Protein 5DJS (pdb70)

Organism: Thermobaculum terrenum (strain ATCC BAA-798 / CCMEE 7001 / YNP1) (NCBI:txid525904)

Solvent-accessible surface area: 81693 Å² total; per-residue (Å²): 218,129,95,216,62,78,67,66,25,157,65,29,16,60,98,0,49,108,10,52,150,74,28,75,50,128,10,0,40,127,1,0,39,121,0,5,79,69,29,70,101,30,19,68,0,1,17,1,0,0,39,3,24,14,122,76,3,31,21,8,11,0,10,48,17,0,107,128,0,24,55,53,48,23,26,52,5,23,16,18,16,21,12,0,52,9,5,11,31,4,20,39,14,76,154,0,4,68,8,0,59,63,0,3,12,38,97,22,105,27,76,139,0,0,6,12,5,1,17,1,9,1,16,6,56,138,56,82,55,115,26,11,10,3,14,0,10,0,2,0,40,46,38,0,34,98,71,26,68,131,90,83,86,8,130,84,66,60,43,152,52,102,0,88,0,0,0,2,0,0,9,3,35,65,63,54,5,0,57,10,0,40,13,0,0,107,35,7,65,71,117,28,8,22,0,5,0,0,7,10,10,31,105,66,47,65,2,2,75,112,0,89,82,51,12,59,112,29,61,71,0,90,93,55,81,33,53,74,1,2,114,28,0,130,187,11,28,5,7,0,1,0,1,0,0,0,12,66,21,104,35,26,0,28,1,0,0,65,41,11,1,49,2,0,0,0,1,17,15,4,21,12,0,0,1,0,136,0,2,32,24,1,2,0,0,94,52,3,1,23,128,69,8,66,135,43,17,48,6,157,22,29,73,10,67,33,7,13,1,2,5,30,23,31,140,92,37,51,37,58,27,132,68,157,55,84,6,22,1,1,3,14,3,102,5,3,14,5,8,99,68,0,9,62,6,1,2,117,0,2,97,44,17,94,173,0,47,0,24,0,4,10,56,0,0,31,2,4,68,6,0,21,74,12,2,148,30,0,20,62,70,57,2,42,0,71,37,1,35,8,72,43,65,56,93,57,45,74,26,0,40,25,5,32,65,9,38,0,6,5,1,2,9,35,12,4,3,26,27,26,5,2,10,0,0,10,4,4,5,3,2,0,0,27,31,18,95,30,10,2,4,28,9,0,0,0,3,0,50,84,7,32,0,93,81,1,3,0,157,72,65,130,58,0,22,87,31,0,21,38,11,5,142,71,111,44,39,21,64,124,1,87,71,69,0,96,140,29,30,118,63,14,60,153,65,13,43,40,58,0,2,54,63,0,18,82,9,0,37,141,6,0,98,65,22,10,108,112,50,128,220,130,94,217,64,77,69,66,26,156,64,31,16,58,96,0,50,108,9,52,150,74,29,76,51,129,12,0,40,128,2,0,36,121,0,5,78,68,29,73,100,30,21,70,0,0,17,0,0,0,38,3,25,15,122,78,3,29,20,8,11,0,11,48,16,0,105,130,0,25,52,52,47,24,25,53,5,23,15,19,17,21,12,0,51,9,5,10,32,4,19,40,14,77,154,0,4,68,8,0,62,65,0,3,14,38,97,22,104,26,76,138,0,0,6,12,6,1,18,2,10,1,17,7,56,138,55,83,55,119,29,11,12,3,15,0,10,0,2,0,42,47,40,0,34,98,71,26,66,132,91,82,86,8,130,85,68,59,42,151,51,104,0,88,0,0,0,2,0,0,9,3,34,64,62,51,5,0,58,11,0,36,14,0,0,105,35,7,66,72,116,29,10,23,0,5,0,0,6,11,10,31,108,66,50,66,2,3,76,110,0,89,82,52,13,60,113,30,61,71,0,92,94,55,81,32,54,74,1,2,112,27,0,130,184,10,27,6,7,0,1,0,1,0,0,0,12,67,20,103,35,24,0,27,0,0,0,64,40,10,2,47,2,0,0,0,1,17,15,4,20,11,0,0,1,0,139,0,2,31,24,0,2,0,0,94,52,2,1,24,127,69,9,64,139,44,17,52,5,156,21,28,73,9,67,33,6,10,1,2,5,29,21,32,141,92,37,50,37,60,28,132,68,157,55,83,7,23,0,0,3,13,3,99,4,3,15,4,8,97,68,0,9,64,5,1,3,116,0,3,96,43,16,93,172,0,43,1,24,0,5,10,57,0,0,30,2,4,65,6,0,23,77,12,1,136,29,0,17,63,70,56,2,41,0,71,37,1,33,6,73,42,63,56,93,57,44,74,26,0,40,24,6,32,63,8,37,0,6,5,1,1,9,37,13,4,2,27,29,27,4,2,10,0,0,10,4,4,5,3,2,0,0,27,31,18,92,30,9,2,5,28,9,0,0,0,2,0,49,84,7,32,0,91,82,2,4,0,158,73,67,132,58,0,22,89,30,0,21,38,11,5,142,73,112,44,40,21,63,122,0,89,70,71,0,98,141,29,31,118,62,13,59,151,65,12,43,39,58,0,2,55,64,0,17,82,9,0,36,138,5,0,96,64,23,10,109,113,50,124,142,80,92,111,63,77,68,66,26,155,65,30,16,58,97,0,50,107,10,51,151,74,28,76,49,129,11,0,40,127,2,0,38,122,0,6,80,67,29,77,100,28,21,68,0,1,18,0,0,0,40,3,25,15,121,75,3,30,21,8,11,0,11,48,17,0,106,127,0,24,78,77,57,79,49,52,5,23,15,19,16,21,12,0,49,10,6,10,31,4,19,39,13,76,155,0,4,68,9,0,82,76,0,28,125,84,98,98,104,26,76,139,0,9,7,11,6,1,17,1,9,1,17,6,56,136,55,83,55,178,37,10,32,103,35,0,64,33,1,0,136,125,39,0,35,98,70,26,66,130,90,82,85,8,133,86,67,61,42,152,51,104,0,88,0,0,0,3,0,0,8,4,36,65,64,51,5,0,59,11,0,39,14,0,0,106,34,7,66,72,117,27,9,22,0,5,0,0,6,12,10,31,107,67,48,65,2,2,75,112,0,89,81,51,12,60,111,29,59,69,0,92,92,54,82,33,54,76,1,2,112,28,0,131,187,10,27,5,7,0,1,0,1,0,0,0,11,67,23,100,35,26,0,27,1,1,0,64,40,12,1,47,2,0,0,0,2,16,15,4,20,13,0,0,1,0,174,0,2,31,24,1,2,0,0,94,51,2,1,24,127,70,9,65,143,44,18,55,5,158,21,28,72,10,68,35,7,12,1,2,5,29,23,30,141,92,36,52,37,58,27,134,69,158,56,84,6,23,0,1,3,12,3,101,4,3,15,4,9,97,68,0,9,63,6,1,2,117,0,2,96,43,17,95,172,0,44,1,24,0,4,10,56,0,0,30,2,3,66,6,0,21,74,12,1,144,30,0,18,60,71,56,2,42,0,67,37,1,33,7,75,41,65,56,92,58,46,75,26,0,39,24,6,33,66,8,38,0,6,5,1,1,10,34,13,4,3,26,27,28,4,1,10,0,0,10,3,4,5,4,2,0,0,27,32,18,95,31,10,2,4,27,10,0,0,0,3,0,48,86,7,32,0,94,82,1,4,0,157,74,67,131,57,0,21,86,30,0,21,37,11,6,142,72,111,44,40,20,63,121,0,86,72,69,0,95,139,29,30,116,62,13,59,153,64,12,43,39,58,0,2,55,62,0,16,81,10,0,38,141,6,0,96,65,24,10,108,112,51,126,220,130,94,218,63,77,66,66,26,156,64,30,16,58,96,0,51,107,10,50,150,75,28,75,49,127,12,0,39,128,2,0,100,119,0,17,144,69,29,80,101,29,19,69,0,1,17,1,0,0,40,3,24,14,121,77,3,43,20,20,72,0,11,83,17,0,106,130,0,25,52,51,47,23,24,56,4,23,14,18,15,21,12,0,50,9,7,10,31,4,20,40,12,66,153,0,4,69,9,0,62,66,0,3,12,38,98,22,104,26,77,137,0,0,7,12,6,1,17,2,9,1,17,6,49,24,24,71,54,119,21,10,11,4,14,0,9,0,2,1,39,47,38,0,34,98,71,24,68,129,91,83,87,8,131,85,66,60,43,152,51,103,0,87,0,0,0,2,0,0,9,3,34,64,63,50,5,0,59,10,0,38,12,0,0,106,36,6,66,70,114,29,9,22,0,5,0,0,6,10,10,30,105,67,48,66,2,2,76,111,0,87,80,52,12,60,113,30,60,70,0,91,93,55,82,33,54,74,1,2,113,28,0,129,185,10,27,6,6,0,0,0,1,0,0,0,12,68,21,102,36,26,0,27,1,0,0,64,40,11,1,47,2,0,0,0,1,16,15,4,21,14,0,0,1,0,141,0,2,32,24,0,2,0,0,95,52,2,2,24,126,70,8,66,136,44,17,51,5,159,20,30,71,10,67,34,6,11,1,2,5,29,21,31,142,92,35,52,37,58,27,132,68,157,56,81,6,22,1,1,3,12,4,102,4,3,15,5,9,70,55,0,9,64,6,1,2,115,0,2,95,42,17,94,172,0,72,1,25,0,4,10,55,0,10,61,24,100,109,6,17,62,74,13,73,187,30,0,97,73,70,55,2,42,2,130,38,7,50,38,73,49,65,56,93,57,45,75,26,0,40,24,5,32,64,9,38,0,7,5,1,1,8,35,12,4,3,26,28,28,4,2,10,0,0,10,4,5,5,3,2,0,0,27,31,18,93,30,10,2,4,26,9,0,0,0,3,0,48,84,8,31,0,92,81,2,4,0,158,72,67,131,58,0,21,87,29,0,21,38,12,5,143,72,110,43,39,21,64,122,0,85,70,70,0,95,139,30,31,116,61,13,59,152,64,11,42,40,57,0,2,56,63,0,18,84,9,0,37,142,6,0,96,66,23,10,109,113,51,125

B-factor: mean 54.58, std 15.64, range [9.66, 184.74]

Foldseek 3Di:
DDDPLVVLLVVLLVQLVVCVQLPNLVSNLVSLVVNCVSPVLPLSSLQSNLQSVLVVQQLVSNLVSLVSSCVSPVLALVSLLSNLSSCLLLQNLVVSLVSLVSSCVSPVLPLLSLLVNLVSCQLDPPADLVRSLVSLLVSQVRQFQVQEDDQDFADPLDLQAAAEEEEEFQPCDPDQLLQQVLLLLQQPDRRRYAYEYEHQGNDQDPSSVSSCVSHPYYHDDNVDDLVRVLVVLLVVRHAEYEFSCASNHSTSVNNLSNCSHNAYEYARNDQFESSHLSHAEYEAADQLQDDVRQVSYSHGYHHFPFGRTQLADDPVALDADPADLFDEEEEADRSSLDHDVVLLLVLVLCVLVVSYAYEYEYRNLVDPVSLVVVLVSSVVNVHHSVSYHYDYHDDDNVVLHCLSHHLAYEFGPPQTDAVVQSSNLLRLHYYAAERDPGSRRRNNCRVCVNLVNNLRYHPDSVSSSVSSNVSRPDPVVSVVSSVSSVVSNVVSNPPRSNVNSVSVVVVVSVSSNVSNVVVD/DDDPLVVLLVVLLVQLVVCVQLPNLVSNLVSLVVNCVSPVLPLSSLQSNLQSCLVVQQLVSNLVSLVSSCVSPVLALVSLLSNLSSCLLLQNLVVSLVSLVSSCVSPVLPLLSLLVNLVSCQLDPPADLVRSLVSLLVSQVRQFQVQEDDQDFADPLDLQAAAEEEEEFQPCDPDQLLQQVLLLLQQPDRRRYAYEYEHQGNDDDPSSVSSCVSHPYYHDDNVDDLVRVLVVLLVVRHAEYEFSCASNHSTSVNNLSNCSHNAYEYARNDQFESSHLSHAEYEAADQLQDDVRQVSYSHGYHHFPFGRTQLADDPVALAADPADLFDEEEEADRSSLDHDVVLLLVLVLCVLVVSYAYEYEYRNLVDPVSLVVVLVSSVVNVHHSVSYHYDYHDDDNVVLHCLSHHLAYEFGPPQTDAVVQSSNLLRLHYYAAERDPGSRRRNNCRVCVNLVNNLRYHPDSVSSSVSSNVSRPDPVVSVVSSVSSVVSNVVSNPPRSNVNSVSVVVVVSVSSNVSNVVVD/DDDPLVVLLVVLLVQLVVCVQLPNLVSNLVSLVVNCVSPVLPLSSLQSNLQSVLVVQQLVSNLVSLVSSCVSPVLALVSLLSNLSSCLLLQNLVVSLVSLVSSCVSPVLPLLSLLVNLVSCQLDPPADLVRSLVSLLVSQVRQFQVQEDDQDFADPLDLQAAAEEEEEFQPCDPDQLLQQVLLLLQQPDRRRYAYEYEHQGNDDDPSSVSSCVSHPYYHDDNVDDLVRVLVVLLVVRHAEYEFSCASNHSTSCNNLSNCSHNAYEYARNDQFESSHLSHAEYEAADQLQDDVRQVSYSHGYHHFPFGRTQLADDPVALDADPADLFDEEEEADRSSLDHDVVLLLVLVLCVLVVSYAYEYEYRNLVDPVSLVVVLVSSVVNVHHSVSYHYDYHDDDNVVLHCLSHHLAYEFGPPQTDAVVQSSNLLRLHYYAAERDPGSRRRNNCRVCVNLVNNLRYHPDSVSSSVSSNVSRPDPVVSVVSSVSSVVSNVVSNPPRSNVNSVSVVVVVSVSSNVSNVVVD/DDDPLVVLLVVLLVQLVVCVQLPNLVSNLVSLVVNCVSPVLPLSSLQSNLQSVLVVQQLVSNLVSLVSSCVSPVLALVSLLSNLSSCLLLQNLVVSLVSLVSSCVSPVLPLLSLLVNLVSCQLDPPADLVRSLVSLLVSQVRQFQVQEDDQDFADPLDLQAAAEEEEEFQPCDPDQLLQQVLLLLQQPDRRRYAYEYEHQGNDDDPSNVSSCVSHPYYHDDNVDDLVRVLVVLLVVRHAEYEFSCASNHSTSVNNLSNCSHNAYEYARNDQFESSHLSHAEYEAADQLQDDVRQVSYSHGYHHFPFGRTQLADDPVALDADPADLFDEEEEADRSSLDHDVVLLLVLVLCVLVVSYAYEYEYRNLVDPVSLVVVLVSSVVNVHHSVSYHYDYHDDDNVVLHCLSHHLAYEFGPPQTDAVVQSSNLLHLHYYAAERDPGSRRRNNCRVCVNLVNNLRYHPDSVSSSVSSNVSRPDPVVSVVSSVSSVVSNVVSNPPRSNVNSVSVVVVVSVSSNVSNVVVD

Sequence (2080 aa):
MTTRDAATIKALLSHAHEAQRSGDVLASERACWRVLQIAPDNSEALHLLGLLHGECGNYGLAATLLRRAVALDPGEASYHYNLGNVLVASGQVERGITSLHHALELRPDYHRAHSGLYVALHYSALYDPRARHILALDWARRYADPLTPVPATPVDPDPHRRLRIGYVSGELRCHPVGYFLEPVIEAHDRRTAYEVYCYSNDPRSDALTDRLRALSDRWRDVWPLTDAELCELVRRDGIDILVDLSWHLGMHRLFAFARRPAPVQVTWLAAINTTGMRAMDYLVGDQHLCPPGSDELYTERLVRLSRFYLPCNPPPDLPGWAPADGFPVFGCFNRLSMIGPEVLDLWAKILLALPRARLRLIATGLQDPVTSSRLMRALEGRGVAGERLELLSPMPRTDLLATYNDIDVALDTLPYSGCTTSLEALWMGVPVVTLEGADMAGRATSSLLRWAGLQELVSRTQEEYIDIALGLGRDLGTLARLREHLRRWLRSVSMSDQGSFTAELEDAYRRMWRDACQTAAMTTRDAATIKALLSHAHEAQRSGDVLASERACWRVLQIAPDNSEALHLLGLLHGECGNYGLAATLLRRAVALDPGEASYHYNLGNVLVASGQVERGITSLHHALELRPDYHRAHSGLYVALHYSALYDPRARHILALDWARRYADPLTPVPATPVDPDPHRRLRIGYVSGELRCHPVGYFLEPVIEAHDRRTAYEVYCYSNDPRSDALTDRLRALSDRWRDVWPLTDAELCELVRRDGIDILVDLSWHLGMHRLFAFARRPAPVQVTWLAAINTTGMRAMDYLVGDQHLCPPGSDELYTERLVRLSRFYLPCNPPPDLPGWAPADGFPVFGCFNRLSMIGPEVLDLWAKILLALPRARLRLIATGLQDPVTSSRLMRALEGRGVAGERLELLSPMPRTDLLATYNDIDVALDTLPYSGCTTSLEALWMGVPVVTLEGADMAGRATSSLLRWAGLQELVSRTQEEYIDIALGLGRDLGTLARLREHLRRWLRSVSMSDQGSFTAELEDAYRRMWRDACQTAAMTTRDAATIKALLSHAHEAQRSGDVLASERACWRVLQIAPDNSEALHLLGLLHGECGNYGLAATLLRRAVALDPGEASYHYNLGNVLVASGQVERGITSLHHALELRPDYHRAHSGLYVALHYSALYDPRARHILALDWARRYADPLTPVPATPVDPDPHRRLRIGYVSGELRCHPVGYFLEPVIEAHDRRTAYEVYCYSNDPRSDALTDRLRALSDRWRDVWPLTDAELCELVRRDGIDILVDLSWHLGMHRLFAFARRPAPVQVTWLAAINTTGMRAMDYLVGDQHLCPPGSDELYTERLVRLSRFYLPCNPPPDLPGWAPADGFPVFGCFNRLSMIGPEVLDLWAKILLALPRARLRLIATGLQDPVTSSRLMRALEGRGVAGERLELLSPMPRTDLLATYNDIDVALDTLPYSGCTTSLEALWMGVPVVTLEGADMAGRATSSLLRWAGLQELVSRTQEEYIDIALGLGRDLGTLARLREHLRRWLRSVSMSDQGSFTAELEDAYRRMWRDACQTAAMTTRDAATIKALLSHAHEAQRSGDVLASERACWRVLQIAPDNSEALHLLGLLHGECGNYGLAATLLRRAVALDPGEASYHYNLGNVLVASGQVERGITSLHHALELRPDYHRAHSGLYVALHYSALYDPRARHILALDWARRYADPLTPVPATPVDPDPHRRLRIGYVSGELRCHPVGYFLEPVIEAHDRRTAYEVYCYSNDPRSDALTDRLRALSDRWRDVWPLTDAELCELVRRDGIDILVDLSWHLGMHRLFAFARRPAPVQVTWLAAINTTGMRAMDYLVGDQHLCPPGSDELYTERLVRLSRFYLPCNPPPDLPGWAPADGFPVFGCFNRLSMIGPEVLDLWAKILLALPRARLRLIATGLQDPVTSSRLMRALEGRGVAGERLELLSPMPRTDLLATYNDIDVALDTLPYSGCTTSLEALWMGVPVVTLEGADMAGRATSSLLRWAGLQELVSRTQEEYIDIALGLGRDLGTLARLREHLRRWLRSVSMSDQGSFTAELEDAYRRMWRDACQTAA

Nearest PDB structures (foldseek):
  5djs-assembly1_A  TM=1.002E+00  e=2.149E-91  Thermobaculum terrenum
  2vsy-assembly1_A  TM=7.475E-01  e=1.168E-32  Xanthomonas campestris pv. campestris str. ATCC 33913
  2vsn-assembly2_B  TM=7.652E-01  e=8.591E-32  Xanthomonas campestris pv. campestris str. 8004
  6e37-assembly1_A  TM=7.202E-01  e=4.309E-33  Homo sapiens
  2xgm-assembly1_A  TM=8.008E-01  e=4.982E-31  Xanthomonas campestris

InterPro domains:
  IPR011990 Tetratricopeptide-like helical domain superfamily [G3DSA:1.25.40.10] (9-137)
  IPR011990 Tetratricopeptide-like helical domain superfamily [SSF48452] (8-122)
  IPR019734 Tetratricopeptide repeat [PF13181] (44-74)
  IPR019734 Tetratricopeptide repeat [PF13181] (77-110)
  IPR019734 Tetratricopeptide repeat [PS50005] (43-76)
  IPR019734 Tetratricopeptide repeat [PS50005] (77-110)
  IPR019734 Tetratricopeptide repeat [SM00028] (9-42)
  IPR019734 Tetratricopeptide repeat [SM00028] (43-76)
  IPR019734 Tetratricopeptide repeat [SM00028] (77-110)
  IPR029489 O-GlcNAc transferase, C-terminal [PF13844] (159-306)
  IPR029489 O-GlcNAc transferase, C-terminal [PF13844] (332-494)
  IPR051939 Glycosyltransferase 41/O-GlcNAc transferase [PTHR44835] (36-522)

Radius of gyration: 44.89 Å; Cα contacts (8 Å, |Δi|>4): 4033; chains: 4; bounding box: 112×119×120 Å

Secondary structure (DSSP, 8-state):
---THHHHHHHHHHHHHHHHHTT-HHHHHHHHHHHHHH-TT-HHHHHHHHHHHHHHT-HHHHHHHHHHHHHH-TT-HHHHHHHHHHHHHTT-HHHHHHHHHHHHHH-TT-HHHHHHHHHHGGG-TTS-HHHHHHHHHHHHHHHTGGG--PPPPPSS--TTSPEEEEEEES--SSSHHHHHHHHHHHH--TTTEEEEEEE-S----HHHHHHHHHSSB--B-TTS-HHHHHHHHHHHT-SEEEESSGGGSS--HHHHHT-SSSEEEE-SS-SS----SS--EEEEETTTS-TT-GGG-SSEEEEESS-SS--PPPTT-----S-----EEEE---GGG--HHHHHHHHHHHHHSTT-EEEEE-TTTTSHHHHHHHHHHHHTTT--GGGEEEE----HHHHHHGGGG-SEEE--SSS--SHHHHHHHHTT--EEEE--SSGGG-HHHHHHHHTT-GGGEESSHHHHHHHHHHHHH-HHHHHHHHHHHHHHHHHHHHHHHHHHHHHHHHHHHHHHHHHHHTT-/---THHHHHHHHHHHHHHHHHTT-HHHHHHHHHHHHHH-TT-HHHHHHHHHHHHHHT-HHHHHHHHHHHHHH-TT-HHHHHHHHHHHHHHT-HHHHHHHHHHHHHH-TT-HHHHHHHHHHGGG-TTS-HHHHHHHHHHHHHHHTGGGPPPPPPPSS--TTSPEEEEEEES--STTHHHHHHHHHHHH--TTTEEEEEEE-S----HHHHHHHHHSSB--B-TTS-HHHHHHHHHHHT-SEEEESSGGGSS--HHHHHT-SSSEEEE-SS-SS----SS--EEEEETTTS-TT-GGG-SSEEEEESS-SS--PPPTT-----S-----EEEE---GGG--HHHHHHHHHHHHHSTT-EEEEE-TTTTSHHHHHHHHHHHHTTT--GGGEEEE----HHHHHHTTTT-SEEE--SSS--SHHHHHHHHTT--EEEE--SSGGG-HHHHHHHHTT-GGGEESSHHHHHHHHHHHHH-HHHHHHHHHHHHHHHHHHHHHHHHHHHHHHHHHHHHHHHHHHHTT-/---THHHHHHHHHHHHHHHHHHT-HHHHHHHHHHHHHH-TT-HHHHHHHHHHHHHHT-HHHHHHHHHHHHHH-TT-HHHHHHHHHHHHHHT-HHHHHHHHHHHHHH-TT-HHHHHHHHHHGGG-TTS-HHHHHHHHHHHHHHHTGGG--PPPPPSS--TTSPEEEEEEES--STTHHHHHHHHHHHH--TTTEEEEEEE-S----HHHHHHHHHSSB--B-TTS-HHHHHHHHHHHT-SEEEESSGGGSS--HHHHHT-SSSEEEE-SS-SS----SS--EEEEETTTS-TT-GGG-SSEEEEESS-SS--PPPTT-----S-----EEEE---GGG--HHHHHHHHHHHHHSTT-EEEEE-TTTTSHHHHHHHHHHHHTTT--GGGEEEE----HHHHHHGGGG-SEEE--SSS--SHHHHHHHHTT--EEEE--SSGGG-HHHHHHHHTT-GGGEESSHHHHHHHHHHHHH-HHHHHHHHHHHHHHHHHHHHHHHHHHHHHHHHHHHHHHHHHHHTT-/---THHHHHHHHHHHHHHHHHHT-HHHHHHHHHHHHHH-TT-HHHHHHHHHHHHHHT-HHHHHHHHHHHHHH-TT-HHHHHHHHHHHHHHT-HHHHHHHHHHHHHH-TT-HHHHHHHHHHGGG-TTS-HHHHHHHHHHHHHHHTGGGPPPPPPPSS--TTSPEEEEEEES--SSSHHHHHHHHHHHH--TTTEEEEEEE-S----HHHHHHHHHSSB--B-TTS-HHHHHHHHHHHT-SEEEESSGGGSS--HHHHHT-SSSEEEE-SS-SS----SS--EEEEETTTS-TT-GGG-SSEEEEESS-SS--PPPTT-----S-----EEEE---GGGB-HHHHHHHHHHHHHSTT-EEEEE-TTTTSHHHHHHHHHHHHTTT--GGGEEEE----HHHHHHGGGG-SEEE--BSS--SHHHHHHHHTT--EEEE--SSGGG-HHHHHHHHTT-GGGEESSHHHHHHHHHHHHH-HHHHHHHHHHHHHHHHHHHHHHHHHHHHHHHHHHHHHHHHHHHTT-

CATH classification: 1.25.40.10 (+2 more: 3.40.50.11380, 3.40.50.2000)

Structure (mmCIF, N/CA/C/O backbone):
data_5DJS
#
_entry.id   5DJS
#
_cell.length_a   70.188
_cell.length_b   216.361
_cell.length_c   216.406
_cell.angle_alpha   90.00
_cell.angle_beta   90.00
_cell.angle_gamma   90.00
#
_symmetry.space_group_name_H-M   'P 21 21 21'
#
loop_
_entity.id
_entity.type
_entity.pdbx_description
1 polymer 'Tetratricopeptide TPR_2 repeat protein'
2 non-polymer "URIDINE-5'-DIPHOSPHATE"
3 water water
#
loop_
_atom_site.group_PDB
_atom_site.id
_atom_site.type_symbol
_atom_site.label_atom_id
_atom_site.label_alt_id
_atom_site.label_comp_id
_atom_site.label_asym_id
_atom_site.label_entity_id
_atom_site.label_seq_id
_atom_site.pdbx_PDB_ins_code
_atom_site.Cartn_x
_atom_site.Cartn_y
_atom_site.Cartn_z
_atom_site.occupancy
_atom_site.B_iso_or_equiv
_atom_site.auth_seq_id
_atom_site.auth_comp_id
_atom_site.auth_asym_id
_atom_site.auth_atom_id
_atom_site.pdbx_PDB_model_num
ATOM 1 N N . MET A 1 1 ? 6.407 -15.906 45.226 1.00 102.07 1 MET A N 1
ATOM 2 C CA . MET A 1 1 ? 6.458 -15.023 44.008 1.00 105.00 1 MET A CA 1
ATOM 3 C C . MET A 1 1 ? 7.775 -14.240 43.873 1.00 109.24 1 MET A C 1
ATOM 4 O O . MET A 1 1 ? 8.578 -14.171 44.811 1.00 105.77 1 MET A O 1
ATOM 9 N N . THR A 1 2 ? 7.983 -13.687 42.673 1.00 114.36 2 THR A N 1
ATOM 10 C CA . THR A 1 2 ? 9.137 -12.842 42.328 1.00 110.06 2 THR A CA 1
ATOM 11 C C . THR A 1 2 ? 8.661 -11.436 41.937 1.00 111.44 2 THR A C 1
ATOM 12 O O . THR A 1 2 ? 7.456 -11.208 41.779 1.00 108.96 2 THR A O 1
ATOM 16 N N . THR A 1 3 ? 9.608 -10.506 41.777 1.00 111.27 3 THR A N 1
ATOM 17 C CA . THR A 1 3 ? 9.306 -9.099 41.460 1.00 105.04 3 THR A CA 1
ATOM 18 C C . THR A 1 3 ? 9.778 -8.672 40.056 1.00 110.78 3 THR A C 1
ATOM 19 O O . THR A 1 3 ? 10.793 -9.159 39.542 1.00 110.91 3 THR A O 1
ATOM 23 N N . ARG A 1 4 ? 9.030 -7.739 39.462 1.00 112.66 4 ARG A N 1
ATOM 24 C CA . ARG A 1 4 ? 9.382 -7.119 38.172 1.00 110.98 4 ARG A CA 1
ATOM 25 C C . ARG A 1 4 ? 10.568 -6.120 38.236 1.00 104.11 4 ARG A C 1
ATOM 26 O O . ARG A 1 4 ? 10.989 -5.614 37.191 1.00 100.54 4 ARG A O 1
ATOM 34 N N . ASP A 1 5 ? 11.075 -5.829 39.445 1.00 96.50 5 ASP A N 1
ATOM 35 C CA . ASP A 1 5 ? 12.225 -4.923 39.683 1.00 88.94 5 ASP A CA 1
ATOM 36 C C . ASP A 1 5 ? 13.329 -4.976 38.626 1.00 86.13 5 ASP A C 1
ATOM 37 O O . ASP A 1 5 ? 13.658 -3.953 38.026 1.00 87.17 5 ASP A O 1
ATOM 42 N N . ALA A 1 6 ? 13.884 -6.173 38.415 1.00 83.82 6 ALA A N 1
ATOM 43 C CA . ALA A 1 6 ? 14.989 -6.409 37.469 1.00 80.70 6 ALA A CA 1
ATOM 44 C C . ALA A 1 6 ? 14.765 -5.794 36.085 1.00 80.11 6 ALA A C 1
ATOM 45 O O . ALA A 1 6 ? 15.703 -5.271 35.486 1.00 83.03 6 ALA A O 1
ATOM 47 N N . ALA A 1 7 ? 13.528 -5.867 35.592 1.00 82.72 7 ALA A N 1
ATOM 48 C CA . ALA A 1 7 ? 13.134 -5.245 34.319 1.00 84.22 7 ALA A CA 1
ATOM 49 C C . ALA A 1 7 ? 13.095 -3.717 34.421 1.00 82.70 7 ALA A C 1
ATOM 50 O O . ALA A 1 7 ? 13.590 -3.023 33.524 1.00 83.91 7 ALA A O 1
ATOM 52 N N . THR A 1 8 ? 12.503 -3.207 35.505 1.00 77.59 8 THR A N 1
ATOM 53 C CA . THR A 1 8 ? 12.435 -1.757 35.773 1.00 72.69 8 THR A CA 1
ATOM 54 C C . THR A 1 8 ? 13.832 -1.137 35.876 1.00 70.08 8 THR A C 1
ATOM 55 O O . THR A 1 8 ? 14.086 -0.078 35.299 1.00 71.98 8 THR A O 1
ATOM 59 N N . ILE A 1 9 ? 14.722 -1.805 36.611 1.00 66.89 9 ILE A N 1
ATOM 60 C CA . ILE A 1 9 ? 16.133 -1.406 36.717 1.00 67.25 9 ILE A CA 1
ATOM 61 C C . ILE A 1 9 ? 16.804 -1.345 35.338 1.00 71.19 9 ILE A C 1
ATOM 62 O O . ILE A 1 9 ? 17.445 -0.344 35.014 1.00 74.70 9 ILE A O 1
ATOM 67 N N . LYS A 1 10 ? 16.636 -2.399 34.535 1.00 71.69 10 LYS A N 1
ATOM 68 C CA . LYS A 1 10 ? 17.276 -2.495 33.210 1.00 71.95 10 LYS A CA 1
ATOM 69 C C . LYS A 1 10 ? 16.853 -1.384 32.241 1.00 70.46 10 LYS A C 1
ATOM 70 O O . LYS A 1 10 ? 17.694 -0.825 31.529 1.00 63.99 10 LYS A O 1
ATOM 76 N N . ALA A 1 11 ? 15.556 -1.077 32.227 1.00 71.78 11 ALA A N 1
ATOM 77 C CA . ALA A 1 11 ? 15.009 0.034 31.425 1.00 77.45 11 ALA A CA 1
ATOM 78 C C . ALA A 1 11 ? 15.490 1.420 31.906 1.00 79.20 11 ALA A C 1
ATOM 79 O O . ALA A 1 11 ? 15.766 2.309 31.094 1.00 78.48 11 ALA A O 1
ATOM 81 N N . LEU A 1 12 ? 15.565 1.599 33.224 1.00 80.77 12 LEU A N 1
ATOM 82 C CA . LEU A 1 12 ? 16.148 2.807 33.813 1.00 77.63 12 LEU A CA 1
ATOM 83 C C . LEU A 1 12 ? 17.641 2.918 33.509 1.00 73.19 12 LEU A C 1
ATOM 84 O O . LEU A 1 12 ? 18.140 4.014 33.253 1.00 75.55 12 LEU A O 1
ATOM 89 N N . LEU A 1 13 ? 18.338 1.783 33.518 1.00 68.22 13 LEU A N 1
ATOM 90 C CA . LEU A 1 13 ? 19.795 1.762 33.351 1.00 67.34 13 LEU A CA 1
ATOM 91 C C . LEU A 1 13 ? 20.237 2.045 31.905 1.00 73.45 13 LEU A C 1
ATOM 92 O O . LEU A 1 13 ? 21.240 2.729 31.687 1.00 75.52 13 LEU A O 1
ATOM 97 N N . SER A 1 14 ? 19.489 1.539 30.926 1.00 79.78 14 SER A N 1
ATOM 98 C CA . SER A 1 14 ? 19.741 1.871 29.517 1.00 82.41 14 SER A CA 1
ATOM 99 C C . SER A 1 14 ? 19.279 3.290 29.177 1.00 85.10 14 SER A C 1
ATOM 100 O O . SER A 1 14 ? 19.950 3.982 28.412 1.00 87.16 14 SER A O 1
ATOM 103 N N . HIS A 1 15 ? 18.141 3.713 29.734 1.00 87.89 15 HIS A N 1
ATOM 104 C CA . HIS A 1 15 ? 17.677 5.108 29.607 1.00 93.34 15 HIS A CA 1
ATOM 105 C C . HIS A 1 15 ? 18.718 6.092 30.156 1.00 87.25 15 HIS A C 1
ATOM 106 O O . HIS A 1 15 ? 18.963 7.143 29.559 1.00 85.52 15 HIS A O 1
ATOM 113 N N . ALA A 1 16 ? 19.328 5.732 31.284 1.00 81.78 16 ALA A N 1
ATOM 114 C CA . ALA A 1 16 ? 20.350 6.559 31.917 1.00 77.23 16 ALA A CA 1
ATOM 115 C C . ALA A 1 16 ? 21.602 6.670 31.056 1.00 75.36 16 ALA A C 1
ATOM 116 O O . ALA A 1 16 ? 22.174 7.751 30.940 1.00 72.61 16 ALA A O 1
ATOM 118 N N . HIS A 1 17 ? 22.020 5.553 30.464 1.00 76.71 17 HIS A N 1
ATOM 119 C CA . HIS A 1 17 ? 23.172 5.537 29.553 1.00 81.47 17 HIS A CA 1
ATOM 120 C C . HIS A 1 17 ? 22.940 6.318 28.245 1.00 82.94 17 HIS A C 1
ATOM 121 O O . HIS A 1 17 ? 23.870 6.937 27.726 1.00 80.20 17 HIS A O 1
ATOM 128 N N . GLU A 1 18 ? 21.722 6.262 27.704 1.00 88.12 18 GLU A N 1
ATOM 129 C CA . GLU A 1 18 ? 21.359 7.067 26.522 1.00 94.29 18 GLU A CA 1
ATOM 130 C C . GLU A 1 18 ? 21.403 8.553 26.854 1.00 91.34 18 GLU A C 1
ATOM 131 O O . GLU A 1 18 ? 22.024 9.341 26.131 1.00 89.33 18 GLU A O 1
ATOM 137 N N . ALA A 1 19 ? 20.735 8.910 27.953 1.00 87.84 19 ALA A N 1
ATOM 138 C CA . ALA A 1 19 ? 20.668 10.290 28.441 1.00 89.85 19 ALA A CA 1
ATOM 139 C C . ALA A 1 19 ? 22.046 10.941 28.614 1.00 89.82 19 ALA A C 1
ATOM 140 O O . ALA A 1 19 ? 22.222 12.112 28.273 1.00 89.15 19 ALA A O 1
ATOM 142 N N . GLN A 1 20 ? 23.014 10.183 29.127 1.00 90.73 20 GLN A N 1
ATOM 143 C CA . GLN A 1 20 ? 24.370 10.706 29.326 1.00 94.28 20 GLN A CA 1
ATOM 144 C C . GLN A 1 20 ? 25.162 10.766 28.008 1.00 96.62 20 GLN A C 1
ATOM 145 O O . GLN A 1 20 ? 25.918 11.716 27.795 1.00 100.42 20 GLN A O 1
ATOM 151 N N . ARG A 1 21 ? 24.972 9.783 27.123 1.00 95.99 21 ARG A N 1
ATOM 152 C CA . ARG A 1 21 ? 25.605 9.812 25.792 1.00 97.72 21 ARG A CA 1
ATOM 153 C C . ARG A 1 21 ? 25.085 10.947 24.908 1.00 96.69 21 ARG A C 1
ATOM 154 O O . ARG A 1 21 ? 25.852 11.495 24.120 1.00 101.86 21 ARG A O 1
ATOM 162 N N . SER A 1 22 ? 23.797 11.282 25.028 1.00 91.85 22 SER A N 1
ATOM 163 C CA . SER A 1 22 ? 23.213 12.415 24.287 1.00 85.82 22 SER A CA 1
ATOM 164 C C . SER A 1 22 ? 23.506 13.796 24.903 1.00 84.63 22 SER A C 1
ATOM 165 O O . SER A 1 22 ? 23.261 14.806 24.248 1.00 91.71 22 SER A O 1
ATOM 168 N N . GLY A 1 23 ? 24.010 13.840 26.141 1.00 80.87 23 GLY A N 1
ATOM 169 C CA . GLY A 1 23 ? 24.341 15.096 26.828 1.00 79.62 23 GLY A CA 1
ATOM 170 C C . GLY A 1 23 ? 23.420 15.487 27.983 1.00 79.89 23 GLY A C 1
ATOM 171 O O . GLY A 1 23 ? 23.794 16.336 28.787 1.00 77.02 23 GLY A O 1
ATOM 172 N N . ASP A 1 24 ? 22.227 14.889 28.069 1.00 79.63 24 ASP A N 1
ATOM 173 C CA . ASP A 1 24 ? 21.246 15.212 29.127 1.00 82.25 24 ASP A CA 1
ATOM 174 C C . ASP A 1 24 ? 21.669 14.624 30.495 1.00 82.03 24 ASP A C 1
ATOM 175 O O . ASP A 1 24 ? 21.380 13.463 30.820 1.00 74.65 24 ASP A O 1
ATOM 180 N N . VAL A 1 25 ? 22.341 15.458 31.289 1.00 80.22 25 VAL A N 1
ATOM 181 C CA . VAL A 1 25 ? 22.949 15.041 32.557 1.00 78.83 25 VAL A CA 1
ATOM 182 C C . VAL A 1 25 ? 21.890 14.921 33.657 1.00 82.07 25 VAL A C 1
ATOM 183 O O . VAL A 1 25 ? 21.821 13.891 34.329 1.00 80.21 25 VAL A O 1
ATOM 187 N N . LEU A 1 26 ? 21.075 15.966 33.827 1.00 85.10 26 LEU A N 1
ATOM 188 C CA . LEU A 1 26 ? 20.004 15.988 34.841 1.00 89.87 26 LEU A CA 1
ATOM 189 C C . LEU A 1 26 ? 19.018 14.808 34.728 1.00 91.04 26 LEU A C 1
ATOM 190 O O . LEU A 1 26 ? 18.484 14.343 35.741 1.00 93.27 26 LEU A O 1
ATOM 195 N N . ALA A 1 27 ? 18.790 14.326 33.507 1.00 88.01 27 ALA A N 1
ATOM 196 C CA . ALA A 1 27 ? 17.919 13.170 33.275 1.00 86.72 27 ALA A CA 1
ATOM 197 C C . ALA A 1 27 ? 18.595 11.836 33.589 1.00 82.30 27 ALA A C 1
ATOM 198 O O . ALA A 1 27 ? 17.933 10.917 34.075 1.00 81.84 27 ALA A O 1
ATOM 200 N N . SER A 1 28 ? 19.889 11.718 33.283 1.00 78.18 28 SER A N 1
ATOM 201 C CA . SER A 1 28 ? 20.657 10.504 33.604 1.00 74.67 28 SER A CA 1
ATOM 202 C C . SER A 1 28 ? 20.820 10.334 35.118 1.00 73.94 28 SER A C 1
ATOM 203 O O . SER A 1 28 ? 20.666 9.231 35.641 1.00 68.34 28 SER A O 1
ATOM 206 N N . GLU A 1 29 ? 21.131 11.434 35.804 1.00 75.21 29 GLU A N 1
ATOM 207 C CA . GLU A 1 29 ? 21.226 11.457 37.265 1.00 74.72 29 GLU A CA 1
ATOM 208 C C . GLU A 1 29 ? 19.937 10.964 37.925 1.00 74.66 29 GLU A C 1
ATOM 209 O O . GLU A 1 29 ? 19.979 10.072 38.766 1.00 72.32 29 GLU A O 1
ATOM 215 N N . ARG A 1 30 ? 18.798 11.547 37.557 1.00 77.00 30 ARG A N 1
ATOM 216 C CA . ARG A 1 30 ? 17.539 11.234 38.253 1.00 77.69 30 ARG A CA 1
ATOM 217 C C . ARG A 1 30 ? 17.114 9.773 38.016 1.00 71.18 30 ARG A C 1
ATOM 218 O O . ARG A 1 30 ? 16.513 9.144 38.896 1.00 72.75 30 ARG A O 1
ATOM 226 N N . ALA A 1 31 ? 17.454 9.241 36.843 1.00 63.43 31 ALA A N 1
ATOM 227 C CA . ALA A 1 31 ? 17.250 7.823 36.531 1.00 60.57 31 ALA A CA 1
ATOM 228 C C . ALA A 1 31 ? 18.155 6.911 37.368 1.00 57.29 31 ALA A C 1
ATOM 229 O O . ALA A 1 31 ? 17.718 5.855 37.825 1.00 56.22 31 ALA A O 1
ATOM 231 N N . CYS A 1 32 ? 19.413 7.314 37.554 1.00 55.34 32 CYS A N 1
ATOM 232 C CA . CYS A 1 32 ? 20.343 6.597 38.448 1.00 49.93 32 CYS A CA 1
ATOM 233 C C . CYS A 1 32 ? 19.864 6.559 39.903 1.00 49.30 32 CYS A C 1
ATOM 234 O O . CYS A 1 32 ? 20.043 5.553 40.579 1.00 47.23 32 CYS A O 1
ATOM 237 N N . TRP A 1 33 ? 19.283 7.654 40.386 1.00 51.82 33 TRP A N 1
ATOM 238 C CA . TRP A 1 33 ? 18.704 7.678 41.737 1.00 55.93 33 TRP A CA 1
ATOM 239 C C . TRP A 1 33 ? 17.532 6.710 41.847 1.00 60.11 33 TRP A C 1
ATOM 240 O O . TRP A 1 33 ? 17.419 6.007 42.852 1.00 59.73 33 TRP A O 1
ATOM 251 N N . ARG A 1 34 ? 16.686 6.661 40.811 1.00 66.72 34 ARG A N 1
ATOM 252 C CA . ARG A 1 34 ? 15.542 5.725 40.773 1.00 68.37 34 ARG A CA 1
ATOM 253 C C . ARG A 1 34 ? 15.967 4.258 40.878 1.00 62.92 34 ARG A C 1
ATOM 254 O O . ARG A 1 34 ? 15.247 3.452 41.460 1.00 65.49 34 ARG A O 1
ATOM 262 N N . VAL A 1 35 ? 17.134 3.926 40.330 1.00 57.28 35 VAL A N 1
ATOM 263 C CA . VAL A 1 35 ? 17.710 2.587 40.463 1.00 54.19 35 VAL A CA 1
ATOM 264 C C . VAL A 1 35 ? 18.166 2.321 41.902 1.00 54.57 35 VAL A C 1
ATOM 265 O O . VAL A 1 35 ? 17.954 1.227 42.430 1.00 56.43 35 VAL A O 1
ATOM 269 N N . LEU A 1 36 ? 18.808 3.308 42.526 1.00 51.75 36 LEU A N 1
ATOM 270 C CA . LEU A 1 36 ? 19.298 3.165 43.903 1.00 49.03 36 LEU A CA 1
ATOM 271 C C . LEU A 1 36 ? 18.190 3.167 44.964 1.00 50.40 36 LEU A C 1
ATOM 272 O O . LEU A 1 36 ? 18.405 2.637 46.054 1.00 49.33 36 LEU A O 1
ATOM 277 N N . GLN A 1 37 ? 17.030 3.761 44.661 1.00 52.87 37 GLN A N 1
ATOM 278 C CA . GLN A 1 37 ? 15.850 3.652 45.537 1.00 57.19 37 GLN A CA 1
ATOM 279 C C . GLN A 1 37 ? 15.351 2.210 45.616 1.00 59.97 37 GLN A C 1
ATOM 280 O O . GLN A 1 37 ? 14.920 1.760 46.677 1.00 57.24 37 GLN A O 1
ATOM 286 N N . ILE A 1 38 ? 15.398 1.509 44.482 1.00 62.62 38 ILE A N 1
ATOM 287 C CA . ILE A 1 38 ? 14.946 0.122 44.385 1.00 63.48 38 ILE A CA 1
ATOM 288 C C . ILE A 1 38 ? 16.047 -0.815 44.873 1.00 63.79 38 ILE A C 1
ATOM 289 O O . ILE A 1 38 ? 15.782 -1.737 45.644 1.00 65.47 38 ILE A O 1
ATOM 294 N N . ALA A 1 39 ? 17.271 -0.588 44.397 1.00 62.08 39 ALA A N 1
ATOM 295 C CA . ALA A 1 39 ? 18.412 -1.461 44.694 1.00 61.65 39 ALA A CA 1
ATOM 296 C C . ALA A 1 39 ? 19.670 -0.629 44.990 1.00 61.23 39 ALA A C 1
ATOM 297 O O . ALA A 1 39 ? 20.432 -0.311 44.067 1.00 62.42 39 ALA A O 1
ATOM 299 N N . PRO A 1 40 ? 19.898 -0.276 46.277 1.00 57.48 40 PRO A N 1
ATOM 300 C CA . PRO A 1 40 ? 20.989 0.657 46.626 1.00 58.28 40 PRO A CA 1
ATOM 301 C C . PRO A 1 40 ? 22.419 0.092 46.515 1.00 55.46 40 PRO A C 1
ATOM 302 O O . PRO A 1 40 ? 23.373 0.861 46.606 1.00 54.29 40 PRO A O 1
ATOM 306 N N . ASP A 1 41 ? 22.557 -1.223 46.327 1.00 53.86 41 ASP A N 1
ATOM 307 C CA . ASP A 1 41 ? 23.852 -1.855 46.040 1.00 52.01 41 ASP A CA 1
ATOM 308 C C . ASP A 1 41 ? 24.119 -2.030 44.532 1.00 48.72 41 ASP A C 1
ATOM 309 O O . ASP A 1 41 ? 25.039 -2.758 44.154 1.00 46.31 41 ASP A O 1
ATOM 314 N N . ASN A 1 42 ? 23.357 -1.345 43.676 1.00 45.70 42 ASN A N 1
ATOM 315 C CA . ASN A 1 42 ? 23.574 -1.419 42.236 1.00 46.45 42 ASN A CA 1
ATOM 316 C C . ASN A 1 42 ? 24.838 -0.642 41.806 1.00 46.26 42 ASN A C 1
ATOM 317 O O . ASN A 1 42 ? 24.803 0.578 41.598 1.00 44.34 42 ASN A O 1
ATOM 322 N N . SER A 1 43 ? 25.946 -1.369 41.665 1.00 46.25 43 SER A N 1
ATOM 323 C CA . SER A 1 43 ? 27.247 -0.767 41.373 1.00 47.97 43 SER A CA 1
ATOM 324 C C . SER A 1 43 ? 27.320 -0.047 40.023 1.00 50.53 43 SER A C 1
ATOM 325 O O . SER A 1 43 ? 28.114 0.874 39.861 1.00 57.88 43 SER A O 1
ATOM 328 N N . GLU A 1 44 ? 26.502 -0.460 39.062 1.00 51.40 44 GLU A N 1
ATOM 329 C CA . GLU A 1 44 ? 26.466 0.200 37.753 1.00 54.20 44 GLU A CA 1
ATOM 330 C C . GLU A 1 44 ? 25.923 1.642 37.836 1.00 52.69 44 GLU A C 1
ATOM 331 O O . GLU A 1 44 ? 26.344 2.521 37.075 1.00 55.35 44 GLU A O 1
ATOM 337 N N . ALA A 1 45 ? 25.015 1.868 38.778 1.00 49.30 45 ALA A N 1
ATOM 338 C CA . ALA A 1 45 ? 24.293 3.122 38.912 1.00 50.74 45 ALA A CA 1
ATOM 339 C C . ALA A 1 45 ? 25.063 4.064 39.837 1.00 49.17 45 ALA A C 1
ATOM 340 O O . ALA A 1 45 ? 25.114 5.274 39.599 1.00 48.23 45 ALA A O 1
ATOM 342 N N . LEU A 1 46 ? 25.623 3.500 40.909 1.00 48.37 46 LEU A N 1
ATOM 343 C CA . LEU A 1 46 ? 26.648 4.166 41.718 1.00 47.49 46 LEU A CA 1
ATOM 344 C C . LEU A 1 46 ? 27.767 4.703 40.834 1.00 47.37 46 LEU A C 1
ATOM 345 O O . LEU A 1 46 ? 28.108 5.879 40.913 1.00 47.43 46 LEU A O 1
ATOM 350 N N . HIS A 1 47 ? 28.316 3.827 39.995 1.00 46.49 47 HIS A N 1
ATOM 351 C CA . HIS A 1 47 ? 29.359 4.197 39.029 1.00 47.87 47 HIS A CA 1
ATOM 352 C C . HIS A 1 47 ? 28.981 5.346 38.075 1.00 47.29 47 HIS A C 1
ATOM 353 O O . HIS A 1 47 ? 29.775 6.265 37.873 1.00 49.07 47 HIS A O 1
ATOM 360 N N . LEU A 1 48 ? 27.789 5.279 37.488 1.00 46.79 48 LEU A N 1
ATOM 361 C CA . LEU A 1 48 ? 27.345 6.287 36.523 1.00 49.47 48 LEU A CA 1
ATOM 362 C C . LEU A 1 48 ? 27.101 7.655 37.175 1.00 47.73 48 LEU A C 1
ATOM 363 O O . LEU A 1 48 ? 27.512 8.688 36.624 1.00 44.21 48 LEU A O 1
ATOM 368 N N . LEU A 1 49 ? 26.436 7.652 38.335 1.00 45.62 49 LEU A N 1
ATOM 369 C CA . LEU A 1 49 ? 26.364 8.844 39.199 1.00 45.82 49 LEU A CA 1
ATOM 370 C C . LEU A 1 49 ? 27.746 9.378 39.578 1.00 46.14 49 LEU A C 1
ATOM 371 O O . LEU A 1 49 ? 27.937 10.585 39.687 1.00 50.87 49 LEU A O 1
ATOM 376 N N . GLY A 1 50 ? 28.685 8.468 39.809 1.00 45.26 50 GLY A N 1
ATOM 377 C CA . GLY A 1 50 ? 30.098 8.796 39.928 1.00 44.88 50 GLY A CA 1
ATOM 378 C C . GLY A 1 50 ? 30.637 9.634 38.785 1.00 47.13 50 GLY A C 1
ATOM 379 O O . GLY A 1 50 ? 31.153 10.720 39.040 1.00 46.92 50 GLY A O 1
ATOM 380 N N . LEU A 1 51 ? 30.519 9.141 37.541 1.00 49.25 51 LEU A N 1
ATOM 381 C CA . LEU A 1 51 ? 30.994 9.877 36.342 1.00 51.62 51 LEU A CA 1
ATOM 382 C C . LEU A 1 51 ? 30.404 11.268 36.268 1.00 51.06 51 LEU A C 1
ATOM 383 O O . LEU A 1 51 ? 31.128 12.244 36.102 1.00 51.23 51 LEU A O 1
ATOM 388 N N . LEU A 1 52 ? 29.077 11.321 36.363 1.00 48.65 52 LEU A N 1
ATOM 389 C CA . LEU A 1 52 ? 28.316 12.522 36.069 1.00 51.37 52 LEU A CA 1
ATOM 390 C C . LEU A 1 52 ? 28.697 13.647 37.005 1.00 51.50 52 LEU A C 1
ATOM 391 O O . LEU A 1 52 ? 28.953 14.759 36.561 1.00 55.95 52 LEU A O 1
ATOM 396 N N . HIS A 1 53 ? 28.746 13.342 38.296 1.00 52.46 53 HIS A N 1
ATOM 397 C CA . HIS A 1 53 ? 29.211 14.298 39.301 1.00 51.55 53 HIS A CA 1
ATOM 398 C C . HIS A 1 53 ? 30.698 14.641 39.152 1.00 52.49 53 HIS A C 1
ATOM 399 O O . HIS A 1 53 ? 31.103 15.762 39.454 1.00 58.39 53 HIS A O 1
ATOM 406 N N . GLY A 1 54 ? 31.491 13.685 38.675 1.00 51.86 54 GLY A N 1
ATOM 407 C CA . GLY A 1 54 ? 32.882 13.923 38.292 1.00 53.40 54 GLY A CA 1
ATOM 408 C C . GLY A 1 54 ? 33.031 14.921 37.158 1.00 55.80 54 GLY A C 1
ATOM 409 O O . GLY A 1 54 ? 33.896 15.793 37.217 1.00 52.57 54 GLY A O 1
ATOM 410 N N . GLU A 1 55 ? 32.188 14.791 36.131 1.00 63.37 55 GLU A N 1
ATOM 411 C CA . GLU A 1 55 ? 32.120 15.775 35.036 1.00 66.30 55 GLU A CA 1
ATOM 412 C C . GLU A 1 55 ? 31.601 17.127 35.535 1.00 62.51 55 GLU A C 1
ATOM 413 O O . GLU A 1 55 ? 32.125 18.161 35.137 1.00 64.81 55 GLU A O 1
ATOM 419 N N . CYS A 1 56 ? 30.594 17.114 36.413 1.00 61.07 56 CYS A N 1
ATOM 420 C CA . CYS A 1 56 ? 30.070 18.349 37.036 1.00 59.14 56 CYS A CA 1
ATOM 421 C C . CYS A 1 56 ? 31.030 19.020 38.037 1.00 55.69 56 CYS A C 1
ATOM 422 O O . CYS A 1 56 ? 30.795 20.158 38.417 1.00 57.96 56 CYS A O 1
ATOM 425 N N . GLY A 1 57 ? 32.072 18.321 38.493 1.00 51.36 57 GLY A N 1
ATOM 426 C CA . GLY A 1 57 ? 33.059 18.896 39.416 1.00 47.85 57 GLY A CA 1
ATOM 427 C C . GLY A 1 57 ? 32.835 18.622 40.898 1.00 44.18 57 GLY A C 1
ATOM 428 O O . GLY A 1 57 ? 33.637 19.054 41.725 1.00 39.93 57 GLY A O 1
ATOM 429 N N . ASN A 1 58 ? 31.760 17.909 41.244 1.00 42.90 58 ASN A N 1
ATOM 430 C CA . ASN A 1 58 ? 31.496 17.516 42.634 1.00 43.35 58 ASN A CA 1
ATOM 431 C C . ASN A 1 58 ? 32.353 16.317 43.036 1.00 44.03 58 ASN A C 1
ATOM 432 O O . ASN A 1 58 ? 31.843 15.214 43.202 1.00 46.28 58 ASN A O 1
ATOM 437 N N . TYR A 1 59 ? 33.654 16.536 43.206 1.00 44.86 59 TYR A N 1
ATOM 438 C CA . TYR A 1 59 ? 34.594 15.427 43.393 1.00 45.15 59 TYR A CA 1
ATOM 439 C C . TYR A 1 59 ? 34.405 14.682 44.719 1.00 46.73 59 TYR A C 1
ATOM 440 O O . TYR A 1 59 ? 34.695 13.489 44.801 1.00 49.71 59 TYR A O 1
ATOM 449 N N . GLY A 1 60 ? 33.898 15.376 45.738 1.00 48.40 60 GLY A N 1
ATOM 450 C CA . GLY A 1 60 ? 33.559 14.763 47.032 1.00 46.37 60 GLY A CA 1
ATOM 451 C C . GLY A 1 60 ? 32.535 13.645 46.934 1.00 44.95 60 GLY A C 1
ATOM 452 O O . GLY A 1 60 ? 32.804 12.521 47.349 1.00 45.41 60 GLY A O 1
ATOM 453 N N . LEU A 1 61 ? 31.368 13.958 46.370 1.00 44.34 61 LEU A N 1
ATOM 454 C CA . LEU A 1 61 ? 30.329 12.957 46.114 1.00 42.63 61 LEU A CA 1
ATOM 455 C C . LEU A 1 61 ? 30.808 11.918 45.120 1.00 43.52 61 LEU A C 1
ATOM 456 O O . LEU A 1 61 ? 30.657 10.713 45.349 1.00 40.69 61 LEU A O 1
ATOM 461 N N . ALA A 1 62 ? 31.375 12.402 44.014 1.00 44.69 62 ALA A N 1
ATOM 462 C CA . ALA A 1 62 ? 31.882 11.544 42.945 1.00 43.65 62 ALA A CA 1
ATOM 463 C C . ALA A 1 62 ? 32.745 10.428 43.512 1.00 42.00 62 ALA A C 1
ATOM 464 O O . ALA A 1 62 ? 32.435 9.247 43.330 1.00 36.89 62 ALA A O 1
ATOM 466 N N . ALA A 1 63 ? 33.792 10.829 44.235 1.00 41.17 63 ALA A N 1
ATOM 467 C CA . ALA A 1 63 ? 34.782 9.903 44.786 1.00 40.18 63 ALA A CA 1
ATOM 468 C C . ALA A 1 63 ? 34.165 8.832 45.674 1.00 43.14 63 ALA A C 1
ATOM 469 O O . ALA A 1 63 ? 34.521 7.657 45.542 1.00 46.66 63 ALA A O 1
ATOM 471 N N . THR A 1 64 ? 33.236 9.209 46.557 1.00 42.86 64 THR A N 1
ATOM 472 C CA . THR A 1 64 ? 32.643 8.212 47.462 1.00 42.46 64 THR A CA 1
ATOM 473 C C . THR A 1 64 ? 31.636 7.301 46.747 1.00 42.03 64 THR A C 1
ATOM 474 O O . THR A 1 64 ? 31.595 6.115 47.042 1.00 47.06 64 THR A O 1
ATOM 478 N N . LEU A 1 65 ? 30.869 7.814 45.789 1.00 41.71 65 LEU A N 1
ATOM 479 C CA . LEU A 1 65 ? 30.073 6.936 44.907 1.00 42.08 65 LEU A CA 1
ATOM 480 C C . LEU A 1 65 ? 30.929 5.907 44.127 1.00 43.41 65 LEU A C 1
ATOM 481 O O . LEU A 1 65 ? 30.587 4.716 44.054 1.00 39.58 65 LEU A O 1
ATOM 486 N N . LEU A 1 66 ? 32.047 6.373 43.573 1.00 43.74 66 LEU A N 1
ATOM 487 C CA . LEU A 1 66 ? 32.951 5.514 42.801 1.00 43.72 66 LEU A CA 1
ATOM 488 C C . LEU A 1 66 ? 33.705 4.520 43.667 1.00 45.02 66 LEU A C 1
ATOM 489 O O . LEU A 1 66 ? 33.896 3.386 43.237 1.00 48.48 66 LEU A O 1
ATOM 494 N N . ARG A 1 67 ? 34.140 4.934 44.862 1.00 46.04 67 ARG A N 1
ATOM 495 C CA . ARG A 1 67 ? 34.759 4.008 45.837 1.00 46.90 67 ARG A CA 1
ATOM 496 C C . ARG A 1 67 ? 33.809 2.903 46.311 1.00 51.79 67 ARG A C 1
ATOM 497 O O . ARG A 1 67 ? 34.246 1.782 46.580 1.00 52.72 67 ARG A O 1
ATOM 505 N N . ARG A 1 68 ? 32.523 3.226 46.433 1.00 55.86 68 ARG A N 1
ATOM 506 C CA . ARG A 1 68 ? 31.522 2.241 46.847 1.00 61.02 68 ARG A CA 1
ATOM 507 C C . ARG A 1 68 ? 31.258 1.249 45.708 1.00 57.07 68 ARG A C 1
ATOM 508 O O . ARG A 1 68 ? 31.087 0.056 45.950 1.00 56.06 68 ARG A O 1
ATOM 516 N N . ALA A 1 69 ? 31.227 1.754 44.474 1.00 51.98 69 ALA A N 1
ATOM 517 C CA . ALA A 1 69 ? 31.155 0.910 43.288 1.00 48.03 69 ALA A CA 1
ATOM 518 C C . ALA A 1 69 ? 32.353 -0.049 43.197 1.00 45.97 69 ALA A C 1
ATOM 519 O O . ALA A 1 69 ? 32.187 -1.240 42.929 1.00 45.00 69 ALA A O 1
ATOM 521 N N . VAL A 1 70 ? 33.554 0.473 43.432 1.00 43.00 70 VAL A N 1
ATOM 522 C CA . VAL A 1 70 ? 34.762 -0.363 43.531 1.00 41.36 70 VAL A CA 1
ATOM 523 C C . VAL A 1 70 ? 34.625 -1.460 44.630 1.00 43.62 70 VAL A C 1
ATOM 524 O O . VAL A 1 70 ? 35.000 -2.613 44.420 1.00 44.42 70 VAL A O 1
ATOM 528 N N . ALA A 1 71 ? 34.096 -1.107 45.797 1.00 44.34 71 ALA A N 1
ATOM 529 C CA . ALA A 1 71 ? 33.937 -2.077 46.894 1.00 42.61 71 ALA A CA 1
ATOM 530 C C . ALA A 1 71 ? 32.953 -3.198 46.536 1.00 42.92 71 ALA A C 1
ATOM 531 O O . ALA A 1 71 ? 33.178 -4.363 46.889 1.00 42.06 71 ALA A O 1
ATOM 533 N N . LEU A 1 72 ? 31.873 -2.839 45.839 1.00 41.01 72 LEU A N 1
ATOM 534 C CA . LEU A 1 72 ? 30.838 -3.803 45.447 1.00 38.61 72 LEU A CA 1
ATOM 535 C C . LEU A 1 72 ? 31.239 -4.670 44.262 1.00 37.71 72 LEU A C 1
ATOM 536 O O . LEU A 1 72 ? 30.703 -5.754 44.102 1.00 39.51 72 LEU A O 1
ATOM 541 N N . ASP A 1 73 ? 32.152 -4.181 43.426 1.00 37.84 73 ASP A N 1
ATOM 542 C CA . ASP A 1 73 ? 32.619 -4.921 42.260 1.00 36.17 73 ASP A CA 1
ATOM 543 C C . ASP A 1 73 ? 34.058 -4.486 41.937 1.00 35.69 73 ASP A C 1
ATOM 544 O O . ASP A 1 73 ? 34.277 -3.720 41.021 1.00 35.10 73 ASP A O 1
ATOM 549 N N . PRO A 1 74 ? 35.044 -4.970 42.716 1.00 38.05 74 PRO A N 1
ATOM 550 C CA . PRO A 1 74 ? 36.450 -4.540 42.570 1.00 40.02 74 PRO A CA 1
ATOM 551 C C . PRO A 1 74 ? 37.209 -5.096 41.385 1.00 40.91 74 PRO A C 1
ATOM 552 O O . PRO A 1 74 ? 38.336 -4.664 41.144 1.00 41.39 74 PRO A O 1
ATOM 556 N N . GLY A 1 75 ? 36.628 -6.059 40.680 1.00 42.75 75 GLY A N 1
ATOM 557 C CA . GLY A 1 75 ? 37.222 -6.584 39.451 1.00 43.59 75 GLY A CA 1
ATOM 558 C C . GLY A 1 75 ? 36.952 -5.742 38.220 1.00 43.43 75 GLY A C 1
ATOM 559 O O . GLY A 1 75 ? 37.615 -5.931 37.194 1.00 46.22 75 GLY A O 1
ATOM 560 N N . GLU A 1 76 ? 35.987 -4.821 38.313 1.00 43.46 76 GLU A N 1
ATOM 561 C CA . GLU A 1 76 ? 35.539 -4.023 37.165 1.00 42.82 76 GLU A CA 1
ATOM 562 C C . GLU A 1 76 ? 36.501 -2.865 36.976 1.00 41.14 76 GLU A C 1
ATOM 563 O O . GLU A 1 76 ? 36.532 -1.965 37.791 1.00 44.06 76 GLU A O 1
ATOM 569 N N . ALA A 1 77 ? 37.290 -2.917 35.903 1.00 40.52 77 ALA A N 1
ATOM 570 C CA . ALA A 1 77 ? 38.332 -1.926 35.606 1.00 40.33 77 ALA A CA 1
ATOM 571 C C . ALA A 1 77 ? 37.824 -0.498 35.404 1.00 41.73 77 ALA A C 1
ATOM 572 O O . ALA A 1 77 ? 38.524 0.453 35.771 1.00 48.87 77 ALA A O 1
ATOM 574 N N . SER A 1 78 ? 36.644 -0.334 34.806 1.00 38.82 78 SER A N 1
ATOM 575 C CA . SER A 1 78 ? 36.131 1.011 34.506 1.00 38.21 78 SER A CA 1
ATOM 576 C C . SER A 1 78 ? 35.817 1.820 35.767 1.00 38.87 78 SER A C 1
ATOM 577 O O . SER A 1 78 ? 35.918 3.039 35.754 1.00 40.13 78 SER A O 1
ATOM 580 N N . TYR A 1 79 ? 35.456 1.138 36.850 1.00 40.13 79 TYR A N 1
ATOM 581 C CA . TYR A 1 79 ? 35.180 1.797 38.127 1.00 40.66 79 TYR A CA 1
ATOM 582 C C . TYR A 1 79 ? 36.467 2.362 38.725 1.00 41.70 79 TYR A C 1
ATOM 583 O O . TYR A 1 79 ? 36.456 3.457 39.300 1.00 42.69 79 TYR A O 1
ATOM 592 N N . HIS A 1 80 ? 37.564 1.612 38.582 1.00 41.76 80 HIS A N 1
ATOM 593 C CA . HIS A 1 80 ? 38.900 2.095 38.953 1.00 42.07 80 HIS A CA 1
ATOM 594 C C . HIS A 1 80 ? 39.372 3.241 38.071 1.00 41.12 80 HIS A C 1
ATOM 595 O O . HIS A 1 80 ? 39.926 4.211 38.581 1.00 41.18 80 HIS A O 1
ATOM 602 N N . TYR A 1 81 ? 39.154 3.122 36.762 1.00 41.08 81 TYR A N 1
ATOM 603 C CA . TYR A 1 81 ? 39.501 4.181 35.801 1.00 41.71 81 TYR A CA 1
ATOM 604 C C . TYR A 1 81 ? 38.893 5.519 36.209 1.00 41.00 81 TYR A C 1
ATOM 605 O O . TYR A 1 81 ? 39.600 6.498 36.404 1.00 40.29 81 TYR A O 1
ATOM 614 N N . ASN A 1 82 ? 37.582 5.537 36.370 1.00 39.96 82 ASN A N 1
ATOM 615 C CA . ASN A 1 82 ? 36.884 6.774 36.666 1.00 42.42 82 ASN A CA 1
ATOM 616 C C . ASN A 1 82 ? 37.151 7.345 38.044 1.00 42.30 82 ASN A C 1
ATOM 617 O O . ASN A 1 82 ? 37.123 8.563 38.215 1.00 42.46 82 ASN A O 1
ATOM 622 N N . LEU A 1 83 ? 37.413 6.472 39.011 1.00 43.03 83 LEU A N 1
ATOM 623 C CA . LEU A 1 83 ? 37.876 6.902 40.326 1.00 43.91 83 LEU A CA 1
ATOM 624 C C . LEU A 1 83 ? 39.217 7.608 40.208 1.00 46.26 83 LEU A C 1
ATOM 625 O O . LEU A 1 83 ? 39.406 8.670 40.792 1.00 54.37 83 LEU A O 1
ATOM 630 N N . GLY A 1 84 ? 40.143 7.018 39.457 1.00 47.29 84 GLY A N 1
ATOM 631 C CA . GLY A 1 84 ? 41.448 7.636 39.207 1.00 46.51 84 GLY A CA 1
ATOM 632 C C . GLY A 1 84 ? 41.366 9.038 38.610 1.00 47.99 84 GLY A C 1
ATOM 633 O O . GLY A 1 84 ? 42.084 9.948 39.053 1.00 47.05 84 GLY A O 1
ATOM 634 N N . ASN A 1 85 ? 40.475 9.224 37.627 1.00 46.85 85 ASN A N 1
ATOM 635 C CA . ASN A 1 85 ? 40.283 10.543 37.006 1.00 45.33 85 ASN A CA 1
ATOM 636 C C . ASN A 1 85 ? 39.722 11.573 37.977 1.00 42.17 85 ASN A C 1
ATOM 637 O O . ASN A 1 85 ? 40.186 12.715 38.002 1.00 40.30 85 ASN A O 1
ATOM 642 N N . VAL A 1 86 ? 38.740 11.165 38.772 1.00 40.60 86 VAL A N 1
ATOM 643 C CA . VAL A 1 86 ? 38.203 12.032 39.813 1.00 40.02 86 VAL A CA 1
ATOM 644 C C . VAL A 1 86 ? 39.291 12.429 40.813 1.00 39.92 86 VAL A C 1
ATOM 645 O O . VAL A 1 86 ? 39.429 13.609 41.141 1.00 39.27 86 VAL A O 1
ATOM 649 N N . LEU A 1 87 ? 40.079 11.456 41.261 1.00 40.51 87 LEU A N 1
ATOM 650 C CA . LEU A 1 87 ? 41.159 11.724 42.217 1.00 40.85 87 LEU A CA 1
ATOM 651 C C . LEU A 1 87 ? 42.234 12.667 41.667 1.00 40.73 87 LEU A C 1
ATOM 652 O O . LEU A 1 87 ? 42.649 13.595 42.367 1.00 39.28 87 LEU A O 1
ATOM 657 N N . VAL A 1 88 ? 42.669 12.429 40.426 1.00 40.94 88 VAL A N 1
ATOM 658 C CA . VAL A 1 88 ? 43.590 13.342 39.740 1.00 40.48 88 VAL A CA 1
ATOM 659 C C . VAL A 1 88 ? 42.980 14.744 39.669 1.00 38.69 88 VAL A C 1
ATOM 660 O O . VAL A 1 88 ? 43.636 15.715 40.025 1.00 36.83 88 VAL A O 1
ATOM 664 N N . ALA A 1 89 ? 41.725 14.841 39.230 1.00 37.94 89 ALA A N 1
ATOM 665 C CA . ALA A 1 89 ? 41.069 16.152 39.040 1.00 38.30 89 ALA A CA 1
ATOM 666 C C . ALA A 1 89 ? 40.829 16.893 40.362 1.00 38.99 89 ALA A C 1
ATOM 667 O O . ALA A 1 89 ? 40.735 18.115 40.380 1.00 39.97 89 ALA A O 1
ATOM 669 N N . SER A 1 90 ? 40.721 16.141 41.453 1.00 38.15 90 SER A N 1
ATOM 670 C CA . SER A 1 90 ? 40.515 16.704 42.777 1.00 36.43 90 SER A CA 1
ATOM 671 C C . SER A 1 90 ? 41.799 17.239 43.412 1.00 35.30 90 SER A C 1
ATOM 672 O O . SER A 1 90 ? 41.722 17.880 44.449 1.00 37.59 90 SER A O 1
ATOM 675 N N . GLY A 1 91 ? 42.961 16.963 42.817 1.00 33.69 91 GLY A N 1
ATOM 676 C CA . GLY A 1 91 ? 44.253 17.364 43.369 1.00 33.80 91 GLY A CA 1
ATOM 677 C C . GLY A 1 91 ? 45.067 16.228 43.976 1.00 36.40 91 GLY A C 1
ATOM 678 O O . GLY A 1 91 ? 46.201 16.448 44.418 1.00 36.70 91 GLY A O 1
ATOM 679 N N . GLN A 1 92 ? 44.512 15.015 44.003 1.00 38.61 92 GLN A N 1
ATOM 680 C CA . GLN A 1 92 ? 45.168 13.866 44.638 1.00 40.11 92 GLN A CA 1
ATOM 681 C C . GLN A 1 92 ? 45.774 13.019 43.538 1.00 39.99 92 GLN A C 1
ATOM 682 O O . GLN A 1 92 ? 45.274 11.940 43.230 1.00 41.50 92 GLN A O 1
ATOM 688 N N . VAL A 1 93 ? 46.867 13.519 42.965 1.00 39.16 93 VAL A N 1
ATOM 689 C CA . VAL A 1 93 ? 47.436 12.968 41.733 1.00 40.53 93 VAL A CA 1
ATOM 690 C C . VAL A 1 93 ? 48.011 11.565 41.909 1.00 40.62 93 VAL A C 1
ATOM 691 O O . VAL A 1 93 ? 47.757 10.706 41.074 1.00 42.93 93 VAL A O 1
ATOM 695 N N . GLU A 1 94 ? 48.780 11.325 42.964 1.00 43.49 94 GLU A N 1
ATOM 696 C CA . GLU A 1 94 ? 49.391 9.999 43.155 1.00 46.38 94 GLU A CA 1
ATOM 697 C C . GLU A 1 94 ? 48.367 8.901 43.468 1.00 44.45 94 GLU A C 1
ATOM 698 O O . GLU A 1 94 ? 48.527 7.777 43.019 1.00 41.56 94 GLU A O 1
ATOM 704 N N . ARG A 1 95 ? 47.327 9.233 44.229 1.00 46.92 95 ARG A N 1
ATOM 705 C CA . ARG A 1 95 ? 46.240 8.287 44.523 1.00 50.27 95 ARG A CA 1
ATOM 706 C C . ARG A 1 95 ? 45.459 7.894 43.261 1.00 51.89 95 ARG A C 1
ATOM 707 O O . ARG A 1 95 ? 45.011 6.741 43.135 1.00 55.60 95 ARG A O 1
ATOM 715 N N . GLY A 1 96 ? 45.286 8.856 42.351 1.00 47.81 96 GLY A N 1
ATOM 716 C CA . GLY A 1 96 ? 44.619 8.628 41.078 1.00 44.70 96 GLY A CA 1
ATOM 717 C C . GLY A 1 96 ? 45.454 7.780 40.134 1.00 44.76 96 GLY A C 1
ATOM 718 O O . GLY A 1 96 ? 44.946 6.846 39.515 1.00 45.39 96 GLY A O 1
ATOM 719 N N . ILE A 1 97 ? 46.740 8.101 40.022 1.00 45.28 97 ILE A N 1
ATOM 720 C CA . ILE A 1 97 ? 47.669 7.314 39.196 1.00 46.21 97 ILE A CA 1
ATOM 721 C C . ILE A 1 97 ? 47.578 5.834 39.592 1.00 46.07 97 ILE A C 1
ATOM 722 O O . ILE A 1 97 ? 47.412 4.979 38.733 1.00 48.96 97 ILE A O 1
ATOM 727 N N . THR A 1 98 ? 47.638 5.555 40.894 1.00 45.43 98 THR A N 1
ATOM 728 C CA . THR A 1 98 ? 47.434 4.206 41.421 1.00 42.19 98 THR A CA 1
ATOM 729 C C . THR A 1 98 ? 46.136 3.594 40.914 1.00 40.11 98 THR A C 1
ATOM 730 O O . THR A 1 98 ? 46.158 2.492 40.395 1.00 38.84 98 THR A O 1
ATOM 734 N N . SER A 1 99 ? 45.017 4.303 41.068 1.00 38.85 99 SER A N 1
ATOM 735 C CA . SER A 1 99 ? 43.733 3.827 40.536 1.00 38.94 99 SER A CA 1
ATOM 736 C C . SER A 1 99 ? 43.779 3.516 39.020 1.00 41.16 99 SER A C 1
ATOM 737 O O . SER A 1 99 ? 43.190 2.526 38.568 1.00 41.11 99 SER A O 1
ATOM 740 N N . LEU A 1 100 ? 44.469 4.362 38.253 1.00 42.06 100 LEU A N 1
ATOM 741 C CA . LEU A 1 100 ? 44.642 4.143 36.815 1.00 42.35 100 LEU A CA 1
ATOM 742 C C . LEU A 1 100 ? 45.479 2.888 36.546 1.00 44.90 100 LEU A C 1
ATOM 743 O O . LEU A 1 100 ? 45.151 2.122 35.644 1.00 48.84 100 LEU A O 1
ATOM 748 N N . HIS A 1 101 ? 46.542 2.677 37.323 1.00 46.81 101 HIS A N 1
ATOM 749 C CA . HIS A 1 101 ? 47.321 1.432 37.253 1.00 49.93 101 HIS A CA 1
ATOM 750 C C . HIS A 1 101 ? 46.436 0.212 37.469 1.00 48.74 101 HIS A C 1
ATOM 751 O O . HIS A 1 101 ? 46.533 -0.754 36.715 1.00 52.19 101 HIS A O 1
ATOM 758 N N . HIS A 1 102 ? 45.580 0.257 38.489 1.00 46.93 102 HIS A N 1
ATOM 759 C CA . HIS A 1 102 ? 44.687 -0.861 38.784 1.00 47.53 102 HIS A CA 1
ATOM 760 C C . HIS A 1 102 ? 43.796 -1.187 37.597 1.00 45.22 102 HIS A C 1
ATOM 761 O O . HIS A 1 102 ? 43.599 -2.359 37.286 1.00 45.73 102 HIS A O 1
ATOM 768 N N . ALA A 1 103 ? 43.277 -0.150 36.941 1.00 42.58 103 ALA A N 1
ATOM 769 C CA . ALA A 1 103 ? 42.377 -0.315 35.809 1.00 42.11 103 ALA A CA 1
ATOM 770 C C . ALA A 1 103 ? 43.081 -1.007 34.647 1.00 41.99 103 ALA A C 1
ATOM 771 O O . ALA A 1 103 ? 42.485 -1.848 33.971 1.00 42.16 103 ALA A O 1
ATOM 773 N N . LEU A 1 104 ? 44.351 -0.664 34.434 1.00 42.15 104 LEU A N 1
ATOM 774 C CA . LEU A 1 104 ? 45.190 -1.345 33.435 1.00 42.82 104 LEU A CA 1
ATOM 775 C C . LEU A 1 104 ? 45.602 -2.753 33.846 1.00 41.57 104 LEU A C 1
ATOM 776 O O . LEU A 1 104 ? 45.680 -3.640 33.008 1.00 45.28 104 LEU A O 1
ATOM 781 N N . GLU A 1 105 ? 45.893 -2.958 35.120 1.00 39.72 105 GLU A N 1
ATOM 782 C CA . GLU A 1 105 ? 46.186 -4.299 35.599 1.00 40.63 105 GLU A CA 1
ATOM 783 C C . GLU A 1 105 ? 45.000 -5.237 35.345 1.00 39.33 105 GLU A C 1
ATOM 784 O O . GLU A 1 105 ? 45.191 -6.365 34.914 1.00 37.51 105 GLU A O 1
ATOM 790 N N . LEU A 1 106 ? 43.785 -4.738 35.562 1.00 39.62 106 LEU A N 1
ATOM 791 C CA . LEU A 1 106 ? 42.558 -5.531 35.404 1.00 40.05 106 LEU A CA 1
ATOM 792 C C . LEU A 1 106 ? 42.108 -5.701 33.950 1.00 42.99 106 LEU A C 1
ATOM 793 O O . LEU A 1 106 ? 41.427 -6.668 33.618 1.00 43.61 106 LEU A O 1
ATOM 798 N N . ARG A 1 107 ? 42.450 -4.743 33.097 1.00 44.19 107 ARG A N 1
ATOM 799 C CA . ARG A 1 107 ? 42.086 -4.788 31.699 1.00 44.34 107 ARG A CA 1
ATOM 800 C C . ARG A 1 107 ? 43.265 -4.189 30.953 1.00 44.67 107 ARG A C 1
ATOM 801 O O . ARG A 1 107 ? 43.308 -2.985 30.721 1.00 45.19 107 ARG A O 1
ATOM 809 N N . PRO A 1 108 ? 44.265 -5.023 30.611 1.00 44.87 108 PRO A N 1
ATOM 810 C CA . PRO A 1 108 ? 45.468 -4.485 29.953 1.00 42.77 108 PRO A CA 1
ATOM 811 C C . PRO A 1 108 ? 45.255 -3.805 28.611 1.00 42.46 108 PRO A C 1
ATOM 812 O O . PRO A 1 108 ? 46.103 -3.018 28.223 1.00 41.35 108 PRO A O 1
ATOM 816 N N . ASP A 1 109 ? 44.149 -4.101 27.920 1.00 46.39 109 ASP A N 1
ATOM 817 C CA . ASP A 1 109 ? 43.814 -3.437 26.655 1.00 48.38 109 ASP A CA 1
ATOM 818 C C . ASP A 1 109 ? 42.789 -2.295 26.829 1.00 48.57 109 ASP A C 1
ATOM 819 O O . ASP A 1 109 ? 41.845 -2.163 26.048 1.00 54.48 109 ASP A O 1
ATOM 824 N N . TYR A 1 110 ? 43.013 -1.459 27.842 1.00 46.94 110 TYR A N 1
ATOM 825 C CA . TYR A 1 110 ? 42.135 -0.338 28.173 1.00 46.36 110 TYR A CA 1
ATOM 826 C C . TYR A 1 110 ? 42.790 0.927 27.611 1.00 51.90 110 TYR A C 1
ATOM 827 O O . TYR A 1 110 ? 43.538 1.606 28.321 1.00 56.97 110 TYR A O 1
ATOM 836 N N . HIS A 1 111 ? 42.505 1.251 26.346 1.00 52.52 111 HIS A N 1
ATOM 837 C CA . HIS A 1 111 ? 43.133 2.408 25.693 1.00 52.83 111 HIS A CA 1
ATOM 838 C C . HIS A 1 111 ? 42.827 3.784 26.337 1.00 54.11 111 HIS A C 1
ATOM 839 O O . HIS A 1 111 ? 43.665 4.681 26.266 1.00 55.83 111 HIS A O 1
ATOM 846 N N . ARG A 1 112 ? 41.659 3.947 26.967 1.00 55.19 112 ARG A N 1
ATOM 847 C CA . ARG A 1 112 ? 41.290 5.231 27.595 1.00 55.67 112 ARG A CA 1
ATOM 848 C C . ARG A 1 112 ? 42.017 5.428 28.920 1.00 52.47 112 ARG A C 1
ATOM 849 O O . ARG A 1 112 ? 42.417 6.539 29.243 1.00 51.29 112 ARG A O 1
ATOM 857 N N . ALA A 1 113 ? 42.191 4.343 29.674 1.00 51.95 113 ALA A N 1
ATOM 858 C CA . ALA A 1 113 ? 42.942 4.362 30.938 1.00 48.00 113 ALA A CA 1
ATOM 859 C C . ALA A 1 113 ? 44.430 4.552 30.681 1.00 45.15 113 ALA A C 1
ATOM 860 O O . ALA A 1 113 ? 45.120 5.197 31.459 1.00 45.49 113 ALA A O 1
ATOM 862 N N . HIS A 1 114 ? 44.912 3.990 29.580 1.00 43.51 114 HIS A N 1
ATOM 863 C CA . HIS A 1 114 ? 46.300 4.147 29.159 1.00 43.66 114 HIS A CA 1
ATOM 864 C C . HIS A 1 114 ? 46.585 5.615 28.788 1.00 45.47 114 HIS A C 1
ATOM 865 O O . HIS A 1 114 ? 47.627 6.137 29.169 1.00 47.42 114 HIS A O 1
ATOM 872 N N . SER A 1 115 ? 45.668 6.269 28.062 1.00 46.87 115 SER A N 1
ATOM 873 C CA . SER A 1 115 ? 45.757 7.722 27.795 1.00 48.76 115 SER A CA 1
ATOM 874 C C . SER A 1 115 ? 45.730 8.504 29.103 1.00 49.00 115 SER A C 1
ATOM 875 O O . SER A 1 115 ? 46.640 9.294 29.390 1.00 50.41 115 SER A O 1
ATOM 878 N N . GLY A 1 116 ? 44.669 8.278 29.879 1.00 44.63 116 GLY A N 1
ATOM 879 C CA . GLY A 1 116 ? 44.450 8.962 31.149 1.00 43.47 116 GLY A CA 1
ATOM 880 C C . GLY A 1 116 ? 45.687 8.932 32.017 1.00 43.18 116 GLY A C 1
ATOM 881 O O . GLY A 1 116 ? 46.088 9.955 32.574 1.00 43.00 116 GLY A O 1
ATOM 882 N N . LEU A 1 117 ? 46.301 7.753 32.106 1.00 42.69 117 LEU A N 1
ATOM 883 C CA . LEU A 1 117 ? 47.562 7.576 32.826 1.00 41.41 117 LEU A CA 1
ATOM 884 C C . LEU A 1 117 ? 48.654 8.466 32.228 1.00 38.19 117 LEU A C 1
ATOM 885 O O . LEU A 1 117 ? 49.292 9.226 32.958 1.00 39.20 117 LEU A O 1
ATOM 890 N N . TYR A 1 118 ? 48.847 8.392 30.912 1.00 34.97 118 TYR A N 1
ATOM 891 C CA . TYR A 1 118 ? 49.799 9.278 30.202 1.00 34.79 118 TYR A CA 1
ATOM 892 C C . TYR A 1 118 ? 49.596 10.758 30.529 1.00 34.93 118 TYR A C 1
ATOM 893 O O . TYR A 1 118 ? 50.557 11.452 30.869 1.00 34.44 118 TYR A O 1
ATOM 902 N N . VAL A 1 119 ? 48.348 11.219 30.430 1.00 34.29 119 VAL A N 1
ATOM 903 C CA . VAL A 1 119 ? 47.979 12.585 30.814 1.00 35.08 119 VAL A CA 1
ATOM 904 C C . VAL A 1 119 ? 48.330 12.863 32.275 1.00 36.47 119 VAL A C 1
ATOM 905 O O . VAL A 1 119 ? 49.002 13.847 32.577 1.00 37.76 119 VAL A O 1
ATOM 909 N N . ALA A 1 120 ? 47.880 11.976 33.161 1.00 37.65 120 ALA A N 1
ATOM 910 C CA . ALA A 1 120 ? 48.044 12.134 34.609 1.00 38.53 120 ALA A CA 1
ATOM 911 C C . ALA A 1 120 ? 49.490 12.360 35.037 1.00 41.97 120 ALA A C 1
ATOM 912 O O . ALA A 1 120 ? 49.743 13.142 35.955 1.00 47.56 120 ALA A O 1
ATOM 914 N N . LEU A 1 121 ? 50.429 11.685 34.370 1.00 43.52 121 LEU A N 1
ATOM 915 C CA . LEU A 1 121 ? 51.865 11.827 34.662 1.00 44.11 121 LEU A CA 1
ATOM 916 C C . LEU A 1 121 ? 52.380 13.274 34.565 1.00 42.34 121 LEU A C 1
ATOM 917 O O . LEU A 1 121 ? 53.336 13.640 35.237 1.00 42.83 121 LEU A O 1
ATOM 922 N N . HIS A 1 122 ? 51.743 14.098 33.743 1.00 43.70 122 HIS A N 1
ATOM 923 C CA . HIS A 1 122 ? 52.178 15.494 33.562 1.00 45.24 122 HIS A CA 1
ATOM 924 C C . HIS A 1 122 ? 51.916 16.380 34.787 1.00 44.83 122 HIS A C 1
ATOM 925 O O . HIS A 1 122 ? 52.587 17.403 34.964 1.00 44.53 122 HIS A O 1
ATOM 932 N N . TYR A 1 123 ? 50.978 15.957 35.641 1.00 43.72 123 TYR A N 1
ATOM 933 C CA . TYR A 1 123 ? 50.686 16.634 36.906 1.00 40.57 123 TYR A CA 1
ATOM 934 C C . TYR A 1 123 ? 51.624 16.270 38.045 1.00 42.54 123 TYR A C 1
ATOM 935 O O . TYR A 1 123 ? 51.449 16.787 39.141 1.00 41.33 123 TYR A O 1
ATOM 944 N N . SER A 1 124 ? 52.609 15.398 37.810 1.00 47.25 124 SER A N 1
ATOM 945 C CA . SER A 1 124 ? 53.511 14.938 38.872 1.00 48.94 124 SER A CA 1
ATOM 946 C C . SER A 1 124 ? 54.973 15.076 38.477 1.00 50.82 124 SER A C 1
ATOM 947 O O . SER A 1 124 ? 55.370 14.657 37.386 1.00 49.52 124 SER A O 1
ATOM 950 N N . ALA A 1 125 ? 55.779 15.624 39.388 1.00 54.14 125 ALA A N 1
ATOM 951 C CA . ALA A 1 125 ? 57.218 15.801 39.148 1.00 57.31 125 ALA A CA 1
ATOM 952 C C . ALA A 1 125 ? 58.000 14.488 39.218 1.00 59.04 125 ALA A C 1
ATOM 953 O O . ALA A 1 125 ? 59.155 14.440 38.794 1.00 60.64 125 ALA A O 1
ATOM 955 N N . LEU A 1 126 ? 57.367 13.427 39.717 1.00 58.71 126 LEU A N 1
ATOM 956 C CA . LEU A 1 126 ? 58.023 12.131 39.873 1.00 63.49 126 LEU A CA 1
ATOM 957 C C . LEU A 1 126 ? 58.290 11.366 38.567 1.00 62.59 126 LEU A C 1
ATOM 958 O O . LEU A 1 126 ? 58.961 10.338 38.603 1.00 61.20 126 LEU A O 1
ATOM 963 N N . TYR A 1 127 ? 57.786 11.850 37.430 1.00 65.09 127 TYR A N 1
ATOM 964 C CA . TYR A 1 127 ? 57.927 11.145 36.148 1.00 64.56 127 TYR A CA 1
ATOM 965 C C . TYR A 1 127 ? 58.637 12.046 35.137 1.00 63.11 127 TYR A C 1
ATOM 966 O O . TYR A 1 127 ? 58.073 13.042 34.667 1.00 63.40 127 TYR A O 1
ATOM 975 N N . ASP A 1 128 ? 59.885 11.689 34.828 1.00 61.40 128 ASP A N 1
ATOM 976 C CA . ASP A 1 128 ? 60.732 12.471 33.922 1.00 61.84 128 ASP A CA 1
ATOM 977 C C . ASP A 1 128 ? 60.248 12.360 32.461 1.00 62.95 128 ASP A C 1
ATOM 978 O O . ASP A 1 128 ? 59.382 11.520 32.167 1.00 57.37 128 ASP A O 1
ATOM 983 N N . PRO A 1 129 ? 60.770 13.225 31.549 1.00 65.65 129 PRO A N 1
ATOM 984 C CA . PRO A 1 129 ? 60.344 13.163 30.137 1.00 66.07 129 PRO A CA 1
ATOM 985 C C . PRO A 1 129 ? 60.484 11.787 29.463 1.00 67.15 129 PRO A C 1
ATOM 986 O O . PRO A 1 129 ? 59.672 11.446 28.598 1.00 67.66 129 PRO A O 1
ATOM 990 N N . ARG A 1 130 ? 61.491 11.013 29.868 1.00 68.45 130 ARG A N 1
ATOM 991 C CA . ARG A 1 130 ? 61.734 9.684 29.309 1.00 68.74 130 ARG A CA 1
ATOM 992 C C . ARG A 1 130 ? 60.596 8.709 29.629 1.00 64.18 130 ARG A C 1
ATOM 993 O O . ARG A 1 130 ? 60.195 7.929 28.767 1.00 63.80 130 ARG A O 1
ATOM 1001 N N . ALA A 1 131 ? 60.074 8.764 30.854 1.00 59.22 131 ALA A N 1
ATOM 1002 C CA . ALA A 1 131 ? 58.985 7.875 31.284 1.00 53.81 131 ALA A CA 1
ATOM 1003 C C . ALA A 1 131 ? 57.683 8.150 30.553 1.00 53.48 131 ALA A C 1
ATOM 1004 O O . ALA A 1 131 ? 56.978 7.217 30.166 1.00 58.44 131 ALA A O 1
ATOM 1006 N N . ARG A 1 132 ? 57.371 9.428 30.365 1.00 52.80 132 ARG A N 1
ATOM 1007 C CA . ARG A 1 132 ? 56.136 9.845 29.687 1.00 52.60 132 ARG A CA 1
ATOM 1008 C C . ARG A 1 132 ? 56.157 9.453 28.219 1.00 51.95 132 ARG A C 1
ATOM 1009 O O . ARG A 1 132 ? 55.194 8.889 27.711 1.00 54.07 132 ARG A O 1
ATOM 1017 N N . HIS A 1 133 ? 57.265 9.789 27.560 1.00 49.19 133 HIS A N 1
ATOM 1018 C CA . HIS A 1 133 ? 57.557 9.431 26.171 1.00 49.48 133 HIS A CA 1
ATOM 1019 C C . HIS A 1 133 ? 57.325 7.936 25.884 1.00 53.57 133 HIS A C 1
ATOM 1020 O O . HIS A 1 133 ? 56.594 7.572 24.952 1.00 51.22 133 HIS A O 1
ATOM 1027 N N . ILE A 1 134 ? 57.940 7.091 26.712 1.00 56.22 134 ILE A N 1
ATOM 1028 C CA . ILE A 1 134 ? 57.844 5.634 26.587 1.00 57.09 134 ILE A CA 1
ATOM 1029 C C . ILE A 1 134 ? 56.400 5.152 26.703 1.00 56.19 134 ILE A C 1
ATOM 1030 O O . ILE A 1 134 ? 55.924 4.360 25.877 1.00 56.62 134 ILE A O 1
ATOM 1035 N N . LEU A 1 135 ? 55.703 5.632 27.722 1.00 50.71 135 LEU A N 1
ATOM 1036 C CA . LEU A 1 135 ? 54.307 5.258 27.891 1.00 47.48 135 LEU A CA 1
ATOM 1037 C C . LEU A 1 135 ? 53.450 5.679 26.686 1.00 44.85 135 LEU A C 1
ATOM 1038 O O . LEU A 1 135 ? 52.523 4.971 26.318 1.00 45.14 135 LEU A O 1
ATOM 1043 N N . ALA A 1 136 ? 53.763 6.818 26.071 1.00 43.28 136 ALA A N 1
ATOM 1044 C CA . ALA A 1 136 ? 52.988 7.314 24.918 1.00 42.59 136 ALA A CA 1
ATOM 1045 C C . ALA A 1 136 ? 53.183 6.422 23.696 1.00 41.03 136 ALA A C 1
ATOM 1046 O O . ALA A 1 136 ? 52.209 5.992 23.063 1.00 37.84 136 ALA A O 1
ATOM 1048 N N . LEU A 1 137 ? 54.455 6.158 23.389 1.00 37.05 137 LEU A N 1
ATOM 1049 C CA . LEU A 1 137 ? 54.840 5.216 22.354 1.00 35.04 137 LEU A CA 1
ATOM 1050 C C . LEU A 1 137 ? 54.165 3.865 22.566 1.00 35.60 137 LEU A C 1
ATOM 1051 O O . LEU A 1 137 ? 53.603 3.298 21.628 1.00 35.16 137 LEU A O 1
ATOM 1056 N N . ASP A 1 138 ? 54.221 3.364 23.802 1.00 36.93 138 ASP A N 1
ATOM 1057 C CA . ASP A 1 138 ? 53.593 2.078 24.157 1.00 37.37 138 ASP A CA 1
ATOM 1058 C C . ASP A 1 138 ? 52.132 2.067 23.751 1.00 36.12 138 ASP A C 1
ATOM 1059 O O . ASP A 1 138 ? 51.682 1.122 23.146 1.00 36.07 138 ASP A O 1
ATOM 1064 N N . TRP A 1 139 ? 51.419 3.148 24.061 1.00 37.71 139 TRP A N 1
ATOM 1065 C CA . TRP A 1 139 ? 50.015 3.322 23.679 1.00 37.58 139 TRP A CA 1
ATOM 1066 C C . TRP A 1 139 ? 49.837 3.233 22.176 1.00 38.73 139 TRP A C 1
ATOM 1067 O O . TRP A 1 139 ? 49.007 2.468 21.688 1.00 37.57 139 TRP A O 1
ATOM 1078 N N . ALA A 1 140 ? 50.624 4.035 21.463 1.00 42.09 140 ALA A N 1
ATOM 1079 C CA . ALA A 1 140 ? 50.535 4.160 20.010 1.00 43.42 140 ALA A CA 1
ATOM 1080 C C . ALA A 1 140 ? 50.752 2.824 19.350 1.00 44.11 140 ALA A C 1
ATOM 1081 O O . ALA A 1 140 ? 49.957 2.408 18.502 1.00 48.64 140 ALA A O 1
ATOM 1083 N N . ARG A 1 141 ? 51.828 2.158 19.749 1.00 43.71 141 ARG A N 1
ATOM 1084 C CA . ARG A 1 141 ? 52.160 0.823 19.234 1.00 45.31 141 ARG A CA 1
ATOM 1085 C C . ARG A 1 141 ? 50.997 -0.161 19.385 1.00 44.67 141 ARG A C 1
ATOM 1086 O O . ARG A 1 141 ? 50.744 -0.953 18.489 1.00 46.99 141 ARG A O 1
ATOM 1094 N N . ARG A 1 142 ? 50.292 -0.086 20.509 1.00 44.90 142 ARG A N 1
ATOM 1095 C CA . ARG A 1 142 ? 49.183 -0.987 20.799 1.00 46.72 142 ARG A CA 1
ATOM 1096 C C . ARG A 1 142 ? 47.935 -0.682 19.983 1.00 48.31 142 ARG A C 1
ATOM 1097 O O . ARG A 1 142 ? 47.329 -1.602 19.439 1.00 46.22 142 ARG A O 1
ATOM 1105 N N . TYR A 1 143 ? 47.551 0.599 19.915 1.00 50.16 143 TYR A N 1
ATOM 1106 C CA . TYR A 1 143 ? 46.213 1.001 19.438 1.00 50.90 143 TYR A CA 1
ATOM 1107 C C . TYR A 1 143 ? 46.151 1.842 18.160 1.00 49.10 143 TYR A C 1
ATOM 1108 O O . TYR A 1 143 ? 45.080 1.966 17.562 1.00 48.93 143 TYR A O 1
ATOM 1117 N N . ALA A 1 144 ? 47.279 2.400 17.731 1.00 48.91 144 ALA A N 1
ATOM 1118 C CA . ALA A 1 144 ? 47.292 3.392 16.653 1.00 49.01 144 ALA A CA 1
ATOM 1119 C C . ALA A 1 144 ? 48.116 2.945 15.458 1.00 49.44 144 ALA A C 1
ATOM 1120 O O . ALA A 1 144 ? 47.594 2.856 14.351 1.00 52.18 144 ALA A O 1
ATOM 1122 N N . ASP A 1 145 ? 49.399 2.676 15.682 1.00 48.20 145 ASP A N 1
ATOM 1123 C CA . ASP A 1 145 ? 50.332 2.330 14.597 1.00 49.01 145 ASP A CA 1
ATOM 1124 C C . ASP A 1 145 ? 49.969 1.081 13.765 1.00 49.70 145 ASP A C 1
ATOM 1125 O O . ASP A 1 145 ? 50.271 1.042 12.575 1.00 51.56 145 ASP A O 1
ATOM 1130 N N . PRO A 1 146 ? 49.330 0.061 14.375 1.00 50.52 146 PRO A N 1
ATOM 1131 C CA . PRO A 1 146 ? 48.805 -1.051 13.571 1.00 50.27 146 PRO A CA 1
ATOM 1132 C C . PRO A 1 146 ? 47.856 -0.638 12.452 1.00 50.09 146 PRO A C 1
ATOM 1133 O O . PRO A 1 146 ? 47.867 -1.259 11.392 1.00 54.34 146 PRO A O 1
ATOM 1137 N N . LEU A 1 147 ? 47.059 0.401 12.686 1.00 49.18 147 LEU A N 1
ATOM 1138 C CA . LEU A 1 147 ? 46.114 0.914 11.686 1.00 48.74 147 LEU A CA 1
ATOM 1139 C C . LEU A 1 147 ? 46.737 1.811 10.581 1.00 49.91 147 LEU A C 1
ATOM 1140 O O . LEU A 1 147 ? 46.084 2.083 9.567 1.00 47.82 147 LEU A O 1
ATOM 1145 N N . THR A 1 148 ? 47.983 2.254 10.764 1.00 48.42 148 THR A N 1
ATOM 1146 C CA . THR A 1 148 ? 48.556 3.319 9.943 1.00 50.22 148 THR A CA 1
ATOM 1147 C C . THR A 1 148 ? 49.235 2.816 8.667 1.00 48.26 148 THR A C 1
ATOM 1148 O O . THR A 1 148 ? 50.213 2.073 8.758 1.00 45.53 148 THR A O 1
ATOM 1152 N N . PRO A 1 149 ? 48.753 3.256 7.479 1.00 50.46 149 PRO A N 1
ATOM 1153 C CA . PRO A 1 149 ? 49.481 2.924 6.253 1.00 52.67 149 PRO A CA 1
ATOM 1154 C C . PRO A 1 149 ? 50.686 3.841 6.066 1.00 56.97 149 PRO A C 1
ATOM 1155 O O . PRO A 1 149 ? 50.865 4.803 6.826 1.00 60.22 149 PRO A O 1
ATOM 1159 N N . VAL A 1 150 ? 51.484 3.551 5.044 1.00 58.39 150 VAL A N 1
ATOM 1160 C CA . VAL A 1 150 ? 52.670 4.351 4.717 1.00 63.30 150 VAL A CA 1
ATOM 1161 C C . VAL A 1 150 ? 52.167 5.676 4.098 1.00 61.58 150 VAL A C 1
ATOM 1162 O O . VAL A 1 150 ? 51.086 5.698 3.505 1.00 58.61 150 VAL A O 1
ATOM 1166 N N . PRO A 1 151 ? 52.907 6.793 4.269 1.00 65.42 151 PRO A N 1
ATOM 1167 C CA . PRO A 1 151 ? 52.391 8.029 3.664 1.00 69.74 151 PRO A CA 1
ATOM 1168 C C . PRO A 1 151 ? 52.260 7.922 2.146 1.00 76.50 151 PRO A C 1
ATOM 1169 O O . PRO A 1 151 ? 53.243 7.632 1.456 1.00 78.25 151 PRO A O 1
ATOM 1173 N N . ALA A 1 152 ? 51.035 8.100 1.654 1.00 78.70 152 ALA A N 1
ATOM 1174 C CA . ALA A 1 152 ? 50.765 8.189 0.221 1.00 75.56 152 ALA A CA 1
ATOM 1175 C C . ALA A 1 152 ? 51.008 9.630 -0.216 1.00 72.79 152 ALA A C 1
ATOM 1176 O O . ALA A 1 152 ? 51.021 10.534 0.628 1.00 68.20 152 ALA A O 1
ATOM 1178 N N . THR A 1 153 ? 51.187 9.844 -1.524 1.00 71.68 153 THR A N 1
ATOM 1179 C CA . THR A 1 153 ? 51.339 11.209 -2.068 1.00 68.81 153 THR A CA 1
ATOM 1180 C C . THR A 1 153 ? 49.940 11.849 -2.162 1.00 63.00 153 THR A C 1
ATOM 1181 O O . THR A 1 153 ? 48.969 11.161 -2.483 1.00 55.60 153 THR A O 1
ATOM 1185 N N . PRO A 1 154 ? 49.826 13.151 -1.839 1.00 60.78 154 PRO A N 1
ATOM 1186 C CA . PRO A 1 154 ? 48.511 13.801 -1.828 1.00 61.50 154 PRO A CA 1
ATOM 1187 C C . PRO A 1 154 ? 47.778 13.805 -3.166 1.00 61.09 154 PRO A C 1
ATOM 1188 O O . PRO A 1 154 ? 48.405 13.833 -4.220 1.00 63.84 154 PRO A O 1
ATOM 1192 N N . VAL A 1 155 ? 46.455 13.823 -3.094 1.00 58.81 155 VAL A N 1
ATOM 1193 C CA . VAL A 1 155 ? 45.600 13.900 -4.271 1.00 59.85 155 VAL A CA 1
ATOM 1194 C C . VAL A 1 155 ? 45.533 15.352 -4.761 1.00 60.30 155 VAL A C 1
ATOM 1195 O O . VAL A 1 155 ? 45.342 16.261 -3.954 1.00 65.59 155 VAL A O 1
ATOM 1199 N N . ASP A 1 156 ? 45.630 15.554 -6.079 1.00 57.81 156 ASP A N 1
ATOM 1200 C CA . ASP A 1 156 ? 45.798 16.891 -6.670 1.00 56.25 156 ASP A CA 1
ATOM 1201 C C . ASP A 1 156 ? 46.937 17.612 -5.934 1.00 51.92 156 ASP A C 1
ATOM 1202 O O . ASP A 1 156 ? 46.697 18.601 -5.236 1.00 53.63 156 ASP A O 1
ATOM 1207 N N . PRO A 1 157 ? 48.178 17.105 -6.069 1.00 47.13 157 PRO A N 1
ATOM 1208 C CA . PRO A 1 157 ? 49.302 17.712 -5.347 1.00 48.32 157 PRO A CA 1
ATOM 1209 C C . PRO A 1 157 ? 49.790 19.009 -5.998 1.00 48.08 157 PRO A C 1
ATOM 1210 O O . PRO A 1 157 ? 50.919 19.099 -6.479 1.00 51.16 157 PRO A O 1
ATOM 1214 N N . ASP A 1 158 ? 48.927 20.014 -5.968 1.00 49.50 158 ASP A N 1
ATOM 1215 C CA . ASP A 1 158 ? 49.194 21.327 -6.520 1.00 51.61 158 ASP A CA 1
ATOM 1216 C C . ASP A 1 158 ? 49.608 22.155 -5.305 1.00 54.86 158 ASP A C 1
ATOM 1217 O O . ASP A 1 158 ? 48.762 22.430 -4.450 1.00 56.05 158 ASP A O 1
ATOM 1222 N N . PRO A 1 159 ? 50.905 22.536 -5.200 1.00 56.01 159 PRO A N 1
ATOM 1223 C CA . PRO A 1 159 ? 51.344 23.264 -3.992 1.00 56.40 159 PRO A CA 1
ATOM 1224 C C . PRO A 1 159 ? 50.618 24.590 -3.700 1.00 58.28 159 PRO A C 1
ATOM 1225 O O . PRO A 1 159 ? 50.635 25.045 -2.550 1.00 57.59 159 PRO A O 1
ATOM 1229 N N . HIS A 1 160 ? 49.987 25.189 -4.716 1.00 59.82 160 HIS A N 1
ATOM 1230 C CA . HIS A 1 160 ? 49.376 26.514 -4.598 1.00 60.43 160 HIS A CA 1
ATOM 1231 C C . HIS A 1 160 ? 47.857 26.520 -4.528 1.00 58.50 160 HIS A C 1
ATOM 1232 O O . HIS A 1 160 ? 47.289 27.572 -4.298 1.00 61.30 160 HIS A O 1
ATOM 1239 N N . ARG A 1 161 ? 47.190 25.380 -4.714 1.00 59.33 161 ARG A N 1
ATOM 1240 C CA . ARG A 1 161 ? 45.708 25.363 -4.742 1.00 58.55 161 ARG A CA 1
ATOM 1241 C C . ARG A 1 161 ? 45.064 25.638 -3.382 1.00 56.84 161 ARG A C 1
ATOM 1242 O O . ARG A 1 161 ? 45.723 25.579 -2.336 1.00 54.40 161 ARG A O 1
ATOM 1250 N N . ARG A 1 162 ? 43.766 25.934 -3.416 1.00 54.30 162 ARG A N 1
ATOM 1251 C CA . ARG A 1 162 ? 42.997 26.131 -2.193 1.00 54.15 162 ARG A CA 1
ATOM 1252 C C . ARG A 1 162 ? 42.971 24.809 -1.413 1.00 53.39 162 ARG A C 1
ATOM 1253 O O . ARG A 1 162 ? 42.645 23.759 -1.972 1.00 53.57 162 ARG A O 1
ATOM 1261 N N . LEU A 1 163 ? 43.333 24.882 -0.133 1.00 52.24 163 LEU A N 1
ATOM 1262 C CA . LEU A 1 163 ? 43.412 23.709 0.753 1.00 52.20 163 LEU A CA 1
ATOM 1263 C C . LEU A 1 163 ? 42.169 23.588 1.622 1.00 52.89 163 LEU A C 1
ATOM 1264 O O . LEU A 1 163 ? 41.598 24.588 2.036 1.00 55.43 163 LEU A O 1
ATOM 1269 N N . ARG A 1 164 ? 41.759 22.354 1.899 1.00 51.84 164 ARG A N 1
ATOM 1270 C CA . ARG A 1 164 ? 40.653 22.087 2.815 1.00 51.43 164 ARG A CA 1
ATOM 1271 C C . ARG A 1 164 ? 41.227 21.662 4.146 1.00 49.22 164 ARG A C 1
ATOM 1272 O O . ARG A 1 164 ? 41.995 20.694 4.202 1.00 52.33 164 ARG A O 1
ATOM 1280 N N . ILE A 1 165 ? 40.864 22.388 5.202 1.00 45.42 165 ILE A N 1
ATOM 1281 C CA . ILE A 1 165 ? 41.325 22.093 6.559 1.00 45.15 165 ILE A CA 1
ATOM 1282 C C . ILE A 1 165 ? 40.175 21.535 7.381 1.00 41.39 165 ILE A C 1
ATOM 1283 O O . ILE A 1 165 ? 39.078 22.096 7.402 1.00 38.41 165 ILE A O 1
ATOM 1288 N N . GLY A 1 166 ? 40.451 20.427 8.059 1.00 40.20 166 GLY A N 1
ATOM 1289 C CA . GLY A 1 166 ? 39.491 19.775 8.943 1.00 39.60 166 GLY A CA 1
ATOM 1290 C C . GLY A 1 166 ? 39.962 19.837 10.381 1.00 37.45 166 GLY A C 1
ATOM 1291 O O . GLY A 1 166 ? 41.058 19.375 10.704 1.00 36.60 166 GLY A O 1
ATOM 1292 N N . TYR A 1 167 ? 39.135 20.426 11.235 1.00 36.77 167 TYR A N 1
ATOM 1293 C CA . TYR A 1 167 ? 39.406 20.538 12.677 1.00 36.32 167 TYR A CA 1
ATOM 1294 C C . TYR A 1 167 ? 38.566 19.496 13.414 1.00 36.39 167 TYR A C 1
ATOM 1295 O O . TYR A 1 167 ? 37.330 19.539 13.346 1.00 35.64 167 TYR A O 1
ATOM 1304 N N . VAL A 1 168 ? 39.228 18.558 14.094 1.00 37.13 168 VAL A N 1
ATOM 1305 C CA . VAL A 1 168 ? 38.540 17.451 14.763 1.00 38.50 168 VAL A CA 1
ATOM 1306 C C . VAL A 1 168 ? 38.698 17.580 16.271 1.00 38.87 168 VAL A C 1
ATOM 1307 O O . VAL A 1 168 ? 39.815 17.482 16.790 1.00 38.73 168 VAL A O 1
ATOM 1311 N N . SER A 1 169 ? 37.579 17.778 16.971 1.00 39.23 169 SER A N 1
ATOM 1312 C CA . SER A 1 169 ? 37.594 17.922 18.424 1.00 38.51 169 SER A CA 1
ATOM 1313 C C . SER A 1 169 ? 36.261 17.597 19.046 1.00 36.89 169 SER A C 1
ATOM 1314 O O . SER A 1 169 ? 35.217 17.789 18.433 1.00 35.50 169 SER A O 1
ATOM 1317 N N . GLY A 1 170 ? 36.313 17.119 20.284 1.00 38.23 170 GLY A N 1
ATOM 1318 C CA . GLY A 1 170 ? 35.123 16.912 21.106 1.00 38.04 170 GLY A CA 1
ATOM 1319 C C . GLY A 1 170 ? 34.939 17.961 22.177 1.00 38.84 170 GLY A C 1
ATOM 1320 O O . GLY A 1 170 ? 34.145 17.763 23.097 1.00 40.88 170 GLY A O 1
ATOM 1321 N N . GLU A 1 171 ? 35.669 19.073 22.081 1.00 38.51 171 GLU A N 1
ATOM 1322 C CA . GLU A 1 171 ? 35.378 20.227 22.925 1.00 40.96 171 GLU A CA 1
ATOM 1323 C C . GLU A 1 171 ? 35.307 21.548 22.119 1.00 41.53 171 GLU A C 1
ATOM 1324 O O . GLU A 1 171 ? 35.886 22.578 22.493 1.00 41.11 171 GLU A O 1
ATOM 1330 N N . LEU A 1 172 ? 34.560 21.476 21.013 1.00 40.18 172 LEU A N 1
ATOM 1331 C CA . LEU A 1 172 ? 34.115 22.634 20.250 1.00 39.87 172 LEU A CA 1
ATOM 1332 C C . LEU A 1 172 ? 32.914 23.239 20.959 1.00 40.39 172 LEU A C 1
ATOM 1333 O O . LEU A 1 172 ? 31.787 22.951 20.596 1.00 39.45 172 LEU A O 1
ATOM 1338 N N . ARG A 1 173 ? 33.183 24.047 21.986 1.00 41.48 173 ARG A N 1
ATOM 1339 C CA . ARG A 1 173 ? 32.162 24.699 22.831 1.00 42.19 173 ARG A CA 1
ATOM 1340 C C . ARG A 1 173 ? 32.861 25.704 23.754 1.00 44.23 173 ARG A C 1
ATOM 1341 O O . ARG A 1 173 ? 34.067 25.939 23.593 1.00 45.82 173 ARG A O 1
ATOM 1349 N N . CYS A 1 174 ? 32.123 26.286 24.713 1.00 44.17 174 CYS A N 1
ATOM 1350 C CA . CYS A 1 174 ? 32.699 27.166 25.749 1.00 41.82 174 CYS A CA 1
ATOM 1351 C C . CYS A 1 174 ? 33.751 26.402 26.533 1.00 39.17 174 CYS A C 1
ATOM 1352 O O . CYS A 1 174 ? 33.448 25.763 27.538 1.00 36.94 174 CYS A O 1
ATOM 1355 N N . HIS A 1 175 ? 34.984 26.478 26.039 1.00 36.56 175 HIS A N 1
ATOM 1356 C CA . HIS A 1 175 ? 36.082 25.651 26.499 1.00 35.73 175 HIS A CA 1
ATOM 1357 C C . HIS A 1 175 ? 37.342 26.155 25.805 1.00 35.65 175 HIS A C 1
ATOM 1358 O O . HIS A 1 175 ? 37.280 26.532 24.642 1.00 34.33 175 HIS A O 1
ATOM 1365 N N . PRO A 1 176 ? 38.488 26.175 26.504 1.00 37.32 176 PRO A N 1
ATOM 1366 C CA . PRO A 1 176 ? 39.746 26.622 25.903 1.00 40.14 176 PRO A CA 1
ATOM 1367 C C . PRO A 1 176 ? 39.919 26.340 24.414 1.00 42.66 176 PRO A C 1
ATOM 1368 O O . PRO A 1 176 ? 40.261 27.252 23.667 1.00 47.30 176 PRO A O 1
ATOM 1372 N N . VAL A 1 177 ? 39.682 25.095 23.999 1.00 43.67 177 VAL A N 1
ATOM 1373 C CA . VAL A 1 177 ? 39.706 24.700 22.582 1.00 43.45 177 VAL A CA 1
ATOM 1374 C C . VAL A 1 177 ? 38.847 25.634 21.740 1.00 45.12 177 VAL A C 1
ATOM 1375 O O . VAL A 1 177 ? 39.360 26.321 20.860 1.00 48.90 177 VAL A O 1
ATOM 1379 N N . GLY A 1 178 ? 37.550 25.668 22.027 1.00 45.95 178 GLY A N 1
ATOM 1380 C CA . GLY A 1 178 ? 36.629 26.582 21.351 1.00 48.47 178 GLY A CA 1
ATOM 1381 C C . GLY A 1 178 ? 36.989 28.068 21.423 1.00 48.64 178 GLY A C 1
ATOM 1382 O O . GLY A 1 178 ? 36.757 28.812 20.460 1.00 48.62 178 GLY A O 1
ATOM 1383 N N . TYR A 1 179 ? 37.546 28.499 22.556 1.00 46.33 179 TYR A N 1
ATOM 1384 C CA . TYR A 1 179 ? 37.920 29.905 22.751 1.00 47.26 179 TYR A CA 1
ATOM 1385 C C . TYR A 1 179 ? 39.038 30.334 21.803 1.00 46.88 179 TYR A C 1
ATOM 1386 O O . TYR A 1 179 ? 38.969 31.412 21.223 1.00 46.39 179 TYR A O 1
ATOM 1395 N N . PHE A 1 180 ? 40.054 29.486 21.650 1.00 47.84 180 PHE A N 1
ATOM 1396 C CA . PHE A 1 180 ? 41.185 29.762 20.750 1.00 47.64 180 PHE A CA 1
ATOM 1397 C C . PHE A 1 180 ? 40.932 29.399 19.279 1.00 48.79 180 PHE A C 1
ATOM 1398 O O . PHE A 1 180 ? 41.622 29.912 18.393 1.00 47.42 180 PHE A O 1
ATOM 1406 N N . LEU A 1 181 ? 39.977 28.509 19.013 1.00 49.63 181 LEU A N 1
ATOM 1407 C CA . LEU A 1 181 ? 39.658 28.139 17.635 1.00 50.33 181 LEU A CA 1
ATOM 1408 C C . LEU A 1 181 ? 38.817 29.208 16.948 1.00 53.53 181 LEU A C 1
ATOM 1409 O O . LEU A 1 181 ? 39.036 29.490 15.773 1.00 55.95 181 LEU A O 1
ATOM 1414 N N . GLU A 1 182 ? 37.850 29.780 17.667 1.00 57.08 182 GLU A N 1
ATOM 1415 C CA . GLU A 1 182 ? 36.966 30.832 17.115 1.00 59.21 182 GLU A CA 1
ATOM 1416 C C . GLU A 1 182 ? 37.679 31.926 16.286 1.00 58.24 182 GLU A C 1
ATOM 1417 O O . GLU A 1 182 ? 37.296 32.158 15.139 1.00 58.89 182 GLU A O 1
ATOM 1423 N N . PRO A 1 183 ? 38.701 32.599 16.854 1.00 55.82 183 PRO A N 1
ATOM 1424 C CA . PRO A 1 183 ? 39.415 33.584 16.037 1.00 54.85 183 PRO A CA 1
ATOM 1425 C C . PRO A 1 183 ? 40.011 32.994 14.763 1.00 54.83 183 PRO A C 1
ATOM 1426 O O . PRO A 1 183 ? 39.902 33.611 13.691 1.00 57.18 183 PRO A O 1
ATOM 1430 N N . VAL A 1 184 ? 40.617 31.811 14.885 1.00 50.42 184 VAL A N 1
ATOM 1431 C CA . VAL A 1 184 ? 41.269 31.135 13.754 1.00 51.64 184 VAL A CA 1
ATOM 1432 C C . VAL A 1 184 ? 40.280 30.796 12.632 1.00 53.46 184 VAL A C 1
ATOM 1433 O O . VAL A 1 184 ? 40.563 31.034 11.461 1.00 53.39 184 VAL A O 1
ATOM 1437 N N . ILE A 1 185 ? 39.132 30.241 13.004 1.00 55.13 185 ILE A N 1
ATOM 1438 C CA . ILE A 1 185 ? 38.079 29.914 12.049 1.00 55.26 185 ILE A CA 1
ATOM 1439 C C . ILE A 1 185 ? 37.545 31.165 11.345 1.00 55.43 185 ILE A C 1
ATOM 1440 O O . ILE A 1 185 ? 37.370 31.148 10.128 1.00 60.14 185 ILE A O 1
ATOM 1445 N N . GLU A 1 186 ? 37.274 32.230 12.104 1.00 53.70 186 GLU A N 1
ATOM 1446 C CA . GLU A 1 186 ? 36.790 33.494 11.522 1.00 51.75 186 GLU A CA 1
ATOM 1447 C C . GLU A 1 186 ? 37.783 34.088 10.516 1.00 45.20 186 GLU A C 1
ATOM 1448 O O . GLU A 1 186 ? 37.397 34.460 9.427 1.00 46.29 186 GLU A O 1
ATOM 1454 N N . ALA A 1 187 ? 39.054 34.151 10.883 1.00 41.34 187 ALA A N 1
ATOM 1455 C CA . ALA A 1 187 ? 40.070 34.858 10.088 1.00 39.74 187 ALA A CA 1
ATOM 1456 C C . ALA A 1 187 ? 40.743 34.040 8.983 1.00 38.30 187 ALA A C 1
ATOM 1457 O O . ALA A 1 187 ? 41.594 34.567 8.266 1.00 36.10 187 ALA A O 1
ATOM 1459 N N . HIS A 1 188 ? 40.395 32.763 8.844 1.00 39.05 188 HIS A N 1
ATOM 1460 C CA . HIS A 1 188 ? 41.003 31.930 7.800 1.00 39.58 188 HIS A CA 1
ATOM 1461 C C . HIS A 1 188 ? 40.761 32.539 6.417 1.00 39.62 188 HIS A C 1
ATOM 1462 O O . HIS A 1 188 ? 39.629 32.848 6.070 1.00 38.84 188 HIS A O 1
ATOM 1469 N N . ASP A 1 189 ? 41.831 32.706 5.643 1.00 41.67 189 ASP A N 1
ATOM 1470 C CA . ASP A 1 189 ? 41.738 33.240 4.285 1.00 44.94 189 ASP A CA 1
ATOM 1471 C C . ASP A 1 189 ? 41.005 32.248 3.361 1.00 46.00 189 ASP A C 1
ATOM 1472 O O . ASP A 1 189 ? 41.562 31.204 2.992 1.00 47.20 189 ASP A O 1
ATOM 1477 N N A ARG A 1 190 ? 39.766 32.584 3.001 0.50 46.57 190 ARG A N 1
ATOM 1478 N N B ARG A 1 190 ? 39.767 32.584 3.000 0.50 46.54 190 ARG A N 1
ATOM 1479 C CA A ARG A 1 190 ? 38.928 31.723 2.165 0.50 47.22 190 ARG A CA 1
ATOM 1480 C CA B ARG A 1 190 ? 38.931 31.719 2.165 0.50 47.17 190 ARG A CA 1
ATOM 1481 C C A ARG A 1 190 ? 39.381 31.589 0.710 0.50 48.20 190 ARG A C 1
ATOM 1482 C C B ARG A 1 190 ? 39.379 31.591 0.708 0.50 48.18 190 ARG A C 1
ATOM 1483 O O A ARG A 1 190 ? 38.946 30.666 0.024 0.50 50.44 190 ARG A O 1
ATOM 1484 O O B ARG A 1 190 ? 38.938 30.672 0.020 0.50 50.44 190 ARG A O 1
ATOM 1499 N N . THR A 1 191 ? 40.233 32.500 0.233 1.00 48.41 191 THR A N 1
ATOM 1500 C CA . THR A 1 191 ? 40.817 32.377 -1.115 1.00 49.51 191 THR A CA 1
ATOM 1501 C C . THR A 1 191 ? 41.710 31.120 -1.176 1.00 49.39 191 THR A C 1
ATOM 1502 O O . THR A 1 191 ? 41.676 30.373 -2.161 1.00 47.34 191 THR A O 1
ATOM 1506 N N . ALA A 1 192 ? 42.463 30.884 -0.095 1.00 48.87 192 ALA A N 1
ATOM 1507 C CA . ALA A 1 192 ? 43.478 29.821 -0.026 1.00 48.03 192 ALA A CA 1
ATOM 1508 C C . ALA A 1 192 ? 43.129 28.611 0.874 1.00 47.54 192 ALA A C 1
ATOM 1509 O O . ALA A 1 192 ? 43.826 27.594 0.808 1.00 42.29 192 ALA A O 1
ATOM 1511 N N . TYR A 1 193 ? 42.084 28.717 1.706 1.00 47.73 193 TYR A N 1
ATOM 1512 C CA . TYR A 1 193 ? 41.728 27.660 2.666 1.00 48.12 193 TYR A CA 1
ATOM 1513 C C . TYR A 1 193 ? 40.220 27.502 2.807 1.00 48.69 193 TYR A C 1
ATOM 1514 O O . TYR A 1 193 ? 39.478 28.451 2.624 1.00 51.23 193 TYR A O 1
ATOM 1523 N N . GLU A 1 194 ? 39.769 26.293 3.123 1.00 48.70 194 GLU A N 1
ATOM 1524 C CA . GLU A 1 194 ? 38.354 26.037 3.395 1.00 50.84 194 GLU A CA 1
ATOM 1525 C C . GLU A 1 194 ? 38.209 25.230 4.681 1.00 50.96 194 GLU A C 1
ATOM 1526 O O . GLU A 1 194 ? 38.949 24.272 4.899 1.00 55.31 194 GLU A O 1
ATOM 1532 N N . VAL A 1 195 ? 37.222 25.586 5.496 1.00 48.77 195 VAL A N 1
ATOM 1533 C CA . VAL A 1 195 ? 37.166 25.134 6.884 1.00 50.64 195 VAL A CA 1
ATOM 1534 C C . VAL A 1 195 ? 36.017 24.152 7.151 1.00 49.78 195 VAL A C 1
ATOM 1535 O O . VAL A 1 195 ? 34.833 24.527 7.129 1.00 46.29 195 VAL A O 1
ATOM 1539 N N . TYR A 1 196 ? 36.409 22.901 7.409 1.00 48.20 196 TYR A N 1
ATOM 1540 C CA . TYR A 1 196 ? 35.528 21.837 7.881 1.00 48.25 196 TYR A CA 1
ATOM 1541 C C . TYR A 1 196 ? 35.768 21.676 9.377 1.00 46.08 196 TYR A C 1
ATOM 1542 O O . TYR A 1 196 ? 36.911 21.687 9.829 1.00 44.82 196 TYR A O 1
ATOM 1551 N N . CYS A 1 197 ? 34.703 21.533 10.152 1.00 46.66 197 CYS A N 1
ATOM 1552 C CA . CYS A 1 197 ? 34.825 21.211 11.584 1.00 46.88 197 CYS A CA 1
ATOM 1553 C C . CYS A 1 197 ? 34.178 19.866 11.825 1.00 47.64 197 CYS A C 1
ATOM 1554 O O . CYS A 1 197 ? 33.145 19.586 11.260 1.00 43.73 197 CYS A O 1
ATOM 1557 N N . TYR A 1 198 ? 34.792 19.027 12.649 1.00 46.72 198 TYR A N 1
ATOM 1558 C CA . TYR A 1 198 ? 34.192 17.763 13.034 1.00 42.75 198 TYR A CA 1
ATOM 1559 C C . TYR A 1 198 ? 34.028 17.769 14.561 1.00 41.14 198 TYR A C 1
ATOM 1560 O O . TYR A 1 198 ? 35.009 17.612 15.307 1.00 38.23 198 TYR A O 1
ATOM 1569 N N . SER A 1 199 ? 32.787 17.988 15.009 1.00 40.62 199 SER A N 1
ATOM 1570 C CA . SER A 1 199 ? 32.434 18.062 16.449 1.00 37.63 199 SER A CA 1
ATOM 1571 C C . SER A 1 199 ? 32.208 16.674 17.023 1.00 36.54 199 SER A C 1
ATOM 1572 O O . SER A 1 199 ? 31.235 15.995 16.674 1.00 35.55 199 SER A O 1
ATOM 1575 N N . ASN A 1 200 ? 33.080 16.276 17.937 1.00 38.51 200 ASN A N 1
ATOM 1576 C CA . ASN A 1 200 ? 33.036 14.936 18.543 1.00 42.06 200 ASN A CA 1
ATOM 1577 C C . ASN A 1 200 ? 32.366 14.860 19.941 1.00 44.58 200 ASN A C 1
ATOM 1578 O O . ASN A 1 200 ? 32.705 13.990 20.763 1.00 45.75 200 ASN A O 1
ATOM 1583 N N . ASP A 1 201 ? 31.414 15.757 20.199 1.00 45.63 201 ASP A N 1
ATOM 1584 C CA . ASP A 1 201 ? 30.661 15.754 21.446 1.00 50.29 201 ASP A CA 1
ATOM 1585 C C . ASP A 1 201 ? 29.331 16.457 21.183 1.00 52.88 201 ASP A C 1
ATOM 1586 O O . ASP A 1 201 ? 29.312 17.461 20.472 1.00 52.97 201 ASP A O 1
ATOM 1591 N N . PRO A 1 202 ? 28.217 15.918 21.722 1.00 53.37 202 PRO A N 1
ATOM 1592 C CA . PRO A 1 202 ? 26.896 16.501 21.441 1.00 52.06 202 PRO A CA 1
ATOM 1593 C C . PRO A 1 202 ? 26.614 17.877 22.052 1.00 53.43 202 PRO A C 1
ATOM 1594 O O . PRO A 1 202 ? 25.751 18.586 21.538 1.00 55.97 202 PRO A O 1
ATOM 1598 N N . ARG A 1 203 ? 27.296 18.245 23.137 1.00 53.08 203 ARG A N 1
ATOM 1599 C CA . ARG A 1 203 ? 27.057 19.544 23.773 1.00 51.47 203 ARG A CA 1
ATOM 1600 C C . ARG A 1 203 ? 27.223 20.683 22.761 1.00 51.56 203 ARG A C 1
ATOM 1601 O O . ARG A 1 203 ? 28.284 20.843 22.148 1.00 47.23 203 ARG A O 1
ATOM 1609 N N . SER A 1 204 ? 26.149 21.451 22.591 1.00 53.15 204 SER A N 1
ATOM 1610 C CA . SER A 1 204 ? 26.096 22.543 21.629 1.00 52.04 204 SER A CA 1
ATOM 1611 C C . SER A 1 204 ? 25.545 23.791 22.322 1.00 54.46 204 SER A C 1
ATOM 1612 O O . SER A 1 204 ? 24.326 23.931 22.505 1.00 60.62 204 SER A O 1
ATOM 1615 N N . ASP A 1 205 ? 26.461 24.665 22.742 1.00 54.18 205 ASP A N 1
ATOM 1616 C CA . ASP A 1 205 ? 26.134 25.946 23.390 1.00 54.78 205 ASP A CA 1
ATOM 1617 C C . ASP A 1 205 ? 26.294 27.129 22.420 1.00 54.22 205 ASP A C 1
ATOM 1618 O O . ASP A 1 205 ? 26.572 26.931 21.245 1.00 57.96 205 ASP A O 1
ATOM 1623 N N . ALA A 1 206 ? 26.113 28.351 22.910 1.00 53.41 206 ALA A N 1
ATOM 1624 C CA . ALA A 1 206 ? 26.278 29.564 22.088 1.00 53.67 206 ALA A CA 1
ATOM 1625 C C . ALA A 1 206 ? 27.568 29.612 21.242 1.00 52.49 206 ALA A C 1
ATOM 1626 O O . ALA A 1 206 ? 27.540 30.093 20.109 1.00 54.49 206 ALA A O 1
ATOM 1628 N N . LEU A 1 207 ? 28.688 29.133 21.787 1.00 50.03 207 LEU A N 1
ATOM 1629 C CA . LEU A 1 207 ? 29.965 29.158 21.057 1.00 47.98 207 LEU A CA 1
ATOM 1630 C C . LEU A 1 207 ? 29.995 28.146 19.893 1.00 49.26 207 LEU A C 1
ATOM 1631 O O . LEU A 1 207 ? 30.576 28.433 18.844 1.00 48.23 207 LEU A O 1
ATOM 1636 N N . THR A 1 208 ? 29.366 26.980 20.066 1.00 46.97 208 THR A N 1
ATOM 1637 C CA . THR A 1 208 ? 29.312 25.981 18.988 1.00 49.08 208 THR A CA 1
ATOM 1638 C C . THR A 1 208 ? 28.467 26.529 17.835 1.00 48.12 208 THR A C 1
ATOM 1639 O O . THR A 1 208 ? 28.819 26.354 16.670 1.00 46.59 208 THR A O 1
ATOM 1643 N N . ASP A 1 209 ? 27.369 27.202 18.177 1.00 49.32 209 ASP A N 1
ATOM 1644 C CA . ASP A 1 209 ? 26.535 27.902 17.194 1.00 50.80 209 ASP A CA 1
ATOM 1645 C C . ASP A 1 209 ? 27.358 28.912 16.394 1.00 52.22 209 ASP A C 1
ATOM 1646 O O . ASP A 1 209 ? 27.217 28.992 15.163 1.00 55.54 209 ASP A O 1
ATOM 1651 N N . ARG A 1 210 ? 28.225 29.653 17.082 1.00 50.38 210 ARG A N 1
ATOM 1652 C CA . ARG A 1 210 ? 29.148 30.578 16.407 1.00 53.58 210 ARG A CA 1
ATOM 1653 C C . ARG A 1 210 ? 30.180 29.845 15.531 1.00 53.56 210 ARG A C 1
ATOM 1654 O O . ARG A 1 210 ? 30.408 30.236 14.381 1.00 55.47 210 ARG A O 1
ATOM 1662 N N . LEU A 1 211 ? 30.789 28.790 16.069 1.00 50.68 211 LEU A N 1
ATOM 1663 C CA . LEU A 1 211 ? 31.749 27.973 15.305 1.00 49.74 211 LEU A CA 1
ATOM 1664 C C . LEU A 1 211 ? 31.108 27.342 14.065 1.00 49.56 211 LEU A C 1
ATOM 1665 O O . LEU A 1 211 ? 31.731 27.289 13.005 1.00 46.71 211 LEU A O 1
ATOM 1670 N N . ARG A 1 212 ? 29.872 26.867 14.209 1.00 49.97 212 ARG A N 1
ATOM 1671 C CA . ARG A 1 212 ? 29.117 26.292 13.090 1.00 49.62 212 ARG A CA 1
ATOM 1672 C C . ARG A 1 212 ? 28.859 27.330 12.002 1.00 51.65 212 ARG A C 1
ATOM 1673 O O . ARG A 1 212 ? 29.040 27.045 10.814 1.00 51.17 212 ARG A O 1
ATOM 1681 N N . ALA A 1 213 ? 28.433 28.524 12.420 1.00 54.22 213 ALA A N 1
ATOM 1682 C CA . ALA A 1 213 ? 28.162 29.639 11.498 1.00 51.99 213 ALA A CA 1
ATOM 1683 C C . ALA A 1 213 ? 29.427 30.123 10.781 1.00 51.74 213 ALA A C 1
ATOM 1684 O O . ALA A 1 213 ? 29.390 30.384 9.579 1.00 48.79 213 ALA A O 1
ATOM 1686 N N . LEU A 1 214 ? 30.535 30.234 11.516 1.00 51.90 214 LEU A N 1
ATOM 1687 C CA . LEU A 1 214 ? 31.824 30.648 10.928 1.00 53.27 214 LEU A CA 1
ATOM 1688 C C . LEU A 1 214 ? 32.486 29.575 10.040 1.00 52.67 214 LEU A C 1
ATOM 1689 O O . LEU A 1 214 ? 33.280 29.906 9.160 1.00 55.26 214 LEU A O 1
ATOM 1694 N N . SER A 1 215 ? 32.183 28.302 10.287 1.00 53.26 215 SER A N 1
ATOM 1695 C CA . SER A 1 215 ? 32.667 27.201 9.434 1.00 53.86 215 SER A CA 1
ATOM 1696 C C . SER A 1 215 ? 32.016 27.213 8.061 1.00 52.25 215 SER A C 1
ATOM 1697 O O . SER A 1 215 ? 30.855 27.614 7.924 1.00 52.45 215 SER A O 1
ATOM 1700 N N . ASP A 1 216 ? 32.758 26.736 7.062 1.00 50.06 216 ASP A N 1
ATOM 1701 C CA . ASP A 1 216 ? 32.205 26.504 5.721 1.00 50.49 216 ASP A CA 1
ATOM 1702 C C . ASP A 1 216 ? 31.323 25.261 5.696 1.00 50.02 216 ASP A C 1
ATOM 1703 O O . ASP A 1 216 ? 30.235 25.293 5.123 1.00 48.98 216 ASP A O 1
ATOM 1708 N N . ARG A 1 217 ? 31.798 24.180 6.318 1.00 52.01 217 ARG A N 1
ATOM 1709 C CA . ARG A 1 217 ? 31.024 22.934 6.493 1.00 50.39 217 ARG A CA 1
ATOM 1710 C C . ARG A 1 217 ? 31.130 22.469 7.947 1.00 46.68 217 ARG A C 1
ATOM 1711 O O . ARG A 1 217 ? 32.157 22.711 8.582 1.00 43.87 217 ARG A O 1
ATOM 1719 N N . TRP A 1 218 ? 30.103 21.769 8.450 1.00 47.46 218 TRP A N 1
ATOM 1720 C CA . TRP A 1 218 ? 30.047 21.376 9.877 1.00 48.15 218 TRP A CA 1
ATOM 1721 C C . TRP A 1 218 ? 30.279 19.904 10.272 1.00 50.92 218 TRP A C 1
ATOM 1722 O O . TRP A 1 218 ? 31.253 19.640 10.942 1.00 58.79 218 TRP A O 1
ATOM 1733 N N . ARG A 1 219 ? 29.392 18.962 9.959 1.00 50.39 219 ARG A N 1
ATOM 1734 C CA . ARG A 1 219 ? 29.572 17.528 10.388 1.00 51.03 219 ARG A CA 1
ATOM 1735 C C . ARG A 1 219 ? 29.610 17.221 11.914 1.00 49.36 219 ARG A C 1
ATOM 1736 O O . ARG A 1 219 ? 30.621 17.462 12.592 1.00 48.95 219 ARG A O 1
ATOM 1744 N N . ASP A 1 220 ? 28.498 16.673 12.425 1.00 48.29 220 ASP A N 1
ATOM 1745 C CA . ASP A 1 220 ? 28.423 16.068 13.770 1.00 47.10 220 ASP A CA 1
ATOM 1746 C C . ASP A 1 220 ? 28.864 14.603 13.770 1.00 47.29 220 ASP A C 1
ATOM 1747 O O . ASP A 1 220 ? 28.197 13.745 13.195 1.00 49.23 220 ASP A O 1
ATOM 1752 N N . VAL A 1 221 ? 29.949 14.326 14.486 1.00 48.15 221 VAL A N 1
ATOM 1753 C CA . VAL A 1 221 ? 30.733 13.108 14.322 1.00 49.58 221 VAL A CA 1
ATOM 1754 C C . VAL A 1 221 ? 30.595 12.075 15.453 1.00 50.86 221 VAL A C 1
ATOM 1755 O O . VAL A 1 221 ? 30.844 10.882 15.217 1.00 51.07 221 VAL A O 1
ATOM 1759 N N . TRP A 1 222 ? 30.168 12.494 16.649 1.00 51.26 222 TRP A N 1
ATOM 1760 C CA . TRP A 1 222 ? 30.108 11.589 17.823 1.00 51.51 222 TRP A CA 1
ATOM 1761 C C . TRP A 1 222 ? 29.419 10.229 17.579 1.00 54.34 222 TRP A C 1
ATOM 1762 O O . TRP A 1 222 ? 29.943 9.206 18.031 1.00 52.37 222 TRP A O 1
ATOM 1773 N N . PRO A 1 223 ? 28.304 10.190 16.809 1.00 56.14 223 PRO A N 1
ATOM 1774 C CA . PRO A 1 223 ? 27.661 8.886 16.597 1.00 56.25 223 PRO A CA 1
ATOM 1775 C C . PRO A 1 223 ? 28.360 7.936 15.616 1.00 55.97 223 PRO A C 1
ATOM 1776 O O . PRO A 1 223 ? 27.941 6.773 15.518 1.00 55.74 223 PRO A O 1
ATOM 1780 N N . LEU A 1 224 ? 29.388 8.409 14.901 1.00 53.38 224 LEU A N 1
ATOM 1781 C CA . LEU A 1 224 ? 30.035 7.616 13.845 1.00 51.27 224 LEU A CA 1
ATOM 1782 C C . LEU A 1 224 ? 31.171 6.767 14.410 1.00 49.75 224 LEU A C 1
ATOM 1783 O O . LEU A 1 224 ? 31.774 7.140 15.415 1.00 47.03 224 LEU A O 1
ATOM 1788 N N . THR A 1 225 ? 31.454 5.629 13.766 1.00 49.44 225 THR A N 1
ATOM 1789 C CA . THR A 1 225 ? 32.640 4.819 14.104 1.00 50.29 225 THR A CA 1
ATOM 1790 C C . THR A 1 225 ? 33.873 5.492 13.500 1.00 52.15 225 THR A C 1
ATOM 1791 O O . THR A 1 225 ? 33.756 6.392 12.657 1.00 53.36 225 THR A O 1
ATOM 1795 N N . ASP A 1 226 ? 35.053 5.074 13.937 1.00 52.37 226 ASP A N 1
ATOM 1796 C CA . ASP A 1 226 ? 36.287 5.638 13.388 1.00 51.78 226 ASP A CA 1
ATOM 1797 C C . ASP A 1 226 ? 36.449 5.323 11.911 1.00 53.32 226 ASP A C 1
ATOM 1798 O O . ASP A 1 226 ? 36.992 6.137 11.179 1.00 54.87 226 ASP A O 1
ATOM 1803 N N . ALA A 1 227 ? 35.978 4.150 11.477 1.00 56.46 227 ALA A N 1
ATOM 1804 C CA . ALA A 1 227 ? 35.974 3.795 10.049 1.00 54.50 227 ALA A CA 1
ATOM 1805 C C . ALA A 1 227 ? 35.017 4.698 9.248 1.00 53.95 227 ALA A C 1
ATOM 1806 O O . ALA A 1 227 ? 35.381 5.183 8.182 1.00 54.50 227 ALA A O 1
ATOM 1808 N N . GLU A 1 228 ? 33.802 4.901 9.768 1.00 52.48 228 GLU A N 1
ATOM 1809 C CA . GLU A 1 228 ? 32.815 5.831 9.184 1.00 51.13 228 GLU A CA 1
ATOM 1810 C C . GLU A 1 228 ? 33.342 7.268 9.075 1.00 51.23 228 GLU A C 1
ATOM 1811 O O . GLU A 1 228 ? 33.083 7.956 8.089 1.00 49.85 228 GLU A O 1
ATOM 1817 N N . LEU A 1 229 ? 34.066 7.726 10.096 1.00 51.89 229 LEU A N 1
ATOM 1818 C CA . LEU A 1 229 ? 34.647 9.063 10.064 1.00 50.97 229 LEU A CA 1
ATOM 1819 C C . LEU A 1 229 ? 35.733 9.171 9.008 1.00 51.68 229 LEU A C 1
ATOM 1820 O O . LEU A 1 229 ? 35.834 10.196 8.337 1.00 52.00 229 LEU A O 1
ATOM 1825 N N . CYS A 1 230 ? 36.548 8.129 8.875 1.00 52.87 230 CYS A N 1
ATOM 1826 C CA . CYS A 1 230 ? 37.597 8.107 7.850 1.00 56.17 230 CYS A CA 1
ATOM 1827 C C . CYS A 1 230 ? 37.052 8.223 6.429 1.00 55.65 230 CYS A C 1
ATOM 1828 O O . CYS A 1 230 ? 37.572 9.005 5.634 1.00 57.02 230 CYS A O 1
ATOM 1831 N N . GLU A 1 231 ? 36.008 7.459 6.112 1.00 56.77 231 GLU A N 1
ATOM 1832 C CA . GLU A 1 231 ? 35.411 7.522 4.780 1.00 62.82 231 GLU A CA 1
ATOM 1833 C C . GLU A 1 231 ? 34.691 8.875 4.570 1.00 59.66 231 GLU A C 1
ATOM 1834 O O . GLU A 1 231 ? 34.619 9.362 3.446 1.00 55.99 231 GLU A O 1
ATOM 1840 N N . LEU A 1 232 ? 34.206 9.489 5.653 1.00 61.27 232 LEU A N 1
ATOM 1841 C CA . LEU A 1 232 ? 33.682 10.871 5.612 1.00 62.17 232 LEU A CA 1
ATOM 1842 C C . LEU A 1 232 ? 34.766 11.927 5.328 1.00 58.95 232 LEU A C 1
ATOM 1843 O O . LEU A 1 232 ? 34.546 12.838 4.538 1.00 58.54 232 LEU A O 1
ATOM 1848 N N . VAL A 1 233 ? 35.911 11.815 5.993 1.00 56.99 233 VAL A N 1
ATOM 1849 C CA . VAL A 1 233 ? 37.034 12.744 5.786 1.00 55.89 233 VAL A CA 1
ATOM 1850 C C . VAL A 1 233 ? 37.606 12.603 4.378 1.00 53.42 233 VAL A C 1
ATOM 1851 O O . VAL A 1 233 ? 37.905 13.604 3.727 1.00 51.09 233 VAL A O 1
ATOM 1855 N N . ARG A 1 234 ? 37.773 11.361 3.932 1.00 54.32 234 ARG A N 1
ATOM 1856 C CA . ARG A 1 234 ? 38.214 11.076 2.565 1.00 55.88 234 ARG A CA 1
ATOM 1857 C C . ARG A 1 234 ? 37.255 11.634 1.507 1.00 55.16 234 ARG A C 1
ATOM 1858 O O . ARG A 1 234 ? 37.705 12.180 0.500 1.00 55.54 234 ARG A O 1
ATOM 1866 N N . ARG A 1 235 ? 35.948 11.515 1.742 1.00 54.22 235 ARG A N 1
ATOM 1867 C CA . ARG A 1 235 ? 34.946 11.986 0.777 1.00 57.35 235 ARG A CA 1
ATOM 1868 C C . ARG A 1 235 ? 34.854 13.513 0.722 1.00 51.85 235 ARG A C 1
ATOM 1869 O O . ARG A 1 235 ? 34.638 14.086 -0.357 1.00 49.29 235 ARG A O 1
ATOM 1877 N N . ASP A 1 236 ? 35.005 14.156 1.886 1.00 45.88 236 ASP A N 1
ATOM 1878 C CA . ASP A 1 236 ? 35.157 15.619 1.979 1.00 43.20 236 ASP A CA 1
ATOM 1879 C C . ASP A 1 236 ? 36.439 16.130 1.320 1.00 41.50 236 ASP A C 1
ATOM 1880 O O . ASP A 1 236 ? 36.517 17.287 0.937 1.00 39.43 236 ASP A O 1
ATOM 1885 N N . GLY A 1 237 ? 37.447 15.272 1.231 1.00 41.85 237 GLY A N 1
ATOM 1886 C CA . GLY A 1 237 ? 38.676 15.571 0.522 1.00 41.43 237 GLY A CA 1
ATOM 1887 C C . GLY A 1 237 ? 39.612 16.438 1.334 1.00 42.33 237 GLY A C 1
ATOM 1888 O O . GLY A 1 237 ? 40.270 17.321 0.773 1.00 44.56 237 GLY A O 1
ATOM 1889 N N . ILE A 1 238 ? 39.717 16.153 2.636 1.00 41.79 238 ILE A N 1
ATOM 1890 C CA . ILE A 1 238 ? 40.486 16.996 3.557 1.00 42.81 238 ILE A CA 1
ATOM 1891 C C . ILE A 1 238 ? 41.975 16.817 3.290 1.00 43.13 238 ILE A C 1
ATOM 1892 O O . ILE A 1 238 ? 42.467 15.703 3.266 1.00 41.60 238 ILE A O 1
ATOM 1897 N N . ASP A 1 239 ? 42.675 17.933 3.080 1.00 46.16 239 ASP A N 1
ATOM 1898 C CA . ASP A 1 239 ? 44.130 17.928 2.824 1.00 46.59 239 ASP A CA 1
ATOM 1899 C C . ASP A 1 239 ? 44.939 17.977 4.107 1.00 45.56 239 ASP A C 1
ATOM 1900 O O . ASP A 1 239 ? 45.996 17.356 4.202 1.00 43.09 239 ASP A O 1
ATOM 1905 N N . ILE A 1 240 ? 44.450 18.757 5.070 1.00 45.96 240 ILE A N 1
ATOM 1906 C CA . ILE A 1 240 ? 45.097 18.928 6.362 1.00 45.21 240 ILE A CA 1
ATOM 1907 C C . ILE A 1 240 ? 44.051 18.666 7.433 1.00 43.45 240 ILE A C 1
ATOM 1908 O O . ILE A 1 240 ? 43.064 19.398 7.521 1.00 43.79 240 ILE A O 1
ATOM 1913 N N . LEU A 1 241 ? 44.252 17.614 8.223 1.00 41.58 241 LEU A N 1
ATOM 1914 C CA . LEU A 1 241 ? 43.334 17.285 9.314 1.00 41.18 241 LEU A CA 1
ATOM 1915 C C . LEU A 1 241 ? 44.037 17.640 10.603 1.00 41.41 241 LEU A C 1
ATOM 1916 O O . LEU A 1 241 ? 45.208 17.289 10.780 1.00 42.56 241 LEU A O 1
ATOM 1921 N N . VAL A 1 242 ? 43.332 18.347 11.487 1.00 40.49 242 VAL A N 1
ATOM 1922 C CA . VAL A 1 242 ? 43.924 18.874 12.718 1.00 41.18 242 VAL A CA 1
ATOM 1923 C C . VAL A 1 242 ? 43.230 18.296 13.945 1.00 40.36 242 VAL A C 1
ATOM 1924 O O . VAL A 1 242 ? 42.006 18.402 14.101 1.00 38.09 242 VAL A O 1
ATOM 1928 N N . ASP A 1 243 ? 44.039 17.663 14.794 1.00 40.35 243 ASP A N 1
ATOM 1929 C CA . ASP A 1 243 ? 43.604 17.165 16.097 1.00 37.92 243 ASP A CA 1
ATOM 1930 C C . ASP A 1 243 ? 43.681 18.306 17.092 1.00 37.02 243 ASP A C 1
ATOM 1931 O O . ASP A 1 243 ? 44.770 18.710 17.494 1.00 39.00 243 ASP A O 1
ATOM 1936 N N . LEU A 1 244 ? 42.522 18.799 17.486 1.00 36.19 244 LEU A N 1
ATOM 1937 C CA . LEU A 1 244 ? 42.426 19.849 18.484 1.00 40.09 244 LEU A CA 1
ATOM 1938 C C . LEU A 1 244 ? 42.329 19.320 19.911 1.00 42.16 244 LEU A C 1
ATOM 1939 O O . LEU A 1 244 ? 42.646 20.061 20.836 1.00 45.72 244 LEU A O 1
ATOM 1944 N N . SER A 1 245 ? 41.889 18.073 20.095 1.00 42.40 245 SER A N 1
ATOM 1945 C CA . SER A 1 245 ? 41.621 17.541 21.437 1.00 42.45 245 SER A CA 1
ATOM 1946 C C . SER A 1 245 ? 42.818 16.929 22.157 1.00 43.55 245 SER A C 1
ATOM 1947 O O . SER A 1 245 ? 42.982 17.154 23.356 1.00 44.63 245 SER A O 1
ATOM 1950 N N . TRP A 1 246 ? 43.619 16.138 21.436 1.00 45.05 246 TRP A N 1
ATOM 1951 C CA . TRP A 1 246 ? 44.774 15.388 21.998 1.00 41.80 246 TRP A CA 1
ATOM 1952 C C . TRP A 1 246 ? 44.251 14.398 23.061 1.00 41.64 246 TRP A C 1
ATOM 1953 O O . TRP A 1 246 ? 43.032 14.215 23.248 1.00 42.30 246 TRP A O 1
ATOM 1964 N N . HIS A 1 247 ? 45.166 13.709 23.712 1.00 39.78 247 HIS A N 1
ATOM 1965 C CA . HIS A 1 247 ? 44.847 12.869 24.847 1.00 39.29 247 HIS A CA 1
ATOM 1966 C C . HIS A 1 247 ? 44.001 13.479 25.983 1.00 41.96 247 HIS A C 1
ATOM 1967 O O . HIS A 1 247 ? 43.366 12.728 26.706 1.00 42.65 247 HIS A O 1
ATOM 1974 N N . LEU A 1 248 ? 43.940 14.812 26.095 1.00 43.73 248 LEU A N 1
ATOM 1975 C CA . LEU A 1 248 ? 43.233 15.495 27.181 1.00 44.38 248 LEU A CA 1
ATOM 1976 C C . LEU A 1 248 ? 41.736 15.542 26.940 1.00 43.74 248 LEU A C 1
ATOM 1977 O O . LEU A 1 248 ? 40.997 15.844 27.859 1.00 48.06 248 LEU A O 1
ATOM 1982 N N . GLY A 1 249 ? 41.282 15.295 25.719 1.00 42.16 249 GLY A N 1
ATOM 1983 C CA . GLY A 1 249 ? 39.889 15.537 25.378 1.00 42.51 249 GLY A CA 1
ATOM 1984 C C . GLY A 1 249 ? 39.272 14.374 24.664 1.00 41.86 249 GLY A C 1
ATOM 1985 O O . GLY A 1 249 ? 39.906 13.348 24.475 1.00 40.35 249 GLY A O 1
ATOM 1986 N N . MET A 1 250 ? 38.031 14.555 24.239 1.00 45.67 250 MET A N 1
ATOM 1987 C CA . MET A 1 250 ? 37.327 13.542 23.474 1.00 50.16 250 MET A CA 1
ATOM 1988 C C . MET A 1 250 ? 37.851 13.531 22.029 1.00 48.70 250 MET A C 1
ATOM 1989 O O . MET A 1 250 ? 37.186 13.961 21.091 1.00 47.22 250 MET A O 1
ATOM 1994 N N . HIS A 1 251 ? 39.062 13.007 21.883 1.00 47.73 251 HIS A N 1
ATOM 1995 C CA . HIS A 1 251 ? 39.789 12.986 20.613 1.00 45.40 251 HIS A CA 1
ATOM 1996 C C . HIS A 1 251 ? 39.218 11.929 19.670 1.00 44.71 251 HIS A C 1
ATOM 1997 O O . HIS A 1 251 ? 38.292 11.179 20.030 1.00 40.99 251 HIS A O 1
ATOM 2004 N N . ARG A 1 252 ? 39.815 11.858 18.482 1.00 42.68 252 ARG A N 1
ATOM 2005 C CA . ARG A 1 252 ? 39.430 10.891 17.472 1.00 43.12 252 ARG A CA 1
ATOM 2006 C C . ARG A 1 252 ? 40.676 10.396 16.735 1.00 42.86 252 ARG A C 1
ATOM 2007 O O . ARG A 1 252 ? 40.728 10.368 15.510 1.00 44.83 252 ARG A O 1
ATOM 2015 N N . LEU A 1 253 ? 41.651 9.951 17.517 1.00 41.55 253 LEU A N 1
ATOM 2016 C CA . LEU A 1 253 ? 42.997 9.672 17.046 1.00 43.20 253 LEU A CA 1
ATOM 2017 C C . LEU A 1 253 ? 43.098 8.347 16.322 1.00 46.87 253 LEU A C 1
ATOM 2018 O O . LEU A 1 253 ? 44.069 8.115 15.611 1.00 49.72 253 LEU A O 1
ATOM 2023 N N . PHE A 1 254 ? 42.128 7.460 16.513 1.00 49.34 254 PHE A N 1
ATOM 2024 C CA . PHE A 1 254 ? 42.110 6.206 15.748 1.00 51.28 254 PHE A CA 1
ATOM 2025 C C . PHE A 1 254 ? 41.588 6.426 14.323 1.00 47.81 254 PHE A C 1
ATOM 2026 O O . PHE A 1 254 ? 41.906 5.660 13.427 1.00 48.56 254 PHE A O 1
ATOM 2034 N N . ALA A 1 255 ? 40.790 7.466 14.118 1.00 44.73 255 ALA A N 1
ATOM 2035 C CA . ALA A 1 255 ? 40.516 7.940 12.774 1.00 45.67 255 ALA A CA 1
ATOM 2036 C C . ALA A 1 255 ? 41.807 8.509 12.148 1.00 45.73 255 ALA A C 1
ATOM 2037 O O . ALA A 1 255 ? 42.160 8.151 11.024 1.00 42.27 255 ALA A O 1
ATOM 2039 N N . PHE A 1 256 ? 42.525 9.353 12.895 1.00 45.52 256 PHE A N 1
ATOM 2040 C CA . PHE A 1 256 ? 43.851 9.858 12.458 1.00 46.28 256 PHE A CA 1
ATOM 2041 C C . PHE A 1 256 ? 44.835 8.728 12.196 1.00 46.91 256 PHE A C 1
ATOM 2042 O O . PHE A 1 256 ? 45.676 8.827 11.319 1.00 51.22 256 PHE A O 1
ATOM 2050 N N . ALA A 1 257 ? 44.736 7.664 12.979 1.00 48.50 257 ALA A N 1
ATOM 2051 C CA . ALA A 1 257 ? 45.643 6.533 12.873 1.00 49.05 257 ALA A CA 1
ATOM 2052 C C . ALA A 1 257 ? 45.657 5.919 11.477 1.00 49.42 257 ALA A C 1
ATOM 2053 O O . ALA A 1 257 ? 46.688 5.424 11.046 1.00 46.17 257 ALA A O 1
ATOM 2055 N N . ARG A 1 258 ? 44.521 5.979 10.777 1.00 51.59 258 ARG A N 1
ATOM 2056 C CA . ARG A 1 258 ? 44.382 5.407 9.427 1.00 49.82 258 ARG A CA 1
ATOM 2057 C C . ARG A 1 258 ? 44.908 6.282 8.273 1.00 47.28 258 ARG A C 1
ATOM 2058 O O . ARG A 1 258 ? 44.894 5.837 7.128 1.00 46.96 258 ARG A O 1
ATOM 2066 N N . ARG A 1 259 ? 45.400 7.487 8.578 1.00 45.53 259 ARG A N 1
ATOM 2067 C CA . ARG A 1 259 ? 45.820 8.484 7.576 1.00 45.28 259 ARG A CA 1
ATOM 2068 C C . ARG A 1 259 ? 44.750 8.833 6.530 1.00 44.68 259 ARG A C 1
ATOM 2069 O O . ARG A 1 259 ? 45.005 8.714 5.338 1.00 48.40 259 ARG A O 1
ATOM 2077 N N . PRO A 1 260 ? 43.555 9.284 6.966 1.00 42.64 260 PRO A N 1
ATOM 2078 C CA . PRO A 1 260 ? 42.539 9.719 5.989 1.00 42.05 260 PRO A CA 1
ATOM 2079 C C . PRO A 1 260 ? 42.926 10.977 5.206 1.00 42.46 260 PRO A C 1
ATOM 2080 O O . PRO A 1 260 ? 42.345 11.244 4.144 1.00 41.44 260 PRO A O 1
ATOM 2084 N N . ALA A 1 261 ? 43.877 11.743 5.746 1.00 40.95 261 ALA A N 1
ATOM 2085 C CA . ALA A 1 261 ? 44.419 12.921 5.089 1.00 39.71 261 ALA A CA 1
ATOM 2086 C C . ALA A 1 261 ? 45.941 12.805 4.997 1.00 38.68 261 ALA A C 1
ATOM 2087 O O . ALA A 1 261 ? 46.576 12.215 5.889 1.00 37.35 261 ALA A O 1
ATOM 2089 N N . PRO A 1 262 ? 46.536 13.374 3.931 1.00 35.99 262 PRO A N 1
ATOM 2090 C CA . PRO A 1 262 ? 47.995 13.347 3.733 1.00 35.29 262 PRO A CA 1
ATOM 2091 C C . PRO A 1 262 ? 48.833 14.247 4.659 1.00 36.97 262 PRO A C 1
ATOM 2092 O O . PRO A 1 262 ? 50.055 14.069 4.762 1.00 36.70 262 PRO A O 1
ATOM 2096 N N . VAL A 1 263 ? 48.201 15.244 5.268 1.00 38.11 263 VAL A N 1
ATOM 2097 C CA . VAL A 1 263 ? 48.847 16.078 6.278 1.00 39.13 263 VAL A CA 1
ATOM 2098 C C . VAL A 1 263 ? 47.995 16.023 7.540 1.00 38.15 263 VAL A C 1
ATOM 2099 O O . VAL A 1 263 ? 46.829 16.416 7.530 1.00 39.44 263 VAL A O 1
ATOM 2103 N N . GLN A 1 264 ? 48.582 15.530 8.623 1.00 37.81 264 GLN A N 1
ATOM 2104 C CA . GLN A 1 264 ? 47.865 15.389 9.880 1.00 38.22 264 GLN A CA 1
ATOM 2105 C C . GLN A 1 264 ? 48.652 16.045 11.009 1.00 38.18 264 GLN A C 1
ATOM 2106 O O . GLN A 1 264 ? 49.849 15.759 11.198 1.00 36.90 264 GLN A O 1
ATOM 2112 N N . VAL A 1 265 ? 47.951 16.914 11.744 1.00 37.19 265 VAL A N 1
ATOM 2113 C CA . VAL A 1 265 ? 48.542 17.885 12.666 1.00 36.85 265 VAL A CA 1
ATOM 2114 C C . VAL A 1 265 ? 47.842 17.838 14.021 1.00 36.89 265 VAL A C 1
ATOM 2115 O O . VAL A 1 265 ? 46.605 17.773 14.090 1.00 33.46 265 VAL A O 1
ATOM 2119 N N . THR A 1 266 ? 48.623 17.906 15.099 1.00 38.67 266 THR A N 1
ATOM 2120 C CA . THR A 1 266 ? 48.057 18.094 16.451 1.00 39.30 266 THR A CA 1
ATOM 2121 C C . THR A 1 266 ? 48.448 19.494 16.959 1.00 39.14 266 THR A C 1
ATOM 2122 O O . THR A 1 266 ? 49.610 19.896 16.863 1.00 41.29 266 THR A O 1
ATOM 2126 N N . TRP A 1 267 ? 47.467 20.236 17.464 1.00 36.77 267 TRP A N 1
ATOM 2127 C CA . TRP A 1 267 ? 47.657 21.639 17.844 1.00 37.88 267 TRP A CA 1
ATOM 2128 C C . TRP A 1 267 ? 46.616 22.074 18.890 1.00 39.40 267 TRP A C 1
ATOM 2129 O O . TRP A 1 267 ? 45.481 21.562 18.895 1.00 37.18 267 TRP A O 1
ATOM 2140 N N . LEU A 1 268 ? 47.029 22.995 19.772 1.00 38.84 268 LEU A N 1
ATOM 2141 C CA . LEU A 1 268 ? 46.158 23.704 20.727 1.00 40.83 268 LEU A CA 1
ATOM 2142 C C . LEU A 1 268 ? 46.081 23.045 22.103 1.00 40.71 268 LEU A C 1
ATOM 2143 O O . LEU A 1 268 ? 46.399 23.675 23.096 1.00 42.44 268 LEU A O 1
ATOM 2148 N N . ALA A 1 269 ? 45.673 21.784 22.152 1.00 40.05 269 ALA A N 1
ATOM 2149 C CA . ALA A 1 269 ? 45.531 21.047 23.409 1.00 40.20 269 ALA A CA 1
ATOM 2150 C C . ALA A 1 269 ? 46.789 20.262 23.750 1.00 40.68 269 ALA A C 1
ATOM 2151 O O . ALA A 1 269 ? 47.036 19.964 24.919 1.00 45.13 269 ALA A O 1
ATOM 2153 N N . ALA A 1 270 ? 47.580 19.925 22.736 1.00 40.46 270 ALA A N 1
ATOM 2154 C CA . ALA A 1 270 ? 48.760 19.111 22.925 1.00 41.01 270 ALA A CA 1
ATOM 2155 C C . ALA A 1 270 ? 49.705 19.786 23.893 1.00 41.23 270 ALA A C 1
ATOM 2156 O O . ALA A 1 270 ? 49.990 20.968 23.755 1.00 41.01 270 ALA A O 1
ATOM 2158 N N . ILE A 1 271 ? 50.113 19.027 24.907 1.00 44.24 271 ILE A N 1
ATOM 2159 C CA . ILE A 1 271 ? 51.227 19.368 25.814 1.00 44.71 271 ILE A CA 1
ATOM 2160 C C . ILE A 1 271 ? 52.415 18.416 25.668 1.00 40.06 271 ILE A C 1
ATOM 2161 O O . ILE A 1 271 ? 53.442 18.586 26.331 1.00 40.29 271 ILE A O 1
ATOM 2166 N N . ASN A 1 272 ? 52.261 17.396 24.831 1.00 38.34 272 ASN A N 1
ATOM 2167 C CA . ASN A 1 272 ? 53.329 16.439 24.548 1.00 38.80 272 ASN A CA 1
ATOM 2168 C C . ASN A 1 272 ? 52.936 15.639 23.290 1.00 39.29 272 ASN A C 1
ATOM 2169 O O . ASN A 1 272 ? 51.854 15.844 22.718 1.00 39.11 272 ASN A O 1
ATOM 2174 N N . THR A 1 273 ? 53.804 14.734 22.856 1.00 38.41 273 THR A N 1
ATOM 2175 C CA . THR A 1 273 ? 53.541 13.907 21.697 1.00 38.40 273 THR A CA 1
ATOM 2176 C C . THR A 1 273 ? 52.292 13.069 21.876 1.00 38.67 273 THR A C 1
ATOM 2177 O O . THR A 1 273 ? 51.940 12.698 23.003 1.00 41.00 273 THR A O 1
ATOM 2181 N N . THR A 1 274 ? 51.621 12.792 20.760 1.00 38.14 274 THR A N 1
ATOM 2182 C CA . THR A 1 274 ? 50.586 11.763 20.702 1.00 38.24 274 THR A CA 1
ATOM 2183 C C . THR A 1 274 ? 51.187 10.354 20.787 1.00 39.72 274 THR A C 1
ATOM 2184 O O . THR A 1 274 ? 50.484 9.400 21.132 1.00 37.28 274 THR A O 1
ATOM 2188 N N . GLY A 1 275 ? 52.468 10.238 20.415 1.00 38.87 275 GLY A N 1
ATOM 2189 C CA . GLY A 1 275 ? 53.170 8.977 20.347 1.00 39.16 275 GLY A CA 1
ATOM 2190 C C . GLY A 1 275 ? 53.037 8.279 19.005 1.00 39.36 275 GLY A C 1
ATOM 2191 O O . GLY A 1 275 ? 53.728 7.270 18.771 1.00 39.78 275 GLY A O 1
ATOM 2192 N N . MET A 1 276 ? 52.192 8.821 18.118 1.00 37.03 276 MET A N 1
ATOM 2193 C CA . MET A 1 276 ? 51.754 8.124 16.905 1.00 37.84 276 MET A CA 1
ATOM 2194 C C . MET A 1 276 ? 52.682 8.381 15.717 1.00 40.92 276 MET A C 1
ATOM 2195 O O . MET A 1 276 ? 53.183 9.489 15.555 1.00 40.73 276 MET A O 1
ATOM 2200 N N . ARG A 1 277 ? 52.873 7.357 14.877 1.00 48.20 277 ARG A N 1
ATOM 2201 C CA . ARG A 1 277 ? 53.481 7.521 13.540 1.00 51.27 277 ARG A CA 1
ATOM 2202 C C . ARG A 1 277 ? 52.571 8.331 12.615 1.00 48.41 277 ARG A C 1
ATOM 2203 O O . ARG A 1 277 ? 53.060 9.153 11.839 1.00 49.56 277 ARG A O 1
ATOM 2211 N N . ALA A 1 278 ? 51.259 8.074 12.699 1.00 44.87 278 ALA A N 1
ATOM 2212 C CA . ALA A 1 278 ? 50.245 8.724 11.851 1.00 44.25 278 ALA A CA 1
ATOM 2213 C C . ALA A 1 278 ? 50.122 10.250 11.983 1.00 44.14 278 ALA A C 1
ATOM 2214 O O . ALA A 1 278 ? 49.592 10.904 11.073 1.00 41.57 278 ALA A O 1
ATOM 2216 N N . MET A 1 279 ? 50.577 10.816 13.102 1.00 44.09 279 MET A N 1
ATOM 2217 C CA . MET A 1 279 ? 50.586 12.270 13.266 1.00 42.52 279 MET A CA 1
ATOM 2218 C C . MET A 1 279 ? 51.894 12.833 12.700 1.00 42.25 279 MET A C 1
ATOM 2219 O O . MET A 1 279 ? 52.988 12.497 13.157 1.00 41.25 279 MET A O 1
ATOM 2224 N N . ASP A 1 280 ? 51.768 13.690 11.693 1.00 43.27 280 ASP A N 1
ATOM 2225 C CA . ASP A 1 280 ? 52.923 14.179 10.943 1.00 43.16 280 ASP A CA 1
ATOM 2226 C C . ASP A 1 280 ? 53.538 15.352 11.666 1.00 43.35 280 ASP A C 1
ATOM 2227 O O . ASP A 1 280 ? 54.750 15.389 11.860 1.00 45.06 280 ASP A O 1
ATOM 2232 N N . TYR A 1 281 ? 52.691 16.306 12.062 1.00 46.32 281 TYR A N 1
ATOM 2233 C CA . TYR A 1 281 ? 53.139 17.566 12.682 1.00 48.02 281 TYR A CA 1
ATOM 2234 C C . TYR A 1 281 ? 52.496 17.869 14.036 1.00 46.05 281 TYR A C 1
ATOM 2235 O O . TYR A 1 281 ? 51.347 17.520 14.285 1.00 47.99 281 TYR A O 1
ATOM 2244 N N . LEU A 1 282 ? 53.270 18.510 14.904 1.00 44.68 282 LEU A N 1
ATOM 2245 C CA . LEU A 1 282 ? 52.761 19.145 16.107 1.00 44.98 282 LEU A CA 1
ATOM 2246 C C . LEU A 1 282 ? 53.134 20.631 16.015 1.00 44.98 282 LEU A C 1
ATOM 2247 O O . LEU A 1 282 ? 54.318 20.959 15.913 1.00 47.17 282 LEU A O 1
ATOM 2252 N N . VAL A 1 283 ? 52.138 21.516 16.046 1.00 43.88 283 VAL A N 1
ATOM 2253 C CA . VAL A 1 283 ? 52.355 22.982 15.932 1.00 43.90 283 VAL A CA 1
ATOM 2254 C C . VAL A 1 283 ? 52.563 23.669 17.304 1.00 43.74 283 VAL A C 1
ATOM 2255 O O . VAL A 1 283 ? 51.607 23.872 18.063 1.00 38.77 283 VAL A O 1
ATOM 2259 N N . GLY A 1 284 ? 53.815 24.031 17.596 1.00 44.51 284 GLY A N 1
ATOM 2260 C CA . GLY A 1 284 ? 54.183 24.742 18.829 1.00 44.45 284 GLY A CA 1
ATOM 2261 C C . GLY A 1 284 ? 54.753 26.119 18.524 1.00 46.55 284 GLY A C 1
ATOM 2262 O O . GLY A 1 284 ? 54.245 26.837 17.648 1.00 45.10 284 GLY A O 1
ATOM 2263 N N . ASP A 1 285 ? 55.797 26.496 19.260 1.00 46.42 285 ASP A N 1
ATOM 2264 C CA . ASP A 1 285 ? 56.552 27.726 18.971 1.00 46.57 285 ASP A CA 1
ATOM 2265 C C . ASP A 1 285 ? 57.964 27.667 19.563 1.00 48.37 285 ASP A C 1
ATOM 2266 O O . ASP A 1 285 ? 58.313 26.693 20.241 1.00 56.87 285 ASP A O 1
ATOM 2271 N N . GLN A 1 286 ? 58.766 28.696 19.304 1.00 46.44 286 GLN A N 1
ATOM 2272 C CA . GLN A 1 286 ? 60.214 28.635 19.562 1.00 47.93 286 GLN A CA 1
ATOM 2273 C C . GLN A 1 286 ? 60.602 28.667 21.030 1.00 45.78 286 GLN A C 1
ATOM 2274 O O . GLN A 1 286 ? 61.622 28.097 21.403 1.00 44.92 286 GLN A O 1
ATOM 2280 N N . HIS A 1 287 ? 59.795 29.334 21.850 1.00 46.08 287 HIS A N 1
ATOM 2281 C CA . HIS A 1 287 ? 59.975 29.320 23.304 1.00 45.96 287 HIS A CA 1
ATOM 2282 C C . HIS A 1 287 ? 59.337 28.084 23.931 1.00 43.93 287 HIS A C 1
ATOM 2283 O O . HIS A 1 287 ? 59.898 27.491 24.862 1.00 40.51 287 HIS A O 1
ATOM 2290 N N . LEU A 1 288 ? 58.173 27.699 23.411 1.00 42.68 288 LEU A N 1
ATOM 2291 C CA . LEU A 1 288 ? 57.403 26.565 23.932 1.00 43.29 288 LEU A CA 1
ATOM 2292 C C . LEU A 1 288 ? 58.089 25.205 23.787 1.00 41.81 288 LEU A C 1
ATOM 2293 O O . LEU A 1 288 ? 57.956 24.367 24.679 1.00 38.35 288 LEU A O 1
ATOM 2298 N N . CYS A 1 289 ? 58.801 24.999 22.674 1.00 41.99 289 CYS A N 1
ATOM 2299 C CA . CYS A 1 289 ? 59.457 23.723 22.342 1.00 41.46 289 CYS A CA 1
ATOM 2300 C C . CYS A 1 289 ? 60.981 23.928 22.332 1.00 42.59 289 CYS A C 1
ATOM 2301 O O . CYS A 1 289 ? 61.520 24.442 21.346 1.00 45.55 289 CYS A O 1
ATOM 2304 N N . PRO A 1 290 ? 61.692 23.532 23.414 1.00 43.72 290 PRO A N 1
ATOM 2305 C CA . PRO A 1 290 ? 63.128 23.882 23.517 1.00 44.62 290 PRO A CA 1
ATOM 2306 C C . PRO A 1 290 ? 64.034 23.186 22.499 1.00 45.11 290 PRO A C 1
ATOM 2307 O O . PRO A 1 290 ? 63.630 22.191 21.935 1.00 44.11 290 PRO A O 1
ATOM 2311 N N . PRO A 1 291 ? 65.250 23.714 22.265 1.00 49.51 291 PRO A N 1
ATOM 2312 C CA . PRO A 1 291 ? 66.181 23.222 21.231 1.00 52.80 291 PRO A CA 1
ATOM 2313 C C . PRO A 1 291 ? 66.372 21.699 21.044 1.00 55.67 291 PRO A C 1
ATOM 2314 O O . PRO A 1 291 ? 66.245 21.219 19.906 1.00 60.79 291 PRO A O 1
ATOM 2318 N N . GLY A 1 292 ? 66.660 20.953 22.113 1.00 53.87 292 GLY A N 1
ATOM 2319 C CA . GLY A 1 292 ? 66.965 19.506 21.989 1.00 54.12 292 GLY A CA 1
ATOM 2320 C C . GLY A 1 292 ? 65.795 18.555 22.220 1.00 54.77 292 GLY A C 1
ATOM 2321 O O . GLY A 1 292 ? 65.992 17.413 22.647 1.00 50.93 292 GLY A O 1
ATOM 2322 N N . SER A 1 293 ? 64.590 19.011 21.879 1.00 56.18 293 SER A N 1
ATOM 2323 C CA . SER A 1 293 ? 63.323 18.405 22.322 1.00 56.70 293 SER A CA 1
ATOM 2324 C C . SER A 1 293 ? 62.734 17.371 21.353 1.00 57.68 293 SER A C 1
ATOM 2325 O O . SER A 1 293 ? 61.814 16.635 21.719 1.00 55.49 293 SER A O 1
ATOM 2328 N N . ASP A 1 294 ? 63.262 17.328 20.133 1.00 56.21 294 ASP A N 1
ATOM 2329 C CA . ASP A 1 294 ? 62.589 16.677 19.004 1.00 56.47 294 ASP A CA 1
ATOM 2330 C C . ASP A 1 294 ? 62.519 15.159 19.098 1.00 54.46 294 ASP A C 1
ATOM 2331 O O . ASP A 1 294 ? 61.522 14.560 18.697 1.00 53.09 294 ASP A O 1
ATOM 2336 N N . GLU A 1 295 ? 63.588 14.549 19.602 1.00 54.88 295 GLU A N 1
ATOM 2337 C CA . GLU A 1 295 ? 63.629 13.101 19.861 1.00 55.50 295 GLU A CA 1
ATOM 2338 C C . GLU A 1 295 ? 62.454 12.598 20.733 1.00 55.81 295 GLU A C 1
ATOM 2339 O O . GLU A 1 295 ? 62.045 11.436 20.613 1.00 56.39 295 GLU A O 1
ATOM 2345 N N . LEU A 1 296 ? 61.905 13.473 21.586 1.00 51.01 296 LEU A N 1
ATOM 2346 C CA . LEU A 1 296 ? 60.727 13.141 22.398 1.00 48.76 296 LEU A CA 1
ATOM 2347 C C . LEU A 1 296 ? 59.395 13.090 21.633 1.00 45.78 296 LEU A C 1
ATOM 2348 O O . LEU A 1 296 ? 58.366 12.718 22.221 1.00 47.87 296 LEU A O 1
ATOM 2353 N N . TYR A 1 297 ? 59.398 13.434 20.344 1.00 41.37 297 TYR A N 1
ATOM 2354 C CA . TYR A 1 297 ? 58.165 13.539 19.559 1.00 40.27 297 TYR A CA 1
ATOM 2355 C C . TYR A 1 297 ? 58.235 12.732 18.274 1.00 38.61 297 TYR A C 1
ATOM 2356 O O . TYR A 1 297 ? 59.177 12.878 17.493 1.00 35.65 297 TYR A O 1
ATOM 2365 N N . THR A 1 298 ? 57.229 11.887 18.054 1.00 39.34 298 THR A N 1
ATOM 2366 C CA . THR A 1 298 ? 57.051 11.214 16.761 1.00 38.62 298 THR A CA 1
ATOM 2367 C C . THR A 1 298 ? 56.713 12.226 15.671 1.00 38.33 298 THR A C 1
ATOM 2368 O O . THR A 1 298 ? 57.176 12.103 14.544 1.00 38.99 298 THR A O 1
ATOM 2372 N N . GLU A 1 299 ? 55.908 13.221 16.022 1.00 37.15 299 GLU A N 1
ATOM 2373 C CA . GLU A 1 299 ? 55.567 14.298 15.102 1.00 39.57 299 GLU A CA 1
ATOM 2374 C C . GLU A 1 299 ? 56.801 15.166 14.829 1.00 43.07 299 GLU A C 1
ATOM 2375 O O . GLU A 1 299 ? 57.724 15.217 15.655 1.00 45.79 299 GLU A O 1
ATOM 2381 N N . ARG A 1 300 ? 56.812 15.851 13.686 1.00 43.70 300 ARG A N 1
ATOM 2382 C CA . ARG A 1 300 ? 57.786 16.915 13.458 1.00 49.02 300 ARG A CA 1
ATOM 2383 C C . ARG A 1 300 ? 57.268 18.184 14.114 1.00 48.93 300 ARG A C 1
ATOM 2384 O O . ARG A 1 300 ? 56.132 18.607 13.861 1.00 46.15 300 ARG A O 1
ATOM 2392 N N . LEU A 1 301 ? 58.103 18.786 14.955 1.00 48.36 301 LEU A N 1
ATOM 2393 C CA . LEU A 1 301 ? 57.735 20.009 15.646 1.00 47.09 301 LEU A CA 1
ATOM 2394 C C . LEU A 1 301 ? 57.779 21.188 14.668 1.00 46.32 301 LEU A C 1
ATOM 2395 O O . LEU A 1 301 ? 58.735 21.334 13.906 1.00 45.68 301 LEU A O 1
ATOM 2400 N N . VAL A 1 302 ? 56.728 22.004 14.686 1.00 44.59 302 VAL A N 1
ATOM 2401 C CA . VAL A 1 302 ? 56.635 23.206 13.866 1.00 43.05 302 VAL A CA 1
ATOM 2402 C C . VAL A 1 302 ? 56.697 24.382 14.831 1.00 42.02 302 VAL A C 1
ATOM 2403 O O . VAL A 1 302 ? 55.691 24.744 15.443 1.00 40.87 302 VAL A O 1
ATOM 2407 N N . ARG A 1 303 ? 57.886 24.960 14.974 1.00 41.66 303 ARG A N 1
ATOM 2408 C CA . ARG A 1 303 ? 58.108 26.048 15.921 1.00 42.20 303 ARG A CA 1
ATOM 2409 C C . ARG A 1 303 ? 57.796 27.408 15.289 1.00 42.56 303 ARG A C 1
ATOM 2410 O O . ARG A 1 303 ? 58.688 28.068 14.745 1.00 43.73 303 ARG A O 1
ATOM 2418 N N . LEU A 1 304 ? 56.538 27.838 15.377 1.00 41.57 304 LEU A N 1
ATOM 2419 C CA . LEU A 1 304 ? 56.149 29.174 14.909 1.00 42.32 304 LEU A CA 1
ATOM 2420 C C . LEU A 1 304 ? 57.008 30.270 15.577 1.00 45.10 304 LEU A C 1
ATOM 2421 O O . LEU A 1 304 ? 57.381 30.152 16.751 1.00 44.96 304 LEU A O 1
ATOM 2426 N N . SER A 1 305 ? 57.280 31.346 14.833 1.00 46.11 305 SER A N 1
ATOM 2427 C CA . SER A 1 305 ? 58.099 32.478 15.319 1.00 44.26 305 SER A CA 1
ATOM 2428 C C . SER A 1 305 ? 57.279 33.554 16.062 1.00 43.06 305 SER A C 1
ATOM 2429 O O . SER A 1 305 ? 57.693 34.700 16.162 1.00 42.61 305 SER A O 1
ATOM 2432 N N . ARG A 1 306 ? 56.101 33.172 16.545 1.00 43.03 306 ARG A N 1
ATOM 2433 C CA . ARG A 1 306 ? 55.295 33.939 17.485 1.00 42.73 306 ARG A CA 1
ATOM 2434 C C . ARG A 1 306 ? 54.761 32.931 18.535 1.00 43.97 306 ARG A C 1
ATOM 2435 O O . ARG A 1 306 ? 55.078 31.743 18.475 1.00 41.76 306 ARG A O 1
ATOM 2443 N N . PHE A 1 307 ? 53.912 33.398 19.448 1.00 44.20 307 PHE A N 1
ATOM 2444 C CA . PHE A 1 307 ? 53.242 32.528 20.417 1.00 45.56 307 PHE A CA 1
ATOM 2445 C C . PHE A 1 307 ? 52.338 31.530 19.688 1.00 48.65 307 PHE A C 1
ATOM 2446 O O . PHE A 1 307 ? 51.721 31.880 18.685 1.00 50.75 307 PHE A O 1
ATOM 2454 N N . TYR A 1 308 ? 52.260 30.292 20.187 1.00 47.31 308 TYR A N 1
ATOM 2455 C CA . TYR A 1 308 ? 51.538 29.222 19.474 1.00 45.87 308 TYR A CA 1
ATOM 2456 C C . TYR A 1 308 ? 50.005 29.328 19.462 1.00 43.32 308 TYR A C 1
ATOM 2457 O O . TYR A 1 308 ? 49.360 28.441 18.922 1.00 43.17 308 TYR A O 1
ATOM 2466 N N . LEU A 1 309 ? 49.434 30.391 20.037 1.00 41.10 309 LEU A N 1
ATOM 2467 C CA . LEU A 1 309 ? 47.989 30.590 20.091 1.00 42.44 309 LEU A CA 1
ATOM 2468 C C . LEU A 1 309 ? 47.633 32.047 19.794 1.00 44.47 309 LEU A C 1
ATOM 2469 O O . LEU A 1 309 ? 48.485 32.923 19.959 1.00 43.14 309 LEU A O 1
ATOM 2474 N N . PRO A 1 310 ? 46.370 32.315 19.382 1.00 46.01 310 PRO A N 1
ATOM 2475 C CA . PRO A 1 310 ? 45.904 33.698 19.229 1.00 47.76 310 PRO A CA 1
ATOM 2476 C C . PRO A 1 310 ? 45.501 34.350 20.566 1.00 47.34 310 PRO A C 1
ATOM 2477 O O . PRO A 1 310 ? 44.628 33.836 21.269 1.00 49.43 310 PRO A O 1
ATOM 2481 N N . CYS A 1 311 ? 46.121 35.489 20.880 1.00 47.66 311 CYS A N 1
ATOM 2482 C CA . CYS A 1 311 ? 45.946 36.209 22.157 1.00 44.51 311 CYS A CA 1
ATOM 2483 C C . CYS A 1 311 ? 44.892 37.343 22.178 1.00 43.78 311 CYS A C 1
ATOM 2484 O O . CYS A 1 311 ? 44.747 38.036 23.196 1.00 41.93 311 CYS A O 1
ATOM 2487 N N . ASN A 1 312 ? 44.155 37.541 21.087 1.00 43.02 312 ASN A N 1
ATOM 2488 C CA . ASN A 1 312 ? 43.117 38.584 21.066 1.00 45.15 312 ASN A CA 1
ATOM 2489 C C . ASN A 1 312 ? 41.955 38.238 22.003 1.00 47.15 312 ASN A C 1
ATOM 2490 O O . ASN A 1 312 ? 41.471 37.108 21.980 1.00 48.76 312 ASN A O 1
ATOM 2495 N N . PRO A 1 313 ? 41.497 39.202 22.824 1.00 50.91 313 PRO A N 1
ATOM 2496 C CA . PRO A 1 313 ? 40.489 38.898 23.840 1.00 53.35 313 PRO A CA 1
ATOM 2497 C C . PRO A 1 313 ? 39.074 38.899 23.287 1.00 54.48 313 PRO A C 1
ATOM 2498 O O . PRO A 1 313 ? 38.847 39.453 22.220 1.00 56.97 313 PRO A O 1
ATOM 2502 N N . PRO A 1 314 ? 38.117 38.318 24.025 1.00 58.35 314 PRO A N 1
ATOM 2503 C CA . PRO A 1 314 ? 36.733 38.365 23.561 1.00 63.09 314 PRO A CA 1
ATOM 2504 C C . PRO A 1 314 ? 36.154 39.791 23.619 1.00 70.73 314 PRO A C 1
ATOM 2505 O O . PRO A 1 314 ? 36.737 40.671 24.270 1.00 73.01 314 PRO A O 1
ATOM 2509 N N . PRO A 1 315 ? 35.016 40.023 22.936 1.00 80.90 315 PRO A N 1
ATOM 2510 C CA . PRO A 1 315 ? 34.422 41.361 22.951 1.00 84.21 315 PRO A CA 1
ATOM 2511 C C . PRO A 1 315 ? 33.844 41.759 24.323 1.00 86.06 315 PRO A C 1
ATOM 2512 O O . PRO A 1 315 ? 33.978 42.915 24.722 1.00 88.00 315 PRO A O 1
ATOM 2516 N N . ASP A 1 316 ? 33.253 40.805 25.047 1.00 85.45 316 ASP A N 1
ATOM 2517 C CA . ASP A 1 316 ? 32.587 41.073 26.337 1.00 85.10 316 ASP A CA 1
ATOM 2518 C C . ASP A 1 316 ? 33.551 41.114 27.550 1.00 84.81 316 ASP A C 1
ATOM 2519 O O . ASP A 1 316 ? 33.215 40.619 28.634 1.00 89.66 316 ASP A O 1
ATOM 2524 N N . LEU A 1 317 ? 34.719 41.743 27.381 1.00 81.47 317 LEU A N 1
ATOM 2525 C CA . LEU A 1 317 ? 35.769 41.738 28.411 1.00 78.89 317 LEU A CA 1
ATOM 2526 C C . LEU A 1 317 ? 35.403 42.718 29.531 1.00 79.21 317 LEU A C 1
ATOM 2527 O O . LEU A 1 317 ? 35.118 43.879 29.232 1.00 82.57 317 LEU A O 1
ATOM 2532 N N . PRO A 1 318 ? 35.412 42.269 30.813 1.00 76.91 318 PRO A N 1
ATOM 2533 C CA . PRO A 1 318 ? 34.929 43.108 31.930 1.00 74.75 318 PRO A CA 1
ATOM 2534 C C . PRO A 1 318 ? 35.488 44.518 32.030 1.00 74.64 318 PRO A C 1
ATOM 2535 O O . PRO A 1 318 ? 34.776 45.417 32.491 1.00 79.01 318 PRO A O 1
ATOM 2539 N N . GLY A 1 319 ? 36.741 44.717 31.626 1.00 68.85 319 GLY A N 1
ATOM 2540 C CA . GLY A 1 319 ? 37.346 46.044 31.686 1.00 63.57 319 GLY A CA 1
ATOM 2541 C C . GLY A 1 319 ? 37.854 46.343 33.090 1.00 60.08 319 GLY A C 1
ATOM 2542 O O . GLY A 1 319 ? 37.224 46.002 34.105 1.00 48.93 319 GLY A O 1
ATOM 2543 N N . TRP A 1 320 ? 38.996 47.016 33.131 1.00 60.76 320 TRP A N 1
ATOM 2544 C CA . TRP A 1 320 ? 39.815 47.089 34.333 1.00 59.34 320 TRP A CA 1
ATOM 2545 C C . TRP A 1 320 ? 39.192 48.023 35.361 1.00 61.93 320 TRP A C 1
ATOM 2546 O O . TRP A 1 320 ? 38.543 49.005 35.004 1.00 56.42 320 TRP A O 1
ATOM 2557 N N . ALA A 1 321 ? 39.396 47.700 36.634 1.00 69.84 321 ALA A N 1
ATOM 2558 C CA . ALA A 1 321 ? 38.942 48.534 37.749 1.00 78.13 321 ALA A CA 1
ATOM 2559 C C . ALA A 1 321 ? 40.108 49.437 38.171 1.00 88.60 321 ALA A C 1
ATOM 2560 O O . ALA A 1 321 ? 41.253 49.209 37.746 1.00 82.82 321 ALA A O 1
ATOM 2562 N N . PRO A 1 322 ? 39.842 50.462 39.011 1.00 101.49 322 PRO A N 1
ATOM 2563 C CA . PRO A 1 322 ? 40.961 51.298 39.494 1.00 106.37 322 PRO A CA 1
ATOM 2564 C C . PRO A 1 322 ? 41.867 50.646 40.586 1.00 115.12 322 PRO A C 1
ATOM 2565 O O . PRO A 1 322 ? 42.531 51.373 41.326 1.00 115.17 322 PRO A O 1
ATOM 2569 N N . ALA A 1 323 ? 41.930 49.303 40.629 1.00 128.75 323 ALA A N 1
ATOM 2570 C CA . ALA A 1 323 ? 42.551 48.500 41.709 1.00 133.16 323 ALA A CA 1
ATOM 2571 C C . ALA A 1 323 ? 41.637 48.424 42.944 1.00 136.84 323 ALA A C 1
ATOM 2572 O O . ALA A 1 323 ? 41.297 49.463 43.505 1.00 161.20 323 ALA A O 1
ATOM 2574 N N . ASP A 1 324 ? 41.239 47.205 43.340 1.00 123.15 324 ASP A N 1
ATOM 2575 C CA . ASP A 1 324 ? 40.390 46.934 44.532 1.00 114.19 324 ASP A CA 1
ATOM 2576 C C . ASP A 1 324 ? 38.916 47.267 44.269 1.00 113.16 324 ASP A C 1
ATOM 2577 O O . ASP A 1 324 ? 38.541 48.419 44.079 1.00 114.62 324 ASP A O 1
ATOM 2582 N N . GLY A 1 329 ? 44.389 42.247 52.984 1.00 73.57 329 GLY A N 1
ATOM 2583 C CA . GLY A 1 329 ? 45.813 42.580 53.047 1.00 76.33 329 GLY A CA 1
ATOM 2584 C C . GLY A 1 329 ? 46.489 42.577 51.682 1.00 76.31 329 GLY A C 1
ATOM 2585 O O . GLY A 1 329 ? 46.144 41.774 50.817 1.00 83.11 329 GLY A O 1
ATOM 2586 N N . PHE A 1 330 ? 47.435 43.495 51.491 1.00 72.30 330 PHE A N 1
ATOM 2587 C CA . PHE A 1 330 ? 48.244 43.587 50.273 1.00 68.57 330 PHE A CA 1
ATOM 2588 C C . PHE A 1 330 ? 49.514 42.762 50.498 1.00 62.86 330 PHE A C 1
ATOM 2589 O O . PHE A 1 330 ? 50.049 42.788 51.610 1.00 66.34 330 PHE A O 1
ATOM 2597 N N . PRO A 1 331 ? 50.014 42.016 49.505 1.00 51.98 331 PRO A N 1
ATOM 2598 C CA . PRO A 1 331 ? 49.393 41.787 48.191 1.00 51.27 331 PRO A CA 1
ATOM 2599 C C . PRO A 1 331 ? 48.491 40.563 48.188 1.00 51.50 331 PRO A C 1
ATOM 2600 O O . PRO A 1 331 ? 48.725 39.630 48.955 1.00 54.13 331 PRO A O 1
ATOM 2604 N N . VAL A 1 332 ? 47.476 40.569 47.331 1.00 51.54 332 VAL A N 1
ATOM 2605 C CA . VAL A 1 332 ? 46.667 39.377 47.072 1.00 51.19 332 VAL A CA 1
ATOM 2606 C C . VAL A 1 332 ? 47.276 38.651 45.882 1.00 47.57 332 VAL A C 1
ATOM 2607 O O . VAL A 1 332 ? 47.223 39.155 44.761 1.00 48.46 332 VAL A O 1
ATOM 2611 N N . PHE A 1 333 ? 47.866 37.485 46.138 1.00 47.09 333 PHE A N 1
ATOM 2612 C CA . PHE A 1 333 ? 48.292 36.558 45.079 1.00 45.27 333 PHE A CA 1
ATOM 2613 C C . PHE A 1 333 ? 47.110 35.716 44.590 1.00 45.77 333 PHE A C 1
ATOM 2614 O O . PHE A 1 333 ? 46.186 35.436 45.352 1.00 46.23 333 PHE A O 1
ATOM 2622 N N . GLY A 1 334 ? 47.153 35.312 43.322 1.00 46.88 334 GLY A N 1
ATOM 2623 C CA . GLY A 1 334 ? 46.054 34.566 42.691 1.00 47.59 334 GLY A CA 1
ATOM 2624 C C . GLY A 1 334 ? 46.521 33.433 41.784 1.00 47.82 334 GLY A C 1
ATOM 2625 O O . GLY A 1 334 ? 47.565 33.542 41.128 1.00 44.71 334 GLY A O 1
ATOM 2626 N N . CYS A 1 335 ? 45.758 32.334 41.772 1.00 48.41 335 CYS A N 1
ATOM 2627 C CA . CYS A 1 335 ? 45.997 31.210 40.849 1.00 47.13 335 CYS A CA 1
ATOM 2628 C C . CYS A 1 335 ? 44.692 30.500 40.539 1.00 46.28 335 CYS A C 1
ATOM 2629 O O . CYS A 1 335 ? 44.190 29.739 41.360 1.00 45.87 335 CYS A O 1
ATOM 2632 N N . PHE A 1 336 ? 44.148 30.748 39.347 1.00 47.29 336 PHE A N 1
ATOM 2633 C CA . PHE A 1 336 ? 42.829 30.237 38.979 1.00 49.70 336 PHE A CA 1
ATOM 2634 C C . PHE A 1 336 ? 42.900 28.971 38.107 1.00 50.83 336 PHE A C 1
ATOM 2635 O O . PHE A 1 336 ? 42.070 28.757 37.212 1.00 53.81 336 PHE A O 1
ATOM 2643 N N . ASN A 1 337 ? 43.862 28.111 38.427 1.00 52.46 337 ASN A N 1
ATOM 2644 C CA . ASN A 1 337 ? 44.101 26.872 37.700 1.00 52.04 337 ASN A CA 1
ATOM 2645 C C . ASN A 1 337 ? 43.411 25.643 38.330 1.00 50.79 337 ASN A C 1
ATOM 2646 O O . ASN A 1 337 ? 43.127 25.610 39.537 1.00 46.67 337 ASN A O 1
ATOM 2651 N N . ARG A 1 338 ? 43.140 24.653 37.474 1.00 49.85 338 ARG A N 1
ATOM 2652 C CA . ARG A 1 338 ? 42.643 23.328 37.867 1.00 47.82 338 ARG A CA 1
ATOM 2653 C C . ARG A 1 338 ? 43.445 22.746 39.029 1.00 45.01 338 ARG A C 1
ATOM 2654 O O . ARG A 1 338 ? 44.671 22.939 39.107 1.00 45.09 338 ARG A O 1
ATOM 2662 N N . LEU A 1 339 ? 42.762 22.000 39.895 1.00 39.87 339 LEU A N 1
ATOM 2663 C CA . LEU A 1 339 ? 43.391 21.468 41.105 1.00 39.23 339 LEU A CA 1
ATOM 2664 C C . LEU A 1 339 ? 44.459 20.410 40.831 1.00 39.78 339 LEU A C 1
ATOM 2665 O O . LEU A 1 339 ? 45.394 20.249 41.621 1.00 37.74 339 LEU A O 1
ATOM 2670 N N . SER A 1 340 ? 44.349 19.726 39.693 1.00 41.43 340 SER A N 1
ATOM 2671 C CA . SER A 1 340 ? 45.377 18.775 39.247 1.00 43.31 340 SER A CA 1
ATOM 2672 C C . SER A 1 340 ? 46.772 19.399 39.080 1.00 45.50 340 SER A C 1
ATOM 2673 O O . SER A 1 340 ? 47.801 18.724 39.254 1.00 44.80 340 SER A O 1
ATOM 2676 N N . MET A 1 341 ? 46.794 20.689 38.757 1.00 45.67 341 MET A N 1
ATOM 2677 C CA . MET A 1 341 ? 48.032 21.426 38.532 1.00 45.59 341 MET A CA 1
ATOM 2678 C C . MET A 1 341 ? 48.673 21.939 39.828 1.00 46.64 341 MET A C 1
ATOM 2679 O O . MET A 1 341 ? 49.863 22.263 39.838 1.00 47.05 341 MET A O 1
ATOM 2684 N N . ILE A 1 342 ? 47.888 21.998 40.911 1.00 47.10 342 ILE A N 1
ATOM 2685 C CA . ILE A 1 342 ? 48.344 22.457 42.229 1.00 47.67 342 ILE A CA 1
ATOM 2686 C C . ILE A 1 342 ? 48.699 21.252 43.108 1.00 48.09 342 ILE A C 1
ATOM 2687 O O . ILE A 1 342 ? 47.861 20.765 43.870 1.00 46.56 342 ILE A O 1
ATOM 2692 N N . GLY A 1 343 ? 49.941 20.785 42.982 1.00 49.05 343 GLY A N 1
ATOM 2693 C CA . GLY A 1 343 ? 50.484 19.705 43.809 1.00 50.91 343 GLY A CA 1
ATOM 2694 C C . GLY A 1 343 ? 51.622 20.120 44.735 1.00 53.38 343 GLY A C 1
ATOM 2695 O O . GLY A 1 343 ? 51.906 21.311 44.872 1.00 57.09 343 GLY A O 1
ATOM 2696 N N . PRO A 1 344 ? 52.285 19.136 45.379 1.00 54.59 344 PRO A N 1
ATOM 2697 C CA . PRO A 1 344 ? 53.313 19.368 46.401 1.00 56.04 344 PRO A CA 1
ATOM 2698 C C . PRO A 1 344 ? 54.449 20.302 46.008 1.00 58.91 344 PRO A C 1
ATOM 2699 O O . PRO A 1 344 ? 54.912 21.083 46.846 1.00 58.41 344 PRO A O 1
ATOM 2703 N N . GLU A 1 345 ? 54.896 20.217 44.756 1.00 62.41 345 GLU A N 1
ATOM 2704 C CA . GLU A 1 345 ? 55.981 21.069 44.269 1.00 64.69 345 GLU A CA 1
ATOM 2705 C C . GLU A 1 345 ? 55.591 22.560 44.328 1.00 63.05 345 GLU A C 1
ATOM 2706 O O . GLU A 1 345 ? 56.386 23.381 44.804 1.00 65.51 345 GLU A O 1
ATOM 2712 N N . VAL A 1 346 ? 54.363 22.893 43.901 1.00 57.02 346 VAL A N 1
ATOM 2713 C CA . VAL A 1 346 ? 53.905 24.307 43.871 1.00 54.40 346 VAL A CA 1
ATOM 2714 C C . VAL A 1 346 ? 53.646 24.807 45.283 1.00 53.95 346 VAL A C 1
ATOM 2715 O O . VAL A 1 346 ? 54.134 25.872 45.668 1.00 56.71 346 VAL A O 1
ATOM 2719 N N . LEU A 1 347 ? 52.858 24.039 46.033 1.00 51.59 347 LEU A N 1
ATOM 2720 C CA . LEU A 1 347 ? 52.526 24.364 47.426 1.00 50.33 347 LEU A CA 1
ATOM 2721 C C . LEU A 1 347 ? 53.748 24.673 48.302 1.00 50.04 347 LEU A C 1
ATOM 2722 O O . LEU A 1 347 ? 53.680 25.574 49.124 1.00 48.17 347 LEU A O 1
ATOM 2727 N N . ASP A 1 348 ? 54.854 23.954 48.112 1.00 51.65 348 ASP A N 1
ATOM 2728 C CA . ASP A 1 348 ? 56.102 24.262 48.823 1.00 53.48 348 ASP A CA 1
ATOM 2729 C C . ASP A 1 348 ? 56.565 25.701 48.541 1.00 53.06 348 ASP A C 1
ATOM 2730 O O . ASP A 1 348 ? 56.934 26.428 49.467 1.00 55.66 348 ASP A O 1
ATOM 2735 N N . LEU A 1 349 ? 56.523 26.106 47.270 1.00 52.26 349 LEU A N 1
ATOM 2736 C CA . LEU A 1 349 ? 56.944 27.452 46.855 1.00 47.65 349 LEU A CA 1
ATOM 2737 C C . LEU A 1 349 ? 55.984 28.540 47.313 1.00 45.81 349 LEU A C 1
ATOM 2738 O O . LEU A 1 349 ? 56.411 29.577 47.823 1.00 42.95 349 LEU A O 1
ATOM 2743 N N . TRP A 1 350 ? 54.690 28.308 47.112 1.00 45.21 350 TRP A N 1
ATOM 2744 C CA . TRP A 1 350 ? 53.664 29.273 47.529 1.00 46.21 350 TRP A CA 1
ATOM 2745 C C . TRP A 1 350 ? 53.684 29.543 49.037 1.00 47.16 350 TRP A C 1
ATOM 2746 O O . TRP A 1 350 ? 53.406 30.664 49.472 1.00 43.80 350 TRP A O 1
ATOM 2757 N N . ALA A 1 351 ? 54.019 28.519 49.818 1.00 49.91 351 ALA A N 1
ATOM 2758 C CA . ALA A 1 351 ? 54.183 28.664 51.259 1.00 52.27 351 ALA A CA 1
ATOM 2759 C C . ALA A 1 351 ? 55.363 29.575 51.589 1.00 55.18 351 ALA A C 1
ATOM 2760 O O . ALA A 1 351 ? 55.223 30.484 52.407 1.00 58.86 351 ALA A O 1
ATOM 2762 N N . LYS A 1 352 ? 56.508 29.338 50.946 1.00 54.94 352 LYS A N 1
ATOM 2763 C CA . LYS A 1 352 ? 57.719 30.147 51.172 1.00 55.79 352 LYS A CA 1
ATOM 2764 C C . LYS A 1 352 ? 57.540 31.627 50.828 1.00 53.13 352 LYS A C 1
ATOM 2765 O O . LYS A 1 352 ? 58.055 32.495 51.534 1.00 54.72 352 LYS A O 1
ATOM 2771 N N . ILE A 1 353 ? 56.810 31.896 49.750 1.00 49.87 353 ILE A N 1
ATOM 2772 C CA . ILE A 1 353 ? 56.367 33.251 49.397 1.00 47.10 353 ILE A CA 1
ATOM 2773 C C . ILE A 1 353 ? 55.494 33.854 50.512 1.00 48.52 353 ILE A C 1
ATOM 2774 O O . ILE A 1 353 ? 55.696 35.003 50.897 1.00 48.09 353 ILE A O 1
ATOM 2779 N N . LEU A 1 354 ? 54.533 33.082 51.022 1.00 48.49 354 LEU A N 1
ATOM 2780 C CA . LEU A 1 354 ? 53.603 33.578 52.044 1.00 48.12 354 LEU A CA 1
ATOM 2781 C C . LEU A 1 354 ? 54.241 33.758 53.433 1.00 51.89 354 LEU A C 1
ATOM 2782 O O . LEU A 1 354 ? 53.735 34.556 54.236 1.00 51.61 354 LEU A O 1
ATOM 2787 N N . LEU A 1 355 ? 55.321 33.029 53.728 1.00 53.62 355 LEU A N 1
ATOM 2788 C CA . LEU A 1 355 ? 56.075 33.256 54.966 1.00 55.07 355 LEU A CA 1
ATOM 2789 C C . LEU A 1 355 ? 56.832 34.573 54.867 1.00 60.50 355 LEU A C 1
ATOM 2790 O O . LEU A 1 355 ? 56.801 35.381 55.797 1.00 63.17 355 LEU A O 1
ATOM 2795 N N . ALA A 1 356 ? 57.497 34.776 53.729 1.00 65.74 356 ALA A N 1
ATOM 2796 C CA . ALA A 1 356 ? 58.311 35.976 53.475 1.00 66.17 356 ALA A CA 1
ATOM 2797 C C . ALA A 1 356 ? 57.513 37.264 53.264 1.00 63.16 356 ALA A C 1
ATOM 2798 O O . ALA A 1 356 ? 58.085 38.350 53.356 1.00 65.13 356 ALA A O 1
ATOM 2800 N N . LEU A 1 357 ? 56.220 37.143 52.954 1.00 60.73 357 LEU A N 1
ATOM 2801 C CA . LEU A 1 357 ? 55.306 38.291 52.859 1.00 59.55 357 LEU A CA 1
ATOM 2802 C C . LEU A 1 357 ? 54.123 38.015 53.783 1.00 60.68 357 LEU A C 1
ATOM 2803 O O . LEU A 1 357 ? 53.016 37.712 53.315 1.00 56.26 357 LEU A O 1
ATOM 2808 N N . PRO A 1 358 ? 54.349 38.136 55.112 1.00 62.12 358 PRO A N 1
ATOM 2809 C CA . PRO A 1 358 ? 53.446 37.563 56.130 1.00 61.07 358 PRO A CA 1
ATOM 2810 C C . PRO A 1 358 ? 52.007 38.111 56.176 1.00 62.87 358 PRO A C 1
ATOM 2811 O O . PRO A 1 358 ? 51.164 37.529 56.870 1.00 61.88 358 PRO A O 1
ATOM 2815 N N . ARG A 1 359 ? 51.738 39.211 55.467 1.00 65.64 359 ARG A N 1
ATOM 2816 C CA . ARG A 1 359 ? 50.388 39.765 55.351 1.00 67.67 359 ARG A CA 1
ATOM 2817 C C . ARG A 1 359 ? 49.672 39.353 54.050 1.00 65.49 359 ARG A C 1
ATOM 2818 O O . ARG A 1 359 ? 48.448 39.516 53.935 1.00 62.41 359 ARG A O 1
ATOM 2826 N N . ALA A 1 360 ? 50.422 38.813 53.083 1.00 62.95 360 ALA A N 1
ATOM 2827 C CA . ALA A 1 360 ? 49.863 38.448 51.770 1.00 59.96 360 ALA A CA 1
ATOM 2828 C C . ALA A 1 360 ? 48.851 37.306 51.865 1.00 56.41 360 ALA A C 1
ATOM 2829 O O . ALA A 1 360 ? 48.984 36.418 52.705 1.00 52.59 360 ALA A O 1
ATOM 2831 N N . ARG A 1 361 ? 47.856 37.344 50.986 1.00 52.74 361 ARG A N 1
ATOM 2832 C CA . ARG A 1 361 ? 46.807 36.337 50.917 1.00 51.27 361 ARG A CA 1
ATOM 2833 C C . ARG A 1 361 ? 46.861 35.680 49.547 1.00 50.61 361 ARG A C 1
ATOM 2834 O O . ARG A 1 361 ? 47.227 36.338 48.580 1.00 49.32 361 ARG A O 1
ATOM 2842 N N . LEU A 1 362 ? 46.513 34.388 49.474 1.00 51.34 362 LEU A N 1
ATOM 2843 C CA . LEU A 1 362 ? 46.460 33.630 48.210 1.00 48.56 362 LEU A CA 1
ATOM 2844 C C . LEU A 1 362 ? 45.028 33.251 47.867 1.00 51.34 362 LEU A C 1
ATOM 2845 O O . LEU A 1 362 ? 44.297 32.732 48.712 1.00 53.77 362 LEU A O 1
ATOM 2850 N N . ARG A 1 363 ? 44.648 33.493 46.615 1.00 55.18 363 ARG A N 1
ATOM 2851 C CA . ARG A 1 363 ? 43.277 33.332 46.137 1.00 56.72 363 ARG A CA 1
ATOM 2852 C C . ARG A 1 363 ? 43.213 32.261 45.045 1.00 52.33 363 ARG A C 1
ATOM 2853 O O . ARG A 1 363 ? 43.682 32.487 43.930 1.00 51.97 363 ARG A O 1
ATOM 2861 N N . LEU A 1 364 ? 42.637 31.104 45.365 1.00 49.70 364 LEU A N 1
ATOM 2862 C CA . LEU A 1 364 ? 42.446 30.029 44.386 1.00 48.27 364 LEU A CA 1
ATOM 2863 C C . LEU A 1 364 ? 40.986 29.949 43.975 1.00 48.16 364 LEU A C 1
ATOM 2864 O O . LEU A 1 364 ? 40.088 30.091 44.812 1.00 48.33 364 LEU A O 1
ATOM 2869 N N . ILE A 1 365 ? 40.755 29.743 42.682 1.00 48.58 365 ILE A N 1
ATOM 2870 C CA . ILE A 1 365 ? 39.408 29.538 42.148 1.00 51.52 365 ILE A CA 1
ATOM 2871 C C . ILE A 1 365 ? 39.466 28.390 41.156 1.00 55.20 365 ILE A C 1
ATOM 2872 O O . ILE A 1 365 ? 40.176 28.465 40.146 1.00 61.50 365 ILE A O 1
ATOM 2877 N N . ALA A 1 366 ? 38.698 27.342 41.433 1.00 55.49 366 ALA A N 1
ATOM 2878 C CA . ALA A 1 366 ? 38.738 26.107 40.644 1.00 54.44 366 ALA A CA 1
ATOM 2879 C C . ALA A 1 366 ? 37.544 25.208 40.973 1.00 56.82 366 ALA A C 1
ATOM 2880 O O . ALA A 1 366 ? 36.828 25.423 41.959 1.00 61.23 366 ALA A O 1
ATOM 2882 N N . THR A 1 367 ? 37.344 24.195 40.143 1.00 57.16 367 THR A N 1
ATOM 2883 C CA . THR A 1 367 ? 36.256 23.244 40.328 1.00 55.23 367 THR A CA 1
ATOM 2884 C C . THR A 1 367 ? 36.688 22.288 41.411 1.00 50.34 367 THR A C 1
ATOM 2885 O O . THR A 1 367 ? 37.837 21.851 41.405 1.00 46.75 367 THR A O 1
ATOM 2889 N N . GLY A 1 368 ? 35.778 21.973 42.329 1.00 49.07 368 GLY A N 1
ATOM 2890 C CA . GLY A 1 368 ? 36.089 21.127 43.480 1.00 50.27 368 GLY A CA 1
ATOM 2891 C C . GLY A 1 368 ? 36.172 21.894 44.779 1.00 49.67 368 GLY A C 1
ATOM 2892 O O . GLY A 1 368 ? 35.972 21.310 45.843 1.00 57.07 368 GLY A O 1
ATOM 2893 N N . LEU A 1 369 ? 36.420 23.201 44.707 1.00 46.28 369 LEU A N 1
ATOM 2894 C CA . LEU A 1 369 ? 36.496 24.030 45.910 1.00 43.76 369 LEU A CA 1
ATOM 2895 C C . LEU A 1 369 ? 35.163 24.323 46.576 1.00 43.87 369 LEU A C 1
ATOM 2896 O O . LEU A 1 369 ? 35.149 24.790 47.707 1.00 44.53 369 LEU A O 1
ATOM 2901 N N . GLN A 1 370 ? 34.053 24.022 45.906 1.00 45.81 370 GLN A N 1
ATOM 2902 C CA . GLN A 1 370 ? 32.735 23.996 46.565 1.00 48.01 370 GLN A CA 1
ATOM 2903 C C . GLN A 1 370 ? 32.604 22.936 47.677 1.00 51.20 370 GLN A C 1
ATOM 2904 O O . GLN A 1 370 ? 31.772 23.117 48.576 1.00 53.65 370 GLN A O 1
ATOM 2910 N N . ASP A 1 371 ? 33.393 21.847 47.608 1.00 51.19 371 ASP A N 1
ATOM 2911 C CA . ASP A 1 371 ? 33.349 20.757 48.613 1.00 51.87 371 ASP A CA 1
ATOM 2912 C C . ASP A 1 371 ? 34.260 21.072 49.789 1.00 51.54 371 ASP A C 1
ATOM 2913 O O . ASP A 1 371 ? 35.464 21.292 49.580 1.00 51.64 371 ASP A O 1
ATOM 2918 N N . PRO A 1 372 ? 33.711 21.062 51.029 1.00 51.38 372 PRO A N 1
ATOM 2919 C CA . PRO A 1 372 ? 34.534 21.253 52.234 1.00 52.72 372 PRO A CA 1
ATOM 2920 C C . PRO A 1 372 ? 35.700 20.293 52.416 1.00 51.62 372 PRO A C 1
ATOM 2921 O O . PRO A 1 372 ? 36.703 20.689 53.005 1.00 52.17 372 PRO A O 1
ATOM 2925 N N . VAL A 1 373 ? 35.587 19.073 51.893 1.00 52.05 373 VAL A N 1
ATOM 2926 C CA . VAL A 1 373 ? 36.642 18.062 52.062 1.00 51.47 373 VAL A CA 1
ATOM 2927 C C . VAL A 1 373 ? 37.914 18.467 51.317 1.00 50.99 373 VAL A C 1
ATOM 2928 O O . VAL A 1 373 ? 39.021 18.352 51.863 1.00 49.89 373 VAL A O 1
ATOM 2932 N N . THR A 1 374 ? 37.745 18.924 50.071 1.00 50.06 374 THR A N 1
ATOM 2933 C CA . THR A 1 374 ? 38.880 19.256 49.201 1.00 50.79 374 THR A CA 1
ATOM 2934 C C . THR A 1 374 ? 39.501 20.632 49.549 1.00 48.47 374 THR A C 1
ATOM 2935 O O . THR A 1 374 ? 40.720 20.803 49.439 1.00 46.51 374 THR A O 1
ATOM 2939 N N . SER A 1 375 ? 38.680 21.595 49.977 1.00 47.08 375 SER A N 1
ATOM 2940 C CA . SER A 1 375 ? 39.200 22.883 50.489 1.00 47.51 375 SER A CA 1
ATOM 2941 C C . SER A 1 375 ? 39.898 22.724 51.844 1.00 46.69 375 SER A C 1
ATOM 2942 O O . SER A 1 375 ? 40.956 23.322 52.071 1.00 44.64 375 SER A O 1
ATOM 2945 N N . SER A 1 376 ? 39.327 21.909 52.729 1.00 48.22 376 SER A N 1
ATOM 2946 C CA . SER A 1 376 ? 39.979 21.585 54.009 1.00 51.31 376 SER A CA 1
ATOM 2947 C C . SER A 1 376 ? 41.350 20.950 53.808 1.00 52.10 376 SER A C 1
ATOM 2948 O O . SER A 1 376 ? 42.330 21.400 54.420 1.00 47.86 376 SER A O 1
ATOM 2951 N N . ARG A 1 377 ? 41.415 19.938 52.932 1.00 52.23 377 ARG A N 1
ATOM 2952 C CA . ARG A 1 377 ? 42.685 19.259 52.622 1.00 55.00 377 ARG A CA 1
ATOM 2953 C C . ARG A 1 377 ? 43.756 20.238 52.105 1.00 53.17 377 ARG A C 1
ATOM 2954 O O . ARG A 1 377 ? 44.937 20.103 52.433 1.00 53.77 377 ARG A O 1
ATOM 2962 N N . LEU A 1 378 ? 43.330 21.224 51.319 1.00 51.52 378 LEU A N 1
ATOM 2963 C CA . LEU A 1 378 ? 44.233 22.244 50.768 1.00 48.35 378 LEU A CA 1
ATOM 2964 C C . LEU A 1 378 ? 44.695 23.221 51.864 1.00 46.75 378 LEU A C 1
ATOM 2965 O O . LEU A 1 378 ? 45.888 23.559 51.940 1.00 42.88 378 LEU A O 1
ATOM 2970 N N . MET A 1 379 ? 43.752 23.663 52.705 1.00 45.85 379 MET A N 1
ATOM 2971 C CA . MET A 1 379 ? 44.073 24.480 53.891 1.00 46.53 379 MET A CA 1
ATOM 2972 C C . MET A 1 379 ? 45.060 23.772 54.813 1.00 45.73 379 MET A C 1
ATOM 2973 O O . MET A 1 379 ? 46.048 24.368 55.246 1.00 45.64 379 MET A O 1
ATOM 2978 N N . ARG A 1 380 ? 44.796 22.502 55.103 1.00 46.74 380 ARG A N 1
ATOM 2979 C CA . ARG A 1 380 ? 45.699 21.717 55.945 1.00 50.67 380 ARG A CA 1
ATOM 2980 C C . ARG A 1 380 ? 47.067 21.525 55.302 1.00 48.07 380 ARG A C 1
ATOM 2981 O O . ARG A 1 380 ? 48.086 21.558 55.996 1.00 50.04 380 ARG A O 1
ATOM 2989 N N . ALA A 1 381 ? 47.091 21.317 53.990 1.00 46.68 381 ALA A N 1
ATOM 2990 C CA . ALA A 1 381 ? 48.349 21.179 53.261 1.00 47.91 381 ALA A CA 1
ATOM 2991 C C . ALA A 1 381 ? 49.235 22.407 53.455 1.00 50.08 381 ALA A C 1
ATOM 2992 O O . ALA A 1 381 ? 50.449 22.273 53.638 1.00 50.73 381 ALA A O 1
ATOM 2994 N N . LEU A 1 382 ? 48.629 23.597 53.444 1.00 52.84 382 LEU A N 1
ATOM 2995 C CA . LEU A 1 382 ? 49.384 24.829 53.700 1.00 54.74 382 LEU A CA 1
ATOM 2996 C C . LEU A 1 382 ? 49.824 24.998 55.159 1.00 53.03 382 LEU A C 1
ATOM 2997 O O . LEU A 1 382 ? 50.982 25.372 55.397 1.00 49.85 382 LEU A O 1
ATOM 3002 N N . GLU A 1 383 ? 48.937 24.705 56.119 1.00 52.23 383 GLU A N 1
ATOM 3003 C CA . GLU A 1 383 ? 49.302 24.773 57.557 1.00 51.96 383 GLU A CA 1
ATOM 3004 C C . GLU A 1 383 ? 50.497 23.878 57.889 1.00 51.12 383 GLU A C 1
ATOM 3005 O O . GLU A 1 383 ? 51.383 24.284 58.646 1.00 49.41 383 GLU A O 1
ATOM 3011 N N . GLY A 1 384 ? 50.534 22.688 57.290 1.00 51.62 384 GLY A N 1
ATOM 3012 C CA . GLY A 1 384 ? 51.685 21.786 57.393 1.00 53.10 384 GLY A CA 1
ATOM 3013 C C . GLY A 1 384 ? 53.008 22.366 56.914 1.00 53.37 384 GLY A C 1
ATOM 3014 O O . GLY A 1 384 ? 54.062 21.901 57.335 1.00 54.56 384 GLY A O 1
ATOM 3015 N N . ARG A 1 385 ? 52.950 23.359 56.021 1.00 55.09 385 ARG A N 1
ATOM 3016 C CA . ARG A 1 385 ? 54.125 24.138 55.582 1.00 54.70 385 ARG A CA 1
ATOM 3017 C C . ARG A 1 385 ? 54.293 25.479 56.334 1.00 55.22 385 ARG A C 1
ATOM 3018 O O . ARG A 1 385 ? 55.008 26.367 55.855 1.00 55.46 385 ARG A O 1
ATOM 3026 N N . GLY A 1 386 ? 53.647 25.615 57.501 1.00 53.94 386 GLY A N 1
ATOM 3027 C CA . GLY A 1 386 ? 53.822 26.764 58.397 1.00 52.95 386 GLY A CA 1
ATOM 3028 C C . GLY A 1 386 ? 53.017 28.021 58.083 1.00 52.24 386 GLY A C 1
ATOM 3029 O O . GLY A 1 386 ? 53.321 29.093 58.608 1.00 54.41 386 GLY A O 1
ATOM 3030 N N . VAL A 1 387 ? 51.986 27.895 57.253 1.00 49.05 387 VAL A N 1
ATOM 3031 C CA . VAL A 1 387 ? 51.230 29.040 56.752 1.00 48.62 387 VAL A CA 1
ATOM 3032 C C . VAL A 1 387 ? 49.801 28.926 57.266 1.00 49.25 387 VAL A C 1
ATOM 3033 O O . VAL A 1 387 ? 49.147 27.916 57.030 1.00 47.06 387 VAL A O 1
ATOM 3037 N N . ALA A 1 388 ? 49.311 29.971 57.933 1.00 48.85 388 ALA A N 1
ATOM 3038 C CA . ALA A 1 388 ? 47.978 29.954 58.524 1.00 48.32 388 ALA A CA 1
ATOM 3039 C C . ALA A 1 388 ? 46.926 29.773 57.432 1.00 48.98 388 ALA A C 1
ATOM 3040 O O . ALA A 1 388 ? 46.981 30.437 56.407 1.00 47.04 388 ALA A O 1
ATOM 3042 N N . GLY A 1 389 ? 45.991 28.852 57.658 1.00 53.59 389 GLY A N 1
ATOM 3043 C CA . GLY A 1 389 ? 45.002 28.463 56.652 1.00 55.85 389 GLY A CA 1
ATOM 3044 C C . GLY A 1 389 ? 43.986 29.534 56.308 1.00 60.10 389 GLY A C 1
ATOM 3045 O O . GLY A 1 389 ? 43.422 29.522 55.211 1.00 64.64 389 GLY A O 1
ATOM 3046 N N . GLU A 1 390 ? 43.741 30.452 57.243 1.00 59.84 390 GLU A N 1
ATOM 3047 C CA . GLU A 1 390 ? 42.842 31.588 56.999 1.00 61.29 390 GLU A CA 1
ATOM 3048 C C . GLU A 1 390 ? 43.372 32.579 55.938 1.00 62.22 390 GLU A C 1
ATOM 3049 O O . GLU A 1 390 ? 42.576 33.287 55.318 1.00 65.35 390 GLU A O 1
ATOM 3055 N N . ARG A 1 391 ? 44.695 32.620 55.723 1.00 61.44 391 ARG A N 1
ATOM 3056 C CA . ARG A 1 391 ? 45.302 33.495 54.692 1.00 61.68 391 ARG A CA 1
ATOM 3057 C C . ARG A 1 391 ? 44.997 32.983 53.279 1.00 61.07 391 ARG A C 1
ATOM 3058 O O . ARG A 1 391 ? 45.117 33.726 52.309 1.00 60.20 391 ARG A O 1
ATOM 3066 N N . LEU A 1 392 ? 44.632 31.706 53.181 1.00 63.17 392 LEU A N 1
ATOM 3067 C CA . LEU A 1 392 ? 44.260 31.048 51.930 1.00 61.10 392 LEU A CA 1
ATOM 3068 C C . LEU A 1 392 ? 42.756 31.147 51.706 1.00 60.58 392 LEU A C 1
ATOM 3069 O O . LEU A 1 392 ? 41.990 30.595 52.492 1.00 63.84 392 LEU A O 1
ATOM 3074 N N . GLU A 1 393 ? 42.331 31.850 50.655 1.00 59.66 393 GLU A N 1
ATOM 3075 C CA . GLU A 1 393 ? 40.893 31.971 50.341 1.00 62.33 393 GLU A CA 1
ATOM 3076 C C . GLU A 1 393 ? 40.466 31.229 49.040 1.00 61.12 393 GLU A C 1
ATOM 3077 O O . GLU A 1 393 ? 40.851 31.597 47.932 1.00 56.66 393 GLU A O 1
ATOM 3083 N N . LEU A 1 394 ? 39.656 30.181 49.220 1.00 60.32 394 LEU A N 1
ATOM 3084 C CA . LEU A 1 394 ? 39.253 29.258 48.163 1.00 58.34 394 LEU A CA 1
ATOM 3085 C C . LEU A 1 394 ? 37.823 29.555 47.746 1.00 59.96 394 LEU A C 1
ATOM 3086 O O . LEU A 1 394 ? 36.960 29.731 48.603 1.00 60.62 394 LEU A O 1
ATOM 3091 N N . LEU A 1 395 ? 37.571 29.582 46.441 1.00 61.37 395 LEU A N 1
ATOM 3092 C CA . LEU A 1 395 ? 36.260 29.947 45.898 1.00 65.85 395 LEU A CA 1
ATOM 3093 C C . LEU A 1 395 ? 35.731 28.913 44.903 1.00 65.88 395 LEU A C 1
ATOM 3094 O O . LEU A 1 395 ? 36.491 28.322 44.128 1.00 61.21 395 LEU A O 1
ATOM 3099 N N . SER A 1 396 ? 34.414 28.718 44.928 1.00 67.96 396 SER A N 1
ATOM 3100 C CA . SER A 1 396 ? 33.734 27.840 43.983 1.00 70.30 396 SER A CA 1
ATOM 3101 C C . SER A 1 396 ? 33.792 28.463 42.583 1.00 72.38 396 SER A C 1
ATOM 3102 O O . SER A 1 396 ? 33.879 29.684 42.461 1.00 76.45 396 SER A O 1
ATOM 3105 N N . PRO A 1 397 ? 33.723 27.634 41.525 1.00 74.73 397 PRO A N 1
ATOM 3106 C CA . PRO A 1 397 ? 33.899 28.166 40.166 1.00 73.23 397 PRO A CA 1
ATOM 3107 C C . PRO A 1 397 ? 32.752 29.074 39.680 1.00 72.02 397 PRO A C 1
ATOM 3108 O O . PRO A 1 397 ? 31.622 28.974 40.174 1.00 67.80 397 PRO A O 1
ATOM 3112 N N . MET A 1 398 ? 33.075 29.944 38.718 1.00 70.58 398 MET A N 1
ATOM 3113 C CA . MET A 1 398 ? 32.179 30.992 38.217 1.00 68.30 398 MET A CA 1
ATOM 3114 C C . MET A 1 398 ? 32.074 31.011 36.696 1.00 70.42 398 MET A C 1
ATOM 3115 O O . MET A 1 398 ? 32.935 30.454 36.010 1.00 73.06 398 MET A O 1
ATOM 3120 N N . PRO A 1 399 ? 31.041 31.700 36.158 1.00 70.90 399 PRO A N 1
ATOM 3121 C CA . PRO A 1 399 ? 31.018 32.038 34.730 1.00 71.63 399 PRO A CA 1
ATOM 3122 C C . PRO A 1 399 ? 32.287 32.777 34.277 1.00 70.85 399 PRO A C 1
ATOM 3123 O O . PRO A 1 399 ? 33.003 33.349 35.105 1.00 69.30 399 PRO A O 1
ATOM 3127 N N . ARG A 1 400 ? 32.545 32.751 32.972 1.00 70.28 400 ARG A N 1
ATOM 3128 C CA . ARG A 1 400 ? 33.788 33.285 32.379 1.00 69.98 400 ARG A CA 1
ATOM 3129 C C . ARG A 1 400 ? 34.049 34.767 32.714 1.00 68.21 400 ARG A C 1
ATOM 3130 O O . ARG A 1 400 ? 35.104 35.087 33.254 1.00 67.69 400 ARG A O 1
ATOM 3138 N N . THR A 1 401 ? 33.105 35.654 32.398 1.00 68.37 401 THR A N 1
ATOM 3139 C CA . THR A 1 401 ? 33.279 37.096 32.657 1.00 68.44 401 THR A CA 1
ATOM 3140 C C . THR A 1 401 ? 33.299 37.442 34.147 1.00 69.98 401 THR A C 1
ATOM 3141 O O . THR A 1 401 ? 33.973 38.395 34.542 1.00 72.84 401 THR A O 1
ATOM 3145 N N . ASP A 1 402 ? 32.557 36.688 34.962 1.00 67.16 402 ASP A N 1
ATOM 3146 C CA . ASP A 1 402 ? 32.626 36.834 36.418 1.00 66.34 402 ASP A CA 1
ATOM 3147 C C . ASP A 1 402 ? 34.028 36.502 36.940 1.00 66.03 402 ASP A C 1
ATOM 3148 O O . ASP A 1 402 ? 34.517 37.172 37.850 1.00 66.54 402 ASP A O 1
ATOM 3153 N N . LEU A 1 403 ? 34.670 35.484 36.361 1.00 64.44 403 LEU A N 1
ATOM 3154 C CA . LEU A 1 403 ? 36.032 35.097 36.759 1.00 63.27 403 LEU A CA 1
ATOM 3155 C C . LEU A 1 403 ? 37.062 36.117 36.304 1.00 60.30 403 LEU A C 1
ATOM 3156 O O . LEU A 1 403 ? 37.949 36.495 37.074 1.00 65.91 403 LEU A O 1
ATOM 3161 N N . LEU A 1 404 ? 36.962 36.538 35.051 1.00 55.34 404 LEU A N 1
ATOM 3162 C CA . LEU A 1 404 ? 37.778 37.648 34.544 1.00 55.22 404 LEU A CA 1
ATOM 3163 C C . LEU A 1 404 ? 37.712 38.890 35.464 1.00 54.60 404 LEU A C 1
ATOM 3164 O O . LEU A 1 404 ? 38.739 39.496 35.791 1.00 50.14 404 LEU A O 1
ATOM 3169 N N . ALA A 1 405 ? 36.501 39.240 35.891 1.00 55.52 405 ALA A N 1
ATOM 3170 C CA . ALA A 1 405 ? 36.276 40.399 36.758 1.00 54.91 405 ALA A CA 1
ATOM 3171 C C . ALA A 1 405 ? 36.997 40.293 38.108 1.00 56.52 405 ALA A C 1
ATOM 3172 O O . ALA A 1 405 ? 37.431 41.317 38.626 1.00 60.38 405 ALA A O 1
ATOM 3174 N N . THR A 1 406 ? 37.149 39.080 38.663 1.00 57.74 406 THR A N 1
ATOM 3175 C CA . THR A 1 406 ? 37.849 38.895 39.961 1.00 56.65 406 THR A CA 1
ATOM 3176 C C . THR A 1 406 ? 39.371 39.046 39.870 1.00 54.70 406 THR A C 1
ATOM 3177 O O . THR A 1 406 ? 40.039 39.030 40.894 1.00 56.83 406 THR A O 1
ATOM 3181 N N . TYR A 1 407 ? 39.927 39.158 38.666 1.00 53.08 407 TYR A N 1
ATOM 3182 C CA . TYR A 1 407 ? 41.335 39.566 38.524 1.00 53.39 407 TYR A CA 1
ATOM 3183 C C . TYR A 1 407 ? 41.594 41.010 38.975 1.00 51.72 407 TYR A C 1
ATOM 3184 O O . TYR A 1 407 ? 42.724 41.346 39.348 1.00 44.48 407 TYR A O 1
ATOM 3193 N N . ASN A 1 408 ? 40.556 41.849 38.937 1.00 54.68 408 ASN A N 1
ATOM 3194 C CA . ASN A 1 408 ? 40.636 43.218 39.467 1.00 57.58 408 ASN A CA 1
ATOM 3195 C C . ASN A 1 408 ? 41.038 43.273 40.936 1.00 61.60 408 ASN A C 1
ATOM 3196 O O . ASN A 1 408 ? 41.696 44.233 41.350 1.00 67.60 408 ASN A O 1
ATOM 3201 N N . ASP A 1 409 ? 40.648 42.245 41.701 1.00 58.54 409 ASP A N 1
ATOM 3202 C CA . ASP A 1 409 ? 41.029 42.103 43.109 1.00 55.75 409 ASP A CA 1
ATOM 3203 C C . ASP A 1 409 ? 42.345 41.341 43.345 1.00 51.14 409 ASP A C 1
ATOM 3204 O O . ASP A 1 409 ? 42.667 41.046 44.497 1.00 50.75 409 ASP A O 1
ATOM 3209 N N . ILE A 1 410 ? 43.106 41.056 42.280 1.00 47.93 410 ILE A N 1
ATOM 3210 C CA . ILE A 1 410 ? 44.380 40.323 42.361 1.00 49.58 410 ILE A CA 1
ATOM 3211 C C . ILE A 1 410 ? 45.515 41.224 41.898 1.00 48.30 410 ILE A C 1
ATOM 3212 O O . ILE A 1 410 ? 45.429 41.840 40.841 1.00 46.57 410 ILE A O 1
ATOM 3217 N N . ASP A 1 411 ? 46.597 41.250 42.665 1.00 48.57 411 ASP A N 1
ATOM 3218 C CA . ASP A 1 411 ? 47.771 42.066 42.334 1.00 50.54 411 ASP A CA 1
ATOM 3219 C C . ASP A 1 411 ? 48.752 41.319 41.432 1.00 51.45 411 ASP A C 1
ATOM 3220 O O . ASP A 1 411 ? 49.305 41.896 40.495 1.00 55.75 411 ASP A O 1
ATOM 3225 N N . VAL A 1 412 ? 48.983 40.047 41.748 1.00 49.54 412 VAL A N 1
ATOM 3226 C CA . VAL A 1 412 ? 49.933 39.188 41.037 1.00 47.31 412 VAL A CA 1
ATOM 3227 C C . VAL A 1 412 ? 49.324 37.796 40.863 1.00 48.40 412 VAL A C 1
ATOM 3228 O O . VAL A 1 412 ? 48.740 37.255 41.808 1.00 50.85 412 VAL A O 1
ATOM 3232 N N . ALA A 1 413 ? 49.479 37.215 39.672 1.00 46.71 413 ALA A N 1
ATOM 3233 C CA . ALA A 1 413 ? 49.060 35.830 39.419 1.00 43.36 413 ALA A CA 1
ATOM 3234 C C . ALA A 1 413 ? 50.248 34.884 39.486 1.00 41.03 413 ALA A C 1
ATOM 3235 O O . ALA A 1 413 ? 51.342 35.214 39.025 1.00 38.86 413 ALA A O 1
ATOM 3237 N N . LEU A 1 414 ? 50.030 33.711 40.071 1.00 41.93 414 LEU A N 1
ATOM 3238 C CA . LEU A 1 414 ? 51.068 32.681 40.185 1.00 41.93 414 LEU A CA 1
ATOM 3239 C C . LEU A 1 414 ? 50.697 31.497 39.311 1.00 38.68 414 LEU A C 1
ATOM 3240 O O . LEU A 1 414 ? 49.564 31.020 39.366 1.00 36.02 414 LEU A O 1
ATOM 3245 N N . ASP A 1 415 ? 51.650 31.034 38.510 1.00 37.83 415 ASP A N 1
ATOM 3246 C CA . ASP A 1 415 ? 51.429 29.912 37.585 1.00 40.36 415 ASP A CA 1
ATOM 3247 C C . ASP A 1 415 ? 51.893 28.612 38.218 1.00 38.51 415 ASP A C 1
ATOM 3248 O O . ASP A 1 415 ? 52.791 28.613 39.058 1.00 38.68 415 ASP A O 1
ATOM 3253 N N . THR A 1 416 ? 51.278 27.508 37.804 1.00 37.45 416 THR A N 1
ATOM 3254 C CA . THR A 1 416 ? 51.583 26.189 38.363 1.00 36.83 416 THR A CA 1
ATOM 3255 C C . THR A 1 416 ? 52.795 25.513 37.715 1.00 38.50 416 THR A C 1
ATOM 3256 O O . THR A 1 416 ? 53.228 25.871 36.616 1.00 38.67 416 THR A O 1
ATOM 3260 N N . LEU A 1 417 ? 53.343 24.549 38.443 1.00 40.23 417 LEU A N 1
ATOM 3261 C CA . LEU A 1 417 ? 54.377 23.654 37.948 1.00 42.53 417 LEU A CA 1
ATOM 3262 C C . LEU A 1 417 ? 54.097 22.235 38.500 1.00 43.58 417 LEU A C 1
ATOM 3263 O O . LEU A 1 417 ? 53.408 22.103 39.517 1.00 39.45 417 LEU A O 1
ATOM 3268 N N . PRO A 1 418 ? 54.588 21.175 37.847 1.00 44.65 418 PRO A N 1
ATOM 3269 C CA . PRO A 1 418 ? 55.305 21.212 36.559 1.00 44.29 418 PRO A CA 1
ATOM 3270 C C . PRO A 1 418 ? 54.422 21.401 35.312 1.00 43.08 418 PRO A C 1
ATOM 3271 O O . PRO A 1 418 ? 54.967 21.568 34.207 1.00 42.59 418 PRO A O 1
ATOM 3275 N N . TYR A 1 419 ? 53.096 21.339 35.478 1.00 39.83 419 TYR A N 1
ATOM 3276 C CA . TYR A 1 419 ? 52.153 21.564 34.390 1.00 39.80 419 TYR A CA 1
ATOM 3277 C C . TYR A 1 419 ? 51.774 23.063 34.433 1.00 40.49 419 TYR A C 1
ATOM 3278 O O . TYR A 1 419 ? 50.971 23.513 35.274 1.00 37.44 419 TYR A O 1
ATOM 3287 N N . SER A 1 420 ? 52.349 23.823 33.502 1.00 39.66 420 SER A N 1
ATOM 3288 C CA . SER A 1 420 ? 52.086 25.252 33.407 1.00 40.48 420 SER A CA 1
ATOM 3289 C C . SER A 1 420 ? 50.716 25.511 32.825 1.00 41.99 420 SER A C 1
ATOM 3290 O O . SER A 1 420 ? 50.284 24.823 31.892 1.00 44.17 420 SER A O 1
ATOM 3293 N N . GLY A 1 421 ? 50.052 26.526 33.368 1.00 41.06 421 GLY A N 1
ATOM 3294 C CA . GLY A 1 421 ? 48.771 26.957 32.857 1.00 42.82 421 GLY A CA 1
ATOM 3295 C C . GLY A 1 421 ? 48.937 27.634 31.510 1.00 44.13 421 GLY A C 1
ATOM 3296 O O . GLY A 1 421 ? 50.052 27.806 31.027 1.00 46.86 421 GLY A O 1
ATOM 3297 N N . CYS A 1 422 ? 47.826 28.003 30.892 1.00 43.48 422 CYS A N 1
ATOM 3298 C CA . CYS A 1 422 ? 47.870 28.605 29.574 1.00 46.70 422 CYS A CA 1
ATOM 3299 C C . CYS A 1 422 ? 46.793 29.652 29.448 1.00 45.86 422 CYS A C 1
ATOM 3300 O O . CYS A 1 422 ? 47.094 30.840 29.413 1.00 46.22 422 CYS A O 1
ATOM 3303 N N . THR A 1 423 ? 45.539 29.222 29.425 1.00 44.32 423 THR A N 1
ATOM 3304 C CA . THR A 1 423 ? 44.464 30.169 29.182 1.00 44.60 423 THR A CA 1
ATOM 3305 C C . THR A 1 423 ? 44.194 31.013 30.437 1.00 47.89 423 THR A C 1
ATOM 3306 O O . THR A 1 423 ? 43.813 32.176 30.298 1.00 53.44 423 THR A O 1
ATOM 3310 N N . THR A 1 424 ? 44.441 30.478 31.639 1.00 47.56 424 THR A N 1
ATOM 3311 C CA . THR A 1 424 ? 44.299 31.291 32.863 1.00 46.34 424 THR A CA 1
ATOM 3312 C C . THR A 1 424 ? 45.367 32.381 32.890 1.00 43.89 424 THR A C 1
ATOM 3313 O O . THR A 1 424 ? 45.102 33.512 33.293 1.00 42.52 424 THR A O 1
ATOM 3317 N N . SER A 1 425 ? 46.573 32.040 32.450 1.00 42.61 425 SER A N 1
ATOM 3318 C CA . SER A 1 425 ? 47.656 33.031 32.369 1.00 41.85 425 SER A CA 1
ATOM 3319 C C . SER A 1 425 ? 47.335 34.142 31.379 1.00 41.98 425 SER A C 1
ATOM 3320 O O . SER A 1 425 ? 47.533 35.323 31.683 1.00 39.51 425 SER A O 1
ATOM 3323 N N . LEU A 1 426 ? 46.830 33.756 30.207 1.00 42.29 426 LEU A N 1
ATOM 3324 C CA . LEU A 1 426 ? 46.421 34.721 29.199 1.00 44.09 426 LEU A CA 1
ATOM 3325 C C . LEU A 1 426 ? 45.267 35.585 29.721 1.00 47.19 426 LEU A C 1
ATOM 3326 O O . LEU A 1 426 ? 45.262 36.801 29.522 1.00 48.39 426 LEU A O 1
ATOM 3331 N N . GLU A 1 427 ? 44.310 34.961 30.401 1.00 47.20 427 GLU A N 1
ATOM 3332 C CA . GLU A 1 427 ? 43.201 35.695 31.001 1.00 50.57 427 GLU A CA 1
ATOM 3333 C C . GLU A 1 427 ? 43.667 36.740 32.007 1.00 51.34 427 GLU A C 1
ATOM 3334 O O . GLU A 1 427 ? 43.096 37.827 32.072 1.00 53.88 427 GLU A O 1
ATOM 3340 N N . ALA A 1 428 ? 44.688 36.401 32.792 1.00 52.35 428 ALA A N 1
ATOM 3341 C CA . ALA A 1 428 ? 45.270 37.327 33.765 1.00 53.21 428 ALA A CA 1
ATOM 3342 C C . ALA A 1 428 ? 45.835 38.552 33.057 1.00 51.86 428 ALA A C 1
ATOM 3343 O O . ALA A 1 428 ? 45.464 39.686 33.379 1.00 53.75 428 ALA A O 1
ATOM 3345 N N . LEU A 1 429 ? 46.702 38.315 32.076 1.00 50.31 429 LEU A N 1
ATOM 3346 C CA . LEU A 1 429 ? 47.288 39.403 31.289 1.00 51.83 429 LEU A CA 1
ATOM 3347 C C . LEU A 1 429 ? 46.213 40.301 30.659 1.00 51.98 429 LEU A C 1
ATOM 3348 O O . LEU A 1 429 ? 46.330 41.520 30.720 1.00 53.95 429 LEU A O 1
ATOM 3353 N N . TRP A 1 430 ? 45.159 39.710 30.099 1.00 53.24 430 TRP A N 1
ATOM 3354 C CA . TRP A 1 430 ? 44.019 40.489 29.566 1.00 56.84 430 TRP A CA 1
ATOM 3355 C C . TRP A 1 430 ? 43.427 41.491 30.575 1.00 59.39 430 TRP A C 1
ATOM 3356 O O . TRP A 1 430 ? 42.919 42.549 30.172 1.00 60.45 430 TRP A O 1
ATOM 3367 N N . MET A 1 431 ? 43.480 41.139 31.866 1.00 58.52 431 MET A N 1
ATOM 3368 C CA . MET A 1 431 ? 43.029 42.003 32.971 1.00 57.20 431 MET A CA 1
ATOM 3369 C C . MET A 1 431 ? 44.157 42.805 33.661 1.00 55.23 431 MET A C 1
ATOM 3370 O O . MET A 1 431 ? 43.994 43.285 34.790 1.00 49.91 431 MET A O 1
ATOM 3375 N N . GLY A 1 432 ? 45.289 42.965 32.981 1.00 52.36 432 GLY A N 1
ATOM 3376 C CA . GLY A 1 432 ? 46.391 43.751 33.506 1.00 54.46 432 GLY A CA 1
ATOM 3377 C C . GLY A 1 432 ? 47.029 43.235 34.778 1.00 54.87 432 GLY A C 1
ATOM 3378 O O . GLY A 1 432 ? 47.569 44.030 35.548 1.00 53.64 432 GLY A O 1
ATOM 3379 N N . VAL A 1 433 ? 46.977 41.916 34.986 1.00 54.74 433 VAL A N 1
ATOM 3380 C CA . VAL A 1 433 ? 47.607 41.264 36.128 1.00 52.32 433 VAL A CA 1
ATOM 3381 C C . VAL A 1 433 ? 48.845 40.526 35.610 1.00 50.71 433 VAL A C 1
ATOM 3382 O O . VAL A 1 433 ? 48.727 39.717 34.688 1.00 51.90 433 VAL A O 1
ATOM 3386 N N . PRO A 1 434 ? 50.031 40.793 36.198 1.00 48.14 434 PRO A N 1
ATOM 3387 C CA . PRO A 1 434 ? 51.209 40.019 35.816 1.00 48.71 434 PRO A CA 1
ATOM 3388 C C . PRO A 1 434 ? 51.158 38.579 36.348 1.00 50.37 434 PRO A C 1
ATOM 3389 O O . PRO A 1 434 ? 50.454 38.298 37.333 1.00 50.51 434 PRO A O 1
ATOM 3393 N N . VAL A 1 435 ? 51.912 37.692 35.691 1.00 47.34 435 VAL A N 1
ATOM 3394 C CA . VAL A 1 435 ? 51.936 36.263 35.997 1.00 42.96 435 VAL A CA 1
ATOM 3395 C C . VAL A 1 435 ? 53.379 35.831 36.208 1.00 42.75 435 VAL A C 1
ATOM 3396 O O . VAL A 1 435 ? 54.211 36.051 35.327 1.00 43.73 435 VAL A O 1
ATOM 3400 N N . VAL A 1 436 ? 53.66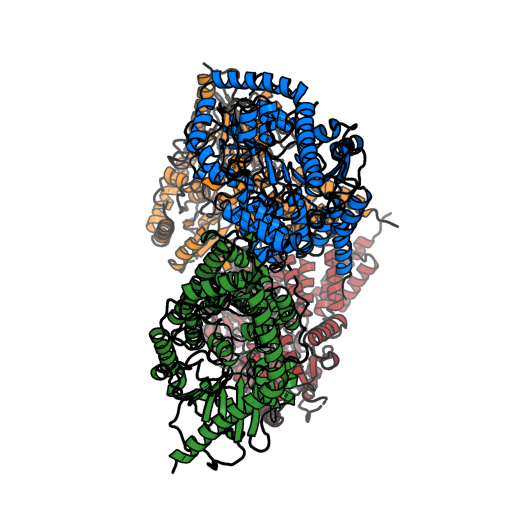9 35.214 37.356 1.00 39.40 436 VAL A N 1
ATOM 3401 C CA . VAL A 1 436 ? 54.987 34.631 37.624 1.00 38.62 436 VAL A CA 1
ATOM 3402 C C . VAL A 1 436 ? 54.928 33.137 37.275 1.00 40.44 436 VAL A C 1
ATOM 3403 O O . VAL A 1 436 ? 53.939 32.470 37.584 1.00 39.54 436 VAL A O 1
ATOM 3407 N N . THR A 1 437 ? 55.974 32.627 36.614 1.00 42.05 437 THR A N 1
ATOM 3408 C CA . THR A 1 437 ? 56.044 31.228 36.166 1.00 43.30 437 THR A CA 1
ATOM 3409 C C . THR A 1 437 ? 57.438 30.665 36.331 1.00 44.65 437 THR A C 1
ATOM 3410 O O . THR A 1 437 ? 58.406 31.420 36.432 1.00 46.26 437 THR A O 1
ATOM 3414 N N . LEU A 1 438 ? 57.527 29.335 36.342 1.00 44.76 438 LEU A N 1
ATOM 3415 C CA . LEU A 1 438 ? 58.785 28.629 36.113 1.00 46.74 438 LEU A CA 1
ATOM 3416 C C . LEU A 1 438 ? 58.818 28.152 34.652 1.00 48.70 438 LEU A C 1
ATOM 3417 O O . LEU A 1 438 ? 57.840 27.603 34.142 1.00 50.37 438 LEU A O 1
ATOM 3422 N N . GLU A 1 439 ? 59.941 28.388 33.980 1.00 48.45 439 GLU A N 1
ATOM 3423 C CA . GLU A 1 439 ? 60.184 27.840 32.653 1.00 48.96 439 GLU A CA 1
ATOM 3424 C C . GLU A 1 439 ? 60.754 26.442 32.870 1.00 49.38 439 GLU A C 1
ATOM 3425 O O . GLU A 1 439 ? 61.918 26.297 33.257 1.00 50.33 439 GLU A O 1
ATOM 3431 N N . GLY A 1 440 ? 59.915 25.422 32.672 1.00 49.92 440 GLY A N 1
ATOM 3432 C CA . GLY A 1 440 ? 60.342 24.018 32.726 1.00 51.29 440 GLY A CA 1
ATOM 3433 C C . GLY A 1 440 ? 61.119 23.613 31.478 1.00 51.78 440 GLY A C 1
ATOM 3434 O O . GLY A 1 440 ? 61.018 24.262 30.444 1.00 49.13 440 GLY A O 1
ATOM 3435 N N . ALA A 1 441 ? 61.904 22.545 31.578 1.00 54.78 441 ALA A N 1
ATOM 3436 C CA . ALA A 1 441 ? 62.725 22.063 30.456 1.00 59.77 441 ALA A CA 1
ATOM 3437 C C . ALA A 1 441 ? 61.912 21.025 29.701 1.00 59.18 441 ALA A C 1
ATOM 3438 O O . ALA A 1 441 ? 62.301 19.865 29.591 1.00 74.23 441 ALA A O 1
ATOM 3440 N N . ASP A 1 442 ? 60.775 21.458 29.176 1.00 52.46 442 ASP A N 1
ATOM 3441 C CA . ASP A 1 442 ? 59.626 20.579 28.983 1.00 49.31 442 ASP A CA 1
ATOM 3442 C C . ASP A 1 442 ? 58.463 21.385 28.416 1.00 44.00 442 ASP A C 1
ATOM 3443 O O . ASP A 1 442 ? 58.094 22.416 28.966 1.00 44.11 442 ASP A O 1
ATOM 3448 N N . MET A 1 443 ? 57.866 20.915 27.338 1.00 39.59 443 MET A N 1
ATOM 3449 C CA . MET A 1 443 ? 56.771 21.648 26.708 1.00 40.31 443 MET A CA 1
ATOM 3450 C C . MET A 1 443 ? 55.586 21.878 27.660 1.00 37.47 443 MET A C 1
ATOM 3451 O O . MET A 1 443 ? 55.041 22.981 27.710 1.00 35.07 443 MET A O 1
ATOM 3456 N N . ALA A 1 444 ? 55.208 20.850 28.422 1.00 36.37 444 ALA A N 1
ATOM 3457 C CA . ALA A 1 444 ? 54.057 20.941 29.344 1.00 35.69 444 ALA A CA 1
ATOM 3458 C C . ALA A 1 444 ? 54.233 22.004 30.436 1.00 35.55 444 ALA A C 1
ATOM 3459 O O . ALA A 1 444 ? 53.233 22.546 30.926 1.00 35.39 444 ALA A O 1
ATOM 3461 N N . GLY A 1 445 ? 55.488 22.295 30.801 1.00 35.65 445 GLY A N 1
ATOM 3462 C CA . GLY A 1 445 ? 55.827 23.382 31.735 1.00 37.26 445 GLY A CA 1
ATOM 3463 C C . GLY A 1 445 ? 56.307 24.684 31.099 1.00 39.56 445 GLY A C 1
ATOM 3464 O O . GLY A 1 445 ? 57.133 25.381 31.696 1.00 39.10 445 GLY A O 1
ATOM 3465 N N . ARG A 1 446 ? 55.803 25.014 29.897 1.00 40.98 446 ARG A N 1
ATOM 3466 C CA . ARG A 1 446 ? 56.254 26.200 29.135 1.00 39.27 446 ARG A CA 1
ATOM 3467 C C . ARG A 1 446 ? 55.163 27.004 28.422 1.00 39.83 446 ARG A C 1
ATOM 3468 O O . ARG A 1 446 ? 55.481 27.932 27.676 1.00 41.40 446 ARG A O 1
ATOM 3476 N N . ALA A 1 447 ? 53.893 26.686 28.635 1.00 40.29 447 ALA A N 1
ATOM 3477 C CA . ALA A 1 447 ? 52.826 27.441 27.976 1.00 43.02 447 ALA A CA 1
ATOM 3478 C C . ALA A 1 447 ? 52.872 28.927 28.378 1.00 46.97 447 ALA A C 1
ATOM 3479 O O . ALA A 1 447 ? 52.680 29.808 27.536 1.00 45.04 447 ALA A O 1
ATOM 3481 N N . THR A 1 448 ? 53.139 29.193 29.656 1.00 49.11 448 THR A N 1
ATOM 3482 C CA . THR A 1 448 ? 53.201 30.565 30.164 1.00 51.90 448 THR A CA 1
ATOM 3483 C C . THR A 1 448 ? 54.568 31.196 29.945 1.00 50.88 448 THR A C 1
ATOM 3484 O O . THR A 1 448 ? 54.648 32.371 29.577 1.00 49.10 448 THR A O 1
ATOM 3488 N N . SER A 1 449 ? 55.638 30.432 30.170 1.00 49.56 449 SER A N 1
ATOM 3489 C CA . SER A 1 449 ? 56.979 30.944 29.900 1.00 52.79 449 SER A CA 1
ATOM 3490 C C . SER A 1 449 ? 57.012 31.544 28.479 1.00 53.64 449 SER A C 1
ATOM 3491 O O . SER A 1 449 ? 57.477 32.662 28.303 1.00 54.67 449 SER A O 1
ATOM 3494 N N . SER A 1 450 ? 56.468 30.819 27.497 1.00 53.30 450 SER A N 1
ATOM 3495 C CA . SER A 1 450 ? 56.419 31.277 26.106 1.00 53.20 450 SER A CA 1
ATOM 3496 C C . SER A 1 450 ? 55.585 32.550 25.959 1.00 51.26 450 SER A C 1
ATOM 3497 O O . SER A 1 450 ? 56.078 33.567 25.467 1.00 49.01 450 SER A O 1
ATOM 3500 N N . LEU A 1 451 ? 54.329 32.479 26.398 1.00 49.66 451 LEU A N 1
ATOM 3501 C CA . LEU A 1 451 ? 53.393 33.622 26.366 1.00 48.53 451 LEU A CA 1
ATOM 3502 C C . LEU A 1 451 ? 54.074 34.896 26.858 1.00 49.86 451 LEU A C 1
ATOM 3503 O O . LEU A 1 451 ? 54.092 35.903 26.160 1.00 50.22 451 LEU A O 1
ATOM 3508 N N . LEU A 1 452 ? 54.647 34.820 28.058 1.00 49.78 452 LEU A N 1
ATOM 3509 C CA . LEU A 1 452 ? 55.309 35.956 28.690 1.00 47.61 452 LEU A CA 1
ATOM 3510 C C . LEU A 1 452 ? 56.508 36.478 27.877 1.00 49.75 452 LEU A C 1
ATOM 3511 O O . LEU A 1 452 ? 56.652 37.693 27.694 1.00 50.15 452 LEU A O 1
ATOM 3516 N N . ARG A 1 453 ? 57.351 35.575 27.381 1.00 50.72 453 ARG A N 1
ATOM 3517 C CA . ARG A 1 453 ? 58.482 35.973 26.534 1.00 53.22 453 ARG A CA 1
ATOM 3518 C C . ARG A 1 453 ? 58.018 36.719 25.263 1.00 53.83 453 ARG A C 1
ATOM 3519 O O . ARG A 1 453 ? 58.533 37.790 24.946 1.00 52.41 453 ARG A O 1
ATOM 3527 N N . TRP A 1 454 ? 57.019 36.168 24.575 1.00 53.70 454 TRP A N 1
ATOM 3528 C CA . TRP A 1 454 ? 56.451 36.802 23.373 1.00 52.36 454 TRP A CA 1
ATOM 3529 C C . TRP A 1 454 ? 55.731 38.130 23.636 1.00 52.48 454 TRP A C 1
ATOM 3530 O O . TRP A 1 454 ? 55.596 38.933 22.717 1.00 58.09 454 TRP A O 1
ATOM 3541 N N . ALA A 1 455 ? 55.262 38.355 24.864 1.00 50.93 455 ALA A N 1
ATOM 3542 C CA . ALA A 1 455 ? 54.584 39.604 25.224 1.00 50.99 455 ALA A CA 1
ATOM 3543 C C . ALA A 1 455 ? 55.518 40.638 25.899 1.00 50.34 455 ALA A C 1
ATOM 3544 O O . ALA A 1 455 ? 55.041 41.622 26.467 1.00 50.20 455 ALA A O 1
ATOM 3546 N N . GLY A 1 456 ? 56.835 40.420 25.843 1.00 48.80 456 GLY A N 1
ATOM 3547 C CA . GLY A 1 456 ? 57.806 41.356 26.419 1.00 49.25 456 GLY A CA 1
ATOM 3548 C C . GLY A 1 456 ? 58.132 41.151 27.893 1.00 49.30 456 GLY A C 1
ATOM 3549 O O . GLY A 1 456 ? 59.081 41.744 28.397 1.00 48.19 456 GLY A O 1
ATOM 3550 N N . LEU A 1 457 ? 57.393 40.276 28.575 1.00 47.99 457 LEU A N 1
ATOM 3551 C CA . LEU A 1 457 ? 57.482 40.127 30.026 1.00 46.29 457 LEU A CA 1
ATOM 3552 C C . LEU A 1 457 ? 58.424 38.991 30.471 1.00 45.72 457 LEU A C 1
ATOM 3553 O O . LEU A 1 457 ? 58.084 38.208 31.341 1.00 43.19 457 LEU A O 1
ATOM 3558 N N . GLN A 1 458 ? 59.627 38.944 29.903 1.00 49.49 458 GLN A N 1
ATOM 3559 C CA . GLN A 1 458 ? 60.632 37.922 30.272 1.00 53.36 458 GLN A CA 1
ATOM 3560 C C . GLN A 1 458 ? 61.156 38.048 31.713 1.00 53.35 458 GLN A C 1
ATOM 3561 O O . GLN A 1 458 ? 61.730 37.090 32.257 1.00 50.78 458 GLN A O 1
ATOM 3567 N N . GLU A 1 459 ? 60.970 39.218 32.321 1.00 52.95 459 GLU A N 1
ATOM 3568 C CA . GLU A 1 459 ? 61.358 39.443 33.716 1.00 53.11 459 GLU A CA 1
ATOM 3569 C C . GLU A 1 459 ? 60.460 38.686 34.710 1.00 54.01 459 GLU A C 1
ATOM 3570 O O . GLU A 1 459 ? 60.832 38.536 35.875 1.00 60.26 459 GLU A O 1
ATOM 3576 N N . LEU A 1 460 ? 59.292 38.221 34.257 1.00 49.52 460 LEU A N 1
ATOM 3577 C CA . LEU A 1 460 ? 58.418 37.357 35.058 1.00 46.05 460 LEU A CA 1
ATOM 3578 C C . LEU A 1 460 ? 58.636 35.843 34.829 1.00 43.96 460 LEU A C 1
ATOM 3579 O O . LEU A 1 460 ? 57.802 35.028 35.226 1.00 42.24 460 LEU A O 1
ATOM 3584 N N . VAL A 1 461 ? 59.768 35.463 34.241 1.00 42.40 461 VAL A N 1
ATOM 3585 C CA . VAL A 1 461 ? 60.029 34.073 33.859 1.00 42.28 461 VAL A CA 1
ATOM 3586 C C . VAL A 1 461 ? 61.263 33.550 34.602 1.00 41.51 461 VAL A C 1
ATOM 3587 O O . VAL A 1 461 ? 62.394 33.880 34.254 1.00 39.02 461 VAL A O 1
ATOM 3591 N N . SER A 1 462 ? 61.040 32.716 35.612 1.00 43.26 462 SER A N 1
ATOM 3592 C CA . SER A 1 462 ? 62.135 32.112 36.363 1.00 45.32 462 SER A CA 1
ATOM 3593 C C . SER A 1 462 ? 62.629 30.856 35.667 1.00 47.22 462 SER A C 1
ATOM 3594 O O . SER A 1 462 ? 61.862 30.180 35.002 1.00 47.18 462 SER A O 1
ATOM 3597 N N . ARG A 1 463 ? 63.920 30.579 35.806 1.00 53.11 463 ARG A N 1
ATOM 3598 C CA . ARG A 1 463 ? 64.532 29.333 35.343 1.00 58.75 463 ARG A CA 1
ATOM 3599 C C . ARG A 1 463 ? 64.799 28.372 36.516 1.00 57.83 463 ARG A C 1
ATOM 3600 O O . ARG A 1 463 ? 65.192 27.232 36.282 1.00 58.85 463 ARG A O 1
ATOM 3608 N N . THR A 1 464 ? 64.626 28.838 37.759 1.00 57.71 464 THR A N 1
ATOM 3609 C CA . THR A 1 464 ? 64.742 27.998 38.963 1.00 57.78 464 THR A CA 1
ATOM 3610 C C . THR A 1 464 ? 63.641 28.318 39.961 1.00 61.10 464 THR A C 1
ATOM 3611 O O . THR A 1 464 ? 63.029 29.383 39.925 1.00 59.78 464 THR A O 1
ATOM 3615 N N . GLN A 1 465 ? 63.411 27.383 40.868 1.00 68.16 465 GLN A N 1
ATOM 3616 C CA . GLN A 1 465 ? 62.329 27.512 41.839 1.00 72.52 465 GLN A CA 1
ATOM 3617 C C . GLN A 1 465 ? 62.588 28.625 42.841 1.00 71.42 465 GLN A C 1
ATOM 3618 O O . GLN A 1 465 ? 61.649 29.290 43.270 1.00 74.99 465 GLN A O 1
ATOM 3624 N N . GLU A 1 466 ? 63.847 28.841 43.213 1.00 70.58 466 GLU A N 1
ATOM 3625 C CA . GLU A 1 466 ? 64.159 29.925 44.144 1.00 74.36 466 GLU A CA 1
ATOM 3626 C C . GLU A 1 466 ? 64.086 31.288 43.432 1.00 70.48 466 GLU A C 1
ATOM 3627 O O . GLU A 1 466 ? 63.788 32.300 44.068 1.00 73.16 466 GLU A O 1
ATOM 3633 N N . GLU A 1 467 ? 64.337 31.305 42.119 1.00 65.57 467 GLU A N 1
ATOM 3634 C CA . GLU A 1 467 ? 64.135 32.508 41.299 1.00 61.50 467 GLU A CA 1
ATOM 3635 C C . GLU A 1 467 ? 62.645 32.829 41.135 1.00 57.26 467 GLU A C 1
ATOM 3636 O O . GLU A 1 467 ? 62.265 33.997 41.039 1.00 55.13 467 GLU A O 1
ATOM 3642 N N . TYR A 1 468 ? 61.816 31.786 41.076 1.00 55.03 468 TYR A N 1
ATOM 3643 C CA . TYR A 1 468 ? 60.351 31.924 41.053 1.00 53.13 468 TYR A CA 1
ATOM 3644 C C . TYR A 1 468 ? 59.887 32.712 42.268 1.00 54.72 468 TYR A C 1
ATOM 3645 O O . TYR A 1 468 ? 59.126 33.666 42.128 1.00 54.95 468 TYR A O 1
ATOM 3654 N N . ILE A 1 469 ? 60.372 32.309 43.445 1.00 56.72 469 ILE A N 1
ATOM 3655 C CA . ILE A 1 469 ? 60.044 32.968 44.718 1.00 56.40 469 ILE A CA 1
ATOM 3656 C C . ILE A 1 469 ? 60.466 34.444 44.678 1.00 57.91 469 ILE A C 1
ATOM 3657 O O . ILE A 1 469 ? 59.644 35.327 44.941 1.00 58.51 469 ILE A O 1
ATOM 3662 N N . ASP A 1 470 ? 61.737 34.689 44.331 1.00 57.70 470 ASP A N 1
ATOM 3663 C CA . ASP A 1 470 ? 62.328 36.045 44.295 1.00 57.98 470 ASP A CA 1
ATOM 3664 C C . ASP A 1 470 ? 61.553 37.025 43.417 1.00 58.79 470 ASP A C 1
ATOM 3665 O O . ASP A 1 470 ? 61.364 38.183 43.800 1.00 60.42 470 ASP A O 1
ATOM 3670 N N . ILE A 1 471 ? 61.111 36.560 42.249 1.00 58.39 471 ILE A N 1
ATOM 3671 C CA . ILE A 1 471 ? 60.311 37.392 41.344 1.00 58.50 471 ILE A CA 1
ATOM 3672 C C . ILE A 1 471 ? 58.965 37.750 41.987 1.00 56.06 471 ILE A C 1
ATOM 3673 O O . ILE A 1 471 ? 58.535 38.900 41.905 1.00 56.80 471 ILE A O 1
ATOM 3678 N N . ALA A 1 472 ? 58.325 36.776 42.634 1.00 54.25 472 ALA A N 1
ATOM 3679 C CA . ALA A 1 472 ? 57.038 36.995 43.307 1.00 53.42 472 ALA A CA 1
ATOM 3680 C C . ALA A 1 472 ? 57.167 37.919 44.527 1.00 54.52 472 ALA A C 1
ATOM 3681 O O . ALA A 1 472 ? 56.262 38.715 44.804 1.00 49.71 472 ALA A O 1
ATOM 3683 N N . LEU A 1 473 ? 58.275 37.783 45.257 1.00 56.30 473 LEU A N 1
ATOM 3684 C CA . LEU A 1 473 ? 58.614 38.685 46.366 1.00 58.31 473 LEU A CA 1
ATOM 3685 C C . LEU A 1 473 ? 58.835 40.120 45.876 1.00 62.61 473 LEU A C 1
ATOM 3686 O O . LEU A 1 473 ? 58.238 41.059 46.414 1.00 64.76 473 LEU A O 1
ATOM 3691 N N . GLY A 1 474 ? 59.684 40.271 44.856 1.00 64.02 474 GLY A N 1
ATOM 3692 C CA . GLY A 1 474 ? 59.958 41.568 44.230 1.00 65.01 474 GLY A CA 1
ATOM 3693 C C . GLY A 1 474 ? 58.721 42.333 43.788 1.00 64.84 474 GLY A C 1
ATOM 3694 O O . GLY A 1 474 ? 58.665 43.551 43.941 1.00 68.90 474 GLY A O 1
ATOM 3695 N N . LEU A 1 475 ? 57.735 41.620 43.247 1.00 61.75 475 LEU A N 1
ATOM 3696 C CA . LEU A 1 475 ? 56.464 42.224 42.829 1.00 60.72 475 LEU A CA 1
ATOM 3697 C C . LEU A 1 475 ? 55.526 42.554 43.994 1.00 60.91 475 LEU A C 1
ATOM 3698 O O . LEU A 1 475 ? 54.765 43.522 43.925 1.00 62.41 475 LEU A O 1
ATOM 3703 N N . GLY A 1 476 ? 55.554 41.742 45.046 1.00 61.75 476 GLY A N 1
ATOM 3704 C CA . GLY A 1 476 ? 54.732 41.988 46.231 1.00 64.15 476 GLY A CA 1
ATOM 3705 C C . GLY A 1 476 ? 55.157 43.208 47.034 1.00 66.50 476 GLY A C 1
ATOM 3706 O O . GLY A 1 476 ? 54.342 43.804 47.743 1.00 65.52 476 GLY A O 1
ATOM 3707 N N . ARG A 1 477 ? 56.435 43.567 46.931 1.00 68.03 477 ARG A N 1
ATOM 3708 C CA . ARG A 1 477 ? 56.990 44.721 47.629 1.00 70.20 477 ARG A CA 1
ATOM 3709 C C . ARG A 1 477 ? 56.858 46.018 46.809 1.00 72.30 477 ARG A C 1
ATOM 3710 O O . ARG A 1 477 ? 56.165 46.945 47.235 1.00 74.44 477 ARG A O 1
ATOM 3718 N N . ASP A 1 478 ? 57.474 46.065 45.629 1.00 73.42 478 ASP A N 1
ATOM 3719 C CA . ASP A 1 478 ? 57.520 47.299 44.813 1.00 75.11 478 ASP A CA 1
ATOM 3720 C C . ASP A 1 478 ? 56.199 47.644 44.069 1.00 72.24 478 ASP A C 1
ATOM 3721 O O . ASP A 1 478 ? 55.828 46.990 43.093 1.00 68.56 478 ASP A O 1
ATOM 3726 N N . LEU A 1 479 ? 55.513 48.690 44.535 1.00 72.34 479 LEU A N 1
ATOM 3727 C CA . LEU A 1 479 ? 54.321 49.237 43.850 1.00 72.69 479 LEU A CA 1
ATOM 3728 C C . LEU A 1 479 ? 54.614 49.776 42.441 1.00 69.84 479 LEU A C 1
ATOM 3729 O O . LEU A 1 479 ? 53.741 49.736 41.568 1.00 68.90 479 LEU A O 1
ATOM 3734 N N . GLY A 1 480 ? 55.826 50.293 42.239 1.00 64.97 480 GLY A N 1
ATOM 3735 C CA . GLY A 1 480 ? 56.220 50.912 40.979 1.00 64.52 480 GLY A CA 1
ATOM 3736 C C . GLY A 1 480 ? 56.286 49.941 39.816 1.00 66.88 480 GLY A C 1
ATOM 3737 O O . GLY A 1 480 ? 55.688 50.185 38.759 1.00 66.59 480 GLY A O 1
ATOM 3738 N N . THR A 1 481 ? 57.002 48.832 40.018 1.00 66.92 481 THR A N 1
ATOM 3739 C CA . THR A 1 481 ? 57.131 47.784 38.998 1.00 62.00 481 THR A CA 1
ATOM 3740 C C . THR A 1 481 ? 55.760 47.168 38.669 1.00 56.63 481 THR A C 1
ATOM 3741 O O . THR A 1 481 ? 55.513 46.783 37.530 1.00 50.97 481 THR A O 1
ATOM 3745 N N . LEU A 1 482 ? 54.874 47.098 39.665 1.00 54.76 482 LEU A N 1
ATOM 3746 C CA . LEU A 1 482 ? 53.456 46.748 39.433 1.00 56.06 482 LEU A CA 1
ATOM 3747 C C . LEU A 1 482 ? 52.734 47.692 38.473 1.00 53.04 482 LEU A C 1
ATOM 3748 O O . LEU A 1 482 ? 52.012 47.236 37.578 1.00 50.82 482 LEU A O 1
ATOM 3753 N N . ALA A 1 483 ? 52.907 48.998 38.688 1.00 52.34 483 ALA A N 1
ATOM 3754 C CA . ALA A 1 483 ? 52.286 50.025 37.839 1.00 49.63 483 ALA A CA 1
ATOM 3755 C C . ALA A 1 483 ? 52.953 50.116 36.467 1.00 47.42 483 ALA A C 1
ATOM 3756 O O . ALA A 1 483 ? 52.292 50.475 35.490 1.00 47.23 483 ALA A O 1
ATOM 3758 N N . ARG A 1 484 ? 54.250 49.807 36.394 1.00 44.08 484 ARG A N 1
ATOM 3759 C CA . ARG A 1 484 ? 54.936 49.675 35.107 1.00 44.62 484 ARG A CA 1
ATOM 3760 C C . ARG A 1 484 ? 54.362 48.513 34.293 1.00 47.92 484 ARG A C 1
ATOM 3761 O O . ARG A 1 484 ? 53.985 48.673 33.124 1.00 47.17 484 ARG A O 1
ATOM 3769 N N . LEU A 1 485 ? 54.281 47.352 34.936 1.00 50.33 485 LEU A N 1
ATOM 3770 C CA . LEU A 1 485 ? 53.734 46.149 34.314 1.00 48.55 485 LEU A CA 1
ATOM 3771 C C . LEU A 1 485 ? 52.245 46.283 33.975 1.00 47.61 485 LEU A C 1
ATOM 3772 O O . LEU A 1 485 ? 51.827 45.833 32.914 1.00 45.56 485 LEU A O 1
ATOM 3777 N N . ARG A 1 486 ? 51.449 46.916 34.836 1.00 48.39 486 ARG A N 1
ATOM 3778 C CA . ARG A 1 486 ? 50.027 47.165 34.504 1.00 51.84 486 ARG A CA 1
ATOM 3779 C C . ARG A 1 486 ? 49.843 47.999 33.216 1.00 52.28 486 ARG A C 1
ATOM 3780 O O . ARG A 1 486 ? 48.886 47.797 32.469 1.00 47.36 486 ARG A O 1
ATOM 3788 N N . GLU A 1 487 ? 50.773 48.922 32.964 1.00 55.79 487 GLU A N 1
ATOM 3789 C CA . GLU A 1 487 ? 50.762 49.740 31.741 1.00 56.38 487 GLU A CA 1
ATOM 3790 C C . GLU A 1 487 ? 51.299 48.990 30.523 1.00 59.45 487 GLU A C 1
ATOM 3791 O O . GLU A 1 487 ? 50.776 49.140 29.404 1.00 53.21 487 GLU A O 1
ATOM 3797 N N . HIS A 1 488 ? 52.354 48.202 30.736 1.00 62.57 488 HIS A N 1
ATOM 3798 C CA . HIS A 1 488 ? 52.868 47.310 29.690 1.00 62.63 488 HIS A CA 1
ATOM 3799 C C . HIS A 1 488 ? 51.736 46.430 29.149 1.00 59.01 488 HIS A C 1
ATOM 3800 O O . HIS A 1 488 ? 51.580 46.293 27.937 1.00 60.36 488 HIS A O 1
ATOM 3807 N N . LEU A 1 489 ? 50.950 45.862 30.066 1.00 55.91 489 LEU A N 1
ATOM 3808 C CA . LEU A 1 489 ? 49.784 45.052 29.714 1.00 55.42 489 LEU A CA 1
ATOM 3809 C C . LEU A 1 489 ? 48.656 45.847 29.047 1.00 56.71 489 LEU A C 1
ATOM 3810 O O . LEU A 1 489 ? 47.971 45.317 28.175 1.00 54.74 489 LEU A O 1
ATOM 3815 N N . ARG A 1 490 ? 48.448 47.092 29.462 1.00 60.32 490 ARG A N 1
ATOM 3816 C CA . ARG A 1 490 ? 47.416 47.946 28.851 1.00 64.04 490 ARG A CA 1
ATOM 3817 C C . ARG A 1 490 ? 47.732 48.194 27.376 1.00 64.48 490 ARG A C 1
ATOM 3818 O O . ARG A 1 490 ? 46.837 48.161 26.525 1.00 62.41 490 ARG A O 1
ATOM 3826 N N . ARG A 1 491 ? 49.007 48.443 27.089 1.00 64.35 491 ARG A N 1
ATOM 3827 C CA . ARG A 1 491 ? 49.474 48.636 25.713 1.00 70.18 491 ARG A CA 1
ATOM 3828 C C . ARG A 1 491 ? 49.459 47.340 24.920 1.00 67.58 491 ARG A C 1
ATOM 3829 O O . ARG A 1 491 ? 49.006 47.315 23.772 1.00 71.95 491 ARG A O 1
ATOM 3837 N N . TRP A 1 492 ? 49.979 46.279 25.528 1.00 62.54 492 TRP A N 1
ATOM 3838 C CA . TRP A 1 492 ? 49.937 44.946 24.938 1.00 58.83 492 TRP A CA 1
ATOM 3839 C C . TRP A 1 492 ? 48.486 44.531 24.609 1.00 58.38 492 TRP A C 1
ATOM 3840 O O . TRP A 1 492 ? 48.219 44.119 23.481 1.00 58.67 492 TRP A O 1
ATOM 3851 N N . LEU A 1 493 ? 47.565 44.672 25.568 1.00 56.15 493 LEU A N 1
ATOM 3852 C CA . LEU A 1 493 ? 46.132 44.330 25.365 1.00 58.60 493 LEU A CA 1
ATOM 3853 C C . LEU A 1 493 ? 45.570 44.953 24.080 1.00 61.33 493 LEU A C 1
ATOM 3854 O O . LEU A 1 493 ? 44.951 44.268 23.271 1.00 65.77 493 LEU A O 1
ATOM 3859 N N . ARG A 1 494 ? 45.813 46.250 23.911 1.00 65.76 494 ARG A N 1
ATOM 3860 C CA . ARG A 1 494 ? 45.296 47.030 22.780 1.00 68.87 494 ARG A CA 1
ATOM 3861 C C . ARG A 1 494 ? 45.908 46.588 21.446 1.00 63.27 494 ARG A C 1
ATOM 3862 O O . ARG A 1 494 ? 45.197 46.431 20.446 1.00 66.50 494 ARG A O 1
ATOM 3870 N N . SER A 1 495 ? 47.231 46.425 21.446 1.00 56.12 495 SER A N 1
ATOM 3871 C CA . SER A 1 495 ? 47.999 45.921 20.289 1.00 51.02 495 SER A CA 1
ATOM 3872 C C . SER A 1 495 ? 47.498 44.556 19.814 1.00 52.36 495 SER A C 1
ATOM 3873 O O . SER A 1 495 ? 47.282 44.333 18.624 1.00 52.43 495 SER A O 1
ATOM 3876 N N . VAL A 1 496 ? 47.304 43.667 20.780 1.00 52.54 496 VAL A N 1
ATOM 3877 C CA . VAL A 1 496 ? 46.820 42.309 20.551 1.00 51.18 496 VAL A CA 1
ATOM 3878 C C . VAL A 1 496 ? 45.338 42.281 20.146 1.00 51.31 496 VAL A C 1
ATOM 3879 O O . VAL A 1 496 ? 44.940 41.456 19.318 1.00 51.04 496 VAL A O 1
ATOM 3883 N N . SER A 1 497 ? 44.525 43.168 20.725 1.00 53.09 497 SER A N 1
ATOM 3884 C CA . SER A 1 497 ? 43.108 43.317 20.325 1.00 54.97 497 SER A CA 1
ATOM 3885 C C . SER A 1 497 ? 42.941 43.677 18.838 1.00 57.98 497 SER A C 1
ATOM 3886 O O . SER A 1 497 ? 41.950 43.307 18.205 1.00 57.86 497 SER A O 1
ATOM 3889 N N . MET A 1 498 ? 43.914 44.408 18.305 1.00 61.41 498 MET A N 1
ATOM 3890 C CA . MET A 1 498 ? 43.826 44.980 16.978 1.00 68.82 498 MET A CA 1
ATOM 3891 C C . MET A 1 498 ? 44.368 44.026 15.916 1.00 65.95 498 MET A C 1
ATOM 3892 O O . MET A 1 498 ? 43.670 43.724 14.953 1.00 64.35 498 MET A O 1
ATOM 3897 N N . SER A 1 499 ? 45.595 43.544 16.101 1.00 65.02 499 SER A N 1
ATOM 3898 C CA . SER A 1 499 ? 46.303 42.791 15.056 1.00 67.35 499 SER A CA 1
ATOM 3899 C C . SER A 1 499 ? 46.340 41.257 15.229 1.00 65.03 499 SER A C 1
ATOM 3900 O O . SER A 1 499 ? 46.418 40.538 14.231 1.00 66.44 499 SER A O 1
ATOM 3903 N N . ASP A 1 500 ? 46.259 40.759 16.466 1.00 60.40 500 ASP A N 1
ATOM 3904 C CA . ASP A 1 500 ? 46.732 39.391 16.789 1.00 54.47 500 ASP A CA 1
ATOM 3905 C C . ASP A 1 500 ? 45.929 38.237 16.191 1.00 49.05 500 ASP A C 1
ATOM 3906 O O . ASP A 1 500 ? 46.509 37.212 15.826 1.00 47.46 500 ASP A O 1
ATOM 3911 N N . GLN A 1 501 ? 44.609 38.394 16.106 1.00 45.58 501 GLN A N 1
ATOM 3912 C CA . GLN A 1 501 ? 43.750 37.436 15.398 1.00 41.57 501 GLN A CA 1
ATOM 3913 C C . GLN A 1 501 ? 44.313 37.125 14.009 1.00 41.76 501 GLN A C 1
ATOM 3914 O O . GLN A 1 501 ? 44.767 36.015 13.758 1.00 42.83 501 GLN A O 1
ATOM 3920 N N . GLY A 1 502 ? 44.329 38.130 13.138 1.00 42.43 502 GLY A N 1
ATOM 3921 C CA . GLY A 1 502 ? 44.808 37.983 11.763 1.00 40.96 502 GLY A CA 1
ATOM 3922 C C . GLY A 1 502 ? 46.296 37.719 11.657 1.00 41.44 502 GLY A C 1
ATOM 3923 O O . GLY A 1 502 ? 46.745 37.008 10.755 1.00 42.18 502 GLY A O 1
ATOM 3924 N N . SER A 1 503 ? 47.066 38.284 12.578 1.00 42.10 503 SER A N 1
ATOM 3925 C CA . SER A 1 503 ? 48.508 38.075 12.595 1.00 43.79 503 SER A CA 1
ATOM 3926 C C . SER A 1 503 ? 48.851 36.606 12.891 1.00 46.88 503 SER A C 1
ATOM 3927 O O . SER A 1 503 ? 49.704 36.019 12.216 1.00 45.37 503 SER A O 1
ATOM 3930 N N . PHE A 1 504 ? 48.166 36.010 13.878 1.00 49.13 504 PHE A N 1
ATOM 3931 C CA . PHE A 1 504 ? 48.380 34.597 14.218 1.00 48.71 504 PHE A CA 1
ATOM 3932 C C . PHE A 1 504 ? 47.963 33.651 13.089 1.00 48.22 504 PHE A C 1
ATOM 3933 O O . PHE A 1 504 ? 48.753 32.795 12.683 1.00 46.69 504 PHE A O 1
ATOM 3941 N N . THR A 1 505 ? 46.729 33.790 12.594 1.00 45.77 505 THR A N 1
ATOM 3942 C CA . THR A 1 505 ? 46.212 32.777 11.665 1.00 46.54 505 THR A CA 1
ATOM 3943 C C . THR A 1 505 ? 46.952 32.825 10.327 1.00 49.28 505 THR A C 1
ATOM 3944 O O . THR A 1 505 ? 47.019 31.821 9.637 1.00 58.80 505 THR A O 1
ATOM 3948 N N . ALA A 1 506 ? 47.510 33.977 9.969 1.00 48.82 506 ALA A N 1
ATOM 3949 C CA . ALA A 1 506 ? 48.386 34.066 8.805 1.00 48.96 506 ALA A CA 1
ATOM 3950 C C . ALA A 1 506 ? 49.666 33.259 9.037 1.00 46.47 506 ALA A C 1
ATOM 3951 O O . ALA A 1 506 ? 50.108 32.552 8.141 1.00 44.12 506 ALA A O 1
ATOM 3953 N N . GLU A 1 507 ? 50.252 33.363 10.231 1.00 46.36 507 GLU A N 1
ATOM 3954 C CA . GLU A 1 507 ? 51.458 32.577 10.572 1.00 48.20 507 GLU A CA 1
ATOM 3955 C C . GLU A 1 507 ? 51.209 31.045 10.588 1.00 47.96 507 GLU A C 1
ATOM 3956 O O . GLU A 1 507 ? 52.095 30.252 10.215 1.00 44.11 507 GLU A O 1
ATOM 3962 N N . LEU A 1 508 ? 50.004 30.653 11.012 1.00 45.73 508 LEU A N 1
ATOM 3963 C CA . LEU A 1 508 ? 49.573 29.253 11.022 1.00 46.77 508 LEU A CA 1
ATOM 3964 C C . LEU A 1 508 ? 49.339 28.745 9.594 1.00 46.59 508 LEU A C 1
ATOM 3965 O O . LEU A 1 508 ? 49.842 27.692 9.196 1.00 46.83 508 LEU A O 1
ATOM 3970 N N . GLU A 1 509 ? 48.565 29.506 8.832 1.00 47.19 509 GLU A N 1
ATOM 3971 C CA . GLU A 1 509 ? 48.386 29.266 7.391 1.00 47.62 509 GLU A CA 1
ATOM 3972 C C . GLU A 1 509 ? 49.709 29.147 6.638 1.00 49.98 509 GLU A C 1
ATOM 3973 O O . GLU A 1 509 ? 49.840 28.315 5.750 1.00 54.71 509 GLU A O 1
ATOM 3979 N N . ASP A 1 510 ? 50.684 29.976 7.000 1.00 53.58 510 ASP A N 1
ATOM 3980 C CA . ASP A 1 510 ? 52.041 29.856 6.460 1.00 54.69 510 ASP A CA 1
ATOM 3981 C C . ASP A 1 510 ? 52.637 28.476 6.792 1.00 51.75 510 ASP A C 1
ATOM 3982 O O . ASP A 1 510 ? 53.292 27.875 5.947 1.00 50.73 510 ASP A O 1
ATOM 3987 N N . ALA A 1 511 ? 52.401 27.989 8.016 1.00 49.51 511 ALA A N 1
ATOM 3988 C CA . ALA A 1 511 ? 52.849 26.648 8.436 1.00 47.31 511 ALA A CA 1
ATOM 3989 C C . ALA A 1 511 ? 52.102 25.508 7.731 1.00 47.06 511 ALA A C 1
ATOM 3990 O O . ALA A 1 511 ? 52.741 24.559 7.262 1.00 48.15 511 ALA A O 1
ATOM 3992 N N . TYR A 1 512 ? 50.768 25.598 7.658 1.00 44.01 512 TYR A N 1
ATOM 3993 C CA . TYR A 1 512 ? 49.956 24.651 6.862 1.00 41.63 512 TYR A CA 1
ATOM 3994 C C . TYR A 1 512 ? 50.418 24.558 5.399 1.00 43.59 512 TYR A C 1
ATOM 3995 O O . TYR A 1 512 ? 50.457 23.474 4.823 1.00 47.74 512 TYR A O 1
ATOM 4004 N N . ARG A 1 513 ? 50.741 25.699 4.800 1.00 45.74 513 ARG A N 1
ATOM 4005 C CA . ARG A 1 513 ? 51.190 25.743 3.411 1.00 47.06 513 ARG A CA 1
ATOM 4006 C C . ARG A 1 513 ? 52.519 25.007 3.226 1.00 47.01 513 ARG A C 1
ATOM 4007 O O . ARG A 1 513 ? 52.705 24.298 2.245 1.00 46.23 513 ARG A O 1
ATOM 4015 N N . ARG A 1 514 ? 53.432 25.178 4.172 1.00 49.55 514 ARG A N 1
ATOM 4016 C CA . ARG A 1 514 ? 54.753 24.572 4.071 1.00 55.11 514 ARG A CA 1
ATOM 4017 C C . ARG A 1 514 ? 54.709 23.075 4.383 1.00 54.71 514 ARG A C 1
ATOM 4018 O O . ARG A 1 514 ? 55.523 22.315 3.866 1.00 50.40 514 ARG A O 1
ATOM 4026 N N . MET A 1 515 ? 53.749 22.658 5.212 1.00 54.87 515 MET A N 1
ATOM 4027 C CA . MET A 1 515 ? 53.421 21.238 5.384 1.00 54.39 515 MET A CA 1
ATOM 4028 C C . MET A 1 515 ? 52.924 20.635 4.068 1.00 55.05 515 MET A C 1
ATOM 4029 O O . MET A 1 515 ? 53.303 19.516 3.702 1.00 55.16 515 MET A O 1
ATOM 4034 N N . TRP A 1 516 ? 52.039 21.370 3.397 1.00 55.11 516 TRP A N 1
ATOM 4035 C CA . TRP A 1 516 ? 51.445 20.933 2.136 1.00 59.62 516 TRP A CA 1
ATOM 4036 C C . TRP A 1 516 ? 52.458 20.913 0.987 1.00 60.70 516 TRP A C 1
ATOM 4037 O O . TRP A 1 516 ? 52.523 19.932 0.247 1.00 59.47 516 TRP A O 1
ATOM 4048 N N . ARG A 1 517 ? 53.243 21.981 0.841 1.00 64.44 517 ARG A N 1
ATOM 4049 C CA . ARG A 1 517 ? 54.311 21.997 -0.160 1.00 68.84 517 ARG A CA 1
ATOM 4050 C C . ARG A 1 517 ? 55.180 20.754 0.000 1.00 65.25 517 ARG A C 1
ATOM 4051 O O . ARG A 1 517 ? 55.384 20.032 -0.965 1.00 66.29 517 ARG A O 1
ATOM 4059 N N . ASP A 1 518 ? 55.662 20.512 1.219 1.00 64.77 518 ASP A N 1
ATOM 4060 C CA . ASP A 1 518 ? 56.541 19.364 1.522 1.00 65.29 518 ASP A CA 1
ATOM 4061 C C . ASP A 1 518 ? 55.915 17.991 1.239 1.00 61.52 518 ASP A C 1
ATOM 4062 O O . ASP A 1 518 ? 56.632 17.051 0.899 1.00 59.75 518 ASP A O 1
ATOM 4067 N N . ALA A 1 519 ? 54.595 17.878 1.382 1.00 58.91 519 ALA A N 1
ATOM 4068 C CA . ALA A 1 519 ? 53.883 16.638 1.055 1.00 60.26 519 ALA A CA 1
ATOM 4069 C C . ALA A 1 519 ? 53.865 16.382 -0.457 1.00 63.51 519 ALA A C 1
ATOM 4070 O O . ALA A 1 519 ? 54.109 15.258 -0.901 1.00 62.30 519 ALA A O 1
ATOM 4072 N N . CYS A 1 520 ? 53.583 17.430 -1.234 1.00 68.39 520 CYS A N 1
ATOM 4073 C CA . CYS A 1 520 ? 53.639 17.371 -2.704 1.00 71.93 520 CYS A CA 1
ATOM 4074 C C . CYS A 1 520 ? 55.078 17.203 -3.211 1.00 77.02 520 CYS A C 1
ATOM 4075 O O . CYS A 1 520 ? 55.371 16.261 -3.939 1.00 75.62 520 CYS A O 1
ATOM 4078 N N . GLN A 1 521 ? 55.954 18.120 -2.799 1.00 88.66 521 GLN A N 1
ATOM 4079 C CA . GLN A 1 521 ? 57.403 18.113 -3.115 1.00 100.31 521 GLN A CA 1
ATOM 4080 C C . GLN A 1 521 ? 58.048 16.720 -3.169 1.00 100.27 521 GLN A C 1
ATOM 4081 O O . GLN A 1 521 ? 58.545 16.321 -4.224 1.00 104.50 521 GLN A O 1
ATOM 4087 N N . THR A 1 522 ? 58.026 15.992 -2.051 1.00 103.80 522 THR A N 1
ATOM 4088 C CA . THR A 1 522 ? 58.752 14.708 -1.935 1.00 109.90 522 THR A CA 1
ATOM 4089 C C . THR A 1 522 ? 58.143 13.530 -2.727 1.00 111.37 522 THR A C 1
ATOM 4090 O O . THR A 1 522 ? 58.721 12.440 -2.741 1.00 110.93 522 THR A O 1
ATOM 4094 N N . ALA A 1 523 ? 56.990 13.744 -3.368 1.00 114.75 523 ALA A N 1
ATOM 4095 C CA . ALA A 1 523 ? 56.478 12.823 -4.398 1.00 117.51 523 ALA A CA 1
ATOM 4096 C C . ALA A 1 523 ? 57.268 12.873 -5.726 1.00 116.80 523 ALA A C 1
ATOM 4097 O O . ALA A 1 523 ? 57.247 11.903 -6.483 1.00 120.82 523 ALA A O 1
ATOM 4099 N N . ALA A 1 524 ? 57.945 13.991 -6.009 1.00 113.31 524 ALA A N 1
ATOM 4100 C CA . ALA A 1 524 ? 58.712 14.165 -7.259 1.00 104.95 524 ALA A CA 1
ATOM 4101 C C . ALA A 1 524 ? 59.963 13.278 -7.319 1.00 98.55 524 ALA A C 1
ATOM 4102 O O . ALA A 1 524 ? 60.727 13.178 -6.357 1.00 86.53 524 ALA A O 1
ATOM 4104 N N . MET B 1 1 ? -10.800 5.970 37.590 1.00 109.22 1 MET B N 1
ATOM 4105 C CA . MET B 1 1 ? -10.754 7.183 38.480 1.00 112.19 1 MET B CA 1
ATOM 4106 C C . MET B 1 1 ? -9.447 7.317 39.288 1.00 115.88 1 MET B C 1
ATOM 4107 O O . MET B 1 1 ? -8.647 6.379 39.366 1.00 109.28 1 MET B O 1
ATOM 4112 N N . THR B 1 2 ? -9.245 8.516 39.844 1.00 119.22 2 THR B N 1
ATOM 4113 C CA . THR B 1 2 ? -8.100 8.854 40.699 1.00 114.46 2 THR B CA 1
ATOM 4114 C C . THR B 1 2 ? -8.589 9.252 42.092 1.00 117.28 2 THR B C 1
ATOM 4115 O O . THR B 1 2 ? -9.791 9.435 42.298 1.00 116.48 2 THR B O 1
ATOM 4119 N N . THR B 1 3 ? -7.654 9.397 43.036 1.00 122.67 3 THR B N 1
ATOM 4120 C CA . THR B 1 3 ? -7.973 9.708 44.444 1.00 121.19 3 THR B CA 1
ATOM 4121 C C . THR B 1 3 ? -7.500 11.105 44.890 1.00 117.26 3 THR B C 1
ATOM 4122 O O . THR B 1 3 ? -6.472 11.617 44.426 1.00 113.28 3 THR B O 1
ATOM 4126 N N . ARG B 1 4 ? -8.261 11.695 45.815 1.00 111.44 4 ARG B N 1
ATOM 4127 C CA . ARG B 1 4 ? -7.914 12.981 46.443 1.00 104.54 4 ARG B CA 1
ATOM 4128 C C . ARG B 1 4 ? -6.742 12.905 47.453 1.00 99.59 4 ARG B C 1
ATOM 4129 O O . ARG B 1 4 ? -6.326 13.942 47.971 1.00 102.13 4 ARG B O 1
ATOM 4137 N N . ASP B 1 5 ? -6.239 11.696 47.741 1.00 90.70 5 ASP B N 1
ATOM 4138 C CA . ASP B 1 5 ? -5.101 11.460 48.659 1.00 80.04 5 ASP B CA 1
ATOM 4139 C C . ASP B 1 5 ? -4.004 12.519 48.618 1.00 75.03 5 ASP B C 1
ATOM 4140 O O . ASP B 1 5 ? -3.694 13.122 49.643 1.00 75.04 5 ASP B O 1
ATOM 4145 N N . ALA B 1 6 ? -3.438 12.734 47.429 1.00 71.67 6 ALA B N 1
ATOM 4146 C CA . ALA B 1 6 ? -2.319 13.677 47.216 1.00 71.48 6 ALA B CA 1
ATOM 4147 C C . ALA B 1 6 ? -2.539 15.061 47.842 1.00 69.22 6 ALA B C 1
ATOM 4148 O O . ALA B 1 6 ? -1.610 15.653 48.396 1.00 67.70 6 ALA B O 1
ATOM 4150 N N . ALA B 1 7 ? -3.771 15.558 47.745 1.00 69.03 7 ALA B N 1
ATOM 4151 C CA . ALA B 1 7 ? -4.170 16.823 48.365 1.00 67.72 7 ALA B CA 1
ATOM 4152 C C . ALA B 1 7 ? -4.231 16.714 49.896 1.00 67.40 7 ALA B C 1
ATOM 4153 O O . ALA B 1 7 ? -3.747 17.612 50.596 1.00 60.93 7 ALA B O 1
ATOM 4155 N N . THR B 1 8 ? -4.829 15.623 50.396 1.00 66.70 8 THR B N 1
ATOM 4156 C CA . THR B 1 8 ? -4.914 15.343 51.845 1.00 67.54 8 THR B CA 1
ATOM 4157 C C . THR B 1 8 ? -3.530 15.230 52.497 1.00 68.60 8 THR B C 1
ATOM 4158 O O . THR B 1 8 ? -3.299 15.794 53.571 1.00 67.50 8 THR B O 1
ATOM 4162 N N . ILE B 1 9 ? -2.629 14.501 51.837 1.00 69.01 9 ILE B N 1
ATOM 4163 C CA . ILE B 1 9 ? -1.222 14.394 52.249 1.00 70.17 9 ILE B CA 1
ATOM 4164 C C . ILE B 1 9 ? -0.553 15.775 52.325 1.00 71.10 9 ILE B C 1
ATOM 4165 O O . ILE B 1 9 ? 0.064 16.104 53.341 1.00 74.17 9 ILE B O 1
ATOM 4170 N N . LYS B 1 10 ? -0.698 16.574 51.267 1.00 70.11 10 LYS B N 1
ATOM 4171 C CA . LYS B 1 10 ? -0.050 17.893 51.180 1.00 71.13 10 LYS B CA 1
ATOM 4172 C C . LYS B 1 10 ? -0.482 18.847 52.294 1.00 67.94 10 LYS B C 1
ATOM 4173 O O . LYS B 1 10 ? 0.358 19.534 52.876 1.00 67.30 10 LYS B O 1
ATOM 4179 N N . ALA B 1 11 ? -1.784 18.874 52.581 1.00 67.44 11 ALA B N 1
ATOM 4180 C CA . ALA B 1 11 ? -2.345 19.674 53.686 1.00 69.65 11 ALA B CA 1
ATOM 4181 C C . ALA B 1 11 ? -1.887 19.187 55.073 1.00 69.12 11 ALA B C 1
ATOM 4182 O O . ALA B 1 11 ? -1.631 19.995 55.968 1.00 72.87 11 ALA B O 1
ATOM 4184 N N . LEU B 1 12 ? -1.812 17.869 55.247 1.00 68.88 12 LEU B N 1
ATOM 4185 C CA . LEU B 1 12 ? -1.241 17.273 56.460 1.00 65.56 12 LEU B CA 1
ATOM 4186 C C . LEU B 1 12 ? 0.253 17.563 56.593 1.00 62.00 12 LEU B C 1
ATOM 4187 O O . LEU B 1 12 ? 0.743 17.801 57.697 1.00 55.77 12 LEU B O 1
ATOM 4192 N N . LEU B 1 13 ? 0.960 17.562 55.466 1.00 61.47 13 LEU B N 1
ATOM 4193 C CA . LEU B 1 13 ? 2.413 17.725 55.465 1.00 65.17 13 LEU B CA 1
ATOM 4194 C C . LEU B 1 13 ? 2.857 19.166 55.762 1.00 70.79 13 LEU B C 1
ATOM 4195 O O . LEU B 1 13 ? 3.855 19.370 56.456 1.00 70.61 13 LEU B O 1
ATOM 4200 N N . SER B 1 14 ? 2.124 20.155 55.251 1.00 78.09 14 SER B N 1
ATOM 4201 C CA . SER B 1 14 ? 2.380 21.565 55.589 1.00 79.91 14 SER B CA 1
ATOM 4202 C C . SER B 1 14 ? 1.902 21.891 57.007 1.00 81.08 14 SER B C 1
ATOM 4203 O O . SER B 1 14 ? 2.577 22.633 57.725 1.00 85.30 14 SER B O 1
ATOM 4206 N N . HIS B 1 15 ? 0.749 21.346 57.406 1.00 78.21 15 HIS B N 1
ATOM 4207 C CA . HIS B 1 15 ? 0.267 21.469 58.796 1.00 79.48 15 HIS B CA 1
ATOM 4208 C C . HIS B 1 15 ? 1.296 20.915 59.787 1.00 73.66 15 HIS B C 1
ATOM 4209 O O . HIS B 1 15 ? 1.531 21.505 60.841 1.00 69.80 15 HIS B O 1
ATOM 4216 N N . ALA B 1 16 ? 1.908 19.790 59.427 1.00 72.81 16 ALA B N 1
ATOM 4217 C CA . ALA B 1 16 ? 2.915 19.149 60.262 1.00 71.34 16 ALA B CA 1
ATOM 4218 C C . ALA B 1 16 ? 4.168 20.009 60.392 1.00 70.23 16 ALA B C 1
ATOM 4219 O O . ALA B 1 16 ? 4.719 20.131 61.483 1.00 70.50 16 ALA B O 1
ATOM 4221 N N . HIS B 1 17 ? 4.607 20.599 59.283 1.00 70.59 17 HIS B N 1
ATOM 4222 C CA . HIS B 1 17 ? 5.766 21.506 59.287 1.00 71.93 17 HIS B CA 1
ATOM 4223 C C . HIS B 1 17 ? 5.529 22.807 60.074 1.00 76.21 17 HIS B C 1
ATOM 4224 O O . HIS B 1 17 ? 6.454 23.309 60.718 1.00 74.43 17 HIS B O 1
ATOM 4231 N N . GLU B 1 18 ? 4.312 23.356 60.006 1.00 80.97 18 GLU B N 1
ATOM 4232 C CA . GLU B 1 18 ? 3.942 24.535 60.813 1.00 83.62 18 GLU B CA 1
ATOM 4233 C C . GLU B 1 18 ? 3.973 24.191 62.296 1.00 81.70 18 GLU B C 1
ATOM 4234 O O . GLU B 1 18 ? 4.595 24.902 63.096 1.00 81.04 18 GLU B O 1
ATOM 4240 N N . ALA B 1 19 ? 3.292 23.096 62.638 1.00 76.67 19 ALA B N 1
ATOM 4241 C CA . ALA B 1 19 ? 3.200 22.606 64.014 1.00 75.89 19 ALA B CA 1
ATOM 4242 C C . ALA B 1 19 ? 4.567 22.434 64.679 1.00 77.07 19 ALA B C 1
ATOM 4243 O O . ALA B 1 19 ? 4.725 22.776 65.853 1.00 78.85 19 ALA B O 1
ATOM 4245 N N . GLN B 1 20 ? 5.547 21.923 63.929 1.00 77.58 20 GLN B N 1
ATOM 4246 C CA . GLN B 1 20 ? 6.898 21.714 64.466 1.00 80.57 20 GLN B CA 1
ATOM 4247 C C . GLN B 1 20 ? 7.699 23.027 64.547 1.00 82.79 20 GLN B C 1
ATOM 4248 O O . GLN B 1 20 ? 8.436 23.236 65.513 1.00 81.51 20 GLN B O 1
ATOM 4254 N N . ARG B 1 21 ? 7.527 23.916 63.565 1.00 84.72 21 ARG B N 1
ATOM 4255 C CA . ARG B 1 21 ? 8.162 25.244 63.610 1.00 81.67 21 ARG B CA 1
ATOM 4256 C C . ARG B 1 21 ? 7.629 26.115 64.741 1.00 79.46 21 ARG B C 1
ATOM 4257 O O . ARG B 1 21 ? 8.389 26.891 65.306 1.00 82.38 21 ARG B O 1
ATOM 4265 N N . SER B 1 22 ? 6.337 25.997 65.059 1.00 77.43 22 SER B N 1
ATOM 4266 C CA . SER B 1 22 ? 5.742 26.733 66.188 1.00 75.81 22 SER B CA 1
ATOM 4267 C C . SER B 1 22 ? 6.016 26.115 67.573 1.00 75.12 22 SER B C 1
ATOM 4268 O O . SER B 1 22 ? 5.766 26.764 68.585 1.00 80.91 22 SER B O 1
ATOM 4271 N N . GLY B 1 23 ? 6.511 24.876 67.618 1.00 71.84 23 GLY B N 1
ATOM 4272 C CA . GLY B 1 23 ? 6.825 24.192 68.880 1.00 68.36 23 GLY B CA 1
ATOM 4273 C C . GLY B 1 23 ? 5.887 23.053 69.272 1.00 66.64 23 GLY B C 1
ATOM 4274 O O . GLY B 1 23 ? 6.242 22.262 70.141 1.00 56.92 23 GLY B O 1
ATOM 4275 N N . ASP B 1 24 ? 4.703 22.966 68.648 1.00 67.56 24 ASP B N 1
ATOM 4276 C CA . ASP B 1 24 ? 3.721 21.910 68.951 1.00 70.25 24 ASP B CA 1
ATOM 4277 C C . ASP B 1 24 ? 4.141 20.538 68.358 1.00 73.76 24 ASP B C 1
ATOM 4278 O O . ASP B 1 24 ? 3.859 20.222 67.189 1.00 67.98 24 ASP B O 1
ATOM 4283 N N . VAL B 1 25 ? 4.801 19.733 69.195 1.00 75.06 25 VAL B N 1
ATOM 4284 C CA . VAL B 1 25 ? 5.414 18.466 68.784 1.00 75.93 25 VAL B CA 1
ATOM 4285 C C . VAL B 1 25 ? 4.356 17.370 68.651 1.00 76.71 25 VAL B C 1
ATOM 4286 O O . VAL B 1 25 ? 4.298 16.698 67.619 1.00 76.33 25 VAL B O 1
ATOM 4290 N N . LEU B 1 26 ? 3.530 17.199 69.686 1.00 74.93 26 LEU B N 1
ATOM 4291 C CA . LEU B 1 26 ? 2.459 16.187 69.686 1.00 75.13 26 LEU B CA 1
ATOM 4292 C C . LEU B 1 26 ? 1.490 16.312 68.493 1.00 72.21 26 LEU B C 1
ATOM 4293 O O . LEU B 1 26 ? 0.959 15.304 68.022 1.00 72.29 26 LEU B O 1
ATOM 4298 N N . ALA B 1 27 ? 1.274 17.536 68.013 1.00 69.66 27 ALA B N 1
ATOM 4299 C CA . ALA B 1 27 ? 0.416 17.779 66.849 1.00 73.60 27 ALA B CA 1
ATOM 4300 C C . ALA B 1 27 ? 1.098 17.484 65.512 1.00 71.84 27 ALA B C 1
ATOM 4301 O O . ALA B 1 27 ? 0.439 17.030 64.573 1.00 72.78 27 ALA B O 1
ATOM 4303 N N . SER B 1 28 ? 2.393 17.778 65.412 1.00 70.68 28 SER B N 1
ATOM 4304 C CA . SER B 1 28 ? 3.166 17.447 64.210 1.00 71.09 28 SER B CA 1
ATOM 4305 C C . SER B 1 28 ? 3.323 15.926 64.041 1.00 70.55 28 SER B C 1
ATOM 4306 O O . SER B 1 28 ? 3.174 15.404 62.932 1.00 71.64 28 SER B O 1
ATOM 4309 N N . GLU B 1 29 ? 3.627 15.235 65.139 1.00 68.33 29 GLU B N 1
ATOM 4310 C CA . GLU B 1 29 ? 3.724 13.776 65.154 1.00 67.12 29 GLU B CA 1
ATOM 4311 C C . GLU B 1 29 ? 2.438 13.125 64.645 1.00 66.72 29 GLU B C 1
ATOM 4312 O O . GLU B 1 29 ? 2.486 12.292 63.739 1.00 67.14 29 GLU B O 1
ATOM 4318 N N . ARG B 1 30 ? 1.295 13.496 65.223 1.00 64.55 30 ARG B N 1
ATOM 4319 C CA . ARG B 1 30 ? 0.040 12.808 64.894 1.00 64.79 30 ARG B CA 1
ATOM 4320 C C . ARG B 1 30 ? -0.366 13.046 63.427 1.00 59.92 30 ARG B C 1
ATOM 4321 O O . ARG B 1 30 ? -0.968 12.171 62.798 1.00 57.71 30 ARG B O 1
ATOM 4329 N N . ALA B 1 31 ? -0.012 14.218 62.898 1.00 55.40 31 ALA B N 1
ATOM 4330 C CA . ALA B 1 31 ? -0.199 14.537 61.480 1.00 54.30 31 ALA B CA 1
ATOM 4331 C C . ALA B 1 31 ? 0.710 13.704 60.581 1.00 51.44 31 ALA B C 1
ATOM 4332 O O . ALA B 1 31 ? 0.284 13.251 59.515 1.00 51.33 31 ALA B O 1
ATOM 4334 N N . CYS B 1 32 ? 1.959 13.515 61.002 1.00 49.97 32 CYS B N 1
ATOM 4335 C CA . CYS B 1 32 ? 2.890 12.624 60.290 1.00 48.86 32 CYS B CA 1
ATOM 4336 C C . CYS B 1 32 ? 2.404 11.172 60.234 1.00 49.64 32 CYS B C 1
ATOM 4337 O O . CYS B 1 32 ? 2.589 10.507 59.214 1.00 49.29 32 CYS B O 1
ATOM 4340 N N . TRP B 1 33 ? 1.813 10.679 61.327 1.00 50.50 33 TRP B N 1
ATOM 4341 C CA . TRP B 1 33 ? 1.225 9.326 61.334 1.00 52.41 33 TRP B CA 1
ATOM 4342 C C . TRP B 1 33 ? 0.058 9.218 60.353 1.00 54.95 33 TRP B C 1
ATOM 4343 O O . TRP B 1 33 ? -0.053 8.211 59.649 1.00 58.37 33 TRP B O 1
ATOM 4354 N N . ARG B 1 34 ? -0.779 10.260 60.292 1.00 58.55 34 ARG B N 1
ATOM 4355 C CA . ARG B 1 34 ? -1.907 10.322 59.340 1.00 59.25 34 ARG B CA 1
ATOM 4356 C C . ARG B 1 34 ? -1.468 10.232 57.883 1.00 55.01 34 ARG B C 1
ATOM 4357 O O . ARG B 1 34 ? -2.201 9.688 57.061 1.00 57.43 34 ARG B O 1
ATOM 4365 N N . VAL B 1 35 ? -0.280 10.754 57.574 1.00 51.09 35 VAL B N 1
ATOM 4366 C CA . VAL B 1 35 ? 0.315 10.621 56.239 1.00 48.04 35 VAL B CA 1
ATOM 4367 C C . VAL B 1 35 ? 0.777 9.189 55.975 1.00 49.75 35 VAL B C 1
ATOM 4368 O O . VAL B 1 35 ? 0.588 8.663 54.874 1.00 50.85 35 VAL B O 1
ATOM 4372 N N . LEU B 1 36 ? 1.390 8.561 56.974 1.00 50.73 36 LEU B N 1
ATOM 4373 C CA . LEU B 1 36 ? 1.872 7.185 56.829 1.00 50.51 36 LEU B CA 1
ATOM 4374 C C . LEU B 1 36 ? 0.754 6.142 56.789 1.00 52.91 36 LEU B C 1
ATOM 4375 O O . LEU B 1 36 ? 0.958 5.073 56.221 1.00 56.04 36 LEU B O 1
ATOM 4380 N N . GLN B 1 37 ? -0.408 6.441 57.379 1.00 54.32 37 GLN B N 1
ATOM 4381 C CA . GLN B 1 37 ? -1.590 5.568 57.253 1.00 55.59 37 GLN B CA 1
ATOM 4382 C C . GLN B 1 37 ? -2.070 5.487 55.809 1.00 55.91 37 GLN B C 1
ATOM 4383 O O . GLN B 1 37 ? -2.492 4.425 55.356 1.00 55.17 37 GLN B O 1
ATOM 4389 N N . ILE B 1 38 ? -2.014 6.619 55.111 1.00 56.41 38 ILE B N 1
ATOM 4390 C CA . ILE B 1 38 ? -2.449 6.719 53.725 1.00 57.15 38 ILE B CA 1
ATOM 4391 C C . ILE B 1 38 ? -1.344 6.220 52.801 1.00 58.24 38 ILE B C 1
ATOM 4392 O O . ILE B 1 38 ? -1.608 5.435 51.891 1.00 60.53 38 ILE B O 1
ATOM 4397 N N . ALA B 1 39 ? -0.121 6.698 53.029 1.00 58.26 39 ALA B N 1
ATOM 4398 C CA . ALA B 1 39 ? 1.031 6.404 52.170 1.00 56.63 39 ALA B CA 1
ATOM 4399 C C . ALA B 1 39 ? 2.281 6.112 53.021 1.00 56.92 39 ALA B C 1
ATOM 4400 O O . ALA B 1 39 ? 3.042 7.035 53.355 1.00 55.59 39 ALA B O 1
ATOM 4402 N N . PRO B 1 40 ? 2.504 4.827 53.372 1.00 53.09 40 PRO B N 1
ATOM 4403 C CA . PRO B 1 40 ? 3.585 4.471 54.313 1.00 54.72 40 PRO B CA 1
ATOM 4404 C C . PRO B 1 40 ? 5.022 4.577 53.758 1.00 51.58 40 PRO B C 1
ATOM 4405 O O . PRO B 1 40 ? 5.978 4.485 54.522 1.00 46.37 40 PRO B O 1
ATOM 4409 N N . ASP B 1 41 ? 5.167 4.768 52.449 1.00 54.15 41 ASP B N 1
ATOM 4410 C CA . ASP B 1 41 ? 6.474 5.045 51.839 1.00 56.03 41 ASP B CA 1
ATOM 4411 C C . ASP B 1 41 ? 6.756 6.553 51.691 1.00 52.70 41 ASP B C 1
ATOM 4412 O O . ASP B 1 41 ? 7.685 6.931 50.983 1.00 53.65 41 ASP B O 1
ATOM 4417 N N . ASN B 1 42 ? 5.989 7.409 52.373 1.00 48.66 42 ASN B N 1
ATOM 4418 C CA . ASN B 1 42 ? 6.201 8.855 52.297 1.00 47.94 42 ASN B CA 1
ATOM 4419 C C . ASN B 1 42 ? 7.448 9.290 53.077 1.00 48.09 42 ASN B C 1
ATOM 4420 O O . ASN B 1 42 ? 7.393 9.510 54.295 1.00 45.14 42 ASN B O 1
ATOM 4425 N N . SER B 1 43 ? 8.564 9.428 52.360 1.00 47.87 43 SER B N 1
ATOM 4426 C CA . SER B 1 43 ? 9.857 9.699 52.977 1.00 51.36 43 SER B CA 1
ATOM 4427 C C . SER B 1 43 ? 9.924 11.029 53.721 1.00 56.29 43 SER B C 1
ATOM 4428 O O . SER B 1 43 ? 10.691 11.160 54.670 1.00 63.70 43 SER B O 1
ATOM 4431 N N . GLU B 1 44 ? 9.133 12.010 53.294 1.00 58.85 44 GLU B N 1
ATOM 4432 C CA . GLU B 1 44 ? 9.095 13.322 53.966 1.00 61.13 44 GLU B CA 1
ATOM 4433 C C . GLU B 1 44 ? 8.545 13.229 55.402 1.00 58.67 44 GLU B C 1
ATOM 4434 O O . GLU B 1 44 ? 8.974 13.967 56.289 1.00 64.16 44 GLU B O 1
ATOM 4440 N N . ALA B 1 45 ? 7.620 12.301 55.616 1.00 54.61 45 ALA B N 1
ATOM 4441 C CA . ALA B 1 45 ? 6.881 12.172 56.860 1.00 53.33 45 ALA B CA 1
ATOM 4442 C C . ALA B 1 45 ? 7.644 11.242 57.797 1.00 53.87 45 ALA B C 1
ATOM 4443 O O . ALA B 1 45 ? 7.686 11.477 59.005 1.00 54.93 45 ALA B O 1
ATOM 4445 N N . LEU B 1 46 ? 8.203 10.166 57.235 1.00 50.61 46 LEU B N 1
ATOM 4446 C CA . LEU B 1 46 ? 9.213 9.354 57.910 1.00 50.99 46 LEU B CA 1
ATOM 4447 C C . LEU B 1 46 ? 10.322 10.233 58.456 1.00 49.03 46 LEU B C 1
ATOM 4448 O O . LEU B 1 46 ? 10.659 10.149 59.628 1.00 51.19 46 LEU B O 1
ATOM 4453 N N . HIS B 1 47 ? 10.884 11.069 57.594 1.00 49.19 47 HIS B N 1
ATOM 4454 C CA . HIS B 1 47 ? 11.933 12.019 57.983 1.00 49.84 47 HIS B CA 1
ATOM 4455 C C . HIS B 1 47 ? 11.540 12.957 59.140 1.00 48.81 47 HIS B C 1
ATOM 4456 O O . HIS B 1 47 ? 12.308 13.133 60.083 1.00 47.11 47 HIS B O 1
ATOM 4463 N N . LEU B 1 48 ? 10.353 13.551 59.058 1.00 50.70 48 LEU B N 1
ATOM 4464 C CA . LEU B 1 48 ? 9.895 14.514 60.066 1.00 53.19 48 LEU B CA 1
ATOM 4465 C C . LEU B 1 48 ? 9.630 13.868 61.432 1.00 51.22 48 LEU B C 1
ATOM 4466 O O . LEU B 1 48 ? 10.015 14.418 62.465 1.00 49.34 48 LEU B O 1
ATOM 4471 N N . LEU B 1 49 ? 8.972 12.709 61.424 1.00 49.73 49 LEU B N 1
ATOM 4472 C CA . LEU B 1 49 ? 8.890 11.840 62.610 1.00 47.89 49 LEU B CA 1
ATOM 4473 C C . LEU B 1 49 ? 10.266 11.436 63.145 1.00 47.84 49 LEU B C 1
ATOM 4474 O O . LEU B 1 49 ? 10.450 11.263 64.348 1.00 48.88 49 LEU B O 1
ATOM 4479 N N . GLY B 1 50 ? 11.210 11.237 62.236 1.00 47.16 50 GLY B N 1
ATOM 4480 C CA . GLY B 1 50 ? 12.616 11.108 62.580 1.00 47.64 50 GLY B CA 1
ATOM 4481 C C . GLY B 1 50 ? 13.147 12.239 63.439 1.00 49.80 50 GLY B C 1
ATOM 4482 O O . GLY B 1 50 ? 13.629 11.973 64.545 1.00 50.64 50 GLY B O 1
ATOM 4483 N N . LEU B 1 51 ? 13.055 13.486 62.943 1.00 50.38 51 LEU B N 1
ATOM 4484 C CA . LEU B 1 51 ? 13.522 14.679 63.685 1.00 50.56 51 LEU B CA 1
ATOM 4485 C C . LEU B 1 51 ? 12.913 14.739 65.066 1.00 50.44 51 LEU B C 1
ATOM 4486 O O . LEU B 1 51 ? 13.631 14.863 66.058 1.00 52.25 51 LEU B O 1
ATOM 4491 N N . LEU B 1 52 ? 11.581 14.663 65.103 1.00 48.70 52 LEU B N 1
ATOM 4492 C CA . LEU B 1 52 ? 10.805 14.950 66.305 1.00 52.39 52 LEU B CA 1
ATOM 4493 C C . LEU B 1 52 ? 11.177 14.002 67.438 1.00 54.02 52 LEU B C 1
ATOM 4494 O O . LEU B 1 52 ? 11.433 14.439 68.554 1.00 53.75 52 LEU B O 1
ATOM 4499 N N . HIS B 1 53 ? 11.224 12.710 67.126 1.00 56.20 53 HIS B N 1
ATOM 4500 C CA . HIS B 1 53 ? 11.677 11.695 68.078 1.00 56.53 53 HIS B CA 1
ATOM 4501 C C . HIS B 1 53 ? 13.161 11.828 68.437 1.00 55.99 53 HIS B C 1
ATOM 4502 O O . HIS B 1 53 ? 13.560 11.493 69.561 1.00 51.75 53 HIS B O 1
ATOM 4509 N N . GLY B 1 54 ? 13.958 12.322 67.486 1.00 55.63 54 GLY B N 1
ATOM 4510 C CA . GLY B 1 54 ? 15.347 12.709 67.736 1.00 56.77 54 GLY B CA 1
ATOM 4511 C C . GLY B 1 54 ? 15.480 13.839 68.745 1.00 57.13 54 GLY B C 1
ATOM 4512 O O . GLY B 1 54 ? 16.334 13.781 69.632 1.00 53.61 54 GLY B O 1
ATOM 4513 N N . GLU B 1 55 ? 14.637 14.866 68.610 1.00 59.04 55 GLU B N 1
ATOM 4514 C CA . GLU B 1 55 ? 14.565 15.952 69.602 1.00 59.73 55 GLU B CA 1
ATOM 4515 C C . GLU B 1 55 ? 14.041 15.438 70.950 1.00 55.62 55 GLU B C 1
ATOM 4516 O O . GLU B 1 55 ? 14.564 15.810 71.992 1.00 54.52 55 GLU B O 1
ATOM 4522 N N . CYS B 1 56 ? 13.032 14.568 70.921 1.00 54.86 56 CYS B N 1
ATOM 4523 C CA . CYS B 1 56 ? 12.493 13.949 72.143 1.00 55.03 56 CYS B CA 1
ATOM 4524 C C . CYS B 1 56 ? 13.435 12.934 72.817 1.00 52.83 56 CYS B C 1
ATOM 4525 O O . CYS B 1 56 ? 13.178 12.539 73.945 1.00 52.39 56 CYS B O 1
ATOM 4528 N N . GLY B 1 57 ? 14.488 12.484 72.132 1.00 50.58 57 GLY B N 1
ATOM 4529 C CA . GLY B 1 57 ? 15.468 11.560 72.722 1.00 48.03 57 GLY B CA 1
ATOM 4530 C C . GLY B 1 57 ? 15.239 10.078 72.461 1.00 46.25 57 GLY B C 1
ATOM 4531 O O . GLY B 1 57 ? 16.035 9.256 72.911 1.00 43.79 57 GLY B O 1
ATOM 4532 N N . ASN B 1 58 ? 14.174 9.729 71.731 1.00 46.33 58 ASN B N 1
ATOM 4533 C CA . ASN B 1 58 ? 13.919 8.339 71.317 1.00 44.27 58 ASN B CA 1
ATOM 4534 C C . ASN B 1 58 ? 14.796 7.949 70.123 1.00 42.14 58 ASN B C 1
ATOM 4535 O O . ASN B 1 58 ? 14.304 7.777 69.009 1.00 43.90 58 ASN B O 1
ATOM 4540 N N . TYR B 1 59 ? 16.091 7.781 70.355 1.00 41.14 59 TYR B N 1
ATOM 4541 C CA . TYR B 1 59 ? 17.035 7.593 69.254 1.00 43.07 59 TYR B CA 1
ATOM 4542 C C . TYR B 1 59 ? 16.839 6.271 68.506 1.00 44.13 59 TYR B C 1
ATOM 4543 O O . TYR B 1 59 ? 17.150 6.190 67.321 1.00 43.82 59 TYR B O 1
ATOM 4552 N N . GLY B 1 60 ? 16.317 5.252 69.191 1.00 44.28 60 GLY B N 1
ATOM 4553 C CA . GLY B 1 60 ? 15.986 3.971 68.565 1.00 43.61 60 GLY B CA 1
ATOM 4554 C C . GLY B 1 60 ? 14.984 4.094 67.431 1.00 42.68 60 GLY B C 1
ATOM 4555 O O . GLY B 1 60 ? 15.264 3.679 66.297 1.00 46.69 60 GLY B O 1
ATOM 4556 N N . LEU B 1 61 ? 13.819 4.657 67.737 1.00 40.56 61 LEU B N 1
ATOM 4557 C CA . LEU B 1 61 ? 12.790 4.901 66.730 1.00 40.00 61 LEU B CA 1
ATOM 4558 C C . LEU B 1 61 ? 13.290 5.889 65.702 1.00 39.94 61 LEU B C 1
ATOM 4559 O O . LEU B 1 61 ? 13.175 5.652 64.495 1.00 40.74 61 LEU B O 1
ATOM 4564 N N . ALA B 1 62 ? 13.847 6.994 66.195 1.00 39.40 62 ALA B N 1
ATOM 4565 C CA . ALA B 1 62 ? 14.365 8.061 65.342 1.00 36.74 62 ALA B CA 1
ATOM 4566 C C . ALA B 1 62 ? 15.223 7.480 64.228 1.00 35.29 62 ALA B C 1
ATOM 4567 O O . ALA B 1 62 ? 14.882 7.601 63.055 1.00 33.67 62 ALA B O 1
ATOM 4569 N N . ALA B 1 63 ? 16.282 6.780 64.626 1.00 34.94 63 ALA B N 1
ATOM 4570 C CA . ALA B 1 63 ? 17.271 6.231 63.707 1.00 33.69 63 ALA B CA 1
ATOM 4571 C C . ALA B 1 63 ? 16.645 5.368 62.634 1.00 37.25 63 ALA B C 1
ATOM 4572 O O . ALA B 1 63 ? 16.990 5.527 61.456 1.00 38.20 63 ALA B O 1
ATOM 4574 N N . THR B 1 64 ? 15.721 4.478 63.007 1.00 37.60 64 THR B N 1
ATOM 4575 C CA . THR B 1 64 ? 15.143 3.577 62.008 1.00 39.11 64 THR B CA 1
ATOM 4576 C C . THR B 1 64 ? 14.172 4.314 61.069 1.00 39.59 64 THR B C 1
ATOM 4577 O O . THR B 1 64 ? 14.172 4.051 59.857 1.00 42.77 64 THR B O 1
ATOM 4581 N N . LEU B 1 65 ? 13.396 5.262 61.589 1.00 37.30 65 LEU B N 1
ATOM 4582 C CA . LEU B 1 65 ? 12.607 6.135 60.710 1.00 37.34 65 LEU B CA 1
ATOM 4583 C C . LEU B 1 65 ? 13.467 6.912 59.693 1.00 37.18 65 LEU B C 1
ATOM 4584 O O . LEU B 1 65 ? 13.122 6.996 58.512 1.00 36.91 65 LEU B O 1
ATOM 4589 N N . LEU B 1 66 ? 14.584 7.460 60.158 1.00 35.15 66 LEU B N 1
ATOM 4590 C CA . LEU B 1 66 ? 15.488 8.229 59.309 1.00 33.23 66 LEU B CA 1
ATOM 4591 C C . LEU B 1 66 ? 16.248 7.362 58.312 1.00 34.69 66 LEU B C 1
ATOM 4592 O O . LEU B 1 66 ? 16.451 7.786 57.180 1.00 34.11 66 LEU B O 1
ATOM 4597 N N . ARG B 1 67 ? 16.681 6.167 58.728 1.00 37.66 67 ARG B N 1
ATOM 4598 C CA . ARG B 1 67 ? 17.308 5.193 57.811 1.00 38.84 67 ARG B CA 1
ATOM 4599 C C . ARG B 1 67 ? 16.370 4.721 56.698 1.00 41.44 67 ARG B C 1
ATOM 4600 O O . ARG B 1 67 ? 16.815 4.446 55.587 1.00 41.13 67 ARG B O 1
ATOM 4608 N N . ARG B 1 68 ? 15.082 4.604 57.004 1.00 45.57 68 ARG B N 1
ATOM 4609 C CA . ARG B 1 68 ? 14.095 4.198 56.007 1.00 50.57 68 ARG B CA 1
ATOM 4610 C C . ARG B 1 68 ? 13.847 5.350 55.024 1.00 48.18 68 ARG B C 1
ATOM 4611 O O . ARG B 1 68 ? 13.702 5.120 53.818 1.00 52.20 68 ARG B O 1
ATOM 4619 N N . ALA B 1 69 ? 13.801 6.581 55.539 1.00 42.04 69 ALA B N 1
ATOM 4620 C CA . ALA B 1 69 ? 13.742 7.767 54.700 1.00 39.99 69 ALA B CA 1
ATOM 4621 C C . ALA B 1 69 ? 14.954 7.864 53.760 1.00 38.83 69 ALA B C 1
ATOM 4622 O O . ALA B 1 69 ? 14.806 8.138 52.567 1.00 38.23 69 ALA B O 1
ATOM 4624 N N . VAL B 1 70 ? 16.148 7.627 54.298 1.00 36.58 70 VAL B N 1
ATOM 4625 C CA . VAL B 1 70 ? 17.361 7.523 53.472 1.00 35.84 70 VAL B CA 1
ATOM 4626 C C . VAL B 1 70 ? 17.233 6.435 52.371 1.00 36.58 70 VAL B C 1
ATOM 4627 O O . VAL B 1 70 ? 17.628 6.656 51.237 1.00 37.25 70 VAL B O 1
ATOM 4631 N N . ALA B 1 71 ? 16.694 5.268 52.705 1.00 36.88 71 ALA B N 1
ATOM 4632 C CA . ALA B 1 71 ? 16.559 4.181 51.732 1.00 37.44 71 ALA B CA 1
ATOM 4633 C C . ALA B 1 71 ? 15.593 4.549 50.602 1.00 39.54 71 ALA B C 1
ATOM 4634 O O . ALA B 1 71 ? 15.831 4.202 49.443 1.00 38.14 71 ALA B O 1
ATOM 4636 N N . LEU B 1 72 ? 14.509 5.243 50.948 1.00 41.57 72 LEU B N 1
ATOM 4637 C CA . LEU B 1 72 ? 13.482 5.633 49.968 1.00 41.89 72 LEU B CA 1
ATOM 4638 C C . LEU B 1 72 ? 13.893 6.830 49.130 1.00 42.12 72 LEU B C 1
ATOM 4639 O O . LEU B 1 72 ? 13.363 7.017 48.038 1.00 46.36 72 LEU B O 1
ATOM 4644 N N . ASP B 1 73 ? 14.805 7.655 49.643 1.00 40.78 73 ASP B N 1
ATOM 4645 C CA . ASP B 1 73 ? 15.290 8.818 48.912 1.00 40.42 73 ASP B CA 1
ATOM 4646 C C . ASP B 1 73 ? 16.734 9.137 49.367 1.00 40.04 73 ASP B C 1
ATOM 4647 O O . ASP B 1 73 ? 16.947 10.045 50.164 1.00 41.37 73 ASP B O 1
ATOM 4652 N N . PRO B 1 74 ? 17.728 8.367 48.871 1.00 37.60 74 PRO B N 1
ATOM 4653 C CA . PRO B 1 74 ? 19.120 8.502 49.310 1.00 37.21 74 PRO B CA 1
ATOM 4654 C C . PRO B 1 74 ? 19.882 9.698 48.767 1.00 40.49 74 PRO B C 1
ATOM 4655 O O . PRO B 1 74 ? 20.995 9.978 49.237 1.00 40.61 74 PRO B O 1
ATOM 4659 N N . GLY B 1 75 ? 19.316 10.389 47.782 1.00 42.21 75 GLY B N 1
ATOM 4660 C CA . GLY B 1 75 ? 19.913 11.620 47.273 1.00 42.62 75 GLY B CA 1
ATOM 4661 C C . GLY B 1 75 ? 19.631 12.847 48.125 1.00 42.30 75 GLY B C 1
ATOM 4662 O O . GLY B 1 75 ? 20.302 13.866 47.969 1.00 41.93 75 GLY B O 1
ATOM 4663 N N . GLU B 1 76 ? 18.648 12.755 49.025 1.00 42.43 76 GLU B N 1
ATOM 4664 C CA . GLU B 1 76 ? 18.207 13.898 49.834 1.00 43.97 76 GLU B CA 1
ATOM 4665 C C . GLU B 1 76 ? 19.151 14.091 51.027 1.00 42.72 76 GLU B C 1
ATOM 4666 O O . GLU B 1 76 ? 19.138 13.300 51.964 1.00 44.00 76 GLU B O 1
ATOM 4672 N N . ALA B 1 77 ? 19.951 15.154 50.976 1.00 42.35 77 ALA B N 1
ATOM 4673 C CA . ALA B 1 77 ? 20.986 15.437 51.978 1.00 42.48 77 ALA B CA 1
ATOM 4674 C C . ALA B 1 77 ? 20.468 15.629 53.398 1.00 45.46 77 ALA B C 1
ATOM 4675 O O . ALA B 1 77 ? 21.152 15.238 54.357 1.00 49.88 77 ALA B O 1
ATOM 4677 N N . SER B 1 78 ? 19.290 16.243 53.548 1.00 42.45 78 SER B N 1
ATOM 4678 C CA . SER B 1 78 ? 18.764 16.545 54.885 1.00 40.29 78 SER B CA 1
ATOM 4679 C C . SER B 1 78 ? 18.452 15.289 55.687 1.00 41.60 78 SER B C 1
ATOM 4680 O O . SER B 1 78 ? 18.544 15.316 56.911 1.00 46.08 78 SER B O 1
ATOM 4683 N N . TYR B 1 79 ? 18.091 14.202 55.001 1.00 41.38 79 TYR B N 1
ATOM 4684 C CA . TYR B 1 79 ? 17.795 12.928 55.648 1.00 40.82 79 TYR B CA 1
ATOM 4685 C C . TYR B 1 79 ? 19.074 12.340 56.237 1.00 40.33 79 TYR B C 1
ATOM 4686 O O . TYR B 1 79 ? 19.064 11.824 57.354 1.00 38.50 79 TYR B O 1
ATOM 4695 N N . HIS B 1 80 ? 20.172 12.452 55.488 1.00 40.28 80 HIS B N 1
ATOM 4696 C CA . HIS B 1 80 ? 21.498 12.076 55.987 1.00 39.51 80 HIS B CA 1
ATOM 4697 C C . HIS B 1 80 ? 21.954 12.960 57.141 1.00 38.73 80 HIS B C 1
ATOM 4698 O O . HIS B 1 80 ? 22.507 12.465 58.106 1.00 42.47 80 HIS B O 1
ATOM 4705 N N . TYR B 1 81 ? 21.730 14.266 57.033 1.00 39.52 81 TYR B N 1
ATOM 4706 C CA . TYR B 1 81 ? 22.072 15.218 58.103 1.00 38.66 81 TYR B CA 1
ATOM 4707 C C . TYR B 1 81 ? 21.436 14.814 59.426 1.00 37.86 81 TYR B C 1
ATOM 4708 O O . TYR B 1 81 ? 22.114 14.620 60.427 1.00 38.05 81 TYR B O 1
ATOM 4717 N N . ASN B 1 82 ? 20.130 14.650 59.416 1.00 36.69 82 ASN B N 1
ATOM 4718 C CA . ASN B 1 82 ? 19.421 14.342 60.650 1.00 40.15 82 ASN B CA 1
ATOM 4719 C C . ASN B 1 82 ? 19.687 12.962 61.233 1.00 42.06 82 ASN B C 1
ATOM 4720 O O . ASN B 1 82 ? 19.656 12.787 62.454 1.00 42.19 82 ASN B O 1
ATOM 4725 N N . LEU B 1 83 ? 19.959 11.994 60.361 1.00 43.73 83 LEU B N 1
ATOM 4726 C CA . LEU B 1 83 ? 20.408 10.678 60.784 1.00 41.91 83 LEU B CA 1
ATOM 4727 C C . LEU B 1 83 ? 21.734 10.802 61.512 1.00 42.38 83 LEU B C 1
ATOM 4728 O O . LEU B 1 83 ? 21.897 10.243 62.595 1.00 43.66 83 LEU B O 1
ATOM 4733 N N . GLY B 1 84 ? 22.674 11.532 60.918 1.00 42.08 84 GLY B N 1
ATOM 4734 C CA . GLY B 1 84 ? 23.975 11.774 61.544 1.00 41.36 84 GLY B CA 1
ATOM 4735 C C . GLY B 1 84 ? 23.886 12.374 62.940 1.00 40.69 84 GLY B C 1
ATOM 4736 O O . GLY B 1 84 ? 24.602 11.941 63.839 1.00 38.03 84 GLY B O 1
ATOM 4737 N N . ASN B 1 85 ? 22.992 13.352 63.129 1.00 41.69 85 ASN B N 1
ATOM 4738 C CA . ASN B 1 85 ? 22.798 13.964 64.449 1.00 41.87 85 ASN B CA 1
ATOM 4739 C C . ASN B 1 85 ? 22.235 12.988 65.462 1.00 39.96 85 ASN B C 1
ATOM 4740 O O . ASN B 1 85 ? 22.702 12.938 66.606 1.00 40.04 85 ASN B O 1
ATOM 4745 N N . VAL B 1 86 ? 21.250 12.204 65.043 1.00 39.54 86 VAL B N 1
ATOM 4746 C CA . VAL B 1 86 ? 20.687 11.170 65.915 1.00 38.21 86 VAL B CA 1
ATOM 4747 C C . VAL B 1 86 ? 21.764 10.173 66.324 1.00 38.11 86 VAL B C 1
ATOM 4748 O O . VAL B 1 86 ? 21.875 9.844 67.497 1.00 38.28 86 VAL B O 1
ATOM 4752 N N . LEU B 1 87 ? 22.570 9.729 65.363 1.00 39.86 87 LEU B N 1
ATOM 4753 C CA . LEU B 1 87 ? 23.641 8.769 65.632 1.00 40.26 87 LEU B CA 1
ATOM 4754 C C . LEU B 1 87 ? 24.692 9.312 66.595 1.00 41.15 87 LEU B C 1
ATOM 4755 O O . LEU B 1 87 ? 25.087 8.609 67.537 1.00 40.13 87 LEU B O 1
ATOM 4760 N N . VAL B 1 88 ? 25.138 10.548 66.360 1.00 41.21 88 VAL B N 1
ATOM 4761 C CA . VAL B 1 88 ? 26.061 11.218 67.275 1.00 40.72 88 VAL B CA 1
ATOM 4762 C C . VAL B 1 88 ? 25.434 11.277 68.661 1.00 40.38 88 VAL B C 1
ATOM 4763 O O . VAL B 1 88 ? 26.078 10.899 69.637 1.00 39.90 88 VAL B O 1
ATOM 4767 N N . ALA B 1 89 ? 24.179 11.722 68.742 1.00 40.23 89 ALA B N 1
ATOM 4768 C CA . ALA B 1 89 ? 23.511 11.912 70.042 1.00 40.23 89 ALA B CA 1
ATOM 4769 C C . ALA B 1 89 ? 23.270 10.598 70.779 1.00 39.41 89 ALA B C 1
ATOM 4770 O O . ALA B 1 89 ? 23.202 10.567 72.008 1.00 43.74 89 ALA B O 1
ATOM 4772 N N . SER B 1 90 ? 23.147 9.518 70.022 1.00 37.73 90 SER B N 1
ATOM 4773 C CA . SER B 1 90 ? 22.932 8.196 70.585 1.00 37.19 90 SER B CA 1
ATOM 4774 C C . SER B 1 90 ? 24.205 7.561 71.150 1.00 35.30 90 SER B C 1
ATOM 4775 O O . SER B 1 90 ? 24.108 6.564 71.830 1.00 37.35 90 SER B O 1
ATOM 4778 N N . GLY B 1 91 ? 25.379 8.129 70.871 1.00 36.49 91 GLY B N 1
ATOM 4779 C CA . GLY B 1 91 ? 26.673 7.576 71.294 1.00 36.61 91 GLY B CA 1
ATOM 4780 C C . GLY B 1 91 ? 27.502 6.989 70.155 1.00 39.85 91 GLY B C 1
ATOM 4781 O O . GLY B 1 91 ? 28.643 6.576 70.373 1.00 38.94 91 GLY B O 1
ATOM 4782 N N . GLN B 1 92 ? 26.948 6.955 68.940 1.00 43.80 92 GLN B N 1
ATOM 4783 C CA . GLN B 1 92 ? 27.611 6.332 67.794 1.00 45.81 92 GLN B CA 1
ATOM 4784 C C . GLN B 1 92 ? 28.218 7.447 66.964 1.00 45.81 92 GLN B C 1
ATOM 4785 O O . GLN B 1 92 ? 27.725 7.782 65.889 1.00 46.74 92 GLN B O 1
ATOM 4791 N N . VAL B 1 93 ? 29.312 8.004 67.474 1.00 45.65 93 VAL B N 1
ATOM 4792 C CA . VAL B 1 93 ? 29.893 9.234 66.936 1.00 45.79 93 VAL B CA 1
ATOM 4793 C C . VAL B 1 93 ? 30.475 9.050 65.543 1.00 45.67 93 VAL B C 1
ATOM 4794 O O . VAL B 1 93 ? 30.217 9.879 64.680 1.00 48.51 93 VAL B O 1
ATOM 4798 N N . GLU B 1 94 ? 31.255 7.995 65.313 1.00 48.09 94 GLU B N 1
ATOM 4799 C CA . GLU B 1 94 ? 31.887 7.808 63.992 1.00 50.86 94 GLU B CA 1
ATOM 4800 C C . GLU B 1 94 ? 30.879 7.507 62.879 1.00 47.16 94 GLU B C 1
ATOM 4801 O O . GLU B 1 94 ? 31.080 7.938 61.756 1.00 41.18 94 GLU B O 1
ATOM 4807 N N . ARG B 1 95 ? 29.821 6.760 63.196 1.00 50.22 95 ARG B N 1
ATOM 4808 C CA . ARG B 1 95 ? 28.743 6.468 62.233 1.00 53.93 95 ARG B CA 1
ATOM 4809 C C . ARG B 1 95 ? 27.968 7.725 61.839 1.00 52.33 95 ARG B C 1
ATOM 4810 O O . ARG B 1 95 ? 27.531 7.859 60.684 1.00 53.57 95 ARG B O 1
ATOM 4818 N N . GLY B 1 96 ? 27.790 8.627 62.806 1.00 47.30 96 GLY B N 1
ATOM 4819 C CA . GLY B 1 96 ? 27.137 9.906 62.575 1.00 41.75 96 GLY B CA 1
ATOM 4820 C C . GLY B 1 96 ? 27.979 10.849 61.740 1.00 38.74 96 GLY B C 1
ATOM 4821 O O . GLY B 1 96 ? 27.480 11.481 60.806 1.00 39.00 96 GLY B O 1
ATOM 4822 N N . ILE B 1 97 ? 29.260 10.951 62.073 1.00 37.43 97 ILE B N 1
ATOM 4823 C CA . ILE B 1 97 ? 30.203 11.777 61.298 1.00 36.90 97 ILE B CA 1
ATOM 4824 C C . ILE B 1 97 ? 30.121 11.396 59.822 1.00 35.53 97 ILE B C 1
ATOM 4825 O O . ILE B 1 97 ? 29.961 12.263 58.976 1.00 38.61 97 ILE B O 1
ATOM 4830 N N . THR B 1 98 ? 30.174 10.099 59.534 1.00 36.09 98 THR B N 1
ATOM 4831 C CA . THR B 1 98 ? 29.998 9.575 58.179 1.00 35.26 98 THR B CA 1
ATOM 4832 C C . THR B 1 98 ? 28.697 10.066 57.545 1.00 35.81 98 THR B C 1
ATOM 4833 O O . THR B 1 98 ? 28.722 10.568 56.435 1.00 38.69 98 THR B O 1
ATOM 4837 N N . SER B 1 99 ? 27.572 9.919 58.242 1.00 35.80 99 SER B N 1
ATOM 4838 C CA . SER B 1 99 ? 26.301 10.467 57.755 1.00 36.29 99 SER B CA 1
ATOM 4839 C C . SER B 1 99 ? 26.355 11.987 57.465 1.00 38.39 99 SER B C 1
ATOM 4840 O O . SER B 1 99 ? 25.781 12.453 56.473 1.00 37.28 99 SER B O 1
ATOM 4843 N N . LEU B 1 100 ? 27.038 12.744 58.326 1.00 39.46 100 LEU B N 1
ATOM 4844 C CA . L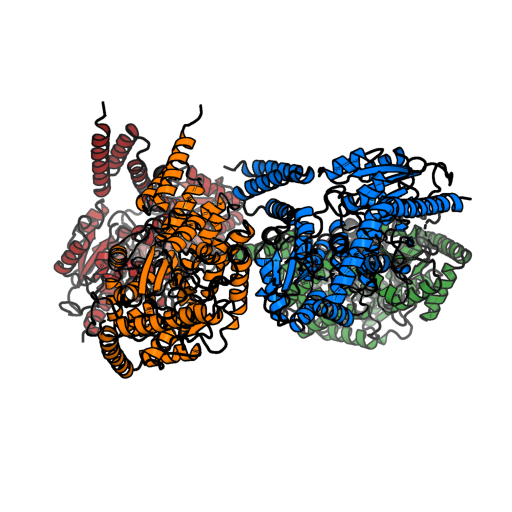EU B 1 100 ? 27.226 14.185 58.107 1.00 41.84 100 LEU B CA 1
ATOM 4845 C C . LEU B 1 100 ? 28.078 14.460 56.858 1.00 44.03 100 LEU B C 1
ATOM 4846 O O . LEU B 1 100 ? 27.770 15.377 56.104 1.00 44.77 100 LEU B O 1
ATOM 4851 N N . HIS B 1 101 ? 29.138 13.674 56.651 1.00 46.05 101 HIS B N 1
ATOM 4852 C CA . HIS B 1 101 ? 29.929 13.747 55.413 1.00 48.81 101 HIS B CA 1
ATOM 4853 C C . HIS B 1 101 ? 29.056 13.534 54.182 1.00 45.41 101 HIS B C 1
ATOM 4854 O O . HIS B 1 101 ? 29.158 14.290 53.223 1.00 45.57 101 HIS B O 1
ATOM 4861 N N . HIS B 1 102 ? 28.195 12.520 54.220 1.00 44.07 102 HIS B N 1
ATOM 4862 C CA . HIS B 1 102 ? 27.305 12.233 53.094 1.00 45.56 102 HIS B CA 1
ATOM 4863 C C . HIS B 1 102 ? 26.414 13.415 52.760 1.00 42.29 102 HIS B C 1
ATOM 4864 O O . HIS B 1 102 ? 26.222 13.726 51.588 1.00 40.98 102 HIS B O 1
ATOM 4871 N N . ALA B 1 103 ? 25.891 14.070 53.794 1.00 40.39 103 ALA B N 1
ATOM 4872 C CA . ALA B 1 103 ? 25.004 15.207 53.623 1.00 38.80 103 ALA B CA 1
ATOM 4873 C C . ALA B 1 103 ? 25.729 16.353 52.925 1.00 39.18 103 ALA B C 1
ATOM 4874 O O . ALA B 1 103 ? 25.163 16.989 52.038 1.00 38.48 103 ALA B O 1
ATOM 4876 N N . LEU B 1 104 ? 26.986 16.582 53.301 1.00 39.73 104 LEU B N 1
ATOM 4877 C CA . LEU B 1 104 ? 27.830 17.594 52.646 1.00 42.14 104 LEU B CA 1
ATOM 4878 C C . LEU B 1 104 ? 28.274 17.194 51.251 1.00 44.41 104 LEU B C 1
ATOM 4879 O O . LEU B 1 104 ? 28.369 18.042 50.377 1.00 46.39 104 LEU B O 1
ATOM 4884 N N . GLU B 1 105 ? 28.576 15.916 51.042 1.00 46.88 105 GLU B N 1
ATOM 4885 C CA . GLU B 1 105 ? 28.875 15.436 49.692 1.00 46.76 105 GLU B CA 1
ATOM 4886 C C . GLU B 1 105 ? 27.690 15.708 48.748 1.00 46.27 105 GLU B C 1
ATOM 4887 O O . GLU B 1 105 ? 27.895 16.174 47.634 1.00 48.04 105 GLU B O 1
ATOM 4893 N N . LEU B 1 106 ? 26.467 15.479 49.227 1.00 44.56 106 LEU B N 1
ATOM 4894 C CA . LEU B 1 106 ? 25.256 15.642 48.410 1.00 45.66 106 LEU B CA 1
ATOM 4895 C C . LEU B 1 106 ? 24.817 17.091 48.212 1.00 47.68 106 LEU B C 1
ATOM 4896 O O . LEU B 1 106 ? 24.183 17.412 47.209 1.00 45.35 106 LEU B O 1
ATOM 4901 N N . ARG B 1 107 ? 25.129 17.946 49.182 1.00 50.26 107 ARG B N 1
ATOM 4902 C CA . ARG B 1 107 ? 24.773 19.360 49.143 1.00 47.90 107 ARG B CA 1
ATOM 4903 C C . ARG B 1 107 ? 25.952 20.108 49.763 1.00 47.72 107 ARG B C 1
ATOM 4904 O O . ARG B 1 107 ? 26.006 20.294 50.979 1.00 46.55 107 ARG B O 1
ATOM 4912 N N . PRO B 1 108 ? 26.947 20.488 48.938 1.00 45.73 108 PRO B N 1
ATOM 4913 C CA . PRO B 1 108 ? 28.152 21.105 49.505 1.00 44.75 108 PRO B CA 1
ATOM 4914 C C . PRO B 1 108 ? 27.940 22.439 50.205 1.00 45.21 108 PRO B C 1
ATOM 4915 O O . PRO B 1 108 ? 28.774 22.824 51.021 1.00 43.50 108 PRO B O 1
ATOM 4919 N N . ASP B 1 109 ? 26.840 23.125 49.895 1.00 47.76 109 ASP B N 1
ATOM 4920 C CA . ASP B 1 109 ? 26.495 24.378 50.556 1.00 49.47 109 ASP B CA 1
ATOM 4921 C C . ASP B 1 109 ? 25.445 24.207 51.679 1.00 49.33 109 ASP B C 1
ATOM 4922 O O . ASP B 1 109 ? 24.497 24.995 51.796 1.00 49.07 109 ASP B O 1
ATOM 4927 N N . TYR B 1 110 ? 25.660 23.189 52.518 1.00 48.46 110 TYR B N 1
ATOM 4928 C CA . TYR B 1 110 ? 24.777 22.849 53.636 1.00 44.94 110 TYR B CA 1
ATOM 4929 C C . TYR B 1 110 ? 25.434 23.397 54.893 1.00 47.32 110 TYR B C 1
ATOM 4930 O O . TYR B 1 110 ? 26.203 22.683 55.541 1.00 51.04 110 TYR B O 1
ATOM 4939 N N . HIS B 1 111 ? 25.141 24.654 55.233 1.00 47.31 111 HIS B N 1
ATOM 4940 C CA . HIS B 1 111 ? 25.768 25.306 56.394 1.00 48.06 111 HIS B CA 1
ATOM 4941 C C . HIS B 1 111 ? 25.445 24.660 57.757 1.00 49.28 111 HIS B C 1
ATOM 4942 O O . HIS B 1 111 ? 26.280 24.713 58.662 1.00 51.87 111 HIS B O 1
ATOM 4949 N N . ARG B 1 112 ? 24.268 24.043 57.903 1.00 48.05 112 ARG B N 1
ATOM 4950 C CA . ARG B 1 112 ? 23.886 23.414 59.181 1.00 50.52 112 ARG B CA 1
ATOM 4951 C C . ARG B 1 112 ? 24.616 22.086 59.382 1.00 47.21 112 ARG B C 1
ATOM 4952 O O . ARG B 1 112 ? 24.994 21.752 60.500 1.00 47.58 112 ARG B O 1
ATOM 4960 N N . ALA B 1 113 ? 24.812 21.343 58.293 1.00 45.79 113 ALA B N 1
ATOM 4961 C CA . ALA B 1 113 ? 25.547 20.072 58.319 1.00 42.47 113 ALA B CA 1
ATOM 4962 C C . ALA B 1 113 ? 27.026 20.316 58.526 1.00 40.31 113 ALA B C 1
ATOM 4963 O O . ALA B 1 113 ? 27.702 19.521 59.173 1.00 38.97 113 ALA B O 1
ATOM 4965 N N . HIS B 1 114 ? 27.511 21.429 57.981 1.00 38.20 114 HIS B N 1
ATOM 4966 C CA . HIS B 1 114 ? 28.898 21.853 58.157 1.00 38.04 114 HIS B CA 1
ATOM 4967 C C . HIS B 1 114 ? 29.183 22.220 59.626 1.00 36.62 114 HIS B C 1
ATOM 4968 O O . HIS B 1 114 ? 30.225 21.844 60.152 1.00 34.87 114 HIS B O 1
ATOM 4975 N N . SER B 1 115 ? 28.264 22.938 60.277 1.00 36.65 115 SER B N 1
ATOM 4976 C CA . SER B 1 115 ? 28.346 23.193 61.734 1.00 36.02 115 SER B CA 1
ATOM 4977 C C . SER B 1 115 ? 28.296 21.881 62.498 1.00 35.51 115 SER B C 1
ATOM 4978 O O . SER B 1 115 ? 29.172 21.607 63.319 1.00 36.25 115 SER B O 1
ATOM 4981 N N . GLY B 1 116 ? 27.239 21.104 62.247 1.00 32.95 116 GLY B N 1
ATOM 4982 C CA . GLY B 1 116 ? 27.002 19.846 62.939 1.00 32.80 116 GLY B CA 1
ATOM 4983 C C . GLY B 1 116 ? 28.246 18.988 62.933 1.00 32.99 116 GLY B C 1
ATOM 4984 O O . GLY B 1 116 ? 28.656 18.479 63.979 1.00 31.41 116 GLY B O 1
ATOM 4985 N N . LEU B 1 117 ? 28.855 18.867 61.749 1.00 33.73 117 LEU B N 1
ATOM 4986 C CA . LEU B 1 117 ? 30.120 18.153 61.578 1.00 34.58 117 LEU B CA 1
ATOM 4987 C C . LEU B 1 117 ? 31.218 18.737 62.482 1.00 36.07 117 LEU B C 1
ATOM 4988 O O . LEU B 1 117 ? 31.838 17.995 63.246 1.00 38.75 117 LEU B O 1
ATOM 4993 N N . TYR B 1 118 ? 31.425 20.056 62.419 1.00 34.85 118 TYR B N 1
ATOM 4994 C CA . TYR B 1 118 ? 32.361 20.755 63.318 1.00 34.75 118 TYR B CA 1
ATOM 4995 C C . TYR B 1 118 ? 32.135 20.417 64.799 1.00 36.62 118 TYR B C 1
ATOM 4996 O O . TYR B 1 118 ? 33.085 20.070 65.502 1.00 37.74 118 TYR B O 1
ATOM 5005 N N . VAL B 1 119 ? 30.883 20.521 65.251 1.00 36.37 119 VAL B N 1
ATOM 5006 C CA . VAL B 1 119 ? 30.495 20.142 66.614 1.00 36.94 119 VAL B CA 1
ATOM 5007 C C . VAL B 1 119 ? 30.840 18.684 66.880 1.00 38.33 119 VAL B C 1
ATOM 5008 O O . VAL B 1 119 ? 31.477 18.375 67.880 1.00 39.64 119 VAL B O 1
ATOM 5012 N N . ALA B 1 120 ? 30.411 17.808 65.972 1.00 37.63 120 ALA B N 1
ATOM 5013 C CA . ALA B 1 120 ? 30.563 16.361 66.129 1.00 38.46 120 ALA B CA 1
ATOM 5014 C C . ALA B 1 120 ? 31.992 15.923 66.375 1.00 40.93 120 ALA B C 1
ATOM 5015 O O . ALA B 1 120 ? 32.224 14.993 67.144 1.00 44.46 120 ALA B O 1
ATOM 5017 N N . LEU B 1 121 ? 32.943 16.593 65.727 1.00 43.28 121 LEU B N 1
ATOM 5018 C CA . LEU B 1 121 ? 34.377 16.285 65.881 1.00 43.94 121 LEU B CA 1
ATOM 5019 C C . LEU B 1 121 ? 34.884 16.387 67.330 1.00 43.87 121 LEU B C 1
ATOM 5020 O O . LEU B 1 121 ? 35.847 15.728 67.695 1.00 44.60 121 LEU B O 1
ATOM 5025 N N . HIS B 1 122 ? 34.232 17.200 68.155 1.00 46.21 122 HIS B N 1
ATOM 5026 C CA . HIS B 1 122 ? 34.643 17.363 69.561 1.00 46.46 122 HIS B CA 1
ATOM 5027 C C . HIS B 1 122 ? 34.363 16.131 70.436 1.00 47.52 122 HIS B C 1
ATOM 5028 O O . HIS B 1 122 ? 35.007 15.938 71.479 1.00 50.05 122 HIS B O 1
ATOM 5035 N N . TYR B 1 123 ? 33.442 15.282 69.986 1.00 46.17 123 TYR B N 1
ATOM 5036 C CA . TYR B 1 123 ? 33.138 14.028 70.665 1.00 45.13 123 TYR B CA 1
ATOM 5037 C C . TYR B 1 123 ? 34.088 12.887 70.321 1.00 47.50 123 TYR B C 1
ATOM 5038 O O . TYR B 1 123 ? 33.916 11.788 70.847 1.00 49.27 123 TYR B O 1
ATOM 5047 N N . SER B 1 124 ? 35.077 13.124 69.456 1.00 48.98 124 SER B N 1
ATOM 5048 C CA . SER B 1 124 ? 35.974 12.063 68.991 1.00 48.51 124 SER B CA 1
ATOM 5049 C C . SER B 1 124 ? 37.426 12.452 69.150 1.00 48.74 124 SER B C 1
ATOM 5050 O O . SER B 1 124 ? 37.822 13.536 68.726 1.00 48.63 124 SER B O 1
ATOM 5053 N N . ALA B 1 125 ? 38.224 11.542 69.713 1.00 51.51 125 ALA B N 1
ATOM 5054 C CA . ALA B 1 125 ? 39.669 11.770 69.900 1.00 51.88 125 ALA B CA 1
ATOM 5055 C C . ALA B 1 125 ? 40.457 11.687 68.593 1.00 54.00 125 ALA B C 1
ATOM 5056 O O . ALA B 1 125 ? 41.617 12.074 68.570 1.00 54.05 125 ALA B O 1
ATOM 5058 N N . LEU B 1 126 ? 39.829 11.207 67.514 1.00 55.02 126 LEU B N 1
ATOM 5059 C CA . LEU B 1 126 ? 40.493 11.057 66.218 1.00 58.73 126 LEU B CA 1
ATOM 5060 C C . LEU B 1 126 ? 40.757 12.361 65.450 1.00 58.83 126 LEU B C 1
ATOM 5061 O O . LEU B 1 126 ? 41.405 12.323 64.401 1.00 58.69 126 LEU B O 1
ATOM 5066 N N . TYR B 1 127 ? 40.268 13.500 65.949 1.00 61.06 127 TYR B N 1
ATOM 5067 C CA . TYR B 1 127 ? 40.418 14.789 65.254 1.00 61.32 127 TYR B CA 1
ATOM 5068 C C . TYR B 1 127 ? 41.122 15.802 66.154 1.00 60.75 127 TYR B C 1
ATOM 5069 O O . TYR B 1 127 ? 40.540 16.295 67.129 1.00 60.68 127 TYR B O 1
ATOM 5078 N N . ASP B 1 128 ? 42.379 16.096 65.818 1.00 60.64 128 ASP B N 1
ATOM 5079 C CA . ASP B 1 128 ? 43.221 16.998 66.614 1.00 63.17 128 ASP B CA 1
ATOM 5080 C C . ASP B 1 128 ? 42.744 18.466 66.509 1.00 64.96 128 ASP B C 1
ATOM 5081 O O . ASP B 1 128 ? 41.876 18.774 65.671 1.00 57.03 128 ASP B O 1
ATOM 5086 N N . PRO B 1 129 ? 43.271 19.366 67.383 1.00 67.62 129 PRO B N 1
ATOM 5087 C CA . PRO B 1 129 ? 42.850 20.775 67.322 1.00 68.18 129 PRO B CA 1
ATOM 5088 C C . PRO B 1 129 ? 43.013 21.450 65.950 1.00 65.66 129 PRO B C 1
ATOM 5089 O O . PRO B 1 129 ? 42.218 22.321 65.606 1.00 63.38 129 PRO B O 1
ATOM 5093 N N . ARG B 1 130 ? 44.024 21.042 65.185 1.00 63.94 130 ARG B N 1
ATOM 5094 C CA . ARG B 1 130 ? 44.279 21.612 63.864 1.00 64.31 130 ARG B CA 1
ATOM 5095 C C . ARG B 1 130 ? 43.148 21.302 62.872 1.00 60.30 130 ARG B C 1
ATOM 5096 O O . ARG B 1 130 ? 42.752 22.161 62.090 1.00 60.94 130 ARG B O 1
ATOM 5104 N N . ALA B 1 131 ? 42.620 20.082 62.918 1.00 56.91 131 ALA B N 1
ATOM 5105 C CA . ALA B 1 131 ? 41.543 19.666 62.008 1.00 52.02 131 ALA B CA 1
ATOM 5106 C C . ALA B 1 131 ? 40.244 20.407 62.268 1.00 48.34 131 ALA B C 1
ATOM 5107 O O . ALA B 1 131 ? 39.565 20.806 61.328 1.00 49.26 131 ALA B O 1
ATOM 5109 N N . ARG B 1 132 ? 39.907 20.579 63.542 1.00 47.42 132 ARG B N 1
ATOM 5110 C CA . ARG B 1 132 ? 38.668 21.254 63.952 1.00 47.64 132 ARG B CA 1
ATOM 5111 C C . ARG B 1 132 ? 38.698 22.724 63.569 1.00 46.54 132 ARG B C 1
ATOM 5112 O O . ARG B 1 132 ? 37.741 23.245 63.009 1.00 48.27 132 ARG B O 1
ATOM 5120 N N . HIS B 1 133 ? 39.805 23.374 63.914 1.00 46.15 133 HIS B N 1
ATOM 5121 C CA . HIS B 1 133 ? 40.109 24.772 63.574 1.00 49.94 133 HIS B CA 1
ATOM 5122 C C . HIS B 1 133 ? 39.921 25.082 62.084 1.00 49.37 133 HIS B C 1
ATOM 5123 O O . HIS B 1 133 ? 39.248 26.053 61.722 1.00 47.31 133 HIS B O 1
ATOM 5130 N N . ILE B 1 134 ? 40.523 24.243 61.241 1.00 48.64 134 ILE B N 1
ATOM 5131 C CA . ILE B 1 134 ? 40.440 24.372 59.782 1.00 48.52 134 ILE B CA 1
ATOM 5132 C C . ILE B 1 134 ? 39.001 24.253 59.284 1.00 49.40 134 ILE B C 1
ATOM 5133 O O . ILE B 1 134 ? 38.536 25.073 58.478 1.00 51.65 134 ILE B O 1
ATOM 5138 N N . LEU B 1 135 ? 38.296 23.234 59.755 1.00 45.31 135 LEU B N 1
ATOM 5139 C CA . LEU B 1 135 ? 36.910 23.064 59.349 1.00 43.45 135 LEU B CA 1
ATOM 5140 C C . LEU B 1 135 ? 36.048 24.280 59.741 1.00 42.70 135 LEU B C 1
ATOM 5141 O O . LEU B 1 135 ? 35.169 24.668 58.983 1.00 39.40 135 LEU B O 1
ATOM 5146 N N . ALA B 1 136 ? 36.317 24.877 60.908 1.00 42.91 136 ALA B N 1
ATOM 5147 C CA . ALA B 1 136 ? 35.546 26.029 61.403 1.00 43.19 136 ALA B CA 1
ATOM 5148 C C . ALA B 1 136 ? 35.756 27.242 60.507 1.00 43.91 136 ALA B C 1
ATOM 5149 O O . ALA B 1 136 ? 34.788 27.853 60.047 1.00 40.08 136 ALA B O 1
ATOM 5151 N N . LEU B 1 137 ? 37.034 27.565 60.275 1.00 42.73 137 LEU B N 1
ATOM 5152 C CA . LEU B 1 137 ? 37.450 28.610 59.344 1.00 41.78 137 LEU B CA 1
ATOM 5153 C C . LEU B 1 137 ? 36.805 28.415 57.978 1.00 44.18 137 LEU B C 1
ATOM 5154 O O . LEU B 1 137 ? 36.282 29.371 57.398 1.00 47.04 137 LEU B O 1
ATOM 5159 N N . ASP B 1 138 ? 36.849 27.179 57.475 1.00 44.34 138 ASP B N 1
ATOM 5160 C CA . ASP B 1 138 ? 36.232 26.837 56.187 1.00 43.86 138 ASP B CA 1
ATOM 5161 C C . ASP B 1 138 ? 34.766 27.239 56.180 1.00 41.78 138 ASP B C 1
ATOM 5162 O O . ASP B 1 138 ? 34.305 27.826 55.223 1.00 44.06 138 ASP B O 1
ATOM 5167 N N . TRP B 1 139 ? 34.053 26.938 57.263 1.00 41.26 139 TRP B N 1
ATOM 5168 C CA . TRP B 1 139 ? 32.642 27.313 57.415 1.00 40.23 139 TRP B CA 1
ATOM 5169 C C . TRP B 1 139 ? 32.456 28.810 57.329 1.00 43.98 139 TRP B C 1
ATOM 5170 O O . TRP B 1 139 ? 31.623 29.295 56.545 1.00 45.59 139 TRP B O 1
ATOM 5181 N N . ALA B 1 140 ? 33.239 29.522 58.143 1.00 45.12 140 ALA B N 1
ATOM 5182 C CA . ALA B 1 140 ? 33.167 30.975 58.260 1.00 43.92 140 ALA B CA 1
ATOM 5183 C C . ALA B 1 140 ? 33.408 31.631 56.919 1.00 45.65 140 ALA B C 1
ATOM 5184 O O . ALA B 1 140 ? 32.620 32.472 56.476 1.00 48.99 140 ALA B O 1
ATOM 5186 N N . ARG B 1 141 ? 34.491 31.228 56.265 1.00 45.56 141 ARG B N 1
ATOM 5187 C CA . ARG B 1 141 ? 34.835 31.749 54.938 1.00 47.14 141 ARG B CA 1
ATOM 5188 C C . ARG B 1 141 ? 33.678 31.594 53.937 1.00 47.28 141 ARG B C 1
ATOM 5189 O O . ARG B 1 141 ? 33.424 32.482 53.138 1.00 51.57 141 ARG B O 1
ATOM 5197 N N . ARG B 1 142 ? 32.967 30.478 54.008 1.00 48.44 142 ARG B N 1
ATOM 5198 C CA . ARG B 1 142 ? 31.861 30.204 53.091 1.00 50.59 142 ARG B CA 1
ATOM 5199 C C . ARG B 1 142 ? 30.603 31.021 53.385 1.00 51.42 142 ARG B C 1
ATOM 5200 O O . ARG B 1 142 ? 29.998 31.572 52.465 1.00 49.19 142 ARG B O 1
ATOM 5208 N N . TYR B 1 143 ? 30.214 31.088 54.658 1.00 52.67 143 TYR B N 1
ATOM 5209 C CA . TYR B 1 143 ? 28.879 31.576 55.034 1.00 53.23 143 TYR B CA 1
ATOM 5210 C C . TYR B 1 143 ? 28.808 32.857 55.874 1.00 53.05 143 TYR B C 1
ATOM 5211 O O . TYR B 1 143 ? 27.737 33.466 55.963 1.00 56.35 143 TYR B O 1
ATOM 5220 N N . ALA B 1 144 ? 29.927 33.274 56.468 1.00 51.21 144 ALA B N 1
ATOM 5221 C CA . ALA B 1 144 ? 29.934 34.343 57.473 1.00 48.00 144 ALA B CA 1
ATOM 5222 C C . ALA B 1 144 ? 30.772 35.539 57.043 1.00 47.62 144 ALA B C 1
ATOM 5223 O O . ALA B 1 144 ? 30.255 36.645 56.943 1.00 51.32 144 ALA B O 1
ATOM 5225 N N . ASP B 1 145 ? 32.057 35.314 56.790 1.00 46.22 145 ASP B N 1
ATOM 5226 C CA . ASP B 1 145 ? 32.995 36.399 56.458 1.00 48.50 145 ASP B CA 1
ATOM 5227 C C . ASP B 1 145 ? 32.647 37.241 55.215 1.00 49.78 145 ASP B C 1
ATOM 5228 O O . ASP B 1 145 ? 32.941 38.435 55.205 1.00 47.75 145 ASP B O 1
ATOM 5233 N N . PRO B 1 146 ? 32.036 36.635 54.170 1.00 53.29 146 PRO B N 1
ATOM 5234 C CA . PRO B 1 146 ? 31.526 37.444 53.051 1.00 54.57 146 PRO B CA 1
ATOM 5235 C C . PRO B 1 146 ? 30.567 38.561 53.456 1.00 53.37 146 PRO B C 1
ATOM 5236 O O . PRO B 1 146 ? 30.584 39.621 52.834 1.00 54.73 146 PRO B O 1
ATOM 5240 N N . LEU B 1 147 ? 29.761 38.325 54.492 1.00 50.92 147 LEU B N 1
ATOM 5241 C CA . LEU B 1 147 ? 28.810 39.320 54.994 1.00 49.92 147 LEU B CA 1
ATOM 5242 C C . LEU B 1 147 ? 29.420 40.410 55.900 1.00 48.50 147 LEU B C 1
ATOM 5243 O O . LEU B 1 147 ? 28.759 41.410 56.168 1.00 50.27 147 LEU B O 1
ATOM 5248 N N . THR B 1 148 ? 30.659 40.231 56.358 1.00 46.51 148 THR B N 1
ATOM 5249 C CA . THR B 1 148 ? 31.220 41.049 57.440 1.00 48.00 148 THR B CA 1
ATOM 5250 C C . THR B 1 148 ? 31.920 42.330 56.962 1.00 47.52 148 THR B C 1
ATOM 5251 O O . THR B 1 148 ? 32.919 42.247 56.241 1.00 43.48 148 THR B O 1
ATOM 5255 N N . PRO B 1 149 ? 31.430 43.516 57.399 1.00 51.70 149 PRO B N 1
ATOM 5256 C CA . PRO B 1 149 ? 32.163 44.743 57.076 1.00 52.83 149 PRO B CA 1
ATOM 5257 C C . PRO B 1 149 ? 33.352 44.927 58.015 1.00 54.90 149 PRO B C 1
ATOM 5258 O O . PRO B 1 149 ? 33.499 44.187 58.995 1.00 54.53 149 PRO B O 1
ATOM 5262 N N . VAL B 1 150 ? 34.165 45.933 57.727 1.00 59.30 150 VAL B N 1
ATOM 5263 C CA . VAL B 1 150 ? 35.343 46.257 58.541 1.00 64.44 150 VAL B CA 1
ATOM 5264 C C . VAL B 1 150 ? 34.818 46.864 59.868 1.00 62.35 150 VAL B C 1
ATOM 5265 O O . VAL B 1 150 ? 33.718 47.428 59.889 1.00 58.81 150 VAL B O 1
ATOM 5269 N N . PRO B 1 151 ? 35.558 46.706 60.987 1.00 64.20 151 PRO B N 1
ATOM 5270 C CA . PRO B 1 151 ? 35.025 47.296 62.222 1.00 68.28 151 PRO B CA 1
ATOM 5271 C C . PRO B 1 151 ? 34.893 48.814 62.133 1.00 71.26 151 PRO B C 1
ATOM 5272 O O . PRO B 1 151 ? 35.878 49.504 61.878 1.00 73.36 151 PRO B O 1
ATOM 5276 N N . ALA B 1 152 ? 33.668 49.306 62.291 1.00 73.49 152 ALA B N 1
ATOM 5277 C CA . ALA B 1 152 ? 33.401 50.739 62.382 1.00 74.58 152 ALA B CA 1
ATOM 5278 C C . ALA B 1 152 ? 33.624 51.175 63.830 1.00 73.69 152 ALA B C 1
ATOM 5279 O O . ALA B 1 152 ? 33.611 50.332 64.735 1.00 76.53 152 ALA B O 1
ATOM 5281 N N . THR B 1 153 ? 33.818 52.480 64.049 1.00 69.16 153 THR B N 1
ATOM 5282 C CA . THR B 1 153 ? 33.957 53.018 65.413 1.00 63.85 153 THR B CA 1
ATOM 5283 C C . THR B 1 153 ? 32.553 53.115 66.038 1.00 58.96 153 THR B C 1
ATOM 5284 O O . THR B 1 153 ? 31.589 53.445 65.339 1.00 53.00 153 THR B O 1
ATOM 5288 N N . PRO B 1 154 ? 32.423 52.789 67.340 1.00 56.53 154 PRO B N 1
ATOM 5289 C CA . PRO B 1 154 ? 31.097 52.775 67.975 1.00 54.61 154 PRO B CA 1
ATOM 5290 C C . PRO B 1 154 ? 30.367 54.112 67.977 1.00 55.59 154 PRO B C 1
ATOM 5291 O O . PRO B 1 154 ? 31.002 55.171 68.019 1.00 59.48 154 PRO B O 1
ATOM 5295 N N . VAL B 1 155 ? 29.042 54.041 67.978 1.00 53.98 155 VAL B N 1
ATOM 5296 C CA . VAL B 1 155 ? 28.183 55.218 68.060 1.00 55.38 155 VAL B CA 1
ATOM 5297 C C . VAL B 1 155 ? 28.111 55.704 69.514 1.00 56.57 155 VAL B C 1
ATOM 5298 O O . VAL B 1 155 ? 27.922 54.890 70.422 1.00 58.46 155 VAL B O 1
ATOM 5302 N N . ASP B 1 156 ? 28.210 57.021 69.722 1.00 54.55 156 ASP B N 1
ATOM 5303 C CA . ASP B 1 156 ? 28.365 57.607 71.060 1.00 54.26 156 ASP B CA 1
ATOM 5304 C C . ASP B 1 156 ? 29.502 56.881 71.799 1.00 51.47 156 ASP B C 1
ATOM 5305 O O . ASP B 1 156 ? 29.267 56.214 72.806 1.00 51.91 156 ASP B O 1
ATOM 5310 N N . PRO B 1 157 ? 30.742 56.998 71.292 1.00 50.30 157 PRO B N 1
ATOM 5311 C CA . PRO B 1 157 ? 31.855 56.269 71.905 1.00 52.24 157 PRO B CA 1
ATOM 5312 C C . PRO B 1 157 ? 32.337 56.910 73.211 1.00 51.43 157 PRO B C 1
ATOM 5313 O O . PRO B 1 157 ? 33.468 57.392 73.304 1.00 52.83 157 PRO B O 1
ATOM 5317 N N . ASP B 1 158 ? 31.464 56.878 74.210 1.00 49.39 158 ASP B N 1
ATOM 5318 C CA . ASP B 1 158 ? 31.719 57.431 75.521 1.00 49.99 158 ASP B CA 1
ATOM 5319 C C . ASP B 1 158 ? 32.113 56.215 76.345 1.00 51.27 158 ASP B C 1
ATOM 5320 O O . ASP B 1 158 ? 31.253 55.380 76.629 1.00 49.34 158 ASP B O 1
ATOM 5325 N N . PRO B 1 159 ? 33.406 56.101 76.738 1.00 54.72 159 PRO B N 1
ATOM 5326 C CA . PRO B 1 159 ? 33.836 54.896 77.477 1.00 52.90 159 PRO B CA 1
ATOM 5327 C C . PRO B 1 159 ? 33.096 54.609 78.784 1.00 52.26 159 PRO B C 1
ATOM 5328 O O . PRO B 1 159 ? 33.099 53.461 79.225 1.00 57.73 159 PRO B O 1
ATOM 5332 N N . HIS B 1 160 ? 32.461 55.622 79.380 1.00 50.71 160 HIS B N 1
ATOM 5333 C CA . HIS B 1 160 ? 31.829 55.492 80.695 1.00 48.74 160 HIS B CA 1
ATOM 5334 C C . HIS B 1 160 ? 30.304 55.419 80.681 1.00 46.31 160 HIS B C 1
ATOM 5335 O O . HIS B 1 160 ? 29.717 55.178 81.723 1.00 49.63 160 HIS B O 1
ATOM 5342 N N . ARG B 1 161 ? 29.654 55.607 79.535 1.00 45.04 161 ARG B N 1
ATOM 5343 C CA . ARG B 1 161 ? 28.182 55.643 79.512 1.00 48.26 161 ARG B CA 1
ATOM 5344 C C . ARG B 1 161 ? 27.532 54.288 79.775 1.00 47.16 161 ARG B C 1
ATOM 5345 O O . ARG B 1 161 ? 28.185 53.250 79.701 1.00 46.73 161 ARG B O 1
ATOM 5353 N N . ARG B 1 162 ? 26.233 54.319 80.068 1.00 45.95 162 ARG B N 1
ATOM 5354 C CA . ARG B 1 162 ? 25.454 53.099 80.245 1.00 45.00 162 ARG B CA 1
ATOM 5355 C C . ARG B 1 162 ? 25.454 52.321 78.918 1.00 43.70 162 ARG B C 1
ATOM 5356 O O . ARG B 1 162 ? 25.166 52.878 77.859 1.00 45.35 162 ARG B O 1
ATOM 5364 N N . LEU B 1 163 ? 25.801 51.040 78.990 1.00 44.69 163 LEU B N 1
ATOM 5365 C CA . LEU B 1 163 ? 25.883 50.162 77.813 1.00 44.11 163 LEU B CA 1
ATOM 5366 C C . LEU B 1 163 ? 24.629 49.307 77.672 1.00 45.31 163 LEU B C 1
ATOM 5367 O O . LEU B 1 163 ? 24.031 48.912 78.659 1.00 47.12 163 LEU B O 1
ATOM 5372 N N . ARG B 1 164 ? 24.237 49.032 76.433 1.00 46.10 164 ARG B N 1
ATOM 5373 C CA . ARG B 1 164 ? 23.134 48.129 76.154 1.00 46.72 164 ARG B CA 1
ATOM 5374 C C . ARG B 1 164 ? 23.701 46.804 75.726 1.00 45.92 164 ARG B C 1
ATOM 5375 O O . ARG B 1 164 ? 24.454 46.750 74.747 1.00 48.72 164 ARG B O 1
ATOM 5383 N N . ILE B 1 165 ? 23.341 45.746 76.453 1.00 45.05 165 ILE B N 1
ATOM 5384 C CA . ILE B 1 165 ? 23.804 44.384 76.152 1.00 45.59 165 ILE B CA 1
ATOM 5385 C C . ILE B 1 165 ? 22.659 43.571 75.581 1.00 41.61 165 ILE B C 1
ATOM 5386 O O . ILE B 1 165 ? 21.557 43.550 76.141 1.00 38.10 165 ILE B O 1
ATOM 5391 N N . GLY B 1 166 ? 22.945 42.898 74.470 1.00 41.80 166 GLY B N 1
ATOM 5392 C CA . GLY B 1 166 ? 21.993 42.003 73.800 1.00 42.31 166 GLY B CA 1
ATOM 5393 C C . GLY B 1 166 ? 22.458 40.554 73.864 1.00 38.89 166 GLY B C 1
ATOM 5394 O O . GLY B 1 166 ? 23.542 40.219 73.388 1.00 36.95 166 GLY B O 1
ATOM 5395 N N . TYR B 1 167 ? 21.631 39.702 74.456 1.00 38.28 167 TYR B N 1
ATOM 5396 C CA . TYR B 1 167 ? 21.893 38.262 74.550 1.00 37.27 167 TYR B CA 1
ATOM 5397 C C . TYR B 1 167 ? 21.054 37.540 73.494 1.00 35.99 167 TYR B C 1
ATOM 5398 O O . TYR B 1 167 ? 19.825 37.619 73.541 1.00 34.73 167 TYR B O 1
ATOM 5407 N N . VAL B 1 168 ? 21.714 36.863 72.548 1.00 36.48 168 VAL B N 1
ATOM 5408 C CA . VAL B 1 168 ? 21.038 36.198 71.430 1.00 38.45 168 VAL B CA 1
ATOM 5409 C C . VAL B 1 168 ? 21.191 34.685 71.535 1.00 40.97 168 VAL B C 1
ATOM 5410 O O . VAL B 1 168 ? 22.306 34.161 71.404 1.00 43.19 168 VAL B O 1
ATOM 5414 N N . SER B 1 169 ? 20.070 33.986 71.741 1.00 41.21 169 SER B N 1
ATOM 5415 C CA . SER B 1 169 ? 20.073 32.530 71.884 1.00 40.44 169 SER B CA 1
ATOM 5416 C C . SER B 1 169 ? 18.747 31.902 71.554 1.00 39.73 169 SER B C 1
ATOM 5417 O O . SER B 1 169 ? 17.701 32.488 71.793 1.00 39.63 169 SER B O 1
ATOM 5420 N N . GLY B 1 170 ? 18.803 30.673 71.047 1.00 43.07 170 GLY B N 1
ATOM 5421 C CA . GLY B 1 170 ? 17.612 29.851 70.821 1.00 41.23 170 GLY B CA 1
ATOM 5422 C C . GLY B 1 170 ? 17.400 28.788 71.877 1.00 41.17 170 GLY B C 1
ATOM 5423 O O . GLY B 1 170 ? 16.584 27.894 71.683 1.00 43.19 170 GLY B O 1
ATOM 5424 N N . GLU B 1 171 ? 18.128 28.870 72.993 1.00 39.95 171 GLU B N 1
ATOM 5425 C CA . GLU B 1 171 ? 17.824 28.035 74.142 1.00 39.90 171 GLU B CA 1
ATOM 5426 C C . GLU B 1 171 ? 17.751 28.838 75.453 1.00 39.68 171 GLU B C 1
ATOM 5427 O O . GLU B 1 171 ? 18.328 28.470 76.487 1.00 40.93 171 GLU B O 1
ATOM 5433 N N . LEU B 1 172 ? 17.006 29.943 75.372 1.00 37.72 172 LEU B N 1
ATOM 5434 C CA . LEU B 1 172 ? 16.540 30.694 76.527 1.00 37.09 172 LEU B CA 1
ATOM 5435 C C . LEU B 1 172 ? 15.330 29.966 77.078 1.00 38.35 172 LEU B C 1
ATOM 5436 O O . LEU B 1 172 ? 14.210 30.292 76.715 1.00 34.44 172 LEU B O 1
ATOM 5441 N N . ARG B 1 173 ? 15.587 28.949 77.906 1.00 42.25 173 ARG B N 1
ATOM 5442 C CA . ARG B 1 173 ? 14.556 28.106 78.551 1.00 45.06 173 ARG B CA 1
ATOM 5443 C C . ARG B 1 173 ? 15.240 27.163 79.550 1.00 46.47 173 ARG B C 1
ATOM 5444 O O . ARG B 1 173 ? 16.445 27.301 79.783 1.00 48.03 173 ARG B O 1
ATOM 5452 N N . CYS B 1 174 ? 14.485 26.220 80.132 1.00 47.44 174 CYS B N 1
ATOM 5453 C CA . CYS B 1 174 ? 15.050 25.189 81.021 1.00 48.93 174 CYS B CA 1
ATOM 5454 C C . CYS B 1 174 ? 16.110 24.417 80.256 1.00 47.38 174 CYS B C 1
ATOM 5455 O O . CYS B 1 174 ? 15.808 23.444 79.578 1.00 51.50 174 CYS B O 1
ATOM 5458 N N . HIS B 1 175 ? 17.346 24.895 80.362 1.00 44.16 175 HIS B N 1
ATOM 5459 C CA . HIS B 1 175 ? 18.457 24.436 79.546 1.00 43.15 175 HIS B CA 1
ATOM 5460 C C . HIS B 1 175 ? 19.709 25.132 80.065 1.00 42.66 175 HIS B C 1
ATOM 5461 O O . HIS B 1 175 ? 19.627 26.285 80.475 1.00 41.38 175 HIS B O 1
ATOM 5468 N N . PRO B 1 176 ? 20.864 24.443 80.071 1.00 44.82 176 PRO B N 1
ATOM 5469 C CA . PRO B 1 176 ? 22.116 25.027 80.550 1.00 46.67 176 PRO B CA 1
ATOM 5470 C C . PRO B 1 176 ? 22.295 26.517 80.277 1.00 48.65 176 PRO B C 1
ATOM 5471 O O . PRO B 1 176 ? 22.612 27.275 81.203 1.00 52.61 176 PRO B O 1
ATOM 5475 N N . VAL B 1 177 ? 22.071 26.925 79.030 1.00 46.70 177 VAL B N 1
ATOM 5476 C CA . VAL B 1 177 ? 22.091 28.340 78.649 1.00 47.70 177 VAL B CA 1
ATOM 5477 C C . VAL B 1 177 ? 21.225 29.185 79.577 1.00 45.79 177 VAL B C 1
ATOM 5478 O O . VAL B 1 177 ? 21.734 30.066 80.254 1.00 49.55 177 VAL B O 1
ATOM 5482 N N . GLY B 1 178 ? 19.929 28.899 79.608 1.00 45.99 178 GLY B N 1
ATOM 5483 C CA . GLY B 1 178 ? 19.005 29.571 80.519 1.00 47.95 178 GLY B CA 1
ATOM 5484 C C . GLY B 1 178 ? 19.355 29.478 82.007 1.00 48.83 178 GLY B C 1
ATOM 5485 O O . GLY B 1 178 ? 19.118 30.423 82.762 1.00 50.47 178 GLY B O 1
ATOM 5486 N N . TYR B 1 179 ? 19.906 28.347 82.433 1.00 47.37 179 TYR B N 1
ATOM 5487 C CA . TYR B 1 179 ? 20.263 28.150 83.840 1.00 48.15 179 TYR B CA 1
ATOM 5488 C C . TYR B 1 179 ? 21.380 29.090 84.286 1.00 50.16 179 TYR B C 1
ATOM 5489 O O . TYR B 1 179 ? 21.299 29.678 85.371 1.00 47.56 179 TYR B O 1
ATOM 5498 N N . PHE B 1 180 ? 22.406 29.237 83.447 1.00 53.04 180 PHE B N 1
ATOM 5499 C CA . PHE B 1 180 ? 23.538 30.135 83.734 1.00 54.25 180 PHE B CA 1
ATOM 5500 C C . PHE B 1 180 ? 23.302 31.609 83.368 1.00 55.72 180 PHE B C 1
ATOM 5501 O O . PHE B 1 180 ? 24.006 32.487 83.879 1.00 59.39 180 PHE B O 1
ATOM 5509 N N . LEU B 1 181 ? 22.350 31.888 82.480 1.00 53.36 181 LEU B N 1
ATOM 5510 C CA . LEU B 1 181 ? 22.033 33.275 82.122 1.00 55.09 181 LEU B CA 1
ATOM 5511 C C . LEU B 1 181 ? 21.173 33.966 83.184 1.00 53.43 181 LEU B C 1
ATOM 5512 O O . LEU B 1 181 ? 21.392 35.144 83.473 1.00 57.04 181 LEU B O 1
ATOM 5517 N N . GLU B 1 182 ? 20.191 33.250 83.736 1.00 49.82 182 GLU B N 1
ATOM 5518 C CA . GLU B 1 182 ? 19.305 33.789 84.777 1.00 48.19 182 GLU B CA 1
ATOM 5519 C C . GLU B 1 182 ? 20.015 34.602 85.878 1.00 45.25 182 GLU B C 1
ATOM 5520 O O . GLU B 1 182 ? 19.645 35.750 86.103 1.00 44.70 182 GLU B O 1
ATOM 5526 N N . PRO B 1 183 ? 21.022 34.022 86.563 1.00 42.29 183 PRO B N 1
ATOM 5527 C CA . PRO B 1 183 ? 21.726 34.838 87.557 1.00 44.00 183 PRO B CA 1
ATOM 5528 C C . PRO B 1 183 ? 22.314 36.125 86.975 1.00 45.65 183 PRO B C 1
ATOM 5529 O O . PRO B 1 183 ? 22.155 37.203 87.574 1.00 47.55 183 PRO B O 1
ATOM 5533 N N . VAL B 1 184 ? 22.953 36.006 85.810 1.00 44.85 184 VAL B N 1
ATOM 5534 C CA . VAL B 1 184 ? 23.621 37.138 85.153 1.00 47.19 184 VAL B CA 1
ATOM 5535 C C . VAL B 1 184 ? 22.637 38.259 84.809 1.00 50.27 184 VAL B C 1
ATOM 5536 O O . VAL B 1 184 ? 22.925 39.426 85.057 1.00 47.59 184 VAL B O 1
ATOM 5540 N N . ILE B 1 185 ? 21.488 37.890 84.248 1.00 53.48 185 ILE B N 1
ATOM 5541 C CA . ILE B 1 185 ? 20.441 38.852 83.912 1.00 56.95 185 ILE B CA 1
ATOM 5542 C C . ILE B 1 185 ? 19.908 39.557 85.166 1.00 60.15 185 ILE B C 1
ATOM 5543 O O . ILE B 1 185 ? 19.763 40.781 85.164 1.00 66.26 185 ILE B O 1
ATOM 5548 N N . GLU B 1 186 ? 19.618 38.796 86.222 1.00 59.72 186 GLU B N 1
ATOM 5549 C CA . GLU B 1 186 ? 19.111 39.373 87.471 1.00 57.87 186 GLU B CA 1
ATOM 5550 C C . GLU B 1 186 ? 20.107 40.377 88.060 1.00 55.87 186 GLU B C 1
ATOM 5551 O O . GLU B 1 186 ? 19.725 41.487 88.411 1.00 61.00 186 GLU B O 1
ATOM 5557 N N . ALA B 1 187 ? 21.377 39.995 88.141 1.00 52.03 187 ALA B N 1
ATOM 5558 C CA . ALA B 1 187 ? 22.384 40.778 88.876 1.00 49.72 187 ALA B CA 1
ATOM 5559 C C . ALA B 1 187 ? 23.073 41.891 88.076 1.00 47.77 187 ALA B C 1
ATOM 5560 O O . ALA B 1 187 ? 23.911 42.611 88.631 1.00 41.92 187 ALA B O 1
ATOM 5562 N N . HIS B 1 188 ? 22.743 42.036 86.790 1.00 49.52 188 HIS B N 1
ATOM 5563 C CA . HIS B 1 188 ? 23.365 43.087 85.962 1.00 49.85 188 HIS B CA 1
ATOM 5564 C C . HIS B 1 188 ? 23.115 44.478 86.568 1.00 50.18 188 HIS B C 1
ATOM 5565 O O . HIS B 1 188 ? 21.973 44.822 86.889 1.00 47.67 188 HIS B O 1
ATOM 5572 N N . ASP B 1 189 ? 24.188 45.251 86.739 1.00 49.77 189 ASP B N 1
ATOM 5573 C CA . ASP B 1 189 ? 24.094 46.603 87.287 1.00 53.47 189 ASP B CA 1
ATOM 5574 C C . ASP B 1 189 ? 23.368 47.548 86.304 1.00 53.18 189 ASP B C 1
ATOM 5575 O O . ASP B 1 189 ? 23.926 47.932 85.269 1.00 50.12 189 ASP B O 1
ATOM 5580 N N A ARG B 1 190 ? 22.129 47.903 86.637 0.50 54.51 190 ARG B N 1
ATOM 5581 N N B ARG B 1 190 ? 22.129 47.904 86.637 0.50 54.52 190 ARG B N 1
ATOM 5582 C CA A ARG B 1 190 ? 21.299 48.738 85.771 0.50 56.85 190 ARG B CA 1
ATOM 5583 C CA B ARG B 1 190 ? 21.302 48.738 85.767 0.50 56.86 190 ARG B CA 1
ATOM 5584 C C A ARG B 1 190 ? 21.757 50.193 85.651 0.50 58.13 190 ARG B C 1
ATOM 5585 C C B ARG B 1 190 ? 21.754 50.195 85.652 0.50 58.15 190 ARG B C 1
ATOM 5586 O O A ARG B 1 190 ? 21.333 50.886 84.723 0.50 61.16 190 ARG B O 1
ATOM 5587 O O B ARG B 1 190 ? 21.326 50.891 84.729 0.50 61.20 190 ARG B O 1
ATOM 5602 N N . THR B 1 191 ? 22.602 50.660 86.572 1.00 56.96 191 THR B N 1
ATOM 5603 C CA . THR B 1 191 ? 23.191 52.005 86.463 1.00 56.88 191 THR B CA 1
ATOM 5604 C C . THR B 1 191 ? 24.108 52.074 85.231 1.00 55.01 191 THR B C 1
ATOM 5605 O O . THR B 1 191 ? 24.093 53.064 84.495 1.00 56.40 191 THR B O 1
ATOM 5609 N N . ALA B 1 192 ? 24.862 50.995 84.999 1.00 52.78 192 ALA B N 1
ATOM 5610 C CA . ALA B 1 192 ? 25.876 50.926 83.939 1.00 48.12 192 ALA B CA 1
ATOM 5611 C C . ALA B 1 192 ? 25.526 50.041 82.724 1.00 46.14 192 ALA B C 1
ATOM 5612 O O . ALA B 1 192 ? 26.233 50.117 81.718 1.00 44.96 192 ALA B O 1
ATOM 5614 N N . TYR B 1 193 ? 24.479 49.207 82.809 1.00 44.26 193 TYR B N 1
ATOM 5615 C CA . TYR B 1 193 ? 24.138 48.249 81.741 1.00 44.62 193 TYR B CA 1
ATOM 5616 C C . TYR B 1 193 ? 22.636 48.097 81.560 1.00 44.57 193 TYR B C 1
ATOM 5617 O O . TYR B 1 193 ? 21.887 48.217 82.509 1.00 47.91 193 TYR B O 1
ATOM 5626 N N . GLU B 1 194 ? 22.199 47.815 80.341 1.00 46.11 194 GLU B N 1
ATOM 5627 C CA . GLU B 1 194 ? 20.790 47.540 80.066 1.00 49.45 194 GLU B CA 1
ATOM 5628 C C . GLU B 1 194 ? 20.668 46.244 79.256 1.00 50.80 194 GLU B C 1
ATOM 5629 O O . GLU B 1 194 ? 21.427 46.024 78.311 1.00 53.69 194 GLU B O 1
ATOM 5635 N N . VAL B 1 195 ? 19.676 45.424 79.599 1.00 48.85 195 VAL B N 1
ATOM 5636 C CA . VAL B 1 195 ? 19.616 44.044 79.139 1.00 49.07 195 VAL B CA 1
ATOM 5637 C C . VAL B 1 195 ? 18.476 43.797 78.144 1.00 47.19 195 VAL B C 1
ATOM 5638 O O . VAL B 1 195 ? 17.292 43.844 78.498 1.00 44.02 195 VAL B O 1
ATOM 5642 N N . TYR B 1 196 ? 18.878 43.530 76.901 1.00 46.39 196 TYR B N 1
ATOM 5643 C CA . TYR B 1 196 ? 18.000 43.067 75.831 1.00 46.66 196 TYR B CA 1
ATOM 5644 C C . TYR B 1 196 ? 18.239 41.569 75.673 1.00 44.02 196 TYR B C 1
ATOM 5645 O O . TYR B 1 196 ? 19.379 41.110 75.724 1.00 43.19 196 TYR B O 1
ATOM 5654 N N . CYS B 1 197 ? 17.173 40.799 75.496 1.00 42.94 197 CYS B N 1
ATOM 5655 C CA . CYS B 1 197 ? 17.296 39.365 75.168 1.00 41.37 197 CYS B CA 1
ATOM 5656 C C . CYS B 1 197 ? 16.659 39.118 73.820 1.00 42.30 197 CYS B C 1
ATOM 5657 O O . CYS B 1 197 ? 15.630 39.672 73.531 1.00 41.85 197 CYS B O 1
ATOM 5660 N N . TYR B 1 198 ? 17.280 38.309 72.983 1.00 42.82 198 TYR B N 1
ATOM 5661 C CA . TYR B 1 198 ? 16.692 37.943 71.710 1.00 42.88 198 TYR B CA 1
ATOM 5662 C C . TYR B 1 198 ? 16.515 36.415 71.706 1.00 45.46 198 TYR B C 1
ATOM 5663 O O . TYR B 1 198 ? 17.490 35.667 71.563 1.00 40.54 198 TYR B O 1
ATOM 5672 N N . SER B 1 199 ? 15.267 35.974 71.903 1.00 48.23 199 SER B N 1
ATOM 5673 C CA . SER B 1 199 ? 14.909 34.541 71.963 1.00 48.33 199 SER B CA 1
ATOM 5674 C C . SER B 1 199 ? 14.697 33.975 70.557 1.00 47.97 199 SER B C 1
ATOM 5675 O O . SER B 1 199 ? 13.753 34.362 69.855 1.00 47.68 199 SER B O 1
ATOM 5678 N N . ASN B 1 200 ? 15.560 33.040 70.170 1.00 46.55 200 ASN B N 1
ATOM 5679 C CA . ASN B 1 200 ? 15.541 32.442 68.829 1.00 46.11 200 ASN B CA 1
ATOM 5680 C C . ASN B 1 200 ? 14.869 31.059 68.742 1.00 44.61 200 ASN B C 1
ATOM 5681 O O . ASN B 1 200 ? 15.217 30.249 67.887 1.00 42.26 200 ASN B O 1
ATOM 5686 N N . ASP B 1 201 ? 13.905 30.801 69.624 1.00 46.14 201 ASP B N 1
ATOM 5687 C CA . ASP B 1 201 ? 13.150 29.549 69.625 1.00 47.97 201 ASP B CA 1
ATOM 5688 C C . ASP B 1 201 ? 11.803 29.812 70.315 1.00 48.12 201 ASP B C 1
ATOM 5689 O O . ASP B 1 201 ? 11.766 30.520 71.323 1.00 49.04 201 ASP B O 1
ATOM 5694 N N . PRO B 1 202 ? 10.697 29.279 69.756 1.00 48.38 202 PRO B N 1
ATOM 5695 C CA . PRO B 1 202 ? 9.369 29.550 70.324 1.00 47.71 202 PRO B CA 1
ATOM 5696 C C . PRO B 1 202 ? 9.062 28.921 71.682 1.00 48.58 202 PRO B C 1
ATOM 5697 O O . PRO B 1 202 ? 8.187 29.421 72.384 1.00 50.95 202 PRO B O 1
ATOM 5701 N N . ARG B 1 203 ? 9.746 27.844 72.052 1.00 48.13 203 ARG B N 1
ATOM 5702 C CA . ARG B 1 203 ? 9.495 27.215 73.347 1.00 48.43 203 ARG B CA 1
ATOM 5703 C C . ARG B 1 203 ? 9.647 28.237 74.471 1.00 47.48 203 ARG B C 1
ATOM 5704 O O . ARG B 1 203 ? 10.694 28.871 74.608 1.00 44.99 203 ARG B O 1
ATOM 5712 N N . SER B 1 204 ? 8.575 28.392 75.244 1.00 48.97 204 SER B N 1
ATOM 5713 C CA . SER B 1 204 ? 8.515 29.343 76.348 1.00 49.75 204 SER B CA 1
ATOM 5714 C C . SER B 1 204 ? 7.948 28.645 77.594 1.00 50.04 204 SER B C 1
ATOM 5715 O O . SER B 1 204 ? 6.728 28.474 77.724 1.00 55.00 204 SER B O 1
ATOM 5718 N N . ASP B 1 205 ? 8.851 28.222 78.478 1.00 47.55 205 ASP B N 1
ATOM 5719 C CA . ASP B 1 205 ? 8.506 27.569 79.745 1.00 48.90 205 ASP B CA 1
ATOM 5720 C C . ASP B 1 205 ? 8.662 28.539 80.931 1.00 50.43 205 ASP B C 1
ATOM 5721 O O . ASP B 1 205 ? 8.937 29.719 80.727 1.00 52.51 205 ASP B O 1
ATOM 5726 N N . ALA B 1 206 ? 8.474 28.045 82.155 1.00 48.70 206 ALA B N 1
ATOM 5727 C CA . ALA B 1 206 ? 8.628 28.852 83.375 1.00 48.39 206 ALA B CA 1
ATOM 5728 C C . ALA B 1 206 ? 9.919 29.686 83.447 1.00 49.57 206 ALA B C 1
ATOM 5729 O O . ALA B 1 206 ? 9.892 30.812 83.950 1.00 51.42 206 ALA B O 1
ATOM 5731 N N . LEU B 1 207 ? 11.040 29.140 82.968 1.00 47.85 207 LEU B N 1
ATOM 5732 C CA . LEU B 1 207 ? 12.316 29.863 83.009 1.00 44.80 207 LEU B CA 1
ATOM 5733 C C . LEU B 1 207 ? 12.359 31.029 82.011 1.00 47.98 207 LEU B C 1
ATOM 5734 O O . LEU B 1 207 ? 12.920 32.083 82.321 1.00 44.79 207 LEU B O 1
ATOM 5739 N N . THR B 1 208 ? 11.757 30.857 80.831 1.00 50.79 208 THR B N 1
ATOM 5740 C CA . THR B 1 208 ? 11.708 31.953 79.838 1.00 54.38 208 THR B CA 1
ATOM 5741 C C . THR B 1 208 ? 10.863 33.110 80.390 1.00 51.77 208 THR B C 1
ATOM 5742 O O . THR B 1 208 ? 11.242 34.261 80.258 1.00 52.52 208 THR B O 1
ATOM 5746 N N . ASP B 1 209 ? 9.743 32.781 81.033 1.00 53.95 209 ASP B N 1
ATOM 5747 C CA . ASP B 1 209 ? 8.906 33.767 81.730 1.00 55.25 209 ASP B CA 1
ATOM 5748 C C . ASP B 1 209 ? 9.720 34.559 82.753 1.00 57.52 209 ASP B C 1
ATOM 5749 O O . ASP B 1 209 ? 9.578 35.781 82.835 1.00 60.58 209 ASP B O 1
ATOM 5754 N N . ARG B 1 210 ? 10.577 33.868 83.507 1.00 58.06 210 ARG B N 1
ATOM 5755 C CA . ARG B 1 210 ? 11.493 34.527 84.454 1.00 59.79 210 ARG B CA 1
ATOM 5756 C C . ARG B 1 210 ? 12.546 35.387 83.745 1.00 60.06 210 ARG B C 1
ATOM 5757 O O . ARG B 1 210 ? 12.792 36.516 84.161 1.00 66.75 210 ARG B O 1
ATOM 5765 N N . LEU B 1 211 ? 13.156 34.859 82.685 1.00 58.30 211 LEU B N 1
ATOM 5766 C CA . LEU B 1 211 ? 14.124 35.628 81.879 1.00 56.76 211 LEU B CA 1
ATOM 5767 C C . LEU B 1 211 ? 13.496 36.884 81.251 1.00 57.01 211 LEU B C 1
ATOM 5768 O O . LEU B 1 211 ? 14.123 37.948 81.228 1.00 53.16 211 LEU B O 1
ATOM 5773 N N . ARG B 1 212 ? 12.268 36.748 80.748 1.00 56.69 212 ARG B N 1
ATOM 5774 C CA . ARG B 1 212 ? 11.522 37.869 80.169 1.00 55.49 212 ARG B CA 1
ATOM 5775 C C . ARG B 1 212 ? 11.246 38.950 81.215 1.00 56.12 212 ARG B C 1
ATOM 5776 O O . ARG B 1 212 ? 11.428 40.140 80.944 1.00 58.72 212 ARG B O 1
ATOM 5784 N N . ALA B 1 213 ? 10.812 38.527 82.402 1.00 55.87 213 ALA B N 1
ATOM 5785 C CA . ALA B 1 213 ? 10.540 39.439 83.519 1.00 54.67 213 ALA B CA 1
ATOM 5786 C C . ALA B 1 213 ? 11.804 40.147 84.015 1.00 54.70 213 ALA B C 1
ATOM 5787 O O . ALA B 1 213 ? 11.777 41.345 84.284 1.00 56.81 213 ALA B O 1
ATOM 5789 N N . LEU B 1 214 ? 12.903 39.407 84.137 1.00 55.19 214 LEU B N 1
ATOM 5790 C CA . LEU B 1 214 ? 14.185 39.989 84.572 1.00 55.50 214 LEU B CA 1
ATOM 5791 C C . LEU B 1 214 ? 14.856 40.885 83.516 1.00 53.83 214 LEU B C 1
ATOM 5792 O O . LEU B 1 214 ? 15.640 41.766 83.867 1.00 52.82 214 LEU B O 1
ATOM 5797 N N . SER B 1 215 ? 14.563 40.648 82.238 1.00 55.74 215 SER B N 1
ATOM 5798 C CA . SER B 1 215 ? 15.056 41.504 81.142 1.00 55.28 215 SER B CA 1
ATOM 5799 C C . SER B 1 215 ? 14.406 42.880 81.162 1.00 54.20 215 SER B C 1
ATOM 5800 O O . SER B 1 215 ? 13.236 43.019 81.557 1.00 56.83 215 SER B O 1
ATOM 5803 N N . ASP B 1 216 ? 15.162 43.880 80.704 1.00 49.50 216 ASP B N 1
ATOM 5804 C CA . ASP B 1 216 ? 14.618 45.218 80.469 1.00 47.43 216 ASP B CA 1
ATOM 5805 C C . ASP B 1 216 ? 13.753 45.247 79.217 1.00 49.25 216 ASP B C 1
ATOM 5806 O O . ASP B 1 216 ? 12.672 45.839 79.239 1.00 46.22 216 ASP B O 1
ATOM 5811 N N . ARG B 1 217 ? 14.238 44.617 78.138 1.00 51.26 217 ARG B N 1
ATOM 5812 C CA . ARG B 1 217 ? 13.483 44.456 76.881 1.00 52.31 217 ARG B CA 1
ATOM 5813 C C . ARG B 1 217 ? 13.592 43.008 76.409 1.00 50.71 217 ARG B C 1
ATOM 5814 O O . ARG B 1 217 ? 14.603 42.362 76.684 1.00 50.08 217 ARG B O 1
ATOM 5822 N N . TRP B 1 218 ? 12.583 42.517 75.675 1.00 50.95 218 TRP B N 1
ATOM 5823 C CA . TRP B 1 218 ? 12.524 41.093 75.286 1.00 51.35 218 TRP B CA 1
ATOM 5824 C C . TRP B 1 218 ? 12.776 40.703 73.810 1.00 52.55 218 TRP B C 1
ATOM 5825 O O . TRP B 1 218 ? 13.744 40.026 73.560 1.00 59.27 218 TRP B O 1
ATOM 5836 N N . ARG B 1 219 ? 11.907 41.027 72.856 1.00 49.14 219 ARG B N 1
ATOM 5837 C CA . ARG B 1 219 ? 12.095 40.592 71.428 1.00 49.33 219 ARG B CA 1
ATOM 5838 C C . ARG B 1 219 ? 12.119 39.053 71.107 1.00 47.23 219 ARG B C 1
ATOM 5839 O O . ARG B 1 219 ? 13.112 38.356 71.352 1.00 49.09 219 ARG B O 1
ATOM 5847 N N . ASP B 1 220 ? 11.012 38.553 70.548 1.00 44.20 220 ASP B N 1
ATOM 5848 C CA . ASP B 1 220 ? 10.938 37.212 69.938 1.00 41.45 220 ASP B CA 1
ATOM 5849 C C . ASP B 1 220 ? 11.399 37.210 68.471 1.00 43.18 220 ASP B C 1
ATOM 5850 O O . ASP B 1 220 ? 10.753 37.787 67.599 1.00 46.13 220 ASP B O 1
ATOM 5855 N N . VAL B 1 221 ? 12.488 36.498 68.208 1.00 44.13 221 VAL B N 1
ATOM 5856 C CA . VAL B 1 221 ? 13.291 36.676 66.997 1.00 46.25 221 VAL B CA 1
ATOM 5857 C C . VAL B 1 221 ? 13.195 35.540 65.950 1.00 48.48 221 VAL B C 1
ATOM 5858 O O . VAL B 1 221 ? 13.519 35.760 64.770 1.00 46.49 221 VAL B O 1
ATOM 5862 N N . TRP B 1 222 ? 12.730 34.354 66.355 1.00 48.65 222 TRP B N 1
ATOM 5863 C CA . TRP B 1 222 ? 12.676 33.185 65.456 1.00 46.10 222 TRP B CA 1
ATOM 5864 C C . TRP B 1 222 ? 12.003 33.446 64.100 1.00 46.28 222 TRP B C 1
ATOM 5865 O O . TRP B 1 222 ? 12.535 33.001 63.087 1.00 44.91 222 TRP B O 1
ATOM 5876 N N . PRO B 1 223 ? 10.895 34.223 64.056 1.00 47.65 223 PRO B N 1
ATOM 5877 C CA . PRO B 1 223 ? 10.258 34.433 62.742 1.00 49.62 223 PRO B CA 1
ATOM 5878 C C . PRO B 1 223 ? 10.966 35.404 61.797 1.00 49.65 223 PRO B C 1
ATOM 5879 O O . PRO B 1 223 ? 10.552 35.503 60.636 1.00 48.43 223 PRO B O 1
ATOM 5883 N N . LEU B 1 224 ? 11.991 36.116 62.279 1.00 48.75 224 LEU B N 1
ATOM 5884 C CA . LEU B 1 224 ? 12.641 37.180 61.510 1.00 47.98 224 LEU B CA 1
ATOM 5885 C C . LEU B 1 224 ? 13.780 36.627 60.685 1.00 46.81 224 LEU B C 1
ATOM 5886 O O . LEU B 1 224 ? 14.382 35.632 61.080 1.00 46.68 224 LEU B O 1
ATOM 5891 N N . THR B 1 225 ? 14.080 37.273 59.551 1.00 46.32 225 THR B N 1
ATOM 5892 C CA . THR B 1 225 ? 15.266 36.928 58.751 1.00 46.47 225 THR B CA 1
ATOM 5893 C C . THR B 1 225 ? 16.489 37.522 59.436 1.00 46.82 225 THR B C 1
ATOM 5894 O O . THR B 1 225 ? 16.357 38.357 60.331 1.00 45.57 225 THR B O 1
ATOM 5898 N N . ASP B 1 226 ? 17.677 37.083 59.033 1.00 50.20 226 ASP B N 1
ATOM 5899 C CA . ASP B 1 226 ? 18.915 37.626 59.602 1.00 52.15 226 ASP B CA 1
ATOM 5900 C C . ASP B 1 226 ? 19.081 39.112 59.298 1.00 52.69 226 ASP B C 1
ATOM 5901 O O . ASP B 1 226 ? 19.597 39.840 60.134 1.00 55.78 226 ASP B O 1
ATOM 5906 N N . ALA B 1 227 ? 18.640 39.556 58.116 1.00 53.67 227 ALA B N 1
ATOM 5907 C CA . ALA B 1 227 ? 18.644 40.986 57.764 1.00 51.62 227 ALA B CA 1
ATOM 5908 C C . ALA B 1 227 ? 17.677 41.788 58.657 1.00 50.80 227 ALA B C 1
ATOM 5909 O O . ALA B 1 227 ? 18.047 42.843 59.164 1.00 46.72 227 ALA B O 1
ATOM 5911 N N . GLU B 1 228 ? 16.453 41.274 58.835 1.00 51.46 228 GLU B N 1
ATOM 5912 C CA . GLU B 1 228 ? 15.458 41.851 59.764 1.00 51.76 228 GLU B CA 1
ATOM 5913 C C . GLU B 1 228 ? 15.964 41.945 61.212 1.00 52.44 228 GLU B C 1
ATOM 5914 O O . GLU B 1 228 ? 15.666 42.921 61.908 1.00 56.99 228 GLU B O 1
ATOM 5920 N N . LEU B 1 229 ? 16.692 40.926 61.673 1.00 50.87 229 LEU B N 1
ATOM 5921 C CA . LEU B 1 229 ? 17.262 40.946 63.021 1.00 50.43 229 LEU B CA 1
ATOM 5922 C C . LEU B 1 229 ? 18.358 41.989 63.151 1.00 49.11 229 LEU B C 1
ATOM 5923 O O . LEU B 1 229 ? 18.460 42.650 64.181 1.00 48.03 229 LEU B O 1
ATOM 5928 N N . CYS B 1 230 ? 19.180 42.123 62.119 1.00 51.01 230 CYS B N 1
ATOM 5929 C CA . CYS B 1 230 ? 20.230 43.147 62.115 1.00 57.13 230 CYS B CA 1
ATOM 5930 C C . CYS B 1 230 ? 19.685 44.574 62.236 1.00 58.45 230 CYS B C 1
ATOM 5931 O O . CYS B 1 230 ? 20.199 45.361 63.034 1.00 59.37 230 CYS B O 1
ATOM 5934 N N . GLU B 1 231 ? 18.653 44.900 61.457 1.00 59.73 231 GLU B N 1
ATOM 5935 C CA . GLU B 1 231 ? 18.052 46.230 61.517 1.00 63.62 231 GLU B CA 1
ATOM 5936 C C . GLU B 1 231 ? 17.329 46.446 62.868 1.00 59.78 231 GLU B C 1
ATOM 5937 O O . GLU B 1 231 ? 17.284 47.573 63.364 1.00 58.09 231 GLU B O 1
ATOM 5943 N N . LEU B 1 232 ? 16.819 45.366 63.471 1.00 56.30 232 LEU B N 1
ATOM 5944 C CA . LEU B 1 232 ? 16.279 45.399 64.850 1.00 53.81 232 LEU B CA 1
ATOM 5945 C C . LEU B 1 232 ? 17.348 45.660 65.923 1.00 49.39 232 LEU B C 1
ATOM 5946 O O . LEU B 1 232 ? 17.115 46.430 66.844 1.00 48.57 232 LEU B O 1
ATOM 5951 N N . VAL B 1 233 ? 18.492 44.993 65.822 1.00 48.65 233 VAL B N 1
ATOM 5952 C CA . VAL B 1 233 ? 19.602 45.191 66.766 1.00 49.37 233 VAL B CA 1
ATOM 5953 C C . VAL B 1 233 ? 20.176 46.599 66.640 1.00 51.63 233 VAL B C 1
ATOM 5954 O O . VAL B 1 233 ? 20.462 47.244 67.649 1.00 48.24 233 VAL B O 1
ATOM 5958 N N . ARG B 1 234 ? 20.359 47.053 65.398 1.00 57.55 234 ARG B N 1
ATOM 5959 C CA . ARG B 1 234 ? 20.814 48.422 65.118 1.00 60.71 234 ARG B CA 1
ATOM 5960 C C . ARG B 1 234 ? 19.854 49.481 65.673 1.00 59.95 234 ARG B C 1
ATOM 5961 O O . ARG B 1 234 ? 20.304 50.489 66.220 1.00 58.51 234 ARG B O 1
ATOM 5969 N N . ARG B 1 235 ? 18.548 49.246 65.542 1.00 59.77 235 ARG B N 1
ATOM 5970 C CA . ARG B 1 235 ? 17.542 50.213 65.997 1.00 65.00 235 ARG B CA 1
ATOM 5971 C C . ARG B 1 235 ? 17.430 50.251 67.519 1.00 61.95 235 ARG B C 1
ATOM 5972 O O . ARG B 1 235 ? 17.211 51.318 68.094 1.00 66.13 235 ARG B O 1
ATOM 5980 N N . ASP B 1 236 ? 17.571 49.089 68.158 1.00 57.24 236 ASP B N 1
ATOM 5981 C CA . ASP B 1 236 ? 17.712 48.997 69.623 1.00 53.97 236 ASP B CA 1
ATOM 5982 C C . ASP B 1 236 ? 18.988 49.659 70.145 1.00 50.43 236 ASP B C 1
ATOM 5983 O O . ASP B 1 236 ? 19.052 50.057 71.303 1.00 47.78 236 ASP B O 1
ATOM 5988 N N . GLY B 1 237 ? 20.008 49.735 69.299 1.00 50.85 237 GLY B N 1
ATOM 5989 C CA . GLY B 1 237 ? 21.243 50.437 69.609 1.00 50.94 237 GLY B CA 1
ATOM 5990 C C . GLY B 1 237 ? 22.169 49.623 70.484 1.00 50.45 237 GLY B C 1
ATOM 5991 O O . GLY B 1 237 ? 22.819 50.178 71.374 1.00 52.97 237 GLY B O 1
ATOM 5992 N N . ILE B 1 238 ? 22.264 48.322 70.202 1.00 47.55 238 ILE B N 1
ATOM 5993 C CA . ILE B 1 238 ? 23.026 47.404 71.047 1.00 46.79 238 ILE B CA 1
ATOM 5994 C C . ILE B 1 238 ? 24.529 47.670 70.881 1.00 44.79 238 ILE B C 1
ATOM 5995 O O . ILE B 1 238 ? 25.043 47.710 69.767 1.00 42.41 238 ILE B O 1
ATOM 6000 N N . ASP B 1 239 ? 25.214 47.864 72.004 1.00 44.31 239 ASP B N 1
ATOM 6001 C CA . ASP B 1 239 ? 26.659 48.119 72.017 1.00 44.72 239 ASP B CA 1
ATOM 6002 C C . ASP B 1 239 ? 27.460 46.828 72.070 1.00 46.21 239 ASP B C 1
ATOM 6003 O O . ASP B 1 239 ? 28.516 46.717 71.431 1.00 44.56 239 ASP B O 1
ATOM 6008 N N . ILE B 1 240 ? 26.966 45.874 72.863 1.00 46.72 240 ILE B N 1
ATOM 6009 C CA . ILE B 1 240 ? 27.599 44.578 73.037 1.00 46.80 240 ILE B CA 1
ATOM 6010 C C . ILE B 1 240 ? 26.553 43.505 72.764 1.00 48.18 240 ILE B C 1
ATOM 6011 O O . ILE B 1 240 ? 25.563 43.409 73.504 1.00 48.08 240 ILE B O 1
ATOM 6016 N N . LEU B 1 241 ? 26.763 42.720 71.698 1.00 46.58 241 LEU B N 1
ATOM 6017 C CA . LEU B 1 241 ? 25.855 41.627 71.338 1.00 44.11 241 LEU B CA 1
ATOM 6018 C C . LEU B 1 241 ? 26.548 40.322 71.681 1.00 43.91 241 LEU B C 1
ATOM 6019 O O . LEU B 1 241 ? 27.706 40.123 71.306 1.00 44.61 241 LEU B O 1
ATOM 6024 N N . VAL B 1 242 ? 25.839 39.448 72.399 1.00 41.41 242 VAL B N 1
ATOM 6025 C CA . VAL B 1 242 ? 26.414 38.214 72.935 1.00 40.15 242 VAL B CA 1
ATOM 6026 C C . VAL B 1 242 ? 25.719 36.989 72.348 1.00 41.12 242 VAL B C 1
ATOM 6027 O O . VAL B 1 242 ? 24.490 36.828 72.445 1.00 36.13 242 VAL B O 1
ATOM 6031 N N . ASP B 1 243 ? 26.533 36.146 71.715 1.00 44.07 243 ASP B N 1
ATOM 6032 C CA . ASP B 1 243 ? 26.107 34.847 71.211 1.00 43.24 243 ASP B CA 1
ATOM 6033 C C . ASP B 1 243 ? 26.183 33.848 72.355 1.00 43.12 243 ASP B C 1
ATOM 6034 O O . ASP B 1 243 ? 27.267 33.444 72.765 1.00 46.00 243 ASP B O 1
ATOM 6039 N N . LEU B 1 244 ? 25.023 33.447 72.842 1.00 41.23 244 LEU B N 1
ATOM 6040 C CA . LEU B 1 244 ? 24.925 32.449 73.884 1.00 41.37 244 LEU B CA 1
ATOM 6041 C C . LEU B 1 244 ? 24.831 31.031 73.328 1.00 41.99 244 LEU B C 1
ATOM 6042 O O . LEU B 1 244 ? 25.149 30.099 74.053 1.00 41.10 244 LEU B O 1
ATOM 6047 N N . SER B 1 245 ? 24.389 30.862 72.074 1.00 42.11 245 SER B N 1
ATOM 6048 C CA . SER B 1 245 ? 24.112 29.523 71.525 1.00 41.50 245 SER B CA 1
ATOM 6049 C C . SER B 1 245 ? 25.316 28.801 70.928 1.00 42.34 245 SER B C 1
ATOM 6050 O O . SER B 1 245 ? 25.476 27.599 71.141 1.00 40.13 245 SER B O 1
ATOM 6053 N N . TRP B 1 246 ? 26.126 29.527 70.154 1.00 44.57 246 TRP B N 1
ATOM 6054 C CA . TRP B 1 246 ? 27.286 28.968 69.419 1.00 41.89 246 TRP B CA 1
ATOM 6055 C C . TRP B 1 246 ? 26.778 27.904 68.422 1.00 39.39 246 TRP B C 1
ATOM 6056 O O . TRP B 1 246 ? 25.559 27.730 68.219 1.00 38.09 246 TRP B O 1
ATOM 6067 N N . HIS B 1 247 ? 27.703 27.239 67.753 1.00 36.85 247 HIS B N 1
ATOM 6068 C CA . HIS B 1 247 ? 27.387 26.108 66.895 1.00 37.64 247 HIS B CA 1
ATOM 6069 C C . HIS B 1 247 ? 26.530 24.982 67.488 1.00 38.54 247 HIS B C 1
ATOM 6070 O O . HIS B 1 247 ? 25.903 24.272 66.727 1.00 41.89 247 HIS B O 1
ATOM 6077 N N . LEU B 1 248 ? 26.445 24.862 68.812 1.00 39.86 248 LEU B N 1
ATOM 6078 C CA . LEU B 1 248 ? 25.721 23.776 69.474 1.00 41.32 248 LEU B CA 1
ATOM 6079 C C . LEU B 1 248 ? 24.217 24.014 69.510 1.00 41.77 248 LEU B C 1
ATOM 6080 O O . LEU B 1 248 ? 23.472 23.089 69.788 1.00 45.31 248 LEU B O 1
ATOM 6085 N N . GLY B 1 249 ? 23.766 25.241 69.284 1.00 41.85 249 GLY B N 1
ATOM 6086 C CA . GLY B 1 249 ? 22.374 25.593 69.522 1.00 42.39 249 GLY B CA 1
ATOM 6087 C C . GLY B 1 249 ? 21.783 26.314 68.348 1.00 44.05 249 GLY B C 1
ATOM 6088 O O . GLY B 1 249 ? 22.449 26.503 67.330 1.00 45.32 249 GLY B O 1
ATOM 6089 N N . MET B 1 250 ? 20.536 26.738 68.506 1.00 46.43 250 MET B N 1
ATOM 6090 C CA . MET B 1 250 ? 19.847 27.505 67.476 1.00 51.03 250 MET B CA 1
ATOM 6091 C C . MET B 1 250 ? 20.378 28.948 67.473 1.00 48.52 250 MET B C 1
ATOM 6092 O O . MET B 1 250 ? 19.715 29.888 67.915 1.00 44.90 250 MET B O 1
ATOM 6097 N N . HIS B 1 251 ? 21.591 29.091 66.950 1.00 46.26 251 HIS B N 1
ATOM 6098 C CA . HIS B 1 251 ? 22.318 30.359 66.945 1.00 46.23 251 HIS B CA 1
ATOM 6099 C C . HIS B 1 251 ? 21.772 31.305 65.892 1.00 44.98 251 HIS B C 1
ATOM 6100 O O . HIS B 1 251 ? 20.865 30.946 65.131 1.00 44.35 251 HIS B O 1
ATOM 6107 N N . ARG B 1 252 ? 22.368 32.493 65.830 1.00 42.51 252 ARG B N 1
ATOM 6108 C CA . ARG B 1 252 ? 21.994 33.518 64.861 1.00 42.71 252 ARG B CA 1
ATOM 6109 C C . ARG B 1 252 ? 23.249 34.265 64.376 1.00 42.83 252 ARG B C 1
ATOM 6110 O O . ARG B 1 252 ? 23.310 35.499 64.344 1.00 41.06 252 ARG B O 1
ATOM 6118 N N . LEU B 1 253 ? 24.231 33.476 63.951 1.00 42.15 253 LEU B N 1
ATOM 6119 C CA . LEU B 1 253 ? 25.587 33.939 63.687 1.00 42.00 253 LEU B CA 1
ATOM 6120 C C . LEU B 1 253 ? 25.716 34.653 62.355 1.00 44.45 253 LEU B C 1
ATOM 6121 O O . LEU B 1 253 ? 26.701 35.345 62.127 1.00 44.68 253 LEU B O 1
ATOM 6126 N N . PHE B 1 254 ? 24.750 34.474 61.461 1.00 46.40 254 PHE B N 1
ATOM 6127 C CA . PHE B 1 254 ? 24.737 35.251 60.216 1.00 49.01 254 PHE B CA 1
ATOM 6128 C C . PHE B 1 254 ? 24.227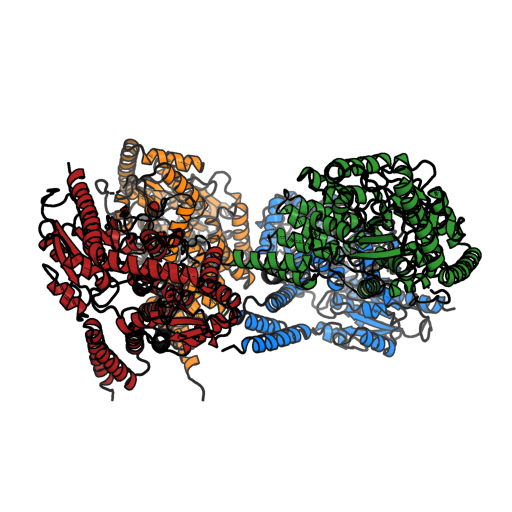 36.682 60.443 1.00 48.03 254 PHE B C 1
ATOM 6129 O O . PHE B 1 254 ? 24.565 37.580 59.681 1.00 48.11 254 PHE B O 1
ATOM 6137 N N . ALA B 1 255 ? 23.417 36.888 61.483 1.00 46.60 255 ALA B N 1
ATOM 6138 C CA . ALA B 1 255 ? 23.127 38.236 61.976 1.00 45.04 255 ALA B CA 1
ATOM 6139 C C . ALA B 1 255 ? 24.390 38.861 62.588 1.00 42.74 255 ALA B C 1
ATOM 6140 O O . ALA B 1 255 ? 24.713 39.994 62.293 1.00 40.37 255 ALA B O 1
ATOM 6142 N N . PHE B 1 256 ? 25.110 38.103 63.413 1.00 42.53 256 PHE B N 1
ATOM 6143 C CA . PHE B 1 256 ? 26.433 38.529 63.925 1.00 41.66 256 PHE B CA 1
ATOM 6144 C C . PHE B 1 256 ? 27.438 38.791 62.811 1.00 46.01 256 PHE B C 1
ATOM 6145 O O . PHE B 1 256 ? 28.300 39.648 62.948 1.00 53.17 256 PHE B O 1
ATOM 6153 N N . ALA B 1 257 ? 27.353 38.014 61.733 1.00 48.92 257 ALA B N 1
ATOM 6154 C CA . ALA B 1 257 ? 28.275 38.118 60.607 1.00 49.23 257 ALA B CA 1
ATOM 6155 C C . ALA B 1 257 ? 28.296 39.504 59.980 1.00 51.52 257 ALA B C 1
ATOM 6156 O O . ALA B 1 257 ? 29.323 39.918 59.463 1.00 49.96 257 ALA B O 1
ATOM 6158 N N . ARG B 1 258 ? 27.164 40.211 60.038 1.00 54.08 258 ARG B N 1
ATOM 6159 C CA . ARG B 1 258 ? 27.034 41.561 59.474 1.00 53.43 258 ARG B CA 1
ATOM 6160 C C . ARG B 1 258 ? 27.545 42.710 60.367 1.00 51.01 258 ARG B C 1
ATOM 6161 O O . ARG B 1 258 ? 27.512 43.861 59.938 1.00 53.01 258 ARG B O 1
ATOM 6169 N N . ARG B 1 259 ? 28.034 42.400 61.571 1.00 46.91 259 ARG B N 1
ATOM 6170 C CA . ARG B 1 259 ? 28.439 43.402 62.577 1.00 48.93 259 ARG B CA 1
ATOM 6171 C C . ARG B 1 259 ? 27.373 44.452 62.928 1.00 47.60 259 ARG B C 1
ATOM 6172 O O . ARG B 1 259 ? 27.639 45.637 62.817 1.00 48.84 259 ARG B O 1
ATOM 6180 N N . PRO B 1 260 ? 26.174 44.027 63.374 1.00 48.22 260 PRO B N 1
ATOM 6181 C CA . PRO B 1 260 ? 25.153 44.999 63.796 1.00 48.86 260 PRO B CA 1
ATOM 6182 C C . PRO B 1 260 ? 25.518 45.751 65.067 1.00 49.58 260 PRO B C 1
ATOM 6183 O O . PRO B 1 260 ? 24.919 46.788 65.349 1.00 51.91 260 PRO B O 1
ATOM 6187 N N . ALA B 1 261 ? 26.465 45.209 65.833 1.00 49.21 261 ALA B N 1
ATOM 6188 C CA . ALA B 1 261 ? 26.993 45.858 67.018 1.00 49.77 261 ALA B CA 1
ATOM 6189 C C . ALA B 1 261 ? 28.516 45.956 66.908 1.00 50.79 261 ALA B C 1
ATOM 6190 O O . ALA B 1 261 ? 29.148 45.093 66.284 1.00 50.93 261 ALA B O 1
ATOM 6192 N N . PRO B 1 262 ? 29.112 47.006 67.511 1.00 48.84 262 PRO B N 1
ATOM 6193 C CA . PRO B 1 262 ? 30.570 47.211 67.482 1.00 47.03 262 PRO B CA 1
ATOM 6194 C C . PRO B 1 262 ? 31.392 46.271 68.381 1.00 44.71 262 PRO B C 1
ATOM 6195 O O . PRO B 1 262 ? 32.610 46.131 68.186 1.00 40.81 262 PRO B O 1
ATOM 6199 N N . VAL B 1 263 ? 30.748 45.680 69.384 1.00 43.31 263 VAL B N 1
ATOM 6200 C CA . VAL B 1 263 ? 31.383 44.662 70.221 1.00 42.41 263 VAL B CA 1
ATOM 6201 C C . VAL B 1 263 ? 30.534 43.404 70.139 1.00 40.22 263 VAL B C 1
ATOM 6202 O O . VAL B 1 263 ? 29.359 43.417 70.503 1.00 39.51 263 VAL B O 1
ATOM 6206 N N . GLN B 1 264 ? 31.130 42.321 69.650 1.00 41.38 264 GLN B N 1
ATOM 6207 C CA . GLN B 1 264 ? 30.410 41.057 69.482 1.00 42.66 264 GLN B CA 1
ATOM 6208 C C . GLN B 1 264 ? 31.175 39.914 70.127 1.00 42.78 264 GLN B C 1
ATOM 6209 O O . GLN B 1 264 ? 32.362 39.697 69.829 1.00 40.10 264 GLN B O 1
ATOM 6215 N N . VAL B 1 265 ? 30.462 39.194 71.003 1.00 44.26 265 VAL B N 1
ATOM 6216 C CA . VAL B 1 265 ? 31.039 38.267 71.989 1.00 44.28 265 VAL B CA 1
ATOM 6217 C C . VAL B 1 265 ? 30.359 36.907 71.912 1.00 43.00 265 VAL B C 1
ATOM 6218 O O . VAL B 1 265 ? 29.133 36.841 71.798 1.00 45.55 265 VAL B O 1
ATOM 6222 N N . THR B 1 266 ? 31.136 35.828 71.997 1.00 41.17 266 THR B N 1
ATOM 6223 C CA . THR B 1 266 ? 30.562 34.479 72.176 1.00 39.18 266 THR B CA 1
ATOM 6224 C C . THR B 1 266 ? 30.931 33.978 73.589 1.00 36.79 266 THR B C 1
ATOM 6225 O O . THR B 1 266 ? 32.081 34.067 74.008 1.00 36.20 266 THR B O 1
ATOM 6229 N N . TRP B 1 267 ? 29.935 33.483 74.321 1.00 35.53 267 TRP B N 1
ATOM 6230 C CA . TRP B 1 267 ? 30.105 33.088 75.720 1.00 34.82 267 TRP B CA 1
ATOM 6231 C C . TRP B 1 267 ? 29.054 32.051 76.123 1.00 35.12 267 TRP B C 1
ATOM 6232 O O . TRP B 1 267 ? 27.941 32.068 75.589 1.00 33.86 267 TRP B O 1
ATOM 6243 N N . LEU B 1 268 ? 29.443 31.151 77.041 1.00 36.05 268 LEU B N 1
ATOM 6244 C CA . LEU B 1 268 ? 28.554 30.185 77.736 1.00 38.29 268 LEU B CA 1
ATOM 6245 C C . LEU B 1 268 ? 28.474 28.802 77.070 1.00 39.75 268 LEU B C 1
ATOM 6246 O O . LEU B 1 268 ? 28.749 27.794 77.712 1.00 43.79 268 LEU B O 1
ATOM 6251 N N . ALA B 1 269 ? 28.104 28.763 75.797 1.00 39.09 269 ALA B N 1
ATOM 6252 C CA . ALA B 1 269 ? 27.963 27.519 75.064 1.00 40.57 269 ALA B CA 1
ATOM 6253 C C . ALA B 1 269 ? 29.216 27.176 74.288 1.00 41.48 269 ALA B C 1
ATOM 6254 O O . ALA B 1 269 ? 29.449 26.011 73.989 1.00 42.92 269 ALA B O 1
ATOM 6256 N N . ALA B 1 270 ? 30.018 28.186 73.959 1.00 44.59 270 ALA B N 1
ATOM 6257 C CA . ALA B 1 270 ? 31.215 27.997 73.151 1.00 44.49 270 ALA B CA 1
ATOM 6258 C C . ALA B 1 270 ? 32.170 27.040 73.834 1.00 43.80 270 ALA B C 1
ATOM 6259 O O . ALA B 1 270 ? 32.479 27.208 75.011 1.00 45.76 270 ALA B O 1
ATOM 6261 N N . ILE B 1 271 ? 32.568 26.013 73.090 1.00 43.92 271 ILE B N 1
ATOM 6262 C CA . ILE B 1 271 ? 33.668 25.102 73.453 1.00 43.94 271 ILE B CA 1
ATOM 6263 C C . ILE B 1 271 ? 34.866 25.251 72.524 1.00 40.14 271 ILE B C 1
ATOM 6264 O O . ILE B 1 271 ? 35.897 24.612 72.739 1.00 40.43 271 ILE B O 1
ATOM 6269 N N . ASN B 1 272 ? 34.719 26.069 71.484 1.00 38.82 272 ASN B N 1
ATOM 6270 C CA . ASN B 1 272 ? 35.804 26.360 70.542 1.00 38.36 272 ASN B CA 1
ATOM 6271 C C . ASN B 1 272 ? 35.415 27.624 69.745 1.00 40.18 272 ASN B C 1
ATOM 6272 O O . ASN B 1 272 ? 34.326 28.203 69.945 1.00 36.57 272 ASN B O 1
ATOM 6277 N N . THR B 1 273 ? 36.299 28.064 68.856 1.00 42.48 273 THR B N 1
ATOM 6278 C CA . THR B 1 273 ? 36.042 29.236 68.026 1.00 43.87 273 THR B CA 1
ATOM 6279 C C . THR B 1 273 ? 34.797 29.073 67.169 1.00 42.92 273 THR B C 1
ATOM 6280 O O . THR B 1 273 ? 34.436 27.955 66.787 1.00 48.14 273 THR B O 1
ATOM 6284 N N . THR B 1 274 ? 34.144 30.195 66.879 1.00 40.14 274 THR B N 1
ATOM 6285 C CA . THR B 1 274 ? 33.122 30.253 65.839 1.00 38.34 274 THR B CA 1
ATOM 6286 C C . THR B 1 274 ? 33.741 30.189 64.447 1.00 39.46 274 THR B C 1
ATOM 6287 O O . THR B 1 274 ? 33.057 29.863 63.480 1.00 39.57 274 THR B O 1
ATOM 6291 N N . GLY B 1 275 ? 35.023 30.553 64.352 1.00 39.81 275 GLY B N 1
ATOM 6292 C CA . GLY B 1 275 ? 35.744 30.618 63.097 1.00 39.54 275 GLY B CA 1
ATOM 6293 C C . GLY B 1 275 ? 35.624 31.968 62.400 1.00 38.88 275 GLY B C 1
ATOM 6294 O O . GLY B 1 275 ? 36.316 32.217 61.399 1.00 36.79 275 GLY B O 1
ATOM 6295 N N . MET B 1 276 ? 34.780 32.849 62.939 1.00 38.56 276 MET B N 1
ATOM 6296 C CA . MET B 1 276 ? 34.345 34.062 62.235 1.00 40.74 276 MET B CA 1
ATOM 6297 C C . MET B 1 276 ? 35.257 35.248 62.514 1.00 41.69 276 MET B C 1
ATOM 6298 O O . MET B 1 276 ? 35.752 35.393 63.632 1.00 38.73 276 MET B O 1
ATOM 6303 N N . ARG B 1 277 ? 35.461 36.094 61.496 1.00 46.15 277 ARG B N 1
ATOM 6304 C CA . ARG B 1 277 ? 36.085 37.428 61.670 1.00 47.10 277 ARG B CA 1
ATOM 6305 C C . ARG B 1 277 ? 35.180 38.346 62.482 1.00 43.65 277 ARG B C 1
ATOM 6306 O O . ARG B 1 277 ? 35.663 39.080 63.338 1.00 45.98 277 ARG B O 1
ATOM 6314 N N . ALA B 1 278 ? 33.873 38.292 62.197 1.00 40.41 278 ALA B N 1
ATOM 6315 C CA . ALA B 1 278 ? 32.861 39.136 62.849 1.00 38.85 278 ALA B CA 1
ATOM 6316 C C . ALA B 1 278 ? 32.757 38.997 64.376 1.00 38.40 278 ALA B C 1
ATOM 6317 O O . ALA B 1 278 ? 32.247 39.901 65.031 1.00 36.07 278 ALA B O 1
ATOM 6319 N N . MET B 1 279 ? 33.198 37.873 64.938 1.00 39.55 279 MET B N 1
ATOM 6320 C CA . MET B 1 279 ? 33.168 37.693 66.390 1.00 41.66 279 MET B CA 1
ATOM 6321 C C . MET B 1 279 ? 34.464 38.246 66.976 1.00 43.36 279 MET B C 1
ATOM 6322 O O . MET B 1 279 ? 35.559 37.796 66.641 1.00 42.70 279 MET B O 1
ATOM 6327 N N . ASP B 1 280 ? 34.324 39.239 67.847 1.00 45.10 280 ASP B N 1
ATOM 6328 C CA . ASP B 1 280 ? 35.470 39.984 68.350 1.00 45.91 280 ASP B CA 1
ATOM 6329 C C . ASP B 1 280 ? 36.065 39.252 69.534 1.00 45.80 280 ASP B C 1
ATOM 6330 O O . ASP B 1 280 ? 37.278 39.078 69.604 1.00 46.29 280 ASP B O 1
ATOM 6335 N N . TYR B 1 281 ? 35.204 38.836 70.464 1.00 49.69 281 TYR B N 1
ATOM 6336 C CA . TYR B 1 281 ? 35.637 38.224 71.725 1.00 51.18 281 TYR B CA 1
ATOM 6337 C C . TYR B 1 281 ? 34.991 36.878 71.998 1.00 49.55 281 TYR B C 1
ATOM 6338 O O . TYR B 1 281 ? 33.852 36.630 71.612 1.00 51.19 281 TYR B O 1
ATOM 6347 N N . LEU B 1 282 ? 35.752 36.012 72.658 1.00 48.48 282 LEU B N 1
ATOM 6348 C CA . LEU B 1 282 ? 35.233 34.800 73.283 1.00 46.48 282 LEU B CA 1
ATOM 6349 C C . LEU B 1 282 ? 35.590 34.875 74.775 1.00 46.51 282 LEU B C 1
ATOM 6350 O O . LEU B 1 282 ? 36.772 34.964 75.117 1.00 50.23 282 LEU B O 1
ATOM 6355 N N . VAL B 1 283 ? 34.581 34.840 75.649 1.00 43.44 283 VAL B N 1
ATOM 6356 C CA . VAL B 1 283 ? 34.783 34.950 77.109 1.00 43.27 283 VAL B CA 1
ATOM 6357 C C . VAL B 1 283 ? 34.974 33.581 77.797 1.00 41.63 283 VAL B C 1
ATOM 6358 O O . VAL B 1 283 ? 34.004 32.828 78.005 1.00 38.31 283 VAL B O 1
ATOM 6362 N N . GLY B 1 284 ? 36.221 33.292 78.171 1.00 40.61 284 GLY B N 1
ATOM 6363 C CA . GLY B 1 284 ? 36.582 32.062 78.886 1.00 39.83 284 GLY B CA 1
ATOM 6364 C C . GLY B 1 284 ? 37.126 32.367 80.267 1.00 39.70 284 GLY B C 1
ATOM 6365 O O . GLY B 1 284 ? 36.596 33.242 80.972 1.00 37.69 284 GLY B O 1
ATOM 6366 N N . ASP B 1 285 ? 38.169 31.628 80.655 1.00 39.77 285 ASP B N 1
ATOM 6367 C CA . ASP B 1 285 ? 38.917 31.893 81.893 1.00 39.44 285 ASP B CA 1
ATOM 6368 C C . ASP B 1 285 ? 40.333 31.310 81.839 1.00 40.50 285 ASP B C 1
ATOM 6369 O O . ASP B 1 285 ? 40.699 30.646 80.871 1.00 40.61 285 ASP B O 1
ATOM 6374 N N . GLN B 1 286 ? 41.118 31.557 82.883 1.00 44.04 286 GLN B N 1
ATOM 6375 C CA . GLN B 1 286 ? 42.563 31.286 82.848 1.00 47.31 286 GLN B CA 1
ATOM 6376 C C . GLN B 1 286 ? 42.946 29.810 82.873 1.00 46.97 286 GLN B C 1
ATOM 6377 O O . GLN B 1 286 ? 43.979 29.427 82.308 1.00 48.31 286 GLN B O 1
ATOM 6383 N N . HIS B 1 287 ? 42.126 28.996 83.530 1.00 46.59 287 HIS B N 1
ATOM 6384 C CA . HIS B 1 287 ? 42.306 27.546 83.514 1.00 48.16 287 HIS B CA 1
ATOM 6385 C C . HIS B 1 287 ? 41.677 26.917 82.279 1.00 46.87 287 HIS B C 1
ATOM 6386 O O . HIS B 1 287 ? 42.235 25.976 81.713 1.00 49.45 287 HIS B O 1
ATOM 6393 N N . LEU B 1 288 ? 40.524 27.443 81.874 1.00 45.18 288 LEU B N 1
ATOM 6394 C CA . LEU B 1 288 ? 39.767 26.935 80.718 1.00 44.92 288 LEU B CA 1
ATOM 6395 C C . LEU B 1 288 ? 40.472 27.086 79.360 1.00 46.99 288 LEU B C 1
ATOM 6396 O O . LEU B 1 288 ? 40.329 26.215 78.503 1.00 44.76 288 LEU B O 1
ATOM 6401 N N . CYS B 1 289 ? 41.205 28.188 79.173 1.00 50.02 289 CYS B N 1
ATOM 6402 C CA . CYS B 1 289 ? 41.873 28.516 77.907 1.00 50.80 289 CYS B CA 1
ATOM 6403 C C . CYS B 1 289 ? 43.387 28.517 78.151 1.00 51.77 289 CYS B C 1
ATOM 6404 O O . CYS B 1 289 ? 43.904 29.452 78.762 1.00 56.98 289 CYS B O 1
ATOM 6407 N N . PRO B 1 290 ? 44.105 27.469 77.703 1.00 51.41 290 PRO B N 1
ATOM 6408 C CA . PRO B 1 290 ? 45.526 27.349 78.085 1.00 53.16 290 PRO B CA 1
ATOM 6409 C C . PRO B 1 290 ? 46.454 28.355 77.398 1.00 53.03 290 PRO B C 1
ATOM 6410 O O . PRO B 1 290 ? 46.083 28.901 76.380 1.00 49.15 290 PRO B O 1
ATOM 6414 N N . PRO B 1 291 ? 47.660 28.584 77.954 1.00 57.49 291 PRO B N 1
ATOM 6415 C CA . PRO B 1 291 ? 48.597 29.616 77.481 1.00 58.85 291 PRO B CA 1
ATOM 6416 C C . PRO B 1 291 ? 48.808 29.804 75.965 1.00 57.11 291 PRO B C 1
ATOM 6417 O O . PRO B 1 291 ? 48.698 30.937 75.482 1.00 62.59 291 PRO B O 1
ATOM 6421 N N . GLY B 1 292 ? 49.096 28.741 75.222 1.00 52.74 292 GLY B N 1
ATOM 6422 C CA . GLY B 1 292 ? 49.418 28.886 73.781 1.00 52.90 292 GLY B CA 1
ATOM 6423 C C . GLY B 1 292 ? 48.258 28.683 72.814 1.00 49.47 292 GLY B C 1
ATOM 6424 O O . GLY B 1 292 ? 48.468 28.277 71.676 1.00 48.90 292 GLY B O 1
ATOM 6425 N N . SER B 1 293 ? 47.049 29.013 73.259 1.00 47.43 293 SER B N 1
ATOM 6426 C CA . SER B 1 293 ? 45.795 28.568 72.636 1.00 47.53 293 SER B CA 1
ATOM 6427 C C . SER B 1 293 ? 45.226 29.535 71.601 1.00 47.95 293 SER B C 1
ATOM 6428 O O . SER B 1 293 ? 44.313 29.176 70.857 1.00 47.00 293 SER B O 1
ATOM 6431 N N . ASP B 1 294 ? 45.760 30.752 71.565 1.00 48.56 294 ASP B N 1
ATOM 6432 C CA . ASP B 1 294 ? 45.092 31.883 70.918 1.00 48.73 294 ASP B CA 1
ATOM 6433 C C . ASP B 1 294 ? 45.037 31.801 69.406 1.00 46.61 294 ASP B C 1
ATOM 6434 O O . ASP B 1 294 ? 44.055 32.213 68.810 1.00 42.86 294 ASP B O 1
ATOM 6439 N N . GLU B 1 295 ? 46.105 31.293 68.802 1.00 50.19 295 GLU B N 1
ATOM 6440 C CA . GLU B 1 295 ? 46.160 31.042 67.348 1.00 53.84 295 GLU B CA 1
ATOM 6441 C C . GLU B 1 295 ? 44.992 30.188 66.825 1.00 52.69 295 GLU B C 1
ATOM 6442 O O . GLU B 1 295 ? 44.583 30.346 65.674 1.00 50.80 295 GLU B O 1
ATOM 6448 N N . LEU B 1 296 ? 44.437 29.319 67.677 1.00 51.01 296 LEU B N 1
ATOM 6449 C CA . LEU B 1 296 ? 43.257 28.508 67.321 1.00 49.54 296 LEU B CA 1
ATOM 6450 C C . LEU B 1 296 ? 41.926 29.276 67.227 1.00 45.98 296 LEU B C 1
ATOM 6451 O O . LEU B 1 296 ? 40.924 28.700 66.786 1.00 41.10 296 LEU B O 1
ATOM 6456 N N . TYR B 1 297 ? 41.913 30.556 67.618 1.00 45.04 297 TYR B N 1
ATOM 6457 C CA . TYR B 1 297 ? 40.684 31.349 67.715 1.00 44.13 297 TYR B CA 1
ATOM 6458 C C . TYR B 1 297 ? 40.769 32.629 66.889 1.00 42.40 297 TYR B C 1
ATOM 6459 O O . TYR B 1 297 ? 41.722 33.390 67.023 1.00 42.91 297 TYR B O 1
ATOM 6468 N N . THR B 1 298 ? 39.770 32.864 66.040 1.00 42.24 298 THR B N 1
ATOM 6469 C CA . THR B 1 298 ? 39.606 34.167 65.377 1.00 42.84 298 THR B CA 1
ATOM 6470 C C . THR B 1 298 ? 39.265 35.259 66.391 1.00 43.47 298 THR B C 1
ATOM 6471 O O . THR B 1 298 ? 39.754 36.379 66.282 1.00 43.40 298 THR B O 1
ATOM 6475 N N . GLU B 1 299 ? 38.442 34.914 67.378 1.00 44.90 299 GLU B N 1
ATOM 6476 C CA . GLU B 1 299 ? 38.100 35.827 68.478 1.00 47.77 299 GLU B CA 1
ATOM 6477 C C . GLU B 1 299 ? 39.335 36.086 69.352 1.00 49.44 299 GLU B C 1
ATOM 6478 O O . GLU B 1 299 ? 40.265 35.268 69.393 1.00 51.40 299 GLU B O 1
ATOM 6484 N N . ARG B 1 300 ? 39.341 37.218 70.048 1.00 49.30 300 ARG B N 1
ATOM 6485 C CA . ARG B 1 300 ? 40.305 37.435 71.121 1.00 51.96 300 ARG B CA 1
ATOM 6486 C C . ARG B 1 300 ? 39.765 36.759 72.365 1.00 48.99 300 ARG B C 1
ATOM 6487 O O . ARG B 1 300 ? 38.618 36.997 72.764 1.00 45.89 300 ARG B O 1
ATOM 6495 N N . LEU B 1 301 ? 40.593 35.920 72.976 1.00 46.61 301 LEU B N 1
ATOM 6496 C CA . LEU B 1 301 ? 40.211 35.238 74.197 1.00 46.02 301 LEU B CA 1
ATOM 6497 C C . LEU B 1 301 ? 40.228 36.227 75.369 1.00 45.54 301 LEU B C 1
ATOM 6498 O O . LEU B 1 301 ? 41.156 37.022 75.494 1.00 42.06 301 LEU B O 1
ATOM 6503 N N . VAL B 1 302 ? 39.173 36.189 76.187 1.00 45.60 302 VAL B N 1
ATOM 6504 C CA . VAL B 1 302 ? 39.062 37.001 77.393 1.00 46.22 302 VAL B CA 1
ATOM 6505 C C . VAL B 1 302 ? 39.114 36.029 78.563 1.00 45.45 302 VAL B C 1
ATOM 6506 O O . VAL B 1 302 ? 38.108 35.413 78.901 1.00 50.19 302 VAL B O 1
ATOM 6510 N N . ARG B 1 303 ? 40.292 35.886 79.165 1.00 41.76 303 ARG B N 1
ATOM 6511 C CA . ARG B 1 303 ? 40.496 34.936 80.245 1.00 39.33 303 ARG B CA 1
ATOM 6512 C C . ARG B 1 303 ? 40.170 35.572 81.599 1.00 40.65 303 ARG B C 1
ATOM 6513 O O . ARG B 1 303 ? 41.045 36.132 82.258 1.00 41.01 303 ARG B O 1
ATOM 6521 N N . LEU B 1 304 ? 38.913 35.474 82.023 1.00 40.30 304 LEU B N 1
ATOM 6522 C CA . LEU B 1 304 ? 38.513 35.943 83.349 1.00 42.13 304 LEU B CA 1
ATOM 6523 C C . LEU B 1 304 ? 39.360 35.282 84.445 1.00 47.50 304 LEU B C 1
ATOM 6524 O O . LEU B 1 304 ? 39.755 34.125 84.308 1.00 55.53 304 LEU B O 1
ATOM 6529 N N . SER B 1 305 ? 39.608 36.012 85.534 1.00 49.52 305 SER B N 1
ATOM 6530 C CA . SER B 1 305 ? 40.406 35.522 86.682 1.00 50.22 305 SER B CA 1
ATOM 6531 C C . SER B 1 305 ? 39.569 34.782 87.750 1.00 51.51 305 SER B C 1
ATOM 6532 O O . SER B 1 305 ? 39.965 34.689 88.916 1.00 50.44 305 SER B O 1
ATOM 6535 N N . ARG B 1 306 ? 38.397 34.303 87.341 1.00 51.21 306 ARG B N 1
ATOM 6536 C CA . ARG B 1 306 ? 37.580 33.362 88.094 1.00 51.51 306 ARG B CA 1
ATOM 6537 C C . ARG B 1 306 ? 37.056 32.316 87.087 1.00 53.45 306 ARG B C 1
ATOM 6538 O O . ARG B 1 306 ? 37.393 32.369 85.904 1.00 51.35 306 ARG B O 1
ATOM 6546 N N . PHE B 1 307 ? 36.202 31.403 87.541 1.00 55.58 307 PHE B N 1
ATOM 6547 C CA . PHE B 1 307 ? 35.543 30.437 86.648 1.00 56.29 307 PHE B CA 1
ATOM 6548 C C . PHE B 1 307 ? 34.651 31.161 85.642 1.00 55.98 307 PHE B C 1
ATOM 6549 O O . PHE B 1 307 ? 34.011 32.138 85.985 1.00 61.22 307 PHE B O 1
ATOM 6557 N N . TYR B 1 308 ? 34.599 30.679 84.406 1.00 54.68 308 TYR B N 1
ATOM 6558 C CA . TYR B 1 308 ? 33.887 31.404 83.330 1.00 53.98 308 TYR B CA 1
ATOM 6559 C C . TYR B 1 308 ? 32.345 31.438 83.417 1.00 53.14 308 TYR B C 1
ATOM 6560 O O . TYR B 1 308 ? 31.706 32.003 82.529 1.00 54.27 308 TYR B O 1
ATOM 6569 N N . LEU B 1 309 ? 31.761 30.849 84.466 1.00 51.33 309 LEU B N 1
ATOM 6570 C CA . LEU B 1 309 ? 30.310 30.793 84.652 1.00 49.39 309 LEU B CA 1
ATOM 6571 C C . LEU B 1 309 ? 29.935 31.061 86.113 1.00 49.88 309 LEU B C 1
ATOM 6572 O O . LEU B 1 309 ? 30.772 30.878 87.006 1.00 45.19 309 LEU B O 1
ATOM 6577 N N . PRO B 1 310 ? 28.671 31.470 86.363 1.00 51.49 310 PRO B N 1
ATOM 6578 C CA . PRO B 1 310 ? 28.196 31.630 87.740 1.00 52.59 310 PRO B CA 1
ATOM 6579 C C . PRO B 1 310 ? 27.777 30.295 88.376 1.00 51.55 310 PRO B C 1
ATOM 6580 O O . PRO B 1 310 ? 26.905 29.594 87.852 1.00 51.62 310 PRO B O 1
ATOM 6584 N N . CYS B 1 311 ? 28.388 29.977 89.514 1.00 51.69 311 CYS B N 1
ATOM 6585 C CA . CYS B 1 311 ? 28.203 28.696 90.217 1.00 48.82 311 CYS B CA 1
ATOM 6586 C C . CYS B 1 311 ? 27.140 28.677 91.342 1.00 51.60 311 CYS B C 1
ATOM 6587 O O . CYS B 1 311 ? 26.994 27.660 92.030 1.00 55.49 311 CYS B O 1
ATOM 6590 N N . ASN B 1 312 ? 26.401 29.769 91.542 1.00 50.95 312 ASN B N 1
ATOM 6591 C CA . ASN B 1 312 ? 25.360 29.787 92.581 1.00 52.74 312 ASN B CA 1
ATOM 6592 C C . ASN B 1 312 ? 24.200 28.845 92.224 1.00 53.66 312 ASN B C 1
ATOM 6593 O O . ASN B 1 312 ? 23.763 28.824 91.074 1.00 56.67 312 ASN B O 1
ATOM 6598 N N . PRO B 1 313 ? 23.704 28.056 93.199 1.00 53.49 313 PRO B N 1
ATOM 6599 C CA . PRO B 1 313 ? 22.708 27.032 92.875 1.00 55.27 313 PRO B CA 1
ATOM 6600 C C . PRO B 1 313 ? 21.293 27.580 92.855 1.00 54.33 313 PRO B C 1
ATOM 6601 O O . PRO B 1 313 ? 21.050 28.624 93.423 1.00 55.32 313 PRO B O 1
ATOM 6605 N N . PRO B 1 314 ? 20.350 26.858 92.234 1.00 62.23 314 PRO B N 1
ATOM 6606 C CA . PRO B 1 314 ? 18.965 27.322 92.272 1.00 67.26 314 PRO B CA 1
ATOM 6607 C C . PRO B 1 314 ? 18.375 27.257 93.691 1.00 74.33 314 PRO B C 1
ATOM 6608 O O . PRO B 1 314 ? 18.960 26.613 94.573 1.00 74.84 314 PRO B O 1
ATOM 6612 N N . PRO B 1 315 ? 17.230 27.927 93.915 1.00 82.99 315 PRO B N 1
ATOM 6613 C CA . PRO B 1 315 ? 16.622 27.913 95.252 1.00 84.95 315 PRO B CA 1
ATOM 6614 C C . PRO B 1 315 ? 16.025 26.553 95.643 1.00 81.56 315 PRO B C 1
ATOM 6615 O O . PRO B 1 315 ? 16.115 26.165 96.806 1.00 81.37 315 PRO B O 1
ATOM 6619 N N . ASP B 1 316 ? 15.457 25.829 94.679 1.00 80.22 316 ASP B N 1
ATOM 6620 C CA . ASP B 1 316 ? 14.785 24.536 94.935 1.00 78.84 316 ASP B CA 1
ATOM 6621 C C . ASP B 1 316 ? 15.737 23.314 94.987 1.00 75.46 316 ASP B C 1
ATOM 6622 O O . ASP B 1 316 ? 15.394 22.233 94.492 1.00 70.97 316 ASP B O 1
ATOM 6627 N N . LEU B 1 317 ? 16.899 23.472 95.630 1.00 75.01 317 LEU B N 1
ATOM 6628 C CA . LEU B 1 317 ? 17.946 22.438 95.632 1.00 74.65 317 LEU B CA 1
ATOM 6629 C C . LEU B 1 317 ? 17.569 21.318 96.605 1.00 76.62 317 LEU B C 1
ATOM 6630 O O . LEU B 1 317 ? 17.275 21.611 97.765 1.00 81.57 317 LEU B O 1
ATOM 6635 N N . PRO B 1 318 ? 17.582 20.041 96.153 1.00 76.16 318 PRO B N 1
ATOM 6636 C CA . PRO B 1 318 ? 17.090 18.922 96.979 1.00 77.32 318 PRO B CA 1
ATOM 6637 C C . PRO B 1 318 ? 17.635 18.811 98.396 1.00 79.85 318 PRO B C 1
ATOM 6638 O O . PRO B 1 318 ? 16.913 18.349 99.289 1.00 84.10 318 PRO B O 1
ATOM 6642 N N . GLY B 1 319 ? 18.886 19.212 98.605 1.00 77.08 319 GLY B N 1
ATOM 6643 C CA . GLY B 1 319 ? 19.477 19.151 99.938 1.00 75.69 319 GLY B CA 1
ATOM 6644 C C . GLY B 1 319 ? 19.982 17.749 100.234 1.00 72.83 319 GLY B C 1
ATOM 6645 O O . GLY B 1 319 ? 19.358 16.743 99.874 1.00 65.51 319 GLY B O 1
ATOM 6646 N N . TRP B 1 320 ? 21.111 17.697 100.924 1.00 71.22 320 TRP B N 1
ATOM 6647 C CA . TRP B 1 320 ? 21.922 16.496 100.991 1.00 69.11 320 TRP B CA 1
ATOM 6648 C C . TRP B 1 320 ? 21.280 15.472 101.917 1.00 74.34 320 TRP B C 1
ATOM 6649 O O . TRP B 1 320 ? 20.617 15.836 102.890 1.00 67.89 320 TRP B O 1
ATOM 6660 N N . ALA B 1 321 ? 21.485 14.196 101.600 1.00 85.45 321 ALA B N 1
ATOM 6661 C CA . ALA B 1 321 ? 21.019 13.077 102.423 1.00 96.15 321 ALA B CA 1
ATOM 6662 C C . ALA B 1 321 ? 22.176 12.638 103.327 1.00 111.84 321 ALA B C 1
ATOM 6663 O O . ALA B 1 321 ? 23.326 13.036 103.093 1.00 109.41 321 ALA B O 1
ATOM 6665 N N . PRO B 1 322 ? 21.897 11.801 104.353 1.00 129.74 322 PRO B N 1
ATOM 6666 C CA . PRO B 1 322 ? 23.006 11.309 105.199 1.00 135.54 322 PRO B CA 1
ATOM 6667 C C . PRO B 1 322 ? 23.908 10.214 104.553 1.00 139.44 322 PRO B C 1
ATOM 6668 O O . PRO B 1 322 ? 24.552 9.464 105.289 1.00 138.37 322 PRO B O 1
ATOM 6672 N N . ALA B 1 323 ? 23.991 10.181 103.211 1.00 147.03 323 ALA B N 1
ATOM 6673 C CA . ALA B 1 323 ? 24.618 9.105 102.410 1.00 150.55 323 ALA B CA 1
ATOM 6674 C C . ALA B 1 323 ? 23.700 7.877 102.321 1.00 153.79 323 ALA B C 1
ATOM 6675 O O . ALA B 1 323 ? 23.339 7.317 103.353 1.00 175.54 323 ALA B O 1
ATOM 6677 N N . ASP B 1 324 ? 23.318 7.486 101.097 1.00 143.25 324 ASP B N 1
ATOM 6678 C CA . ASP B 1 324 ? 22.467 6.298 100.814 1.00 136.54 324 ASP B CA 1
ATOM 6679 C C . ASP B 1 324 ? 20.995 6.569 101.141 1.00 135.80 324 ASP B C 1
ATOM 6680 O O . ASP B 1 324 ? 20.619 6.758 102.294 1.00 141.27 324 ASP B O 1
ATOM 6685 N N . GLY B 1 329 ? 26.497 -2.167 96.137 1.00 95.79 329 GLY B N 1
ATOM 6686 C CA . GLY B 1 329 ? 27.916 -2.227 96.488 1.00 95.11 329 GLY B CA 1
ATOM 6687 C C . GLY B 1 329 ? 28.591 -0.862 96.496 1.00 95.21 329 GLY B C 1
ATOM 6688 O O . GLY B 1 329 ? 28.267 -0.002 95.676 1.00 103.85 329 GLY B O 1
ATOM 6689 N N . PHE B 1 330 ? 29.521 -0.670 97.434 1.00 86.65 330 PHE B N 1
ATOM 6690 C CA . PHE B 1 330 ? 30.335 0.547 97.536 1.00 76.99 330 PHE B CA 1
ATOM 6691 C C . PHE B 1 330 ? 31.609 0.316 96.711 1.00 68.00 330 PHE B C 1
ATOM 6692 O O . PHE B 1 330 ? 32.138 -0.796 96.742 1.00 67.00 330 PHE B O 1
ATOM 6700 N N . PRO B 1 331 ? 32.115 1.304 95.961 1.00 59.30 331 PRO B N 1
ATOM 6701 C CA . PRO B 1 331 ? 31.510 2.628 95.747 1.00 57.84 331 PRO B CA 1
ATOM 6702 C C . PRO B 1 331 ? 30.637 2.646 94.504 1.00 57.14 331 PRO B C 1
ATOM 6703 O O . PRO B 1 331 ? 30.899 1.896 93.560 1.00 56.92 331 PRO B O 1
ATOM 6707 N N . VAL B 1 332 ? 29.619 3.501 94.504 1.00 54.02 332 VAL B N 1
ATOM 6708 C CA . VAL B 1 332 ? 28.823 3.765 93.302 1.00 52.55 332 VAL B CA 1
ATOM 6709 C C . VAL B 1 332 ? 29.439 4.958 92.578 1.00 50.67 332 VAL B C 1
ATOM 6710 O O . VAL B 1 332 ? 29.371 6.087 93.066 1.00 52.44 332 VAL B O 1
ATOM 6714 N N . PHE B 1 333 ? 30.047 4.698 91.424 1.00 51.34 333 PHE B N 1
ATOM 6715 C CA . PHE B 1 333 ? 30.486 5.763 90.510 1.00 51.99 333 PHE B CA 1
ATOM 6716 C C . PHE B 1 333 ? 29.310 6.264 89.666 1.00 53.45 333 PHE B C 1
ATOM 6717 O O . PHE B 1 333 ? 28.366 5.509 89.402 1.00 57.18 333 PHE B O 1
ATOM 6725 N N . GLY B 1 334 ? 29.368 7.533 89.254 1.00 52.15 334 GLY B N 1
ATOM 6726 C CA . GLY B 1 334 ? 28.272 8.179 88.511 1.00 50.93 334 GLY B CA 1
ATOM 6727 C C . GLY B 1 334 ? 28.745 9.098 87.397 1.00 50.24 334 GLY B C 1
ATOM 6728 O O . GLY B 1 334 ? 29.770 9.761 87.529 1.00 49.22 334 GLY B O 1
ATOM 6729 N N . CYS B 1 335 ? 28.009 9.116 86.286 1.00 50.65 335 CYS B N 1
ATOM 6730 C CA . CYS B 1 335 ? 28.270 10.049 85.176 1.00 48.08 335 CYS B CA 1
ATOM 6731 C C . CYS B 1 335 ? 26.970 10.361 84.452 1.00 48.34 335 CYS B C 1
ATOM 6732 O O . CYS B 1 335 ? 26.470 9.543 83.682 1.00 50.96 335 CYS B O 1
ATOM 6735 N N . PHE B 1 336 ? 26.423 11.547 84.696 1.00 49.73 336 PHE B N 1
ATOM 6736 C CA . PHE B 1 336 ? 25.111 11.917 84.165 1.00 52.28 336 PHE B CA 1
ATOM 6737 C C . PHE B 1 336 ? 25.197 12.788 82.898 1.00 51.96 336 PHE B C 1
ATOM 6738 O O . PHE B 1 336 ? 24.380 13.694 82.688 1.00 52.65 336 PHE B O 1
ATOM 6746 N N . ASN B 1 337 ? 26.162 12.461 82.039 1.00 53.15 337 ASN B N 1
ATOM 6747 C CA . ASN B 1 337 ? 26.431 13.204 80.809 1.00 52.25 337 ASN B CA 1
ATOM 6748 C C . ASN B 1 337 ? 25.763 12.598 79.573 1.00 50.83 337 ASN B C 1
ATOM 6749 O O . ASN B 1 337 ? 25.472 11.403 79.534 1.00 52.24 337 ASN B O 1
ATOM 6754 N N . ARG B 1 338 ? 25.509 13.458 78.585 1.00 50.09 338 ARG B N 1
ATOM 6755 C CA . ARG B 1 338 ? 25.008 13.069 77.259 1.00 50.08 338 ARG B CA 1
ATOM 6756 C C . ARG B 1 338 ? 25.810 11.922 76.674 1.00 47.68 338 ARG B C 1
ATOM 6757 O O . ARG B 1 338 ? 27.029 11.865 76.860 1.00 47.68 338 ARG B O 1
ATOM 6765 N N . LEU B 1 339 ? 25.132 11.048 75.931 1.00 45.23 339 LEU B N 1
ATOM 6766 C CA . LEU B 1 339 ? 25.763 9.831 75.393 1.00 45.62 339 LEU B CA 1
ATOM 6767 C C . LEU B 1 339 ? 26.833 10.102 74.332 1.00 44.41 339 LEU B C 1
ATOM 6768 O O . LEU B 1 339 ? 27.764 9.315 74.172 1.00 45.43 339 LEU B O 1
ATOM 6773 N N . SER B 1 340 ? 26.733 11.238 73.652 1.00 44.30 340 SER B N 1
ATOM 6774 C CA . SER B 1 340 ? 27.776 11.680 72.721 1.00 44.25 340 SER B CA 1
ATOM 6775 C C . SER B 1 340 ? 29.161 11.812 73.375 1.00 44.20 340 SER B C 1
ATOM 6776 O O . SER B 1 340 ? 30.190 11.598 72.723 1.00 42.92 340 SER B O 1
ATOM 6779 N N . MET B 1 341 ? 29.171 12.145 74.665 1.00 45.29 341 MET B N 1
ATOM 6780 C CA . MET B 1 341 ? 30.401 12.370 75.424 1.00 45.11 341 MET B CA 1
ATOM 6781 C C . MET B 1 341 ? 31.016 11.085 75.968 1.00 45.03 341 MET B C 1
ATOM 6782 O O . MET B 1 341 ? 32.172 11.091 76.386 1.00 46.04 341 MET B O 1
ATOM 6787 N N . ILE B 1 342 ? 30.244 9.995 75.971 1.00 45.65 342 ILE B N 1
ATOM 6788 C CA . ILE B 1 342 ? 30.699 8.671 76.437 1.00 46.04 342 ILE B CA 1
ATOM 6789 C C . ILE B 1 342 ? 31.075 7.789 75.243 1.00 46.24 342 ILE B C 1
ATOM 6790 O O . ILE B 1 342 ? 30.241 7.042 74.727 1.00 48.15 342 ILE B O 1
ATOM 6795 N N . GLY B 1 343 ? 32.322 7.914 74.790 1.00 47.24 343 GLY B N 1
ATOM 6796 C CA . GLY B 1 343 ? 32.870 7.093 73.702 1.00 47.66 343 GLY B CA 1
ATOM 6797 C C . GLY B 1 343 ? 33.995 6.153 74.118 1.00 48.89 343 GLY B C 1
ATOM 6798 O O . GLY B 1 343 ? 34.259 5.980 75.308 1.00 48.37 343 GLY B O 1
ATOM 6799 N N . PRO B 1 344 ? 34.676 5.539 73.131 1.00 51.73 344 PRO B N 1
ATOM 6800 C CA . PRO B 1 344 ? 35.697 4.515 73.370 1.00 52.69 344 PRO B CA 1
ATOM 6801 C C . PRO B 1 344 ? 36.812 4.891 74.332 1.00 53.47 344 PRO B C 1
ATOM 6802 O O . PRO B 1 344 ? 37.244 4.046 75.124 1.00 53.84 344 PRO B O 1
ATOM 6806 N N . GLU B 1 345 ? 37.274 6.135 74.257 1.00 54.15 345 GLU B N 1
ATOM 6807 C CA . GLU B 1 345 ? 38.354 6.609 75.127 1.00 55.74 345 GLU B CA 1
ATOM 6808 C C . GLU B 1 345 ? 37.940 6.550 76.625 1.00 54.23 345 GLU B C 1
ATOM 6809 O O . GLU B 1 345 ? 38.718 6.080 77.462 1.00 53.39 345 GLU B O 1
ATOM 6815 N N . VAL B 1 346 ? 36.713 6.979 76.943 1.00 50.17 346 VAL B N 1
ATOM 6816 C CA . VAL B 1 346 ? 36.243 7.008 78.347 1.00 49.22 346 VAL B CA 1
ATOM 6817 C C . VAL B 1 346 ? 35.964 5.593 78.840 1.00 48.86 346 VAL B C 1
ATOM 6818 O O . VAL B 1 346 ? 36.415 5.203 79.915 1.00 50.39 346 VAL B O 1
ATOM 6822 N N . LEU B 1 347 ? 35.186 4.851 78.056 1.00 47.48 347 LEU B N 1
ATOM 6823 C CA . LEU B 1 347 ? 34.850 3.459 78.369 1.00 45.29 347 LEU B CA 1
ATOM 6824 C C . LEU B 1 347 ? 36.069 2.596 78.691 1.00 44.88 347 LEU B C 1
ATOM 6825 O O . LEU B 1 347 ? 36.002 1.798 79.609 1.00 47.25 347 LEU B O 1
ATOM 6830 N N . ASP B 1 348 ? 37.178 2.776 77.977 1.00 45.68 348 ASP B N 1
ATOM 6831 C CA . ASP B 1 348 ? 38.420 2.053 78.303 1.00 47.33 348 ASP B CA 1
ATOM 6832 C C . ASP B 1 348 ? 38.853 2.328 79.749 1.00 48.50 348 ASP B C 1
ATOM 6833 O O . ASP B 1 348 ? 39.179 1.398 80.479 1.00 52.87 348 ASP B O 1
ATOM 6838 N N . LEU B 1 349 ? 38.826 3.599 80.157 1.00 50.18 349 LEU B N 1
ATOM 6839 C CA . LEU B 1 349 ? 39.235 4.008 81.508 1.00 49.18 349 LEU B CA 1
ATOM 6840 C C . LEU B 1 349 ? 38.258 3.553 82.580 1.00 48.85 349 LEU B C 1
ATOM 6841 O O . LEU B 1 349 ? 38.664 3.027 83.621 1.00 47.63 349 LEU B O 1
ATOM 6846 N N . TRP B 1 350 ? 36.972 3.764 82.330 1.00 49.17 350 TRP B N 1
ATOM 6847 C CA . TRP B 1 350 ? 35.943 3.352 83.280 1.00 51.96 350 TRP B CA 1
ATOM 6848 C C . TRP B 1 350 ? 35.969 1.850 83.545 1.00 49.94 350 TRP B C 1
ATOM 6849 O O . TRP B 1 350 ? 35.722 1.429 84.672 1.00 44.72 350 TRP B O 1
ATOM 6860 N N . ALA B 1 351 ? 36.289 1.062 82.515 1.00 49.98 351 ALA B N 1
ATOM 6861 C CA . ALA B 1 351 ? 36.450 -0.385 82.661 1.00 50.27 351 ALA B CA 1
ATOM 6862 C C . ALA B 1 351 ? 37.612 -0.720 83.594 1.00 50.87 351 ALA B C 1
ATOM 6863 O O . ALA B 1 351 ? 37.441 -1.493 84.536 1.00 50.75 351 ALA B O 1
ATOM 6865 N N . LYS B 1 352 ? 38.768 -0.103 83.356 1.00 50.25 352 LYS B N 1
ATOM 6866 C CA . LYS B 1 352 ? 39.962 -0.334 84.186 1.00 51.94 352 LYS B CA 1
ATOM 6867 C C . LYS B 1 352 ? 39.749 -0.003 85.661 1.00 50.07 352 LYS B C 1
ATOM 6868 O O . LYS B 1 352 ? 40.236 -0.715 86.527 1.00 47.20 352 LYS B O 1
ATOM 6874 N N . ILE B 1 353 ? 39.019 1.076 85.925 1.00 53.12 353 ILE B N 1
ATOM 6875 C CA . ILE B 1 353 ? 38.575 1.431 87.284 1.00 53.14 353 ILE B CA 1
ATOM 6876 C C . ILE B 1 353 ? 37.700 0.318 87.889 1.00 53.03 353 ILE B C 1
ATOM 6877 O O . ILE B 1 353 ? 37.882 -0.054 89.050 1.00 52.82 353 ILE B O 1
ATOM 6882 N N . LEU B 1 354 ? 36.753 -0.191 87.103 1.00 51.51 354 LEU B N 1
ATOM 6883 C CA . LEU B 1 354 ? 35.809 -1.203 87.580 1.00 49.90 354 LEU B CA 1
ATOM 6884 C C . LEU B 1 354 ? 36.439 -2.600 87.750 1.00 53.15 354 LEU B C 1
ATOM 6885 O O . LEU B 1 354 ? 35.927 -3.413 88.531 1.00 55.96 354 LEU B O 1
ATOM 6890 N N . LEU B 1 355 ? 37.522 -2.890 87.031 1.00 52.58 355 LEU B N 1
ATOM 6891 C CA . LEU B 1 355 ? 38.277 -4.126 87.264 1.00 52.92 355 LEU B CA 1
ATOM 6892 C C . LEU B 1 355 ? 39.021 -4.030 88.594 1.00 55.60 355 LEU B C 1
ATOM 6893 O O . LEU B 1 355 ? 38.986 -4.959 89.404 1.00 52.72 355 LEU B O 1
ATOM 6898 N N . ALA B 1 356 ? 39.685 -2.893 88.806 1.00 59.60 356 ALA B N 1
ATOM 6899 C CA . ALA B 1 356 ? 40.484 -2.645 90.012 1.00 60.49 356 ALA B CA 1
ATOM 6900 C C . ALA B 1 356 ? 39.662 -2.432 91.298 1.00 58.96 356 ALA B C 1
ATOM 6901 O O . ALA B 1 356 ? 40.203 -2.544 92.392 1.00 60.40 356 ALA B O 1
ATOM 6903 N N . LEU B 1 357 ? 38.376 -2.120 91.164 1.00 58.30 357 LEU B N 1
ATOM 6904 C CA . LEU B 1 357 ? 37.454 -2.040 92.302 1.00 58.25 357 LEU B CA 1
ATOM 6905 C C . LEU B 1 357 ? 36.276 -2.967 91.988 1.00 58.48 357 LEU B C 1
ATOM 6906 O O . LEU B 1 357 ? 35.180 -2.507 91.640 1.00 53.40 357 LEU B O 1
ATOM 6911 N N . PRO B 1 358 ? 36.496 -4.288 92.123 1.00 59.23 358 PRO B N 1
ATOM 6912 C CA . PRO B 1 358 ? 35.600 -5.295 91.538 1.00 58.48 358 PRO B CA 1
ATOM 6913 C C . PRO B 1 358 ? 34.163 -5.340 92.072 1.00 58.80 358 PRO B C 1
ATOM 6914 O O . PRO B 1 358 ? 33.326 -6.029 91.472 1.00 56.40 358 PRO B O 1
ATOM 6918 N N . ARG B 1 359 ? 33.884 -4.636 93.172 1.00 60.33 359 ARG B N 1
ATOM 6919 C CA . ARG B 1 359 ? 32.521 -4.512 93.713 1.00 65.90 359 ARG B CA 1
ATOM 6920 C C . ARG B 1 359 ? 31.810 -3.200 93.316 1.00 63.71 359 ARG B C 1
ATOM 6921 O O . ARG B 1 359 ? 30.593 -3.071 93.494 1.00 59.33 359 ARG B O 1
ATOM 6929 N N . ALA B 1 360 ? 32.561 -2.239 92.776 1.00 62.39 360 ALA B N 1
ATOM 6930 C CA . ALA B 1 360 ? 32.011 -0.930 92.410 1.00 62.74 360 ALA B CA 1
ATOM 6931 C C . ALA B 1 360 ? 31.007 -1.027 91.267 1.00 59.33 360 ALA B C 1
ATOM 6932 O O . ALA B 1 360 ? 31.134 -1.874 90.397 1.00 60.36 360 ALA B O 1
ATOM 6934 N N . ARG B 1 361 ? 30.024 -0.139 91.285 1.00 57.47 361 ARG B N 1
ATOM 6935 C CA . ARG B 1 361 ? 28.990 -0.066 90.262 1.00 60.27 361 ARG B CA 1
ATOM 6936 C C . ARG B 1 361 ? 29.063 1.308 89.605 1.00 57.41 361 ARG B C 1
ATOM 6937 O O . ARG B 1 361 ? 29.437 2.269 90.262 1.00 58.74 361 ARG B O 1
ATOM 6945 N N . LEU B 1 362 ? 28.721 1.389 88.316 1.00 57.74 362 LEU B N 1
ATOM 6946 C CA . LEU B 1 362 ? 28.689 2.665 87.563 1.00 56.97 362 LEU B CA 1
ATOM 6947 C C . LEU B 1 362 ? 27.260 3.029 87.162 1.00 57.51 362 LEU B C 1
ATOM 6948 O O . LEU B 1 362 ? 26.522 2.194 86.630 1.00 62.86 362 LEU B O 1
ATOM 6953 N N . ARG B 1 363 ? 26.886 4.280 87.402 1.00 55.02 363 ARG B N 1
ATOM 6954 C CA . ARG B 1 363 ? 25.516 4.742 87.231 1.00 57.50 363 ARG B CA 1
ATOM 6955 C C . ARG B 1 363 ? 25.464 5.826 86.156 1.00 55.23 363 ARG B C 1
ATOM 6956 O O . ARG B 1 363 ? 25.940 6.940 86.379 1.00 57.56 363 ARG B O 1
ATOM 6964 N N . LEU B 1 364 ? 24.889 5.505 84.997 1.00 52.51 364 LEU B N 1
ATOM 6965 C CA . LEU B 1 364 ? 24.710 6.489 83.923 1.00 48.99 364 LEU B CA 1
ATOM 6966 C C . LEU B 1 364 ? 23.249 6.901 83.827 1.00 49.55 364 LEU B C 1
ATOM 6967 O O . LEU B 1 364 ? 22.354 6.062 83.974 1.00 47.76 364 LEU B O 1
ATOM 6972 N N . ILE B 1 365 ? 23.022 8.201 83.626 1.00 51.76 365 ILE B N 1
ATOM 6973 C CA . ILE B 1 365 ? 21.684 8.755 83.411 1.00 53.32 365 ILE B CA 1
ATOM 6974 C C . ILE B 1 365 ? 21.770 9.755 82.265 1.00 52.74 365 ILE B C 1
ATOM 6975 O O . ILE B 1 365 ? 22.496 10.747 82.347 1.00 52.58 365 ILE B O 1
ATOM 6980 N N . ALA B 1 366 ? 21.009 9.490 81.210 1.00 52.71 366 ALA B N 1
ATOM 6981 C CA . ALA B 1 366 ? 21.064 10.279 79.975 1.00 50.84 366 ALA B CA 1
ATOM 6982 C C . ALA B 1 366 ? 19.886 9.952 79.060 1.00 50.57 366 ALA B C 1
ATOM 6983 O O . ALA B 1 366 ? 19.172 8.967 79.259 1.00 54.54 366 ALA B O 1
ATOM 6985 N N . THR B 1 367 ? 19.694 10.787 78.053 1.00 51.60 367 THR B N 1
ATOM 6986 C CA . THR B 1 367 ? 18.611 10.613 77.100 1.00 52.45 367 THR B CA 1
ATOM 6987 C C . THR B 1 367 ? 19.056 9.537 76.143 1.00 52.10 367 THR B C 1
ATOM 6988 O O . THR B 1 367 ? 20.216 9.540 75.727 1.00 53.80 367 THR B O 1
ATOM 6992 N N . GLY B 1 368 ? 18.148 8.620 75.805 1.00 52.50 368 GLY B N 1
ATOM 6993 C CA . GLY B 1 368 ? 18.471 7.469 74.950 1.00 52.44 368 GLY B CA 1
ATOM 6994 C C . GLY B 1 368 ? 18.555 6.162 75.711 1.00 51.20 368 GLY B C 1
ATOM 6995 O O . GLY B 1 368 ? 18.355 5.100 75.128 1.00 55.15 368 GLY B O 1
ATOM 6996 N N . LEU B 1 369 ? 18.796 6.230 77.019 1.00 49.61 369 LEU B N 1
ATOM 6997 C CA . LEU B 1 369 ? 18.838 5.027 77.861 1.00 47.73 369 LEU B CA 1
ATOM 6998 C C . LEU B 1 369 ? 17.480 4.375 78.147 1.00 47.83 369 LEU B C 1
ATOM 6999 O O . LEU B 1 369 ? 17.449 3.257 78.653 1.00 51.04 369 LEU B O 1
ATOM 7004 N N . GLN B 1 370 ? 16.378 5.048 77.816 1.00 46.23 370 GLN B N 1
ATOM 7005 C CA . GLN B 1 370 ? 15.060 4.398 77.762 1.00 47.94 370 GLN B CA 1
ATOM 7006 C C . GLN B 1 370 ? 14.940 3.303 76.683 1.00 48.73 370 GLN B C 1
ATOM 7007 O O . GLN B 1 370 ? 14.110 2.400 76.839 1.00 52.65 370 GLN B O 1
ATOM 7013 N N . ASP B 1 371 ? 15.748 3.375 75.615 1.00 45.25 371 ASP B N 1
ATOM 7014 C CA . ASP B 1 371 ? 15.724 2.355 74.540 1.00 45.35 371 ASP B CA 1
ATOM 7015 C C . ASP B 1 371 ? 16.630 1.169 74.884 1.00 42.58 371 ASP B C 1
ATOM 7016 O O . ASP B 1 371 ? 17.827 1.363 75.125 1.00 39.15 371 ASP B O 1
ATOM 7021 N N . PRO B 1 372 ? 16.075 -0.061 74.887 1.00 44.12 372 PRO B N 1
ATOM 7022 C CA . PRO B 1 372 ? 16.896 -1.276 75.063 1.00 45.41 372 PRO B CA 1
ATOM 7023 C C . PRO B 1 372 ? 18.074 -1.450 74.103 1.00 45.04 372 PRO B C 1
ATOM 7024 O O . PRO B 1 372 ? 19.082 -2.025 74.501 1.00 39.90 372 PRO B O 1
ATOM 7028 N N . VAL B 1 373 ? 17.964 -0.931 72.879 1.00 48.55 373 VAL B N 1
ATOM 7029 C CA . VAL B 1 373 ? 19.024 -1.097 71.872 1.00 50.19 373 VAL B CA 1
ATOM 7030 C C . VAL B 1 373 ? 20.290 -0.359 72.293 1.00 50.23 373 VAL B C 1
ATOM 7031 O O . VAL B 1 373 ? 21.396 -0.909 72.183 1.00 50.97 373 VAL B O 1
ATOM 7035 N N . THR B 1 374 ? 20.119 0.885 72.750 1.00 47.27 374 THR B N 1
ATOM 7036 C CA . THR B 1 374 ? 21.251 1.745 73.091 1.00 46.69 374 THR B CA 1
ATOM 7037 C C . THR B 1 374 ? 21.852 1.377 74.460 1.00 45.38 374 THR B C 1
ATOM 7038 O O . THR B 1 374 ? 23.072 1.448 74.621 1.00 45.27 374 THR B O 1
ATOM 7042 N N . SER B 1 375 ? 21.019 0.966 75.427 1.00 44.03 375 SER B N 1
ATOM 7043 C CA . SER B 1 375 ? 21.525 0.453 76.718 1.00 42.88 375 SER B CA 1
ATOM 7044 C C . SER B 1 375 ? 22.221 -0.895 76.555 1.00 44.04 375 SER B C 1
ATOM 7045 O O . SER B 1 375 ? 23.274 -1.121 77.145 1.00 42.46 375 SER B O 1
ATOM 7048 N N . SER B 1 376 ? 21.653 -1.782 75.740 1.00 50.17 376 SER B N 1
ATOM 7049 C CA . SER B 1 376 ? 22.312 -3.063 75.421 1.00 52.96 376 SER B CA 1
ATOM 7050 C C . SER B 1 376 ? 23.686 -2.864 74.787 1.00 53.23 376 SER B C 1
ATOM 7051 O O . SER B 1 376 ? 24.660 -3.491 75.227 1.00 52.32 376 SER B O 1
ATOM 7054 N N . ARG B 1 377 ? 23.766 -1.983 73.785 1.00 51.04 377 ARG B N 1
ATOM 7055 C CA . ARG B 1 377 ? 25.047 -1.684 73.129 1.00 55.51 377 ARG B CA 1
ATOM 7056 C C . ARG B 1 377 ? 26.106 -1.197 74.139 1.00 55.13 377 ARG B C 1
ATOM 7057 O O . ARG B 1 377 ? 27.278 -1.566 74.044 1.00 55.62 377 ARG B O 1
ATOM 7065 N N . LEU B 1 378 ? 25.678 -0.399 75.118 1.00 54.11 378 LEU B N 1
ATOM 7066 C CA . LEU B 1 378 ? 26.579 0.150 76.148 1.00 51.11 378 LEU B CA 1
ATOM 7067 C C . LEU B 1 378 ? 27.027 -0.942 77.129 1.00 50.62 378 LEU B C 1
ATOM 7068 O O . LEU B 1 378 ? 28.211 -1.035 77.465 1.00 46.40 378 LEU B O 1
ATOM 7073 N N . MET B 1 379 ? 26.077 -1.771 77.574 1.00 53.67 379 MET B N 1
ATOM 7074 C CA . MET B 1 379 ? 26.385 -2.968 78.385 1.00 53.76 379 MET B CA 1
ATOM 7075 C C . MET B 1 379 ? 27.382 -3.890 77.679 1.00 56.30 379 MET B C 1
ATOM 7076 O O . MET B 1 379 ? 28.368 -4.311 78.284 1.00 57.51 379 MET B O 1
ATOM 7081 N N . ARG B 1 380 ? 27.130 -4.186 76.401 1.00 59.38 380 ARG B N 1
ATOM 7082 C CA . ARG B 1 380 ? 28.038 -5.029 75.616 1.00 65.13 380 ARG B CA 1
ATOM 7083 C C . ARG B 1 380 ? 29.409 -4.386 75.440 1.00 60.22 380 ARG B C 1
ATOM 7084 O O . ARG B 1 380 ? 30.430 -5.079 75.491 1.00 57.94 380 ARG B O 1
ATOM 7092 N N . ALA B 1 381 ? 29.431 -3.072 75.228 1.00 56.09 381 ALA B N 1
ATOM 7093 C CA . ALA B 1 381 ? 30.684 -2.347 75.112 1.00 54.67 381 ALA B CA 1
ATOM 7094 C C . ALA B 1 381 ? 31.558 -2.557 76.357 1.00 57.68 381 ALA B C 1
ATOM 7095 O O . ALA B 1 381 ? 32.770 -2.760 76.244 1.00 58.24 381 ALA B O 1
ATOM 7097 N N . LEU B 1 382 ? 30.942 -2.544 77.538 1.00 61.11 382 LEU B N 1
ATOM 7098 C CA . LEU B 1 382 ? 31.686 -2.807 78.772 1.00 62.90 382 LEU B CA 1
ATOM 7099 C C . LEU B 1 382 ? 32.120 -4.267 78.951 1.00 61.48 382 LEU B C 1
ATOM 7100 O O . LEU B 1 382 ? 33.268 -4.513 79.367 1.00 57.58 382 LEU B O 1
ATOM 7105 N N . GLU B 1 383 ? 31.235 -5.224 78.635 1.00 57.29 383 GLU B N 1
ATOM 7106 C CA . GLU B 1 383 ? 31.595 -6.659 78.699 1.00 54.66 383 GLU B CA 1
ATOM 7107 C C . GLU B 1 383 ? 32.794 -6.992 77.809 1.00 51.55 383 GLU B C 1
ATOM 7108 O O . GLU B 1 383 ? 33.674 -7.747 78.215 1.00 50.57 383 GLU B O 1
ATOM 7114 N N . GLY B 1 384 ? 32.848 -6.393 76.624 1.00 52.50 384 GLY B N 1
ATOM 7115 C CA . GLY B 1 384 ? 34.016 -6.502 75.738 1.00 54.45 384 GLY B CA 1
ATOM 7116 C C . GLY B 1 384 ? 35.336 -6.033 76.342 1.00 55.33 384 GLY B C 1
ATOM 7117 O O . GLY B 1 384 ? 36.398 -6.469 75.909 1.00 56.02 384 GLY B O 1
ATOM 7118 N N . ARG B 1 385 ? 35.264 -5.135 77.330 1.00 58.15 385 ARG B N 1
ATOM 7119 C CA . ARG B 1 385 ? 36.426 -4.705 78.124 1.00 57.95 385 ARG B CA 1
ATOM 7120 C C . ARG B 1 385 ? 36.575 -5.466 79.461 1.00 56.85 385 ARG B C 1
ATOM 7121 O O . ARG B 1 385 ? 37.291 -5.004 80.359 1.00 58.39 385 ARG B O 1
ATOM 7129 N N . GLY B 1 386 ? 35.919 -6.624 79.585 1.00 52.72 386 GLY B N 1
ATOM 7130 C CA . GLY B 1 386 ? 36.087 -7.516 80.732 1.00 51.06 386 GLY B CA 1
ATOM 7131 C C . GLY B 1 386 ? 35.289 -7.184 81.981 1.00 49.90 386 GLY B C 1
ATOM 7132 O O . GLY B 1 386 ? 35.614 -7.671 83.058 1.00 52.39 386 GLY B O 1
ATOM 7133 N N . VAL B 1 387 ? 34.240 -6.380 81.845 1.00 48.87 387 VAL B N 1
ATOM 7134 C CA . VAL B 1 387 ? 33.475 -5.887 82.988 1.00 48.62 387 VAL B CA 1
ATOM 7135 C C . VAL B 1 387 ? 32.055 -6.395 82.837 1.00 46.33 387 VAL B C 1
ATOM 7136 O O . VAL B 1 387 ? 31.428 -6.155 81.811 1.00 39.92 387 VAL B O 1
ATOM 7140 N N . ALA B 1 388 ? 31.545 -7.060 83.875 1.00 47.23 388 ALA B N 1
ATOM 7141 C CA . ALA B 1 388 ? 30.208 -7.643 83.848 1.00 47.04 388 ALA B CA 1
ATOM 7142 C C . ALA B 1 388 ? 29.167 -6.545 83.667 1.00 50.90 388 ALA B C 1
ATOM 7143 O O . ALA B 1 388 ? 29.205 -5.537 84.362 1.00 50.61 388 ALA B O 1
ATOM 7145 N N . GLY B 1 389 ? 28.250 -6.753 82.725 1.00 57.93 389 GLY B N 1
ATOM 7146 C CA . GLY B 1 389 ? 27.264 -5.745 82.333 1.00 61.15 389 GLY B CA 1
ATOM 7147 C C . GLY B 1 389 ? 26.242 -5.403 83.405 1.00 65.49 389 GLY B C 1
ATOM 7148 O O . GLY B 1 389 ? 25.702 -4.296 83.404 1.00 65.18 389 GLY B O 1
ATOM 7149 N N . GLU B 1 390 ? 25.973 -6.349 84.311 1.00 69.19 390 GLU B N 1
ATOM 7150 C CA . GLU B 1 390 ? 25.063 -6.117 85.453 1.00 71.33 390 GLU B CA 1
ATOM 7151 C C . GLU B 1 390 ? 25.586 -5.085 86.478 1.00 74.66 390 GLU B C 1
ATOM 7152 O O . GLU B 1 390 ? 24.788 -4.505 87.220 1.00 76.93 390 GLU B O 1
ATOM 7158 N N . ARG B 1 391 ? 26.906 -4.855 86.514 1.00 74.26 391 ARG B N 1
ATOM 7159 C CA . ARG B 1 391 ? 27.503 -3.825 87.394 1.00 74.53 391 ARG B CA 1
ATOM 7160 C C . ARG B 1 391 ? 27.210 -2.407 86.875 1.00 73.01 391 ARG B C 1
ATOM 7161 O O . ARG B 1 391 ? 27.316 -1.439 87.628 1.00 72.01 391 ARG B O 1
ATOM 7169 N N . LEU B 1 392 ? 26.873 -2.303 85.588 1.00 69.16 392 LEU B N 1
ATOM 7170 C CA . LEU B 1 392 ? 26.510 -1.051 84.933 1.00 64.47 392 LEU B CA 1
ATOM 7171 C C . LEU B 1 392 ? 25.003 -0.830 85.033 1.00 61.69 392 LEU B C 1
ATOM 7172 O O . LEU B 1 392 ? 24.244 -1.618 84.477 1.00 64.25 392 LEU B O 1
ATOM 7177 N N . GLU B 1 393 ? 24.567 0.224 85.730 1.00 59.42 393 GLU B N 1
ATOM 7178 C CA . GLU B 1 393 ? 23.124 0.547 85.831 1.00 61.34 393 GLU B CA 1
ATOM 7179 C C . GLU B 1 393 ? 22.704 1.858 85.094 1.00 60.57 393 GLU B C 1
ATOM 7180 O O . GLU B 1 393 ? 23.073 2.970 85.476 1.00 59.29 393 GLU B O 1
ATOM 7186 N N . LEU B 1 394 ? 21.914 1.681 84.031 1.00 60.27 394 LEU B N 1
ATOM 7187 C CA . LEU B 1 394 ? 21.520 2.739 83.104 1.00 59.10 394 LEU B CA 1
ATOM 7188 C C . LEU B 1 394 ? 20.083 3.160 83.393 1.00 62.78 394 LEU B C 1
ATOM 7189 O O . LEU B 1 394 ? 19.211 2.305 83.563 1.00 66.03 394 LEU B O 1
ATOM 7194 N N . LEU B 1 395 ? 19.837 4.467 83.419 1.00 62.80 395 LEU B N 1
ATOM 7195 C CA . LEU B 1 395 ? 18.526 5.011 83.768 1.00 65.69 395 LEU B CA 1
ATOM 7196 C C . LEU B 1 395 ? 18.016 5.998 82.719 1.00 62.00 395 LEU B C 1
ATOM 7197 O O . LEU B 1 395 ? 18.789 6.759 82.136 1.00 60.44 395 LEU B O 1
ATOM 7202 N N . SER B 1 396 ? 16.703 5.981 82.504 1.00 62.14 396 SER B N 1
ATOM 7203 C CA . SER B 1 396 ? 16.033 6.940 81.629 1.00 65.68 396 SER B CA 1
ATOM 7204 C C . SER B 1 396 ? 16.084 8.339 82.262 1.00 69.15 396 SER B C 1
ATOM 7205 O O . SER B 1 396 ? 16.154 8.458 83.491 1.00 75.21 396 SER B O 1
ATOM 7208 N N . PRO B 1 397 ? 16.028 9.399 81.439 1.00 70.26 397 PRO B N 1
ATOM 7209 C CA . PRO B 1 397 ? 16.200 10.754 81.984 1.00 68.72 397 PRO B CA 1
ATOM 7210 C C . PRO B 1 397 ? 15.049 11.239 82.883 1.00 66.96 397 PRO B C 1
ATOM 7211 O O . PRO B 1 397 ? 13.920 10.759 82.754 1.00 61.90 397 PRO B O 1
ATOM 7215 N N . MET B 1 398 ? 15.367 12.188 83.769 1.00 68.51 398 MET B N 1
ATOM 7216 C CA . MET B 1 398 ? 14.459 12.701 84.802 1.00 70.21 398 MET B CA 1
ATOM 7217 C C . MET B 1 398 ? 14.358 14.229 84.823 1.00 72.58 398 MET B C 1
ATOM 7218 O O . MET B 1 398 ? 15.237 14.914 84.295 1.00 74.72 398 MET B O 1
ATOM 7223 N N . PRO B 1 399 ? 13.310 14.770 85.487 1.00 73.65 399 PRO B N 1
ATOM 7224 C CA . PRO B 1 399 ? 13.292 16.193 85.837 1.00 74.05 399 PRO B CA 1
ATOM 7225 C C . PRO B 1 399 ? 14.559 16.638 86.591 1.00 74.29 399 PRO B C 1
ATOM 7226 O O . PRO B 1 399 ? 15.272 15.806 87.163 1.00 73.38 399 PRO B O 1
ATOM 7230 N N . ARG B 1 400 ? 14.816 17.942 86.579 1.00 73.79 400 ARG B N 1
ATOM 7231 C CA . ARG B 1 400 ? 16.053 18.528 87.129 1.00 72.54 400 ARG B CA 1
ATOM 7232 C C . ARG B 1 400 ? 16.301 18.186 88.611 1.00 68.68 400 ARG B C 1
ATOM 7233 O O . ARG B 1 400 ? 17.369 17.666 88.940 1.00 67.69 400 ARG B O 1
ATOM 7241 N N . THR B 1 401 ? 15.338 18.486 89.488 1.00 65.35 401 THR B N 1
ATOM 7242 C CA . THR B 1 401 ? 15.497 18.227 90.935 1.00 64.21 401 THR B CA 1
ATOM 7243 C C . THR B 1 401 ? 15.510 16.740 91.280 1.00 63.76 401 THR B C 1
ATOM 7244 O O . THR B 1 401 ? 16.176 16.342 92.238 1.00 66.30 401 THR B O 1
ATOM 7248 N N . ASP B 1 402 ? 14.774 15.931 90.516 1.00 61.11 402 ASP B N 1
ATOM 7249 C CA . ASP B 1 402 ? 14.845 14.474 90.652 1.00 61.49 402 ASP B CA 1
ATOM 7250 C C . ASP B 1 402 ? 16.249 13.953 90.337 1.00 63.00 402 ASP B C 1
ATOM 7251 O O . ASP B 1 402 ? 16.733 13.048 91.015 1.00 64.55 402 ASP B O 1
ATOM 7256 N N . LEU B 1 403 ? 16.900 14.529 89.324 1.00 65.74 403 LEU B N 1
ATOM 7257 C CA . LEU B 1 403 ? 18.264 14.127 88.947 1.00 67.26 403 LEU B CA 1
ATOM 7258 C C . LEU B 1 403 ? 19.288 14.577 89.972 1.00 64.83 403 LEU B C 1
ATOM 7259 O O . LEU B 1 403 ? 20.178 13.804 90.334 1.00 70.54 403 LEU B O 1
ATOM 7264 N N . LEU B 1 404 ? 19.184 15.828 90.405 1.00 58.76 404 LEU B N 1
ATOM 7265 C CA . LEU B 1 404 ? 19.991 16.330 91.521 1.00 56.95 404 LEU B CA 1
ATOM 7266 C C . LEU B 1 404 ? 19.906 15.400 92.750 1.00 57.65 404 LEU B C 1
ATOM 7267 O O . LEU B 1 404 ? 20.926 15.062 93.347 1.00 52.46 404 LEU B O 1
ATOM 7272 N N . ALA B 1 405 ? 18.687 14.981 93.095 1.00 61.76 405 ALA B N 1
ATOM 7273 C CA . ALA B 1 405 ? 18.445 14.105 94.250 1.00 64.17 405 ALA B CA 1
ATOM 7274 C C . ALA B 1 405 ? 19.151 12.746 94.152 1.00 65.30 405 ALA B C 1
ATOM 7275 O O . ALA B 1 405 ? 19.549 12.211 95.187 1.00 68.21 405 ALA B O 1
ATOM 7277 N N . THR B 1 406 ? 19.318 12.201 92.937 1.00 62.50 406 THR B N 1
ATOM 7278 C CA . THR B 1 406 ? 20.020 10.905 92.754 1.00 60.65 406 THR B CA 1
ATOM 7279 C C . THR B 1 406 ? 21.538 10.989 92.906 1.00 56.18 406 THR B C 1
ATOM 7280 O O . THR B 1 406 ? 22.199 9.953 92.857 1.00 58.86 406 THR B O 1
ATOM 7284 N N . TYR B 1 407 ? 22.097 12.192 93.046 1.00 50.75 407 TYR B N 1
ATOM 7285 C CA . TYR B 1 407 ? 23.499 12.326 93.475 1.00 50.23 407 TYR B CA 1
ATOM 7286 C C . TYR B 1 407 ? 23.734 11.877 94.926 1.00 48.05 407 TYR B C 1
ATOM 7287 O O . TYR B 1 407 ? 24.864 11.521 95.281 1.00 46.62 407 TYR B O 1
ATOM 7296 N N . ASN B 1 408 ? 22.685 11.903 95.754 1.00 46.64 408 ASN B N 1
ATOM 7297 C CA . ASN B 1 408 ? 22.750 11.360 97.122 1.00 48.92 408 ASN B CA 1
ATOM 7298 C C . ASN B 1 408 ? 23.166 9.897 97.184 1.00 53.96 408 ASN B C 1
ATOM 7299 O O . ASN B 1 408 ? 23.845 9.485 98.139 1.00 51.88 408 ASN B O 1
ATOM 7304 N N . ASP B 1 409 ? 22.781 9.137 96.152 1.00 55.47 409 ASP B N 1
ATOM 7305 C CA . ASP B 1 409 ? 23.170 7.731 96.001 1.00 53.88 409 ASP B CA 1
ATOM 7306 C C . ASP B 1 409 ? 24.498 7.500 95.248 1.00 51.68 409 ASP B C 1
ATOM 7307 O O . ASP B 1 409 ? 24.825 6.353 94.954 1.00 52.75 409 ASP B O 1
ATOM 7312 N N . ILE B 1 410 ? 25.260 8.566 94.968 1.00 49.59 410 ILE B N 1
ATOM 7313 C CA . ILE B 1 410 ? 26.540 8.487 94.243 1.00 50.24 410 ILE B CA 1
ATOM 7314 C C . ILE B 1 410 ? 27.661 8.953 95.160 1.00 48.13 410 ILE B C 1
ATOM 7315 O O . ILE B 1 410 ? 27.567 10.012 95.776 1.00 44.55 410 ILE B O 1
ATOM 7320 N N . ASP B 1 411 ? 28.741 8.183 95.196 1.00 47.85 411 ASP B N 1
ATOM 7321 C CA . ASP B 1 411 ? 29.899 8.499 96.029 1.00 49.08 411 ASP B CA 1
ATOM 7322 C C . ASP B 1 411 ? 30.894 9.396 95.299 1.00 48.73 411 ASP B C 1
ATOM 7323 O O . ASP B 1 411 ? 31.465 10.307 95.896 1.00 49.36 411 ASP B O 1
ATOM 7328 N N . VAL B 1 412 ? 31.129 9.092 94.024 1.00 49.55 412 VAL B N 1
ATOM 7329 C CA . VAL B 1 412 ? 32.103 9.802 93.181 1.00 49.25 412 VAL B CA 1
ATOM 7330 C C . VAL B 1 412 ? 31.517 9.975 91.783 1.00 50.70 412 VAL B C 1
ATOM 7331 O O . VAL B 1 412 ? 30.924 9.043 91.238 1.00 53.34 412 VAL B O 1
ATOM 7335 N N . ALA B 1 413 ? 31.691 11.163 91.206 1.00 50.03 413 ALA B N 1
ATOM 7336 C CA . ALA B 1 413 ? 31.280 11.423 89.823 1.00 45.02 413 ALA B CA 1
ATOM 7337 C C . ALA B 1 413 ? 32.477 11.358 88.896 1.00 42.45 413 ALA B C 1
ATOM 7338 O O . ALA B 1 413 ? 33.566 11.809 89.257 1.00 42.02 413 ALA B O 1
ATOM 7340 N N . LEU B 1 414 ? 32.274 10.786 87.709 1.00 41.49 414 LEU B N 1
ATOM 7341 C CA . LEU B 1 414 ? 33.320 10.677 86.689 1.00 41.04 414 LEU B CA 1
ATOM 7342 C C . LEU B 1 414 ? 32.962 11.547 85.503 1.00 40.46 414 LEU B C 1
ATOM 7343 O O . LEU B 1 414 ? 31.837 11.503 85.014 1.00 37.79 414 LEU B O 1
ATOM 7348 N N . ASP B 1 415 ? 33.926 12.342 85.049 1.00 42.87 415 ASP B N 1
ATOM 7349 C CA . ASP B 1 415 ? 33.723 13.280 83.937 1.00 45.26 415 ASP B CA 1
ATOM 7350 C C . ASP B 1 415 ? 34.212 12.664 82.632 1.00 45.95 415 ASP B C 1
ATOM 7351 O O . ASP B 1 415 ? 35.140 11.857 82.624 1.00 47.75 415 ASP B O 1
ATOM 7356 N N . THR B 1 416 ? 33.593 13.065 81.531 1.00 45.58 416 THR B N 1
ATOM 7357 C CA . THR B 1 416 ? 33.913 12.511 80.225 1.00 46.04 416 THR B CA 1
ATOM 7358 C C . THR B 1 416 ? 35.147 13.149 79.572 1.00 49.36 416 THR B C 1
ATOM 7359 O O . THR B 1 416 ? 35.600 14.234 79.958 1.00 50.89 416 THR B O 1
ATOM 7363 N N . LEU B 1 417 ? 35.693 12.436 78.593 1.00 49.00 417 LEU B N 1
ATOM 7364 C CA . LEU B 1 417 ? 36.740 12.947 77.715 1.00 51.06 417 LEU B CA 1
ATOM 7365 C C . LEU B 1 417 ? 36.469 12.413 76.294 1.00 52.14 417 LEU B C 1
ATOM 7366 O O . LEU B 1 417 ? 35.754 11.422 76.160 1.00 51.59 417 LEU B O 1
ATOM 7371 N N . PRO B 1 418 ? 36.978 13.056 75.234 1.00 50.54 418 PRO B N 1
ATOM 7372 C CA . PRO B 1 418 ? 37.688 14.340 75.275 1.00 49.41 418 PRO B CA 1
ATOM 7373 C C . PRO B 1 418 ? 36.797 15.587 75.450 1.00 47.43 418 PRO B C 1
ATOM 7374 O O . PRO B 1 418 ? 37.332 16.695 75.613 1.00 47.66 418 PRO B O 1
ATOM 7378 N N . TYR B 1 419 ? 35.475 15.419 75.390 1.00 42.08 419 TYR B N 1
ATOM 7379 C CA . TYR B 1 419 ? 34.542 16.512 75.614 1.00 42.29 419 TYR B CA 1
ATOM 7380 C C . TYR B 1 419 ? 34.161 16.474 77.098 1.00 41.25 419 TYR B C 1
ATOM 7381 O O . TYR B 1 419 ? 33.371 15.621 77.534 1.00 42.28 419 TYR B O 1
ATOM 7390 N N . SER B 1 420 ? 34.722 17.406 77.866 1.00 38.30 420 SER B N 1
ATOM 7391 C CA . SER B 1 420 ? 34.438 17.494 79.292 1.00 37.57 420 SER B CA 1
ATOM 7392 C C . SER B 1 420 ? 33.063 18.061 79.541 1.00 37.89 420 SER B C 1
ATOM 7393 O O . SER B 1 420 ? 32.636 18.984 78.858 1.00 42.03 420 SER B O 1
ATOM 7396 N N . GLY B 1 421 ? 32.382 17.511 80.538 1.00 37.82 421 GLY B N 1
ATOM 7397 C CA . GLY B 1 421 ? 31.092 18.019 80.960 1.00 40.20 421 GLY B CA 1
ATOM 7398 C C . GLY B 1 421 ? 31.261 19.356 81.658 1.00 43.66 421 GLY B C 1
ATOM 7399 O O . GLY B 1 421 ? 32.379 19.810 81.881 1.00 46.77 421 GLY B O 1
ATOM 7400 N N . CYS B 1 422 ? 30.150 19.991 82.005 1.00 44.43 422 CYS B N 1
ATOM 7401 C CA . CYS B 1 422 ? 30.198 21.309 82.619 1.00 45.35 422 CYS B CA 1
ATOM 7402 C C . CYS B 1 422 ? 29.113 21.440 83.664 1.00 43.32 422 CYS B C 1
ATOM 7403 O O . CYS B 1 422 ? 29.403 21.462 84.862 1.00 40.85 422 CYS B O 1
ATOM 7406 N N . THR B 1 423 ? 27.864 21.468 83.218 1.00 41.16 423 THR B N 1
ATOM 7407 C CA . THR B 1 423 ? 26.771 21.707 84.149 1.00 41.16 423 THR B CA 1
ATOM 7408 C C . THR B 1 423 ? 26.484 20.463 84.986 1.00 45.00 423 THR B C 1
ATOM 7409 O O . THR B 1 423 ? 26.086 20.617 86.140 1.00 48.94 423 THR B O 1
ATOM 7413 N N . THR B 1 424 ? 26.732 19.256 84.451 1.00 46.78 424 THR B N 1
ATOM 7414 C CA . THR B 1 424 ? 26.588 18.030 85.258 1.00 49.01 424 THR B CA 1
ATOM 7415 C C . THR B 1 424 ? 27.652 18.007 86.358 1.00 47.43 424 THR B C 1
ATOM 7416 O O . THR B 1 424 ? 27.363 17.647 87.500 1.00 48.58 424 THR B O 1
ATOM 7420 N N . SER B 1 425 ? 28.869 18.420 86.025 1.00 43.71 425 SER B N 1
ATOM 7421 C CA . SER B 1 425 ? 29.930 18.493 87.035 1.00 43.97 425 SER B CA 1
ATOM 7422 C C . SER B 1 425 ? 29.600 19.489 88.146 1.00 42.05 425 SER B C 1
ATOM 7423 O O . SER B 1 425 ? 29.788 19.195 89.323 1.00 40.34 425 SER B O 1
ATOM 7426 N N . LEU B 1 426 ? 29.099 20.655 87.762 1.00 41.84 426 LEU B N 1
ATOM 7427 C CA . LEU B 1 426 ? 28.689 21.658 88.733 1.00 43.00 426 LEU B CA 1
ATOM 7428 C C . LEU B 1 426 ? 27.528 21.134 89.578 1.00 42.55 426 LEU B C 1
ATOM 7429 O O . LEU B 1 426 ? 27.522 21.322 90.784 1.00 39.08 426 LEU B O 1
ATOM 7434 N N . GLU B 1 427 ? 26.569 20.465 88.941 1.00 43.33 427 GLU B N 1
ATOM 7435 C CA . GLU B 1 427 ? 25.441 19.866 89.659 1.00 45.48 427 GLU B CA 1
ATOM 7436 C C . GLU B 1 427 ? 25.876 18.851 90.701 1.00 47.38 427 GLU B C 1
ATOM 7437 O O . GLU B 1 427 ? 25.279 18.790 91.772 1.00 47.13 427 GLU B O 1
ATOM 7443 N N . ALA B 1 428 ? 26.904 18.060 90.373 1.00 49.55 428 ALA B N 1
ATOM 7444 C CA . ALA B 1 428 ? 27.483 17.088 91.299 1.00 49.33 428 ALA B CA 1
ATOM 7445 C C . ALA B 1 428 ? 28.033 17.794 92.538 1.00 50.99 428 ALA B C 1
ATOM 7446 O O . ALA B 1 428 ? 27.639 17.476 93.668 1.00 52.81 428 ALA B O 1
ATOM 7448 N N . LEU B 1 429 ? 28.912 18.771 92.321 1.00 50.29 429 LEU B N 1
ATOM 7449 C CA . LEU B 1 429 ? 29.487 19.548 93.418 1.00 48.65 429 LEU B CA 1
ATOM 7450 C C . LEU B 1 429 ? 28.401 20.174 94.313 1.00 48.33 429 LEU B C 1
ATOM 7451 O O . LEU B 1 429 ? 28.485 20.094 95.533 1.00 49.57 429 LEU B O 1
ATOM 7456 N N . TRP B 1 430 ? 27.365 20.750 93.713 1.00 50.49 430 TRP B N 1
ATOM 7457 C CA . TRP B 1 430 ? 26.220 21.284 94.472 1.00 52.84 430 TRP B CA 1
ATOM 7458 C C . TRP B 1 430 ? 25.616 20.273 95.455 1.00 55.25 430 TRP B C 1
ATOM 7459 O O . TRP B 1 430 ? 25.111 20.674 96.514 1.00 57.59 430 TRP B O 1
ATOM 7470 N N . MET B 1 431 ? 25.657 18.984 95.091 1.00 54.63 431 MET B N 1
ATOM 7471 C CA . MET B 1 431 ? 25.194 17.880 95.948 1.00 53.48 431 MET B CA 1
ATOM 7472 C C . MET B 1 431 ? 26.307 17.190 96.768 1.00 52.24 431 MET B C 1
ATOM 7473 O O . MET B 1 431 ? 26.122 16.083 97.251 1.00 51.12 431 MET B O 1
ATOM 7478 N N . GLY B 1 432 ? 27.447 17.852 96.948 1.00 51.83 432 GLY B N 1
ATOM 7479 C CA . GLY B 1 432 ? 28.541 17.307 97.743 1.00 53.17 432 GLY B CA 1
ATOM 7480 C C . GLY B 1 432 ? 29.193 16.032 97.225 1.00 52.72 432 GLY B C 1
ATOM 7481 O O . GLY B 1 432 ? 29.737 15.253 98.013 1.00 51.76 432 GLY B O 1
ATOM 7482 N N . VAL B 1 433 ? 29.147 15.831 95.909 1.00 51.03 433 VAL B N 1
ATOM 7483 C CA . VAL B 1 433 ? 29.784 14.696 95.257 1.00 49.55 433 VAL B CA 1
ATOM 7484 C C . VAL B 1 433 ? 31.036 15.223 94.535 1.00 48.89 433 VAL B C 1
ATOM 7485 O O . VAL B 1 433 ? 30.931 16.150 93.720 1.00 48.22 433 VAL B O 1
ATOM 7489 N N . PRO B 1 434 ? 32.218 14.641 94.821 1.00 44.35 434 PRO B N 1
ATOM 7490 C CA . PRO B 1 434 ? 33.405 15.012 94.057 1.00 43.66 434 PRO B CA 1
ATOM 7491 C C . PRO B 1 434 ? 33.372 14.480 92.621 1.00 45.66 434 PRO B C 1
ATOM 7492 O O . PRO B 1 434 ? 32.679 13.487 92.336 1.00 45.09 434 PRO B O 1
ATOM 7496 N N . VAL B 1 435 ? 34.126 15.148 91.741 1.00 43.59 435 VAL B N 1
ATOM 7497 C CA . VAL B 1 435 ? 34.160 14.849 90.317 1.00 40.71 435 VAL B CA 1
ATOM 7498 C C . VAL B 1 435 ? 35.609 14.645 89.909 1.00 42.54 435 VAL B C 1
ATOM 7499 O O . VAL B 1 435 ? 36.432 15.528 90.151 1.00 41.87 435 VAL B O 1
ATOM 7503 N N . VAL B 1 436 ? 35.908 13.498 89.288 1.00 41.48 436 VAL B N 1
ATOM 7504 C CA . VAL B 1 436 ? 37.226 13.230 88.714 1.00 43.20 436 VAL B CA 1
ATOM 7505 C C . VAL B 1 436 ? 37.185 13.585 87.223 1.00 45.68 436 VAL B C 1
ATOM 7506 O O . VAL B 1 436 ? 36.210 13.257 86.538 1.00 46.29 436 VAL B O 1
ATOM 7510 N N . THR B 1 437 ? 38.236 14.254 86.732 1.00 46.18 437 THR B N 1
ATOM 7511 C CA . THR B 1 437 ? 38.328 14.703 85.327 1.00 48.87 437 THR B CA 1
ATOM 7512 C C . THR B 1 437 ? 39.732 14.547 84.777 1.00 48.73 437 THR B C 1
ATOM 7513 O O . THR B 1 437 ? 40.701 14.442 85.543 1.00 47.07 437 THR B O 1
ATOM 7517 N N . LEU B 1 438 ? 39.824 14.536 83.446 1.00 48.64 438 LEU B N 1
ATOM 7518 C CA . LEU B 1 438 ? 41.087 14.750 82.744 1.00 51.05 438 LEU B CA 1
ATOM 7519 C C . LEU B 1 438 ? 41.119 16.213 82.271 1.00 52.37 438 LEU B C 1
ATOM 7520 O O . LEU B 1 438 ? 40.147 16.717 81.706 1.00 48.19 438 LEU B O 1
ATOM 7525 N N . GLU B 1 439 ? 42.238 16.885 82.533 1.00 53.28 439 GLU B N 1
ATOM 7526 C CA . GLU B 1 439 ? 42.504 18.206 81.990 1.00 50.81 439 GLU B CA 1
ATOM 7527 C C . GLU B 1 439 ? 43.090 17.993 80.594 1.00 48.46 439 GLU B C 1
ATOM 7528 O O . GLU B 1 439 ? 44.250 17.605 80.465 1.00 45.89 439 GLU B O 1
ATOM 7534 N N . GLY B 1 440 ? 42.263 18.199 79.565 1.00 49.73 440 GLY B N 1
ATOM 7535 C CA . GLY B 1 440 ? 42.702 18.145 78.161 1.00 50.95 440 GLY B CA 1
ATOM 7536 C C . GLY B 1 440 ? 43.481 19.392 77.770 1.00 53.71 440 GLY B C 1
ATOM 7537 O O . GLY B 1 440 ? 43.364 20.429 78.416 1.00 51.48 440 GLY B O 1
ATOM 7538 N N . ALA B 1 441 ? 44.286 19.294 76.717 1.00 58.44 441 ALA B N 1
ATOM 7539 C CA . ALA B 1 441 ? 45.119 20.416 76.248 1.00 63.82 441 ALA B CA 1
ATOM 7540 C C . ALA B 1 441 ? 44.327 21.174 75.203 1.00 64.55 441 ALA B C 1
ATOM 7541 O O . ALA B 1 441 ? 44.740 21.306 74.054 1.00 77.53 441 ALA B O 1
ATOM 7543 N N . ASP B 1 442 ? 43.181 21.688 75.622 1.00 62.02 442 ASP B N 1
ATOM 7544 C CA . ASP B 1 442 ? 42.047 21.898 74.727 1.00 60.79 442 ASP B CA 1
ATOM 7545 C C . ASP B 1 442 ? 40.881 22.464 75.530 1.00 56.79 442 ASP B C 1
ATOM 7546 O O . ASP B 1 442 ? 40.513 21.913 76.574 1.00 56.63 442 ASP B O 1
ATOM 7551 N N . MET B 1 443 ? 40.284 23.544 75.050 1.00 50.50 443 MET B N 1
ATOM 7552 C CA . MET B 1 443 ? 39.179 24.179 75.778 1.00 49.14 443 MET B CA 1
ATOM 7553 C C . MET B 1 443 ? 37.988 23.231 75.994 1.00 45.97 443 MET B C 1
ATOM 7554 O O . MET B 1 443 ? 37.439 23.175 77.087 1.00 43.65 443 MET B O 1
ATOM 7559 N N . ALA B 1 444 ? 37.617 22.475 74.962 1.00 44.57 444 ALA B N 1
ATOM 7560 C CA . ALA B 1 444 ? 36.471 21.565 75.042 1.00 42.12 444 ALA B CA 1
ATOM 7561 C C . ALA B 1 444 ? 36.633 20.484 76.106 1.00 42.24 444 ALA B C 1
ATOM 7562 O O . ALA B 1 444 ? 35.624 20.005 76.643 1.00 43.75 444 ALA B O 1
ATOM 7564 N N . GLY B 1 445 ? 37.885 20.112 76.405 1.00 40.91 445 GLY B N 1
ATOM 7565 C CA . GLY B 1 445 ? 38.205 19.167 77.488 1.00 41.24 445 GLY B CA 1
ATOM 7566 C C . GLY B 1 445 ? 38.665 19.790 78.795 1.00 40.88 445 GLY B C 1
ATOM 7567 O O . GLY B 1 445 ? 39.495 19.198 79.494 1.00 41.11 445 GLY B O 1
ATOM 7568 N N . ARG B 1 446 ? 38.153 20.985 79.120 1.00 39.67 446 ARG B N 1
ATOM 7569 C CA . ARG B 1 446 ? 38.599 21.735 80.316 1.00 37.39 446 ARG B CA 1
ATOM 7570 C C . ARG B 1 446 ? 37.503 22.431 81.122 1.00 36.03 446 ARG B C 1
ATOM 7571 O O . ARG B 1 446 ? 37.806 23.112 82.096 1.00 38.12 446 ARG B O 1
ATOM 7579 N N . ALA B 1 447 ? 36.241 22.242 80.776 1.00 35.42 447 ALA B N 1
ATOM 7580 C CA . ALA B 1 447 ? 35.176 22.894 81.522 1.00 39.10 447 ALA B CA 1
ATOM 7581 C C . ALA B 1 447 ? 35.205 22.491 82.995 1.00 42.95 447 ALA B C 1
ATOM 7582 O O . ALA B 1 447 ? 35.004 23.337 83.863 1.00 41.43 447 ALA B O 1
ATOM 7584 N N . THR B 1 448 ? 35.467 21.209 83.267 1.00 47.69 448 THR B N 1
ATOM 7585 C CA . THR B 1 448 ? 35.516 20.696 84.643 1.00 52.75 448 THR B CA 1
ATOM 7586 C C . THR B 1 448 ? 36.883 20.887 85.296 1.00 53.11 448 THR B C 1
ATOM 7587 O O . THR B 1 448 ? 36.960 21.212 86.488 1.00 51.93 448 THR B O 1
ATOM 7591 N N . SER B 1 449 ? 37.957 20.682 84.534 1.00 49.91 449 SER B N 1
ATOM 7592 C CA . SER B 1 449 ? 39.288 20.950 85.061 1.00 50.82 449 SER B CA 1
ATOM 7593 C C . SER B 1 449 ? 39.308 22.363 85.664 1.00 51.31 449 SER B C 1
ATOM 7594 O O . SER B 1 449 ? 39.747 22.537 86.795 1.00 55.57 449 SER B O 1
ATOM 7597 N N . SER B 1 450 ? 38.776 23.347 84.935 1.00 50.43 450 SER B N 1
ATOM 7598 C CA . SER B 1 450 ? 38.726 24.746 85.402 1.00 49.36 450 SER B CA 1
ATOM 7599 C C . SER B 1 450 ? 37.878 24.891 86.664 1.00 48.65 450 SER B C 1
ATOM 7600 O O . SER B 1 450 ? 38.372 25.362 87.692 1.00 47.29 450 SER B O 1
ATOM 7603 N N . LEU B 1 451 ? 36.615 24.461 86.580 1.00 48.64 451 LEU B N 1
ATOM 7604 C CA . LEU B 1 451 ? 35.666 24.485 87.713 1.00 47.50 451 LEU B CA 1
ATOM 7605 C C . LEU B 1 451 ? 36.326 23.987 88.991 1.00 47.87 451 LEU B C 1
ATOM 7606 O O . LEU B 1 451 ? 36.333 24.689 89.994 1.00 49.81 451 LEU B O 1
ATOM 7611 N N . LEU B 1 452 ? 36.899 22.784 88.921 1.00 47.41 452 LEU B N 1
ATOM 7612 C CA . LEU B 1 452 ? 37.551 22.146 90.065 1.00 46.43 452 LEU B CA 1
ATOM 7613 C C . LEU B 1 452 ? 38.746 22.950 90.599 1.00 47.57 452 LEU B C 1
ATOM 7614 O O . LEU B 1 452 ? 38.876 23.118 91.816 1.00 45.92 452 LEU B O 1
ATOM 7619 N N . ARG B 1 453 ? 39.603 23.449 89.705 1.00 46.21 453 ARG B N 1
ATOM 7620 C CA . ARG B 1 453 ? 40.732 24.289 90.125 1.00 45.70 453 ARG B CA 1
ATOM 7621 C C . ARG B 1 453 ? 40.257 25.556 90.878 1.00 48.60 453 ARG B C 1
ATOM 7622 O O . ARG B 1 453 ? 40.755 25.870 91.962 1.00 47.70 453 ARG B O 1
ATOM 7630 N N . TRP B 1 454 ? 39.269 26.247 90.317 1.00 50.67 454 TRP B N 1
ATOM 7631 C CA . TRP B 1 454 ? 38.704 27.449 90.947 1.00 51.80 454 TRP B CA 1
ATOM 7632 C C . TRP B 1 454 ? 37.963 27.179 92.257 1.00 50.35 454 TRP B C 1
ATOM 7633 O O . TRP B 1 454 ? 37.801 28.096 93.052 1.00 55.22 454 TRP B O 1
ATOM 7644 N N . ALA B 1 455 ? 37.495 25.950 92.474 1.00 46.15 455 ALA B N 1
ATOM 7645 C CA . ALA B 1 455 ? 36.797 25.594 93.716 1.00 46.55 455 ALA B CA 1
ATOM 7646 C C . ALA B 1 455 ? 37.705 24.926 94.775 1.00 45.49 455 ALA B C 1
ATOM 7647 O O . ALA B 1 455 ? 37.202 24.377 95.750 1.00 44.68 455 ALA B O 1
ATOM 7649 N N . GLY B 1 456 ? 39.026 24.969 94.580 1.00 45.54 456 GLY B N 1
ATOM 7650 C CA . GLY B 1 456 ? 39.982 24.383 95.524 1.00 47.32 456 GLY B CA 1
ATOM 7651 C C . GLY B 1 456 ? 40.302 22.909 95.337 1.00 50.89 456 GLY B C 1
ATOM 7652 O O . GLY B 1 456 ? 41.234 22.405 95.960 1.00 52.78 456 GLY B O 1
ATOM 7653 N N . LEU B 1 457 ? 39.581 22.228 94.443 1.00 52.63 457 LEU B N 1
ATOM 7654 C CA . LEU B 1 457 ? 39.679 20.776 94.276 1.00 53.15 457 LEU B CA 1
ATOM 7655 C C . LEU B 1 457 ? 40.628 20.339 93.136 1.00 51.63 457 LEU B C 1
ATOM 7656 O O . LEU B 1 457 ? 40.288 19.474 92.339 1.00 48.45 457 LEU B O 1
ATOM 7661 N N . GLN B 1 458 ? 41.834 20.905 93.099 1.00 53.29 458 GLN B N 1
ATOM 7662 C CA . GLN B 1 458 ? 42.843 20.546 92.079 1.00 54.18 458 GLN B CA 1
ATOM 7663 C C . GLN B 1 458 ? 43.352 19.108 92.210 1.00 52.36 458 GLN B C 1
ATOM 7664 O O . GLN B 1 458 ? 43.924 18.571 91.258 1.00 52.97 458 GLN B O 1
ATOM 7670 N N . GLU B 1 459 ? 43.155 18.497 93.378 1.00 53.24 459 GLU B N 1
ATOM 7671 C CA . GLU B 1 459 ? 43.533 17.090 93.611 1.00 52.90 459 GLU B CA 1
ATOM 7672 C C . GLU B 1 459 ? 42.636 16.093 92.855 1.00 51.07 459 GLU B C 1
ATOM 7673 O O . GLU B 1 459 ? 42.993 14.922 92.735 1.00 54.84 459 GLU B O 1
ATOM 7679 N N . LEU B 1 460 ? 41.483 16.554 92.364 1.00 48.87 460 LEU B N 1
ATOM 7680 C CA . LEU B 1 460 ? 40.620 15.763 91.479 1.00 46.52 460 LEU B CA 1
ATOM 7681 C C . LEU B 1 460 ? 40.859 16.010 89.970 1.00 46.39 460 LEU B C 1
ATOM 7682 O O . LEU B 1 460 ? 40.027 15.626 89.146 1.00 49.01 460 LEU B O 1
ATOM 7687 N N . VAL B 1 461 ? 42.001 16.595 89.605 1.00 43.94 461 VAL B N 1
ATOM 7688 C CA . VAL B 1 461 ? 42.282 16.973 88.220 1.00 44.33 461 VAL B CA 1
ATOM 7689 C C . VAL B 1 461 ? 43.510 16.222 87.708 1.00 42.35 461 VAL B C 1
ATOM 7690 O O . VAL B 1 461 ? 44.629 16.535 88.075 1.00 39.90 461 VAL B O 1
ATOM 7694 N N . SER B 1 462 ? 43.293 15.226 86.859 1.00 43.54 462 SER B N 1
ATOM 7695 C CA . SER B 1 462 ? 44.400 14.477 86.278 1.00 45.85 462 SER B CA 1
ATOM 7696 C C . SER B 1 462 ? 44.923 15.190 85.043 1.00 48.09 462 SER B C 1
ATOM 7697 O O . SER B 1 462 ? 44.172 15.886 84.370 1.00 48.26 462 SER B O 1
ATOM 7700 N N . ARG B 1 463 ? 46.216 15.027 84.772 1.00 52.49 463 ARG B N 1
ATOM 7701 C CA . ARG B 1 463 ? 46.839 15.486 83.525 1.00 58.30 463 ARG B CA 1
ATOM 7702 C C . ARG B 1 463 ? 47.125 14.318 82.561 1.00 54.49 463 ARG B C 1
ATOM 7703 O O . ARG B 1 463 ? 47.538 14.555 81.429 1.00 51.77 463 ARG B O 1
ATOM 7711 N N . THR B 1 464 ? 46.942 13.076 83.019 1.00 52.62 464 THR B N 1
ATOM 7712 C CA . THR B 1 464 ? 47.052 11.877 82.175 1.00 52.97 464 THR B CA 1
ATOM 7713 C C . THR B 1 464 ? 45.937 10.879 82.481 1.00 56.13 464 THR B C 1
ATOM 7714 O O . THR B 1 464 ? 45.313 10.911 83.550 1.00 54.69 464 THR B O 1
ATOM 7718 N N . GLN B 1 465 ? 45.712 9.976 81.535 1.00 60.38 465 GLN B N 1
ATOM 7719 C CA . GLN B 1 465 ? 44.631 9.002 81.644 1.00 62.10 465 GLN B CA 1
ATOM 7720 C C . GLN B 1 465 ? 44.876 7.998 82.768 1.00 62.34 465 GLN B C 1
ATOM 7721 O O . GLN B 1 465 ? 43.935 7.576 83.434 1.00 61.44 465 GLN B O 1
ATOM 7727 N N . GLU B 1 466 ? 46.131 7.625 82.995 1.00 65.17 466 GLU B N 1
ATOM 7728 C CA . GLU B 1 466 ? 46.429 6.685 84.075 1.00 68.57 466 GLU B CA 1
ATOM 7729 C C . GLU B 1 466 ? 46.351 7.383 85.442 1.00 64.23 466 GLU B C 1
ATOM 7730 O O . GLU B 1 466 ? 46.061 6.732 86.452 1.00 62.39 466 GLU B O 1
ATOM 7736 N N . GLU B 1 467 ? 46.593 8.701 85.462 1.00 61.84 467 GLU B N 1
ATOM 7737 C CA . GLU B 1 467 ? 46.383 9.525 86.668 1.00 56.46 467 GLU B CA 1
ATOM 7738 C C . GLU B 1 467 ? 44.893 9.715 86.968 1.00 54.87 467 GLU B C 1
ATOM 7739 O O . GLU B 1 467 ? 44.502 9.825 88.135 1.00 53.05 467 GLU B O 1
ATOM 7745 N N . TYR B 1 468 ? 44.076 9.777 85.913 1.00 53.62 468 TYR B N 1
ATOM 7746 C CA . TYR B 1 468 ? 42.610 9.794 86.036 1.00 52.39 468 TYR B CA 1
ATOM 7747 C C . TYR B 1 468 ? 42.145 8.576 86.833 1.00 55.03 468 TYR B C 1
ATOM 7748 O O . TYR B 1 468 ? 41.392 8.717 87.800 1.00 55.81 468 TYR B O 1
ATOM 7757 N N . ILE B 1 469 ? 42.626 7.396 86.426 1.00 55.52 469 ILE B N 1
ATOM 7758 C CA . ILE B 1 469 ? 42.285 6.120 87.073 1.00 54.77 469 ILE B CA 1
ATOM 7759 C C . ILE B 1 469 ? 42.687 6.157 88.550 1.00 55.33 469 ILE B C 1
ATOM 7760 O O . ILE B 1 469 ? 41.853 5.888 89.425 1.00 52.63 469 ILE B O 1
ATOM 7765 N N . ASP B 1 470 ? 43.956 6.501 88.806 1.00 56.06 470 ASP B N 1
ATOM 7766 C CA . ASP B 1 470 ? 44.529 6.526 90.172 1.00 56.54 470 ASP B CA 1
ATOM 7767 C C . ASP B 1 470 ? 43.739 7.395 91.140 1.00 56.05 470 ASP B C 1
ATOM 7768 O O . ASP B 1 470 ? 43.531 7.006 92.293 1.00 56.74 470 ASP B O 1
ATOM 7773 N N . ILE B 1 471 ? 43.299 8.562 90.672 1.00 54.91 471 ILE B N 1
ATOM 7774 C CA . ILE B 1 471 ? 42.501 9.466 91.507 1.00 53.64 471 ILE B CA 1
ATOM 7775 C C . ILE B 1 471 ? 41.147 8.845 91.849 1.00 53.90 471 ILE B C 1
ATOM 7776 O O . ILE B 1 471 ? 40.696 8.941 92.993 1.00 51.01 471 ILE B O 1
ATOM 7781 N N . ALA B 1 472 ? 40.517 8.204 90.864 1.00 55.52 472 ALA B N 1
ATOM 7782 C CA . ALA B 1 472 ? 39.229 7.527 91.072 1.00 56.80 472 ALA B CA 1
ATOM 7783 C C . ALA B 1 472 ? 39.363 6.313 92.016 1.00 58.95 472 ALA B C 1
ATOM 7784 O O . ALA B 1 472 ? 38.477 6.063 92.852 1.00 56.61 472 ALA B O 1
ATOM 7786 N N . LEU B 1 473 ? 40.464 5.569 91.866 1.00 57.74 473 LEU B N 1
ATOM 7787 C CA . LEU B 1 473 ? 40.799 4.456 92.764 1.00 54.60 473 LEU B CA 1
ATOM 7788 C C . LEU B 1 473 ? 40.997 4.932 94.199 1.00 52.67 473 LEU B C 1
ATOM 7789 O O . LEU B 1 473 ? 40.378 4.399 95.120 1.00 54.30 473 LEU B O 1
ATOM 7794 N N . GLY B 1 474 ? 41.845 5.945 94.370 1.00 51.49 474 GLY B N 1
ATOM 7795 C C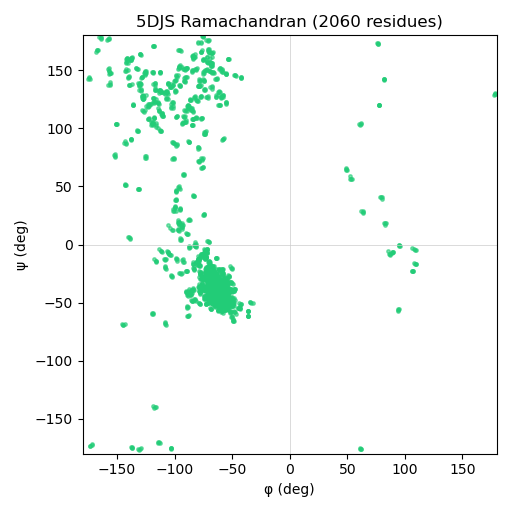A . GLY B 1 474 ? 42.095 6.562 95.669 1.00 50.17 474 GLY B CA 1
ATOM 7796 C C . GLY B 1 474 ? 40.843 7.002 96.414 1.00 53.56 474 GLY B C 1
ATOM 7797 O O . GLY B 1 474 ? 40.761 6.848 97.635 1.00 60.90 474 GLY B O 1
ATOM 7798 N N . LEU B 1 475 ? 39.870 7.548 95.687 1.00 53.49 475 LEU B N 1
ATOM 7799 C CA . LEU B 1 475 ? 38.595 7.971 96.281 1.00 55.08 475 LEU B CA 1
ATOM 7800 C C . LEU B 1 475 ? 37.653 6.811 96.602 1.00 56.13 475 LEU B C 1
ATOM 7801 O O . LEU B 1 475 ? 36.903 6.870 97.583 1.00 59.19 475 LEU B O 1
ATOM 7806 N N . GLY B 1 476 ? 37.676 5.771 95.775 1.00 56.20 476 GLY B N 1
ATOM 7807 C CA . GLY B 1 476 ? 36.853 4.585 96.010 1.00 60.12 476 GLY B CA 1
ATOM 7808 C C . GLY B 1 476 ? 37.260 3.778 97.232 1.00 61.73 476 GLY B C 1
ATOM 7809 O O . GLY B 1 476 ? 36.424 3.094 97.831 1.00 59.71 476 GLY B O 1
ATOM 7810 N N . ARG B 1 477 ? 38.540 3.866 97.595 1.00 65.08 477 ARG B N 1
ATOM 7811 C CA . ARG B 1 477 ? 39.084 3.168 98.757 1.00 68.20 477 ARG B CA 1
ATOM 7812 C C . ARG B 1 477 ? 38.940 3.978 100.053 1.00 70.21 477 ARG B C 1
ATOM 7813 O O . ARG B 1 477 ? 38.250 3.537 100.973 1.00 75.32 477 ARG B O 1
ATOM 7821 N N . ASP B 1 478 ? 39.545 5.166 100.111 1.00 70.04 478 ASP B N 1
ATOM 7822 C CA . ASP B 1 478 ? 39.586 5.967 101.352 1.00 70.38 478 ASP B CA 1
ATOM 7823 C C . ASP B 1 478 ? 38.267 6.712 101.686 1.00 69.00 478 ASP B C 1
ATOM 7824 O O . ASP B 1 478 ? 37.908 7.685 101.028 1.00 66.18 478 ASP B O 1
ATOM 7829 N N . LEU B 1 479 ? 37.570 6.245 102.725 1.00 71.81 479 LEU B N 1
ATOM 7830 C CA . LEU B 1 479 ? 36.374 6.927 103.270 1.00 73.64 479 LEU B CA 1
ATOM 7831 C C . LEU B 1 479 ? 36.664 8.322 103.833 1.00 73.20 479 LEU B C 1
ATOM 7832 O O . LEU B 1 479 ? 35.784 9.192 103.813 1.00 75.79 479 LEU B O 1
ATOM 7837 N N . GLY B 1 480 ? 37.877 8.518 104.355 1.00 67.88 480 GLY B N 1
ATOM 7838 C CA . GLY B 1 480 ? 38.272 9.774 104.986 1.00 65.86 480 GLY B CA 1
ATOM 7839 C C . GLY B 1 480 ? 38.357 10.944 104.030 1.00 65.64 480 GLY B C 1
ATOM 7840 O O . GLY B 1 480 ? 37.772 11.996 104.292 1.00 66.32 480 GLY B O 1
ATOM 7841 N N . THR B 1 481 ? 39.076 10.750 102.921 1.00 67.16 481 THR B N 1
ATOM 7842 C CA . THR B 1 481 ? 39.220 11.776 101.879 1.00 64.96 481 THR B CA 1
ATOM 7843 C C . THR B 1 481 ? 37.859 12.107 101.250 1.00 65.23 481 THR B C 1
ATOM 7844 O O . THR B 1 481 ? 37.626 13.251 100.860 1.00 73.44 481 THR B O 1
ATOM 7848 N N . LEU B 1 482 ? 36.967 11.117 101.164 1.00 61.99 482 LEU B N 1
ATOM 7849 C CA . LEU B 1 482 ? 35.552 11.358 100.792 1.00 63.68 482 LEU B CA 1
ATOM 7850 C C . LEU B 1 482 ? 34.823 12.315 101.736 1.00 62.68 482 LEU B C 1
ATOM 7851 O O . LEU B 1 482 ? 34.129 13.228 101.278 1.00 62.45 482 LEU B O 1
ATOM 7856 N N . ALA B 1 483 ? 34.971 12.087 103.042 1.00 63.93 483 ALA B N 1
ATOM 7857 C CA . ALA B 1 483 ? 34.347 12.934 104.067 1.00 60.97 483 ALA B CA 1
ATOM 7858 C C . ALA B 1 483 ? 35.012 14.305 104.171 1.00 60.65 483 ALA B C 1
ATOM 7859 O O . ALA B 1 483 ? 34.348 15.287 104.514 1.00 63.15 483 ALA B O 1
ATOM 7861 N N . ARG B 1 484 ? 36.314 14.374 103.890 1.00 60.29 484 ARG B N 1
ATOM 7862 C CA . ARG B 1 484 ? 37.015 15.662 103.783 1.00 61.78 484 ARG B CA 1
ATOM 7863 C C . ARG B 1 484 ? 36.474 16.475 102.608 1.00 62.86 484 ARG B C 1
ATOM 7864 O O . ARG B 1 484 ? 36.125 17.646 102.763 1.00 62.35 484 ARG B O 1
ATOM 7872 N N . LEU B 1 485 ? 36.404 15.835 101.440 1.00 64.38 485 LEU B N 1
ATOM 7873 C CA . LEU B 1 485 ? 35.865 16.461 100.229 1.00 60.17 485 LEU B CA 1
ATOM 7874 C C . LEU B 1 485 ? 34.372 16.809 100.339 1.00 58.27 485 LEU B C 1
ATOM 7875 O O . LEU B 1 485 ? 33.971 17.875 99.883 1.00 59.79 485 LEU B O 1
ATOM 7880 N N . ARG B 1 486 ? 33.558 15.953 100.957 1.00 57.45 486 ARG B N 1
ATOM 7881 C CA . ARG B 1 486 ? 32.133 16.292 101.187 1.00 59.56 486 ARG B CA 1
ATOM 7882 C C . ARG B 1 486 ? 31.943 17.574 102.031 1.00 59.27 486 ARG B C 1
ATOM 7883 O O . ARG B 1 486 ? 30.988 18.318 101.827 1.00 57.93 486 ARG B O 1
ATOM 7891 N N . GLU B 1 487 ? 32.864 17.825 102.961 1.00 59.54 487 GLU B N 1
ATOM 7892 C CA . GLU B 1 487 ? 32.848 19.040 103.781 1.00 57.49 487 GLU B CA 1
ATOM 7893 C C . GLU B 1 487 ? 33.394 20.248 103.045 1.00 60.00 487 GLU B C 1
ATOM 7894 O O . GLU B 1 487 ? 32.873 21.356 103.200 1.00 61.62 487 GLU B O 1
ATOM 7900 N N . HIS B 1 488 ? 34.459 20.045 102.272 1.00 61.08 488 HIS B N 1
ATOM 7901 C CA . HIS B 1 488 ? 34.985 21.098 101.394 1.00 63.11 488 HIS B CA 1
ATOM 7902 C C . HIS B 1 488 ? 33.869 21.647 100.504 1.00 62.87 488 HIS B C 1
ATOM 7903 O O . HIS B 1 488 ? 33.726 22.864 100.368 1.00 58.64 488 HIS B O 1
ATOM 7910 N N . LEU B 1 489 ? 33.087 20.733 99.918 1.00 64.57 489 LEU B N 1
ATOM 7911 C CA . LEU B 1 489 ? 31.929 21.088 99.093 1.00 65.56 489 LEU B CA 1
ATOM 7912 C C . LEU B 1 489 ? 30.788 21.746 99.873 1.00 65.44 489 LEU B C 1
ATOM 7913 O O . LEU B 1 489 ? 30.101 22.602 99.329 1.00 66.73 489 LEU B O 1
ATOM 7918 N N . ARG B 1 490 ? 30.566 21.336 101.119 1.00 67.50 490 ARG B N 1
ATOM 7919 C CA . ARG B 1 490 ? 29.522 21.948 101.968 1.00 66.75 490 ARG B CA 1
ATOM 7920 C C . ARG B 1 490 ? 29.831 23.423 102.218 1.00 68.24 490 ARG B C 1
ATOM 7921 O O . ARG B 1 490 ? 28.931 24.265 102.170 1.00 66.08 490 ARG B O 1
ATOM 7929 N N . ARG B 1 491 ? 31.106 23.714 102.489 1.00 69.64 491 ARG B N 1
ATOM 7930 C CA . ARG B 1 491 ? 31.582 25.084 102.699 1.00 71.27 491 ARG B CA 1
ATOM 7931 C C . ARG B 1 491 ? 31.595 25.887 101.410 1.00 66.18 491 ARG B C 1
ATOM 7932 O O . ARG B 1 491 ? 31.155 27.039 101.389 1.00 71.63 491 ARG B O 1
ATOM 7940 N N . TRP B 1 492 ? 32.124 25.282 100.349 1.00 60.95 492 TRP B N 1
ATOM 7941 C CA . TRP B 1 492 ? 32.096 25.876 99.009 1.00 55.85 492 TRP B CA 1
ATOM 7942 C C . TRP B 1 492 ? 30.656 26.193 98.567 1.00 53.98 492 TRP B C 1
ATOM 7943 O O . TRP B 1 492 ? 30.399 27.307 98.128 1.00 58.92 492 TRP B O 1
ATOM 7954 N N . LEU B 1 493 ? 29.729 25.241 98.709 1.00 52.46 493 LEU B N 1
ATOM 7955 C CA . LEU B 1 493 ? 28.301 25.453 98.356 1.00 54.86 493 LEU B CA 1
ATOM 7956 C C . LEU B 1 493 ? 27.740 26.742 98.969 1.00 56.76 493 LEU B C 1
ATOM 7957 O O . LEU B 1 493 ? 27.171 27.574 98.258 1.00 55.68 493 LEU B O 1
ATOM 7962 N N . ARG B 1 494 ? 27.943 26.895 100.280 1.00 58.76 494 ARG B N 1
ATOM 7963 C CA . ARG B 1 494 ? 27.426 28.030 101.057 1.00 59.39 494 ARG B CA 1
ATOM 7964 C C . ARG B 1 494 ? 28.052 29.359 100.622 1.00 57.56 494 ARG B C 1
ATOM 7965 O O . ARG B 1 494 ? 27.344 30.358 100.460 1.00 57.92 494 ARG B O 1
ATOM 7973 N N . SER B 1 495 ? 29.380 29.357 100.474 1.00 54.75 495 SER B N 1
ATOM 7974 C CA . SER B 1 495 ? 30.159 30.516 99.986 1.00 55.87 495 SER B CA 1
ATOM 7975 C C . SER B 1 495 ? 29.675 31.011 98.608 1.00 58.80 495 SER B C 1
ATOM 7976 O O . SER B 1 495 ? 29.467 32.208 98.379 1.00 52.65 495 SER B O 1
ATOM 7979 N N . VAL B 1 496 ? 29.488 30.050 97.716 1.00 61.87 496 VAL B N 1
ATOM 7980 C CA . VAL B 1 496 ? 29.027 30.282 96.351 1.00 59.73 496 VAL B CA 1
ATOM 7981 C C . VAL B 1 496 ? 27.542 30.686 96.307 1.00 60.64 496 VAL B C 1
ATOM 7982 O O . VAL B 1 496 ? 27.161 31.495 95.468 1.00 61.60 496 VAL B O 1
ATOM 7986 N N . SER B 1 497 ? 26.713 30.117 97.191 1.00 63.23 497 SER B N 1
ATOM 7987 C CA . SER B 1 497 ? 25.290 30.516 97.322 1.00 61.26 497 SER B CA 1
ATOM 7988 C C . SER B 1 497 ? 25.129 31.986 97.691 1.00 66.43 497 SER B C 1
ATOM 7989 O O . SER B 1 497 ? 24.152 32.621 97.306 1.00 67.56 497 SER B O 1
ATOM 7992 N N . MET B 1 498 ? 26.092 32.511 98.443 1.00 72.20 498 MET B N 1
ATOM 7993 C CA . MET B 1 498 ? 26.001 33.839 99.020 1.00 80.02 498 MET B CA 1
ATOM 7994 C C . MET B 1 498 ? 26.549 34.899 98.064 1.00 80.50 498 MET B C 1
ATOM 7995 O O . MET B 1 498 ? 25.844 35.852 97.745 1.00 87.52 498 MET B O 1
ATOM 8000 N N . SER B 1 499 ? 27.785 34.719 97.596 1.00 77.76 499 SER B N 1
ATOM 8001 C CA . SER B 1 499 ? 28.506 35.765 96.863 1.00 75.60 499 SER B CA 1
ATOM 8002 C C . SER B 1 499 ? 28.556 35.600 95.334 1.00 74.27 499 SER B C 1
ATOM 8003 O O . SER B 1 499 ? 28.639 36.606 94.624 1.00 77.59 499 SER B O 1
ATOM 8006 N N . ASP B 1 500 ? 28.487 34.364 94.832 1.00 66.32 500 ASP B N 1
ATOM 8007 C CA . ASP B 1 500 ? 28.972 34.046 93.467 1.00 61.32 500 ASP B CA 1
ATOM 8008 C C . ASP B 1 500 ? 28.183 34.660 92.301 1.00 55.85 500 ASP B C 1
ATOM 8009 O O . ASP B 1 500 ? 28.783 35.031 91.282 1.00 55.16 500 ASP B O 1
ATOM 8014 N N . GLN B 1 501 ? 26.859 34.742 92.439 1.00 49.80 501 GLN B N 1
ATOM 8015 C CA . GLN B 1 501 ? 26.017 35.457 91.471 1.00 47.87 501 GLN B CA 1
ATOM 8016 C C . GLN B 1 501 ? 26.588 36.852 91.175 1.00 48.62 501 GLN B C 1
ATOM 8017 O O . GLN B 1 501 ? 27.052 37.108 90.070 1.00 49.24 501 GLN B O 1
ATOM 8023 N N . GLY B 1 502 ? 26.598 37.719 92.185 1.00 47.95 502 GLY B N 1
ATOM 8024 C CA . GLY B 1 502 ? 27.089 39.087 92.045 1.00 48.31 502 GLY B CA 1
ATOM 8025 C C . GLY B 1 502 ? 28.581 39.194 91.780 1.00 49.98 502 GLY B C 1
ATOM 8026 O O . GLY B 1 502 ? 29.041 40.097 91.069 1.00 52.97 502 GLY B O 1
ATOM 8027 N N . SER B 1 503 ? 29.343 38.275 92.356 1.00 50.09 503 SER B N 1
ATOM 8028 C CA . SER B 1 503 ? 30.782 38.256 92.171 1.00 47.51 503 SER B CA 1
ATOM 8029 C C . SER B 1 503 ? 31.134 37.970 90.712 1.00 45.91 503 SER B C 1
ATOM 8030 O O . SER B 1 503 ? 31.995 38.644 90.139 1.00 41.80 503 SER B O 1
ATOM 8033 N N . PHE B 1 504 ? 30.452 36.987 90.115 1.00 48.16 504 PHE B N 1
ATOM 8034 C CA . PHE B 1 504 ? 30.679 36.637 88.704 1.00 48.92 504 PHE B CA 1
ATOM 8035 C C . PHE B 1 504 ? 30.287 37.776 87.767 1.00 48.54 504 PHE B C 1
ATOM 8036 O O . PHE B 1 504 ? 31.108 38.201 86.943 1.00 47.71 504 PHE B O 1
ATOM 8044 N N . THR B 1 505 ? 29.050 38.269 87.884 1.00 47.59 505 THR B N 1
ATOM 8045 C CA . THR B 1 505 ? 28.547 39.212 86.872 1.00 51.25 505 THR B CA 1
ATOM 8046 C C . THR B 1 505 ? 29.305 40.545 86.931 1.00 53.93 505 THR B C 1
ATOM 8047 O O . THR B 1 505 ? 29.420 41.232 85.920 1.00 59.82 505 THR B O 1
ATOM 8051 N N . ALA B 1 506 ? 29.837 40.900 88.098 1.00 53.72 506 ALA B N 1
ATOM 8052 C CA . ALA B 1 506 ? 30.724 42.055 88.200 1.00 54.36 506 ALA B CA 1
ATOM 8053 C C . ALA B 1 506 ? 32.013 41.830 87.406 1.00 53.28 506 ALA B C 1
ATOM 8054 O O . ALA B 1 506 ? 32.460 42.728 86.702 1.00 55.63 506 ALA B O 1
ATOM 8056 N N . GLU B 1 507 ? 32.594 40.635 87.506 1.00 53.36 507 GLU B N 1
ATOM 8057 C CA . GLU B 1 507 ? 33.799 40.291 86.728 1.00 55.47 507 GLU B CA 1
ATOM 8058 C C . GLU B 1 507 ? 33.559 40.269 85.194 1.00 56.14 507 GLU B C 1
ATOM 8059 O O . GLU B 1 507 ? 34.456 40.624 84.410 1.00 55.50 507 GLU B O 1
ATOM 8065 N N . LEU B 1 508 ? 32.357 39.855 84.785 1.00 52.64 508 LEU B N 1
ATOM 8066 C CA . LEU B 1 508 ? 31.945 39.853 83.374 1.00 51.63 508 LEU B CA 1
ATOM 8067 C C . LEU B 1 508 ? 31.717 41.281 82.861 1.00 52.32 508 LEU B C 1
ATOM 8068 O O . LEU B 1 508 ? 32.223 41.680 81.806 1.00 50.69 508 LEU B O 1
ATOM 8073 N N . GLU B 1 509 ? 30.939 42.041 83.620 1.00 53.75 509 GLU B N 1
ATOM 8074 C CA . GLU B 1 509 ? 30.776 43.485 83.394 1.00 53.17 509 GLU B CA 1
ATOM 8075 C C . GLU B 1 509 ? 32.112 44.229 83.290 1.00 54.03 509 GLU B C 1
ATOM 8076 O O . GLU B 1 509 ? 32.263 45.115 82.458 1.00 56.01 509 GLU B O 1
ATOM 8082 N N . ASP B 1 510 ? 33.076 43.856 84.130 1.00 55.40 510 ASP B N 1
ATOM 8083 C CA . ASP B 1 510 ? 34.427 44.393 84.030 1.00 55.74 510 ASP B CA 1
ATOM 8084 C C . ASP B 1 510 ? 35.043 44.073 82.666 1.00 53.95 510 ASP B C 1
ATOM 8085 O O . ASP B 1 510 ? 35.710 44.920 82.082 1.00 55.55 510 ASP B O 1
ATOM 8090 N N . ALA B 1 511 ? 34.808 42.858 82.167 1.00 52.66 511 ALA B N 1
ATOM 8091 C CA . ALA B 1 511 ? 35.266 42.452 80.828 1.00 50.55 511 ALA B CA 1
ATOM 8092 C C . ALA B 1 511 ? 34.527 43.178 79.695 1.00 51.52 511 ALA B C 1
ATOM 8093 O O . ALA B 1 511 ? 35.168 43.676 78.777 1.00 52.72 511 ALA B O 1
ATOM 8095 N N . TYR B 1 512 ? 33.195 43.235 79.754 1.00 52.22 512 TYR B N 1
ATOM 8096 C CA . TYR B 1 512 ? 32.396 44.031 78.791 1.00 50.53 512 TYR B CA 1
ATOM 8097 C C . TYR B 1 512 ? 32.865 45.485 78.705 1.00 48.57 512 TYR B C 1
ATOM 8098 O O . TYR B 1 512 ? 32.910 46.060 77.617 1.00 49.71 512 TYR B O 1
ATOM 8107 N N . ARG B 1 513 ? 33.181 46.076 79.857 1.00 48.55 513 ARG B N 1
ATOM 8108 C CA . ARG B 1 513 ? 33.633 47.471 79.925 1.00 49.53 513 ARG B CA 1
ATOM 8109 C C . ARG B 1 513 ? 34.968 47.672 79.214 1.00 47.40 513 ARG B C 1
ATOM 8110 O O . ARG B 1 513 ? 35.165 48.674 78.527 1.00 43.08 513 ARG B O 1
ATOM 8118 N N . ARG B 1 514 ? 35.873 46.717 79.383 1.00 48.95 514 ARG B N 1
ATOM 8119 C CA . ARG B 1 514 ? 37.196 46.814 78.791 1.00 53.52 514 ARG B CA 1
ATOM 8120 C C . ARG B 1 514 ? 37.164 46.512 77.294 1.00 53.77 514 ARG B C 1
ATOM 8121 O O . ARG B 1 514 ? 37.996 47.024 76.551 1.00 58.56 514 ARG B O 1
ATOM 8129 N N . MET B 1 515 ? 36.202 45.697 76.856 1.00 53.22 515 MET B N 1
ATOM 8130 C CA . MET B 1 515 ? 35.900 45.520 75.426 1.00 53.29 515 MET B CA 1
ATOM 8131 C C . MET B 1 515 ? 35.414 46.828 74.817 1.00 53.75 515 MET B C 1
ATOM 8132 O O . MET B 1 515 ? 35.811 47.194 73.705 1.00 50.70 515 MET B O 1
ATOM 8137 N N . TRP B 1 516 ? 34.519 47.499 75.544 1.00 55.30 516 TRP B N 1
ATOM 8138 C CA . TRP B 1 516 ? 33.938 48.767 75.107 1.00 56.54 516 TRP B CA 1
ATOM 8139 C C . TRP B 1 516 ? 34.968 49.904 75.101 1.00 57.35 516 TRP B C 1
ATOM 8140 O O . TRP B 1 516 ? 35.079 50.621 74.105 1.00 54.61 516 TRP B O 1
ATOM 8151 N N . ARG B 1 517 ? 35.729 50.059 76.187 1.00 59.76 517 ARG B N 1
ATOM 8152 C CA . ARG B 1 517 ? 36.798 51.059 76.218 1.00 65.03 517 ARG B CA 1
ATOM 8153 C C . ARG B 1 517 ? 37.686 50.898 74.987 1.00 62.64 517 ARG B C 1
ATOM 8154 O O . ARG B 1 517 ? 37.903 51.858 74.268 1.00 59.56 517 ARG B O 1
ATOM 8162 N N . ASP B 1 518 ? 38.167 49.679 74.753 1.00 63.79 518 ASP B N 1
ATOM 8163 C CA . ASP B 1 518 ? 39.051 49.376 73.613 1.00 65.55 518 ASP B CA 1
ATOM 8164 C C . ASP B 1 518 ? 38.436 49.669 72.235 1.00 61.63 518 ASP B C 1
ATOM 8165 O O . ASP B 1 518 ? 39.162 50.001 71.300 1.00 63.22 518 ASP B O 1
ATOM 8170 N N . ALA B 1 519 ? 37.118 49.540 72.110 1.00 57.15 519 ALA B N 1
ATOM 8171 C CA . ALA B 1 519 ? 36.427 49.873 70.861 1.00 57.69 519 ALA B CA 1
ATOM 8172 C C . ALA B 1 519 ? 36.417 51.382 70.610 1.00 57.12 519 ALA B C 1
ATOM 8173 O O . ALA B 1 519 ? 36.669 51.832 69.493 1.00 54.08 519 ALA B O 1
ATOM 8175 N N . CYS B 1 520 ? 36.127 52.151 71.658 1.00 60.71 520 CYS B N 1
ATOM 8176 C CA . CYS B 1 520 ? 36.187 53.622 71.608 1.00 61.71 520 CYS B CA 1
ATOM 8177 C C . CYS B 1 520 ? 37.628 54.137 71.457 1.00 67.59 520 CYS B C 1
ATOM 8178 O O . CYS B 1 520 ? 37.928 54.878 70.525 1.00 67.00 520 CYS B O 1
ATOM 8181 N N . GLN B 1 521 ? 38.496 53.715 72.377 1.00 78.75 521 GLN B N 1
ATOM 8182 C CA . GLN B 1 521 ? 39.944 54.026 72.389 1.00 91.52 521 GLN B CA 1
ATOM 8183 C C . GLN B 1 521 ? 40.601 54.082 71.003 1.00 98.70 521 GLN B C 1
ATOM 8184 O O . GLN B 1 521 ? 41.104 55.136 70.613 1.00 103.32 521 GLN B O 1
ATOM 8190 N N . THR B 1 522 ? 40.585 52.965 70.269 1.00 112.57 522 THR B N 1
ATOM 8191 C CA . THR B 1 522 ? 41.326 52.849 68.988 1.00 121.88 522 THR B CA 1
ATOM 8192 C C . THR B 1 522 ? 40.729 53.649 67.803 1.00 120.61 522 THR B C 1
ATOM 8193 O O . THR B 1 522 ? 41.317 53.667 66.714 1.00 117.13 522 THR B O 1
ATOM 8197 N N . ALA B 1 523 ? 39.575 54.289 68.009 1.00 117.32 523 ALA B N 1
ATOM 8198 C CA . ALA B 1 523 ? 39.077 55.320 67.086 1.00 116.92 523 ALA B CA 1
ATOM 8199 C C . ALA B 1 523 ? 39.881 56.638 67.144 1.00 115.05 523 ALA B C 1
ATOM 8200 O O . ALA B 1 523 ? 39.893 57.384 66.165 1.00 113.29 523 ALA B O 1
ATOM 8202 N N . ALA B 1 524 ? 40.538 56.920 68.276 1.00 114.52 524 ALA B N 1
ATOM 8203 C CA . ALA B 1 524 ? 41.309 58.166 68.467 1.00 109.67 524 ALA B CA 1
ATOM 8204 C C . ALA B 1 524 ? 42.567 58.219 67.595 1.00 103.02 524 ALA B C 1
ATOM 8205 O O . ALA B 1 524 ? 43.327 57.254 67.517 1.00 92.42 524 ALA B O 1
ATOM 8207 N N . MET C 1 1 ? 24.154 -8.385 67.368 1.00 126.43 1 MET C N 1
ATOM 8208 C CA . MET C 1 1 ? 24.196 -9.609 66.489 1.00 125.96 1 MET C CA 1
ATOM 8209 C C . MET C 1 1 ? 25.498 -9.756 65.680 1.00 121.69 1 MET C C 1
ATOM 8210 O O . MET C 1 1 ? 26.296 -8.819 65.577 1.00 115.71 1 MET C O 1
ATOM 8215 N N . THR C 1 2 ? 25.696 -10.960 65.143 1.00 116.93 2 THR C N 1
ATOM 8216 C CA . THR C 1 2 ? 26.837 -11.309 64.293 1.00 112.56 2 THR C CA 1
ATOM 8217 C C . THR C 1 2 ? 26.342 -11.714 62.895 1.00 111.01 2 THR C C 1
ATOM 8218 O O . THR C 1 2 ? 25.133 -11.879 62.684 1.00 105.76 2 THR C O 1
ATOM 8222 N N . THR C 1 3 ? 27.281 -11.877 61.956 1.00 108.79 3 THR C N 1
ATOM 8223 C CA . THR C 1 3 ? 26.967 -12.199 60.551 1.00 102.05 3 THR C CA 1
ATOM 8224 C C . THR C 1 3 ? 27.431 -13.607 60.120 1.00 99.39 3 THR C C 1
ATOM 8225 O O . THR C 1 3 ? 28.457 -14.119 60.587 1.00 93.08 3 THR C O 1
ATOM 8229 N N . ARG C 1 4 ? 26.667 -14.203 59.202 1.00 95.77 4 ARG C N 1
ATOM 8230 C CA . ARG C 1 4 ? 27.007 -15.496 58.585 1.00 93.09 4 ARG C CA 1
ATOM 8231 C C . ARG C 1 4 ? 28.176 -15.440 57.567 1.00 87.69 4 ARG C C 1
ATOM 8232 O O . ARG C 1 4 ? 28.580 -16.487 57.052 1.00 81.78 4 ARG C O 1
ATOM 8240 N N . ASP C 1 5 ? 28.687 -14.235 57.271 1.00 81.87 5 ASP C N 1
ATOM 8241 C CA . ASP C 1 5 ? 29.830 -14.011 56.357 1.00 80.56 5 ASP C CA 1
ATOM 8242 C C . ASP C 1 5 ? 30.934 -15.074 56.411 1.00 80.13 5 ASP C C 1
ATOM 8243 O O . ASP C 1 5 ? 31.257 -15.682 55.391 1.00 78.28 5 ASP C O 1
ATOM 8248 N N . ALA C 1 6 ? 31.497 -15.281 57.602 1.00 80.58 6 ALA C N 1
ATOM 8249 C CA . ALA C 1 6 ? 32.610 -16.229 57.826 1.00 80.22 6 ALA C CA 1
ATOM 8250 C C . ALA C 1 6 ? 32.384 -17.622 57.217 1.00 79.31 6 ALA C C 1
ATOM 8251 O O . ALA C 1 6 ? 33.319 -18.232 56.688 1.00 75.25 6 ALA C O 1
ATOM 8253 N N . ALA C 1 7 ? 31.143 -18.107 57.306 1.00 80.34 7 ALA C N 1
ATOM 8254 C CA . ALA C 1 7 ? 30.734 -19.378 56.699 1.00 76.92 7 ALA C CA 1
ATOM 8255 C C . ALA C 1 7 ? 30.672 -19.280 55.170 1.00 73.12 7 ALA C C 1
ATOM 8256 O O . ALA C 1 7 ? 31.155 -20.176 54.473 1.00 73.54 7 ALA C O 1
ATOM 8258 N N . THR C 1 8 ? 30.074 -18.201 54.660 1.00 67.94 8 THR C N 1
ATOM 8259 C CA . THR C 1 8 ? 29.995 -17.946 53.207 1.00 66.27 8 THR C CA 1
ATOM 8260 C C . THR C 1 8 ? 31.393 -17.847 52.566 1.00 65.19 8 THR C C 1
ATOM 8261 O O . THR C 1 8 ? 31.635 -18.425 51.504 1.00 63.03 8 THR C O 1
ATOM 8265 N N . ILE C 1 9 ? 32.293 -17.116 53.222 1.00 64.86 9 ILE C N 1
ATOM 8266 C CA . ILE C 1 9 ? 33.701 -17.014 52.810 1.00 65.92 9 ILE C CA 1
ATOM 8267 C C . ILE C 1 9 ? 34.366 -18.394 52.754 1.00 68.49 9 ILE C C 1
ATOM 8268 O O . ILE C 1 9 ? 34.987 -18.733 51.749 1.00 76.75 9 ILE C O 1
ATOM 8273 N N . LYS C 1 10 ? 34.216 -19.184 53.816 1.00 68.31 10 LYS C N 1
ATOM 8274 C CA . LYS C 1 10 ? 34.851 -20.512 53.909 1.00 67.45 10 LYS C CA 1
ATOM 8275 C C . LYS C 1 10 ? 34.405 -21.492 52.810 1.00 65.71 10 LYS C C 1
ATOM 8276 O O . LYS C 1 10 ? 35.230 -22.222 52.243 1.00 63.15 10 LYS C O 1
ATOM 8282 N N . ALA C 1 11 ? 33.105 -21.499 52.520 1.00 62.81 11 ALA C N 1
ATOM 8283 C CA . ALA C 1 11 ? 32.547 -22.303 51.428 1.00 63.92 11 ALA C CA 1
ATOM 8284 C C . ALA C 1 11 ? 33.027 -21.832 50.050 1.00 64.01 11 ALA C C 1
ATOM 8285 O O . ALA C 1 11 ? 33.304 -22.651 49.174 1.00 65.40 11 ALA C O 1
ATOM 8287 N N . LEU C 1 12 ? 33.101 -20.513 49.858 1.00 65.47 12 LEU C N 1
ATOM 8288 C CA . LEU C 1 12 ? 33.667 -19.929 48.634 1.00 61.34 12 LEU C CA 1
ATOM 8289 C C . LEU C 1 12 ? 35.160 -20.225 48.503 1.00 59.18 12 LEU C C 1
ATOM 8290 O O . LEU C 1 12 ? 35.653 -20.466 47.399 1.00 55.96 12 LEU C O 1
ATOM 8295 N N . LEU C 1 13 ? 35.866 -20.225 49.631 1.00 58.69 13 LEU C N 1
ATOM 8296 C CA . LEU C 1 13 ? 37.322 -20.400 49.633 1.00 61.44 13 LEU C CA 1
ATOM 8297 C C . LEU C 1 13 ? 37.760 -21.849 49.355 1.00 68.12 13 LEU C C 1
ATOM 8298 O O . LEU C 1 13 ? 38.760 -22.071 48.664 1.00 69.47 13 LEU C O 1
ATOM 8303 N N . SER C 1 14 ? 37.015 -22.824 49.875 1.00 74.17 14 SER C N 1
ATOM 8304 C CA . SER C 1 14 ? 37.258 -24.237 49.548 1.00 74.26 14 SER C CA 1
ATOM 8305 C C . SER C 1 14 ? 36.778 -24.577 48.137 1.00 71.53 14 SER C C 1
ATOM 8306 O O . SER C 1 14 ? 37.447 -25.333 47.438 1.00 75.55 14 SER C O 1
ATOM 8309 N N . HIS C 1 15 ? 35.633 -24.026 47.722 1.00 71.70 15 HIS C N 1
ATOM 8310 C CA . HIS C 1 15 ? 35.152 -24.158 46.332 1.00 76.19 15 HIS C CA 1
ATOM 8311 C C . HIS C 1 15 ? 36.180 -23.611 45.333 1.00 73.18 15 HIS C C 1
ATOM 8312 O O . HIS C 1 15 ? 36.401 -24.203 44.274 1.00 75.49 15 HIS C O 1
ATOM 8319 N N . ALA C 1 16 ? 36.806 -22.493 45.686 1.00 69.78 16 ALA C N 1
ATOM 8320 C CA . ALA C 1 16 ? 37.822 -21.870 44.845 1.00 69.43 16 ALA C CA 1
ATOM 8321 C C . ALA C 1 16 ? 39.070 -22.735 44.724 1.00 68.14 16 ALA C C 1
ATOM 8322 O O . ALA C 1 16 ? 39.631 -22.858 43.637 1.00 67.62 16 ALA C O 1
ATOM 8324 N N . HIS C 1 17 ? 39.502 -23.319 45.840 1.00 68.35 17 HIS C N 1
ATOM 8325 C CA . HIS C 1 17 ? 40.654 -24.234 45.847 1.00 70.17 17 HIS C CA 1
ATOM 8326 C C . HIS C 1 17 ? 40.413 -25.548 45.074 1.00 75.50 17 HIS C C 1
ATOM 8327 O O . HIS C 1 17 ? 41.335 -26.067 44.436 1.00 72.60 17 HIS C O 1
ATOM 8334 N N . GLU C 1 18 ? 39.193 -26.087 45.149 1.00 80.36 18 GLU C N 1
ATOM 8335 C CA . GLU C 1 18 ? 38.813 -27.267 44.349 1.00 85.72 18 GLU C CA 1
ATOM 8336 C C . GLU C 1 18 ? 38.840 -26.935 42.864 1.00 80.66 18 GLU C C 1
ATOM 8337 O O . GLU C 1 18 ? 39.447 -27.659 42.074 1.00 82.70 18 GLU C O 1
ATOM 8343 N N . ALA C 1 19 ? 38.167 -25.840 42.506 1.00 73.99 19 ALA C N 1
ATOM 8344 C CA . ALA C 1 19 ? 38.084 -25.366 41.121 1.00 74.51 19 ALA C CA 1
ATOM 8345 C C . ALA C 1 19 ? 39.458 -25.204 40.455 1.00 74.16 19 ALA C C 1
ATOM 8346 O O . ALA C 1 19 ? 39.621 -25.549 39.283 1.00 71.55 19 ALA C O 1
ATOM 8348 N N . GLN C 1 20 ? 40.436 -24.695 41.205 1.00 72.63 20 GLN C N 1
ATOM 8349 C CA . GLN C 1 20 ? 41.785 -24.499 40.669 1.00 76.39 20 GLN C CA 1
ATOM 8350 C C . GLN C 1 20 ? 42.576 -25.814 40.606 1.00 76.95 20 GLN C C 1
ATOM 8351 O O . GLN C 1 20 ? 43.317 -26.036 39.643 1.00 79.07 20 GLN C O 1
ATOM 8357 N N . ARG C 1 21 ? 42.399 -26.687 41.601 1.00 76.46 21 ARG C N 1
ATOM 8358 C CA . ARG C 1 21 ? 43.023 -28.022 41.572 1.00 77.05 21 ARG C CA 1
ATOM 8359 C C . ARG C 1 21 ? 42.493 -28.908 40.446 1.00 75.06 21 ARG C C 1
ATOM 8360 O O . ARG C 1 21 ? 43.254 -29.689 39.886 1.00 77.51 21 ARG C O 1
ATOM 8368 N N . SER C 1 22 ? 41.203 -28.788 40.123 1.00 74.30 22 SER C N 1
ATOM 8369 C CA . SER C 1 22 ? 40.606 -29.536 39.005 1.00 71.04 22 SER C CA 1
ATOM 8370 C C . SER C 1 22 ? 40.891 -28.932 37.617 1.00 66.65 22 SER C C 1
ATOM 8371 O O . SER C 1 22 ? 40.650 -29.604 36.612 1.00 65.89 22 SER C O 1
ATOM 8374 N N . GLY C 1 23 ? 41.385 -27.690 37.562 1.00 61.93 23 GLY C N 1
ATOM 8375 C CA . GLY C 1 23 ? 41.707 -27.012 36.296 1.00 60.26 23 GLY C CA 1
ATOM 8376 C C . GLY C 1 23 ? 40.788 -25.863 35.905 1.00 58.08 23 GLY C C 1
ATOM 8377 O O . GLY C 1 23 ? 41.158 -25.069 35.054 1.00 55.94 23 GLY C O 1
ATOM 8378 N N . ASP C 1 24 ? 39.598 -25.772 36.507 1.00 61.40 24 ASP C N 1
ATOM 8379 C CA . ASP C 1 24 ? 38.618 -24.714 36.185 1.00 66.07 24 ASP C CA 1
ATOM 8380 C C . ASP C 1 24 ? 39.054 -23.343 36.755 1.00 66.69 24 ASP C C 1
ATOM 8381 O O . ASP C 1 24 ? 38.794 -23.015 37.918 1.00 66.59 24 ASP C O 1
ATOM 8386 N N . VAL C 1 25 ? 39.711 -22.553 35.910 1.00 67.37 25 VAL C N 1
ATOM 8387 C CA . VAL C 1 25 ? 40.330 -21.283 36.314 1.00 66.86 25 VAL C CA 1
ATOM 8388 C C . VAL C 1 25 ? 39.283 -20.168 36.440 1.00 67.69 25 VAL C C 1
ATOM 8389 O O . VAL C 1 25 ? 39.243 -19.478 37.464 1.00 63.52 25 VAL C O 1
ATOM 8393 N N . LEU C 1 26 ? 38.451 -20.003 35.405 1.00 67.98 26 LEU C N 1
ATOM 8394 C CA . LEU C 1 26 ? 37.377 -18.989 35.392 1.00 69.90 26 LEU C CA 1
ATOM 8395 C C . LEU C 1 26 ? 36.396 -19.098 36.582 1.00 68.10 26 LEU C C 1
ATOM 8396 O O . LEU C 1 26 ? 35.849 -18.089 37.032 1.00 66.36 26 LEU C O 1
ATOM 8401 N N . ALA C 1 27 ? 36.183 -20.315 37.080 1.00 68.60 27 ALA C N 1
ATOM 8402 C CA . ALA C 1 27 ? 35.321 -20.542 38.246 1.00 69.45 27 ALA C CA 1
ATOM 8403 C C . ALA C 1 27 ? 36.005 -20.233 39.570 1.00 66.01 27 ALA C C 1
ATOM 8404 O O . ALA C 1 27 ? 35.351 -19.749 40.491 1.00 69.09 27 ALA C O 1
ATOM 8406 N N . SER C 1 28 ? 37.300 -20.538 39.677 1.00 63.13 28 SER C N 1
ATOM 8407 C CA . SER C 1 28 ? 38.077 -20.205 40.879 1.00 60.07 28 SER C CA 1
ATOM 8408 C C . SER C 1 28 ? 38.242 -18.689 41.030 1.00 59.28 28 SER C C 1
ATOM 8409 O O . SER C 1 28 ? 38.092 -18.158 42.127 1.00 57.61 28 SER C O 1
ATOM 8412 N N . GLU C 1 29 ? 38.551 -18.011 39.925 1.00 59.97 29 GLU C N 1
ATOM 8413 C CA . GLU C 1 29 ? 38.653 -16.553 39.894 1.00 60.38 29 GLU C CA 1
ATOM 8414 C C . GLU C 1 29 ? 37.370 -15.892 40.401 1.00 59.51 29 GLU C C 1
ATOM 8415 O O . GLU C 1 29 ? 37.427 -15.049 41.294 1.00 59.06 29 GLU C O 1
ATOM 8421 N N . ARG C 1 30 ? 36.225 -16.263 39.837 1.00 60.77 30 ARG C N 1
ATOM 8422 C CA . ARG C 1 30 ? 34.974 -15.557 40.154 1.00 65.64 30 ARG C CA 1
ATOM 8423 C C . ARG C 1 30 ? 34.561 -15.780 41.620 1.00 64.21 30 ARG C C 1
ATOM 8424 O O . ARG C 1 30 ? 33.977 -14.890 42.251 1.00 62.47 30 ARG C O 1
ATOM 8432 N N . ALA C 1 31 ? 34.897 -16.953 42.152 1.00 62.14 31 ALA C N 1
ATOM 8433 C CA . ALA C 1 31 ? 34.713 -17.255 43.572 1.00 62.50 31 ALA C CA 1
ATOM 8434 C C . ALA C 1 31 ? 35.638 -16.422 44.465 1.00 62.20 31 ALA C C 1
ATOM 8435 O O . ALA C 1 31 ? 35.222 -15.974 45.537 1.00 67.74 31 ALA C O 1
ATOM 8437 N N . CYS C 1 32 ? 36.891 -16.237 44.038 1.00 57.28 32 CYS C N 1
ATOM 8438 C CA . CYS C 1 32 ? 37.832 -15.344 44.742 1.00 53.38 32 CYS C CA 1
ATOM 8439 C C . CYS C 1 32 ? 37.357 -13.884 44.783 1.00 52.20 32 CYS C C 1
ATOM 8440 O O . CYS C 1 32 ? 37.533 -13.214 45.802 1.00 52.36 32 CYS C O 1
ATOM 8443 N N . TRP C 1 33 ? 36.770 -13.399 43.688 1.00 48.93 33 TRP C N 1
ATOM 8444 C CA . TRP C 1 33 ? 36.191 -12.054 43.671 1.00 49.92 33 TRP C CA 1
ATOM 8445 C C . TRP C 1 33 ? 35.036 -11.942 44.658 1.00 52.20 33 TRP C C 1
ATOM 8446 O O . TRP C 1 33 ? 34.943 -10.937 45.367 1.00 52.44 33 TRP C O 1
ATOM 8457 N N . ARG C 1 34 ? 34.186 -12.974 44.719 1.00 54.88 34 ARG C N 1
ATOM 8458 C CA . ARG C 1 34 ? 33.052 -13.004 45.658 1.00 56.49 34 ARG C CA 1
ATOM 8459 C C . ARG C 1 34 ? 33.481 -12.904 47.121 1.00 55.94 34 ARG C C 1
ATOM 8460 O O . ARG C 1 34 ? 32.744 -12.343 47.938 1.00 58.96 34 ARG C O 1
ATOM 8468 N N . VAL C 1 35 ? 34.662 -13.436 47.442 1.00 51.75 35 VAL C N 1
ATOM 8469 C CA . VAL C 1 35 ? 35.252 -13.292 48.779 1.00 48.27 35 VAL C CA 1
ATOM 8470 C C . VAL C 1 35 ? 35.710 -11.855 49.037 1.00 46.12 35 VAL C C 1
ATOM 8471 O O . VAL C 1 35 ? 35.528 -11.338 50.142 1.00 45.81 35 VAL C O 1
ATOM 8475 N N . LEU C 1 36 ? 36.325 -11.230 48.032 1.00 43.82 36 LEU C N 1
ATOM 8476 C CA . LEU C 1 36 ? 36.827 -9.858 48.165 1.00 41.84 36 LEU C CA 1
ATOM 8477 C C . LEU C 1 36 ? 35.725 -8.801 48.188 1.00 42.84 36 LEU C C 1
ATOM 8478 O O . LEU C 1 36 ? 35.943 -7.733 48.748 1.00 43.46 36 LEU C O 1
ATOM 8483 N N . GLN C 1 37 ? 34.562 -9.091 47.595 1.00 45.02 37 GLN C N 1
ATOM 8484 C CA . GLN C 1 37 ? 33.383 -8.219 47.716 1.00 48.44 37 GLN C CA 1
ATOM 8485 C C . GLN C 1 37 ? 32.885 -8.135 49.152 1.00 50.07 37 GLN C C 1
ATOM 8486 O O . GLN C 1 37 ? 32.420 -7.082 49.581 1.00 53.95 37 GLN C O 1
ATOM 8492 N N . ILE C 1 38 ? 32.952 -9.257 49.867 1.00 50.63 38 ILE C N 1
ATOM 8493 C CA . ILE C 1 38 ? 32.513 -9.345 51.252 1.00 52.09 38 ILE C CA 1
ATOM 8494 C C . ILE C 1 38 ? 33.614 -8.855 52.173 1.00 51.26 38 ILE C C 1
ATOM 8495 O O . ILE C 1 38 ? 33.343 -8.087 53.094 1.00 51.28 38 ILE C O 1
ATOM 8500 N N . ALA C 1 39 ? 34.837 -9.331 51.937 1.00 50.03 39 ALA C N 1
ATOM 8501 C CA . ALA C 1 39 ? 35.992 -9.034 52.792 1.00 52.52 39 ALA C CA 1
ATOM 8502 C C . ALA C 1 39 ? 37.244 -8.745 51.939 1.00 52.50 39 ALA C C 1
ATOM 8503 O O . ALA C 1 39 ? 37.998 -9.670 51.617 1.00 52.02 39 ALA C O 1
ATOM 8505 N N . PRO C 1 40 ? 37.480 -7.462 51.582 1.00 53.52 40 PRO C N 1
ATOM 8506 C CA . PRO C 1 40 ? 38.565 -7.117 50.638 1.00 54.98 40 PRO C CA 1
ATOM 8507 C C . PRO C 1 40 ? 39.999 -7.228 51.192 1.00 56.59 40 PRO C C 1
ATOM 8508 O O . PRO C 1 40 ? 40.953 -7.146 50.415 1.00 56.32 40 PRO C O 1
ATOM 8512 N N . ASP C 1 41 ? 40.145 -7.407 52.507 1.00 58.06 41 ASP C N 1
ATOM 8513 C CA . ASP C 1 41 ? 41.446 -7.698 53.130 1.00 58.78 41 ASP C CA 1
ATOM 8514 C C . ASP C 1 41 ? 41.714 -9.210 53.307 1.00 55.04 41 ASP C C 1
ATOM 8515 O O . ASP C 1 41 ? 42.624 -9.591 54.037 1.00 52.38 41 ASP C O 1
ATOM 8520 N N . ASN C 1 42 ? 40.949 -10.066 52.631 1.00 54.77 42 ASN C N 1
ATOM 8521 C CA . ASN C 1 42 ? 41.154 -11.514 52.720 1.00 55.33 42 ASN C CA 1
ATOM 8522 C C . ASN C 1 42 ? 42.405 -11.951 51.928 1.00 54.57 42 ASN C C 1
ATOM 8523 O O . ASN C 1 42 ? 42.355 -12.157 50.712 1.00 51.52 42 ASN C O 1
ATOM 8528 N N . SER C 1 43 ? 43.519 -12.096 52.640 1.00 52.87 43 SER C N 1
ATOM 8529 C CA . SER C 1 43 ? 44.809 -12.387 52.021 1.00 53.13 43 SER C CA 1
ATOM 8530 C C . SER C 1 43 ? 44.865 -13.728 51.296 1.00 53.82 43 SER C C 1
ATOM 8531 O O . SER C 1 43 ? 45.627 -13.883 50.354 1.00 60.21 43 SER C O 1
ATOM 8534 N N . GLU C 1 44 ? 44.060 -14.692 51.727 1.00 54.32 44 GLU C N 1
ATOM 8535 C CA . GLU C 1 44 ? 44.015 -16.008 51.080 1.00 53.24 44 GLU C CA 1
ATOM 8536 C C . GLU C 1 44 ? 43.467 -15.935 49.648 1.00 53.19 44 GLU C C 1
ATOM 8537 O O . GLU C 1 44 ? 43.872 -16.709 48.774 1.00 56.43 44 GLU C O 1
ATOM 8543 N N . ALA C 1 45 ? 42.560 -14.990 49.423 1.00 52.09 45 ALA C N 1
ATOM 8544 C CA . ALA C 1 45 ? 41.815 -14.865 48.176 1.00 52.54 45 ALA C CA 1
ATOM 8545 C C . ALA C 1 45 ? 42.579 -13.956 47.214 1.00 53.69 45 ALA C C 1
ATOM 8546 O O . ALA C 1 45 ? 42.623 -14.217 46.005 1.00 49.94 45 ALA C O 1
ATOM 8548 N N . LEU C 1 46 ? 43.146 -12.876 47.764 1.00 54.90 46 LEU C N 1
ATOM 8549 C CA . LEU C 1 46 ? 44.169 -12.075 47.090 1.00 53.97 46 LEU C CA 1
ATOM 8550 C C . LEU C 1 46 ? 45.269 -12.975 46.557 1.00 52.24 46 LEU C C 1
ATOM 8551 O O . LEU C 1 46 ? 45.595 -12.923 45.375 1.00 53.72 46 LEU C O 1
ATOM 8556 N N . HIS C 1 47 ? 45.820 -13.807 47.435 1.00 50.49 47 HIS C N 1
ATOM 8557 C CA . HIS C 1 47 ? 46.866 -14.772 47.059 1.00 50.48 47 HIS C CA 1
ATOM 8558 C C . HIS C 1 47 ? 46.489 -15.734 45.923 1.00 50.00 47 HIS C C 1
ATOM 8559 O O . HIS C 1 47 ? 47.278 -15.953 45.001 1.00 48.83 47 HIS C O 1
ATOM 8566 N N . LEU C 1 48 ? 45.294 -16.314 46.008 1.00 51.43 48 LEU C N 1
ATOM 8567 C CA . LEU C 1 48 ? 44.832 -17.278 45.014 1.00 52.47 48 LEU C CA 1
ATOM 8568 C C . LEU C 1 48 ? 44.581 -16.627 43.654 1.00 50.96 48 LEU C C 1
ATOM 8569 O O . LEU C 1 48 ? 44.995 -17.174 42.629 1.00 51.17 48 LEU C O 1
ATOM 8574 N N . LEU C 1 49 ? 43.912 -15.471 43.647 1.00 48.78 49 LEU C N 1
ATOM 8575 C CA . LEU C 1 49 ? 43.828 -14.623 42.445 1.00 46.80 49 LEU C CA 1
ATOM 8576 C C . LEU C 1 49 ? 45.213 -14.245 41.903 1.00 45.72 49 LEU C C 1
ATOM 8577 O O . LEU C 1 49 ? 45.410 -14.128 40.694 1.00 50.88 49 LEU C O 1
ATOM 8582 N N . GLY C 1 50 ? 46.156 -14.022 42.808 1.00 41.83 50 GLY C N 1
ATOM 8583 C CA . GLY C 1 50 ? 47.562 -13.905 42.456 1.00 41.52 50 GLY C CA 1
ATOM 8584 C C . GLY C 1 50 ? 48.091 -15.050 41.617 1.00 42.33 50 GLY C C 1
ATOM 8585 O O . GLY C 1 50 ? 48.576 -14.808 40.515 1.00 42.09 50 GLY C O 1
ATOM 8586 N N . LEU C 1 51 ? 47.987 -16.289 42.124 1.00 44.01 51 LEU C N 1
ATOM 8587 C CA . LEU C 1 51 ? 48.442 -17.490 41.386 1.00 43.78 51 LEU C CA 1
ATOM 8588 C C . LEU C 1 51 ? 47.844 -17.563 40.006 1.00 41.79 51 LEU C C 1
ATOM 8589 O O . LEU C 1 51 ? 48.568 -17.694 39.030 1.00 41.04 51 LEU C O 1
ATOM 8594 N N . LEU C 1 52 ? 46.515 -17.488 39.961 1.00 41.90 52 LEU C N 1
ATOM 8595 C CA . LEU C 1 52 ? 45.736 -17.776 38.767 1.00 46.15 52 LEU C CA 1
ATOM 8596 C C . LEU C 1 52 ? 46.112 -16.839 37.640 1.00 48.49 52 LEU C C 1
ATOM 8597 O O . LEU C 1 52 ? 46.376 -17.288 36.529 1.00 54.58 52 LEU C O 1
ATOM 8602 N N . HIS C 1 53 ? 46.158 -15.545 37.939 1.00 49.85 53 HIS C N 1
ATOM 8603 C CA . HIS C 1 53 ? 46.623 -14.547 36.972 1.00 52.26 53 HIS C CA 1
ATOM 8604 C C . HIS C 1 53 ? 48.111 -14.698 36.616 1.00 53.65 53 HIS C C 1
ATOM 8605 O O . HIS C 1 53 ? 48.513 -14.388 35.493 1.00 59.10 53 HIS C O 1
ATOM 8612 N N . GLY C 1 54 ? 48.910 -15.176 37.566 1.00 54.25 54 GLY C N 1
ATOM 8613 C CA . GLY C 1 54 ? 50.294 -15.572 37.316 1.00 56.00 54 GLY C CA 1
ATOM 8614 C C . GLY C 1 54 ? 50.422 -16.716 36.326 1.00 59.90 54 GLY C C 1
ATOM 8615 O O . GLY C 1 54 ? 51.274 -16.668 35.432 1.00 63.15 54 GLY C O 1
ATOM 8616 N N . GLU C 1 55 ? 49.575 -17.738 36.471 1.00 62.93 55 GLU C N 1
ATOM 8617 C CA . GLU C 1 55 ? 49.494 -18.832 35.486 1.00 62.54 55 GLU C CA 1
ATOM 8618 C C . GLU C 1 55 ? 48.963 -18.342 34.138 1.00 57.50 55 GLU C C 1
ATOM 8619 O O . GLU C 1 55 ? 49.467 -18.756 33.110 1.00 55.89 55 GLU C O 1
ATOM 8625 N N . CYS C 1 56 ? 47.962 -17.458 34.152 1.00 57.74 56 CYS C N 1
ATOM 8626 C CA . CYS C 1 56 ? 47.430 -16.839 32.919 1.00 58.56 56 CYS C CA 1
ATOM 8627 C C . CYS C 1 56 ? 48.386 -15.834 32.237 1.00 54.62 56 CYS C C 1
ATOM 8628 O O . CYS C 1 56 ? 48.138 -15.454 31.102 1.00 56.01 56 CYS C O 1
ATOM 8631 N N . GLY C 1 57 ? 49.441 -15.378 32.918 1.00 48.43 57 GLY C N 1
ATOM 8632 C CA . GLY C 1 57 ? 50.425 -14.468 32.318 1.00 46.28 57 GLY C CA 1
ATOM 8633 C C . GLY C 1 57 ? 50.204 -12.978 32.572 1.00 47.03 57 GLY C C 1
ATOM 8634 O O . GLY C 1 57 ? 50.988 -12.144 32.098 1.00 42.00 57 GLY C O 1
ATOM 8635 N N . ASN C 1 58 ? 49.146 -12.629 33.308 1.00 47.20 58 ASN C N 1
ATOM 8636 C CA . ASN C 1 58 ? 48.889 -11.237 33.695 1.00 46.64 58 ASN C CA 1
ATOM 8637 C C . ASN C 1 58 ? 49.759 -10.841 34.882 1.00 45.69 58 ASN C C 1
ATOM 8638 O O . ASN C 1 58 ? 49.262 -10.653 35.992 1.00 49.62 58 ASN C O 1
ATOM 8643 N N . TYR C 1 59 ? 51.055 -10.684 34.649 1.00 45.20 59 TYR C N 1
ATOM 8644 C CA . TYR C 1 59 ? 52.005 -10.486 35.749 1.00 46.25 59 TYR C CA 1
ATOM 8645 C C . TYR C 1 59 ? 51.829 -9.160 36.495 1.00 46.62 59 TYR C C 1
ATOM 8646 O O . TYR C 1 59 ? 52.153 -9.076 37.687 1.00 45.46 59 TYR C O 1
ATOM 8655 N N . GLY C 1 60 ? 51.312 -8.141 35.798 1.00 46.09 60 GLY C N 1
ATOM 8656 C CA . GLY C 1 60 ? 50.988 -6.844 36.405 1.00 44.54 60 GLY C CA 1
ATOM 8657 C C . GLY C 1 60 ? 49.998 -6.959 37.552 1.00 42.07 60 GLY C C 1
ATOM 8658 O O . GLY C 1 60 ? 50.313 -6.577 38.681 1.00 36.71 60 GLY C O 1
ATOM 8659 N N . LEU C 1 61 ? 48.817 -7.508 37.252 1.00 42.27 61 LEU C N 1
ATOM 8660 C CA . LEU C 1 61 ? 47.775 -7.743 38.258 1.00 41.93 61 LEU C CA 1
ATOM 8661 C C . LEU C 1 61 ? 48.256 -8.714 39.303 1.00 41.32 61 LEU C C 1
ATOM 8662 O O . LEU C 1 61 ? 48.130 -8.454 40.506 1.00 40.17 61 LEU C O 1
ATOM 8667 N N . ALA C 1 62 ? 48.812 -9.829 38.823 1.00 41.03 62 ALA C N 1
ATOM 8668 C CA . ALA C 1 62 ? 49.322 -10.901 39.679 1.00 37.95 62 ALA C CA 1
ATOM 8669 C C . ALA C 1 62 ? 50.199 -10.335 40.776 1.00 35.93 62 ALA C C 1
ATOM 8670 O O . ALA C 1 62 ? 49.914 -10.520 41.946 1.00 32.36 62 ALA C O 1
ATOM 8672 N N . ALA C 1 63 ? 51.239 -9.613 40.367 1.00 38.02 63 ALA C N 1
ATOM 8673 C CA . ALA C 1 63 ? 52.245 -9.060 41.276 1.00 38.56 63 ALA C CA 1
ATOM 8674 C C . ALA C 1 63 ? 51.638 -8.155 42.339 1.00 41.06 63 ALA C C 1
ATOM 8675 O O . ALA C 1 63 ? 52.006 -8.267 43.516 1.00 43.99 63 ALA C O 1
ATOM 8677 N N . THR C 1 64 ? 50.703 -7.283 41.956 1.00 39.80 64 THR C N 1
ATOM 8678 C CA . THR C 1 64 ? 50.124 -6.374 42.946 1.00 41.84 64 THR C CA 1
ATOM 8679 C C . THR C 1 64 ? 49.141 -7.077 43.887 1.00 43.25 64 THR C C 1
ATOM 8680 O O . THR C 1 64 ? 49.133 -6.786 45.088 1.00 47.92 64 THR C O 1
ATOM 8684 N N . LEU C 1 65 ? 48.360 -8.030 43.378 1.00 41.58 65 LEU C N 1
ATOM 8685 C CA . LEU C 1 65 ? 47.571 -8.906 44.266 1.00 42.52 65 LEU C CA 1
ATOM 8686 C C . LEU C 1 65 ? 48.427 -9.692 45.282 1.00 43.76 65 LEU C C 1
ATOM 8687 O O . LEU C 1 65 ? 48.066 -9.799 46.457 1.00 40.78 65 LEU C O 1
ATOM 8692 N N . LEU C 1 66 ? 49.552 -10.233 44.817 1.00 43.98 66 LEU C N 1
ATOM 8693 C CA . LEU C 1 66 ? 50.458 -10.999 45.673 1.00 45.51 66 LEU C CA 1
ATOM 8694 C C . LEU C 1 66 ? 51.224 -10.144 46.664 1.00 44.35 66 LEU C C 1
ATOM 8695 O O . LEU C 1 66 ? 51.415 -10.577 47.797 1.00 43.97 66 LEU C O 1
ATOM 8700 N N . ARG C 1 67 ? 51.667 -8.954 46.244 1.00 43.09 67 ARG C N 1
ATOM 8701 C CA . ARG C 1 67 ? 52.300 -7.985 47.162 1.00 39.52 67 ARG C CA 1
ATOM 8702 C C . ARG C 1 67 ? 51.357 -7.520 48.277 1.00 38.98 67 ARG C C 1
ATOM 8703 O O . ARG C 1 67 ? 51.801 -7.276 49.401 1.00 36.93 67 ARG C O 1
ATOM 8711 N N . ARG C 1 68 ? 50.069 -7.381 47.964 1.00 40.48 68 ARG C N 1
ATOM 8712 C CA . ARG C 1 68 ? 49.075 -6.952 48.954 1.00 44.18 68 ARG C CA 1
ATOM 8713 C C . ARG C 1 68 ? 48.819 -8.082 49.957 1.00 41.46 68 ARG C C 1
ATOM 8714 O O . ARG C 1 68 ? 48.689 -7.839 51.150 1.00 43.47 68 ARG C O 1
ATOM 8722 N N . ALA C 1 69 ? 48.766 -9.313 49.465 1.00 39.62 69 ALA C N 1
ATOM 8723 C CA . ALA C 1 69 ? 48.703 -10.498 50.320 1.00 38.11 69 ALA C CA 1
ATOM 8724 C C . ALA C 1 69 ? 49.910 -10.598 51.257 1.00 37.39 69 ALA C C 1
ATOM 8725 O O . ALA C 1 69 ? 49.763 -10.870 52.441 1.00 38.17 69 ALA C O 1
ATOM 8727 N N . VAL C 1 70 ? 51.103 -10.370 50.721 1.00 36.80 70 VAL C N 1
ATOM 8728 C CA . VAL C 1 70 ? 52.319 -10.261 51.539 1.00 35.76 70 VAL C CA 1
ATOM 8729 C C . VAL C 1 70 ? 52.185 -9.157 52.622 1.00 36.84 70 VAL C C 1
ATOM 8730 O O . VAL C 1 70 ? 52.548 -9.372 53.774 1.00 38.66 70 VAL C O 1
ATOM 8734 N N . ALA C 1 71 ? 51.673 -7.988 52.261 1.00 36.86 71 ALA C N 1
ATOM 8735 C CA . ALA C 1 71 ? 51.541 -6.886 53.229 1.00 38.28 71 ALA C CA 1
ATOM 8736 C C . ALA C 1 71 ? 50.576 -7.252 54.368 1.00 38.19 71 ALA C C 1
ATOM 8737 O O . ALA C 1 71 ? 50.836 -6.935 55.526 1.00 37.38 71 ALA C O 1
ATOM 8739 N N . LEU C 1 72 ? 49.478 -7.927 54.026 1.00 38.13 72 LEU C N 1
ATOM 8740 C CA . LEU C 1 72 ? 48.455 -8.304 55.006 1.00 39.08 72 LEU C CA 1
ATOM 8741 C C . LEU C 1 72 ? 48.856 -9.496 55.862 1.00 39.25 72 LEU C C 1
ATOM 8742 O O . LEU C 1 72 ? 48.333 -9.657 56.958 1.00 42.06 72 LEU C O 1
ATOM 8747 N N . ASP C 1 73 ? 49.758 -10.334 55.364 1.00 39.84 73 ASP C N 1
ATOM 8748 C CA . ASP C 1 73 ? 50.236 -11.486 56.114 1.00 41.44 73 ASP C CA 1
ATOM 8749 C C . ASP C 1 73 ? 51.670 -11.824 55.677 1.00 40.90 73 ASP C C 1
ATOM 8750 O O . ASP C 1 73 ? 51.884 -12.785 54.950 1.00 43.14 73 ASP C O 1
ATOM 8755 N N . PRO C 1 74 ? 52.656 -11.028 56.122 1.00 39.43 74 PRO C N 1
ATOM 8756 C CA . PRO C 1 74 ? 54.052 -11.189 55.689 1.00 39.70 74 PRO C CA 1
ATOM 8757 C C . PRO C 1 74 ? 54.796 -12.387 56.235 1.00 39.94 74 PRO C C 1
ATOM 8758 O O . PRO C 1 74 ? 55.898 -12.652 55.772 1.00 40.93 74 PRO C O 1
ATOM 8762 N N . GLY C 1 75 ? 54.232 -13.073 57.223 1.00 41.37 75 GLY C N 1
ATOM 8763 C CA . GLY C 1 75 ? 54.839 -14.295 57.755 1.00 43.55 75 GLY C CA 1
ATOM 8764 C C . GLY C 1 75 ? 54.563 -15.542 56.929 1.00 42.95 75 GLY C C 1
ATOM 8765 O O . GLY C 1 75 ? 55.225 -16.561 57.125 1.00 43.65 75 GLY C O 1
ATOM 8766 N N . GLU C 1 76 ? 53.585 -15.462 56.019 1.00 41.99 76 GLU C N 1
ATOM 8767 C CA . GLU C 1 76 ? 53.129 -16.611 55.228 1.00 40.39 76 GLU C CA 1
ATOM 8768 C C . GLU C 1 76 ? 54.063 -16.816 54.037 1.00 38.76 76 GLU C C 1
ATOM 8769 O O . GLU C 1 76 ? 54.055 -16.026 53.102 1.00 39.85 76 GLU C O 1
ATOM 8775 N N . ALA C 1 77 ? 54.861 -17.881 54.090 1.00 37.54 77 ALA C N 1
ATOM 8776 C CA . ALA C 1 77 ? 55.899 -18.172 53.098 1.00 35.81 77 ALA C CA 1
ATOM 8777 C C . ALA C 1 77 ? 55.379 -18.360 51.677 1.00 37.49 77 ALA C C 1
ATOM 8778 O O . ALA C 1 77 ? 56.057 -17.962 50.712 1.00 38.32 77 ALA C O 1
ATOM 8780 N N . SER C 1 78 ? 54.202 -18.972 51.534 1.00 37.23 78 SER C N 1
ATOM 8781 C CA . SER C 1 78 ? 53.673 -19.282 50.196 1.00 38.33 78 SER C CA 1
ATOM 8782 C C . SER C 1 78 ? 53.357 -18.029 49.381 1.00 39.04 78 SER C C 1
ATOM 8783 O O . SER C 1 78 ? 53.443 -18.056 48.154 1.00 40.33 78 SER C O 1
ATOM 8786 N N . TYR C 1 79 ? 53.003 -16.938 50.060 1.00 40.07 79 TYR C N 1
ATOM 8787 C CA . TYR C 1 79 ? 52.720 -15.656 49.397 1.00 39.23 79 TYR C CA 1
ATOM 8788 C C . TYR C 1 79 ? 54.004 -15.063 48.812 1.00 38.71 79 TYR C C 1
ATOM 8789 O O . TYR C 1 79 ? 53.993 -14.506 47.705 1.00 38.44 79 TYR C O 1
ATOM 8798 N N . HIS C 1 80 ? 55.105 -15.203 49.556 1.00 37.33 80 HIS C N 1
ATOM 8799 C CA . HIS C 1 80 ? 56.438 -14.850 49.060 1.00 35.93 80 HIS C CA 1
ATOM 8800 C C . HIS C 1 80 ? 56.896 -15.743 47.909 1.00 35.60 80 HIS C C 1
ATOM 8801 O O . HIS C 1 80 ? 57.456 -15.251 46.936 1.00 33.44 80 HIS C O 1
ATOM 8808 N N . TYR C 1 81 ? 56.669 -17.050 48.036 1.00 36.68 81 TYR C N 1
ATOM 8809 C CA . TYR C 1 81 ? 57.001 -18.007 46.980 1.00 36.96 81 TYR C CA 1
ATOM 8810 C C . TYR C 1 81 ? 56.379 -17.602 45.649 1.00 36.82 81 TYR C C 1
ATOM 8811 O O . TYR C 1 81 ? 57.079 -17.417 44.647 1.00 35.80 81 TYR C O 1
ATOM 8820 N N . ASN C 1 82 ? 55.066 -17.440 45.651 1.00 35.83 82 ASN C N 1
ATOM 8821 C CA . ASN C 1 82 ? 54.344 -17.150 44.408 1.00 37.13 82 ASN C CA 1
ATOM 8822 C C . ASN C 1 82 ? 54.602 -15.774 43.824 1.00 39.33 82 ASN C C 1
ATOM 8823 O O . ASN C 1 82 ? 54.538 -15.598 42.608 1.00 40.69 82 ASN C O 1
ATOM 8828 N N . LEU C 1 83 ? 54.889 -14.805 44.692 1.00 41.06 83 LEU C N 1
ATOM 8829 C CA . LEU C 1 83 ? 55.357 -13.505 44.253 1.00 38.58 83 LEU C CA 1
ATOM 8830 C C . LEU C 1 83 ? 56.680 -13.657 43.527 1.00 37.13 83 LEU C C 1
ATOM 8831 O O . LEU C 1 83 ? 56.843 -13.142 42.439 1.00 41.86 83 LEU C O 1
ATOM 8836 N N . GLY C 1 84 ? 57.621 -14.371 44.126 1.00 37.88 84 GLY C N 1
ATOM 8837 C CA . GLY C 1 84 ? 58.918 -14.619 43.494 1.00 37.51 84 GLY C CA 1
ATOM 8838 C C . GLY C 1 84 ? 58.822 -15.225 42.100 1.00 37.46 84 GLY C C 1
ATOM 8839 O O . GLY C 1 84 ? 59.527 -14.789 41.200 1.00 35.84 84 GLY C O 1
ATOM 8840 N N . ASN C 1 85 ? 57.932 -16.211 41.918 1.00 38.98 85 ASN C N 1
ATOM 8841 C CA . ASN C 1 85 ? 57.722 -16.843 40.601 1.00 38.67 85 ASN C CA 1
ATOM 8842 C C . ASN C 1 85 ? 57.159 -15.881 39.569 1.00 38.40 85 ASN C C 1
ATOM 8843 O O . ASN C 1 85 ? 57.612 -15.857 38.413 1.00 38.71 85 ASN C O 1
ATOM 8848 N N . VAL C 1 86 ? 56.179 -15.086 39.981 1.00 38.32 86 VAL C N 1
ATOM 8849 C CA . VAL C 1 86 ? 55.633 -14.055 39.109 1.00 36.56 86 VAL C CA 1
ATOM 8850 C C . VAL C 1 86 ? 56.732 -13.071 38.709 1.00 36.97 86 VAL C C 1
ATOM 8851 O O . VAL C 1 86 ? 56.864 -12.751 37.538 1.00 38.39 86 VAL C O 1
ATOM 8855 N N . LEU C 1 87 ? 57.532 -12.622 39.671 1.00 37.02 87 LEU C N 1
ATOM 8856 C CA . LEU C 1 87 ? 58.603 -11.665 39.392 1.00 36.64 87 LEU C CA 1
ATOM 8857 C C . LEU C 1 87 ? 59.657 -12.223 38.436 1.00 37.79 87 LEU C C 1
ATOM 8858 O O . LEU C 1 87 ? 60.063 -11.532 37.490 1.00 36.32 87 LEU C O 1
ATOM 8863 N N . VAL C 1 88 ? 60.082 -13.466 38.676 1.00 38.96 88 VAL C N 1
ATOM 8864 C CA . VAL C 1 88 ? 61.001 -14.157 37.770 1.00 38.12 88 VAL C CA 1
ATOM 8865 C C . VAL C 1 88 ? 60.390 -14.253 36.386 1.00 38.33 88 VAL C C 1
ATOM 8866 O O . VAL C 1 88 ? 61.056 -13.951 35.405 1.00 40.18 88 VAL C O 1
ATOM 8870 N N . ALA C 1 89 ? 59.127 -14.661 36.306 1.00 38.78 89 ALA C N 1
ATOM 8871 C CA . ALA C 1 89 ? 58.462 -14.846 34.994 1.00 40.48 89 ALA C CA 1
ATOM 8872 C C . ALA C 1 89 ? 58.238 -13.529 34.242 1.00 39.08 89 ALA C C 1
ATOM 8873 O O . ALA C 1 89 ? 58.147 -13.508 33.017 1.00 39.11 89 ALA C O 1
ATOM 8875 N N . SER C 1 90 ? 58.137 -12.440 34.992 1.00 39.54 90 SER C N 1
ATOM 8876 C CA . SER C 1 90 ? 57.910 -11.123 34.414 1.00 39.26 90 SER C CA 1
ATOM 8877 C C . SER C 1 90 ? 59.180 -10.510 33.840 1.00 37.34 90 SER C C 1
ATOM 8878 O O . SER C 1 90 ? 59.082 -9.534 33.120 1.00 38.24 90 SER C O 1
ATOM 8881 N N . GLY C 1 91 ? 60.349 -11.083 34.139 1.00 36.89 91 GLY C N 1
ATOM 8882 C CA . GLY C 1 91 ? 61.643 -10.550 33.710 1.00 36.94 91 GLY C CA 1
ATOM 8883 C C . GLY C 1 91 ? 62.475 -9.962 34.843 1.00 40.86 91 GLY C C 1
ATOM 8884 O O . GLY C 1 91 ? 63.632 -9.572 34.618 1.00 42.34 91 GLY C O 1
ATOM 8885 N N . GLN C 1 92 ? 61.915 -9.904 36.056 1.00 41.88 92 GLN C N 1
ATOM 8886 C CA . GLN C 1 92 ? 62.580 -9.269 37.192 1.00 44.68 92 GLN C CA 1
ATOM 8887 C C . GLN C 1 92 ? 63.195 -10.366 38.034 1.00 46.64 92 GLN C C 1
ATOM 8888 O O . GLN C 1 92 ? 62.717 -10.667 39.127 1.00 55.36 92 GLN C O 1
ATOM 8894 N N . VAL C 1 93 ? 64.278 -10.946 37.522 1.00 44.00 93 VAL C N 1
ATOM 8895 C CA . VAL C 1 93 ? 64.845 -12.176 38.084 1.00 41.85 93 VAL C CA 1
ATOM 8896 C C . VAL C 1 93 ? 65.428 -11.992 39.485 1.00 40.01 93 VAL C C 1
ATOM 8897 O O . VAL C 1 93 ? 65.157 -12.807 40.352 1.00 38.68 93 VAL C O 1
ATOM 8901 N N . GLU C 1 94 ? 66.214 -10.939 39.711 1.00 41.75 94 GLU C N 1
ATOM 8902 C CA . GLU C 1 94 ? 66.845 -10.732 41.028 1.00 42.85 94 GLU C CA 1
ATOM 8903 C C . GLU C 1 94 ? 65.838 -10.411 42.135 1.00 43.76 94 GLU C C 1
ATOM 8904 O O . GLU C 1 94 ? 66.012 -10.852 43.264 1.00 42.13 94 GLU C O 1
ATOM 8910 N N . ARG C 1 95 ? 64.796 -9.646 41.808 1.00 48.05 95 ARG C N 1
ATOM 8911 C CA . ARG C 1 95 ? 63.714 -9.348 42.764 1.00 50.58 95 ARG C CA 1
ATOM 8912 C C . ARG C 1 95 ? 62.938 -10.612 43.171 1.00 48.53 95 ARG C C 1
ATOM 8913 O O . ARG C 1 95 ? 62.521 -10.747 44.330 1.00 51.32 95 ARG C O 1
ATOM 8921 N N . GLY C 1 96 ? 62.740 -11.515 42.211 1.00 44.46 96 GLY C N 1
ATOM 8922 C CA . GLY C 1 96 ? 62.075 -12.790 42.449 1.00 40.12 96 GLY C CA 1
ATOM 8923 C C . GLY C 1 96 ? 62.917 -13.734 43.288 1.00 38.46 96 GLY C C 1
ATOM 8924 O O . GLY C 1 96 ? 62.415 -14.344 44.231 1.00 40.41 96 GLY C O 1
ATOM 8925 N N . ILE C 1 97 ? 64.202 -13.852 42.958 1.00 36.92 97 ILE C N 1
ATOM 8926 C CA . ILE C 1 97 ? 65.141 -14.678 43.743 1.00 35.60 97 ILE C CA 1
ATOM 8927 C C . ILE C 1 97 ? 65.072 -14.265 45.210 1.00 35.59 97 ILE C C 1
ATOM 8928 O O . ILE C 1 97 ? 64.928 -15.118 46.063 1.00 37.37 97 ILE C O 1
ATOM 8933 N N . THR C 1 98 ? 65.121 -12.957 45.483 1.00 35.91 98 THR C N 1
ATOM 8934 C CA . THR C 1 98 ? 64.935 -12.421 46.838 1.00 35.90 98 THR C CA 1
ATOM 8935 C C . THR C 1 98 ? 63.635 -12.903 47.484 1.00 36.10 98 THR C C 1
ATOM 8936 O O . THR C 1 98 ? 63.659 -13.373 48.613 1.00 35.95 98 THR C O 1
ATOM 8940 N N . SER C 1 99 ? 62.514 -12.771 46.779 1.00 36.21 99 SER C N 1
ATOM 8941 C CA . SER C 1 99 ? 61.238 -13.301 47.271 1.00 37.36 99 SER C CA 1
ATOM 8942 C C . SER C 1 99 ? 61.286 -14.813 47.590 1.00 37.85 99 SER C C 1
ATOM 8943 O O . SER C 1 99 ? 60.691 -15.270 48.577 1.00 33.88 99 SER C O 1
ATOM 8946 N N . LEU C 1 100 ? 61.980 -15.577 46.748 1.00 38.93 100 LEU C N 1
ATOM 8947 C CA . LEU C 1 100 ? 62.153 -17.017 46.977 1.00 40.59 100 LEU C CA 1
ATOM 8948 C C . LEU C 1 100 ? 62.998 -17.283 48.227 1.00 40.43 100 LEU C C 1
ATOM 8949 O O . LEU C 1 100 ? 62.661 -18.154 49.017 1.00 41.64 100 LEU C O 1
ATOM 8954 N N . HIS C 1 101 ? 64.071 -16.521 48.415 1.00 42.62 101 HIS C N 1
ATOM 8955 C CA . HIS C 1 101 ? 64.858 -16.578 49.662 1.00 45.31 101 HIS C CA 1
ATOM 8956 C C . HIS C 1 101 ? 63.984 -16.345 50.893 1.00 44.23 101 HIS C C 1
ATOM 8957 O O . HIS C 1 101 ? 64.083 -17.082 51.863 1.00 44.49 101 HIS C O 1
ATOM 8964 N N . HIS C 1 102 ? 63.128 -15.323 50.845 1.00 44.92 102 HIS C N 1
ATOM 8965 C CA . HIS C 1 102 ? 62.242 -15.015 51.969 1.00 46.31 102 HIS C CA 1
ATOM 8966 C C . HIS C 1 102 ? 61.347 -16.188 52.315 1.00 43.61 102 HIS C C 1
ATOM 8967 O O . HIS C 1 102 ? 61.175 -16.501 53.495 1.00 42.18 102 HIS C O 1
ATOM 8974 N N . ALA C 1 103 ? 60.805 -16.837 51.286 1.00 42.56 103 ALA C N 1
ATOM 8975 C CA . ALA C 1 103 ? 59.913 -17.976 51.464 1.00 42.70 103 ALA C CA 1
ATOM 8976 C C . ALA C 1 103 ? 60.635 -19.130 52.159 1.00 41.94 103 ALA C C 1
ATOM 8977 O O . ALA C 1 103 ? 60.050 -19.792 53.017 1.00 41.66 103 ALA C O 1
ATOM 8979 N N . LEU C 1 104 ? 61.901 -19.348 51.800 1.00 40.48 104 LEU C N 1
ATOM 8980 C CA . LEU C 1 104 ? 62.745 -20.355 52.468 1.00 41.12 104 LEU C CA 1
ATOM 8981 C C . LEU C 1 104 ? 63.196 -19.944 53.864 1.00 42.45 104 LEU C C 1
ATOM 8982 O O . LEU C 1 104 ? 63.336 -20.795 54.748 1.00 47.11 104 LEU C O 1
ATOM 8987 N N . GLU C 1 105 ? 63.467 -18.662 54.063 1.00 39.98 105 GLU C N 1
ATOM 8988 C CA . GLU C 1 105 ? 63.778 -18.186 55.393 1.00 40.36 105 GLU C CA 1
ATOM 8989 C C . GLU C 1 105 ? 62.595 -18.447 56.332 1.00 40.83 105 GLU C C 1
ATOM 8990 O O . GLU C 1 105 ? 62.793 -18.883 57.457 1.00 41.65 105 GLU C O 1
ATOM 8996 N N . LEU C 1 106 ? 61.376 -18.227 55.848 1.00 42.13 106 LEU C N 1
ATOM 8997 C CA . LEU C 1 106 ? 60.168 -18.368 56.670 1.00 45.34 106 LEU C CA 1
ATOM 8998 C C . LEU C 1 106 ? 59.734 -19.812 56.880 1.00 49.75 106 LEU C C 1
ATOM 8999 O O . LEU C 1 106 ? 59.113 -20.134 57.896 1.00 53.24 106 LEU C O 1
ATOM 9004 N N . ARG C 1 107 ? 60.031 -20.670 55.909 1.00 51.21 107 ARG C N 1
ATOM 9005 C CA . ARG C 1 107 ? 59.664 -22.072 55.961 1.00 49.52 107 ARG C CA 1
ATOM 9006 C C . ARG C 1 107 ? 60.838 -22.832 55.351 1.00 48.54 107 ARG C C 1
ATOM 9007 O O . ARG C 1 107 ? 60.861 -23.079 54.151 1.00 47.28 107 ARG C O 1
ATOM 9015 N N . PRO C 1 108 ? 61.850 -23.173 56.175 1.00 48.36 108 PRO C N 1
ATOM 9016 C CA . PRO C 1 108 ? 63.041 -23.834 55.630 1.00 46.47 108 PRO C CA 1
ATOM 9017 C C . PRO C 1 108 ? 62.816 -25.170 54.959 1.00 46.37 108 PRO C C 1
ATOM 9018 O O . PRO C 1 108 ? 63.657 -25.551 54.161 1.00 45.24 108 PRO C O 1
ATOM 9022 N N . ASP C 1 109 ? 61.709 -25.860 55.268 1.00 50.49 109 ASP C N 1
ATOM 9023 C CA . ASP C 1 109 ? 61.364 -27.131 54.612 1.00 52.59 109 ASP C CA 1
ATOM 9024 C C . ASP C 1 109 ? 60.319 -26.962 53.480 1.00 52.16 109 ASP C C 1
ATOM 9025 O O . ASP C 1 109 ? 59.353 -27.727 53.373 1.00 58.54 109 ASP C O 1
ATOM 9030 N N . TYR C 1 110 ? 60.545 -25.965 52.630 1.00 48.23 110 TYR C N 1
ATOM 9031 C CA . TYR C 1 110 ? 59.656 -25.637 51.518 1.00 46.49 110 TYR C CA 1
ATOM 9032 C C . TYR C 1 110 ? 60.297 -26.193 50.251 1.00 50.10 110 TYR C C 1
ATOM 9033 O O . TYR C 1 110 ? 61.042 -25.488 49.566 1.00 50.38 110 TYR C O 1
ATOM 9042 N N . HIS C 1 111 ? 60.006 -27.458 49.935 1.00 54.44 111 HIS C N 1
ATOM 9043 C CA . HIS C 1 111 ? 60.628 -28.124 48.774 1.00 54.46 111 HIS C CA 1
ATOM 9044 C C . HIS C 1 111 ? 60.316 -27.478 47.399 1.00 54.55 111 HIS C C 1
ATOM 9045 O O . HIS C 1 111 ? 61.151 -27.543 46.499 1.00 54.74 111 HIS C O 1
ATOM 9052 N N . ARG C 1 112 ? 59.146 -26.852 47.241 1.00 52.83 112 ARG C N 1
ATOM 9053 C CA . ARG C 1 112 ? 58.769 -26.234 45.960 1.00 52.58 112 ARG C CA 1
ATOM 9054 C C . ARG C 1 112 ? 59.496 -24.911 45.757 1.00 49.27 112 ARG C C 1
ATOM 9055 O O . ARG C 1 112 ? 59.871 -24.579 44.638 1.00 48.89 112 ARG C O 1
ATOM 9063 N N . ALA C 1 113 ? 59.687 -24.161 46.838 1.00 45.82 113 ALA C N 1
ATOM 9064 C CA . ALA C 1 113 ? 60.421 -22.900 46.792 1.00 43.37 113 ALA C CA 1
ATOM 9065 C C . ALA C 1 113 ? 61.898 -23.165 46.577 1.00 42.78 113 ALA C C 1
ATOM 9066 O O . ALA C 1 113 ? 62.574 -22.393 45.904 1.00 44.31 113 ALA C O 1
ATOM 9068 N N . HIS C 1 114 ? 62.393 -24.260 47.152 1.00 41.01 114 HIS C N 1
ATOM 9069 C CA . HIS C 1 114 ? 63.790 -24.676 46.985 1.00 39.96 114 HIS C CA 1
ATOM 9070 C C . HIS C 1 114 ? 64.068 -25.049 45.519 1.00 40.18 114 HIS C C 1
ATOM 9071 O O . HIS C 1 114 ? 65.106 -24.669 44.983 1.00 37.70 114 HIS C O 1
ATOM 9078 N N . SER C 1 115 ? 63.140 -25.778 44.883 1.00 42.13 115 SER C N 1
ATOM 9079 C CA . SER C 1 115 ? 63.206 -26.056 43.434 1.00 43.30 115 SER C CA 1
ATOM 9080 C C . SER C 1 115 ? 63.186 -24.757 42.654 1.00 43.74 115 SER C C 1
ATOM 9081 O O . SER C 1 115 ? 64.099 -24.486 41.864 1.00 44.60 115 SER C O 1
ATOM 9084 N N . GLY C 1 116 ? 62.124 -23.978 42.876 1.00 41.86 116 GLY C N 1
ATOM 9085 C CA . GLY C 1 116 ? 61.896 -22.714 42.179 1.00 40.41 116 GLY C CA 1
ATOM 9086 C C . GLY C 1 116 ? 63.149 -21.867 42.186 1.00 39.02 116 GLY C C 1
ATOM 9087 O O . GLY C 1 116 ? 63.571 -21.371 41.144 1.00 38.66 116 GLY C O 1
ATOM 9088 N N . LEU C 1 117 ? 63.758 -21.744 43.364 1.00 36.81 117 LEU C N 1
ATOM 9089 C CA . LEU C 1 117 ? 65.019 -21.030 43.522 1.00 35.45 117 LEU C CA 1
ATOM 9090 C C . LEU C 1 117 ? 66.095 -21.632 42.622 1.00 35.66 117 LEU C C 1
ATOM 9091 O O . LEU C 1 117 ? 66.723 -20.905 41.855 1.00 37.59 117 LEU C O 1
ATOM 9096 N N . TYR C 1 118 ? 66.292 -22.949 42.700 1.00 35.55 118 TYR C N 1
ATOM 9097 C CA . TYR C 1 118 ? 67.240 -23.664 41.815 1.00 34.78 118 TYR C CA 1
ATOM 9098 C C . TYR C 1 118 ? 67.020 -23.345 40.330 1.00 35.40 118 TYR C C 1
ATOM 9099 O O . TYR C 1 118 ? 67.969 -23.024 39.617 1.00 33.62 118 TYR C O 1
ATOM 9108 N N . VAL C 1 119 ? 65.766 -23.434 39.887 1.00 36.07 119 VAL C N 1
ATOM 9109 C CA . VAL C 1 119 ? 65.383 -23.068 38.517 1.00 36.01 119 VAL C CA 1
ATOM 9110 C C . VAL C 1 119 ? 65.751 -21.620 38.233 1.00 37.95 119 VAL C C 1
ATOM 9111 O O . VAL C 1 119 ? 66.424 -21.326 37.247 1.00 38.37 119 VAL C O 1
ATOM 9115 N N . ALA C 1 120 ? 65.318 -20.731 39.128 1.00 40.17 120 ALA C N 1
ATOM 9116 C CA . ALA C 1 120 ? 65.474 -19.281 38.959 1.00 37.69 120 ALA C CA 1
ATOM 9117 C C . ALA C 1 120 ? 66.918 -18.867 38.720 1.00 38.56 120 ALA C C 1
ATOM 9118 O O . ALA C 1 120 ? 67.171 -17.936 37.961 1.00 38.98 120 ALA C O 1
ATOM 9120 N N . LEU C 1 121 ? 67.857 -19.556 39.371 1.00 39.04 121 LEU C N 1
ATOM 9121 C CA . LEU C 1 121 ? 69.289 -19.260 39.227 1.00 39.91 121 LEU C CA 1
ATOM 9122 C C . LEU C 1 121 ? 69.808 -19.372 37.789 1.00 40.61 121 LEU C C 1
ATOM 9123 O O . LEU C 1 121 ? 70.817 -18.747 37.448 1.00 38.62 121 LEU C O 1
ATOM 9128 N N . HIS C 1 122 ? 69.136 -20.173 36.957 1.00 41.35 122 HIS C N 1
ATOM 9129 C CA . HIS C 1 122 ? 69.556 -20.357 35.556 1.00 42.83 122 HIS C CA 1
ATOM 9130 C C . HIS C 1 122 ? 69.295 -19.136 34.659 1.00 41.90 122 HIS C C 1
ATOM 9131 O O . HIS C 1 122 ? 69.957 -18.971 33.631 1.00 40.94 122 HIS C O 1
ATOM 9138 N N . TYR C 1 123 ? 68.364 -18.278 35.078 1.00 39.73 123 TYR C N 1
ATOM 9139 C CA . TYR C 1 123 ? 68.073 -17.025 34.392 1.00 38.40 123 TYR C CA 1
ATOM 9140 C C . TYR C 1 123 ? 69.030 -15.881 34.737 1.00 39.58 123 TYR C C 1
ATOM 9141 O O . TYR C 1 123 ? 68.855 -14.782 34.224 1.00 40.23 123 TYR C O 1
ATOM 9150 N N . SER C 1 124 ? 70.022 -16.119 35.593 1.00 40.54 124 SER C N 1
ATOM 9151 C CA . SER C 1 124 ? 70.923 -15.066 36.053 1.00 43.46 124 SER C CA 1
ATOM 9152 C C . SER C 1 124 ? 72.383 -15.453 35.899 1.00 44.76 124 SER C C 1
ATOM 9153 O O . SER C 1 124 ? 72.787 -16.546 36.300 1.00 48.04 124 SER C O 1
ATOM 9156 N N . ALA C 1 125 ? 73.180 -14.536 35.356 1.00 45.71 125 ALA C N 1
ATOM 9157 C CA . ALA C 1 125 ? 74.617 -14.768 35.173 1.00 47.47 125 ALA C CA 1
ATOM 9158 C C . ALA C 1 125 ? 75.412 -14.665 36.472 1.00 48.41 125 ALA C C 1
ATOM 9159 O O . ALA C 1 125 ? 76.581 -15.040 36.502 1.00 52.21 125 ALA C O 1
ATOM 9161 N N . LEU C 1 126 ? 74.782 -14.190 37.542 1.00 46.53 126 LEU C N 1
ATOM 9162 C CA . LEU C 1 126 ? 75.453 -14.038 38.826 1.00 50.10 126 LEU C CA 1
ATOM 9163 C C . LEU C 1 126 ? 75.728 -15.341 39.592 1.00 49.78 126 LEU C C 1
ATOM 9164 O O . LEU C 1 126 ? 76.393 -15.301 40.627 1.00 47.44 126 LEU C O 1
ATOM 9169 N N . TYR C 1 127 ? 75.221 -16.480 39.111 1.00 51.60 127 TYR C N 1
ATOM 9170 C CA . TYR C 1 127 ? 75.356 -17.759 39.819 1.00 52.88 127 TYR C CA 1
ATOM 9171 C C . TYR C 1 127 ? 76.050 -18.785 38.925 1.00 52.53 127 TYR C C 1
ATOM 9172 O O . TYR C 1 127 ? 75.473 -19.270 37.941 1.00 51.18 127 TYR C O 1
ATOM 9181 N N . ASP C 1 128 ? 77.301 -19.092 39.274 1.00 54.00 128 ASP C N 1
ATOM 9182 C CA . ASP C 1 128 ? 78.143 -20.007 38.495 1.00 57.15 128 ASP C CA 1
ATOM 9183 C C . ASP C 1 128 ? 77.662 -21.471 38.623 1.00 61.67 128 ASP C C 1
ATOM 9184 O O . ASP C 1 128 ? 76.818 -21.767 39.478 1.00 59.83 128 ASP C O 1
ATOM 9189 N N . PRO C 1 129 ? 78.163 -22.384 37.751 1.00 65.92 129 PRO C N 1
ATOM 9190 C CA . PRO C 1 129 ? 77.732 -23.788 37.832 1.00 64.95 129 PRO C CA 1
ATOM 9191 C C . PRO C 1 129 ? 77.885 -24.436 39.223 1.00 62.81 129 PRO C C 1
ATOM 9192 O O . PRO C 1 129 ? 77.061 -25.264 39.606 1.00 60.94 129 PRO C O 1
ATOM 9196 N N . ARG C 1 130 ? 78.912 -24.040 39.969 1.00 62.04 130 ARG C N 1
ATOM 9197 C CA . ARG C 1 130 ? 79.169 -24.599 41.294 1.00 61.04 130 ARG C CA 1
ATOM 9198 C C . ARG C 1 130 ? 78.053 -24.269 42.291 1.00 56.62 130 ARG C C 1
ATOM 9199 O O . ARG C 1 130 ? 77.680 -25.121 43.095 1.00 60.35 130 ARG C O 1
ATOM 9207 N N . ALA C 1 131 ? 77.522 -23.048 42.230 1.00 51.84 131 ALA C N 1
ATOM 9208 C CA . ALA C 1 131 ? 76.437 -22.608 43.124 1.00 46.88 131 ALA C CA 1
ATOM 9209 C C . ALA C 1 131 ? 75.121 -23.328 42.862 1.00 45.83 131 ALA C C 1
ATOM 9210 O O . ALA C 1 131 ? 74.403 -23.672 43.806 1.00 48.81 131 ALA C O 1
ATOM 9212 N N . ARG C 1 132 ? 74.804 -23.541 41.587 1.00 44.17 132 ARG C N 1
ATOM 9213 C CA . ARG C 1 132 ? 73.565 -24.216 41.183 1.00 44.07 132 ARG C CA 1
ATOM 9214 C C . ARG C 1 132 ? 73.573 -25.684 41.582 1.00 43.09 132 ARG C C 1
ATOM 9215 O O . ARG C 1 132 ? 72.606 -26.181 42.139 1.00 43.07 132 ARG C O 1
ATOM 9223 N N . HIS C 1 133 ? 74.676 -26.353 41.250 1.00 42.44 133 HIS C N 1
ATOM 9224 C CA . HIS C 1 133 ? 74.971 -27.741 41.619 1.00 41.68 133 HIS C CA 1
ATOM 9225 C C . HIS C 1 133 ? 74.782 -28.011 43.119 1.00 43.82 133 HIS C C 1
ATOM 9226 O O . HIS C 1 133 ? 74.073 -28.943 43.514 1.00 41.05 133 HIS C O 1
ATOM 9233 N N . ILE C 1 134 ? 75.407 -27.170 43.944 1.00 45.35 134 ILE C N 1
ATOM 9234 C CA . ILE C 1 134 ? 75.319 -27.286 45.400 1.00 47.32 134 ILE C CA 1
ATOM 9235 C C . ILE C 1 134 ? 73.883 -27.161 45.900 1.00 48.91 134 ILE C C 1
ATOM 9236 O O . ILE C 1 134 ? 73.426 -27.973 46.716 1.00 53.80 134 ILE C O 1
ATOM 9241 N N . LEU C 1 135 ? 73.174 -26.154 45.412 1.00 46.04 135 LEU C N 1
ATOM 9242 C CA . LEU C 1 135 ? 71.784 -25.981 45.799 1.00 45.49 135 LEU C CA 1
ATOM 9243 C C . LEU C 1 135 ? 70.934 -27.200 45.412 1.00 44.85 135 LEU C C 1
ATOM 9244 O O . LEU C 1 135 ? 70.050 -27.591 46.166 1.00 47.91 135 LEU C O 1
ATOM 9249 N N . ALA C 1 136 ? 71.219 -27.810 44.261 1.00 42.68 136 ALA C N 1
ATOM 9250 C CA . ALA C 1 136 ? 70.439 -28.957 43.774 1.00 42.03 136 ALA C CA 1
ATOM 9251 C C . ALA C 1 136 ? 70.635 -30.171 44.653 1.00 42.74 136 ALA C C 1
ATOM 9252 O O . ALA C 1 136 ? 69.666 -30.823 45.045 1.00 43.93 136 ALA C O 1
ATOM 9254 N N . LEU C 1 137 ? 71.906 -30.473 44.925 1.00 40.73 137 LEU C N 1
ATOM 9255 C CA . LEU C 1 137 ? 72.298 -31.509 45.875 1.00 36.68 137 LEU C CA 1
ATOM 9256 C C . LEU C 1 137 ? 71.633 -31.285 47.221 1.00 37.29 137 LEU C C 1
ATOM 9257 O O . LEU C 1 137 ? 71.051 -32.212 47.791 1.00 35.54 137 LEU C O 1
ATOM 9262 N N . ASP C 1 138 ? 71.708 -30.049 47.716 1.00 39.32 138 ASP C N 1
ATOM 9263 C CA . ASP C 1 138 ? 71.094 -29.697 49.006 1.00 39.85 138 ASP C CA 1
ATOM 9264 C C . ASP C 1 138 ? 69.627 -30.115 49.029 1.00 39.94 138 ASP C C 1
ATOM 9265 O O . ASP C 1 138 ? 69.188 -30.742 49.977 1.00 39.52 138 ASP C O 1
ATOM 9270 N N . TRP C 1 139 ? 68.899 -29.789 47.962 1.00 41.49 139 TRP C N 1
ATOM 9271 C CA . TRP C 1 139 ? 67.488 -30.167 47.805 1.00 42.91 139 TRP C CA 1
ATOM 9272 C C . TRP C 1 139 ? 67.299 -31.673 47.891 1.00 45.03 139 TRP C C 1
ATOM 9273 O O . TRP C 1 139 ? 66.450 -32.161 48.642 1.00 49.13 139 TRP C O 1
ATOM 9284 N N . ALA C 1 140 ? 68.091 -32.391 47.100 1.00 45.17 140 ALA C N 1
ATOM 9285 C CA . ALA C 1 140 ? 68.004 -33.847 46.996 1.00 46.29 140 ALA C CA 1
ATOM 9286 C C . ALA C 1 140 ? 68.230 -34.509 48.338 1.00 45.41 140 ALA C C 1
ATOM 9287 O O . ALA C 1 140 ? 67.437 -35.345 48.772 1.00 47.98 140 ALA C O 1
ATOM 9289 N N . ARG C 1 141 ? 69.317 -34.116 48.986 1.00 44.69 141 ARG C N 1
ATOM 9290 C CA . ARG C 1 141 ? 69.651 -34.603 50.324 1.00 46.35 141 ARG C CA 1
ATOM 9291 C C . ARG C 1 141 ? 68.493 -34.412 51.328 1.00 47.82 141 ARG C C 1
ATOM 9292 O O . ARG C 1 141 ? 68.222 -35.280 52.147 1.00 50.58 141 ARG C O 1
ATOM 9300 N N . ARG C 1 142 ? 67.802 -33.287 51.242 1.00 49.82 142 ARG C N 1
ATOM 9301 C CA . ARG C 1 142 ? 66.700 -32.996 52.151 1.00 52.28 142 ARG C CA 1
ATOM 9302 C C . ARG C 1 142 ? 65.447 -33.806 51.864 1.00 53.55 142 ARG C C 1
ATOM 9303 O O . ARG C 1 142 ? 64.848 -34.325 52.800 1.00 55.07 142 ARG C O 1
ATOM 9311 N N . TYR C 1 143 ? 65.051 -33.892 50.587 1.00 55.21 143 TYR C N 1
ATOM 9312 C CA . TYR C 1 143 ? 63.710 -34.369 50.203 1.00 55.90 143 TYR C CA 1
ATOM 9313 C C . TYR C 1 143 ? 63.619 -35.635 49.346 1.00 55.08 143 TYR C C 1
ATOM 9314 O O . TYR C 1 143 ? 62.524 -36.194 49.210 1.00 55.91 143 TYR C O 1
ATOM 9323 N N . ALA C 1 144 ? 64.741 -36.085 48.781 1.00 54.50 144 ALA C N 1
ATOM 9324 C CA . ALA C 1 144 ? 64.746 -37.178 47.803 1.00 53.42 144 ALA C CA 1
ATOM 9325 C C . ALA C 1 144 ? 65.581 -38.363 48.269 1.00 56.66 144 ALA C C 1
ATOM 9326 O O . ALA C 1 144 ? 65.056 -39.466 48.408 1.00 60.77 144 ALA C O 1
ATOM 9328 N N . ASP C 1 145 ? 66.871 -38.137 48.511 1.00 55.12 145 ASP C N 1
ATOM 9329 C CA . ASP C 1 145 ? 67.800 -39.227 48.856 1.00 57.93 145 ASP C CA 1
ATOM 9330 C C . ASP C 1 145 ? 67.456 -40.064 50.114 1.00 60.54 145 ASP C C 1
ATOM 9331 O O . ASP C 1 145 ? 67.756 -41.262 50.143 1.00 63.48 145 ASP C O 1
ATOM 9336 N N . PRO C 1 146 ? 66.838 -39.450 51.148 1.00 59.91 146 PRO C N 1
ATOM 9337 C CA . PRO C 1 146 ? 66.313 -40.248 52.268 1.00 57.01 146 PRO C CA 1
ATOM 9338 C C . PRO C 1 146 ? 65.347 -41.360 51.870 1.00 52.57 146 PRO C C 1
ATOM 9339 O O . PRO C 1 146 ? 65.354 -42.404 52.498 1.00 53.12 146 PRO C O 1
ATOM 9343 N N . LEU C 1 147 ? 64.544 -41.136 50.833 1.00 52.31 147 LEU C N 1
ATOM 9344 C CA . LEU C 1 147 ? 63.592 -42.135 50.336 1.00 51.22 147 LEU C CA 1
ATOM 9345 C C . LEU C 1 147 ? 64.199 -43.237 49.440 1.00 49.84 147 LEU C C 1
ATOM 9346 O O . LEU C 1 147 ? 63.540 -44.240 49.174 1.00 49.64 147 LEU C O 1
ATOM 9351 N N . THR C 1 148 ? 65.441 -43.065 48.987 1.00 50.02 148 THR C N 1
ATOM 9352 C CA . THR C 1 148 ? 66.004 -43.893 47.912 1.00 51.61 148 THR C CA 1
ATOM 9353 C C . THR C 1 148 ? 66.693 -45.178 48.399 1.00 52.05 148 THR C C 1
ATOM 9354 O O . THR C 1 148 ? 67.718 -45.106 49.079 1.00 50.72 148 THR C O 1
ATOM 9358 N N . PRO C 1 149 ? 66.171 -46.359 48.004 1.00 56.07 149 PRO C N 1
ATOM 9359 C CA . PRO C 1 149 ? 66.910 -47.580 48.324 1.00 56.46 149 PRO C CA 1
ATOM 9360 C C . PRO C 1 149 ? 68.101 -47.776 47.389 1.00 56.93 149 PRO C C 1
ATOM 9361 O O . PRO C 1 149 ? 68.262 -47.028 46.416 1.00 59.26 149 PRO C O 1
ATOM 9365 N N . VAL C 1 150 ? 68.905 -48.795 47.674 1.00 54.51 150 VAL C N 1
ATOM 9366 C CA . VAL C 1 150 ? 70.079 -49.126 46.864 1.00 54.99 150 VAL C CA 1
ATOM 9367 C C . VAL C 1 150 ? 69.547 -49.745 45.540 1.00 55.64 150 VAL C C 1
ATOM 9368 O O . VAL C 1 150 ? 68.444 -50.319 45.520 1.00 48.54 150 VAL C O 1
ATOM 9372 N N . PRO C 1 151 ? 70.286 -49.588 44.418 1.00 59.35 151 PRO C N 1
ATOM 9373 C CA . PRO C 1 151 ? 69.758 -50.202 43.187 1.00 62.74 151 PRO C CA 1
ATOM 9374 C C . PRO C 1 151 ? 69.626 -51.720 43.297 1.00 65.22 151 PRO C C 1
ATOM 9375 O O . PRO C 1 151 ? 70.613 -52.407 43.574 1.00 63.65 151 PRO C O 1
ATOM 9379 N N . ALA C 1 152 ? 68.400 -52.212 43.133 1.00 66.42 152 ALA C N 1
ATOM 9380 C CA . ALA C 1 152 ? 68.127 -53.645 43.063 1.00 65.24 152 ALA C CA 1
ATOM 9381 C C . ALA C 1 152 ? 68.356 -54.093 41.627 1.00 65.93 152 ALA C C 1
ATOM 9382 O O . ALA C 1 152 ? 68.375 -53.256 40.716 1.00 63.61 152 ALA C O 1
ATOM 9384 N N . THR C 1 153 ? 68.526 -55.403 41.421 1.00 65.97 153 THR C N 1
ATOM 9385 C CA . THR C 1 153 ? 68.669 -55.940 40.061 1.00 65.02 153 THR C CA 1
ATOM 9386 C C . THR C 1 153 ? 67.258 -56.003 39.462 1.00 58.70 153 THR C C 1
ATOM 9387 O O . THR C 1 153 ? 66.301 -56.267 40.190 1.00 50.99 153 THR C O 1
ATOM 9391 N N . PRO C 1 154 ? 67.119 -55.708 38.155 1.00 56.04 154 PRO C N 1
ATOM 9392 C CA . PRO C 1 154 ? 65.802 -55.714 37.514 1.00 54.56 154 PRO C CA 1
ATOM 9393 C C . PRO C 1 154 ? 65.072 -57.052 37.523 1.00 53.20 154 PRO C C 1
ATOM 9394 O O . PRO C 1 154 ? 65.708 -58.104 37.470 1.00 59.87 154 PRO C O 1
ATOM 9398 N N . VAL C 1 155 ? 63.747 -56.983 37.522 1.00 49.77 155 VAL C N 1
ATOM 9399 C CA . VAL C 1 155 ? 62.879 -58.153 37.445 1.00 50.83 155 VAL C CA 1
ATOM 9400 C C . VAL C 1 155 ? 62.795 -58.643 35.993 1.00 54.58 155 VAL C C 1
ATOM 9401 O O . VAL C 1 155 ? 62.600 -57.830 35.088 1.00 55.96 155 VAL C O 1
ATOM 9405 N N . ASP C 1 156 ? 62.882 -59.965 35.789 1.00 55.65 156 ASP C N 1
ATOM 9406 C CA . ASP C 1 156 ? 63.050 -60.562 34.457 1.00 57.27 156 ASP C CA 1
ATOM 9407 C C . ASP C 1 156 ? 64.193 -59.835 33.719 1.00 51.93 156 ASP C C 1
ATOM 9408 O O . ASP C 1 156 ? 63.969 -59.175 32.706 1.00 45.00 156 ASP C O 1
ATOM 9413 N N . PRO C 1 157 ? 65.429 -59.945 34.240 1.00 51.33 157 PRO C N 1
ATOM 9414 C CA . PRO C 1 157 ? 66.543 -59.235 33.619 1.00 53.80 157 PRO C CA 1
ATOM 9415 C C . PRO C 1 157 ? 67.011 -59.904 32.325 1.00 57.00 157 PRO C C 1
ATOM 9416 O O . PRO C 1 157 ? 68.138 -60.409 32.245 1.00 58.80 157 PRO C O 1
ATOM 9420 N N . ASP C 1 158 ? 66.133 -59.880 31.321 1.00 57.96 158 ASP C N 1
ATOM 9421 C CA . ASP C 1 158 ? 66.387 -60.451 30.008 1.00 58.78 158 ASP C CA 1
ATOM 9422 C C . ASP C 1 158 ? 66.806 -59.237 29.179 1.00 60.06 158 ASP C C 1
ATOM 9423 O O . ASP C 1 158 ? 65.971 -58.366 28.925 1.00 57.64 158 ASP C O 1
ATOM 9428 N N . PRO C 1 159 ? 68.100 -59.155 28.776 1.00 59.65 159 PRO C N 1
ATOM 9429 C CA . PRO C 1 159 ? 68.529 -57.963 28.028 1.00 58.78 159 PRO C CA 1
ATOM 9430 C C . PRO C 1 159 ? 67.781 -57.687 26.714 1.00 57.64 159 PRO C C 1
ATOM 9431 O O . PRO C 1 159 ? 67.785 -56.540 26.259 1.00 64.08 159 PRO C O 1
ATOM 9435 N N . HIS C 1 160 ? 67.148 -58.707 26.124 1.00 56.28 160 HIS C N 1
ATOM 9436 C CA . HIS C 1 160 ? 66.518 -58.592 24.796 1.00 55.84 160 HIS C CA 1
ATOM 9437 C C . HIS C 1 160 ? 64.991 -58.515 24.804 1.00 50.95 160 HIS C C 1
ATOM 9438 O O . HIS C 1 160 ? 64.398 -58.278 23.761 1.00 50.79 160 HIS C O 1
ATOM 9445 N N . ARG C 1 161 ? 64.342 -58.696 25.952 1.00 49.22 161 ARG C N 1
ATOM 9446 C CA . ARG C 1 161 ? 62.867 -58.711 25.976 1.00 49.23 161 ARG C CA 1
ATOM 9447 C C . ARG C 1 161 ? 62.236 -57.344 25.696 1.00 49.68 161 ARG C C 1
ATOM 9448 O O . ARG C 1 161 ? 62.905 -56.303 25.747 1.00 50.71 161 ARG C O 1
ATOM 9456 N N . ARG C 1 162 ? 60.938 -57.367 25.407 1.00 48.07 162 ARG C N 1
ATOM 9457 C CA . ARG C 1 162 ? 60.163 -56.142 25.223 1.00 45.87 162 ARG C CA 1
ATOM 9458 C C . ARG C 1 162 ? 60.136 -55.367 26.543 1.00 44.82 162 ARG C C 1
ATOM 9459 O O . ARG C 1 162 ? 59.763 -55.921 27.586 1.00 42.32 162 ARG C O 1
ATOM 9467 N N . LEU C 1 163 ? 60.530 -54.092 26.470 1.00 46.28 163 LEU C N 1
ATOM 9468 C CA . LEU C 1 163 ? 60.618 -53.190 27.636 1.00 47.22 163 LEU C CA 1
ATOM 9469 C C . LEU C 1 163 ? 59.384 -52.297 27.772 1.00 49.06 163 LEU C C 1
ATOM 9470 O O . LEU C 1 163 ? 58.814 -51.853 26.779 1.00 52.29 163 LEU C O 1
ATOM 9475 N N . ARG C 1 164 ? 58.985 -52.030 29.011 1.00 49.93 164 ARG C N 1
ATOM 9476 C CA . ARG C 1 164 ? 57.876 -51.118 29.283 1.00 52.27 164 ARG C CA 1
ATOM 9477 C C . ARG C 1 164 ? 58.438 -49.794 29.703 1.00 49.75 164 ARG C C 1
ATOM 9478 O O . ARG C 1 164 ? 59.185 -49.747 30.685 1.00 49.57 164 ARG C O 1
ATOM 9486 N N . ILE C 1 165 ? 58.093 -48.736 28.958 1.00 49.20 165 ILE C N 1
ATOM 9487 C CA . ILE C 1 165 ? 58.575 -47.374 29.233 1.00 48.70 165 ILE C CA 1
ATOM 9488 C C . ILE C 1 165 ? 57.432 -46.559 29.789 1.00 45.70 165 ILE C C 1
ATOM 9489 O O . ILE C 1 165 ? 56.334 -46.567 29.235 1.00 47.21 165 ILE C O 1
ATOM 9494 N N . GLY C 1 166 ? 57.712 -45.864 30.887 1.00 44.41 166 GLY C N 1
ATOM 9495 C CA . GLY C 1 166 ? 56.758 -44.963 31.539 1.00 45.67 166 GLY C CA 1
ATOM 9496 C C . GLY C 1 166 ? 57.233 -43.520 31.460 1.00 44.26 166 GLY C C 1
ATOM 9497 O O . GLY C 1 166 ? 58.344 -43.188 31.904 1.00 43.49 166 GLY C O 1
ATOM 9498 N N . TYR C 1 167 ? 56.398 -42.666 30.880 1.00 43.32 167 TYR C N 1
ATOM 9499 C CA . TYR C 1 167 ? 56.685 -41.232 30.759 1.00 41.18 167 TYR C CA 1
ATOM 9500 C C . TYR C 1 167 ? 55.859 -40.515 31.802 1.00 40.69 167 TYR C C 1
ATOM 9501 O O . TYR C 1 167 ? 54.635 -40.627 31.775 1.00 39.47 167 TYR C O 1
ATOM 9510 N N . VAL C 1 168 ? 56.524 -39.825 32.737 1.00 42.35 168 VAL C N 1
ATOM 9511 C CA . VAL C 1 168 ? 55.851 -39.137 33.856 1.00 43.00 168 VAL C CA 1
ATOM 9512 C C . VAL C 1 168 ? 56.016 -37.617 33.726 1.00 42.77 168 VAL C C 1
ATOM 9513 O O . VAL C 1 168 ? 57.128 -37.095 33.821 1.00 39.87 168 VAL C O 1
ATOM 9517 N N . SER C 1 169 ? 54.900 -36.914 33.523 1.00 45.82 169 SER C N 1
ATOM 9518 C CA . SER C 1 169 ? 54.915 -35.453 33.361 1.00 44.84 169 SER C CA 1
ATOM 9519 C C . SER C 1 169 ? 53.583 -34.831 33.703 1.00 42.06 169 SER C C 1
ATOM 9520 O O . SER C 1 169 ? 52.535 -35.443 33.490 1.00 39.14 169 SER C O 1
ATOM 9523 N N . GLY C 1 170 ? 53.639 -33.600 34.206 1.00 42.88 170 GLY C N 1
ATOM 9524 C CA . GLY C 1 170 ? 52.448 -32.770 34.406 1.00 43.74 170 GLY C CA 1
ATOM 9525 C C . GLY C 1 170 ? 52.240 -31.713 33.330 1.00 45.81 170 GLY C C 1
ATOM 9526 O O . GLY C 1 170 ? 51.427 -30.803 33.506 1.00 47.60 170 GLY C O 1
ATOM 9527 N N . GLU C 1 171 ? 52.966 -31.807 32.217 1.00 47.57 171 GLU C N 1
ATOM 9528 C CA . GLU C 1 171 ? 52.664 -30.969 31.057 1.00 49.25 171 GLU C CA 1
ATOM 9529 C C . GLU C 1 171 ? 52.588 -31.791 29.756 1.00 48.77 171 GLU C C 1
ATOM 9530 O O . GLU C 1 171 ? 53.168 -31.436 28.721 1.00 46.17 171 GLU C O 1
ATOM 9536 N N . LEU C 1 172 ? 51.841 -32.897 29.849 1.00 47.81 172 LEU C N 1
ATOM 9537 C CA . LEU C 1 172 ? 51.384 -33.658 28.694 1.00 46.51 172 LEU C CA 1
ATOM 9538 C C . LEU C 1 172 ? 50.180 -32.937 28.122 1.00 46.68 172 LEU C C 1
ATOM 9539 O O . LEU C 1 172 ? 49.055 -33.262 28.465 1.00 44.80 172 LEU C O 1
ATOM 9544 N N . ARG C 1 173 ? 50.445 -31.926 27.293 1.00 47.91 173 ARG C N 1
ATOM 9545 C CA . ARG C 1 173 ? 49.421 -31.076 26.641 1.00 48.68 173 ARG C CA 1
ATOM 9546 C C . ARG C 1 173 ? 50.116 -30.141 25.639 1.00 49.20 173 ARG C C 1
ATOM 9547 O O . ARG C 1 173 ? 51.327 -30.281 25.421 1.00 50.45 173 ARG C O 1
ATOM 9555 N N . CYS C 1 174 ? 49.367 -29.200 25.043 1.00 48.75 174 CYS C N 1
ATOM 9556 C CA . CYS C 1 174 ? 49.938 -28.174 24.149 1.00 46.66 174 CYS C CA 1
ATOM 9557 C C . CYS C 1 174 ? 51.003 -27.404 24.909 1.00 44.75 174 CYS C C 1
ATOM 9558 O O . CYS C 1 174 ? 50.719 -26.438 25.600 1.00 46.62 174 CYS C O 1
ATOM 9561 N N . HIS C 1 175 ? 52.230 -27.885 24.799 1.00 44.19 175 HIS C N 1
ATOM 9562 C CA . HIS C 1 175 ? 53.339 -27.424 25.613 1.00 43.30 175 HIS C CA 1
ATOM 9563 C C . HIS C 1 175 ? 54.581 -28.129 25.077 1.00 43.45 175 HIS C C 1
ATOM 9564 O O . HIS C 1 175 ? 54.487 -29.284 24.652 1.00 42.84 175 HIS C O 1
ATOM 9571 N N . PRO C 1 176 ? 55.741 -27.451 25.068 1.00 42.78 176 PRO C N 1
ATOM 9572 C CA . PRO C 1 176 ? 56.998 -28.054 24.608 1.00 43.10 176 PRO C CA 1
ATOM 9573 C C . PRO C 1 176 ? 57.181 -29.541 24.904 1.00 40.86 176 PRO C C 1
ATOM 9574 O O . PRO C 1 176 ? 57.524 -30.296 24.001 1.00 41.74 176 PRO C O 1
ATOM 9578 N N . VAL C 1 177 ? 56.944 -29.941 26.151 1.00 40.16 177 VAL C N 1
ATOM 9579 C CA . VAL C 1 177 ? 56.957 -31.356 26.558 1.00 41.40 177 VAL C CA 1
ATOM 9580 C C . VAL C 1 177 ? 56.093 -32.211 25.647 1.00 41.56 177 VAL C C 1
ATOM 9581 O O . VAL C 1 177 ? 56.608 -33.101 24.978 1.00 44.53 177 VAL C O 1
ATOM 9585 N N . GLY C 1 178 ? 54.796 -31.926 25.617 1.00 42.71 178 GLY C N 1
ATOM 9586 C CA . GLY C 1 178 ? 53.867 -32.603 24.710 1.00 46.02 178 GLY C CA 1
ATOM 9587 C C . GLY C 1 178 ? 54.218 -32.535 23.224 1.00 48.82 178 GLY C C 1
ATOM 9588 O O . GLY C 1 178 ? 53.971 -33.492 22.484 1.00 51.84 178 GLY C O 1
ATOM 9589 N N . TYR C 1 179 ? 54.774 -31.405 22.783 1.00 49.50 179 TYR C N 1
ATOM 9590 C CA . TYR C 1 179 ? 55.127 -31.214 21.371 1.00 49.48 179 TYR C CA 1
ATOM 9591 C C . TYR C 1 179 ? 56.230 -32.166 20.940 1.00 47.57 179 TYR C C 1
ATOM 9592 O O . TYR C 1 179 ? 56.139 -32.765 19.874 1.00 46.49 179 TYR C O 1
ATOM 9601 N N . PHE C 1 180 ? 57.256 -32.308 21.772 1.00 49.40 180 PHE C N 1
ATOM 9602 C CA . PHE C 1 180 ? 58.380 -33.219 21.486 1.00 52.77 180 PHE C CA 1
ATOM 9603 C C . PHE C 1 180 ? 58.127 -34.686 21.866 1.00 51.64 180 PHE C C 1
ATOM 9604 O O . PHE C 1 180 ? 58.812 -35.578 21.366 1.00 49.30 180 PHE C O 1
ATOM 9612 N N . LEU C 1 181 ? 57.177 -34.943 22.761 1.00 51.73 181 LEU C N 1
ATOM 9613 C CA . LEU C 1 181 ? 56.857 -36.319 23.141 1.00 51.31 181 LEU C CA 1
ATOM 9614 C C . LEU C 1 181 ? 56.001 -37.004 22.082 1.00 53.30 181 LEU C C 1
ATOM 9615 O O . LEU C 1 181 ? 56.235 -38.178 21.787 1.00 57.65 181 LEU C O 1
ATOM 9620 N N . GLU C 1 182 ? 55.017 -36.288 21.529 1.00 51.30 182 GLU C N 1
ATOM 9621 C CA . GLU C 1 182 ? 54.130 -36.833 20.483 1.00 51.39 182 GLU C CA 1
ATOM 9622 C C . GLU C 1 182 ? 54.825 -37.667 19.376 1.00 50.69 182 GLU C C 1
ATOM 9623 O O . GLU C 1 182 ? 54.422 -38.802 19.150 1.00 53.20 182 GLU C O 1
ATOM 9629 N N . PRO C 1 183 ? 55.845 -37.114 18.681 1.00 49.31 183 PRO C N 1
ATOM 9630 C CA . PRO C 1 183 ? 56.558 -37.942 17.697 1.00 50.16 183 PRO C CA 1
ATOM 9631 C C . PRO C 1 183 ? 57.169 -39.218 18.285 1.00 50.54 183 PRO C C 1
ATOM 9632 O O . PRO C 1 183 ? 57.047 -40.287 17.675 1.00 49.66 183 PRO C O 1
ATOM 9636 N N . VAL C 1 184 ? 57.789 -39.095 19.463 1.00 50.53 184 VAL C N 1
ATOM 9637 C CA . VAL C 1 184 ? 58.438 -40.227 20.150 1.00 53.35 184 VAL C CA 1
ATOM 9638 C C . VAL C 1 184 ? 57.454 -41.342 20.525 1.00 54.14 184 VAL C C 1
ATOM 9639 O O . VAL C 1 184 ? 57.743 -42.514 20.311 1.00 53.65 184 VAL C O 1
ATOM 9643 N N . ILE C 1 185 ? 56.309 -40.964 21.085 1.00 55.20 185 ILE C N 1
ATOM 9644 C CA . ILE C 1 185 ? 55.250 -41.913 21.418 1.00 56.36 185 ILE C CA 1
ATOM 9645 C C . ILE C 1 185 ? 54.698 -42.621 20.167 1.00 57.01 185 ILE C C 1
ATOM 9646 O O . ILE C 1 185 ? 54.522 -43.841 20.184 1.00 63.83 185 ILE C O 1
ATOM 9651 N N . GLU C 1 186 ? 54.415 -41.868 19.105 1.00 54.66 186 GLU C N 1
ATOM 9652 C CA . GLU C 1 186 ? 53.912 -42.455 17.853 1.00 55.17 186 GLU C CA 1
ATOM 9653 C C . GLU C 1 186 ? 54.902 -43.473 17.262 1.00 51.11 186 GLU C C 1
ATOM 9654 O O . GLU C 1 186 ? 54.505 -44.575 16.901 1.00 51.03 186 GLU C O 1
ATOM 9660 N N . ALA C 1 187 ? 56.178 -43.104 17.191 1.00 47.12 187 ALA C N 1
ATOM 9661 C CA . ALA C 1 187 ? 57.185 -43.895 16.471 1.00 47.11 187 ALA C CA 1
ATOM 9662 C C . ALA C 1 187 ? 57.872 -44.998 17.285 1.00 46.76 187 ALA C C 1
ATOM 9663 O O . ALA C 1 187 ? 58.720 -45.719 16.743 1.00 41.51 187 ALA C O 1
ATOM 9665 N N . HIS C 1 188 ? 57.525 -45.136 18.568 1.00 48.16 188 HIS C N 1
ATOM 9666 C CA . HIS C 1 188 ? 58.128 -46.186 19.412 1.00 48.39 188 HIS C CA 1
ATOM 9667 C C . HIS C 1 188 ? 57.871 -47.586 18.835 1.00 48.78 188 HIS C C 1
ATOM 9668 O O . HIS C 1 188 ? 56.723 -47.944 18.536 1.00 45.19 188 HIS C O 1
ATOM 9675 N N . ASP C 1 189 ? 58.943 -48.359 18.673 1.00 52.40 189 ASP C N 1
ATOM 9676 C CA . ASP C 1 189 ? 58.851 -49.717 18.126 1.00 56.25 189 ASP C CA 1
ATOM 9677 C C . ASP C 1 189 ? 58.121 -50.635 19.111 1.00 55.74 189 ASP C C 1
ATOM 9678 O O . ASP C 1 189 ? 58.680 -51.014 20.140 1.00 55.17 189 ASP C O 1
ATOM 9683 N N A ARG C 1 190 ? 56.877 -50.981 18.783 0.50 58.06 190 ARG C N 1
ATOM 9684 N N B ARG C 1 190 ? 56.877 -50.982 18.784 0.50 58.05 190 ARG C N 1
ATOM 9685 C CA A ARG C 1 190 ? 56.042 -51.809 19.655 0.50 61.03 190 ARG C CA 1
ATOM 9686 C CA B ARG C 1 190 ? 56.044 -51.808 19.659 0.50 61.02 190 ARG C CA 1
ATOM 9687 C C A ARG C 1 190 ? 56.497 -53.262 19.796 0.50 62.27 190 ARG C C 1
ATOM 9688 C C B ARG C 1 190 ? 56.495 -53.264 19.795 0.50 62.27 190 ARG C C 1
ATOM 9689 O O A ARG C 1 190 ? 56.083 -53.934 20.741 0.50 62.66 190 ARG C O 1
ATOM 9690 O O B ARG C 1 190 ? 56.076 -53.939 20.735 0.50 62.70 190 ARG C O 1
ATOM 9705 N N . THR C 1 191 ? 57.332 -53.747 18.873 1.00 61.91 191 THR C N 1
ATOM 9706 C CA . THR C 1 191 ? 57.918 -55.094 18.997 1.00 62.34 191 THR C CA 1
ATOM 9707 C C . THR C 1 191 ? 58.824 -55.150 20.233 1.00 59.04 191 THR C C 1
ATOM 9708 O O . THR C 1 191 ? 58.796 -56.131 20.977 1.00 61.49 191 THR C O 1
ATOM 9712 N N . ALA C 1 192 ? 59.578 -54.071 20.461 1.00 55.98 192 ALA C N 1
ATOM 9713 C CA . ALA C 1 192 ? 60.599 -54.002 21.518 1.00 54.14 192 ALA C CA 1
ATOM 9714 C C . ALA C 1 192 ? 60.254 -53.103 22.726 1.00 51.71 192 ALA C C 1
ATOM 9715 O O . ALA C 1 192 ? 60.942 -53.174 23.744 1.00 50.59 192 ALA C O 1
ATOM 9717 N N . TYR C 1 193 ? 59.218 -52.263 22.622 1.00 48.94 193 TYR C N 1
ATOM 9718 C CA . TYR C 1 193 ? 58.878 -51.296 23.683 1.00 46.93 193 TYR C CA 1
ATOM 9719 C C . TYR C 1 193 ? 57.361 -51.181 23.864 1.00 49.14 193 TYR C C 1
ATOM 9720 O O . TYR C 1 193 ? 56.599 -51.378 22.920 1.00 48.31 193 TYR C O 1
ATOM 9729 N N . GLU C 1 194 ? 56.929 -50.870 25.084 1.00 48.89 194 GLU C N 1
ATOM 9730 C CA . GLU C 1 194 ? 55.518 -50.580 25.361 1.00 50.23 194 GLU C CA 1
ATOM 9731 C C . GLU C 1 194 ? 55.381 -49.289 26.169 1.00 49.95 194 GLU C C 1
ATOM 9732 O O . GLU C 1 194 ? 56.110 -49.084 27.142 1.00 50.05 194 GLU C O 1
ATOM 9738 N N . VAL C 1 195 ? 54.409 -48.457 25.791 1.00 49.13 195 VAL C N 1
ATOM 9739 C CA . VAL C 1 195 ? 54.367 -47.055 26.230 1.00 51.50 195 VAL C CA 1
ATOM 9740 C C . VAL C 1 195 ? 53.232 -46.767 27.225 1.00 51.23 195 VAL C C 1
ATOM 9741 O O . VAL C 1 195 ? 52.041 -46.785 26.875 1.00 47.95 195 VAL C O 1
ATOM 9745 N N . TYR C 1 196 ? 53.643 -46.503 28.466 1.00 52.25 196 TYR C N 1
ATOM 9746 C CA . TYR C 1 196 ? 52.773 -46.021 29.533 1.00 54.75 196 TYR C CA 1
ATOM 9747 C C . TYR C 1 196 ? 53.021 -44.519 29.646 1.00 50.31 196 TYR C C 1
ATOM 9748 O O . TYR C 1 196 ? 54.172 -44.072 29.570 1.00 46.08 196 TYR C O 1
ATOM 9757 N N . CYS C 1 197 ? 51.952 -43.741 29.803 1.00 48.11 197 CYS C N 1
ATOM 9758 C CA . CYS C 1 197 ? 52.071 -42.309 30.126 1.00 48.36 197 CYS C CA 1
ATOM 9759 C C . CYS C 1 197 ? 51.440 -42.040 31.475 1.00 46.96 197 CYS C C 1
ATOM 9760 O O . CYS C 1 197 ? 50.398 -42.566 31.751 1.00 44.81 197 CYS C O 1
ATOM 9763 N N . TYR C 1 198 ? 52.075 -41.233 32.313 1.00 46.26 198 TYR C N 1
ATOM 9764 C CA . TYR C 1 198 ? 51.495 -40.849 33.592 1.00 47.45 198 TYR C CA 1
ATOM 9765 C C . TYR C 1 198 ? 51.318 -39.325 33.603 1.00 46.93 198 TYR C C 1
ATOM 9766 O O . TYR C 1 198 ? 52.294 -38.581 33.755 1.00 46.35 198 TYR C O 1
ATOM 9775 N N . SER C 1 199 ? 50.074 -38.880 33.401 1.00 46.73 199 SER C N 1
ATOM 9776 C CA . SER C 1 199 ? 49.725 -37.447 33.311 1.00 47.71 199 SER C CA 1
ATOM 9777 C C . SER C 1 199 ? 49.516 -36.864 34.709 1.00 46.69 199 SER C C 1
ATOM 9778 O O . SER C 1 199 ? 48.571 -37.255 35.421 1.00 46.97 199 SER C O 1
ATOM 9781 N N . ASN C 1 200 ? 50.384 -35.921 35.085 1.00 43.17 200 ASN C N 1
ATOM 9782 C CA . ASN C 1 200 ? 50.371 -35.306 36.418 1.00 40.10 200 ASN C CA 1
ATOM 9783 C C . ASN C 1 200 ? 49.720 -33.903 36.480 1.00 41.58 200 ASN C C 1
ATOM 9784 O O . ASN C 1 200 ? 50.095 -33.062 37.304 1.00 42.47 200 ASN C O 1
ATOM 9789 N N . ASP C 1 201 ? 48.743 -33.660 35.606 1.00 40.53 201 ASP C N 1
ATOM 9790 C CA . ASP C 1 201 ? 47.994 -32.417 35.601 1.00 40.67 201 ASP C CA 1
ATOM 9791 C C . ASP C 1 201 ? 46.659 -32.673 34.904 1.00 41.37 201 ASP C C 1
ATOM 9792 O O . ASP C 1 201 ? 46.628 -33.353 33.878 1.00 42.65 201 ASP C O 1
ATOM 9797 N N . PRO C 1 202 ? 45.554 -32.141 35.456 1.00 42.32 202 PRO C N 1
ATOM 9798 C CA . PRO C 1 202 ? 44.229 -32.405 34.881 1.00 42.36 202 PRO C CA 1
ATOM 9799 C C . PRO C 1 202 ? 43.925 -31.790 33.516 1.00 44.37 202 PRO C C 1
ATOM 9800 O O . PRO C 1 202 ? 43.042 -32.290 32.825 1.00 49.06 202 PRO C O 1
ATOM 9804 N N . ARG C 1 203 ? 44.609 -30.716 33.133 1.00 44.40 203 ARG C N 1
ATOM 9805 C CA . ARG C 1 203 ? 44.358 -30.096 31.838 1.00 44.08 203 ARG C CA 1
ATOM 9806 C C . ARG C 1 203 ? 44.512 -31.118 30.715 1.00 44.39 203 ARG C C 1
ATOM 9807 O O . ARG C 1 203 ? 45.571 -31.727 30.565 1.00 44.28 203 ARG C O 1
ATOM 9815 N N . SER C 1 204 ? 43.437 -31.290 29.949 1.00 44.59 204 SER C N 1
ATOM 9816 C CA . SER C 1 204 ? 43.370 -32.247 28.858 1.00 45.21 204 SER C CA 1
ATOM 9817 C C . SER C 1 204 ? 42.798 -31.566 27.607 1.00 47.42 204 SER C C 1
ATOM 9818 O O . SER C 1 204 ? 41.577 -31.405 27.464 1.00 49.14 204 SER C O 1
ATOM 9821 N N . ASP C 1 205 ? 43.703 -31.146 26.725 1.00 49.05 205 ASP C N 1
ATOM 9822 C CA . ASP C 1 205 ? 43.365 -30.500 25.443 1.00 50.17 205 ASP C CA 1
ATOM 9823 C C . ASP C 1 205 ? 43.518 -31.476 24.266 1.00 49.06 205 ASP C C 1
ATOM 9824 O O . ASP C 1 205 ? 43.792 -32.647 24.475 1.00 51.53 205 ASP C O 1
ATOM 9829 N N . ALA C 1 206 ? 43.334 -30.995 23.039 1.00 47.36 206 ALA C N 1
ATOM 9830 C CA . ALA C 1 206 ? 43.483 -31.826 21.837 1.00 48.64 206 ALA C CA 1
ATOM 9831 C C . ALA C 1 206 ? 44.765 -32.673 21.783 1.00 49.29 206 ALA C C 1
ATOM 9832 O O . ALA C 1 206 ? 44.726 -33.807 21.311 1.00 52.71 206 ALA C O 1
ATOM 9834 N N . LEU C 1 207 ? 45.890 -32.131 22.250 1.00 49.67 207 LEU C N 1
ATOM 9835 C CA . LEU C 1 207 ? 47.164 -32.871 22.214 1.00 50.94 207 LEU C CA 1
ATOM 9836 C C . LEU C 1 207 ? 47.213 -34.019 23.237 1.00 52.47 207 LEU C C 1
ATOM 9837 O O . LEU C 1 207 ? 47.777 -35.074 22.948 1.00 55.35 207 LEU C O 1
ATOM 9842 N N . THR C 1 208 ? 46.610 -33.833 24.412 1.00 50.04 208 THR C N 1
ATOM 9843 C CA . THR C 1 208 ? 46.553 -34.916 25.407 1.00 50.44 208 THR C CA 1
ATOM 9844 C C . THR C 1 208 ? 45.701 -36.072 24.854 1.00 51.35 208 THR C C 1
ATOM 9845 O O . THR C 1 208 ? 46.068 -37.244 25.018 1.00 53.56 208 THR C O 1
ATOM 9849 N N . ASP C 1 209 ? 44.587 -35.732 24.193 1.00 50.39 209 ASP C N 1
ATOM 9850 C CA . ASP C 1 209 ? 43.741 -36.716 23.510 1.00 52.71 209 ASP C CA 1
ATOM 9851 C C . ASP C 1 209 ? 44.552 -37.525 22.498 1.00 54.49 209 ASP C C 1
ATOM 9852 O O . ASP C 1 209 ? 44.418 -38.757 22.442 1.00 56.87 209 ASP C O 1
ATOM 9857 N N . ARG C 1 210 ? 45.405 -36.842 21.735 1.00 51.08 210 ARG C N 1
ATOM 9858 C CA . ARG C 1 210 ? 46.321 -37.520 20.812 1.00 54.90 210 ARG C CA 1
ATOM 9859 C C . ARG C 1 210 ? 47.361 -38.388 21.533 1.00 55.07 210 ARG C C 1
ATOM 9860 O O . ARG C 1 210 ? 47.587 -39.532 21.138 1.00 60.55 210 ARG C O 1
ATOM 9868 N N . LEU C 1 211 ? 47.982 -37.850 22.580 1.00 54.24 211 LEU C N 1
ATOM 9869 C CA . LEU C 1 211 ? 48.946 -38.613 23.392 1.00 52.50 211 LEU C CA 1
ATOM 9870 C C . LEU C 1 211 ? 48.309 -39.849 24.032 1.00 54.64 211 LEU C C 1
ATOM 9871 O O . LEU C 1 211 ? 48.930 -40.919 24.047 1.00 55.35 211 LEU C O 1
ATOM 9876 N N . ARG C 1 212 ? 47.082 -39.698 24.543 1.00 52.33 212 ARG C N 1
ATOM 9877 C CA . ARG C 1 212 ? 46.327 -40.818 25.128 1.00 51.11 212 ARG C CA 1
ATOM 9878 C C . ARG C 1 212 ? 46.046 -41.906 24.096 1.00 50.07 212 ARG C C 1
ATOM 9879 O O . ARG C 1 212 ? 46.212 -43.088 24.390 1.00 54.56 212 ARG C O 1
ATOM 9887 N N . ALA C 1 213 ? 45.623 -41.498 22.901 1.00 49.97 213 ALA C N 1
ATOM 9888 C CA . ALA C 1 213 ? 45.348 -42.430 21.791 1.00 51.16 213 ALA C CA 1
ATOM 9889 C C . ALA C 1 213 ? 46.606 -43.145 21.291 1.00 49.65 213 ALA C C 1
ATOM 9890 O O . ALA C 1 213 ? 46.573 -44.342 21.026 1.00 48.34 213 ALA C O 1
ATOM 9892 N N . LEU C 1 214 ? 47.706 -42.411 21.169 1.00 50.45 214 LEU C N 1
ATOM 9893 C CA . LEU C 1 214 ? 48.982 -43.006 20.743 1.00 52.85 214 LEU C CA 1
ATOM 9894 C C . LEU C 1 214 ? 49.648 -43.902 21.806 1.00 54.63 214 LEU C C 1
ATOM 9895 O O . LEU C 1 214 ? 50.427 -44.796 21.452 1.00 52.94 214 LEU C O 1
ATOM 9900 N N . SER C 1 215 ? 49.364 -43.647 23.089 1.00 56.03 215 SER C N 1
ATOM 9901 C CA . SER C 1 215 ? 49.866 -44.489 24.193 1.00 55.06 215 SER C CA 1
ATOM 9902 C C . SER C 1 215 ? 49.197 -45.848 24.198 1.00 55.99 215 SER C C 1
ATOM 9903 O O . SER C 1 215 ? 48.023 -45.968 23.824 1.00 56.43 215 SER C O 1
ATOM 9906 N N . ASP C 1 216 ? 49.940 -46.857 24.659 1.00 55.54 216 ASP C N 1
ATOM 9907 C CA . ASP C 1 216 ? 49.380 -48.192 24.902 1.00 53.64 216 ASP C CA 1
ATOM 9908 C C . ASP C 1 216 ? 48.508 -48.183 26.158 1.00 57.16 216 ASP C C 1
ATOM 9909 O O . ASP C 1 216 ? 47.407 -48.722 26.138 1.00 58.19 216 ASP C O 1
ATOM 9914 N N . ARG C 1 217 ? 49.008 -47.569 27.236 1.00 62.35 217 ARG C N 1
ATOM 9915 C CA . ARG C 1 217 ? 48.260 -47.394 28.496 1.00 64.41 217 ARG C CA 1
ATOM 9916 C C . ARG C 1 217 ? 48.381 -45.945 28.965 1.00 59.58 217 ARG C C 1
ATOM 9917 O O . ARG C 1 217 ? 49.407 -45.313 28.706 1.00 54.48 217 ARG C O 1
ATOM 9925 N N . TRP C 1 218 ? 47.364 -45.441 29.682 1.00 60.34 218 TRP C N 1
ATOM 9926 C CA . TRP C 1 218 ? 47.297 -44.006 30.053 1.00 58.60 218 TRP C CA 1
ATOM 9927 C C . TRP C 1 218 ? 47.529 -43.569 31.521 1.00 58.65 218 TRP C C 1
ATOM 9928 O O . TRP C 1 218 ? 48.473 -42.849 31.758 1.00 65.57 218 TRP C O 1
ATOM 9939 N N . ARG C 1 219 ? 46.664 -43.900 32.475 1.00 54.96 219 ARG C N 1
ATOM 9940 C CA . ARG C 1 219 ? 46.859 -43.474 33.907 1.00 53.78 219 ARG C CA 1
ATOM 9941 C C . ARG C 1 219 ? 46.911 -41.956 34.211 1.00 51.45 219 ARG C C 1
ATOM 9942 O O . ARG C 1 219 ? 47.925 -41.288 33.959 1.00 49.82 219 ARG C O 1
ATOM 9950 N N . ASP C 1 220 ? 45.807 -41.433 34.759 1.00 48.82 220 ASP C N 1
ATOM 9951 C CA . ASP C 1 220 ? 45.740 -40.076 35.344 1.00 44.44 220 ASP C CA 1
ATOM 9952 C C . ASP C 1 220 ? 46.208 -40.084 36.801 1.00 46.43 220 ASP C C 1
ATOM 9953 O O . ASP C 1 220 ? 45.581 -40.701 37.672 1.00 45.95 220 ASP C O 1
ATOM 9958 N N . VAL C 1 221 ? 47.289 -39.354 37.060 1.00 48.22 221 VAL C N 1
ATOM 9959 C CA . VAL C 1 221 ? 48.084 -39.514 38.274 1.00 51.32 221 VAL C CA 1
ATOM 9960 C C . VAL C 1 221 ? 47.967 -38.370 39.304 1.00 52.18 221 VAL C C 1
ATOM 9961 O O . VAL C 1 221 ? 48.265 -38.579 40.494 1.00 52.53 221 VAL C O 1
ATOM 9965 N N . TRP C 1 222 ? 47.520 -37.186 38.880 1.00 50.48 222 TRP C N 1
ATOM 9966 C CA . TRP C 1 222 ? 47.476 -36.015 39.776 1.00 49.80 222 TRP C CA 1
ATOM 9967 C C . TRP C 1 222 ? 46.801 -36.246 41.140 1.00 49.36 222 TRP C C 1
ATOM 9968 O O . TRP C 1 222 ? 47.335 -35.795 42.147 1.00 50.37 222 TRP C O 1
ATOM 9979 N N . PRO C 1 223 ? 45.689 -37.013 41.197 1.00 50.01 223 PRO C N 1
ATOM 9980 C CA . PRO C 1 223 ? 45.064 -37.225 42.513 1.00 51.40 223 PRO C CA 1
ATOM 9981 C C . PRO C 1 223 ? 45.769 -38.208 43.465 1.00 51.64 223 PRO C C 1
ATOM 9982 O O . PRO C 1 223 ? 45.363 -38.295 44.624 1.00 55.24 223 PRO C O 1
ATOM 9986 N N . LEU C 1 224 ? 46.788 -38.932 42.997 1.00 47.76 224 LEU C N 1
ATOM 9987 C CA . LEU C 1 224 ? 47.423 -39.982 43.788 1.00 44.96 224 LEU C CA 1
ATOM 9988 C C . LEU C 1 224 ? 48.570 -39.417 44.606 1.00 46.93 224 LEU C C 1
ATOM 9989 O O . LEU C 1 224 ? 49.190 -38.447 44.190 1.00 49.88 224 LEU C O 1
ATOM 9994 N N . THR C 1 225 ? 48.867 -40.034 45.754 1.00 47.07 225 THR C N 1
ATOM 9995 C CA . THR C 1 225 ? 50.061 -39.685 46.545 1.00 47.18 225 THR C CA 1
ATOM 9996 C C . THR C 1 225 ? 51.291 -40.285 45.871 1.00 48.39 225 THR C C 1
ATOM 9997 O O . THR C 1 225 ? 51.164 -41.113 44.967 1.00 52.22 225 THR C O 1
ATOM 10001 N N . ASP C 1 226 ? 52.480 -39.868 46.288 1.00 48.78 226 ASP C N 1
ATOM 10002 C CA . ASP C 1 226 ? 53.706 -40.430 45.723 1.00 50.36 226 ASP C CA 1
ATOM 10003 C C . ASP C 1 226 ? 53.860 -41.916 46.044 1.00 51.48 226 ASP C C 1
ATOM 10004 O O . ASP C 1 226 ? 54.369 -42.671 45.220 1.00 53.65 226 ASP C O 1
ATOM 10009 N N . ALA C 1 227 ? 53.408 -42.338 47.225 1.00 52.22 227 ALA C N 1
ATOM 10010 C CA . ALA C 1 227 ? 53.400 -43.773 47.588 1.00 49.73 227 ALA C CA 1
ATOM 10011 C C . ALA C 1 227 ? 52.428 -44.589 46.707 1.00 48.99 227 ALA C C 1
ATOM 10012 O O . ALA C 1 227 ? 52.783 -45.680 46.240 1.00 47.08 227 ALA C O 1
ATOM 10014 N N . GLU C 1 228 ? 51.216 -44.056 46.502 1.00 47.91 228 GLU C N 1
ATOM 10015 C CA . GLU C 1 228 ? 50.216 -44.636 45.576 1.00 48.16 228 GLU C CA 1
ATOM 10016 C C . GLU C 1 228 ? 50.725 -44.748 44.126 1.00 49.35 228 GLU C C 1
ATOM 10017 O O . GLU C 1 228 ? 50.459 -45.740 43.450 1.00 49.24 228 GLU C O 1
ATOM 10023 N N . LEU C 1 229 ? 51.440 -43.728 43.648 1.00 50.73 229 LEU C N 1
ATOM 10024 C CA . LEU C 1 229 ? 52.011 -43.768 42.302 1.00 49.36 229 LEU C CA 1
ATOM 10025 C C . LEU C 1 229 ? 53.084 -44.846 42.203 1.00 49.88 229 LEU C C 1
ATOM 10026 O O . LEU C 1 229 ? 53.155 -45.552 41.201 1.00 46.38 229 LEU C O 1
ATOM 10031 N N . CYS C 1 230 ? 53.915 -44.963 43.237 1.00 50.86 230 CYS C N 1
ATOM 10032 C CA . CYS C 1 230 ? 54.957 -45.986 43.259 1.00 53.27 230 CYS C CA 1
ATOM 10033 C C . CYS C 1 230 ? 54.414 -47.407 43.145 1.00 54.91 230 CYS C C 1
ATOM 10034 O O . CYS C 1 230 ? 54.939 -48.211 42.368 1.00 54.77 230 CYS C O 1
ATOM 10037 N N . GLU C 1 231 ? 53.377 -47.713 43.919 1.00 56.80 231 GLU C N 1
ATOM 10038 C CA . GLU C 1 231 ? 52.781 -49.045 43.874 1.00 58.97 231 GLU C CA 1
ATOM 10039 C C . GLU C 1 231 ? 52.051 -49.263 42.532 1.00 56.38 231 GLU C C 1
ATOM 10040 O O . GLU C 1 231 ? 51.995 -50.391 42.048 1.00 57.82 231 GLU C O 1
ATOM 10046 N N . LEU C 1 232 ? 51.556 -48.185 41.916 1.00 53.76 232 LEU C N 1
ATOM 10047 C CA . LEU C 1 232 ? 51.028 -48.231 40.534 1.00 50.22 232 LEU C CA 1
ATOM 10048 C C . LEU C 1 232 ? 52.105 -48.523 39.471 1.00 49.90 232 LEU C C 1
ATOM 10049 O O . LEU C 1 232 ? 51.883 -49.333 38.575 1.00 52.43 232 LEU C O 1
ATOM 10054 N N . VAL C 1 233 ? 53.249 -47.850 39.559 1.00 49.02 233 VAL C N 1
ATOM 10055 C CA . VAL C 1 233 ? 54.361 -48.065 38.619 1.00 48.93 233 VAL C CA 1
ATOM 10056 C C . VAL C 1 233 ? 54.935 -49.478 38.771 1.00 49.76 233 VAL C C 1
ATOM 10057 O O . VAL C 1 233 ? 55.236 -50.139 37.772 1.00 49.63 233 VAL C O 1
ATOM 10061 N N . ARG C 1 234 ? 55.107 -49.919 40.017 1.00 51.51 234 ARG C N 1
ATOM 10062 C CA . ARG C 1 234 ? 55.548 -51.290 40.309 1.00 53.94 234 ARG C CA 1
ATOM 10063 C C . ARG C 1 234 ? 54.587 -52.346 39.760 1.00 53.10 234 ARG C C 1
ATOM 10064 O O . ARG C 1 234 ? 55.034 -53.334 39.204 1.00 51.38 234 ARG C O 1
ATOM 10072 N N . ARG C 1 235 ? 53.280 -52.116 39.890 1.00 54.19 235 ARG C N 1
ATOM 10073 C CA . ARG C 1 235 ? 52.275 -53.081 39.432 1.00 56.09 235 ARG C CA 1
ATOM 10074 C C . ARG C 1 235 ? 52.184 -53.123 37.907 1.00 54.02 235 ARG C C 1
ATOM 10075 O O . ARG C 1 235 ? 51.993 -54.187 37.332 1.00 53.42 235 ARG C O 1
ATOM 10083 N N . ASP C 1 236 ? 52.315 -51.963 37.266 1.00 50.14 236 ASP C N 1
ATOM 10084 C CA . ASP C 1 236 ? 52.460 -51.885 35.810 1.00 48.75 236 ASP C CA 1
ATOM 10085 C C . ASP C 1 236 ? 53.752 -52.540 35.309 1.00 48.98 236 ASP C C 1
ATOM 10086 O O . ASP C 1 236 ? 53.836 -52.944 34.148 1.00 50.60 236 ASP C O 1
ATOM 10091 N N . GLY C 1 237 ? 54.759 -52.623 36.168 1.00 47.31 237 GLY C N 1
ATOM 10092 C CA . GLY C 1 237 ? 55.985 -53.333 35.851 1.00 48.24 237 GLY C CA 1
ATOM 10093 C C . GLY C 1 237 ? 56.901 -52.533 34.948 1.00 49.64 237 GLY C C 1
ATOM 10094 O O . GLY C 1 237 ? 57.529 -53.090 34.044 1.00 51.91 237 GLY C O 1
ATOM 10095 N N . ILE C 1 238 ? 57.009 -51.236 35.216 1.00 49.18 238 ILE C N 1
ATOM 10096 C CA . ILE C 1 238 ? 57.770 -50.332 34.352 1.00 48.48 238 ILE C CA 1
ATOM 10097 C C . ILE C 1 238 ? 59.262 -50.594 34.523 1.00 48.16 238 ILE C C 1
ATOM 10098 O O . ILE C 1 238 ? 59.771 -50.590 35.638 1.00 48.71 238 ILE C O 1
ATOM 10103 N N . ASP C 1 239 ? 59.946 -50.820 33.406 1.00 49.64 239 ASP C N 1
ATOM 10104 C CA . ASP C 1 239 ? 61.388 -51.076 33.400 1.00 51.51 239 ASP C CA 1
ATOM 10105 C C . ASP C 1 239 ? 62.184 -49.781 33.348 1.00 50.50 239 ASP C C 1
ATOM 10106 O O . ASP C 1 239 ? 63.213 -49.644 34.014 1.00 51.00 239 ASP C O 1
ATOM 10111 N N . ILE C 1 240 ? 61.703 -48.844 32.540 1.00 49.88 240 ILE C N 1
ATOM 10112 C CA . ILE C 1 240 ? 62.350 -47.550 32.351 1.00 51.05 240 ILE C CA 1
ATOM 10113 C C . ILE C 1 240 ? 61.308 -46.467 32.615 1.00 49.41 240 ILE C C 1
ATOM 10114 O O . ILE C 1 240 ? 60.322 -46.356 31.882 1.00 45.64 240 ILE C O 1
ATOM 10119 N N . LEU C 1 241 ? 61.519 -45.688 33.674 1.00 49.81 241 LEU C N 1
ATOM 10120 C CA . LEU C 1 241 ? 60.622 -44.587 34.014 1.00 50.26 241 LEU C CA 1
ATOM 10121 C C . LEU C 1 241 ? 61.321 -43.288 33.653 1.00 51.46 241 LEU C C 1
ATOM 10122 O O . LEU C 1 241 ? 62.479 -43.077 34.039 1.00 50.13 241 LEU C O 1
ATOM 10127 N N . VAL C 1 242 ? 60.620 -42.424 32.913 1.00 50.32 242 VAL C N 1
ATOM 10128 C CA . VAL C 1 242 ? 61.209 -41.196 32.372 1.00 47.21 242 VAL C CA 1
ATOM 10129 C C . VAL C 1 242 ? 60.520 -39.967 32.959 1.00 44.19 242 VAL C C 1
ATOM 10130 O O . VAL C 1 242 ? 59.298 -39.821 32.869 1.00 41.09 242 VAL C O 1
ATOM 10134 N N . ASP C 1 243 ? 61.331 -39.113 33.584 1.00 43.42 243 ASP C N 1
ATOM 10135 C CA . ASP C 1 243 ? 60.912 -37.799 34.069 1.00 41.87 243 ASP C CA 1
ATOM 10136 C C . ASP C 1 243 ? 60.995 -36.803 32.916 1.00 42.17 243 ASP C C 1
ATOM 10137 O O . ASP C 1 243 ? 62.085 -36.402 32.485 1.00 41.41 243 ASP C O 1
ATOM 10142 N N . LEU C 1 244 ? 59.831 -36.410 32.431 1.00 42.32 244 LEU C N 1
ATOM 10143 C CA . LEU C 1 244 ? 59.726 -35.417 31.376 1.00 45.12 244 LEU C CA 1
ATOM 10144 C C . LEU C 1 244 ? 59.641 -33.992 31.917 1.00 45.04 244 LEU C C 1
ATOM 10145 O O . LEU C 1 244 ? 59.962 -33.070 31.192 1.00 44.66 244 LEU C O 1
ATOM 10150 N N . SER C 1 245 ? 59.212 -33.808 33.170 1.00 45.93 245 SER C N 1
ATOM 10151 C CA . SER C 1 245 ? 58.949 -32.459 33.705 1.00 43.16 245 SER C CA 1
ATOM 10152 C C . SER C 1 245 ? 60.148 -31.748 34.307 1.00 40.96 245 SER C C 1
ATOM 10153 O O . SER C 1 245 ? 60.309 -30.556 34.086 1.00 42.84 245 SER C O 1
ATOM 10156 N N . TRP C 1 246 ? 60.956 -32.468 35.082 1.00 41.74 246 TRP C N 1
ATOM 10157 C CA . TRP C 1 246 ? 62.126 -31.907 35.801 1.00 41.81 246 TRP C CA 1
ATOM 10158 C C . TRP C 1 246 ? 61.632 -30.840 36.808 1.00 41.14 246 TRP C C 1
ATOM 10159 O O . TRP C 1 246 ? 60.423 -30.670 37.038 1.00 39.72 246 TRP C O 1
ATOM 10170 N N . HIS C 1 247 ? 62.561 -30.178 37.469 1.00 39.09 247 HIS C N 1
ATOM 10171 C CA . HIS C 1 247 ? 62.242 -29.034 38.310 1.00 40.45 247 HIS C CA 1
ATOM 10172 C C . HIS C 1 247 ? 61.373 -27.915 37.707 1.00 41.13 247 HIS C C 1
ATOM 10173 O O . HIS C 1 247 ? 60.729 -27.208 38.470 1.00 39.83 247 HIS C O 1
ATOM 10180 N N . LEU C 1 248 ? 61.302 -27.799 36.376 1.00 42.60 248 LEU C N 1
ATOM 10181 C CA . LEU C 1 248 ? 60.590 -26.710 35.695 1.00 44.03 248 LEU C CA 1
ATOM 10182 C C . LEU C 1 248 ? 59.090 -26.943 35.669 1.00 45.41 248 LEU C C 1
ATOM 10183 O O . LEU C 1 248 ? 58.345 -26.012 35.401 1.00 48.17 248 LEU C O 1
ATOM 10188 N N . GLY C 1 249 ? 58.642 -28.173 35.901 1.00 45.90 249 GLY C N 1
ATOM 10189 C CA . GLY C 1 249 ? 57.244 -28.529 35.678 1.00 47.31 249 GLY C CA 1
ATOM 10190 C C . GLY C 1 249 ? 56.625 -29.208 36.871 1.00 49.25 249 GLY C C 1
ATOM 10191 O O . GLY C 1 249 ? 57.248 -29.332 37.929 1.00 49.61 249 GLY C O 1
ATOM 10192 N N . MET C 1 250 ? 55.387 -29.647 36.698 1.00 52.59 250 MET C N 1
ATOM 10193 C CA . MET C 1 250 ? 54.696 -30.401 37.729 1.00 58.71 250 MET C CA 1
ATOM 10194 C C . MET C 1 250 ? 55.221 -31.850 37.730 1.00 57.20 250 MET C C 1
ATOM 10195 O O . MET C 1 250 ? 54.559 -32.792 37.280 1.00 55.17 250 MET C O 1
ATOM 10200 N N . HIS C 1 251 ? 56.435 -31.995 38.256 1.00 51.58 251 HIS C N 1
ATOM 10201 C CA . HIS C 1 251 ? 57.155 -33.258 38.282 1.00 48.10 251 HIS C CA 1
ATOM 10202 C C . HIS C 1 251 ? 56.595 -34.184 39.349 1.00 47.28 251 HIS C C 1
ATOM 10203 O O . HIS C 1 251 ? 55.693 -33.813 40.100 1.00 45.26 251 HIS C O 1
ATOM 10210 N N . ARG C 1 252 ? 57.180 -35.374 39.424 1.00 46.82 252 ARG C N 1
ATOM 10211 C CA . ARG C 1 252 ? 56.797 -36.377 40.398 1.00 47.53 252 ARG C CA 1
ATOM 10212 C C . ARG C 1 252 ? 58.043 -37.122 40.876 1.00 47.18 252 ARG C C 1
ATOM 10213 O O . ARG C 1 252 ? 58.076 -38.343 40.921 1.00 46.93 252 ARG C O 1
ATOM 10221 N N . LEU C 1 253 ? 59.038 -36.344 41.292 1.00 47.99 253 LEU C N 1
ATOM 10222 C CA . LEU C 1 253 ? 60.388 -36.814 41.575 1.00 48.87 253 LEU C CA 1
ATOM 10223 C C . LEU C 1 253 ? 60.508 -37.517 42.919 1.00 48.74 253 LEU C C 1
ATOM 10224 O O . LEU C 1 253 ? 61.488 -38.208 43.160 1.00 51.51 253 LEU C O 1
ATOM 10229 N N . PHE C 1 254 ? 59.542 -37.331 43.808 1.00 48.46 254 PHE C N 1
ATOM 10230 C CA . PHE C 1 254 ? 59.536 -38.086 45.067 1.00 50.27 254 PHE C CA 1
ATOM 10231 C C . PHE C 1 254 ? 59.028 -39.508 44.859 1.00 48.96 254 PHE C C 1
ATOM 10232 O O . PHE C 1 254 ? 59.372 -40.403 45.631 1.00 52.52 254 PHE C O 1
ATOM 10240 N N . ALA C 1 255 ? 58.217 -39.718 43.825 1.00 46.37 255 ALA C N 1
ATOM 10241 C CA . ALA C 1 255 ? 57.922 -41.069 43.355 1.00 45.24 255 ALA C CA 1
ATOM 10242 C C . ALA C 1 255 ? 59.196 -41.700 42.776 1.00 42.72 255 ALA C C 1
ATOM 10243 O O . ALA C 1 255 ? 59.543 -42.821 43.138 1.00 42.13 255 ALA C O 1
ATOM 10245 N N . PHE C 1 256 ? 59.906 -40.960 41.920 1.00 40.95 256 PHE C N 1
ATOM 10246 C CA . PHE C 1 256 ? 61.225 -41.396 41.400 1.00 39.12 256 PHE C CA 1
ATOM 10247 C C . PHE C 1 256 ? 62.231 -41.655 42.511 1.00 39.74 256 PHE C C 1
ATOM 10248 O O . PHE C 1 256 ? 63.095 -42.506 42.376 1.00 41.11 256 PHE C O 1
ATOM 10256 N N . ALA C 1 257 ? 62.136 -40.877 43.585 1.00 42.09 257 ALA C N 1
ATOM 10257 C CA . ALA C 1 257 ? 63.055 -40.975 44.706 1.00 43.61 257 ALA C CA 1
ATOM 10258 C C . ALA C 1 257 ? 63.063 -42.358 45.335 1.00 45.52 257 ALA C C 1
ATOM 10259 O O . ALA C 1 257 ? 64.096 -42.788 45.825 1.00 43.64 257 ALA C O 1
ATOM 10261 N N . ARG C 1 258 ? 61.923 -43.053 45.289 1.00 49.33 258 ARG C N 1
ATOM 10262 C CA . ARG C 1 258 ? 61.792 -44.407 45.861 1.00 53.21 258 ARG C CA 1
ATOM 10263 C C . ARG C 1 258 ? 62.304 -45.573 44.980 1.00 50.88 258 ARG C C 1
ATOM 10264 O O . ARG C 1 258 ? 62.266 -46.725 45.418 1.00 51.04 258 ARG C O 1
ATOM 10272 N N . ARG C 1 259 ? 62.798 -45.272 43.776 1.00 48.92 259 ARG C N 1
ATOM 10273 C CA . ARG C 1 259 ? 63.200 -46.275 42.780 1.00 49.08 259 ARG C CA 1
ATOM 10274 C C . ARG C 1 259 ? 62.121 -47.321 42.471 1.00 47.23 259 ARG C C 1
ATOM 10275 O O . ARG C 1 259 ? 62.361 -48.504 42.646 1.00 47.92 259 ARG C O 1
ATOM 10283 N N . PRO C 1 260 ? 60.929 -46.892 42.006 1.00 45.66 260 PRO C N 1
ATOM 10284 C CA . PRO C 1 260 ? 59.902 -47.867 41.598 1.00 44.02 260 PRO C CA 1
ATOM 10285 C C . PRO C 1 260 ? 60.260 -48.641 40.329 1.00 44.09 260 PRO C C 1
ATOM 10286 O O . PRO C 1 260 ? 59.648 -49.684 40.062 1.00 43.90 260 PRO C O 1
ATOM 10290 N N . ALA C 1 261 ? 61.210 -48.113 39.552 1.00 42.24 261 ALA C N 1
ATOM 10291 C CA . ALA C 1 261 ? 61.731 -48.782 38.374 1.00 42.05 261 ALA C CA 1
ATOM 10292 C C . ALA C 1 261 ? 63.240 -48.887 38.477 1.00 41.33 261 ALA C C 1
ATOM 10293 O O . ALA C 1 261 ? 63.875 -48.010 39.044 1.00 41.36 261 ALA C O 1
ATOM 10295 N N . PRO C 1 262 ? 63.822 -49.956 37.908 1.00 42.34 262 PRO C N 1
ATOM 10296 C CA . PRO C 1 262 ? 65.283 -50.152 37.936 1.00 42.80 262 PRO C CA 1
ATOM 10297 C C . PRO C 1 262 ? 66.112 -49.210 37.037 1.00 43.82 262 PRO C C 1
ATOM 10298 O O . PRO C 1 262 ? 67.318 -49.052 37.258 1.00 44.58 262 PRO C O 1
ATOM 10302 N N . VAL C 1 263 ? 65.487 -48.638 36.011 1.00 43.13 263 VAL C N 1
ATOM 10303 C CA . VAL C 1 263 ? 66.135 -47.639 35.163 1.00 44.39 263 VAL C CA 1
ATOM 10304 C C . VAL C 1 263 ? 65.285 -46.375 35.201 1.00 43.74 263 VAL C C 1
ATOM 10305 O O . VAL C 1 263 ? 64.120 -46.395 34.790 1.00 44.62 263 VAL C O 1
ATOM 10309 N N . GLN C 1 264 ? 65.876 -45.285 35.693 1.00 41.42 264 GLN C N 1
ATOM 10310 C CA . GLN C 1 264 ? 65.178 -44.021 35.842 1.00 39.70 264 GLN C CA 1
ATOM 10311 C C . GLN C 1 264 ? 65.965 -42.901 35.178 1.00 38.90 264 GLN C C 1
ATOM 10312 O O . GLN C 1 264 ? 67.158 -42.704 35.462 1.00 36.93 264 GLN C O 1
ATOM 10318 N N . VAL C 1 265 ? 65.260 -42.171 34.313 1.00 38.24 265 VAL C N 1
ATOM 10319 C CA . VAL C 1 265 ? 65.842 -41.256 33.337 1.00 38.70 265 VAL C CA 1
ATOM 10320 C C . VAL C 1 265 ? 65.165 -39.891 33.395 1.00 39.01 265 VAL C C 1
ATOM 10321 O O . VAL C 1 265 ? 63.942 -39.809 33.503 1.00 41.35 265 VAL C O 1
ATOM 10325 N N . THR C 1 266 ? 65.945 -38.818 33.297 1.00 39.13 266 THR C N 1
ATOM 10326 C CA . THR C 1 266 ? 65.373 -37.467 33.101 1.00 37.91 266 THR C CA 1
ATOM 10327 C C . THR C 1 266 ? 65.754 -36.971 31.691 1.00 36.54 266 THR C C 1
ATOM 10328 O O . THR C 1 266 ? 66.905 -37.093 31.272 1.00 35.00 266 THR C O 1
ATOM 10332 N N . TRP C 1 267 ? 64.767 -36.464 30.958 1.00 35.18 267 TRP C N 1
ATOM 10333 C CA . TRP C 1 267 ? 64.939 -36.098 29.555 1.00 36.32 267 TRP C CA 1
ATOM 10334 C C . TRP C 1 267 ? 63.883 -35.058 29.129 1.00 39.77 267 TRP C C 1
ATOM 10335 O O . TRP C 1 267 ? 62.753 -35.079 29.634 1.00 40.11 267 TRP C O 1
ATOM 10346 N N . LEU C 1 268 ? 64.282 -34.161 28.213 1.00 41.15 268 LEU C N 1
ATOM 10347 C CA . LEU C 1 268 ? 63.406 -33.217 27.494 1.00 41.22 268 LEU C CA 1
ATOM 10348 C C . LEU C 1 268 ? 63.328 -31.844 28.139 1.00 43.49 268 LEU C C 1
ATOM 10349 O O . LEU C 1 268 ? 63.580 -30.848 27.473 1.00 47.02 268 LEU C O 1
ATOM 10354 N N . ALA C 1 269 ? 62.960 -31.793 29.416 1.00 43.25 269 ALA C N 1
ATOM 10355 C CA . ALA C 1 269 ? 62.820 -30.535 30.148 1.00 43.76 269 ALA C CA 1
ATOM 10356 C C . ALA C 1 269 ? 64.083 -30.181 30.921 1.00 46.22 269 ALA C C 1
ATOM 10357 O O . ALA C 1 269 ? 64.335 -29.010 31.197 1.00 46.90 269 ALA C O 1
ATOM 10359 N N . ALA C 1 270 ? 64.874 -31.192 31.261 1.00 50.90 270 ALA C N 1
ATOM 10360 C CA . ALA C 1 270 ? 66.066 -31.002 32.059 1.00 52.24 270 ALA C CA 1
ATOM 10361 C C . ALA C 1 270 ? 67.025 -30.046 31.359 1.00 54.11 270 ALA C C 1
ATOM 10362 O O . ALA C 1 270 ? 67.332 -30.220 30.182 1.00 62.51 270 ALA C O 1
ATOM 10364 N N . ILE C 1 271 ? 67.432 -29.016 32.092 1.00 52.15 271 ILE C N 1
ATOM 10365 C CA . ILE C 1 271 ? 68.535 -28.125 31.726 1.00 52.11 271 ILE C CA 1
ATOM 10366 C C . ILE C 1 271 ? 69.745 -28.289 32.655 1.00 48.81 271 ILE C C 1
ATOM 10367 O O . ILE C 1 271 ? 70.792 -27.681 32.427 1.00 48.60 271 ILE C O 1
ATOM 10372 N N . ASN C 1 272 ? 69.594 -29.094 33.705 1.00 45.94 272 ASN C N 1
ATOM 10373 C CA . ASN C 1 272 ? 70.673 -29.368 34.649 1.00 43.87 272 ASN C CA 1
ATOM 10374 C C . ASN C 1 272 ? 70.275 -30.616 35.454 1.00 42.70 272 ASN C C 1
ATOM 10375 O O . ASN C 1 272 ? 69.174 -31.161 35.255 1.00 39.96 272 ASN C O 1
ATOM 10380 N N . THR C 1 273 ? 71.156 -31.061 36.351 1.00 41.25 273 THR C N 1
ATOM 10381 C CA . THR C 1 273 ? 70.899 -32.211 37.210 1.00 41.13 273 THR C CA 1
ATOM 10382 C C . THR C 1 273 ? 69.663 -32.030 38.072 1.00 38.75 273 THR C C 1
ATOM 10383 O O . THR C 1 273 ? 69.323 -30.910 38.455 1.00 41.27 273 THR C O 1
ATOM 10387 N N . THR C 1 274 ? 68.990 -33.143 38.352 1.00 36.41 274 THR C N 1
ATOM 10388 C CA . THR C 1 274 ? 67.974 -33.188 39.390 1.00 35.73 274 THR C CA 1
ATOM 10389 C C . THR C 1 274 ? 68.610 -33.078 40.784 1.00 35.93 274 THR C C 1
ATOM 10390 O O . THR C 1 274 ? 67.945 -32.693 41.740 1.00 36.14 274 THR C O 1
ATOM 10394 N N . GLY C 1 275 ? 69.881 -33.468 40.888 1.00 34.62 275 GLY C N 1
ATOM 10395 C CA . GLY C 1 275 ? 70.583 -33.528 42.150 1.00 35.56 275 GLY C CA 1
ATOM 10396 C C . GLY C 1 275 ? 70.451 -34.869 42.863 1.00 35.62 275 GLY C C 1
ATOM 10397 O O . GLY C 1 275 ? 71.120 -35.083 43.887 1.00 32.63 275 GLY C O 1
ATOM 10398 N N . MET C 1 276 ? 69.618 -35.767 42.322 1.00 35.71 276 MET C N 1
ATOM 10399 C CA . MET C 1 276 ? 69.166 -36.973 43.028 1.00 37.73 276 MET C CA 1
ATOM 10400 C C . MET C 1 276 ? 70.068 -38.185 42.764 1.00 41.41 276 MET C C 1
ATOM 10401 O O . MET C 1 276 ? 70.554 -38.362 41.643 1.00 42.75 276 MET C O 1
ATOM 10406 N N . ARG C 1 277 ? 70.271 -39.019 43.794 1.00 44.89 277 ARG C N 1
ATOM 10407 C CA . ARG C 1 277 ? 70.887 -40.351 43.635 1.00 46.59 277 ARG C CA 1
ATOM 10408 C C . ARG C 1 277 ? 69.981 -41.277 42.832 1.00 44.66 277 ARG C C 1
ATOM 10409 O O . ARG C 1 277 ? 70.470 -42.044 42.003 1.00 43.09 277 ARG C O 1
ATOM 10417 N N . ALA C 1 278 ? 68.672 -41.198 43.104 1.00 42.56 278 ALA C N 1
ATOM 10418 C CA . ALA C 1 278 ? 67.649 -42.041 42.469 1.00 43.66 278 ALA C CA 1
ATOM 10419 C C . ALA C 1 278 ? 67.525 -41.930 40.953 1.00 42.83 278 ALA C C 1
ATOM 10420 O O . ALA C 1 278 ? 66.984 -42.839 40.318 1.00 39.58 278 ALA C O 1
ATOM 10422 N N . MET C 1 279 ? 67.969 -40.816 40.375 1.00 44.63 279 MET C N 1
ATOM 10423 C CA . MET C 1 279 ? 67.933 -40.650 38.916 1.00 45.31 279 MET C CA 1
ATOM 10424 C C . MET C 1 279 ? 69.219 -41.203 38.344 1.00 42.71 279 MET C C 1
ATOM 10425 O O . MET C 1 279 ? 70.305 -40.738 38.676 1.00 45.10 279 MET C O 1
ATOM 10430 N N . ASP C 1 280 ? 69.086 -42.206 37.487 1.00 43.25 280 ASP C N 1
ATOM 10431 C CA . ASP C 1 280 ? 70.243 -42.959 36.995 1.00 42.36 280 ASP C CA 1
ATOM 10432 C C . ASP C 1 280 ? 70.843 -42.239 35.818 1.00 42.60 280 ASP C C 1
ATOM 10433 O O . ASP C 1 280 ? 72.057 -42.044 35.774 1.00 44.09 280 ASP C O 1
ATOM 10438 N N . TYR C 1 281 ? 69.984 -41.852 34.868 1.00 46.16 281 TYR C N 1
ATOM 10439 C CA . TYR C 1 281 ? 70.418 -41.252 33.590 1.00 49.53 281 TYR C CA 1
ATOM 10440 C C . TYR C 1 281 ? 69.781 -39.891 33.294 1.00 46.30 281 TYR C C 1
ATOM 10441 O O . TYR C 1 281 ? 68.660 -39.608 33.704 1.00 45.54 281 TYR C O 1
ATOM 10450 N N . LEU C 1 282 ? 70.548 -39.049 32.613 1.00 45.17 282 LEU C N 1
ATOM 10451 C CA . LEU C 1 282 ? 70.045 -37.842 31.984 1.00 43.53 282 LEU C CA 1
ATOM 10452 C C . LEU C 1 282 ? 70.406 -37.937 30.499 1.00 41.07 282 LEU C C 1
ATOM 10453 O O . LEU C 1 282 ? 71.584 -38.032 30.153 1.00 38.29 282 LEU C O 1
ATOM 10458 N N . VAL C 1 283 ? 69.398 -37.906 29.633 1.00 40.58 283 VAL C N 1
ATOM 10459 C CA . VAL C 1 283 ? 69.600 -38.018 28.182 1.00 43.58 283 VAL C CA 1
ATOM 10460 C C . VAL C 1 283 ? 69.809 -36.645 27.495 1.00 43.08 283 VAL C C 1
ATOM 10461 O O . VAL C 1 283 ? 68.855 -35.865 27.329 1.00 41.75 283 VAL C O 1
ATOM 10465 N N . GLY C 1 284 ? 71.054 -36.376 27.091 1.00 40.09 284 GLY C N 1
ATOM 10466 C CA . GLY C 1 284 ? 71.416 -35.159 26.362 1.00 38.93 284 GLY C CA 1
ATOM 10467 C C . GLY C 1 284 ? 71.975 -35.469 24.979 1.00 40.10 284 GLY C C 1
ATOM 10468 O O . GLY C 1 284 ? 71.461 -36.335 24.265 1.00 39.59 284 GLY C O 1
ATOM 10469 N N . ASP C 1 285 ? 73.022 -34.746 24.594 1.00 40.58 285 ASP C N 1
ATOM 10470 C CA . ASP C 1 285 ? 73.765 -35.034 23.368 1.00 41.81 285 ASP C CA 1
ATOM 10471 C C . ASP C 1 285 ? 75.180 -34.429 23.408 1.00 42.65 285 ASP C C 1
ATOM 10472 O O . ASP C 1 285 ? 75.541 -33.740 24.360 1.00 42.51 285 ASP C O 1
ATOM 10477 N N . GLN C 1 286 ? 75.968 -34.696 22.374 1.00 45.34 286 GLN C N 1
ATOM 10478 C CA . GLN C 1 286 ? 77.417 -34.452 22.417 1.00 49.95 286 GLN C CA 1
ATOM 10479 C C . GLN C 1 286 ? 77.822 -32.992 22.369 1.00 50.42 286 GLN C C 1
ATOM 10480 O O . GLN C 1 286 ? 78.881 -32.632 22.896 1.00 48.10 286 GLN C O 1
ATOM 10486 N N . HIS C 1 287 ? 76.999 -32.173 21.714 1.00 52.78 287 HIS C N 1
ATOM 10487 C CA . HIS C 1 287 ? 77.175 -30.720 21.708 1.00 51.21 287 HIS C CA 1
ATOM 10488 C C . HIS C 1 287 ? 76.545 -30.092 22.941 1.00 50.16 287 HIS C C 1
ATOM 10489 O O . HIS C 1 287 ? 77.109 -29.165 23.514 1.00 54.26 287 HIS C O 1
ATOM 10496 N N . LEU C 1 288 ? 75.385 -30.602 23.345 1.00 48.87 288 LEU C N 1
ATOM 10497 C CA . LEU C 1 288 ? 74.636 -30.067 24.493 1.00 47.80 288 LEU C CA 1
ATOM 10498 C C . LEU C 1 288 ? 75.340 -30.221 25.852 1.00 45.86 288 LEU C C 1
ATOM 10499 O O . LEU C 1 288 ? 75.207 -29.345 26.700 1.00 44.42 288 LEU C O 1
ATOM 10504 N N . CYS C 1 289 ? 76.062 -31.325 26.051 1.00 45.48 289 CYS C N 1
ATOM 10505 C CA . CYS C 1 289 ? 76.722 -31.650 27.328 1.00 46.17 289 CYS C CA 1
ATOM 10506 C C . CYS C 1 289 ? 78.245 -31.670 27.119 1.00 50.13 289 CYS C C 1
ATOM 10507 O O . CYS C 1 289 ? 78.776 -32.660 26.607 1.00 52.45 289 CYS C O 1
ATOM 10510 N N . PRO C 1 290 ? 78.961 -30.594 27.507 1.00 52.85 290 PRO C N 1
ATOM 10511 C CA . PRO C 1 290 ? 80.390 -30.490 27.131 1.00 56.30 290 PRO C CA 1
ATOM 10512 C C . PRO C 1 290 ? 81.319 -31.484 27.832 1.00 58.89 290 PRO C C 1
ATOM 10513 O O . PRO C 1 290 ? 80.955 -32.014 28.865 1.00 59.13 290 PRO C O 1
ATOM 10517 N N . PRO C 1 291 ? 82.521 -31.724 27.274 1.00 66.00 291 PRO C N 1
ATOM 10518 C CA . PRO C 1 291 ? 83.448 -32.765 27.753 1.00 66.47 291 PRO C CA 1
ATOM 10519 C C . PRO C 1 291 ? 83.652 -32.947 29.269 1.00 63.82 291 PRO C C 1
ATOM 10520 O O . PRO C 1 291 ? 83.525 -34.078 29.750 1.00 71.83 291 PRO C O 1
ATOM 10524 N N . GLY C 1 292 ? 83.946 -31.880 30.011 1.00 58.36 292 GLY C N 1
ATOM 10525 C CA . GLY C 1 292 ? 84.260 -32.004 31.458 1.00 56.28 292 GLY C CA 1
ATOM 10526 C C . GLY C 1 292 ? 83.095 -31.774 32.419 1.00 53.07 292 GLY C C 1
ATOM 10527 O O . GLY C 1 292 ? 83.296 -31.341 33.550 1.00 54.64 292 GLY C O 1
ATOM 10528 N N . SER C 1 293 ? 81.887 -32.109 31.980 1.00 50.75 293 SER C N 1
ATOM 10529 C CA . SER C 1 293 ? 80.634 -31.651 32.595 1.00 49.09 293 SER C CA 1
ATOM 10530 C C . SER C 1 293 ? 80.072 -32.604 33.658 1.00 51.40 293 SER C C 1
ATOM 10531 O O . SER C 1 293 ? 79.196 -32.222 34.442 1.00 50.26 293 SER C O 1
ATOM 10534 N N . ASP C 1 294 ? 80.582 -33.833 33.682 1.00 50.39 294 ASP C N 1
ATOM 10535 C CA . ASP C 1 294 ? 79.914 -34.952 34.344 1.00 50.30 294 ASP C CA 1
ATOM 10536 C C . ASP C 1 294 ? 79.858 -34.848 35.866 1.00 51.08 294 ASP C C 1
ATOM 10537 O O . ASP C 1 294 ? 78.864 -35.237 36.480 1.00 48.19 294 ASP C O 1
ATOM 10542 N N . GLU C 1 295 ? 80.935 -34.343 36.463 1.00 53.05 295 GLU C N 1
ATOM 10543 C CA . GLU C 1 295 ? 80.993 -34.073 37.909 1.00 55.61 295 GLU C CA 1
ATOM 10544 C C . GLU C 1 295 ? 79.833 -33.188 38.421 1.00 55.31 295 GLU C C 1
ATOM 10545 O O . GLU C 1 295 ? 79.459 -33.279 39.594 1.00 53.24 295 GLU C O 1
ATOM 10551 N N . LEU C 1 296 ? 79.265 -32.351 37.545 1.00 53.13 296 LEU C N 1
ATOM 10552 C CA . LEU C 1 296 ? 78.091 -31.530 37.888 1.00 52.38 296 LEU C CA 1
ATOM 10553 C C . LEU C 1 296 ? 76.756 -32.283 37.960 1.00 50.36 296 LEU C C 1
ATOM 10554 O O . LEU C 1 296 ? 75.739 -31.688 38.325 1.00 49.71 296 LEU C O 1
ATOM 10559 N N . TYR C 1 297 ? 76.751 -33.575 37.627 1.00 49.59 297 TYR C N 1
ATOM 10560 C CA . TYR C 1 297 ? 75.518 -34.361 37.540 1.00 47.91 297 TYR C CA 1
ATOM 10561 C C . TYR C 1 297 ? 75.600 -35.645 38.366 1.00 47.96 297 TYR C C 1
ATOM 10562 O O . TYR C 1 297 ? 76.556 -36.409 38.237 1.00 44.99 297 TYR C O 1
ATOM 10571 N N . THR C 1 298 ? 74.596 -35.865 39.215 1.00 48.43 298 THR C N 1
ATOM 10572 C CA . THR C 1 298 ? 74.418 -37.149 39.898 1.00 47.03 298 THR C CA 1
ATOM 10573 C C . THR C 1 298 ? 74.066 -38.257 38.900 1.00 48.89 298 THR C C 1
ATOM 10574 O O . THR C 1 298 ? 74.516 -39.403 39.046 1.00 49.59 298 THR C O 1
ATOM 10578 N N . GLU C 1 299 ? 73.264 -37.906 37.895 1.00 46.13 299 GLU C N 1
ATOM 10579 C CA . GLU C 1 299 ? 72.904 -38.832 36.823 1.00 45.55 299 GLU C CA 1
ATOM 10580 C C . GLU C 1 299 ? 74.126 -39.103 35.956 1.00 48.34 299 GLU C C 1
ATOM 10581 O O . GLU C 1 299 ? 75.061 -38.295 35.927 1.00 52.04 299 GLU C O 1
ATOM 10587 N N . ARG C 1 300 ? 74.126 -40.238 35.260 1.00 48.63 300 ARG C N 1
ATOM 10588 C CA . ARG C 1 300 ? 75.095 -40.473 34.187 1.00 51.26 300 ARG C CA 1
ATOM 10589 C C . ARG C 1 300 ? 74.566 -39.824 32.920 1.00 49.56 300 ARG C C 1
ATOM 10590 O O . ARG C 1 300 ? 73.429 -40.080 32.500 1.00 45.76 300 ARG C O 1
ATOM 10598 N N . LEU C 1 301 ? 75.396 -38.991 32.307 1.00 47.06 301 LEU C N 1
ATOM 10599 C CA . LEU C 1 301 ? 75.012 -38.307 31.091 1.00 45.72 301 LEU C CA 1
ATOM 10600 C C . LEU C 1 301 ? 75.039 -39.286 29.935 1.00 44.55 301 LEU C C 1
ATOM 10601 O O . LEU C 1 301 ? 75.982 -40.051 29.802 1.00 43.54 301 LEU C O 1
ATOM 10606 N N . VAL C 1 302 ? 73.985 -39.261 29.124 1.00 45.09 302 VAL C N 1
ATOM 10607 C CA . VAL C 1 302 ? 73.869 -40.082 27.926 1.00 44.97 302 VAL C CA 1
ATOM 10608 C C . VAL C 1 302 ? 73.915 -39.120 26.746 1.00 43.27 302 VAL C C 1
ATOM 10609 O O . VAL C 1 302 ? 72.896 -38.526 26.390 1.00 43.18 302 VAL C O 1
ATOM 10613 N N . ARG C 1 303 ? 75.096 -38.982 26.147 1.00 41.99 303 ARG C N 1
ATOM 10614 C CA . ARG C 1 303 ? 75.315 -38.054 25.047 1.00 40.88 303 ARG C CA 1
ATOM 10615 C C . ARG C 1 303 ? 74.989 -38.714 23.707 1.00 41.84 303 ARG C C 1
ATOM 10616 O O . ARG C 1 303 ? 75.871 -39.283 23.056 1.00 41.93 303 ARG C O 1
ATOM 10624 N N . LEU C 1 304 ? 73.727 -38.624 23.287 1.00 40.67 304 LEU C N 1
ATOM 10625 C CA . LEU C 1 304 ? 73.325 -39.104 21.959 1.00 42.15 304 LEU C CA 1
ATOM 10626 C C . LEU C 1 304 ? 74.174 -38.446 20.855 1.00 45.60 304 LEU C C 1
ATOM 10627 O O . LEU C 1 304 ? 74.533 -37.265 20.971 1.00 44.60 304 LEU C O 1
ATOM 10632 N N . SER C 1 305 ? 74.439 -39.201 19.780 1.00 46.95 305 SER C N 1
ATOM 10633 C CA . SER C 1 305 ? 75.240 -38.733 18.627 1.00 49.42 305 SER C CA 1
ATOM 10634 C C . SER C 1 305 ? 74.409 -38.009 17.546 1.00 51.90 305 SER C C 1
ATOM 10635 O O . SER C 1 305 ? 74.814 -37.946 16.380 1.00 53.01 305 SER C O 1
ATOM 10638 N N . ARG C 1 306 ? 73.242 -37.497 17.945 1.00 53.37 306 ARG C N 1
ATOM 10639 C CA . ARG C 1 306 ? 72.430 -36.550 17.179 1.00 52.36 306 ARG C CA 1
ATOM 10640 C C . ARG C 1 306 ? 71.925 -35.494 18.180 1.00 51.31 306 ARG C C 1
ATOM 10641 O O . ARG C 1 306 ? 72.297 -35.528 19.357 1.00 49.18 306 ARG C O 1
ATOM 10649 N N . PHE C 1 307 ? 71.060 -34.589 17.726 1.00 49.88 307 PHE C N 1
ATOM 10650 C CA . PHE C 1 307 ? 70.405 -33.606 18.607 1.00 48.86 307 PHE C CA 1
ATOM 10651 C C . PHE C 1 307 ? 69.501 -34.322 19.609 1.00 48.86 307 PHE C C 1
ATOM 10652 O O . PHE C 1 307 ? 68.857 -35.301 19.268 1.00 50.43 307 PHE C O 1
ATOM 10660 N N . TYR C 1 308 ? 69.443 -33.828 20.841 1.00 48.13 308 TYR C N 1
ATOM 10661 C CA . TYR C 1 308 ? 68.721 -34.540 21.918 1.00 47.97 308 TYR C CA 1
ATOM 10662 C C . TYR C 1 308 ? 67.176 -34.584 21.823 1.00 44.93 308 TYR C C 1
ATOM 10663 O O . TYR C 1 308 ? 66.526 -35.132 22.716 1.00 41.49 308 TYR C O 1
ATOM 10672 N N . LEU C 1 309 ? 66.602 -34.014 20.762 1.00 43.64 309 LEU C N 1
ATOM 10673 C CA . LEU C 1 309 ? 65.153 -33.927 20.579 1.00 44.61 309 LEU C CA 1
ATOM 10674 C C . LEU C 1 309 ? 64.771 -34.205 19.124 1.00 45.57 309 LEU C C 1
ATOM 10675 O O . LEU C 1 309 ? 65.609 -34.043 18.227 1.00 48.33 309 LEU C O 1
ATOM 10680 N N . PRO C 1 310 ? 63.500 -34.593 18.875 1.00 42.35 310 PRO C N 1
ATOM 10681 C CA . PRO C 1 310 ? 63.032 -34.771 17.497 1.00 42.60 310 PRO C CA 1
ATOM 10682 C C . PRO C 1 310 ? 62.638 -33.437 16.835 1.00 44.34 310 PRO C C 1
ATOM 10683 O O . PRO C 1 310 ? 61.797 -32.703 17.357 1.00 43.43 310 PRO C O 1
ATOM 10687 N N . CYS C 1 311 ? 63.253 -33.146 15.690 1.00 44.15 311 CYS C N 1
ATOM 10688 C CA . CYS C 1 311 ? 63.081 -31.875 14.973 1.00 42.11 311 CYS C CA 1
ATOM 10689 C C . CYS C 1 311 ? 62.027 -31.853 13.839 1.00 44.87 311 CYS C C 1
ATOM 10690 O O . CYS C 1 311 ? 61.898 -30.847 13.137 1.00 44.12 311 CYS C O 1
ATOM 10693 N N . ASN C 1 312 ? 61.268 -32.931 13.655 1.00 46.37 312 ASN C N 1
ATOM 10694 C CA . ASN C 1 312 ? 60.229 -32.951 12.621 1.00 46.57 312 ASN C CA 1
ATOM 10695 C C . ASN C 1 312 ? 59.085 -32.006 12.988 1.00 48.48 312 ASN C C 1
ATOM 10696 O O . ASN C 1 312 ? 58.646 -31.993 14.140 1.00 49.60 312 ASN C O 1
ATOM 10701 N N . PRO C 1 313 ? 58.593 -31.211 12.017 1.00 51.75 313 PRO C N 1
ATOM 10702 C CA . PRO C 1 313 ? 57.592 -30.190 12.325 1.00 53.79 313 PRO C CA 1
ATOM 10703 C C . PRO C 1 313 ? 56.172 -30.736 12.345 1.00 53.29 313 PRO C C 1
ATOM 10704 O O . PRO C 1 313 ? 55.930 -31.795 11.777 1.00 53.47 313 PRO C O 1
ATOM 10708 N N . PRO C 1 314 ? 55.227 -29.998 12.956 1.00 56.59 314 PRO C N 1
ATOM 10709 C CA . PRO C 1 314 ? 53.835 -30.455 12.923 1.00 61.31 314 PRO C CA 1
ATOM 10710 C C . PRO C 1 314 ? 53.248 -30.406 11.503 1.00 67.39 314 PRO C C 1
ATOM 10711 O O . PRO C 1 314 ? 53.833 -29.773 10.614 1.00 70.83 314 PRO C O 1
ATOM 10715 N N . PRO C 1 315 ? 52.106 -31.078 11.283 1.00 76.35 315 PRO C N 1
ATOM 10716 C CA . PRO C 1 315 ? 51.499 -31.068 9.945 1.00 78.10 315 PRO C CA 1
ATOM 10717 C C . PRO C 1 315 ? 50.919 -29.700 9.542 1.00 79.21 315 PRO C C 1
ATOM 10718 O O . PRO C 1 315 ? 51.032 -29.316 8.381 1.00 77.54 315 PRO C O 1
ATOM 10722 N N . ASP C 1 316 ? 50.346 -28.965 10.498 1.00 83.24 316 ASP C N 1
ATOM 10723 C CA . ASP C 1 316 ? 49.680 -27.674 10.229 1.00 85.22 316 ASP C CA 1
ATOM 10724 C C . ASP C 1 316 ? 50.648 -26.468 10.177 1.00 80.93 316 ASP C C 1
ATOM 10725 O O . ASP C 1 316 ? 50.330 -25.387 10.687 1.00 83.51 316 ASP C O 1
ATOM 10730 N N . LEU C 1 317 ? 51.802 -26.637 9.525 1.00 77.06 317 LEU C N 1
ATOM 10731 C CA . LEU C 1 317 ? 52.855 -25.609 9.517 1.00 77.22 317 LEU C CA 1
ATOM 10732 C C . LEU C 1 317 ? 52.491 -24.492 8.536 1.00 76.81 317 LEU C C 1
ATOM 10733 O O . LEU C 1 317 ? 52.225 -24.793 7.377 1.00 77.63 317 LEU C O 1
ATOM 10738 N N . PRO C 1 318 ? 52.491 -23.208 8.981 1.00 77.37 318 PRO C N 1
ATOM 10739 C CA . PRO C 1 318 ? 52.010 -22.090 8.137 1.00 76.36 318 PRO C CA 1
ATOM 10740 C C . PRO C 1 318 ? 52.555 -22.007 6.712 1.00 76.11 318 PRO C C 1
ATOM 10741 O O . PRO C 1 318 ? 51.830 -21.568 5.813 1.00 78.28 318 PRO C O 1
ATOM 10745 N N . GLY C 1 319 ? 53.809 -22.410 6.507 1.00 71.85 319 GLY C N 1
ATOM 10746 C CA . GLY C 1 319 ? 54.402 -22.375 5.176 1.00 69.54 319 GLY C CA 1
ATOM 10747 C C . GLY C 1 319 ? 54.904 -20.983 4.848 1.00 67.29 319 GLY C C 1
ATOM 10748 O O . GLY C 1 319 ? 54.267 -19.974 5.173 1.00 62.11 319 GLY C O 1
ATOM 10749 N N . TRP C 1 320 ? 56.043 -20.944 4.167 1.00 66.66 320 TRP C N 1
ATOM 10750 C CA . TRP C 1 320 ? 56.866 -19.740 4.083 1.00 65.64 320 TRP C CA 1
ATOM 10751 C C . TRP C 1 320 ? 56.250 -18.717 3.141 1.00 71.59 320 TRP C C 1
ATOM 10752 O O . TRP C 1 320 ? 55.616 -19.085 2.148 1.00 69.61 320 TRP C O 1
ATOM 10763 N N . ALA C 1 321 ? 56.450 -17.440 3.460 1.00 81.19 321 ALA C N 1
ATOM 10764 C CA . ALA C 1 321 ? 55.989 -16.328 2.630 1.00 90.15 321 ALA C CA 1
ATOM 10765 C C . ALA C 1 321 ? 57.144 -15.911 1.715 1.00 101.51 321 ALA C C 1
ATOM 10766 O O . ALA C 1 321 ? 58.289 -16.323 1.944 1.00 100.21 321 ALA C O 1
ATOM 10768 N N . PRO C 1 322 ? 56.867 -15.089 0.680 1.00 115.38 322 PRO C N 1
ATOM 10769 C CA . PRO C 1 322 ? 57.978 -14.607 -0.167 1.00 123.61 322 PRO C CA 1
ATOM 10770 C C . PRO C 1 322 ? 58.891 -13.511 0.472 1.00 137.54 322 PRO C C 1
ATOM 10771 O O . PRO C 1 322 ? 59.545 -12.773 -0.268 1.00 139.03 322 PRO C O 1
ATOM 10775 N N . ALA C 1 323 ? 58.971 -13.461 1.815 1.00 151.56 323 ALA C N 1
ATOM 10776 C CA . ALA C 1 323 ? 59.603 -12.375 2.603 1.00 157.65 323 ALA C CA 1
ATOM 10777 C C . ALA C 1 323 ? 58.692 -11.136 2.679 1.00 160.86 323 ALA C C 1
ATOM 10778 O O . ALA C 1 323 ? 58.341 -10.580 1.641 1.00 184.74 323 ALA C O 1
ATOM 10780 N N . ASP C 1 324 ? 58.309 -10.731 3.900 1.00 146.66 324 ASP C N 1
ATOM 10781 C CA . ASP C 1 324 ? 57.464 -9.536 4.171 1.00 135.22 324 ASP C CA 1
ATOM 10782 C C . ASP C 1 324 ? 55.986 -9.796 3.844 1.00 128.96 324 ASP C C 1
ATOM 10783 O O . ASP C 1 324 ? 55.605 -10.000 2.695 1.00 119.85 324 ASP C O 1
ATOM 10788 N N . GLY C 1 329 ? 61.522 -1.087 8.741 1.00 91.59 329 GLY C N 1
ATOM 10789 C CA . GLY C 1 329 ? 62.945 -1.020 8.413 1.00 92.39 329 GLY C CA 1
ATOM 10790 C C . GLY C 1 329 ? 63.616 -2.385 8.428 1.00 89.10 329 GLY C C 1
ATOM 10791 O O . GLY C 1 329 ? 63.284 -3.232 9.258 1.00 89.91 329 GLY C O 1
ATOM 10792 N N . PHE C 1 330 ? 64.551 -2.586 7.499 1.00 84.76 330 PHE C N 1
ATOM 10793 C CA . PHE C 1 330 ? 65.362 -3.804 7.408 1.00 79.65 330 PHE C CA 1
ATOM 10794 C C . PHE C 1 330 ? 66.641 -3.571 8.229 1.00 74.80 330 PHE C C 1
ATOM 10795 O O . PHE C 1 330 ? 67.170 -2.454 8.198 1.00 77.92 330 PHE C O 1
ATOM 10803 N N . PRO C 1 331 ? 67.153 -4.561 8.973 1.00 63.01 331 PRO C N 1
ATOM 10804 C CA . PRO C 1 331 ? 66.536 -5.874 9.215 1.00 61.00 331 PRO C CA 1
ATOM 10805 C C . PRO C 1 331 ? 65.660 -5.881 10.457 1.00 58.05 331 PRO C C 1
ATOM 10806 O O . PRO C 1 331 ? 65.942 -5.147 11.405 1.00 57.64 331 PRO C O 1
ATOM 10810 N N . VAL C 1 332 ? 64.626 -6.717 10.457 1.00 55.87 332 VAL C N 1
ATOM 10811 C CA . VAL C 1 332 ? 63.829 -6.967 11.659 1.00 55.60 332 VAL C CA 1
ATOM 10812 C C . VAL C 1 332 ? 64.439 -8.164 12.384 1.00 52.76 332 VAL C C 1
ATOM 10813 O O . VAL C 1 332 ? 64.381 -9.290 11.883 1.00 52.08 332 VAL C O 1
ATOM 10817 N N . PHE C 1 333 ? 65.041 -7.904 13.545 1.00 52.34 333 PHE C N 1
ATOM 10818 C CA . PHE C 1 333 ? 65.480 -8.955 14.472 1.00 49.12 333 PHE C CA 1
ATOM 10819 C C . PHE C 1 333 ? 64.304 -9.422 15.327 1.00 48.89 333 PHE C C 1
ATOM 10820 O O . PHE C 1 333 ? 63.385 -8.646 15.596 1.00 47.11 333 PHE C O 1
ATOM 10828 N N . GLY C 1 334 ? 64.346 -10.688 15.750 1.00 50.23 334 GLY C N 1
ATOM 10829 C CA . GLY C 1 334 ? 63.254 -11.319 16.504 1.00 49.78 334 GLY C CA 1
ATOM 10830 C C . GLY C 1 334 ? 63.734 -12.226 17.629 1.00 52.72 334 GLY C C 1
ATOM 10831 O O . GLY C 1 334 ? 64.769 -12.892 17.504 1.00 53.72 334 GLY C O 1
ATOM 10832 N N . CYS C 1 335 ? 62.990 -12.235 18.741 1.00 52.57 335 CYS C N 1
ATOM 10833 C CA . CYS C 1 335 ? 63.235 -13.160 19.859 1.00 49.66 335 CYS C CA 1
ATOM 10834 C C . CYS C 1 335 ? 61.938 -13.461 20.593 1.00 47.95 335 CYS C C 1
ATOM 10835 O O . CYS C 1 335 ? 61.456 -12.640 21.381 1.00 49.26 335 CYS C O 1
ATOM 10838 N N . PHE C 1 336 ? 61.382 -14.647 20.353 1.00 46.39 336 PHE C N 1
ATOM 10839 C CA . PHE C 1 336 ? 60.065 -15.000 20.886 1.00 45.84 336 PHE C CA 1
ATOM 10840 C C . PHE C 1 336 ? 60.155 -15.856 22.158 1.00 45.04 336 PHE C C 1
ATOM 10841 O O . PHE C 1 336 ? 59.331 -16.737 22.392 1.00 50.04 336 PHE C O 1
ATOM 10849 N N . ASN C 1 337 ? 61.128 -15.539 23.004 1.00 45.88 337 ASN C N 1
ATOM 10850 C CA . ASN C 1 337 ? 61.381 -16.262 24.248 1.00 46.74 337 ASN C CA 1
ATOM 10851 C C . ASN C 1 337 ? 60.721 -15.636 25.491 1.00 46.19 337 ASN C C 1
ATOM 10852 O O . ASN C 1 337 ? 60.471 -14.430 25.550 1.00 46.26 337 ASN C O 1
ATOM 10857 N N . ARG C 1 338 ? 60.447 -16.491 26.475 1.00 46.58 338 ARG C N 1
ATOM 10858 C CA . ARG C 1 338 ? 59.957 -16.092 27.792 1.00 45.35 338 ARG C CA 1
ATOM 10859 C C . ARG C 1 338 ? 60.774 -14.946 28.371 1.00 43.44 338 ARG C C 1
ATOM 10860 O O . ARG C 1 338 ? 62.000 -14.897 28.181 1.00 40.93 338 ARG C O 1
ATOM 10868 N N . LEU C 1 339 ? 60.101 -14.066 29.114 1.00 42.23 339 LEU C N 1
ATOM 10869 C CA . LEU C 1 339 ? 60.732 -12.833 29.626 1.00 41.19 339 LEU C CA 1
ATOM 10870 C C . LEU C 1 339 ? 61.797 -13.089 30.682 1.00 41.81 339 LEU C C 1
ATOM 10871 O O . LEU C 1 339 ? 62.716 -12.281 30.840 1.00 41.97 339 LEU C O 1
ATOM 10876 N N . SER C 1 340 ? 61.696 -14.225 31.373 1.00 43.20 340 SER C N 1
ATOM 10877 C CA . SER C 1 340 ? 62.724 -14.656 32.323 1.00 43.19 340 SER C CA 1
ATOM 10878 C C . SER C 1 340 ? 64.110 -14.810 31.679 1.00 45.36 340 SER C C 1
ATOM 10879 O O . SER C 1 340 ? 65.138 -14.600 32.335 1.00 45.29 340 SER C O 1
ATOM 10882 N N . MET C 1 341 ? 64.120 -15.154 30.390 1.00 46.88 341 MET C N 1
ATOM 10883 C CA . MET C 1 341 ? 65.347 -15.402 29.636 1.00 45.64 341 MET C CA 1
ATOM 10884 C C . MET C 1 341 ? 65.980 -14.123 29.079 1.00 45.38 341 MET C C 1
ATOM 10885 O O . MET C 1 341 ? 67.154 -14.127 28.711 1.00 46.33 341 MET C O 1
ATOM 10890 N N . ILE C 1 342 ? 65.206 -13.037 29.034 1.00 45.63 342 ILE C N 1
ATOM 10891 C CA . ILE C 1 342 ? 65.668 -11.719 28.569 1.00 46.25 342 ILE C CA 1
ATOM 10892 C C . ILE C 1 342 ? 66.041 -10.821 29.759 1.00 45.53 342 ILE C C 1
ATOM 10893 O O . ILE C 1 342 ? 65.204 -10.059 30.246 1.00 44.24 342 ILE C O 1
ATOM 10898 N N . GLY C 1 343 ? 67.286 -10.951 30.225 1.00 45.82 343 GLY C N 1
ATOM 10899 C CA . GLY C 1 343 ? 67.846 -10.129 31.303 1.00 47.49 343 GLY C CA 1
ATOM 10900 C C . GLY C 1 343 ? 68.975 -9.197 30.872 1.00 49.48 343 GLY C C 1
ATOM 10901 O O . GLY C 1 343 ? 69.218 -9.024 29.676 1.00 50.05 343 GLY C O 1
ATOM 10902 N N . PRO C 1 344 ? 69.669 -8.583 31.850 1.00 50.96 344 PRO C N 1
ATOM 10903 C CA . PRO C 1 344 ? 70.692 -7.563 31.603 1.00 52.36 344 PRO C CA 1
ATOM 10904 C C . PRO C 1 344 ? 71.816 -7.956 30.661 1.00 51.42 344 PRO C C 1
ATOM 10905 O O . PRO C 1 344 ? 72.274 -7.124 29.877 1.00 48.95 344 PRO C O 1
ATOM 10909 N N . GLU C 1 345 ? 72.261 -9.203 30.751 1.00 53.85 345 GLU C N 1
ATOM 10910 C CA . GLU C 1 345 ? 73.331 -9.694 29.884 1.00 57.18 345 GLU C CA 1
ATOM 10911 C C . GLU C 1 345 ? 72.925 -9.651 28.387 1.00 55.29 345 GLU C C 1
ATOM 10912 O O . GLU C 1 345 ? 73.716 -9.202 27.552 1.00 53.39 345 GLU C O 1
ATOM 10918 N N . VAL C 1 346 ? 71.692 -10.071 28.069 1.00 53.05 346 VAL C N 1
ATOM 10919 C CA . VAL C 1 346 ? 71.215 -10.109 26.662 1.00 52.59 346 VAL C CA 1
ATOM 10920 C C . VAL C 1 346 ? 70.954 -8.704 26.163 1.00 53.94 346 VAL C C 1
ATOM 10921 O O . VAL C 1 346 ? 71.418 -8.343 25.087 1.00 59.01 346 VAL C O 1
ATOM 10925 N N . LEU C 1 347 ? 70.181 -7.940 26.940 1.00 52.73 347 LEU C N 1
ATOM 10926 C CA . LEU C 1 347 ? 69.854 -6.544 26.613 1.00 51.03 347 LEU C CA 1
ATOM 10927 C C . LEU C 1 347 ? 71.074 -5.675 26.282 1.00 49.33 347 LEU C C 1
ATOM 10928 O O . LEU C 1 347 ? 71.000 -4.854 25.375 1.00 50.06 347 LEU C O 1
ATOM 10933 N N . ASP C 1 348 ? 72.185 -5.866 26.989 1.00 48.58 348 ASP C N 1
ATOM 10934 C CA . ASP C 1 348 ? 73.431 -5.159 26.663 1.00 50.52 348 ASP C CA 1
ATOM 10935 C C . ASP C 1 348 ? 73.874 -5.459 25.219 1.00 52.57 348 ASP C C 1
ATOM 10936 O O . ASP C 1 348 ? 74.217 -4.539 24.468 1.00 53.91 348 ASP C O 1
ATOM 10941 N N . LEU C 1 349 ? 73.835 -6.735 24.831 1.00 51.29 349 LEU C N 1
ATOM 10942 C CA . LEU C 1 349 ? 74.235 -7.154 23.483 1.00 49.52 349 LEU C CA 1
ATOM 10943 C C . LEU C 1 349 ? 73.261 -6.697 22.408 1.00 46.99 349 LEU C C 1
ATOM 10944 O O . LEU C 1 349 ? 73.680 -6.205 21.367 1.00 46.56 349 LEU C O 1
ATOM 10949 N N . TRP C 1 350 ? 71.968 -6.880 22.654 1.00 47.00 350 TRP C N 1
ATOM 10950 C CA . TRP C 1 350 ? 70.934 -6.472 21.698 1.00 49.26 350 TRP C CA 1
ATOM 10951 C C . TRP C 1 350 ? 70.938 -4.971 21.422 1.00 50.73 350 TRP C C 1
ATOM 10952 O O . TRP C 1 350 ? 70.607 -4.550 20.315 1.00 52.06 350 TRP C O 1
ATOM 10963 N N . ALA C 1 351 ? 71.306 -4.182 22.428 1.00 50.88 351 ALA C N 1
ATOM 10964 C CA . ALA C 1 351 ? 71.473 -2.744 22.270 1.00 50.81 351 ALA C CA 1
ATOM 10965 C C . ALA C 1 351 ? 72.640 -2.416 21.342 1.00 51.72 351 ALA C C 1
ATOM 10966 O O . ALA C 1 351 ? 72.483 -1.607 20.418 1.00 55.97 351 ALA C O 1
ATOM 10968 N N . LYS C 1 352 ? 73.787 -3.057 21.577 1.00 49.18 352 LYS C N 1
ATOM 10969 C CA . LYS C 1 352 ? 74.992 -2.844 20.752 1.00 49.64 352 LYS C CA 1
ATOM 10970 C C . LYS C 1 352 ? 74.796 -3.186 19.279 1.00 49.28 352 LYS C C 1
ATOM 10971 O O . LYS C 1 352 ? 75.325 -2.489 18.406 1.00 50.88 352 LYS C O 1
ATOM 10977 N N . ILE C 1 353 ? 74.045 -4.257 19.024 1.00 47.93 353 ILE C N 1
ATOM 10978 C CA . ILE C 1 353 ? 73.588 -4.621 17.674 1.00 46.62 353 ILE C CA 1
ATOM 10979 C C . ILE C 1 353 ? 72.715 -3.511 17.074 1.00 46.01 353 ILE C C 1
ATOM 10980 O O . ILE C 1 353 ? 72.886 -3.148 15.910 1.00 42.70 353 ILE C O 1
ATOM 10985 N N . LEU C 1 354 ? 71.778 -2.990 17.864 1.00 45.66 354 LEU C N 1
ATOM 10986 C CA . LEU C 1 354 ? 70.844 -1.974 17.375 1.00 48.13 354 LEU C CA 1
ATOM 10987 C C . LEU C 1 354 ? 71.474 -0.586 17.183 1.00 48.07 354 LEU C C 1
ATOM 10988 O O . LEU C 1 354 ? 70.955 0.213 16.400 1.00 44.72 354 LEU C O 1
ATOM 10993 N N . LEU C 1 355 ? 72.565 -0.295 17.886 1.00 48.38 355 LEU C N 1
ATOM 10994 C CA . LEU C 1 355 ? 73.324 0.931 17.633 1.00 51.02 355 LEU C CA 1
ATOM 10995 C C . LEU C 1 355 ? 74.077 0.824 16.315 1.00 53.82 355 LEU C C 1
ATOM 10996 O O . LEU C 1 355 ? 74.059 1.762 15.511 1.00 57.22 355 LEU C O 1
ATOM 11001 N N . ALA C 1 356 ? 74.735 -0.318 16.110 1.00 54.27 356 ALA C N 1
ATOM 11002 C CA . ALA C 1 356 ? 75.529 -0.583 14.908 1.00 52.53 356 ALA C CA 1
ATOM 11003 C C . ALA C 1 356 ? 74.703 -0.790 13.630 1.00 54.92 356 ALA C C 1
ATOM 11004 O O . ALA C 1 356 ? 75.246 -0.687 12.531 1.00 57.58 356 ALA C O 1
ATOM 11006 N N . LEU C 1 357 ? 73.414 -1.099 13.769 1.00 56.88 357 LEU C N 1
ATOM 11007 C CA . LEU C 1 357 ? 72.493 -1.195 12.630 1.00 60.93 357 LEU C CA 1
ATOM 11008 C C . LEU C 1 357 ? 71.321 -0.265 12.932 1.00 65.50 357 LEU C C 1
ATOM 11009 O O . LEU C 1 357 ? 70.225 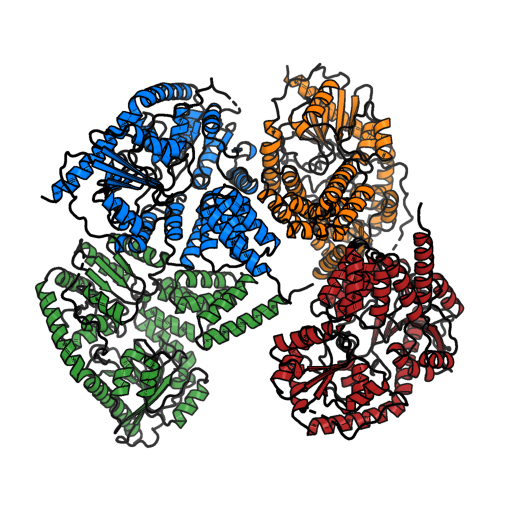-0.721 13.287 1.00 63.79 357 LEU C O 1
ATOM 11014 N N . PRO C 1 358 ? 71.546 1.057 12.778 1.00 69.67 358 PRO C N 1
ATOM 11015 C CA . PRO C 1 358 ? 70.653 2.078 13.352 1.00 67.73 358 PRO C CA 1
ATOM 11016 C C . PRO C 1 358 ? 69.210 2.116 12.811 1.00 69.69 358 PRO C C 1
ATOM 11017 O O . PRO C 1 358 ? 68.369 2.801 13.405 1.00 73.82 358 PRO C O 1
ATOM 11021 N N . ARG C 1 359 ? 68.930 1.408 11.714 1.00 66.76 359 ARG C N 1
ATOM 11022 C CA . ARG C 1 359 ? 67.570 1.295 11.181 1.00 67.67 359 ARG C CA 1
ATOM 11023 C C . ARG C 1 359 ? 66.858 -0.002 11.587 1.00 63.98 359 ARG C C 1
ATOM 11024 O O . ARG C 1 359 ? 65.650 -0.129 11.381 1.00 64.38 359 ARG C O 1
ATOM 11032 N N . ALA C 1 360 ? 67.599 -0.963 12.147 1.00 62.02 360 ALA C N 1
ATOM 11033 C CA . ALA C 1 360 ? 67.044 -2.277 12.520 1.00 56.48 360 ALA C CA 1
ATOM 11034 C C . ALA C 1 360 ? 66.038 -2.174 13.667 1.00 54.44 360 ALA C C 1
ATOM 11035 O O . ALA C 1 360 ? 66.159 -1.316 14.546 1.00 50.75 360 ALA C O 1
ATOM 11037 N N . ARG C 1 361 ? 65.050 -3.061 13.646 1.00 53.15 361 ARG C N 1
ATOM 11038 C CA . ARG C 1 361 ? 64.012 -3.118 14.664 1.00 55.62 361 ARG C CA 1
ATOM 11039 C C . ARG C 1 361 ? 64.086 -4.481 15.338 1.00 55.62 361 ARG C C 1
ATOM 11040 O O . ARG C 1 361 ? 64.473 -5.443 14.696 1.00 58.91 361 ARG C O 1
ATOM 11048 N N . LEU C 1 362 ? 63.744 -4.546 16.630 1.00 56.51 362 LEU C N 1
ATOM 11049 C CA . LEU C 1 362 ? 63.695 -5.802 17.396 1.00 54.47 362 LEU C CA 1
ATOM 11050 C C . LEU C 1 362 ? 62.258 -6.147 17.789 1.00 55.94 362 LEU C C 1
ATOM 11051 O O . LEU C 1 362 ? 61.526 -5.301 18.303 1.00 57.66 362 LEU C O 1
ATOM 11056 N N . ARG C 1 363 ? 61.876 -7.400 17.564 1.00 55.92 363 ARG C N 1
ATOM 11057 C CA . ARG C 1 363 ? 60.505 -7.862 17.740 1.00 57.83 363 ARG C CA 1
ATOM 11058 C C . ARG C 1 363 ? 60.442 -8.941 18.826 1.00 58.43 363 ARG C C 1
ATOM 11059 O O . ARG C 1 363 ? 60.904 -10.060 18.612 1.00 62.90 363 ARG C O 1
ATOM 11067 N N . LEU C 1 364 ? 59.877 -8.609 19.986 1.00 56.94 364 LEU C N 1
ATOM 11068 C CA . LEU C 1 364 ? 59.692 -9.585 21.069 1.00 54.63 364 LEU C CA 1
ATOM 11069 C C . LEU C 1 364 ? 58.229 -9.995 21.169 1.00 54.99 364 LEU C C 1
ATOM 11070 O O . LEU C 1 364 ? 57.330 -9.167 21.031 1.00 55.29 364 LEU C O 1
ATOM 11075 N N . ILE C 1 365 ? 58.001 -11.288 21.378 1.00 57.77 365 ILE C N 1
ATOM 11076 C CA . ILE C 1 365 ? 56.660 -11.822 21.600 1.00 60.38 365 ILE C CA 1
ATOM 11077 C C . ILE C 1 365 ? 56.739 -12.807 22.761 1.00 59.34 365 ILE C C 1
ATOM 11078 O O . ILE C 1 365 ? 57.449 -13.819 22.686 1.00 59.27 365 ILE C O 1
ATOM 11083 N N . ALA C 1 366 ? 55.984 -12.516 23.814 1.00 55.76 366 ALA C N 1
ATOM 11084 C CA . ALA C 1 366 ? 56.031 -13.293 25.051 1.00 55.90 366 ALA C CA 1
ATOM 11085 C C . ALA C 1 366 ? 54.858 -12.951 25.968 1.00 55.39 366 ALA C C 1
ATOM 11086 O O . ALA C 1 366 ? 54.154 -11.958 25.765 1.00 59.20 366 ALA C O 1
ATOM 11088 N N . THR C 1 367 ? 54.664 -13.782 26.983 1.00 54.87 367 THR C N 1
ATOM 11089 C CA . THR C 1 367 ? 53.576 -13.599 27.938 1.00 52.87 367 THR C CA 1
ATOM 11090 C C . THR C 1 367 ? 54.020 -12.518 28.888 1.00 47.89 367 THR C C 1
ATOM 11091 O O . THR C 1 367 ? 55.171 -12.534 29.326 1.00 44.54 367 THR C O 1
ATOM 11095 N N . GLY C 1 368 ? 53.116 -11.594 29.203 1.00 46.34 368 GLY C N 1
ATOM 11096 C CA . GLY C 1 368 ? 53.444 -10.441 30.037 1.00 49.35 368 GLY C CA 1
ATOM 11097 C C . GLY C 1 368 ? 53.526 -9.145 29.267 1.00 48.79 368 GLY C C 1
ATOM 11098 O O . GLY C 1 368 ? 53.338 -8.088 29.853 1.00 58.15 368 GLY C O 1
ATOM 11099 N N . LEU C 1 369 ? 53.757 -9.219 27.958 1.00 47.35 369 LEU C N 1
ATOM 11100 C CA . LEU C 1 369 ? 53.817 -8.019 27.115 1.00 46.74 369 LEU C CA 1
ATOM 11101 C C . LEU C 1 369 ? 52.465 -7.362 26.817 1.00 45.03 369 LEU C C 1
ATOM 11102 O O . LEU C 1 369 ? 52.437 -6.257 26.297 1.00 46.52 369 LEU C O 1
ATOM 11107 N N . GLN C 1 370 ? 51.359 -8.024 27.149 1.00 44.03 370 GLN C N 1
ATOM 11108 C CA . GLN C 1 370 ? 50.048 -7.362 27.184 1.00 46.34 370 GLN C CA 1
ATOM 11109 C C . GLN C 1 370 ? 49.922 -6.247 28.240 1.00 47.19 370 GLN C C 1
ATOM 11110 O O . GLN C 1 370 ? 49.081 -5.352 28.054 1.00 46.46 370 GLN C O 1
ATOM 11116 N N . ASP C 1 371 ? 50.726 -6.308 29.320 1.00 45.12 371 ASP C N 1
ATOM 11117 C CA . ASP C 1 371 ? 50.708 -5.286 30.399 1.00 45.93 371 ASP C CA 1
ATOM 11118 C C . ASP C 1 371 ? 51.624 -4.115 30.056 1.00 45.30 371 ASP C C 1
ATOM 11119 O O . ASP C 1 371 ? 52.822 -4.330 29.815 1.00 45.39 371 ASP C O 1
ATOM 11124 N N . PRO C 1 372 ? 51.082 -2.877 30.056 1.00 43.88 372 PRO C N 1
ATOM 11125 C CA . PRO C 1 372 ? 51.909 -1.680 29.856 1.00 44.94 372 PRO C CA 1
ATOM 11126 C C . PRO C 1 372 ? 53.087 -1.500 30.822 1.00 45.52 372 PRO C C 1
ATOM 11127 O O . PRO C 1 372 ? 54.104 -0.927 30.428 1.00 44.02 372 PRO C O 1
ATOM 11131 N N . VAL C 1 373 ? 52.975 -2.007 32.049 1.00 47.03 373 VAL C N 1
ATOM 11132 C CA . VAL C 1 373 ? 54.045 -1.834 33.048 1.00 47.44 373 VAL C CA 1
ATOM 11133 C C . VAL C 1 373 ? 55.312 -2.582 32.638 1.00 47.41 373 VAL C C 1
ATOM 11134 O O . VAL C 1 373 ? 56.416 -2.039 32.729 1.00 45.83 373 VAL C O 1
ATOM 11138 N N . THR C 1 374 ? 55.137 -3.830 32.198 1.00 48.45 374 THR C N 1
ATOM 11139 C CA . THR C 1 374 ? 56.262 -4.705 31.855 1.00 49.45 374 THR C CA 1
ATOM 11140 C C . THR C 1 374 ? 56.860 -4.364 30.471 1.00 47.94 374 THR C C 1
ATOM 11141 O O . THR C 1 374 ? 58.078 -4.454 30.305 1.00 45.39 374 THR C O 1
ATOM 11145 N N . SER C 1 375 ? 56.023 -3.959 29.501 1.00 45.30 375 SER C N 1
ATOM 11146 C CA . SER C 1 375 ? 56.531 -3.452 28.208 1.00 44.61 375 SER C CA 1
ATOM 11147 C C . SER C 1 375 ? 57.250 -2.104 28.363 1.00 46.13 375 SER C C 1
ATOM 11148 O O . SER C 1 375 ? 58.318 -1.902 27.776 1.00 47.69 375 SER C O 1
ATOM 11151 N N . SER C 1 376 ? 56.686 -1.204 29.168 1.00 48.05 376 SER C N 1
ATOM 11152 C CA . SER C 1 376 ? 57.344 0.075 29.478 1.00 50.33 376 SER C CA 1
ATOM 11153 C C . SER C 1 376 ? 58.720 -0.126 30.103 1.00 50.38 376 SER C C 1
ATOM 11154 O O . SER C 1 376 ? 59.696 0.497 29.659 1.00 48.72 376 SER C O 1
ATOM 11157 N N . ARG C 1 377 ? 58.798 -1.006 31.107 1.00 50.02 377 ARG C N 1
ATOM 11158 C CA . ARG C 1 377 ? 60.077 -1.302 31.779 1.00 50.31 377 ARG C CA 1
ATOM 11159 C C . ARG C 1 377 ? 61.134 -1.820 30.793 1.00 45.93 377 ARG C C 1
ATOM 11160 O O . ARG C 1 377 ? 62.316 -1.495 30.913 1.00 44.00 377 ARG C O 1
ATOM 11168 N N . LEU C 1 378 ? 60.691 -2.601 29.811 1.00 46.31 378 LEU C N 1
ATOM 11169 C CA . LEU C 1 378 ? 61.581 -3.162 28.779 1.00 45.98 378 LEU C CA 1
ATOM 11170 C C . LEU C 1 378 ? 62.033 -2.077 27.802 1.00 44.99 378 LEU C C 1
ATOM 11171 O O . LEU C 1 378 ? 63.226 -1.983 27.489 1.00 42.92 378 LEU C O 1
ATOM 11176 N N . MET C 1 379 ? 61.087 -1.248 27.353 1.00 43.90 379 MET C N 1
ATOM 11177 C CA . MET C 1 379 ? 61.407 -0.072 26.532 1.00 46.91 379 MET C CA 1
ATOM 11178 C C . MET C 1 379 ? 62.407 0.852 27.226 1.00 51.30 379 MET C C 1
ATOM 11179 O O . MET C 1 379 ? 63.378 1.292 26.611 1.00 53.14 379 MET C O 1
ATOM 11184 N N . ARG C 1 380 ? 62.164 1.147 28.503 1.00 56.56 380 ARG C N 1
ATOM 11185 C CA . ARG C 1 380 ? 63.073 1.994 29.278 1.00 61.93 380 ARG C CA 1
ATOM 11186 C C . ARG C 1 380 ? 64.433 1.349 29.458 1.00 57.46 380 ARG C C 1
ATOM 11187 O O . ARG C 1 380 ? 65.455 2.040 29.403 1.00 63.36 380 ARG C O 1
ATOM 11195 N N . ALA C 1 381 ? 64.452 0.039 29.673 1.00 52.35 381 ALA C N 1
ATOM 11196 C CA . ALA C 1 381 ? 65.710 -0.685 29.801 1.00 52.54 381 ALA C CA 1
ATOM 11197 C C . ALA C 1 381 ? 66.591 -0.494 28.562 1.00 53.96 381 ALA C C 1
ATOM 11198 O O . ALA C 1 381 ? 67.802 -0.301 28.692 1.00 52.88 381 ALA C O 1
ATOM 11200 N N . LEU C 1 382 ? 65.978 -0.510 27.374 1.00 56.51 382 LEU C N 1
ATOM 11201 C CA . LEU C 1 382 ? 66.713 -0.256 26.125 1.00 55.46 382 LEU C CA 1
ATOM 11202 C C . LEU C 1 382 ? 67.137 1.197 25.923 1.00 53.98 382 LEU C C 1
ATOM 11203 O O . LEU C 1 382 ? 68.269 1.439 25.494 1.00 57.50 382 LEU C O 1
ATOM 11208 N N . GLU C 1 383 ? 66.265 2.157 26.234 1.00 51.98 383 GLU C N 1
ATOM 11209 C CA . GLU C 1 383 ? 66.646 3.584 26.159 1.00 51.50 383 GLU C CA 1
ATOM 11210 C C . GLU C 1 383 ? 67.853 3.890 27.044 1.00 49.92 383 GLU C C 1
ATOM 11211 O O . GLU C 1 383 ? 68.755 4.608 26.618 1.00 56.73 383 GLU C O 1
ATOM 11217 N N . GLY C 1 384 ? 67.897 3.311 28.240 1.00 45.19 384 GLY C N 1
ATOM 11218 C CA . GLY C 1 384 ? 69.055 3.434 29.125 1.00 45.92 384 GLY C CA 1
ATOM 11219 C C . GLY C 1 384 ? 70.372 2.955 28.539 1.00 46.88 384 GLY C C 1
ATOM 11220 O O . GLY C 1 384 ? 71.435 3.377 28.990 1.00 47.12 384 GLY C O 1
ATOM 11221 N N . ARG C 1 385 ? 70.303 2.054 27.556 1.00 49.04 385 ARG C N 1
ATOM 11222 C CA . ARG C 1 385 ? 71.471 1.610 26.777 1.00 49.86 385 ARG C CA 1
ATOM 11223 C C . ARG C 1 385 ? 71.647 2.359 25.436 1.00 50.85 385 ARG C C 1
ATOM 11224 O O . ARG C 1 385 ? 72.394 1.894 24.566 1.00 50.90 385 ARG C O 1
ATOM 11232 N N . GLY C 1 386 ? 70.981 3.513 25.285 1.00 50.55 386 GLY C N 1
ATOM 11233 C CA . GLY C 1 386 ? 71.149 4.395 24.126 1.00 51.40 386 GLY C CA 1
ATOM 11234 C C . GLY C 1 386 ? 70.348 4.062 22.873 1.00 50.04 386 GLY C C 1
ATOM 11235 O O . GLY C 1 386 ? 70.670 4.552 21.795 1.00 49.14 386 GLY C O 1
ATOM 11236 N N . VAL C 1 387 ? 69.296 3.262 23.015 1.00 49.99 387 VAL C N 1
ATOM 11237 C CA . VAL C 1 387 ? 68.527 2.762 21.877 1.00 50.12 387 VAL C CA 1
ATOM 11238 C C . VAL C 1 387 ? 67.107 3.272 22.008 1.00 47.65 387 VAL C C 1
ATOM 11239 O O . VAL C 1 387 ? 66.468 3.039 23.025 1.00 46.80 387 VAL C O 1
ATOM 11243 N N . ALA C 1 388 ? 66.608 3.935 20.968 1.00 46.54 388 ALA C N 1
ATOM 11244 C CA . ALA C 1 388 ? 65.268 4.522 20.993 1.00 47.25 388 ALA C CA 1
ATOM 11245 C C . ALA C 1 388 ? 64.216 3.443 21.200 1.00 48.37 388 ALA C C 1
ATOM 11246 O O . ALA C 1 388 ? 64.252 2.412 20.541 1.00 49.30 388 ALA C O 1
ATOM 11248 N N . GLY C 1 389 ? 63.301 3.678 22.137 1.00 51.61 389 GLY C N 1
ATOM 11249 C CA . GLY C 1 389 ? 62.313 2.679 22.534 1.00 54.11 389 GLY C CA 1
ATOM 11250 C C . GLY C 1 389 ? 61.290 2.330 21.468 1.00 57.44 389 GLY C C 1
ATOM 11251 O O . GLY C 1 389 ? 60.728 1.232 21.490 1.00 59.12 389 GLY C O 1
ATOM 11252 N N . GLU C 1 390 ? 61.035 3.263 20.546 1.00 59.57 390 GLU C N 1
ATOM 11253 C CA . GLU C 1 390 ? 60.119 3.019 19.410 1.00 60.45 390 GLU C CA 1
ATOM 11254 C C . GLU C 1 390 ? 60.631 1.968 18.400 1.00 61.82 390 GLU C C 1
ATOM 11255 O O . GLU C 1 390 ? 59.824 1.388 17.665 1.00 63.91 390 GLU C O 1
ATOM 11261 N N . ARG C 1 391 ? 61.950 1.729 18.368 1.00 59.58 391 ARG C N 1
ATOM 11262 C CA . ARG C 1 391 ? 62.543 0.692 17.499 1.00 59.90 391 ARG C CA 1
ATOM 11263 C C . ARG C 1 391 ? 62.244 -0.716 18.031 1.00 61.34 391 ARG C C 1
ATOM 11264 O O . ARG C 1 391 ? 62.356 -1.687 17.296 1.00 60.12 391 ARG C O 1
ATOM 11272 N N . LEU C 1 392 ? 61.902 -0.808 19.316 1.00 65.00 392 LEU C N 1
ATOM 11273 C CA . LEU C 1 392 ? 61.532 -2.055 19.985 1.00 62.22 392 LEU C CA 1
ATOM 11274 C C . LEU C 1 392 ? 60.022 -2.279 19.896 1.00 61.03 392 LEU C C 1
ATOM 11275 O O . LEU C 1 392 ? 59.259 -1.498 20.462 1.00 67.50 392 LEU C O 1
ATOM 11280 N N . GLU C 1 393 ? 59.586 -3.331 19.199 1.00 58.01 393 GLU C N 1
ATOM 11281 C CA . GLU C 1 393 ? 58.146 -3.646 19.100 1.00 59.55 393 GLU C CA 1
ATOM 11282 C C . GLU C 1 393 ? 57.719 -4.945 19.846 1.00 58.60 393 GLU C C 1
ATOM 11283 O O . GLU C 1 393 ? 58.092 -6.054 19.478 1.00 53.84 393 GLU C O 1
ATOM 11289 N N . LEU C 1 394 ? 56.921 -4.758 20.900 1.00 59.95 394 LEU C N 1
ATOM 11290 C CA . LEU C 1 394 ? 56.522 -5.803 21.835 1.00 57.26 394 LEU C CA 1
ATOM 11291 C C . LEU C 1 394 ? 55.087 -6.208 21.538 1.00 58.54 394 LEU C C 1
ATOM 11292 O O . LEU C 1 394 ? 54.227 -5.348 21.360 1.00 56.94 394 LEU C O 1
ATOM 11297 N N . LEU C 1 395 ? 54.828 -7.511 21.524 1.00 62.65 395 LEU C N 1
ATOM 11298 C CA . LEU C 1 395 ? 53.513 -8.053 21.187 1.00 68.27 395 LEU C CA 1
ATOM 11299 C C . LEU C 1 395 ? 52.997 -9.042 22.239 1.00 69.81 395 LEU C C 1
ATOM 11300 O O . LEU C 1 395 ? 53.766 -9.823 22.817 1.00 68.93 395 LEU C O 1
ATOM 11305 N N . SER C 1 396 ? 51.684 -9.010 22.458 1.00 67.64 396 SER C N 1
ATOM 11306 C CA . SER C 1 396 ? 51.014 -9.954 23.347 1.00 70.26 396 SER C CA 1
ATOM 11307 C C . SER C 1 396 ? 51.064 -11.362 22.731 1.00 72.66 396 SER C C 1
ATOM 11308 O O . SER C 1 396 ? 51.144 -11.496 21.507 1.00 73.89 396 SER C O 1
ATOM 11311 N N . PRO C 1 397 ? 51.001 -12.414 23.568 1.00 74.63 397 PRO C N 1
ATOM 11312 C CA . PRO C 1 397 ? 51.174 -13.779 23.041 1.00 73.43 397 PRO C CA 1
ATOM 11313 C C . PRO C 1 397 ? 50.019 -14.264 22.146 1.00 72.01 397 PRO C C 1
ATOM 11314 O O . PRO C 1 397 ? 48.898 -13.759 22.249 1.00 72.81 397 PRO C O 1
ATOM 11318 N N . MET C 1 398 ? 50.322 -15.234 21.282 1.00 70.46 398 MET C N 1
ATOM 11319 C CA . MET C 1 398 ? 49.406 -15.738 20.245 1.00 69.74 398 MET C CA 1
ATOM 11320 C C . MET C 1 398 ? 49.290 -17.266 20.227 1.00 71.07 398 MET C C 1
ATOM 11321 O O . MET C 1 398 ? 50.155 -17.964 20.760 1.00 67.45 398 MET C O 1
ATOM 11326 N N . PRO C 1 399 ? 48.249 -17.796 19.555 1.00 73.48 399 PRO C N 1
ATOM 11327 C CA . PRO C 1 399 ? 48.220 -19.227 19.231 1.00 75.09 399 PRO C CA 1
ATOM 11328 C C . PRO C 1 399 ? 49.478 -19.693 18.479 1.00 74.10 399 PRO C C 1
ATOM 11329 O O . PRO C 1 399 ? 50.185 -18.876 17.886 1.00 73.62 399 PRO C O 1
ATOM 11333 N N . ARG C 1 400 ? 49.733 -20.997 18.517 1.00 72.39 400 ARG C N 1
ATOM 11334 C CA . ARG C 1 400 ? 50.966 -21.593 17.976 1.00 73.38 400 ARG C CA 1
ATOM 11335 C C . ARG C 1 400 ? 51.212 -21.266 16.490 1.00 72.81 400 ARG C C 1
ATOM 11336 O O . ARG C 1 400 ? 52.273 -20.745 16.156 1.00 75.45 400 ARG C O 1
ATOM 11344 N N . THR C 1 401 ? 50.256 -21.580 15.613 1.00 71.63 401 THR C N 1
ATOM 11345 C CA . THR C 1 401 ? 50.422 -21.333 14.164 1.00 72.21 401 THR C CA 1
ATOM 11346 C C . THR C 1 401 ? 50.454 -19.842 13.807 1.00 70.81 401 THR C C 1
ATOM 11347 O O . THR C 1 401 ? 51.124 -19.450 12.851 1.00 72.43 401 THR C O 1
ATOM 11351 N N . ASP C 1 402 ? 49.726 -19.021 14.563 1.00 67.05 402 ASP C N 1
ATOM 11352 C CA . ASP C 1 402 ? 49.792 -17.571 14.402 1.00 63.18 402 ASP C CA 1
ATOM 11353 C C . ASP C 1 402 ? 51.191 -17.053 14.715 1.00 59.07 402 ASP C C 1
ATOM 11354 O O . ASP C 1 402 ? 51.669 -16.154 14.032 1.00 62.03 402 ASP C O 1
ATOM 11359 N N . LEU C 1 403 ? 51.842 -17.619 15.733 1.00 56.32 403 LEU C N 1
ATOM 11360 C CA . LEU C 1 403 ? 53.211 -17.216 16.109 1.00 54.41 403 LEU C CA 1
ATOM 11361 C C . LEU C 1 403 ? 54.236 -17.684 15.090 1.00 52.98 403 LEU C C 1
ATOM 11362 O O . LEU C 1 403 ? 55.125 -16.921 14.712 1.00 52.82 403 LEU C O 1
ATOM 11367 N N . LEU C 1 404 ? 54.128 -18.942 14.673 1.00 51.18 404 LEU C N 1
ATOM 11368 C CA . LEU C 1 404 ? 54.928 -19.464 13.555 1.00 51.23 404 LEU C CA 1
ATOM 11369 C C . LEU C 1 404 ? 54.846 -18.555 12.310 1.00 52.26 404 LEU C C 1
ATOM 11370 O O . LEU C 1 404 ? 55.859 -18.247 11.688 1.00 46.53 404 LEU C O 1
ATOM 11375 N N . ALA C 1 405 ? 53.632 -18.122 11.976 1.00 56.82 405 ALA C N 1
ATOM 11376 C CA . ALA C 1 405 ? 53.395 -17.258 10.815 1.00 60.39 405 ALA C CA 1
ATOM 11377 C C . ALA C 1 405 ? 54.112 -15.900 10.900 1.00 62.39 405 ALA C C 1
ATOM 11378 O O . ALA C 1 405 ? 54.522 -15.381 9.864 1.00 66.97 405 ALA C O 1
ATOM 11380 N N . THR C 1 406 ? 54.274 -15.336 12.107 1.00 62.13 406 THR C N 1
ATOM 11381 C CA . THR C 1 406 ? 54.988 -14.044 12.273 1.00 60.26 406 THR C CA 1
ATOM 11382 C C . THR C 1 406 ? 56.515 -14.132 12.110 1.00 55.89 406 THR C C 1
ATOM 11383 O O . THR C 1 406 ? 57.173 -13.099 12.118 1.00 61.83 406 THR C O 1
ATOM 11387 N N . TYR C 1 407 ? 57.080 -15.336 12.004 1.00 49.84 407 TYR C N 1
ATOM 11388 C CA . TYR C 1 407 ? 58.481 -15.482 11.579 1.00 48.12 407 TYR C CA 1
ATOM 11389 C C . TYR C 1 407 ? 58.718 -15.033 10.128 1.00 45.85 407 TYR C C 1
ATOM 11390 O O . TYR C 1 407 ? 59.836 -14.647 9.781 1.00 39.11 407 TYR C O 1
ATOM 11399 N N . ASN C 1 408 ? 57.676 -15.088 9.294 1.00 48.53 408 ASN C N 1
ATOM 11400 C CA . ASN C 1 408 ? 57.738 -14.569 7.916 1.00 52.26 408 ASN C CA 1
ATOM 11401 C C . ASN C 1 408 ? 58.145 -13.103 7.838 1.00 56.88 408 ASN C C 1
ATOM 11402 O O . ASN C 1 408 ? 58.787 -12.690 6.864 1.00 53.81 408 ASN C O 1
ATOM 11407 N N . ASP C 1 409 ? 57.770 -12.335 8.868 1.00 61.73 409 ASP C N 1
ATOM 11408 C CA . ASP C 1 409 ? 58.160 -10.925 9.004 1.00 60.94 409 ASP C CA 1
ATOM 11409 C C . ASP C 1 409 ? 59.483 -10.702 9.768 1.00 57.45 409 ASP C C 1
ATOM 11410 O O . ASP C 1 409 ? 59.812 -9.552 10.077 1.00 58.19 409 ASP C O 1
ATOM 11415 N N . ILE C 1 410 ? 60.239 -11.774 10.054 1.00 52.65 410 ILE C N 1
ATOM 11416 C CA . ILE C 1 410 ? 61.520 -11.691 10.780 1.00 52.62 410 ILE C CA 1
ATOM 11417 C C . ILE C 1 410 ? 62.634 -12.157 9.868 1.00 49.21 410 ILE C C 1
ATOM 11418 O O . ILE C 1 410 ? 62.521 -13.201 9.258 1.00 49.78 410 ILE C O 1
ATOM 11423 N N . ASP C 1 411 ? 63.720 -11.397 9.817 1.00 48.72 411 ASP C N 1
ATOM 11424 C CA . ASP C 1 411 ? 64.872 -11.727 8.979 1.00 49.57 411 ASP C CA 1
ATOM 11425 C C . ASP C 1 411 ? 65.851 -12.626 9.710 1.00 48.36 411 ASP C C 1
ATOM 11426 O O . ASP C 1 411 ? 66.361 -13.587 9.123 1.00 48.32 411 ASP C O 1
ATOM 11431 N N . VAL C 1 412 ? 66.117 -12.291 10.977 1.00 47.14 412 VAL C N 1
ATOM 11432 C CA . VAL C 1 412 ? 67.073 -13.003 11.837 1.00 45.33 412 VAL C CA 1
ATOM 11433 C C . VAL C 1 412 ? 66.469 -13.169 13.230 1.00 45.07 412 VAL C C 1
ATOM 11434 O O . VAL C 1 412 ? 65.875 -12.231 13.760 1.00 44.26 412 VAL C O 1
ATOM 11438 N N . ALA C 1 413 ? 66.641 -14.353 13.822 1.00 46.39 413 ALA C N 1
ATOM 11439 C CA . ALA C 1 413 ? 66.241 -14.606 15.218 1.00 44.90 413 ALA C CA 1
ATOM 11440 C C . ALA C 1 413 ? 67.441 -14.512 16.153 1.00 43.78 413 ALA C C 1
ATOM 11441 O O . ALA C 1 413 ? 68.547 -14.938 15.797 1.00 42.35 413 ALA C O 1
ATOM 11443 N N . LEU C 1 414 ? 67.223 -13.942 17.339 1.00 43.18 414 LEU C N 1
ATOM 11444 C CA . LEU C 1 414 ? 68.271 -13.827 18.360 1.00 43.76 414 LEU C CA 1
ATOM 11445 C C . LEU C 1 414 ? 67.916 -14.688 19.555 1.00 44.52 414 LEU C C 1
ATOM 11446 O O . LEU C 1 414 ? 66.808 -14.592 20.082 1.00 44.84 414 LEU C O 1
ATOM 11451 N N . ASP C 1 415 ? 68.866 -15.507 19.992 1.00 44.75 415 ASP C N 1
ATOM 11452 C CA . ASP C 1 415 ? 68.662 -16.416 21.120 1.00 46.69 415 ASP C CA 1
ATOM 11453 C C . ASP C 1 415 ? 69.138 -15.755 22.399 1.00 45.64 415 ASP C C 1
ATOM 11454 O O . ASP C 1 415 ? 70.036 -14.915 22.366 1.00 45.94 415 ASP C O 1
ATOM 11459 N N . THR C 1 416 ? 68.542 -16.161 23.521 1.00 45.62 416 THR C N 1
ATOM 11460 C CA . THR C 1 416 ? 68.861 -15.601 24.840 1.00 43.27 416 THR C CA 1
ATOM 11461 C C . THR C 1 416 ? 70.089 -16.245 25.493 1.00 43.57 416 THR C C 1
ATOM 11462 O O . THR C 1 416 ? 70.542 -17.318 25.095 1.00 43.40 416 THR C O 1
ATOM 11466 N N . LEU C 1 417 ? 70.637 -15.534 26.471 1.00 44.56 417 LEU C N 1
ATOM 11467 C CA . LEU C 1 417 ? 71.682 -16.042 27.358 1.00 46.20 417 LEU C CA 1
ATOM 11468 C C . LEU C 1 417 ? 71.411 -15.485 28.773 1.00 46.79 417 LEU C C 1
ATOM 11469 O O . LEU C 1 417 ? 70.734 -14.463 28.896 1.00 46.12 417 LEU C O 1
ATOM 11474 N N . PRO C 1 418 ? 71.891 -16.133 29.842 1.00 46.53 418 PRO C N 1
ATOM 11475 C CA . PRO C 1 418 ? 72.628 -17.416 29.807 1.00 45.55 418 PRO C CA 1
ATOM 11476 C C . PRO C 1 418 ? 71.755 -18.660 29.620 1.00 42.83 418 PRO C C 1
ATOM 11477 O O . PRO C 1 418 ? 72.301 -19.734 29.401 1.00 40.21 418 PRO C O 1
ATOM 11481 N N . TYR C 1 419 ? 70.430 -18.503 29.705 1.00 41.27 419 TYR C N 1
ATOM 11482 C CA . TYR C 1 419 ? 69.475 -19.583 29.490 1.00 39.98 419 TYR C CA 1
ATOM 11483 C C . TYR C 1 419 ? 69.094 -19.528 27.999 1.00 41.13 419 TYR C C 1
ATOM 11484 O O . TYR C 1 419 ? 68.327 -18.647 27.555 1.00 39.31 419 TYR C O 1
ATOM 11493 N N . SER C 1 420 ? 69.635 -20.479 27.237 1.00 38.50 420 SER C N 1
ATOM 11494 C CA . SER C 1 420 ? 69.352 -20.578 25.814 1.00 38.71 420 SER C CA 1
ATOM 11495 C C . SER C 1 420 ? 67.978 -21.153 25.575 1.00 39.34 420 SER C C 1
ATOM 11496 O O . SER C 1 420 ? 67.548 -22.062 26.274 1.00 40.39 420 SER C O 1
ATOM 11499 N N . GLY C 1 421 ? 67.307 -20.624 24.561 1.00 39.81 421 GLY C N 1
ATOM 11500 C CA . GLY C 1 421 ? 66.015 -21.129 24.148 1.00 41.49 421 GLY C CA 1
ATOM 11501 C C . GLY C 1 421 ? 66.180 -22.468 23.461 1.00 43.77 421 GLY C C 1
ATOM 11502 O O . GLY C 1 421 ? 67.296 -22.938 23.267 1.00 46.84 421 GLY C O 1
ATOM 11503 N N . CYS C 1 422 ? 65.067 -23.089 23.102 1.00 42.74 422 CYS C N 1
ATOM 11504 C CA . CYS C 1 422 ? 65.101 -24.403 22.502 1.00 42.50 422 CYS C CA 1
ATOM 11505 C C . CYS C 1 422 ? 64.008 -24.528 21.472 1.00 43.08 422 CYS C C 1
ATOM 11506 O O . CYS C 1 422 ? 64.282 -24.549 20.284 1.00 42.94 422 CYS C O 1
ATOM 11509 N N . THR C 1 423 ? 62.762 -24.555 21.916 1.00 44.46 423 THR C N 1
ATOM 11510 C CA . THR C 1 423 ? 61.677 -24.794 20.980 1.00 45.97 423 THR C CA 1
ATOM 11511 C C . THR C 1 423 ? 61.401 -23.542 20.134 1.00 49.20 423 THR C C 1
ATOM 11512 O O . THR C 1 423 ? 61.014 -23.675 18.975 1.00 50.84 423 THR C O 1
ATOM 11516 N N . THR C 1 424 ? 61.645 -22.343 20.671 1.00 50.56 424 THR C N 1
ATOM 11517 C CA . THR C 1 424 ? 61.503 -21.128 19.851 1.00 52.32 424 THR C CA 1
ATOM 11518 C C . THR C 1 424 ? 62.561 -21.127 18.743 1.00 50.74 424 THR C C 1
ATOM 11519 O O . THR C 1 424 ? 62.277 -20.742 17.603 1.00 50.92 424 THR C O 1
ATOM 11523 N N . SER C 1 425 ? 63.773 -21.562 19.076 1.00 46.39 425 SER C N 1
ATOM 11524 C CA . SER C 1 425 ? 64.842 -21.644 18.076 1.00 44.38 425 SER C CA 1
ATOM 11525 C C . SER C 1 425 ? 64.499 -22.640 16.982 1.00 42.69 425 SER C C 1
ATOM 11526 O O . SER C 1 425 ? 64.664 -22.351 15.797 1.00 41.64 425 SER C O 1
ATOM 11529 N N . LEU C 1 426 ? 64.001 -23.802 17.381 1.00 42.00 426 LEU C N 1
ATOM 11530 C CA . LEU C 1 426 ? 63.591 -24.808 16.419 1.00 42.67 426 LEU C CA 1
ATOM 11531 C C . LEU C 1 426 ? 62.442 -24.273 15.550 1.00 45.63 426 LEU C C 1
ATOM 11532 O O . LEU C 1 426 ? 62.448 -24.457 14.322 1.00 45.15 426 LEU C O 1
ATOM 11537 N N . GLU C 1 427 ? 61.479 -23.602 16.184 1.00 45.56 427 GLU C N 1
ATOM 11538 C CA . GLU C 1 427 ? 60.348 -23.013 15.459 1.00 47.44 427 GLU C CA 1
ATOM 11539 C C . GLU C 1 427 ? 60.806 -22.026 14.388 1.00 47.34 427 GLU C C 1
ATOM 11540 O O . GLU C 1 427 ? 60.235 -21.993 13.294 1.00 44.82 427 GLU C O 1
ATOM 11546 N N . ALA C 1 428 ? 61.830 -21.233 14.718 1.00 47.44 428 ALA C N 1
ATOM 11547 C CA . ALA C 1 428 ? 62.410 -20.266 13.787 1.00 47.40 428 ALA C CA 1
ATOM 11548 C C . ALA C 1 428 ? 62.954 -20.980 12.568 1.00 45.90 428 ALA C C 1
ATOM 11549 O O . ALA C 1 428 ? 62.555 -20.675 11.445 1.00 47.82 428 ALA C O 1
ATOM 11551 N N . LEU C 1 429 ? 63.831 -21.953 12.797 1.00 45.78 429 LEU C N 1
ATOM 11552 C CA . LEU C 1 429 ? 64.410 -22.744 11.711 1.00 47.17 429 LEU C CA 1
ATOM 11553 C C . LEU C 1 429 ? 63.327 -23.384 10.829 1.00 47.19 429 LEU C C 1
ATOM 11554 O O . LEU C 1 429 ? 63.435 -23.343 9.610 1.00 48.15 429 LEU C O 1
ATOM 11559 N N . TRP C 1 430 ? 62.278 -23.937 11.438 1.00 49.73 430 TRP C N 1
ATOM 11560 C CA . TRP C 1 430 ? 61.129 -24.470 10.678 1.00 52.70 430 TRP C CA 1
ATOM 11561 C C . TRP C 1 430 ? 60.537 -23.463 9.670 1.00 55.93 430 TRP C C 1
ATOM 11562 O O . TRP C 1 430 ? 60.040 -23.870 8.607 1.00 58.47 430 TRP C O 1
ATOM 11573 N N . MET C 1 431 ? 60.586 -22.171 10.018 1.00 55.32 431 MET C N 1
ATOM 11574 C CA . MET C 1 431 ? 60.131 -21.075 9.152 1.00 53.91 431 MET C CA 1
ATOM 11575 C C . MET C 1 431 ? 61.252 -20.394 8.333 1.00 52.96 431 MET C C 1
ATOM 11576 O O . MET C 1 431 ? 61.078 -19.273 7.829 1.00 48.86 431 MET C O 1
ATOM 11581 N N . GLY C 1 432 ? 62.387 -21.074 8.171 1.00 50.11 432 GLY C N 1
ATOM 11582 C CA . GLY C 1 432 ? 63.482 -20.554 7.370 1.00 49.81 432 GLY C CA 1
ATOM 11583 C C . GLY C 1 432 ? 64.124 -19.274 7.875 1.00 49.21 432 GLY C C 1
ATOM 11584 O O . GLY C 1 432 ? 64.645 -18.488 7.081 1.00 50.04 432 GLY C O 1
ATOM 11585 N N . VAL C 1 433 ? 64.091 -19.067 9.190 1.00 46.16 433 VAL C N 1
ATOM 11586 C CA . VAL C 1 433 ? 64.731 -17.922 9.823 1.00 44.07 433 VAL C CA 1
ATOM 11587 C C . VAL C 1 433 ? 65.975 -18.437 10.556 1.00 43.35 433 VAL C C 1
ATOM 11588 O O . VAL C 1 433 ? 65.866 -19.346 11.380 1.00 43.05 433 VAL C O 1
ATOM 11592 N N . PRO C 1 434 ? 67.157 -17.859 10.267 1.00 41.05 434 PRO C N 1
ATOM 11593 C CA . PRO C 1 434 ? 68.344 -18.241 11.027 1.00 41.09 434 PRO C CA 1
ATOM 11594 C C . PRO C 1 434 ? 68.319 -17.700 12.461 1.00 41.34 434 PRO C C 1
ATOM 11595 O O . PRO C 1 434 ? 67.636 -16.707 12.731 1.00 44.07 434 PRO C O 1
ATOM 11599 N N . VAL C 1 435 ? 69.071 -18.357 13.349 1.00 38.93 435 VAL C N 1
ATOM 11600 C CA . VAL C 1 435 ? 69.106 -18.042 14.774 1.00 37.43 435 VAL C CA 1
ATOM 11601 C C . VAL C 1 435 ? 70.548 -17.840 15.203 1.00 39.38 435 VAL C C 1
ATOM 11602 O O . VAL C 1 435 ? 71.369 -18.729 15.000 1.00 40.71 435 VAL C O 1
ATOM 11606 N N . VAL C 1 436 ? 70.846 -16.689 15.807 1.00 40.02 436 VAL C N 1
ATOM 11607 C CA . VAL C 1 436 ? 72.175 -16.417 16.372 1.00 41.38 436 VAL C CA 1
ATOM 11608 C C . VAL C 1 436 ? 72.144 -16.750 17.867 1.00 42.70 436 VAL C C 1
ATOM 11609 O O . VAL C 1 436 ? 71.175 -16.407 18.554 1.00 44.92 436 VAL C O 1
ATOM 11613 N N . THR C 1 437 ? 73.191 -17.418 18.360 1.00 42.95 437 THR C N 1
ATOM 11614 C CA . THR C 1 437 ? 73.278 -17.862 19.763 1.00 44.58 437 THR C CA 1
ATOM 11615 C C . THR C 1 437 ? 74.684 -17.729 20.305 1.00 44.81 437 THR C C 1
ATOM 11616 O O . THR C 1 437 ? 75.650 -17.686 19.534 1.00 43.62 437 THR C O 1
ATOM 11620 N N . LEU C 1 438 ? 74.783 -17.695 21.635 1.00 44.32 438 LEU C N 1
ATOM 11621 C CA . LEU C 1 438 ? 76.043 -17.914 22.339 1.00 43.88 438 LEU C CA 1
ATOM 11622 C C . LEU C 1 438 ? 76.071 -19.371 22.831 1.00 45.55 438 LEU C C 1
ATOM 11623 O O . LEU C 1 438 ? 75.105 -19.864 23.415 1.00 48.41 438 LEU C O 1
ATOM 11628 N N . GLU C 1 439 ? 77.180 -20.055 22.580 1.00 44.63 439 GLU C N 1
ATOM 11629 C CA . GLU C 1 439 ? 77.423 -21.373 23.139 1.00 42.71 439 GLU C CA 1
ATOM 11630 C C . GLU C 1 439 ? 78.013 -21.153 24.530 1.00 40.91 439 GLU C C 1
ATOM 11631 O O . GLU C 1 439 ? 79.179 -20.788 24.656 1.00 39.44 439 GLU C O 1
ATOM 11637 N N . GLY C 1 440 ? 77.186 -21.334 25.563 1.00 40.31 440 GLY C N 1
ATOM 11638 C CA . GLY C 1 440 ? 77.628 -21.270 26.955 1.00 41.18 440 GLY C CA 1
ATOM 11639 C C . GLY C 1 440 ? 78.396 -22.514 27.371 1.00 44.16 440 GLY C C 1
ATOM 11640 O O . GLY C 1 440 ? 78.276 -23.563 26.747 1.00 45.03 440 GLY C O 1
ATOM 11641 N N . ALA C 1 441 ? 79.194 -22.401 28.428 1.00 49.88 441 ALA C N 1
ATOM 11642 C CA . ALA C 1 441 ? 80.020 -23.520 28.917 1.00 56.45 441 ALA C CA 1
ATOM 11643 C C . ALA C 1 441 ? 79.226 -24.282 29.966 1.00 56.86 441 ALA C C 1
ATOM 11644 O O . ALA C 1 441 ? 79.644 -24.410 31.107 1.00 65.30 441 ALA C O 1
ATOM 11646 N N . ASP C 1 442 ? 78.079 -24.801 29.553 1.00 54.53 442 ASP C N 1
ATOM 11647 C CA . ASP C 1 442 ? 76.940 -24.985 30.444 1.00 52.23 442 ASP C CA 1
ATOM 11648 C C . ASP C 1 442 ? 75.772 -25.551 29.642 1.00 48.38 442 ASP C C 1
ATOM 11649 O O . ASP C 1 442 ? 75.405 -25.000 28.605 1.00 49.41 442 ASP C O 1
ATOM 11654 N N . MET C 1 443 ? 75.167 -26.624 30.122 1.00 41.98 443 MET C N 1
ATOM 11655 C CA . MET C 1 443 ? 74.067 -27.255 29.397 1.00 42.10 443 MET C CA 1
ATOM 11656 C C . MET C 1 443 ? 72.877 -26.286 29.171 1.00 40.38 443 MET C C 1
ATOM 11657 O O . MET C 1 443 ? 72.306 -26.229 28.068 1.00 37.05 443 MET C O 1
ATOM 11662 N N . ALA C 1 444 ? 72.522 -25.517 30.200 1.00 37.26 444 ALA C N 1
ATOM 11663 C CA . ALA C 1 444 ? 71.383 -24.601 30.110 1.00 36.99 444 ALA C CA 1
ATOM 11664 C C . ALA C 1 444 ? 71.549 -23.529 29.027 1.00 35.83 444 ALA C C 1
ATOM 11665 O O . ALA C 1 444 ? 70.551 -23.043 28.477 1.00 35.76 444 ALA C O 1
ATOM 11667 N N . GLY C 1 445 ? 72.799 -23.178 28.723 1.00 36.25 445 GLY C N 1
ATOM 11668 C CA . GLY C 1 445 ? 73.126 -22.248 27.635 1.00 38.16 445 GLY C CA 1
ATOM 11669 C C . GLY C 1 445 ? 73.581 -22.894 26.329 1.00 41.64 445 GLY C C 1
ATOM 11670 O O . GLY C 1 445 ? 74.396 -22.303 25.600 1.00 42.13 445 GLY C O 1
ATOM 11671 N N . ARG C 1 446 ? 73.068 -24.097 26.027 1.00 42.61 446 ARG C N 1
ATOM 11672 C CA . ARG C 1 446 ? 73.505 -24.872 24.845 1.00 40.24 446 ARG C CA 1
ATOM 11673 C C . ARG C 1 446 ? 72.411 -25.576 24.051 1.00 38.76 446 ARG C C 1
ATOM 11674 O O . ARG C 1 446 ? 72.722 -26.289 23.104 1.00 39.47 446 ARG C O 1
ATOM 11682 N N . ALA C 1 447 ? 71.144 -25.375 24.386 1.00 39.07 447 ALA C N 1
ATOM 11683 C CA . ALA C 1 447 ? 70.069 -26.026 23.638 1.00 40.85 447 ALA C CA 1
ATOM 11684 C C . ALA C 1 447 ? 70.107 -25.621 22.146 1.00 43.91 447 ALA C C 1
ATOM 11685 O O . ALA C 1 447 ? 69.917 -26.459 21.259 1.00 41.11 447 ALA C O 1
ATOM 11687 N N . THR C 1 448 ? 70.372 -24.341 21.878 1.00 45.81 448 THR C N 1
ATOM 11688 C CA . THR C 1 448 ? 70.421 -23.838 20.503 1.00 47.22 448 THR C CA 1
ATOM 11689 C C . THR C 1 448 ? 71.779 -24.040 19.849 1.00 45.48 448 THR C C 1
ATOM 11690 O O . THR C 1 448 ? 71.846 -24.350 18.663 1.00 44.97 448 THR C O 1
ATOM 11694 N N . SER C 1 449 ? 72.855 -23.844 20.606 1.00 42.88 449 SER C N 1
ATOM 11695 C CA . SER C 1 449 ? 74.185 -24.129 20.082 1.00 43.94 449 SER C CA 1
ATOM 11696 C C . SER C 1 449 ? 74.206 -25.556 19.494 1.00 44.27 449 SER C C 1
ATOM 11697 O O . SER C 1 449 ? 74.637 -25.746 18.367 1.00 44.69 449 SER C O 1
ATOM 11700 N N . SER C 1 450 ? 73.676 -26.527 20.238 1.00 44.72 450 SER C N 1
ATOM 11701 C CA . SER C 1 450 ? 73.607 -27.922 19.785 1.00 45.34 450 SER C CA 1
ATOM 11702 C C . SER C 1 450 ? 72.755 -28.080 18.526 1.00 42.89 450 SER C C 1
ATOM 11703 O O . SER C 1 450 ? 73.239 -28.574 17.517 1.00 41.64 450 SER C O 1
ATOM 11706 N N . LEU C 1 451 ? 71.499 -27.640 18.600 1.00 43.24 451 LEU C N 1
ATOM 11707 C CA . LEU C 1 451 ? 70.557 -27.665 17.461 1.00 44.88 451 LEU C CA 1
ATOM 11708 C C . LEU C 1 451 ? 71.225 -27.185 16.175 1.00 47.57 451 LEU C C 1
ATOM 11709 O O . LEU C 1 451 ? 71.225 -27.892 15.167 1.00 47.30 451 LEU C O 1
ATOM 11714 N N . LEU C 1 452 ? 71.807 -25.988 16.242 1.00 49.60 452 LEU C N 1
ATOM 11715 C CA . LEU C 1 452 ? 72.459 -25.363 15.099 1.00 49.08 452 LEU C CA 1
ATOM 11716 C C . LEU C 1 452 ? 73.648 -26.186 14.587 1.00 48.56 452 LEU C C 1
ATOM 11717 O O . LEU C 1 452 ? 73.792 -26.370 13.379 1.00 51.92 452 LEU C O 1
ATOM 11722 N N . ARG C 1 453 ? 74.487 -26.686 15.484 1.00 45.74 453 ARG C N 1
ATOM 11723 C CA . ARG C 1 453 ? 75.610 -27.525 15.065 1.00 48.77 453 ARG C CA 1
ATOM 11724 C C . ARG C 1 453 ? 75.126 -28.788 14.317 1.00 50.03 453 ARG C C 1
ATOM 11725 O O . ARG C 1 453 ? 75.610 -29.100 13.229 1.00 51.52 453 ARG C O 1
ATOM 11733 N N . TRP C 1 454 ? 74.142 -29.477 14.885 1.00 49.49 454 TRP C N 1
ATOM 11734 C CA . TRP C 1 454 ? 73.574 -30.679 14.267 1.00 49.50 454 TRP C CA 1
ATOM 11735 C C . TRP C 1 454 ? 72.838 -30.413 12.947 1.00 49.96 454 TRP C C 1
ATOM 11736 O O . TRP C 1 454 ? 72.669 -31.337 12.155 1.00 55.35 454 TRP C O 1
ATOM 11747 N N . ALA C 1 455 ? 72.379 -29.183 12.720 1.00 46.86 455 ALA C N 1
ATOM 11748 C CA . ALA C 1 455 ? 71.684 -28.830 11.479 1.00 45.64 455 ALA C CA 1
ATOM 11749 C C . ALA C 1 455 ? 72.601 -28.183 10.421 1.00 44.74 455 ALA C C 1
ATOM 11750 O O . ALA C 1 455 ? 72.106 -27.645 9.425 1.00 42.90 455 ALA C O 1
ATOM 11752 N N . GLY C 1 456 ? 73.922 -28.235 10.628 1.00 43.28 456 GLY C N 1
ATOM 11753 C CA . GLY C 1 456 ? 74.878 -27.669 9.670 1.00 44.96 456 GLY C CA 1
ATOM 11754 C C . GLY C 1 456 ? 75.185 -26.187 9.812 1.00 45.13 456 GLY C C 1
ATOM 11755 O O . GLY C 1 456 ? 76.092 -25.692 9.161 1.00 44.55 456 GLY C O 1
ATOM 11756 N N . LEU C 1 457 ? 74.483 -25.497 10.708 1.00 48.09 457 LEU C N 1
ATOM 11757 C CA . LEU C 1 457 ? 74.590 -24.048 10.873 1.00 48.07 457 LEU C CA 1
ATOM 11758 C C . LEU C 1 457 ? 75.540 -23.625 12.008 1.00 48.19 457 LEU C C 1
ATOM 11759 O O . LEU C 1 457 ? 75.188 -22.786 12.825 1.00 48.88 457 LEU C O 1
ATOM 11764 N N . GLN C 1 458 ? 76.751 -24.182 12.036 1.00 51.33 458 GLN C N 1
ATOM 11765 C CA . GLN C 1 458 ? 77.772 -23.804 13.055 1.00 55.27 458 GLN C CA 1
ATOM 11766 C C . GLN C 1 458 ? 78.306 -22.362 12.927 1.00 54.18 458 GLN C C 1
ATOM 11767 O O . GLN C 1 458 ? 78.882 -21.815 13.887 1.00 50.31 458 GLN C O 1
ATOM 11773 N N . GLU C 1 459 ? 78.118 -21.758 11.750 1.00 51.65 459 GLU C N 1
ATOM 11774 C CA . GLU C 1 459 ? 78.494 -20.359 11.511 1.00 49.92 459 GLU C CA 1
ATOM 11775 C C . GLU C 1 459 ? 77.605 -19.356 12.285 1.00 48.65 459 GLU C C 1
ATOM 11776 O O . GLU C 1 459 ? 77.987 -18.192 12.443 1.00 48.84 459 GLU C O 1
ATOM 11782 N N . LEU C 1 460 ? 76.437 -19.805 12.758 1.00 43.79 460 LEU C N 1
ATOM 11783 C CA . LEU C 1 460 ? 75.569 -19.000 13.624 1.00 41.68 460 LEU C CA 1
ATOM 11784 C C . LEU C 1 460 ? 75.810 -19.212 15.137 1.00 41.25 460 LEU C C 1
ATOM 11785 O O . LEU C 1 460 ? 74.983 -18.807 15.952 1.00 42.00 460 LEU C O 1
ATOM 11790 N N . VAL C 1 461 ? 76.945 -19.799 15.513 1.00 39.68 461 VAL C N 1
ATOM 11791 C CA . VAL C 1 461 ? 77.206 -20.183 16.898 1.00 40.35 461 VAL C CA 1
ATOM 11792 C C . VAL C 1 461 ? 78.442 -19.452 17.409 1.00 42.63 461 VAL C C 1
ATOM 11793 O O . VAL C 1 461 ? 79.570 -19.797 17.060 1.00 43.93 461 VAL C O 1
ATOM 11797 N N . SER C 1 462 ? 78.229 -18.444 18.244 1.00 45.68 462 SER C N 1
ATOM 11798 C CA . SER C 1 462 ? 79.341 -17.694 18.823 1.00 48.22 462 SER C CA 1
ATOM 11799 C C . SER C 1 462 ? 79.862 -18.397 20.071 1.00 47.06 462 SER C C 1
ATOM 11800 O O . SER C 1 462 ? 79.113 -19.075 20.757 1.00 45.61 462 SER C O 1
ATOM 11803 N N . ARG C 1 463 ? 81.154 -18.244 20.335 1.00 49.83 463 ARG C N 1
ATOM 11804 C CA . ARG C 1 463 ? 81.773 -18.690 21.582 1.00 54.00 463 ARG C CA 1
ATOM 11805 C C . ARG C 1 463 ? 82.048 -17.503 22.530 1.00 52.90 463 ARG C C 1
ATOM 11806 O O . ARG C 1 463 ? 82.427 -17.718 23.674 1.00 51.60 463 ARG C O 1
ATOM 11814 N N . THR C 1 464 ? 81.882 -16.266 22.051 1.00 53.27 464 THR C N 1
ATOM 11815 C CA . THR C 1 464 ? 81.999 -15.058 22.880 1.00 53.74 464 THR C CA 1
ATOM 11816 C C . THR C 1 464 ? 80.894 -14.053 22.571 1.00 55.94 464 THR C C 1
ATOM 11817 O O . THR C 1 464 ? 80.271 -14.086 21.513 1.00 54.31 464 THR C O 1
ATOM 11821 N N . GLN C 1 465 ? 80.674 -13.145 23.507 1.00 60.93 465 GLN C N 1
ATOM 11822 C CA . GLN C 1 465 ? 79.601 -12.174 23.387 1.00 66.05 465 GLN C CA 1
ATOM 11823 C C . GLN C 1 465 ? 79.854 -11.166 22.267 1.00 68.18 465 GLN C C 1
ATOM 11824 O O . GLN C 1 465 ? 78.910 -10.716 21.618 1.00 72.15 465 GLN C O 1
ATOM 11830 N N . GLU C 1 466 ? 81.112 -10.808 22.030 1.00 67.39 466 GLU C N 1
ATOM 11831 C CA . GLU C 1 466 ? 81.410 -9.885 20.935 1.00 70.11 466 GLU C CA 1
ATOM 11832 C C . GLU C 1 466 ? 81.329 -10.610 19.573 1.00 64.34 466 GLU C C 1
ATOM 11833 O O . GLU C 1 466 ? 81.029 -9.983 18.551 1.00 64.73 466 GLU C O 1
ATOM 11839 N N . GLU C 1 467 ? 81.577 -11.924 19.569 1.00 56.52 467 GLU C N 1
ATOM 11840 C CA . GLU C 1 467 ? 81.361 -12.752 18.376 1.00 49.25 467 GLU C CA 1
ATOM 11841 C C . GLU C 1 467 ? 79.868 -12.919 18.081 1.00 44.90 467 GLU C C 1
ATOM 11842 O O . GLU C 1 467 ? 79.474 -13.016 16.917 1.00 41.18 467 GLU C O 1
ATOM 11848 N N . TYR C 1 468 ? 79.050 -12.969 19.134 1.00 43.14 468 TYR C N 1
ATOM 11849 C CA . TYR C 1 468 ? 77.582 -12.985 19.002 1.00 44.24 468 TYR C CA 1
ATOM 11850 C C . TYR C 1 468 ? 77.128 -11.777 18.197 1.00 45.33 468 TYR C C 1
ATOM 11851 O O . TYR C 1 468 ? 76.405 -11.926 17.211 1.00 47.98 468 TYR C O 1
ATOM 11860 N N . ILE C 1 469 ? 77.602 -10.597 18.603 1.00 45.47 469 ILE C N 1
ATOM 11861 C CA . ILE C 1 469 ? 77.275 -9.327 17.939 1.00 46.98 469 ILE C CA 1
ATOM 11862 C C . ILE C 1 469 ? 77.685 -9.378 16.464 1.00 47.63 469 ILE C C 1
ATOM 11863 O O . ILE C 1 469 ? 76.857 -9.109 15.583 1.00 47.65 469 ILE C O 1
ATOM 11868 N N . ASP C 1 470 ? 78.950 -9.739 16.213 1.00 48.38 470 ASP C N 1
ATOM 11869 C CA . ASP C 1 470 ? 79.524 -9.790 14.843 1.00 50.94 470 ASP C CA 1
ATOM 11870 C C . ASP C 1 470 ? 78.752 -10.670 13.868 1.00 52.21 470 ASP C C 1
ATOM 11871 O O . ASP C 1 470 ? 78.582 -10.301 12.700 1.00 52.21 470 ASP C O 1
ATOM 11876 N N . ILE C 1 471 ? 78.290 -11.823 14.348 1.00 52.40 471 ILE C N 1
ATOM 11877 C CA . ILE C 1 471 ? 77.479 -12.723 13.531 1.00 52.76 471 ILE C CA 1
ATOM 11878 C C . ILE C 1 471 ? 76.126 -12.084 13.200 1.00 51.55 471 ILE C C 1
ATOM 11879 O O . ILE C 1 471 ? 75.662 -12.193 12.068 1.00 55.39 471 ILE C O 1
ATOM 11884 N N . ALA C 1 472 ? 75.507 -11.426 14.176 1.00 51.08 472 ALA C N 1
ATOM 11885 C CA . ALA C 1 472 ? 74.216 -10.750 13.960 1.00 52.49 472 ALA C CA 1
ATOM 11886 C C . ALA C 1 472 ? 74.334 -9.544 13.020 1.00 53.55 472 ALA C C 1
ATOM 11887 O O . ALA C 1 472 ? 73.417 -9.279 12.228 1.00 50.75 472 ALA C O 1
ATOM 11889 N N . LEU C 1 473 ? 75.452 -8.818 13.136 1.00 53.60 473 LEU C N 1
ATOM 11890 C CA . LEU C 1 473 ? 75.793 -7.713 12.220 1.00 52.74 473 LEU C CA 1
ATOM 11891 C C . LEU C 1 473 ? 75.994 -8.215 10.791 1.00 53.49 473 LEU C C 1
ATOM 11892 O O . LEU C 1 473 ? 75.367 -7.710 9.861 1.00 55.59 473 LEU C O 1
ATOM 11897 N N . GLY C 1 474 ? 76.845 -9.226 10.637 1.00 54.77 474 GLY C N 1
ATOM 11898 C CA . GLY C 1 474 ? 77.094 -9.857 9.342 1.00 56.57 474 GLY C CA 1
ATOM 11899 C C . GLY C 1 474 ? 75.842 -10.295 8.597 1.00 58.96 474 GLY C C 1
ATOM 11900 O O . GLY C 1 474 ? 75.774 -10.159 7.378 1.00 62.44 474 GLY C O 1
ATOM 11901 N N . LEU C 1 475 ? 74.860 -10.824 9.326 1.00 59.51 475 LEU C N 1
ATOM 11902 C CA . LEU C 1 475 ? 73.583 -11.246 8.738 1.00 61.39 475 LEU C CA 1
ATOM 11903 C C . LEU C 1 475 ? 72.651 -10.080 8.401 1.00 64.30 475 LEU C C 1
ATOM 11904 O O . LEU C 1 475 ? 71.889 -10.147 7.432 1.00 66.09 475 LEU C O 1
ATOM 11909 N N . GLY C 1 476 ? 72.687 -9.026 9.211 1.00 69.20 476 GLY C N 1
ATOM 11910 C CA . GLY C 1 476 ? 71.862 -7.840 8.968 1.00 70.57 476 GLY C CA 1
ATOM 11911 C C . GLY C 1 476 ? 72.277 -7.030 7.750 1.00 71.05 476 GLY C C 1
ATOM 11912 O O . GLY C 1 476 ? 71.464 -6.304 7.173 1.00 67.42 476 GLY C O 1
ATOM 11913 N N . ARG C 1 477 ? 73.547 -7.150 7.373 1.00 73.46 477 ARG C N 1
ATOM 11914 C CA . ARG C 1 477 ? 74.091 -6.465 6.207 1.00 76.46 477 ARG C CA 1
ATOM 11915 C C . ARG C 1 477 ? 73.941 -7.294 4.917 1.00 79.92 477 ARG C C 1
ATOM 11916 O O . ARG C 1 477 ? 73.242 -6.866 3.995 1.00 86.34 477 ARG C O 1
ATOM 11924 N N . ASP C 1 478 ? 74.552 -8.480 4.868 1.00 81.06 478 ASP C N 1
ATOM 11925 C CA . ASP C 1 478 ? 74.592 -9.302 3.640 1.00 80.97 478 ASP C CA 1
ATOM 11926 C C . ASP C 1 478 ? 73.272 -10.040 3.316 1.00 76.69 478 ASP C C 1
ATOM 11927 O O . ASP C 1 478 ? 72.913 -11.006 3.989 1.00 75.33 478 ASP C O 1
ATOM 11932 N N . LEU C 1 479 ? 72.576 -9.583 2.268 1.00 72.85 479 LEU C N 1
ATOM 11933 C CA . LEU C 1 479 ? 71.377 -10.268 1.732 1.00 72.80 479 LEU C CA 1
ATOM 11934 C C . LEU C 1 479 ? 71.654 -11.676 1.184 1.00 68.08 479 LEU C C 1
ATOM 11935 O O . LEU C 1 479 ? 70.758 -12.533 1.198 1.00 59.22 479 LEU C O 1
ATOM 11940 N N . GLY C 1 480 ? 72.870 -11.889 0.674 1.00 64.93 480 GLY C N 1
ATOM 11941 C CA . GLY C 1 480 ? 73.259 -13.152 0.055 1.00 64.99 480 GLY C CA 1
ATOM 11942 C C . GLY C 1 480 ? 73.336 -14.312 1.028 1.00 68.92 480 GLY C C 1
ATOM 11943 O O . GLY C 1 480 ? 72.740 -15.378 0.785 1.00 71.84 480 GLY C O 1
ATOM 11944 N N . THR C 1 481 ? 74.053 -14.103 2.135 1.00 66.94 481 THR C N 1
ATOM 11945 C CA . THR C 1 481 ? 74.189 -15.123 3.186 1.00 62.27 481 THR C CA 1
ATOM 11946 C C . THR C 1 481 ? 72.829 -15.449 3.819 1.00 61.72 481 THR C C 1
ATOM 11947 O O . THR C 1 481 ? 72.604 -16.584 4.231 1.00 60.80 481 THR C O 1
ATOM 11951 N N . LEU C 1 482 ? 71.933 -14.458 3.887 1.00 62.87 482 LEU C N 1
ATOM 11952 C CA . LEU C 1 482 ? 70.516 -14.681 4.261 1.00 62.79 482 LEU C CA 1
ATOM 11953 C C . LEU C 1 482 ? 69.779 -15.629 3.320 1.00 60.91 482 LEU C C 1
ATOM 11954 O O . LEU C 1 482 ? 69.049 -16.510 3.782 1.00 66.69 482 LEU C O 1
ATOM 11959 N N . ALA C 1 483 ? 69.947 -15.427 2.013 1.00 58.65 483 ALA C N 1
ATOM 11960 C CA . ALA C 1 483 ? 69.312 -16.280 0.994 1.00 56.64 483 ALA C CA 1
ATOM 11961 C C . ALA C 1 483 ? 69.974 -17.654 0.896 1.00 56.11 483 ALA C C 1
ATOM 11962 O O . ALA C 1 483 ? 69.315 -18.637 0.535 1.00 54.52 483 ALA C O 1
ATOM 11964 N N . ARG C 1 484 ? 71.273 -17.722 1.196 1.00 54.45 484 ARG C N 1
ATOM 11965 C CA . ARG C 1 484 ? 71.964 -19.013 1.332 1.00 54.43 484 ARG C CA 1
ATOM 11966 C C . ARG C 1 484 ? 71.419 -19.822 2.506 1.00 54.60 484 ARG C C 1
ATOM 11967 O O . ARG C 1 484 ? 71.072 -20.998 2.354 1.00 55.96 484 ARG C O 1
ATOM 11975 N N . LEU C 1 485 ? 71.345 -19.173 3.666 1.00 54.72 485 LEU C N 1
ATOM 11976 C CA . LEU C 1 485 ? 70.803 -19.782 4.880 1.00 54.91 485 LEU C CA 1
ATOM 11977 C C . LEU C 1 485 ? 69.311 -20.112 4.769 1.00 55.28 485 LEU C C 1
ATOM 11978 O O . LEU C 1 485 ? 68.895 -21.155 5.257 1.00 56.68 485 LEU C O 1
ATOM 11983 N N . ARG C 1 486 ? 68.513 -19.262 4.123 1.00 57.23 486 ARG C N 1
ATOM 11984 C CA . ARG C 1 486 ? 67.085 -19.594 3.893 1.00 64.74 486 ARG C CA 1
ATOM 11985 C C . ARG C 1 486 ? 66.888 -20.887 3.066 1.00 64.61 486 ARG C C 1
ATOM 11986 O O . ARG C 1 486 ? 65.931 -21.634 3.287 1.00 66.18 486 ARG C O 1
ATOM 11994 N N . GLU C 1 487 ? 67.804 -21.146 2.136 1.00 63.58 487 GLU C N 1
ATOM 11995 C CA . GLU C 1 487 ? 67.776 -22.365 1.327 1.00 62.24 487 GLU C CA 1
ATOM 11996 C C . GLU C 1 487 ? 68.301 -23.572 2.085 1.00 66.18 487 GLU C C 1
ATOM 11997 O O . GLU C 1 487 ? 67.751 -24.678 1.956 1.00 65.86 487 GLU C O 1
ATOM 12003 N N . HIS C 1 488 ? 69.368 -23.366 2.859 1.00 67.48 488 HIS C N 1
ATOM 12004 C CA . HIS C 1 488 ? 69.892 -24.410 3.752 1.00 67.29 488 HIS C CA 1
ATOM 12005 C C . HIS C 1 488 ? 68.774 -24.946 4.639 1.00 65.37 488 HIS C C 1
ATOM 12006 O O . HIS C 1 488 ? 68.609 -26.160 4.763 1.00 66.41 488 HIS C O 1
ATOM 12013 N N . LEU C 1 489 ? 68.008 -24.024 5.228 1.00 64.83 489 LEU C N 1
ATOM 12014 C CA . LEU C 1 489 ? 66.846 -24.364 6.053 1.00 65.99 489 LEU C CA 1
ATOM 12015 C C . LEU C 1 489 ? 65.702 -25.028 5.274 1.00 65.05 489 LEU C C 1
ATOM 12016 O O . LEU C 1 489 ? 65.014 -25.889 5.824 1.00 60.94 489 LEU C O 1
ATOM 12021 N N . ARG C 1 490 ? 65.488 -24.623 4.023 1.00 66.27 490 ARG C N 1
ATOM 12022 C CA . ARG C 1 490 ? 64.446 -25.231 3.180 1.00 67.26 490 ARG C CA 1
ATOM 12023 C C . ARG C 1 490 ? 64.757 -26.706 2.939 1.00 69.19 490 ARG C C 1
ATOM 12024 O O . ARG C 1 490 ? 63.861 -27.551 2.995 1.00 70.04 490 ARG C O 1
ATOM 12032 N N . ARG C 1 491 ? 66.031 -27.003 2.674 1.00 70.93 491 ARG C N 1
ATOM 12033 C CA . ARG C 1 491 ? 66.497 -28.386 2.488 1.00 73.48 491 ARG C CA 1
ATOM 12034 C C . ARG C 1 491 ? 66.507 -29.185 3.788 1.00 68.84 491 ARG C C 1
ATOM 12035 O O . ARG C 1 491 ? 66.077 -30.341 3.816 1.00 68.82 491 ARG C O 1
ATOM 12043 N N . TRP C 1 492 ? 67.020 -28.566 4.847 1.00 63.40 492 TRP C N 1
ATOM 12044 C CA . TRP C 1 492 ? 66.980 -29.147 6.187 1.00 60.06 492 TRP C CA 1
ATOM 12045 C C . TRP C 1 492 ? 65.536 -29.457 6.627 1.00 61.99 492 TRP C C 1
ATOM 12046 O O . TRP C 1 492 ? 65.270 -30.570 7.063 1.00 68.40 492 TRP C O 1
ATOM 12057 N N . LEU C 1 493 ? 64.618 -28.497 6.484 1.00 60.94 493 LEU C N 1
ATOM 12058 C CA . LEU C 1 493 ? 63.190 -28.694 6.843 1.00 61.72 493 LEU C CA 1
ATOM 12059 C C . LEU C 1 493 ? 62.627 -29.981 6.238 1.00 65.20 493 LEU C C 1
ATOM 12060 O O . LEU C 1 493 ? 62.034 -30.787 6.949 1.00 71.07 493 LEU C O 1
ATOM 12065 N N . ARG C 1 494 ? 62.842 -30.157 4.933 1.00 69.35 494 ARG C N 1
ATOM 12066 C CA . ARG C 1 494 ? 62.317 -31.298 4.162 1.00 73.64 494 ARG C CA 1
ATOM 12067 C C . ARG C 1 494 ? 62.928 -32.632 4.603 1.00 71.56 494 ARG C C 1
ATOM 12068 O O . ARG C 1 494 ? 62.216 -33.629 4.771 1.00 71.96 494 ARG C O 1
ATOM 12076 N N . SER C 1 495 ? 64.254 -32.635 4.748 1.00 67.21 495 SER C N 1
ATOM 12077 C CA . SER C 1 495 ? 65.024 -33.790 5.250 1.00 64.52 495 SER C CA 1
ATOM 12078 C C . SER C 1 495 ? 64.527 -34.255 6.624 1.00 61.07 495 SER C C 1
ATOM 12079 O O . SER C 1 495 ? 64.301 -35.444 6.855 1.00 62.32 495 SER C O 1
ATOM 12082 N N . VAL C 1 496 ? 64.346 -33.286 7.510 1.00 56.50 496 VAL C N 1
ATOM 12083 C CA . VAL C 1 496 ? 63.878 -33.509 8.877 1.00 54.43 496 VAL C CA 1
ATOM 12084 C C . VAL C 1 496 ? 62.392 -33.904 8.933 1.00 54.67 496 VAL C C 1
ATOM 12085 O O . VAL C 1 496 ? 62.003 -34.716 9.776 1.00 51.43 496 VAL C O 1
ATOM 12089 N N . SER C 1 497 ? 61.571 -33.331 8.048 1.00 56.97 497 SER C N 1
ATOM 12090 C CA . SER C 1 497 ? 60.151 -33.728 7.914 1.00 61.81 497 SER C CA 1
ATOM 12091 C C . SER C 1 497 ? 59.973 -35.214 7.555 1.00 66.86 497 SER C C 1
ATOM 12092 O O . SER C 1 497 ? 58.978 -35.841 7.933 1.00 64.23 497 SER C O 1
ATOM 12095 N N . MET C 1 498 ? 60.938 -35.756 6.818 1.00 71.34 498 MET C N 1
ATOM 12096 C CA . MET C 1 498 ? 60.844 -37.086 6.253 1.00 77.92 498 MET C CA 1
ATOM 12097 C C . MET C 1 498 ? 61.385 -38.135 7.222 1.00 75.89 498 MET C C 1
ATOM 12098 O O . MET C 1 498 ? 60.672 -39.074 7.559 1.00 74.91 498 MET C O 1
ATOM 12103 N N . SER C 1 499 ? 62.623 -37.957 7.687 1.00 74.36 499 SER C N 1
ATOM 12104 C CA . SER C 1 499 ? 63.344 -38.999 8.439 1.00 73.17 499 SER C CA 1
ATOM 12105 C C . SER C 1 499 ? 63.426 -38.817 9.972 1.00 69.56 499 SER C C 1
ATOM 12106 O O . SER C 1 499 ? 63.539 -39.804 10.693 1.00 69.31 499 SER C O 1
ATOM 12109 N N . ASP C 1 500 ? 63.349 -37.580 10.465 1.00 63.82 500 ASP C N 1
ATOM 12110 C CA . ASP C 1 500 ? 63.833 -37.253 11.821 1.00 57.83 500 ASP C CA 1
ATOM 12111 C C . ASP C 1 500 ? 63.028 -37.843 12.989 1.00 54.16 500 ASP C C 1
ATOM 12112 O O . ASP C 1 500 ? 63.613 -38.208 14.020 1.00 48.38 500 ASP C O 1
ATOM 12117 N N . GLN C 1 501 ? 61.703 -37.922 12.837 1.00 51.08 501 GLN C N 1
ATOM 12118 C CA . GLN C 1 501 ? 60.848 -38.617 13.809 1.00 48.51 501 GLN C CA 1
ATOM 12119 C C . GLN C 1 501 ? 61.407 -40.005 14.122 1.00 47.69 501 GLN C C 1
ATOM 12120 O O . GLN C 1 501 ? 61.855 -40.255 15.238 1.00 49.68 501 GLN C O 1
ATOM 12126 N N . GLY C 1 502 ? 61.411 -40.880 13.119 1.00 45.49 502 GLY C N 1
ATOM 12127 C CA . GLY C 1 502 ? 61.883 -42.252 13.280 1.00 43.80 502 GLY C CA 1
ATOM 12128 C C . GLY C 1 502 ? 63.365 -42.337 13.565 1.00 42.21 502 GLY C C 1
ATOM 12129 O O . GLY C 1 502 ? 63.802 -43.186 14.333 1.00 47.05 502 GLY C O 1
ATOM 12130 N N . SER C 1 503 ? 64.138 -41.450 12.953 1.00 41.77 503 SER C N 1
ATOM 12131 C CA . SER C 1 503 ? 65.584 -41.434 13.129 1.00 41.73 503 SER C CA 1
ATOM 12132 C C . SER C 1 503 ? 65.958 -41.122 14.591 1.00 43.98 503 SER C C 1
ATOM 12133 O O . SER C 1 503 ? 66.834 -41.781 15.160 1.00 41.13 503 SER C O 1
ATOM 12136 N N . PHE C 1 504 ? 65.274 -40.138 15.193 1.00 47.22 504 PHE C N 1
ATOM 12137 C CA . PHE C 1 504 ? 65.499 -39.787 16.603 1.00 48.08 504 PHE C CA 1
ATOM 12138 C C . PHE C 1 504 ? 65.100 -40.906 17.561 1.00 48.47 504 PHE C C 1
ATOM 12139 O O . PHE C 1 504 ? 65.903 -41.283 18.430 1.00 44.25 504 PHE C O 1
ATOM 12147 N N . THR C 1 505 ? 63.869 -41.416 17.426 1.00 48.97 505 THR C N 1
ATOM 12148 C CA . THR C 1 505 ? 63.352 -42.343 18.454 1.00 52.33 505 THR C CA 1
ATOM 12149 C C . THR C 1 505 ? 64.106 -43.676 18.414 1.00 54.06 505 THR C C 1
ATOM 12150 O O . THR C 1 505 ? 64.219 -44.348 19.445 1.00 56.39 505 THR C O 1
ATOM 12154 N N . ALA C 1 506 ? 64.636 -44.042 17.245 1.00 50.41 506 ALA C N 1
ATOM 12155 C CA . ALA C 1 506 ? 65.508 -45.206 17.145 1.00 48.26 506 ALA C CA 1
ATOM 12156 C C . ALA C 1 506 ? 66.797 -44.983 17.932 1.00 47.49 506 ALA C C 1
ATOM 12157 O O . ALA C 1 506 ? 67.244 -45.887 18.635 1.00 46.96 506 ALA C O 1
ATOM 12159 N N . GLU C 1 507 ? 67.378 -43.786 17.829 1.00 46.79 507 GLU C N 1
ATOM 12160 C CA . GLU C 1 507 ? 68.582 -43.439 18.612 1.00 49.60 507 GLU C CA 1
ATOM 12161 C C . GLU C 1 507 ? 68.352 -43.409 20.152 1.00 46.99 507 GLU C C 1
ATOM 12162 O O . GLU C 1 507 ? 69.245 -43.782 20.935 1.00 42.69 507 GLU C O 1
ATOM 12168 N N . LEU C 1 508 ? 67.158 -42.975 20.560 1.00 44.73 508 LEU C N 1
ATOM 12169 C CA . LEU C 1 508 ? 66.749 -42.959 21.968 1.00 44.97 508 LEU C CA 1
ATOM 12170 C C . LEU C 1 508 ? 66.509 -44.387 22.485 1.00 47.11 508 LEU C C 1
ATOM 12171 O O . LEU C 1 508 ? 67.020 -44.782 23.542 1.00 47.03 508 LEU C O 1
ATOM 12176 N N . GLU C 1 509 ? 65.724 -45.151 21.731 1.00 46.93 509 GLU C N 1
ATOM 12177 C CA . GLU C 1 509 ? 65.553 -46.596 21.975 1.00 46.70 509 GLU C CA 1
ATOM 12178 C C . GLU C 1 509 ? 66.878 -47.358 22.083 1.00 48.44 509 GLU C C 1
ATOM 12179 O O . GLU C 1 509 ? 67.023 -48.248 22.917 1.00 50.06 509 GLU C O 1
ATOM 12185 N N . ASP C 1 510 ? 67.842 -46.998 21.245 1.00 54.04 510 ASP C N 1
ATOM 12186 C CA . ASP C 1 510 ? 69.199 -47.543 21.354 1.00 56.85 510 ASP C CA 1
ATOM 12187 C C . ASP C 1 510 ? 69.805 -47.213 22.721 1.00 56.36 510 ASP C C 1
ATOM 12188 O O . ASP C 1 510 ? 70.441 -48.072 23.335 1.00 58.36 510 ASP C O 1
ATOM 12193 N N . ALA C 1 511 ? 69.586 -45.982 23.197 1.00 54.61 511 ALA C N 1
ATOM 12194 C CA . ALA C 1 511 ? 70.035 -45.568 24.537 1.00 52.69 511 ALA C CA 1
ATOM 12195 C C . ALA C 1 511 ? 69.297 -46.298 25.670 1.00 48.24 511 ALA C C 1
ATOM 12196 O O . ALA C 1 511 ? 69.935 -46.814 26.586 1.00 43.60 511 ALA C O 1
ATOM 12198 N N . TYR C 1 512 ? 67.965 -46.348 25.599 1.00 47.52 512 TYR C N 1
ATOM 12199 C CA . TYR C 1 512 ? 67.156 -47.119 26.565 1.00 48.89 512 TYR C CA 1
ATOM 12200 C C . TYR C 1 512 ? 67.602 -48.573 26.673 1.00 50.21 512 TYR C C 1
ATOM 12201 O O . TYR C 1 512 ? 67.649 -49.128 27.764 1.00 56.99 512 TYR C O 1
ATOM 12210 N N . ARG C 1 513 ? 67.913 -49.186 25.536 1.00 51.10 513 ARG C N 1
ATOM 12211 C CA . ARG C 1 513 ? 68.365 -50.571 25.500 1.00 49.98 513 ARG C CA 1
ATOM 12212 C C . ARG C 1 513 ? 69.699 -50.749 26.205 1.00 49.26 513 ARG C C 1
ATOM 12213 O O . ARG C 1 513 ? 69.893 -51.730 26.907 1.00 51.80 513 ARG C O 1
ATOM 12221 N N . ARG C 1 514 ? 70.613 -49.805 26.017 1.00 52.05 514 ARG C N 1
ATOM 12222 C CA . ARG C 1 514 ? 71.946 -49.906 26.613 1.00 56.22 514 ARG C CA 1
ATOM 12223 C C . ARG C 1 514 ? 71.929 -49.588 28.105 1.00 54.93 514 ARG C C 1
ATOM 12224 O O . ARG C 1 514 ? 72.763 -50.104 28.850 1.00 53.55 514 ARG C O 1
ATOM 12232 N N . MET C 1 515 ? 70.972 -48.755 28.530 1.00 51.46 515 MET C N 1
ATOM 12233 C CA . MET C 1 515 ? 70.663 -48.575 29.951 1.00 54.19 515 MET C CA 1
ATOM 12234 C C . MET C 1 515 ? 70.170 -49.883 30.578 1.00 54.68 515 MET C C 1
ATOM 12235 O O . MET C 1 515 ? 70.576 -50.244 31.688 1.00 52.26 515 MET C O 1
ATOM 12240 N N . TRP C 1 516 ? 69.260 -50.546 29.866 1.00 55.69 516 TRP C N 1
ATOM 12241 C CA . TRP C 1 516 ? 68.665 -51.799 30.317 1.00 61.14 516 TRP C CA 1
ATOM 12242 C C . TRP C 1 516 ? 69.683 -52.944 30.341 1.00 63.06 516 TRP C C 1
ATOM 12243 O O . TRP C 1 516 ? 69.773 -53.646 31.348 1.00 60.53 516 TRP C O 1
ATOM 12254 N N . ARG C 1 517 ? 70.448 -53.119 29.256 1.00 64.61 517 ARG C N 1
ATOM 12255 C CA . ARG C 1 517 ? 71.513 -54.126 29.231 1.00 67.03 517 ARG C CA 1
ATOM 12256 C C . ARG C 1 517 ? 72.396 -53.957 30.461 1.00 62.24 517 ARG C C 1
ATOM 12257 O O . ARG C 1 517 ? 72.596 -54.913 31.189 1.00 63.17 517 ARG C O 1
ATOM 12265 N N . ASP C 1 518 ? 72.894 -52.739 30.684 1.00 61.44 518 ASP C N 1
ATOM 12266 C CA . ASP C 1 518 ? 73.783 -52.436 31.818 1.00 60.90 518 ASP C CA 1
ATOM 12267 C C . ASP C 1 518 ? 73.162 -52.712 33.198 1.00 59.48 518 ASP C C 1
ATOM 12268 O O . ASP C 1 518 ? 73.885 -53.063 34.127 1.00 62.89 518 ASP C O 1
ATOM 12273 N N . ALA C 1 519 ? 71.845 -52.555 33.330 1.00 56.11 519 ALA C N 1
ATOM 12274 C CA . ALA C 1 519 ? 71.154 -52.862 34.581 1.00 57.66 519 ALA C CA 1
ATOM 12275 C C . ALA C 1 519 ? 71.133 -54.373 34.850 1.00 65.42 519 ALA C C 1
ATOM 12276 O O . ALA C 1 519 ? 71.380 -54.805 35.982 1.00 66.88 519 ALA C O 1
ATOM 12278 N N . CYS C 1 520 ? 70.843 -55.160 33.810 1.00 69.95 520 CYS C N 1
ATOM 12279 C CA . CYS C 1 520 ? 70.897 -56.629 33.877 1.00 74.64 520 CYS C CA 1
ATOM 12280 C C . CYS C 1 520 ? 72.340 -57.142 34.035 1.00 89.36 520 CYS C C 1
ATOM 12281 O O . CYS C 1 520 ? 72.642 -57.866 34.982 1.00 88.72 520 CYS C O 1
ATOM 12284 N N . GLN C 1 521 ? 73.209 -56.743 33.104 1.00 109.40 521 GLN C N 1
ATOM 12285 C CA . GLN C 1 521 ? 74.656 -57.065 33.094 1.00 126.09 521 GLN C CA 1
ATOM 12286 C C . GLN C 1 521 ? 75.319 -57.116 34.481 1.00 136.90 521 GLN C C 1
ATOM 12287 O O . GLN C 1 521 ? 75.814 -58.174 34.885 1.00 141.38 521 GLN C O 1
ATOM 12293 N N . THR C 1 522 ? 75.312 -55.992 35.203 1.00 151.52 522 THR C N 1
ATOM 12294 C CA . THR C 1 522 ? 76.048 -55.871 36.482 1.00 157.35 522 THR C CA 1
ATOM 12295 C C . THR C 1 522 ? 75.441 -56.649 37.673 1.00 163.46 522 THR C C 1
ATOM 12296 O O . THR C 1 522 ? 76.026 -56.657 38.760 1.00 169.90 522 THR C O 1
ATOM 12300 N N . ALA C 1 523 ? 74.284 -57.289 37.475 1.00 163.47 523 ALA C N 1
ATOM 12301 C CA . ALA C 1 523 ? 73.777 -58.312 38.407 1.00 161.98 523 ALA C CA 1
ATOM 12302 C C . ALA C 1 523 ? 74.563 -59.643 38.355 1.00 159.84 523 ALA C C 1
ATOM 12303 O O . ALA C 1 523 ? 74.553 -60.394 39.333 1.00 163.07 523 ALA C O 1
ATOM 12305 N N . ALA C 1 524 ? 75.226 -59.933 37.229 1.00 151.21 524 ALA C N 1
ATOM 12306 C CA . ALA C 1 524 ? 75.987 -61.185 37.052 1.00 140.99 524 ALA C CA 1
ATOM 12307 C C . ALA C 1 524 ? 77.243 -61.243 37.926 1.00 137.43 524 ALA C C 1
ATOM 12308 O O . ALA C 1 524 ? 78.022 -60.293 37.986 1.00 130.20 524 ALA C O 1
ATOM 12310 N N . MET D 1 1 ? -28.178 13.743 59.438 1.00 109.20 1 MET D N 1
ATOM 12311 C CA . MET D 1 1 ? -28.152 12.857 60.655 1.00 111.41 1 MET D CA 1
ATOM 12312 C C . MET D 1 1 ? -26.858 12.039 60.801 1.00 112.52 1 MET D C 1
ATOM 12313 O O . MET D 1 1 ? -26.056 11.941 59.868 1.00 103.86 1 MET D O 1
ATOM 12318 N N . THR D 1 2 ? -26.670 11.488 62.003 1.00 117.20 2 THR D N 1
ATOM 12319 C CA . THR D 1 2 ? -25.533 10.626 62.355 1.00 118.26 2 THR D CA 1
ATOM 12320 C C . THR D 1 2 ? -26.035 9.232 62.754 1.00 113.54 2 THR D C 1
ATOM 12321 O O . THR D 1 2 ? -27.243 9.032 62.926 1.00 110.87 2 THR D O 1
ATOM 12325 N N . THR D 1 3 ? -25.104 8.284 62.911 1.00 109.64 3 THR D N 1
ATOM 12326 C CA . THR D 1 3 ? -25.430 6.877 63.222 1.00 103.92 3 THR D CA 1
ATOM 12327 C C . THR D 1 3 ? -24.973 6.426 64.626 1.00 101.26 3 THR D C 1
ATOM 12328 O O . THR D 1 3 ? -23.934 6.863 65.144 1.00 91.07 3 THR D O 1
ATOM 12332 N N . ARG D 1 4 ? -25.754 5.517 65.212 1.00 99.77 4 ARG D N 1
ATOM 12333 C CA . ARG D 1 4 ? -25.424 4.887 66.501 1.00 101.18 4 ARG D CA 1
ATOM 12334 C C . ARG D 1 4 ? -24.253 3.869 66.446 1.00 98.81 4 ARG D C 1
ATOM 12335 O O . ARG D 1 4 ? -23.843 3.360 67.495 1.00 99.47 4 ARG D O 1
ATOM 12343 N N . ASP D 1 5 ? -23.744 3.568 65.242 1.00 90.92 5 ASP D N 1
ATOM 12344 C CA . ASP D 1 5 ? -22.612 2.641 65.019 1.00 81.29 5 ASP D CA 1
ATOM 12345 C C . ASP D 1 5 ? -21.525 2.684 66.093 1.00 79.08 5 ASP D C 1
ATOM 12346 O O . ASP D 1 5 ? -21.222 1.663 66.702 1.00 80.54 5 ASP D O 1
ATOM 12351 N N . ALA D 1 6 ? -20.954 3.870 66.309 1.00 79.42 6 ALA D N 1
ATOM 12352 C CA . ALA D 1 6 ? -19.841 4.078 67.257 1.00 76.98 6 ALA D CA 1
ATOM 12353 C C . ALA D 1 6 ? -20.081 3.453 68.632 1.00 73.78 6 ALA D C 1
ATOM 12354 O O . ALA D 1 6 ? -19.159 2.893 69.230 1.00 70.14 6 ALA D O 1
ATOM 12356 N N . ALA D 1 7 ? -21.320 3.556 69.112 1.00 74.34 7 ALA D N 1
ATOM 12357 C CA . ALA D 1 7 ? -21.735 2.949 70.380 1.00 73.59 7 ALA D CA 1
ATOM 12358 C C . ALA D 1 7 ? -21.810 1.424 70.282 1.00 72.49 7 ALA D C 1
ATOM 12359 O O . ALA D 1 7 ? -21.357 0.722 71.197 1.00 71.16 7 ALA D O 1
ATOM 12361 N N . THR D 1 8 ? -22.395 0.927 69.187 1.00 70.47 8 THR D N 1
ATOM 12362 C CA . THR D 1 8 ? -22.487 -0.522 68.915 1.00 71.64 8 THR D CA 1
ATOM 12363 C C . THR D 1 8 ? -21.096 -1.168 68.834 1.00 71.13 8 THR D C 1
ATOM 12364 O O . THR D 1 8 ? -20.866 -2.225 69.429 1.00 68.30 8 THR D O 1
ATOM 12368 N N . ILE D 1 9 ? -20.187 -0.518 68.104 1.00 70.25 9 ILE D N 1
ATOM 12369 C CA . ILE D 1 9 ? -18.780 -0.942 68.007 1.00 71.11 9 ILE D CA 1
ATOM 12370 C C . ILE D 1 9 ? -18.124 -1.017 69.392 1.00 72.12 9 ILE D C 1
ATOM 12371 O O . ILE D 1 9 ? -17.514 -2.026 69.726 1.00 81.41 9 ILE D O 1
ATOM 12376 N N . LYS D 1 10 ? -18.276 0.036 70.191 1.00 72.89 10 LYS D N 1
ATOM 12377 C CA . LYS D 1 10 ? -17.644 0.115 71.518 1.00 73.66 10 LYS D CA 1
ATOM 12378 C C . LYS D 1 10 ? -18.103 -0.982 72.486 1.00 70.65 10 LYS D C 1
ATOM 12379 O O . LYS D 1 10 ? -17.286 -1.551 73.216 1.00 69.17 10 LYS D O 1
ATOM 12385 N N . ALA D 1 11 ? -19.405 -1.265 72.487 1.00 68.84 11 ALA D N 1
ATOM 12386 C CA . ALA D 1 11 ? -19.978 -2.365 73.281 1.00 68.31 11 ALA D CA 1
ATOM 12387 C C . ALA D 1 11 ? -19.525 -3.755 72.795 1.00 67.09 11 ALA D C 1
ATOM 12388 O O . ALA D 1 11 ? -19.292 -4.650 73.605 1.00 70.36 11 ALA D O 1
ATOM 12390 N N . LEU D 1 12 ? -19.429 -3.933 71.477 1.00 65.07 12 LEU D N 1
ATOM 12391 C CA . LEU D 1 12 ? -18.864 -5.156 70.891 1.00 60.78 12 LEU D CA 1
ATOM 12392 C C . LEU D 1 12 ? -17.376 -5.302 71.197 1.00 59.20 12 LEU D C 1
ATOM 12393 O O . LEU D 1 12 ? -16.898 -6.411 71.448 1.00 54.33 12 LEU D O 1
ATOM 12398 N N . LEU D 1 13 ? -16.659 -4.181 71.199 1.00 59.38 13 LEU D N 1
ATOM 12399 C CA . LEU D 1 13 ? -15.210 -4.192 71.376 1.00 63.35 13 LEU D CA 1
ATOM 12400 C C . LEU D 1 13 ? -14.793 -4.498 72.823 1.00 70.62 13 LEU D C 1
ATOM 12401 O O . LEU D 1 13 ? -13.817 -5.220 73.040 1.00 71.86 13 LEU D O 1
ATOM 12406 N N . SER D 1 14 ? -15.529 -3.968 73.803 1.00 79.10 14 SER D N 1
ATOM 12407 C CA . SER D 1 14 ? -15.292 -4.302 75.219 1.00 81.54 14 SER D CA 1
ATOM 12408 C C . SER D 1 14 ? -15.784 -5.711 75.553 1.00 77.81 14 SER D C 1
ATOM 12409 O O . SER D 1 14 ? -15.127 -6.423 76.311 1.00 81.42 14 SER D O 1
ATOM 12412 N N . HIS D 1 15 ? -16.928 -6.108 74.993 1.00 73.76 15 HIS D N 1
ATOM 12413 C CA . HIS D 1 15 ? -17.418 -7.492 75.113 1.00 74.81 15 HIS D CA 1
ATOM 12414 C C . HIS D 1 15 ? -16.387 -8.485 74.565 1.00 72.71 15 HIS D C 1
ATOM 12415 O O . HIS D 1 15 ? -16.166 -9.539 75.155 1.00 72.41 15 HIS D O 1
ATOM 12422 N N . ALA D 1 16 ? -15.757 -8.131 73.447 1.00 72.83 16 ALA D N 1
ATOM 12423 C CA . ALA D 1 16 ? -14.746 -8.979 72.821 1.00 72.45 16 ALA D CA 1
ATOM 12424 C C . ALA D 1 16 ? -13.506 -9.114 73.692 1.00 72.36 16 ALA D C 1
ATOM 12425 O O . ALA D 1 16 ? -12.956 -10.205 73.812 1.00 70.95 16 ALA D O 1
ATOM 12427 N N . HIS D 1 17 ? -13.071 -8.007 74.291 1.00 74.15 17 HIS D N 1
ATOM 12428 C CA . HIS D 1 17 ? -11.921 -8.017 75.210 1.00 76.36 17 HIS D CA 1
ATOM 12429 C C . HIS D 1 17 ? -12.172 -8.797 76.517 1.00 79.44 17 HIS D C 1
ATOM 12430 O O . HIS D 1 17 ? -11.253 -9.435 77.040 1.00 75.06 17 HIS D O 1
ATOM 12437 N N . GLU D 1 18 ? -13.395 -8.724 77.048 1.00 83.74 18 GLU D N 1
ATOM 12438 C CA . GLU D 1 18 ? -13.785 -9.526 78.225 1.00 87.45 18 GLU D CA 1
ATOM 12439 C C . GLU D 1 18 ? -13.766 -11.014 77.892 1.00 82.88 18 GLU D C 1
ATOM 12440 O O . GLU D 1 18 ? -13.161 -11.810 78.615 1.00 79.88 18 GLU D O 1
ATOM 12446 N N . ALA D 1 19 ? -14.437 -11.361 76.792 1.00 77.95 19 ALA D N 1
ATOM 12447 C CA . ALA D 1 19 ? -14.527 -12.738 76.301 1.00 77.51 19 ALA D CA 1
ATOM 12448 C C . ALA D 1 19 ? -13.156 -13.407 76.143 1.00 79.76 19 ALA D C 1
ATOM 12449 O O . ALA D 1 19 ? -13.004 -14.585 76.482 1.00 83.03 19 ALA D O 1
ATOM 12451 N N . GLN D 1 20 ? -12.168 -12.661 75.640 1.00 77.79 20 GLN D N 1
ATOM 12452 C CA . GLN D 1 20 ? -10.819 -13.204 75.439 1.00 79.08 20 GLN D CA 1
ATOM 12453 C C . GLN D 1 20 ? -10.029 -13.279 76.754 1.00 77.60 20 GLN D C 1
ATOM 12454 O O . GLN D 1 20 ? -9.282 -14.236 76.963 1.00 73.87 20 GLN D O 1
ATOM 12460 N N . ARG D 1 21 ? -10.216 -12.299 77.639 1.00 80.09 21 ARG D N 1
ATOM 12461 C CA . ARG D 1 21 ? -9.598 -12.344 78.975 1.00 84.77 21 ARG D CA 1
ATOM 12462 C C . ARG D 1 21 ? -10.142 -13.472 79.850 1.00 85.81 21 ARG D C 1
ATOM 12463 O O . ARG D 1 21 ? -9.387 -14.047 80.630 1.00 88.52 21 ARG D O 1
ATOM 12471 N N . SER D 1 22 ? -11.434 -13.781 79.725 1.00 85.88 22 SER D N 1
ATOM 12472 C CA . SER D 1 22 ? -12.041 -14.904 80.459 1.00 83.17 22 SER D CA 1
ATOM 12473 C C . SER D 1 22 ? -11.759 -16.289 79.850 1.00 77.55 22 SER D C 1
ATOM 12474 O O . SER D 1 22 ? -12.003 -17.296 80.511 1.00 76.21 22 SER D O 1
ATOM 12477 N N . GLY D 1 23 ? -11.264 -16.340 78.611 1.00 74.88 23 GLY D N 1
ATOM 12478 C CA . GLY D 1 23 ? -10.954 -17.607 77.930 1.00 76.15 23 GLY D CA 1
ATOM 12479 C C . GLY D 1 23 ? -11.873 -17.988 76.774 1.00 75.55 23 GLY D C 1
ATOM 12480 O O . GLY D 1 23 ? -11.505 -18.851 75.984 1.00 76.92 23 GLY D O 1
ATOM 12481 N N . ASP D 1 24 ? -13.053 -17.362 76.667 1.00 72.71 24 ASP D N 1
ATOM 12482 C CA . ASP D 1 24 ? -14.026 -17.670 75.601 1.00 71.31 24 ASP D CA 1
ATOM 12483 C C . ASP D 1 24 ? -13.581 -17.090 74.236 1.00 69.24 24 ASP D C 1
ATOM 12484 O O . ASP D 1 24 ? -13.842 -15.927 73.912 1.00 68.08 24 ASP D O 1
ATOM 12489 N N . VAL D 1 25 ? -12.922 -17.933 73.444 1.00 66.77 25 VAL D N 1
ATOM 12490 C CA . VAL D 1 25 ? -12.296 -17.524 72.184 1.00 67.69 25 VAL D CA 1
ATOM 12491 C C . VAL D 1 25 ? -13.338 -17.388 71.070 1.00 69.19 25 VAL D C 1
ATOM 12492 O O . VAL D 1 25 ? -13.369 -16.366 70.382 1.00 69.76 25 VAL D O 1
ATOM 12496 N N . LEU D 1 26 ? -14.175 -18.414 70.898 1.00 68.96 26 LEU D N 1
ATOM 12497 C CA . LEU D 1 26 ? -15.237 -18.412 69.879 1.00 69.39 26 LEU D CA 1
ATOM 12498 C C . LEU D 1 26 ? -16.207 -17.223 69.994 1.00 66.55 26 LEU D C 1
ATOM 12499 O O . LEU D 1 26 ? -16.741 -16.762 68.981 1.00 69.10 26 LEU D O 1
ATOM 12504 N N . ALA D 1 27 ? -16.426 -16.732 71.212 1.00 62.43 27 ALA D N 1
ATOM 12505 C CA . ALA D 1 27 ? -17.279 -15.558 71.435 1.00 63.35 27 ALA D CA 1
ATOM 12506 C C . ALA D 1 27 ? -16.585 -14.232 71.131 1.00 61.52 27 ALA D C 1
ATOM 12507 O O . ALA D 1 27 ? -17.233 -13.302 70.644 1.00 63.98 27 ALA D O 1
ATOM 12509 N N . SER D 1 28 ? -15.292 -14.134 71.446 1.00 58.14 28 SER D N 1
ATOM 12510 C CA . SER D 1 28 ? -14.502 -12.938 71.129 1.00 55.43 28 SER D CA 1
ATOM 12511 C C . SER D 1 28 ? -14.326 -12.770 69.619 1.00 56.39 28 SER D C 1
ATOM 12512 O O . SER D 1 28 ? -14.461 -11.659 69.101 1.00 57.74 28 SER D O 1
ATOM 12515 N N . GLU D 1 29 ? -14.023 -13.873 68.931 1.00 57.46 29 GLU D N 1
ATOM 12516 C CA . GLU D 1 29 ? -13.910 -13.894 67.473 1.00 59.65 29 GLU D CA 1
ATOM 12517 C C . GLU D 1 29 ? -15.185 -13.375 66.799 1.00 61.13 29 GLU D C 1
ATOM 12518 O O . GLU D 1 29 ? -15.113 -12.475 65.955 1.00 59.66 29 GLU D O 1
ATOM 12524 N N . ARG D 1 30 ? -16.338 -13.937 67.159 1.00 63.78 30 ARG D N 1
ATOM 12525 C CA . ARG D 1 30 ? -17.592 -13.601 66.455 1.00 68.87 30 ARG D CA 1
ATOM 12526 C C . ARG D 1 30 ? -18.004 -12.135 66.694 1.00 62.15 30 ARG D C 1
ATOM 12527 O O . ARG D 1 30 ? -18.599 -11.505 65.813 1.00 59.48 30 ARG D O 1
ATOM 12535 N N . ALA D 1 31 ? -17.660 -11.610 67.872 1.00 56.29 31 ALA D N 1
ATOM 12536 C CA . ALA D 1 31 ? -17.833 -10.189 68.189 1.00 55.00 31 ALA D CA 1
ATOM 12537 C C . ALA D 1 31 ? -16.906 -9.290 67.379 1.00 52.83 31 ALA D C 1
ATOM 12538 O O . ALA D 1 31 ? -17.316 -8.208 66.949 1.00 53.14 31 ALA D O 1
ATOM 12540 N N . CYS D 1 32 ? -15.660 -9.727 67.191 1.00 51.73 32 CYS D N 1
ATOM 12541 C CA . CYS D 1 32 ? -14.717 -9.031 66.298 1.00 52.23 32 CYS D CA 1
ATOM 12542 C C . CYS D 1 32 ? -15.188 -8.976 64.836 1.00 53.54 32 CYS D C 1
ATOM 12543 O O . CYS D 1 32 ? -15.008 -7.953 64.175 1.00 53.78 32 CYS D O 1
ATOM 12546 N N . TRP D 1 33 ? -15.769 -10.069 64.336 1.00 53.91 33 TRP D N 1
ATOM 12547 C CA . TRP D 1 33 ? -16.337 -10.073 62.986 1.00 54.86 33 TRP D CA 1
ATOM 12548 C C . TRP D 1 33 ? -17.491 -9.085 62.872 1.00 57.80 33 TRP D C 1
ATOM 12549 O O . TRP D 1 33 ? -17.579 -8.368 61.872 1.00 60.17 33 TRP D O 1
ATOM 12560 N N . ARG D 1 34 ? -18.344 -9.025 63.901 1.00 60.96 34 ARG D N 1
ATOM 12561 C CA . ARG D 1 34 ? -19.463 -8.068 63.935 1.00 63.69 34 ARG D CA 1
ATOM 12562 C C . ARG D 1 34 ? -19.017 -6.612 63.830 1.00 58.45 34 ARG D C 1
ATOM 12563 O O . ARG D 1 34 ? -19.734 -5.795 63.243 1.00 59.24 34 ARG D O 1
ATOM 12571 N N . VAL D 1 35 ? -17.842 -6.302 64.382 1.00 52.26 35 VAL D N 1
ATOM 12572 C CA . VAL D 1 35 ? -17.233 -4.972 64.254 1.00 48.19 35 VAL D CA 1
ATOM 12573 C C . VAL D 1 35 ? -16.767 -4.716 62.819 1.00 47.73 35 VAL D C 1
ATOM 12574 O O . VAL D 1 35 ? -16.957 -3.616 62.287 1.00 49.23 35 VAL D O 1
ATOM 12578 N N . LEU D 1 36 ? -16.154 -5.720 62.201 1.00 47.26 36 LEU D N 1
ATOM 12579 C CA . LEU D 1 36 ? -15.651 -5.583 60.831 1.00 49.60 36 LEU D CA 1
ATOM 12580 C C . LEU D 1 36 ? -16.752 -5.536 59.770 1.00 54.49 36 LEU D C 1
ATOM 12581 O O . LEU D 1 36 ? -16.530 -4.971 58.695 1.00 62.59 36 LEU D O 1
ATOM 12586 N N . GLN D 1 37 ? -17.922 -6.113 60.062 1.00 56.68 37 GLN D N 1
ATOM 12587 C CA . GLN D 1 37 ? -19.097 -5.976 59.185 1.00 59.07 37 GLN D CA 1
ATOM 12588 C C . GLN D 1 37 ? -19.582 -4.541 59.105 1.00 57.79 37 GLN D C 1
ATOM 12589 O O . GLN D 1 37 ? -20.021 -4.100 58.049 1.00 61.84 37 GLN D O 1
ATOM 12595 N N . ILE D 1 38 ? -19.518 -3.836 60.232 1.00 57.88 38 ILE D N 1
ATOM 12596 C CA . ILE D 1 38 ? -19.943 -2.443 60.324 1.00 59.75 38 ILE D CA 1
ATOM 12597 C C . ILE D 1 38 ? -18.833 -1.527 59.844 1.00 59.72 38 ILE D C 1
ATOM 12598 O O . ILE D 1 38 ? -19.092 -0.608 59.076 1.00 59.98 38 ILE D O 1
ATOM 12603 N N . ALA D 1 39 ? -17.613 -1.770 60.328 1.00 61.14 39 ALA D N 1
ATOM 12604 C CA . ALA D 1 39 ? -16.447 -0.923 60.045 1.00 62.67 39 ALA D CA 1
ATOM 12605 C C . ALA D 1 39 ? -15.198 -1.786 59.757 1.00 62.29 39 ALA D C 1
ATOM 12606 O O . ALA D 1 39 ? -14.447 -2.126 60.688 1.00 59.77 39 ALA D O 1
ATOM 12608 N N . PRO D 1 40 ? -14.960 -2.128 58.467 1.00 58.84 40 PRO D N 1
ATOM 12609 C CA . PRO D 1 40 ? -13.884 -3.078 58.121 1.00 59.31 40 PRO D CA 1
ATOM 12610 C C . PRO D 1 40 ? -12.448 -2.544 58.239 1.00 55.10 40 PRO D C 1
ATOM 12611 O O . PRO D 1 40 ? -11.507 -3.334 58.150 1.00 52.96 40 PRO D O 1
ATOM 12615 N N . ASP D 1 41 ? -12.287 -1.234 58.435 1.00 54.67 41 ASP D N 1
ATOM 12616 C CA . ASP D 1 41 ? -10.976 -0.628 58.730 1.00 54.04 41 ASP D CA 1
ATOM 12617 C C . ASP D 1 41 ? -10.707 -0.480 60.243 1.00 48.61 41 ASP D C 1
ATOM 12618 O O . ASP D 1 41 ? -9.771 0.211 60.630 1.00 49.13 41 ASP D O 1
ATOM 12623 N N . ASN D 1 42 ? -11.498 -1.136 61.093 1.00 44.36 42 ASN D N 1
ATOM 12624 C CA . ASN D 1 42 ? -11.302 -1.051 62.540 1.00 44.54 42 ASN D CA 1
ATOM 12625 C C . ASN D 1 42 ? -10.061 -1.843 62.984 1.00 46.19 42 ASN D C 1
ATOM 12626 O O . ASN D 1 42 ? -10.118 -3.063 63.167 1.00 47.51 42 ASN D O 1
ATOM 12631 N N . SER D 1 43 ? -8.945 -1.136 63.151 1.00 45.47 43 SER D N 1
ATOM 12632 C CA . SER D 1 43 ? -7.663 -1.768 63.429 1.00 47.25 43 SER D CA 1
ATOM 12633 C C . SER D 1 43 ? -7.610 -2.501 64.761 1.00 49.84 43 SER D C 1
ATOM 12634 O O . SER D 1 43 ? -6.847 -3.446 64.900 1.00 55.70 43 SER D O 1
ATOM 12637 N N . GLU D 1 44 ? -8.412 -2.076 65.732 1.00 53.11 44 GLU D N 1
ATOM 12638 C CA . GLU D 1 44 ? -8.467 -2.741 67.046 1.00 55.28 44 GLU D CA 1
ATOM 12639 C C . GLU D 1 44 ? -9.024 -4.174 66.959 1.00 55.17 44 GLU D C 1
ATOM 12640 O O . GLU D 1 44 ? -8.617 -5.066 67.713 1.00 56.69 44 GLU D O 1
ATOM 12646 N N . ALA D 1 45 ? -9.937 -4.379 66.014 1.00 54.23 45 ALA D N 1
ATOM 12647 C CA . ALA D 1 45 ? -10.684 -5.619 65.866 1.00 53.23 45 ALA D CA 1
ATOM 12648 C C . ALA D 1 45 ? -9.911 -6.573 64.955 1.00 51.98 45 ALA D C 1
ATOM 12649 O O . ALA D 1 45 ? -9.868 -7.779 65.207 1.00 53.55 45 ALA D O 1
ATOM 12651 N N . LEU D 1 46 ? -9.339 -6.025 63.883 1.00 48.66 46 LEU D N 1
ATOM 12652 C CA . LEU D 1 46 ? -8.331 -6.712 63.079 1.00 49.98 46 LEU D CA 1
ATOM 12653 C C . LEU D 1 46 ? -7.234 -7.264 63.968 1.00 50.29 46 LEU D C 1
ATOM 12654 O O . LEU D 1 46 ? -6.892 -8.434 63.868 1.00 51.81 46 LEU D O 1
ATOM 12659 N N . HIS D 1 47 ? -6.688 -6.406 64.826 1.00 51.31 47 HIS D N 1
ATOM 12660 C CA . HIS D 1 47 ? -5.646 -6.790 65.790 1.00 51.21 47 HIS D CA 1
ATOM 12661 C C . HIS D 1 47 ? -6.047 -7.925 66.742 1.00 51.32 47 HIS D C 1
ATOM 12662 O O . HIS D 1 47 ? -5.278 -8.866 66.951 1.00 53.70 47 HIS D O 1
ATOM 12669 N N . LEU D 1 48 ? -7.239 -7.827 67.323 1.00 51.64 48 LEU D N 1
ATOM 12670 C CA . LEU D 1 48 ? -7.709 -8.830 68.281 1.00 51.79 48 LEU D CA 1
ATOM 12671 C C . LEU D 1 48 ? -7.970 -10.194 67.625 1.00 50.77 48 LEU D C 1
ATOM 12672 O O . LEU D 1 48 ? -7.577 -11.223 68.175 1.00 47.57 48 LEU D O 1
ATOM 12677 N N . LEU D 1 49 ? -8.628 -10.190 66.460 1.00 49.99 49 LEU D N 1
ATOM 12678 C CA . LEU D 1 49 ? -8.712 -11.382 65.598 1.00 49.58 49 LEU D CA 1
ATOM 12679 C C . LEU D 1 49 ? -7.320 -11.928 65.243 1.00 50.43 49 LEU D C 1
ATOM 12680 O O . LEU D 1 49 ? -7.118 -13.141 65.141 1.00 53.08 49 LEU D O 1
ATOM 12685 N N . GLY D 1 50 ? -6.376 -11.024 65.022 1.00 49.55 50 GLY D N 1
ATOM 12686 C CA . GLY D 1 50 ? -4.972 -11.378 64.900 1.00 51.02 50 GLY D CA 1
ATOM 12687 C C . GLY D 1 50 ? -4.451 -12.238 66.039 1.00 52.04 50 GLY D C 1
ATOM 12688 O O . GLY D 1 50 ? -3.955 -13.336 65.787 1.00 49.20 50 GLY D O 1
ATOM 12689 N N . LEU D 1 51 ? -4.567 -11.746 67.282 1.00 55.04 51 LEU D N 1
ATOM 12690 C CA . LEU D 1 51 ? -4.119 -12.493 68.486 1.00 57.05 51 LEU D CA 1
ATOM 12691 C C . LEU D 1 51 ? -4.728 -13.877 68.567 1.00 54.00 51 LEU D C 1
ATOM 12692 O O . LEU D 1 51 ? -4.019 -14.870 68.725 1.00 51.09 51 LEU D O 1
ATOM 12697 N N . LEU D 1 52 ? -6.058 -13.905 68.479 1.00 51.66 52 LEU D N 1
ATOM 12698 C CA . LEU D 1 52 ? -6.848 -15.095 68.747 1.00 52.11 52 LEU D CA 1
ATOM 12699 C C . LEU D 1 52 ? -6.460 -16.216 67.794 1.00 52.70 52 LEU D C 1
ATOM 12700 O O . LEU D 1 52 ? -6.194 -17.328 68.234 1.00 52.82 52 LEU D O 1
ATOM 12705 N N . HIS D 1 53 ? -6.410 -15.906 66.498 1.00 54.33 53 HIS D N 1
ATOM 12706 C CA . HIS D 1 53 ? -5.959 -16.865 65.488 1.00 55.92 53 HIS D CA 1
ATOM 12707 C C . HIS D 1 53 ? -4.484 -17.246 65.640 1.00 55.81 53 HIS D C 1
ATOM 12708 O O . HIS D 1 53 ? -4.100 -18.374 65.317 1.00 50.76 53 HIS D O 1
ATOM 12715 N N . GLY D 1 54 ? -3.678 -16.306 66.137 1.00 58.98 54 GLY D N 1
ATOM 12716 C CA . GLY D 1 54 ? -2.291 -16.570 66.538 1.00 61.60 54 GLY D CA 1
ATOM 12717 C C . GLY D 1 54 ? -2.176 -17.579 67.676 1.00 63.38 54 GLY D C 1
ATOM 12718 O O . GLY D 1 54 ? -1.338 -18.488 67.627 1.00 60.25 54 GLY D O 1
ATOM 12719 N N . GLU D 1 55 ? -3.023 -17.425 68.695 1.00 66.16 55 GLU D N 1
ATOM 12720 C CA . GLU D 1 55 ? -3.120 -18.414 69.784 1.00 65.50 55 GLU D CA 1
ATOM 12721 C C . GLU D 1 55 ? -3.660 -19.756 69.287 1.00 59.16 55 GLU D C 1
ATOM 12722 O O . GLU D 1 55 ? -3.177 -20.797 69.710 1.00 57.67 55 GLU D O 1
ATOM 12728 N N . CYS D 1 56 ? -4.650 -19.724 68.392 1.00 57.21 56 CYS D N 1
ATOM 12729 C CA . CYS D 1 56 ? -5.188 -20.946 67.759 1.00 53.98 56 CYS D CA 1
ATOM 12730 C C . CYS D 1 56 ? -4.232 -21.630 66.763 1.00 49.21 56 CYS D C 1
ATOM 12731 O O . CYS D 1 56 ? -4.498 -22.749 66.368 1.00 51.01 56 CYS D O 1
ATOM 12734 N N . GLY D 1 57 ? -3.167 -20.960 66.320 1.00 45.06 57 GLY D N 1
ATOM 12735 C CA . GLY D 1 57 ? -2.193 -21.556 65.394 1.00 42.27 57 GLY D CA 1
ATOM 12736 C C . GLY D 1 57 ? -2.407 -21.283 63.905 1.00 41.90 57 GLY D C 1
ATOM 12737 O O . GLY D 1 57 ? -1.608 -21.724 63.084 1.00 37.44 57 GLY D O 1
ATOM 12738 N N . ASN D 1 58 ? -3.463 -20.552 63.547 1.00 45.46 58 ASN D N 1
ATOM 12739 C CA . ASN D 1 58 ? -3.699 -20.142 62.155 1.00 47.72 58 ASN D CA 1
ATOM 12740 C C . ASN D 1 58 ? -2.808 -18.945 61.770 1.00 48.00 58 ASN D C 1
ATOM 12741 O O . ASN D 1 58 ? -3.300 -17.825 61.574 1.00 51.45 58 ASN D O 1
ATOM 12746 N N . TYR D 1 59 ? -1.507 -19.183 61.626 1.00 45.05 59 TYR D N 1
ATOM 12747 C CA . TYR D 1 59 ? -0.556 -18.080 61.447 1.00 44.26 59 TYR D CA 1
ATOM 12748 C C . TYR D 1 59 ? -0.733 -17.334 60.117 1.00 45.42 59 TYR D C 1
ATOM 12749 O O . TYR D 1 59 ? -0.398 -16.157 60.028 1.00 44.75 59 TYR D O 1
ATOM 12758 N N . GLY D 1 60 ? -1.255 -18.017 59.095 1.00 47.65 60 GLY D N 1
ATOM 12759 C CA . GLY D 1 60 ? -1.559 -17.394 57.799 1.00 46.85 60 GLY D CA 1
ATOM 12760 C C . GLY D 1 60 ? -2.545 -16.240 57.908 1.00 45.50 60 GLY D C 1
ATOM 12761 O O . GLY D 1 60 ? -2.233 -15.112 57.499 1.00 42.12 60 GLY D O 1
ATOM 12762 N N . LEU D 1 61 ? -3.724 -16.534 58.462 1.00 45.52 61 LEU D N 1
ATOM 12763 C CA . LEU D 1 61 ? -4.762 -15.528 58.704 1.00 46.18 61 LEU D CA 1
ATOM 12764 C C . LEU D 1 61 ? -4.282 -14.502 59.701 1.00 47.02 61 LEU D C 1
ATOM 12765 O O . LEU D 1 61 ? -4.400 -13.292 59.469 1.00 50.12 61 LEU D O 1
ATOM 12770 N N . ALA D 1 62 ? -3.737 -14.999 60.809 1.00 45.97 62 ALA D N 1
ATOM 12771 C CA . ALA D 1 62 ? -3.221 -14.155 61.883 1.00 42.45 62 ALA D CA 1
ATOM 12772 C C . ALA D 1 62 ? -2.331 -13.065 61.326 1.00 40.11 62 ALA D C 1
ATOM 12773 O O . ALA D 1 62 ? -2.618 -11.891 61.497 1.00 41.67 62 ALA D O 1
ATOM 12775 N N . ALA D 1 63 ? -1.281 -13.475 60.618 1.00 39.25 63 ALA D N 1
ATOM 12776 C CA . ALA D 1 63 ? -0.280 -12.563 60.076 1.00 38.51 63 ALA D CA 1
ATOM 12777 C C . ALA D 1 63 ? -0.897 -11.489 59.202 1.00 41.27 63 ALA D C 1
ATOM 12778 O O . ALA D 1 63 ? -0.563 -10.314 59.372 1.00 44.60 63 ALA D O 1
ATOM 12780 N N . THR D 1 64 ? -1.810 -11.858 58.299 1.00 40.77 64 THR D N 1
ATOM 12781 C CA . THR D 1 64 ? -2.376 -10.856 57.386 1.00 43.57 64 THR D CA 1
ATOM 12782 C C . THR D 1 64 ? -3.350 -9.911 58.095 1.00 45.11 64 THR D C 1
ATOM 12783 O O . THR D 1 64 ? -3.355 -8.708 57.798 1.00 50.74 64 THR D O 1
ATOM 12787 N N . LEU D 1 65 ? -4.134 -10.418 59.046 1.00 43.60 65 LEU D N 1
ATOM 12788 C CA . LEU D 1 65 ? -4.921 -9.532 59.921 1.00 42.73 65 LEU D CA 1
ATOM 12789 C C . LEU D 1 65 ? -4.066 -8.529 60.717 1.00 42.94 65 LEU D C 1
ATOM 12790 O O . LEU D 1 65 ? -4.411 -7.351 60.821 1.00 44.39 65 LEU D O 1
ATOM 12795 N N . LEU D 1 66 ? -2.956 -9.001 61.271 1.00 42.44 66 LEU D N 1
ATOM 12796 C CA . LEU D 1 66 ? -2.053 -8.148 62.045 1.00 43.38 66 LEU D CA 1
ATOM 12797 C C . LEU D 1 66 ? -1.271 -7.157 61.184 1.00 45.66 66 LEU D C 1
ATOM 12798 O O . LEU D 1 66 ? -1.069 -6.031 61.613 1.00 45.80 66 LEU D O 1
ATOM 12803 N N . ARG D 1 67 ? -0.823 -7.576 59.993 1.00 48.05 67 ARG D N 1
ATOM 12804 C CA . ARG D 1 67 ? -0.188 -6.666 59.024 1.00 48.41 67 ARG D CA 1
ATOM 12805 C C . ARG D 1 67 ? -1.116 -5.545 58.541 1.00 50.44 67 ARG D C 1
ATOM 12806 O O . ARG D 1 67 ? -0.650 -4.437 58.261 1.00 50.80 67 ARG D O 1
ATOM 12814 N N . ARG D 1 68 ? -2.408 -5.840 58.415 1.00 52.08 68 ARG D N 1
ATOM 12815 C CA . ARG D 1 68 ? -3.393 -4.840 57.995 1.00 57.02 68 ARG D CA 1
ATOM 12816 C C . ARG D 1 68 ? -3.662 -3.858 59.134 1.00 55.71 68 ARG D C 1
ATOM 12817 O O . ARG D 1 68 ? -3.797 -2.653 58.897 1.00 65.29 68 ARG D O 1
ATOM 12825 N N . ALA D 1 69 ? -3.726 -4.366 60.363 1.00 49.86 69 ALA D N 1
ATOM 12826 C CA . ALA D 1 69 ? -3.783 -3.513 61.554 1.00 48.97 69 ALA D CA 1
ATOM 12827 C C . ALA D 1 69 ? -2.560 -2.582 61.657 1.00 48.01 69 ALA D C 1
ATOM 12828 O O . ALA D 1 69 ? -2.707 -1.390 61.910 1.00 51.15 69 ALA D O 1
ATOM 12830 N N . VAL D 1 70 ? -1.363 -3.126 61.435 1.00 45.31 70 VAL D N 1
ATOM 12831 C CA . VAL D 1 70 ? -0.137 -2.317 61.341 1.00 43.10 70 VAL D CA 1
ATOM 12832 C C . VAL D 1 70 ? -0.247 -1.231 60.256 1.00 42.22 70 VAL D C 1
ATOM 12833 O O . VAL D 1 70 ? 0.151 -0.105 60.495 1.00 43.51 70 VAL D O 1
ATOM 12837 N N . ALA D 1 71 ? -0.773 -1.565 59.078 1.00 42.60 71 ALA D N 1
ATOM 12838 C CA . ALA D 1 71 ? -0.898 -0.589 57.975 1.00 42.97 71 ALA D CA 1
ATOM 12839 C C . ALA D 1 71 ? -1.867 0.541 58.326 1.00 43.66 71 ALA D C 1
ATOM 12840 O O . ALA D 1 71 ? -1.619 1.691 57.974 1.00 42.47 71 ALA D O 1
ATOM 12842 N N . LEU D 1 72 ? -2.957 0.204 59.022 1.00 44.33 72 LEU D N 1
ATOM 12843 C CA . LEU D 1 72 ? -3.976 1.193 59.406 1.00 44.87 72 LEU D CA 1
ATOM 12844 C C . LEU D 1 72 ? -3.586 2.026 60.606 1.00 43.00 72 LEU D C 1
ATOM 12845 O O . LEU D 1 72 ? -4.122 3.112 60.785 1.00 45.80 72 LEU D O 1
ATOM 12850 N N . ASP D 1 73 ? -2.681 1.518 61.432 1.00 42.44 73 ASP D N 1
ATOM 12851 C CA . ASP D 1 73 ? -2.200 2.253 62.594 1.00 43.99 73 ASP D CA 1
ATOM 12852 C C . ASP D 1 73 ? -0.764 1.793 62.932 1.00 41.27 73 ASP D C 1
ATOM 12853 O O . ASP D 1 73 ? -0.563 1.030 63.869 1.00 41.04 73 ASP D O 1
ATOM 12858 N N . PRO D 1 74 ? 0.233 2.262 62.159 1.00 38.03 74 PRO D N 1
ATOM 12859 C CA . PRO D 1 74 ? 1.622 1.814 62.318 1.00 38.08 74 PRO D CA 1
ATOM 12860 C C . PRO D 1 74 ? 2.363 2.337 63.530 1.00 38.63 74 PRO D C 1
ATOM 12861 O O . PRO D 1 74 ? 3.455 1.848 63.814 1.00 37.27 74 PRO D O 1
ATOM 12865 N N . GLY D 1 75 ? 1.809 3.337 64.211 1.00 41.61 75 GLY D N 1
ATOM 12866 C CA . GLY D 1 75 ? 2.404 3.858 65.445 1.00 44.09 75 GLY D CA 1
ATOM 12867 C C . GLY D 1 75 ? 2.115 3.012 66.678 1.00 43.97 75 GLY D C 1
ATOM 12868 O O . GLY D 1 75 ? 2.796 3.152 67.691 1.00 44.69 75 GLY D O 1
ATOM 12869 N N . GLU D 1 76 ? 1.117 2.130 66.588 1.00 45.18 76 GLU D N 1
ATOM 12870 C CA . GLU D 1 76 ? 0.653 1.336 67.728 1.00 45.26 76 GLU D CA 1
ATOM 12871 C C . GLU D 1 76 ? 1.582 0.141 67.927 1.00 43.48 76 GLU D C 1
ATOM 12872 O O . GLU D 1 76 ? 1.580 -0.782 67.124 1.00 43.81 76 GLU D O 1
ATOM 12878 N N . ALA D 1 77 ? 2.373 0.182 68.998 1.00 42.58 77 ALA D N 1
ATOM 12879 C CA . ALA D 1 77 ? 3.405 -0.821 69.278 1.00 42.03 77 ALA D CA 1
ATOM 12880 C C . ALA D 1 77 ? 2.871 -2.243 69.444 1.00 43.37 77 ALA D C 1
ATOM 12881 O O . ALA D 1 77 ? 3.536 -3.202 69.028 1.00 43.14 77 ALA D O 1
ATOM 12883 N N . SER D 1 78 ? 1.695 -2.388 70.060 1.00 43.07 78 SER D N 1
ATOM 12884 C CA . SER D 1 78 ? 1.157 -3.725 70.370 1.00 41.37 78 SER D CA 1
ATOM 12885 C C . SER D 1 78 ? 0.835 -4.522 69.119 1.00 41.62 78 SER D C 1
ATOM 12886 O O . SER D 1 78 ? 0.895 -5.750 69.154 1.00 42.28 78 SER D O 1
ATOM 12889 N N . TYR D 1 79 ? 0.500 -3.829 68.025 1.00 41.63 79 TYR D N 1
ATOM 12890 C CA . TYR D 1 79 ? 0.213 -4.483 66.744 1.00 40.18 79 TYR D CA 1
ATOM 12891 C C . TYR D 1 79 ? 1.485 -5.086 66.170 1.00 38.56 79 TYR D C 1
ATOM 12892 O O . TYR D 1 79 ? 1.452 -6.200 65.652 1.00 37.05 79 TYR D O 1
ATOM 12901 N N . HIS D 1 80 ? 2.595 -4.351 66.292 1.00 39.23 80 HIS D N 1
ATOM 12902 C CA . HIS D 1 80 ? 3.936 -4.854 65.938 1.00 39.60 80 HIS D CA 1
ATOM 12903 C C . HIS D 1 80 ? 4.383 -6.012 66.836 1.00 39.47 80 HIS D C 1
ATOM 12904 O O . HIS D 1 80 ? 4.950 -6.982 66.357 1.00 39.75 80 HIS D O 1
ATOM 12911 N N . TYR D 1 81 ? 4.145 -5.892 68.137 1.00 41.71 81 TYR D N 1
ATOM 12912 C CA . TYR D 1 81 ? 4.475 -6.953 69.099 1.00 43.71 81 TYR D CA 1
ATOM 12913 C C . TYR D 1 81 ? 3.845 -8.274 68.700 1.00 44.15 81 TYR D C 1
ATOM 12914 O O . TYR D 1 81 ? 4.539 -9.270 68.525 1.00 46.98 81 TYR D O 1
ATOM 12923 N N . ASN D 1 82 ? 2.534 -8.265 68.518 1.00 43.62 82 ASN D N 1
ATOM 12924 C CA . ASN D 1 82 ? 1.805 -9.493 68.194 1.00 44.62 82 ASN D CA 1
ATOM 12925 C C . ASN D 1 82 ? 2.060 -10.062 66.807 1.00 43.57 82 ASN D C 1
ATOM 12926 O O . ASN D 1 82 ? 1.993 -11.267 66.622 1.00 42.99 82 ASN D O 1
ATOM 12931 N N . LEU D 1 83 ? 2.358 -9.193 65.847 1.00 43.95 83 LEU D N 1
ATOM 12932 C CA . LEU D 1 83 ? 2.829 -9.630 64.543 1.00 42.92 83 LEU D CA 1
ATOM 12933 C C . LEU D 1 83 ? 4.155 -10.371 64.689 1.00 42.93 83 LEU D C 1
ATOM 12934 O O . LEU D 1 83 ? 4.326 -11.443 64.122 1.00 45.65 83 LEU D O 1
ATOM 12939 N N . GLY D 1 84 ? 5.088 -9.796 65.439 1.00 41.35 84 GLY D N 1
ATOM 12940 C CA . GLY D 1 84 ? 6.377 -10.427 65.686 1.00 40.55 84 GLY D CA 1
ATOM 12941 C C . GLY D 1 84 ? 6.272 -11.821 66.286 1.00 41.65 84 GLY D C 1
ATOM 12942 O O . GLY D 1 84 ? 6.997 -12.725 65.871 1.00 40.94 84 GLY D O 1
ATOM 12943 N N . ASN D 1 85 ? 5.365 -12.005 67.249 1.00 42.45 85 ASN D N 1
ATOM 12944 C CA . ASN D 1 85 ? 5.159 -13.320 67.866 1.00 43.45 85 ASN D CA 1
ATOM 12945 C C . ASN D 1 85 ? 4.594 -14.344 66.893 1.00 43.69 85 ASN D C 1
ATOM 12946 O O . ASN D 1 85 ? 5.042 -15.505 66.865 1.00 45.39 85 ASN D O 1
ATOM 12951 N N . VAL D 1 86 ? 3.616 -13.922 66.096 1.00 43.09 86 VAL D N 1
ATOM 12952 C CA . VAL D 1 86 ? 3.062 -14.786 65.057 1.00 40.95 86 VAL D CA 1
ATOM 12953 C C . VAL D 1 86 ? 4.148 -15.187 64.060 1.00 40.35 86 VAL D C 1
ATOM 12954 O O . VAL D 1 86 ? 4.246 -16.349 63.722 1.00 41.05 86 VAL D O 1
ATOM 12958 N N . LEU D 1 87 ? 4.969 -14.232 63.625 1.00 41.14 87 LEU D N 1
ATOM 12959 C CA . LEU D 1 87 ? 6.056 -14.511 62.681 1.00 42.49 87 LEU D CA 1
ATOM 12960 C C . LEU D 1 87 ? 7.107 -15.481 63.243 1.00 42.64 87 LEU D C 1
ATOM 12961 O O . LEU D 1 87 ? 7.517 -16.433 62.552 1.00 38.96 87 LEU D O 1
ATOM 12966 N N . VAL D 1 88 ? 7.527 -15.249 64.487 1.00 42.18 88 VAL D N 1
ATOM 12967 C CA . VAL D 1 88 ? 8.431 -16.173 65.171 1.00 42.29 88 VAL D CA 1
ATOM 12968 C C . VAL D 1 88 ? 7.788 -17.559 65.237 1.00 43.66 88 VAL D C 1
ATOM 12969 O O . VAL D 1 88 ? 8.420 -18.553 64.893 1.00 42.61 88 VAL D O 1
ATOM 12973 N N . ALA D 1 89 ? 6.527 -17.625 65.658 1.00 44.64 89 ALA D N 1
ATOM 12974 C CA . ALA D 1 89 ? 5.853 -18.923 65.837 1.00 45.32 89 ALA D CA 1
ATOM 12975 C C . ALA D 1 89 ? 5.620 -19.657 64.520 1.00 43.44 89 ALA D C 1
ATOM 12976 O O . ALA D 1 89 ? 5.524 -20.879 64.491 1.00 48.13 89 ALA D O 1
ATOM 12978 N N . SER D 1 90 ? 5.530 -18.903 63.439 1.00 41.19 90 SER D N 1
ATOM 12979 C CA . SER D 1 90 ? 5.317 -19.463 62.122 1.00 40.48 90 SER D CA 1
ATOM 12980 C C . SER D 1 90 ? 6.591 -20.043 61.482 1.00 39.29 90 SER D C 1
ATOM 12981 O O . SER D 1 90 ? 6.499 -20.723 60.466 1.00 40.79 90 SER D O 1
ATOM 12984 N N . GLY D 1 91 ? 7.758 -19.775 62.070 1.00 38.53 91 GLY D N 1
ATOM 12985 C CA . GLY D 1 91 ? 9.044 -20.210 61.535 1.00 36.58 91 GLY D CA 1
ATOM 12986 C C . GLY D 1 91 ? 9.870 -19.084 60.947 1.00 37.48 91 GLY D C 1
ATOM 12987 O O . GLY D 1 91 ? 11.008 -19.325 60.545 1.00 39.87 91 GLY D O 1
ATOM 12988 N N . GLN D 1 92 ? 9.330 -17.859 60.904 1.00 37.81 92 GLN D N 1
ATOM 12989 C CA . GLN D 1 92 ? 10.015 -16.713 60.294 1.00 38.05 92 GLN D CA 1
ATOM 12990 C C . GLN D 1 92 ? 10.634 -15.877 61.407 1.00 38.97 92 GLN D C 1
ATOM 12991 O O . GLN D 1 92 ? 10.148 -14.793 61.728 1.00 42.14 92 GLN D O 1
ATOM 12997 N N . VAL D 1 93 ? 11.723 -16.389 61.981 1.00 39.03 93 VAL D N 1
ATOM 12998 C CA . VAL D 1 93 ? 12.290 -15.848 63.224 1.00 39.15 93 VAL D CA 1
ATOM 12999 C C . VAL D 1 93 ? 12.888 -14.456 63.049 1.00 41.19 93 VAL D C 1
ATOM 13000 O O . VAL D 1 93 ? 12.640 -13.587 63.875 1.00 39.95 93 VAL D O 1
ATOM 13004 N N . GLU D 1 94 ? 13.673 -14.234 61.996 1.00 46.78 94 GLU D N 1
ATOM 13005 C CA . GLU D 1 94 ? 14.314 -12.921 61.807 1.00 51.57 94 GLU D CA 1
ATOM 13006 C C . GLU D 1 94 ? 13.319 -11.806 61.488 1.00 49.03 94 GLU D C 1
ATOM 13007 O O . GLU D 1 94 ? 13.509 -10.685 61.941 1.00 47.59 94 GLU D O 1
ATOM 13013 N N . ARG D 1 95 ? 12.278 -12.116 60.715 1.00 50.56 95 ARG D N 1
ATOM 13014 C CA . ARG D 1 95 ? 11.204 -11.152 60.418 1.00 53.22 95 ARG D CA 1
ATOM 13015 C C . ARG D 1 95 ? 10.433 -10.754 61.681 1.00 52.04 95 ARG D C 1
ATOM 13016 O O . ARG D 1 95 ? 10.036 -9.595 61.831 1.00 53.69 95 ARG D O 1
ATOM 13024 N N . GLY D 1 96 ? 10.222 -11.721 62.574 1.00 48.58 96 GLY D N 1
ATOM 13025 C CA . GLY D 1 96 ? 9.548 -11.480 63.840 1.00 44.59 96 GLY D CA 1
ATOM 13026 C C . GLY D 1 96 ? 10.379 -10.648 64.796 1.00 42.78 96 GLY D C 1
ATOM 13027 O O . GLY D 1 96 ? 9.866 -9.722 65.418 1.00 43.66 96 GLY D O 1
ATOM 13028 N N . ILE D 1 97 ? 11.661 -10.982 64.921 1.00 43.01 97 ILE D N 1
ATOM 13029 C CA . ILE D 1 97 ? 12.597 -10.213 65.761 1.00 43.92 97 ILE D CA 1
ATOM 13030 C C . ILE D 1 97 ? 12.539 -8.733 65.365 1.00 43.97 97 ILE D C 1
ATOM 13031 O O . ILE D 1 97 ? 12.395 -7.874 66.230 1.00 46.54 97 ILE D O 1
ATOM 13036 N N . THR D 1 98 ? 12.603 -8.452 64.061 1.00 44.34 98 THR D N 1
ATOM 13037 C CA . THR D 1 98 ? 12.441 -7.093 63.528 1.00 43.71 98 THR D CA 1
ATOM 13038 C C . THR D 1 98 ? 11.138 -6.451 64.009 1.00 43.42 98 THR D C 1
ATOM 13039 O O . THR D 1 98 ? 11.155 -5.330 64.491 1.00 45.04 98 THR D O 1
ATOM 13043 N N . SER D 1 99 ? 10.018 -7.152 63.866 1.00 43.06 99 SER D N 1
ATOM 13044 C CA . SER D 1 99 ? 8.744 -6.657 64.391 1.00 45.57 99 SER D CA 1
ATOM 13045 C C . SER D 1 99 ? 8.780 -6.359 65.907 1.00 49.09 99 SER D C 1
ATOM 13046 O O . SER D 1 99 ? 8.215 -5.355 66.360 1.00 49.70 99 SER D O 1
ATOM 13049 N N . LEU D 1 100 ? 9.446 -7.222 66.674 1.00 50.00 100 LEU D N 1
ATOM 13050 C CA . LEU D 1 100 ? 9.623 -7.000 68.115 1.00 50.82 100 LEU D CA 1
ATOM 13051 C C . LEU D 1 100 ? 10.486 -5.756 68.399 1.00 50.62 100 LEU D C 1
ATOM 13052 O O . LEU D 1 100 ? 10.174 -4.992 69.317 1.00 51.35 100 LEU D O 1
ATOM 13057 N N . HIS D 1 101 ? 11.557 -5.562 67.626 1.00 47.80 101 HIS D N 1
ATOM 13058 C CA . HIS D 1 101 ? 12.352 -4.331 67.705 1.00 49.35 101 HIS D CA 1
ATOM 13059 C C . HIS D 1 101 ? 11.482 -3.097 67.490 1.00 45.82 101 HIS D C 1
ATOM 13060 O O . HIS D 1 101 ? 11.585 -2.146 68.257 1.00 45.45 101 HIS D O 1
ATOM 13067 N N . HIS D 1 102 ? 10.628 -3.123 66.465 1.00 43.42 102 HIS D N 1
ATOM 13068 C CA . HIS D 1 102 ? 9.755 -1.986 66.158 1.00 44.55 102 HIS D CA 1
ATOM 13069 C C . HIS D 1 102 ? 8.849 -1.645 67.331 1.00 41.44 102 HIS D C 1
ATOM 13070 O O . HIS D 1 102 ? 8.665 -0.471 67.656 1.00 41.73 102 HIS D O 1
ATOM 13077 N N . ALA D 1 103 ? 8.311 -2.673 67.970 1.00 39.30 103 ALA D N 1
ATOM 13078 C CA . ALA D 1 103 ? 7.418 -2.491 69.104 1.00 38.28 103 ALA D CA 1
ATOM 13079 C C . ALA D 1 103 ? 8.145 -1.795 70.258 1.00 36.96 103 ALA D C 1
ATOM 13080 O O . ALA D 1 103 ? 7.573 -0.929 70.909 1.00 36.46 103 ALA D O 1
ATOM 13082 N N . LEU D 1 104 ? 9.400 -2.170 70.492 1.00 35.91 104 LEU D N 1
ATOM 13083 C CA . LEU D 1 104 ? 10.231 -1.520 71.513 1.00 37.18 104 LEU D CA 1
ATOM 13084 C C . LEU D 1 104 ? 10.674 -0.123 71.107 1.00 38.53 104 LEU D C 1
ATOM 13085 O O . LEU D 1 104 ? 10.742 0.773 71.949 1.00 39.24 104 LEU D O 1
ATOM 13090 N N . GLU D 1 105 ? 10.989 0.074 69.834 1.00 37.52 105 GLU D N 1
ATOM 13091 C CA . GLU D 1 105 ? 11.306 1.416 69.358 1.00 37.85 105 GLU D CA 1
ATOM 13092 C C . GLU D 1 105 ? 10.116 2.368 69.609 1.00 37.93 105 GLU D C 1
ATOM 13093 O O . GLU D 1 105 ? 10.308 3.496 70.052 1.00 36.54 105 GLU D O 1
ATOM 13099 N N . LEU D 1 106 ? 8.897 1.885 69.377 1.00 37.32 106 LEU D N 1
ATOM 13100 C CA . LEU D 1 106 ? 7.693 2.703 69.532 1.00 39.07 106 LEU D CA 1
ATOM 13101 C C . LEU D 1 106 ? 7.254 2.902 70.987 1.00 42.11 106 LEU D C 1
ATOM 13102 O O . LEU D 1 106 ? 6.638 3.916 71.327 1.00 40.40 106 LEU D O 1
ATOM 13107 N N . ARG D 1 107 ? 7.548 1.925 71.834 1.00 44.68 107 ARG D N 1
ATOM 13108 C CA . ARG D 1 107 ? 7.177 1.971 73.237 1.00 46.26 107 ARG D CA 1
ATOM 13109 C C . ARG D 1 107 ? 8.343 1.357 74.012 1.00 45.97 107 ARG D C 1
ATOM 13110 O O . ARG D 1 107 ? 8.382 0.154 74.241 1.00 46.65 107 ARG D O 1
ATOM 13118 N N . PRO D 1 108 ? 9.342 2.178 74.372 1.00 44.77 108 PRO D N 1
ATOM 13119 C CA . PRO D 1 108 ? 10.526 1.609 75.009 1.00 44.46 108 PRO D CA 1
ATOM 13120 C C . PRO D 1 108 ? 10.285 0.933 76.337 1.00 44.79 108 PRO D C 1
ATOM 13121 O O . PRO D 1 108 ? 11.104 0.116 76.720 1.00 46.72 108 PRO D O 1
ATOM 13125 N N . ASP D 1 109 ? 9.186 1.254 77.025 1.00 47.15 109 ASP D N 1
ATOM 13126 C CA . ASP D 1 109 ? 8.834 0.582 78.281 1.00 49.12 109 ASP D CA 1
ATOM 13127 C C . ASP D 1 109 ? 7.786 -0.540 78.095 1.00 50.18 109 ASP D C 1
ATOM 13128 O O . ASP D 1 109 ? 6.831 -0.655 78.867 1.00 56.53 109 ASP D O 1
ATOM 13133 N N . TYR D 1 110 ? 8.007 -1.383 77.089 1.00 48.04 110 TYR D N 1
ATOM 13134 C CA . TYR D 1 110 ? 7.113 -2.491 76.750 1.00 47.04 110 TYR D CA 1
ATOM 13135 C C . TYR D 1 110 ? 7.741 -3.772 77.301 1.00 51.17 110 TYR D C 1
ATOM 13136 O O . TYR D 1 110 ? 8.483 -4.451 76.592 1.00 54.12 110 TYR D O 1
ATOM 13145 N N . HIS D 1 111 ? 7.450 -4.098 78.561 1.00 55.15 111 HIS D N 1
ATOM 13146 C CA . HIS D 1 111 ? 8.064 -5.265 79.220 1.00 57.87 111 HIS D CA 1
ATOM 13147 C C . HIS D 1 111 ? 7.741 -6.637 78.567 1.00 60.90 111 HIS D C 1
ATOM 13148 O O . HIS D 1 111 ? 8.561 -7.555 78.638 1.00 61.21 111 HIS D O 1
ATOM 13155 N N . ARG D 1 112 ? 6.573 -6.774 77.932 1.00 60.23 112 ARG D N 1
ATOM 13156 C CA . ARG D 1 112 ? 6.185 -8.047 77.302 1.00 60.20 112 ARG D CA 1
ATOM 13157 C C . ARG D 1 112 ? 6.919 -8.246 75.980 1.00 57.41 112 ARG D C 1
ATOM 13158 O O . ARG D 1 112 ? 7.288 -9.370 75.640 1.00 58.05 112 ARG D O 1
ATOM 13166 N N . ALA D 1 113 ? 7.122 -7.155 75.241 1.00 53.06 113 ALA D N 1
ATOM 13167 C CA . ALA D 1 113 ? 7.871 -7.189 73.978 1.00 49.41 113 ALA D CA 1
ATOM 13168 C C . ALA D 1 113 ? 9.347 -7.410 74.236 1.00 45.52 113 ALA D C 1
ATOM 13169 O O . ALA D 1 113 ? 10.022 -8.051 73.439 1.00 45.12 113 ALA D O 1
ATOM 13171 N N . HIS D 1 114 ? 9.830 -6.876 75.354 1.00 43.88 114 HIS D N 1
ATOM 13172 C CA . HIS D 1 114 ? 11.216 -7.065 75.797 1.00 43.26 114 HIS D CA 1
ATOM 13173 C C . HIS D 1 114 ? 11.489 -8.537 76.167 1.00 42.46 114 HIS D C 1
ATOM 13174 O O . HIS D 1 114 ? 12.531 -9.081 75.806 1.00 40.47 114 HIS D O 1
ATOM 13181 N N . SER D 1 115 ? 10.552 -9.170 76.874 1.00 43.22 115 SER D N 1
ATOM 13182 C CA . SER D 1 115 ? 10.616 -10.614 77.144 1.00 43.09 115 SER D CA 1
ATOM 13183 C C . SER D 1 115 ? 10.591 -11.387 75.849 1.00 44.32 115 SER D C 1
ATOM 13184 O O . SER D 1 115 ? 11.477 -12.209 75.601 1.00 44.65 115 SER D O 1
ATOM 13187 N N . GLY D 1 116 ? 9.543 -11.138 75.055 1.00 44.51 116 GLY D N 1
ATOM 13188 C CA . GLY D 1 116 ? 9.314 -11.823 73.781 1.00 45.04 116 GLY D CA 1
ATOM 13189 C C . GLY D 1 116 ? 10.559 -11.812 72.916 1.00 44.76 116 GLY D C 1
ATOM 13190 O O . GLY D 1 116 ? 10.964 -12.860 72.387 1.00 44.67 116 GLY D O 1
ATOM 13191 N N . LEU D 1 117 ? 11.180 -10.632 72.816 1.00 41.03 117 LEU D N 1
ATOM 13192 C CA . LEU D 1 117 ? 12.449 -10.473 72.121 1.00 39.17 117 LEU D CA 1
ATOM 13193 C C . LEU D 1 117 ? 13.523 -11.380 72.717 1.00 39.02 117 LEU D C 1
ATOM 13194 O O . LEU D 1 117 ? 14.155 -12.134 71.980 1.00 42.80 117 LEU D O 1
ATOM 13199 N N . TYR D 1 118 ? 13.709 -11.327 74.037 1.00 37.72 118 TYR D N 1
ATOM 13200 C CA . TYR D 1 118 ? 14.641 -12.236 74.742 1.00 36.64 118 TYR D CA 1
ATOM 13201 C C . TYR D 1 118 ? 14.410 -13.707 74.394 1.00 34.79 118 TYR D C 1
ATOM 13202 O O . TYR D 1 118 ? 15.350 -14.414 74.054 1.00 33.61 118 TYR D O 1
ATOM 13211 N N . VAL D 1 119 ? 13.156 -14.149 74.484 1.00 34.14 119 VAL D N 1
ATOM 13212 C CA . VAL D 1 119 ? 12.767 -15.512 74.114 1.00 33.42 119 VAL D CA 1
ATOM 13213 C C . VAL D 1 119 ? 13.125 -15.784 72.659 1.00 34.91 119 VAL D C 1
ATOM 13214 O O . VAL D 1 119 ? 13.762 -16.785 72.355 1.00 36.39 119 VAL D O 1
ATOM 13218 N N . ALA D 1 120 ? 12.712 -14.875 71.775 1.00 34.78 120 ALA D N 1
ATOM 13219 C CA . ALA D 1 120 ? 12.885 -15.029 70.331 1.00 33.17 120 ALA D CA 1
ATOM 13220 C C . ALA D 1 120 ? 14.322 -15.274 69.911 1.00 34.62 120 ALA D C 1
ATOM 13221 O O . ALA D 1 120 ? 14.572 -16.016 68.966 1.00 35.36 120 ALA D O 1
ATOM 13223 N N . LEU D 1 121 ? 15.263 -14.642 70.606 1.00 38.05 121 LEU D N 1
ATOM 13224 C CA . LEU D 1 121 ? 16.702 -14.805 70.325 1.00 40.07 121 LEU D CA 1
ATOM 13225 C C . LEU D 1 121 ? 17.213 -16.245 70.443 1.00 40.54 121 LEU D C 1
ATOM 13226 O O . LEU D 1 121 ? 18.219 -16.591 69.827 1.00 41.68 121 LEU D O 1
ATOM 13231 N N . HIS D 1 122 ? 16.535 -17.074 71.238 1.00 41.09 122 HIS D N 1
ATOM 13232 C CA . HIS D 1 122 ? 16.928 -18.485 71.402 1.00 41.67 122 HIS D CA 1
ATOM 13233 C C . HIS D 1 122 ? 16.648 -19.358 70.173 1.00 40.28 122 HIS D C 1
ATOM 13234 O O . HIS D 1 122 ? 17.284 -20.395 69.994 1.00 41.68 122 HIS D O 1
ATOM 13241 N N . TYR D 1 123 ? 15.733 -18.914 69.315 1.00 38.91 123 TYR D N 1
ATOM 13242 C CA . TYR D 1 123 ? 15.449 -19.580 68.055 1.00 39.10 123 TYR D CA 1
ATOM 13243 C C . TYR D 1 123 ? 16.402 -19.230 66.915 1.00 40.83 123 TYR D C 1
ATOM 13244 O O . TYR D 1 123 ? 16.202 -19.706 65.803 1.00 44.44 123 TYR D O 1
ATOM 13253 N N . SER D 1 124 ? 17.417 -18.408 67.163 1.00 43.16 124 SER D N 1
ATOM 13254 C CA . SER D 1 124 ? 18.325 -17.950 66.111 1.00 46.91 124 SER D CA 1
ATOM 13255 C C . SER D 1 124 ? 19.783 -18.116 66.515 1.00 47.69 124 SER D C 1
ATOM 13256 O O . SER D 1 124 ? 20.182 -17.708 67.605 1.00 46.99 124 SER D O 1
ATOM 13259 N N . ALA D 1 125 ? 20.584 -18.675 65.613 1.00 50.03 125 ALA D N 1
ATOM 13260 C CA . ALA D 1 125 ? 22.019 -18.871 65.861 1.00 52.71 125 ALA D CA 1
ATOM 13261 C C . ALA D 1 125 ? 22.818 -17.561 65.792 1.00 56.42 125 ALA D C 1
ATOM 13262 O O . ALA D 1 125 ? 23.969 -17.524 66.216 1.00 56.36 125 ALA D O 1
ATOM 13264 N N . LEU D 1 126 ? 22.204 -16.488 65.290 1.00 56.04 126 LEU D N 1
ATOM 13265 C CA . LEU D 1 126 ? 22.886 -15.209 65.144 1.00 58.36 126 LEU D CA 1
ATOM 13266 C C . LEU D 1 126 ? 23.155 -14.451 66.456 1.00 56.97 126 LEU D C 1
ATOM 13267 O O . LEU D 1 126 ? 23.820 -13.416 66.421 1.00 54.18 126 LEU D O 1
ATOM 13272 N N . TYR D 1 127 ? 22.645 -14.938 67.593 1.00 56.54 127 TYR D N 1
ATOM 13273 C CA . TYR D 1 127 ? 22.776 -14.233 68.879 1.00 55.58 127 TYR D CA 1
ATOM 13274 C C . TYR D 1 127 ? 23.453 -15.130 69.905 1.00 53.82 127 TYR D C 1
ATOM 13275 O O . TYR D 1 127 ? 22.863 -16.104 70.385 1.00 54.48 127 TYR D O 1
ATOM 13284 N N . ASP D 1 128 ? 24.705 -14.797 70.216 1.00 54.55 128 ASP D N 1
ATOM 13285 C CA . ASP D 1 128 ? 25.536 -15.595 71.128 1.00 56.91 128 ASP D CA 1
ATOM 13286 C C . ASP D 1 128 ? 25.046 -15.484 72.594 1.00 58.55 128 ASP D C 1
ATOM 13287 O O . ASP D 1 128 ? 24.178 -14.652 72.888 1.00 52.39 128 ASP D O 1
ATOM 13292 N N . PRO D 1 129 ? 25.558 -16.355 73.503 1.00 61.97 129 PRO D N 1
ATOM 13293 C CA . PRO D 1 129 ? 25.117 -16.297 74.898 1.00 63.23 129 PRO D CA 1
ATOM 13294 C C . PRO D 1 129 ? 25.283 -14.936 75.572 1.00 63.01 129 PRO D C 1
ATOM 13295 O O . PRO D 1 129 ? 24.477 -14.588 76.434 1.00 62.69 129 PRO D O 1
ATOM 13299 N N . ARG D 1 130 ? 26.305 -14.180 75.173 1.00 63.18 130 ARG D N 1
ATOM 13300 C CA . ARG D 1 130 ? 26.559 -12.859 75.741 1.00 66.13 130 ARG D CA 1
ATOM 13301 C C . ARG D 1 130 ? 25.446 -11.854 75.411 1.00 60.47 130 ARG D C 1
ATOM 13302 O O . ARG D 1 130 ? 25.061 -11.059 76.268 1.00 63.88 130 ARG D O 1
ATOM 13310 N N . ALA D 1 131 ? 24.928 -11.897 74.185 1.00 53.71 131 ALA D N 1
ATOM 13311 C CA . ALA D 1 131 ? 23.857 -10.986 73.752 1.00 50.89 131 ALA D CA 1
ATOM 13312 C C . ALA D 1 131 ? 22.543 -11.234 74.481 1.00 49.44 131 ALA D C 1
ATOM 13313 O O . ALA D 1 131 ? 21.856 -10.283 74.866 1.00 50.78 131 ALA D O 1
ATOM 13315 N N . ARG D 1 132 ? 22.205 -12.507 74.666 1.00 46.57 132 ARG D N 1
ATOM 13316 C CA . ARG D 1 132 ? 20.962 -12.908 75.336 1.00 46.32 132 ARG D CA 1
ATOM 13317 C C . ARG D 1 132 ? 20.977 -12.517 76.807 1.00 44.42 132 ARG D C 1
ATOM 13318 O O . ARG D 1 132 ? 20.022 -11.940 77.316 1.00 47.09 132 ARG D O 1
ATOM 13326 N N . HIS D 1 133 ? 22.073 -12.871 77.471 1.00 42.28 133 HIS D N 1
ATOM 13327 C CA . HIS D 1 133 ? 22.364 -12.520 78.860 1.00 41.57 133 HIS D CA 1
ATOM 13328 C C . HIS D 1 133 ? 22.169 -11.019 79.149 1.00 44.03 133 HIS D C 1
ATOM 13329 O O . HIS D 1 133 ? 21.449 -10.632 80.067 1.00 44.88 133 HIS D O 1
ATOM 13336 N N . ILE D 1 134 ? 22.805 -10.189 78.331 1.00 46.76 134 ILE D N 1
ATOM 13337 C CA . ILE D 1 134 ? 22.727 -8.732 78.457 1.00 46.70 134 ILE D CA 1
ATOM 13338 C C . ILE D 1 134 ? 21.294 -8.235 78.331 1.00 48.41 134 ILE D C 1
ATOM 13339 O O . ILE D 1 134 ? 20.832 -7.447 79.166 1.00 53.06 134 ILE D O 1
ATOM 13344 N N . LEU D 1 135 ? 20.591 -8.695 77.302 1.00 45.17 135 LEU D N 1
ATOM 13345 C CA . LEU D 1 135 ? 19.202 -8.289 77.118 1.00 44.62 135 LEU D CA 1
ATOM 13346 C C . LEU D 1 135 ? 18.329 -8.687 78.323 1.00 44.29 135 LEU D C 1
ATOM 13347 O O . LEU D 1 135 ? 17.430 -7.949 78.696 1.00 42.75 135 LEU D O 1
ATOM 13352 N N . ALA D 1 136 ? 18.606 -9.843 78.928 1.00 45.14 136 ALA D N 1
ATOM 13353 C CA . ALA D 1 136 ? 17.821 -10.330 80.068 1.00 46.76 136 ALA D CA 1
ATOM 13354 C C . ALA D 1 136 ? 18.031 -9.445 81.281 1.00 46.76 136 ALA D C 1
ATOM 13355 O O . ALA D 1 136 ? 17.068 -9.010 81.910 1.00 50.30 136 ALA D O 1
ATOM 13357 N N . LEU D 1 137 ? 19.301 -9.208 81.601 1.00 42.52 137 LEU D N 1
ATOM 13358 C CA . LEU D 1 137 ? 19.693 -8.275 82.643 1.00 41.69 137 LEU D CA 1
ATOM 13359 C C . LEU D 1 137 ? 19.044 -6.913 82.428 1.00 42.25 137 LEU D C 1
ATOM 13360 O O . LEU D 1 137 ? 18.483 -6.338 83.367 1.00 40.47 137 LEU D O 1
ATOM 13365 N N . ASP D 1 138 ? 19.116 -6.413 81.191 1.00 41.97 138 ASP D N 1
ATOM 13366 C CA . ASP D 1 138 ? 18.503 -5.117 80.836 1.00 42.24 138 ASP D CA 1
ATOM 13367 C C . ASP D 1 138 ? 17.026 -5.081 81.212 1.00 39.80 138 ASP D C 1
ATOM 13368 O O . ASP D 1 138 ? 16.563 -4.097 81.770 1.00 39.70 138 ASP D O 1
ATOM 13373 N N . TRP D 1 139 ? 16.309 -6.166 80.917 1.00 38.09 139 TRP D N 1
ATOM 13374 C CA . TRP D 1 139 ? 14.900 -6.317 81.291 1.00 37.64 139 TRP D CA 1
ATOM 13375 C C . TRP D 1 139 ? 14.709 -6.235 82.802 1.00 39.68 139 TRP D C 1
ATOM 13376 O O . TRP D 1 139 ? 13.872 -5.475 83.292 1.00 37.69 139 TRP D O 1
ATOM 13387 N N . ALA D 1 140 ? 15.491 -7.040 83.518 1.00 41.86 140 ALA D N 1
ATOM 13388 C CA . ALA D 1 140 ? 15.390 -7.157 84.970 1.00 45.84 140 ALA D CA 1
ATOM 13389 C C . ALA D 1 140 ? 15.625 -5.823 85.655 1.00 47.98 140 ALA D C 1
ATOM 13390 O O . ALA D 1 140 ? 14.842 -5.411 86.521 1.00 52.87 140 ALA D O 1
ATOM 13392 N N . ARG D 1 141 ? 16.708 -5.163 85.258 1.00 47.45 141 ARG D N 1
ATOM 13393 C CA . ARG D 1 141 ? 17.057 -3.829 85.766 1.00 47.74 141 ARG D CA 1
ATOM 13394 C C . ARG D 1 141 ? 15.908 -2.824 85.586 1.00 47.63 141 ARG D C 1
ATOM 13395 O O . ARG D 1 141 ? 15.653 -2.010 86.466 1.00 50.78 141 ARG D O 1
ATOM 13403 N N . ARG D 1 142 ? 15.210 -2.902 84.458 1.00 47.40 142 ARG D N 1
ATOM 13404 C CA . ARG D 1 142 ? 14.114 -1.979 84.162 1.00 48.70 142 ARG D CA 1
ATOM 13405 C C . ARG D 1 142 ? 12.855 -2.269 84.968 1.00 50.27 142 ARG D C 1
ATOM 13406 O O . ARG D 1 142 ? 12.274 -1.356 85.538 1.00 54.85 142 ARG D O 1
ATOM 13414 N N . TYR D 1 143 ? 12.445 -3.534 85.024 1.00 51.24 143 TYR D N 1
ATOM 13415 C CA . TYR D 1 143 ? 11.108 -3.894 85.503 1.00 50.87 143 TYR D CA 1
ATOM 13416 C C . TYR D 1 143 ? 11.024 -4.736 86.780 1.00 50.05 143 TYR D C 1
ATOM 13417 O O . TYR D 1 143 ? 9.946 -4.820 87.377 1.00 52.24 143 TYR D O 1
ATOM 13426 N N . ALA D 1 144 ? 12.137 -5.333 87.211 1.00 46.33 144 ALA D N 1
ATOM 13427 C CA . ALA D 1 144 ? 12.120 -6.323 88.287 1.00 46.79 144 ALA D CA 1
ATOM 13428 C C . ALA D 1 144 ? 12.941 -5.882 89.495 1.00 47.05 144 ALA D C 1
ATOM 13429 O O . ALA D 1 144 ? 12.401 -5.762 90.593 1.00 44.88 144 ALA D O 1
ATOM 13431 N N . ASP D 1 145 ? 14.235 -5.642 89.284 1.00 47.32 145 ASP D N 1
ATOM 13432 C CA . ASP D 1 145 ? 15.170 -5.315 90.377 1.00 48.67 145 ASP D CA 1
ATOM 13433 C C . ASP D 1 145 ? 14.836 -4.064 91.210 1.00 47.65 145 ASP D C 1
ATOM 13434 O O . ASP D 1 145 ? 15.147 -4.035 92.396 1.00 46.07 145 ASP D O 1
ATOM 13439 N N . PRO D 1 146 ? 14.224 -3.027 90.601 1.00 49.39 146 PRO D N 1
ATOM 13440 C CA . PRO D 1 146 ? 13.706 -1.913 91.404 1.00 49.82 146 PRO D CA 1
ATOM 13441 C C . PRO D 1 146 ? 12.736 -2.316 92.517 1.00 49.63 146 PRO D C 1
ATOM 13442 O O . PRO D 1 146 ? 12.754 -1.708 93.584 1.00 50.74 146 PRO D O 1
ATOM 13446 N N . LEU D 1 147 ? 11.920 -3.339 92.272 1.00 49.25 147 LEU D N 1
ATOM 13447 C CA . LEU D 1 147 ? 10.958 -3.832 93.261 1.00 49.60 147 LEU D CA 1
ATOM 13448 C C . LEU D 1 147 ? 11.554 -4.728 94.374 1.00 49.77 147 LEU D C 1
ATOM 13449 O O . LEU D 1 147 ? 10.882 -4.968 95.385 1.00 49.10 147 LEU D O 1
ATOM 13454 N N . THR D 1 148 ? 12.792 -5.202 94.203 1.00 47.74 148 THR D N 1
ATOM 13455 C CA . THR D 1 148 ? 13.336 -6.287 95.021 1.00 50.53 148 THR D CA 1
ATOM 13456 C C . THR D 1 148 ? 14.025 -5.814 96.306 1.00 51.13 148 THR D C 1
ATOM 13457 O O . THR D 1 148 ? 15.046 -5.137 96.230 1.00 48.96 148 THR D O 1
ATOM 13461 N N . PRO D 1 149 ? 13.505 -6.219 97.491 1.00 55.17 149 PRO D N 1
ATOM 13462 C CA . PRO D 1 149 ? 14.238 -5.915 98.718 1.00 57.12 149 PRO D CA 1
ATOM 13463 C C . PRO D 1 149 ? 15.421 -6.860 98.908 1.00 60.37 149 PRO D C 1
ATOM 13464 O O . PRO D 1 149 ? 15.575 -7.835 98.162 1.00 64.90 149 PRO D O 1
ATOM 13468 N N . VAL D 1 150 ? 16.225 -6.581 99.924 1.00 61.86 150 VAL D N 1
ATOM 13469 C CA . VAL D 1 150 ? 17.390 -7.405 100.262 1.00 66.29 150 VAL D CA 1
ATOM 13470 C C . VAL D 1 150 ? 16.844 -8.730 100.863 1.00 67.96 150 VAL D C 1
ATOM 13471 O O . VAL D 1 150 ? 15.742 -8.740 101.436 1.00 64.68 150 VAL D O 1
ATOM 13475 N N . PRO D 1 151 ? 17.573 -9.858 100.703 1.00 68.97 151 PRO D N 1
ATOM 13476 C CA . PRO D 1 151 ? 17.035 -11.086 101.313 1.00 71.94 151 PRO D CA 1
ATOM 13477 C C . PRO D 1 151 ? 16.891 -10.987 102.836 1.00 71.12 151 PRO D C 1
ATOM 13478 O O . PRO D 1 151 ? 17.868 -10.727 103.537 1.00 68.35 151 PRO D O 1
ATOM 13482 N N . ALA D 1 152 ? 15.661 -11.141 103.315 1.00 72.66 152 ALA D N 1
ATOM 13483 C CA . ALA D 1 152 ? 15.381 -11.224 104.746 1.00 72.44 152 ALA D CA 1
ATOM 13484 C C . ALA D 1 152 ? 15.595 -12.669 105.186 1.00 72.82 152 ALA D C 1
ATOM 13485 O O . ALA D 1 152 ? 15.595 -13.580 104.348 1.00 71.89 152 ALA D O 1
ATOM 13487 N N . THR D 1 153 ? 15.766 -12.883 106.491 1.00 72.92 153 THR D N 1
ATOM 13488 C CA . THR D 1 153 ? 15.891 -14.247 107.020 1.00 72.89 153 THR D CA 1
ATOM 13489 C C . THR D 1 153 ? 14.471 -14.842 107.067 1.00 67.83 153 THR D C 1
ATOM 13490 O O . THR D 1 153 ? 13.515 -14.116 107.358 1.00 63.02 153 THR D O 1
ATOM 13494 N N . PRO D 1 154 ? 14.324 -16.142 106.738 1.00 62.86 154 PRO D N 1
ATOM 13495 C CA . PRO D 1 154 ? 13.001 -16.783 106.746 1.00 60.57 154 PRO D CA 1
ATOM 13496 C C . PRO D 1 154 ? 12.261 -16.765 108.082 1.00 59.05 154 PRO D C 1
ATOM 13497 O O . PRO D 1 154 ? 12.890 -16.789 109.141 1.00 61.86 154 PRO D O 1
ATOM 13501 N N . VAL D 1 155 ? 10.936 -16.770 108.003 1.00 56.30 155 VAL D N 1
ATOM 13502 C CA . VAL D 1 155 ? 10.069 -16.843 109.175 1.00 57.75 155 VAL D CA 1
ATOM 13503 C C . VAL D 1 155 ? 9.975 -18.295 109.658 1.00 61.87 155 VAL D C 1
ATOM 13504 O O . VAL D 1 155 ? 9.768 -19.190 108.841 1.00 66.96 155 VAL D O 1
ATOM 13508 N N . ASP D 1 156 ? 10.061 -18.507 110.977 1.00 63.33 156 ASP D N 1
ATOM 13509 C CA . ASP D 1 156 ? 10.205 -19.840 111.568 1.00 65.67 156 ASP D CA 1
ATOM 13510 C C . ASP D 1 156 ? 11.344 -20.583 110.829 1.00 60.09 156 ASP D C 1
ATOM 13511 O O . ASP D 1 156 ? 11.116 -21.590 110.144 1.00 55.45 156 ASP D O 1
ATOM 13516 N N . PRO D 1 157 ? 12.581 -20.072 110.948 1.00 56.24 157 PRO D N 1
ATOM 13517 C CA . PRO D 1 157 ? 13.698 -20.704 110.253 1.00 56.27 157 PRO D CA 1
ATOM 13518 C C . PRO D 1 157 ? 14.149 -22.003 110.933 1.00 55.35 157 PRO D C 1
ATOM 13519 O O . PRO D 1 157 ? 15.263 -22.085 111.454 1.00 54.87 157 PRO D O 1
ATOM 13523 N N . ASP D 1 158 ? 13.269 -23.001 110.898 1.00 55.15 158 ASP D N 1
ATOM 13524 C CA . ASP D 1 158 ? 13.513 -24.322 111.448 1.00 57.24 158 ASP D CA 1
ATOM 13525 C C . ASP D 1 158 ? 13.927 -25.150 110.227 1.00 61.93 158 ASP D C 1
ATOM 13526 O O . ASP D 1 158 ? 13.084 -25.396 109.359 1.00 61.95 158 ASP D O 1
ATOM 13531 N N . PRO D 1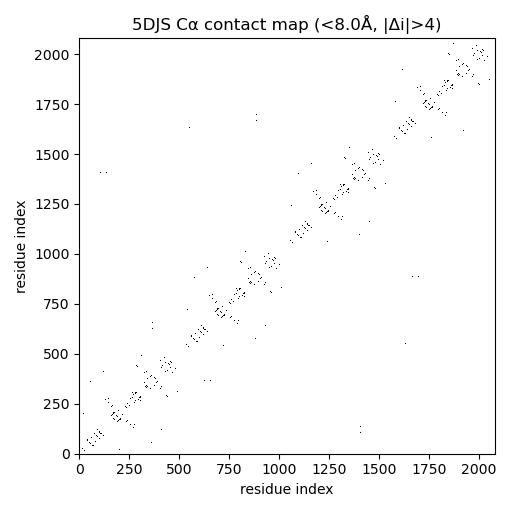 159 ? 15.218 -25.563 110.135 1.00 63.05 159 PRO D N 1
ATOM 13532 C CA . PRO D 1 159 ? 15.654 -26.306 108.939 1.00 62.53 159 PRO D CA 1
ATOM 13533 C C . PRO D 1 159 ? 14.914 -27.613 108.649 1.00 60.77 159 PRO D C 1
ATOM 13534 O O . PRO D 1 159 ? 14.944 -28.067 107.503 1.00 67.17 159 PRO D O 1
ATOM 13538 N N . HIS D 1 160 ? 14.265 -28.204 109.656 1.00 59.47 160 HIS D N 1
ATOM 13539 C CA . HIS D 1 160 ? 13.620 -29.523 109.532 1.00 61.12 160 HIS D CA 1
ATOM 13540 C C . HIS D 1 160 ? 12.081 -29.520 109.462 1.00 57.64 160 HIS D C 1
ATOM 13541 O O . HIS D 1 160 ? 11.483 -30.574 109.248 1.00 57.92 160 HIS D O 1
ATOM 13548 N N . ARG D 1 161 ? 11.433 -28.370 109.635 1.00 54.61 161 ARG D N 1
ATOM 13549 C CA . ARG D 1 161 ? 9.960 -28.333 109.648 1.00 53.50 161 ARG D CA 1
ATOM 13550 C C . ARG D 1 161 ? 9.336 -28.599 108.276 1.00 50.34 161 ARG D C 1
ATOM 13551 O O . ARG D 1 161 ? 10.007 -28.535 107.240 1.00 48.12 161 ARG D O 1
ATOM 13559 N N . ARG D 1 162 ? 8.037 -28.878 108.293 1.00 47.39 162 ARG D N 1
ATOM 13560 C CA . ARG D 1 162 ? 7.273 -29.043 107.069 1.00 46.11 162 ARG D CA 1
ATOM 13561 C C . ARG D 1 162 ? 7.270 -27.712 106.308 1.00 47.86 162 ARG D C 1
ATOM 13562 O O . ARG D 1 162 ? 6.909 -26.671 106.874 1.00 47.65 162 ARG D O 1
ATOM 13570 N N . LEU D 1 163 ? 7.664 -27.774 105.030 1.00 51.04 163 LEU D N 1
ATOM 13571 C CA . LEU D 1 163 ? 7.758 -26.599 104.134 1.00 52.20 163 LEU D CA 1
ATOM 13572 C C . LEU D 1 163 ? 6.516 -26.441 103.260 1.00 50.25 163 LEU D C 1
ATOM 13573 O O . LEU D 1 163 ? 5.902 -27.421 102.860 1.00 51.79 163 LEU D O 1
ATOM 13578 N N . ARG D 1 164 ? 6.152 -25.199 102.973 1.00 50.45 164 ARG D N 1
ATOM 13579 C CA . ARG D 1 164 ? 5.056 -24.909 102.052 1.00 52.14 164 ARG D CA 1
ATOM 13580 C C . ARG D 1 164 ? 5.624 -24.482 100.726 1.00 48.63 164 ARG D C 1
ATOM 13581 O O . ARG D 1 164 ? 6.358 -23.491 100.676 1.00 43.60 164 ARG D O 1
ATOM 13589 N N . ILE D 1 165 ? 5.281 -25.226 99.668 1.00 49.05 165 ILE D N 1
ATOM 13590 C CA . ILE D 1 165 ? 5.760 -24.940 98.314 1.00 50.05 165 ILE D CA 1
ATOM 13591 C C . ILE D 1 165 ? 4.619 -24.363 97.497 1.00 46.54 165 ILE D C 1
ATOM 13592 O O . ILE D 1 165 ? 3.523 -24.927 97.467 1.00 44.68 165 ILE D O 1
ATOM 13597 N N . GLY D 1 166 ? 4.907 -23.250 96.824 1.00 45.38 166 GLY D N 1
ATOM 13598 C CA . GLY D 1 166 ? 3.963 -22.582 95.924 1.00 44.97 166 GLY D CA 1
ATOM 13599 C C . GLY D 1 166 ? 4.442 -22.638 94.485 1.00 42.13 166 GLY D C 1
ATOM 13600 O O . GLY D 1 166 ? 5.538 -22.166 94.171 1.00 41.81 166 GLY D O 1
ATOM 13601 N N . TYR D 1 167 ? 3.623 -23.225 93.619 1.00 40.12 167 TYR D N 1
ATOM 13602 C CA . TYR D 1 167 ? 3.916 -23.334 92.188 1.00 39.86 167 TYR D CA 1
ATOM 13603 C C . TYR D 1 167 ? 3.104 -22.270 91.467 1.00 39.56 167 TYR D C 1
ATOM 13604 O O . TYR D 1 167 ? 1.885 -22.269 91.568 1.00 40.62 167 TYR D O 1
ATOM 13613 N N . VAL D 1 168 ? 3.777 -21.350 90.776 1.00 38.72 168 VAL D N 1
ATOM 13614 C CA . VAL D 1 168 ? 3.107 -20.239 90.099 1.00 38.36 168 VAL D CA 1
ATOM 13615 C C . VAL D 1 168 ? 3.292 -20.381 88.589 1.00 37.02 168 VAL D C 1
ATOM 13616 O O . VAL D 1 168 ? 4.415 -20.320 88.095 1.00 33.64 168 VAL D O 1
ATOM 13620 N N . SER D 1 169 ? 2.183 -20.549 87.865 1.00 37.03 169 SER D N 1
ATOM 13621 C CA . SER D 1 169 ? 2.210 -20.674 86.408 1.00 35.48 169 SER D CA 1
ATOM 13622 C C . SER D 1 169 ? 0.894 -20.311 85.781 1.00 34.41 169 SER D C 1
ATOM 13623 O O . SER D 1 169 ? -0.150 -20.483 86.394 1.00 35.36 169 SER D O 1
ATOM 13626 N N . GLY D 1 170 ? 0.952 -19.835 84.542 1.00 35.63 170 GLY D N 1
ATOM 13627 C CA . GLY D 1 170 ? -0.238 -19.621 83.709 1.00 36.97 170 GLY D CA 1
ATOM 13628 C C . GLY D 1 170 ? -0.422 -20.656 82.608 1.00 39.55 170 GLY D C 1
ATOM 13629 O O . GLY D 1 170 ? -1.182 -20.433 81.655 1.00 39.48 170 GLY D O 1
ATOM 13630 N N . GLU D 1 171 ? 0.274 -21.789 82.718 1.00 41.29 171 GLU D N 1
ATOM 13631 C CA . GLU D 1 171 ? -0.034 -22.941 81.885 1.00 40.80 171 GLU D CA 1
ATOM 13632 C C . GLU D 1 171 ? -0.133 -24.242 82.699 1.00 42.22 171 GLU D C 1
ATOM 13633 O O . GLU D 1 171 ? 0.413 -25.292 82.328 1.00 40.74 171 GLU D O 1
ATOM 13639 N N . LEU D 1 172 ? -0.881 -24.145 83.807 1.00 42.47 172 LEU D N 1
ATOM 13640 C CA . LEU D 1 172 ? -1.363 -25.300 84.553 1.00 40.81 172 LEU D CA 1
ATOM 13641 C C . LEU D 1 172 ? -2.562 -25.857 83.809 1.00 41.24 172 LEU D C 1
ATOM 13642 O O . LEU D 1 172 ? -3.684 -25.521 84.137 1.00 38.96 172 LEU D O 1
ATOM 13647 N N . ARG D 1 173 ? -2.294 -26.675 82.787 1.00 43.35 173 ARG D N 1
ATOM 13648 C CA . ARG D 1 173 ? -3.323 -27.327 81.939 1.00 45.93 173 ARG D CA 1
ATOM 13649 C C . ARG D 1 173 ? -2.639 -28.346 81.008 1.00 46.46 173 ARG D C 1
ATOM 13650 O O . ARG D 1 173 ? -1.442 -28.609 81.168 1.00 46.28 173 ARG D O 1
ATOM 13658 N N . CYS D 1 174 ? -3.388 -28.913 80.052 1.00 47.40 174 CYS D N 1
ATOM 13659 C CA . CYS D 1 174 ? -2.818 -29.804 79.027 1.00 49.75 174 CYS D CA 1
ATOM 13660 C C . CYS D 1 174 ? -1.738 -29.058 78.250 1.00 46.79 174 CYS D C 1
ATOM 13661 O O . CYS D 1 174 ? -2.016 -28.391 77.253 1.00 45.46 174 CYS D O 1
ATOM 13664 N N . HIS D 1 175 ? -0.513 -29.175 78.747 1.00 43.69 175 HIS D N 1
ATOM 13665 C CA . HIS D 1 175 ? 0.607 -28.367 78.310 1.00 43.41 175 HIS D CA 1
ATOM 13666 C C . HIS D 1 175 ? 1.849 -28.903 79.031 1.00 42.04 175 HIS D C 1
ATOM 13667 O O . HIS D 1 175 ? 1.754 -29.300 80.200 1.00 39.09 175 HIS D O 1
ATOM 13674 N N . PRO D 1 176 ? 3.012 -28.929 78.351 1.00 41.49 176 PRO D N 1
ATOM 13675 C CA . PRO D 1 176 ? 4.265 -29.399 78.953 1.00 42.24 176 PRO D CA 1
ATOM 13676 C C . PRO D 1 176 ? 4.441 -29.118 80.438 1.00 41.61 176 PRO D C 1
ATOM 13677 O O . PRO D 1 176 ? 4.750 -30.030 81.188 1.00 43.49 176 PRO D O 1
ATOM 13681 N N . VAL D 1 177 ? 4.220 -27.872 80.845 1.00 42.67 177 VAL D N 1
ATOM 13682 C CA . VAL D 1 177 ? 4.209 -27.490 82.260 1.00 43.15 177 VAL D CA 1
ATOM 13683 C C . VAL D 1 177 ? 3.326 -28.423 83.080 1.00 40.91 177 VAL D C 1
ATOM 13684 O O . VAL D 1 177 ? 3.822 -29.138 83.932 1.00 41.46 177 VAL D O 1
ATOM 13688 N N . GLY D 1 178 ? 2.030 -28.425 82.798 1.00 41.77 178 GLY D N 1
ATOM 13689 C CA . GLY D 1 178 ? 1.094 -29.312 83.477 1.00 43.90 178 GLY D CA 1
ATOM 13690 C C . GLY D 1 178 ? 1.448 -30.792 83.410 1.00 46.47 178 GLY D C 1
ATOM 13691 O O . GLY D 1 178 ? 1.219 -31.527 84.374 1.00 45.54 178 GLY D O 1
ATOM 13692 N N . TYR D 1 179 ? 1.997 -31.231 82.275 1.00 48.02 179 TYR D N 1
ATOM 13693 C CA . TYR D 1 179 ? 2.343 -32.645 82.071 1.00 48.06 179 TYR D CA 1
ATOM 13694 C C . TYR D 1 179 ? 3.446 -33.101 83.015 1.00 47.38 179 TYR D C 1
ATOM 13695 O O . TYR D 1 179 ? 3.354 -34.189 83.588 1.00 50.73 179 TYR D O 1
ATOM 13704 N N . PHE D 1 180 ? 4.473 -32.272 83.175 1.00 46.73 180 PHE D N 1
ATOM 13705 C CA . PHE D 1 180 ? 5.594 -32.569 84.088 1.00 46.65 180 PHE D CA 1
ATOM 13706 C C . PHE D 1 180 ? 5.344 -32.196 85.554 1.00 42.36 180 PHE D C 1
ATOM 13707 O O . PHE D 1 180 ? 6.032 -32.698 86.442 1.00 38.65 180 PHE D O 1
ATOM 13715 N N . LEU D 1 181 ? 4.391 -31.305 85.812 1.00 42.05 181 LEU D N 1
ATOM 13716 C CA . LEU D 1 181 ? 4.065 -30.932 87.190 1.00 43.65 181 LEU D CA 1
ATOM 13717 C C . LEU D 1 181 ? 3.204 -31.992 87.878 1.00 43.53 181 LEU D C 1
ATOM 13718 O O . LEU D 1 181 ? 3.444 -32.301 89.045 1.00 42.83 181 LEU D O 1
ATOM 13723 N N . GLU D 1 182 ? 2.213 -32.530 87.163 1.00 44.93 182 GLU D N 1
ATOM 13724 C CA . GLU D 1 182 ? 1.309 -33.570 87.695 1.00 46.19 182 GLU D CA 1
ATOM 13725 C C . GLU D 1 182 ? 2.005 -34.683 88.514 1.00 47.47 182 GLU D C 1
ATOM 13726 O O . GLU D 1 182 ? 1.618 -34.917 89.656 1.00 51.55 182 GLU D O 1
ATOM 13732 N N . PRO D 1 183 ? 3.027 -35.364 87.950 1.00 46.59 183 PRO D N 1
ATOM 13733 C CA . PRO D 1 183 ? 3.720 -36.355 88.775 1.00 46.26 183 PRO D CA 1
ATOM 13734 C C . PRO D 1 183 ? 4.313 -35.777 90.056 1.00 47.65 183 PRO D C 1
ATOM 13735 O O . PRO D 1 183 ? 4.171 -36.381 91.129 1.00 52.81 183 PRO D O 1
ATOM 13739 N N . VAL D 1 184 ? 4.949 -34.615 89.939 1.00 48.34 184 VAL D N 1
ATOM 13740 C CA . VAL D 1 184 ? 5.597 -33.953 91.080 1.00 49.68 184 VAL D CA 1
ATOM 13741 C C . VAL D 1 184 ? 4.604 -33.583 92.190 1.00 50.34 184 VAL D C 1
ATOM 13742 O O . VAL D 1 184 ? 4.889 -33.791 93.365 1.00 52.94 184 VAL D O 1
ATOM 13746 N N . ILE D 1 185 ? 3.457 -33.036 91.808 1.00 49.00 185 ILE D N 1
ATOM 13747 C CA . ILE D 1 185 ? 2.406 -32.699 92.759 1.00 51.59 185 ILE D CA 1
ATOM 13748 C C . ILE D 1 185 ? 1.838 -33.941 93.463 1.00 51.44 185 ILE D C 1
ATOM 13749 O O . ILE D 1 185 ? 1.656 -33.925 94.684 1.00 53.44 185 ILE D O 1
ATOM 13754 N N . GLU D 1 186 ? 1.546 -34.998 92.701 1.00 49.96 186 GLU D N 1
ATOM 13755 C CA . GLU D 1 186 ? 1.032 -36.251 93.273 1.00 46.63 186 GLU D CA 1
ATOM 13756 C C . GLU D 1 186 ? 2.006 -36.856 94.291 1.00 44.44 186 GLU D C 1
ATOM 13757 O O . GLU D 1 186 ? 1.587 -37.227 95.381 1.00 41.68 186 GLU D O 1
ATOM 13763 N N . ALA D 1 187 ? 3.291 -36.925 93.940 1.00 42.22 187 ALA D N 1
ATOM 13764 C CA . ALA D 1 187 ? 4.287 -37.654 94.739 1.00 44.31 187 ALA D CA 1
ATOM 13765 C C . ALA D 1 187 ? 4.963 -36.856 95.867 1.00 45.11 187 ALA D C 1
ATOM 13766 O O . ALA D 1 187 ? 5.774 -37.419 96.619 1.00 41.62 187 ALA D O 1
ATOM 13768 N N . HIS D 1 188 ? 4.645 -35.566 95.996 1.00 44.91 188 HIS D N 1
ATOM 13769 C CA . HIS D 1 188 ? 5.261 -34.738 97.045 1.00 44.12 188 HIS D CA 1
ATOM 13770 C C . HIS D 1 188 ? 4.990 -35.313 98.436 1.00 45.47 188 HIS D C 1
ATOM 13771 O O . HIS D 1 188 ? 3.837 -35.564 98.785 1.00 43.10 188 HIS D O 1
ATOM 13778 N N . ASP D 1 189 ? 6.053 -35.512 99.213 1.00 47.47 189 ASP D N 1
ATOM 13779 C CA . ASP D 1 189 ? 5.941 -36.074 100.562 1.00 50.98 189 ASP D CA 1
ATOM 13780 C C . ASP D 1 189 ? 5.212 -35.079 101.475 1.00 51.39 189 ASP D C 1
ATOM 13781 O O . ASP D 1 189 ? 5.772 -34.043 101.846 1.00 50.13 189 ASP D O 1
ATOM 13786 N N A ARG D 1 190 ? 3.968 -35.406 101.824 0.50 52.53 190 ARG D N 1
ATOM 13787 N N B ARG D 1 190 ? 3.969 -35.405 101.826 0.50 52.42 190 ARG D N 1
ATOM 13788 C CA A ARG D 1 190 ? 3.137 -34.537 102.656 0.50 54.25 190 ARG D CA 1
ATOM 13789 C CA B ARG D 1 190 ? 3.140 -34.532 102.656 0.50 54.06 190 ARG D CA 1
ATOM 13790 C C A ARG D 1 190 ? 3.581 -34.420 104.112 0.50 54.78 190 ARG D C 1
ATOM 13791 C C B ARG D 1 190 ? 3.579 -34.421 104.114 0.50 54.67 190 ARG D C 1
ATOM 13792 O O A ARG D 1 190 ? 3.161 -33.486 104.795 0.50 56.68 190 ARG D O 1
ATOM 13793 O O B ARG D 1 190 ? 3.153 -33.491 104.800 0.50 56.61 190 ARG D O 1
ATOM 13808 N N . THR D 1 191 ? 4.411 -35.350 104.590 1.00 53.64 191 THR D N 1
ATOM 13809 C CA . THR D 1 191 ? 4.989 -35.243 105.941 1.00 56.64 191 THR D CA 1
ATOM 13810 C C . THR D 1 191 ? 5.907 -34.017 106.028 1.00 55.97 191 THR D C 1
ATOM 13811 O O . THR D 1 191 ? 5.886 -33.300 107.031 1.00 58.20 191 THR D O 1
ATOM 13815 N N . ALA D 1 192 ? 6.667 -33.776 104.954 1.00 55.10 192 ALA D N 1
ATOM 13816 C CA . ALA D 1 192 ? 7.694 -32.721 104.890 1.00 54.67 192 ALA D CA 1
ATOM 13817 C C . ALA D 1 192 ? 7.361 -31.499 103.988 1.00 53.39 192 ALA D C 1
ATOM 13818 O O . ALA D 1 192 ? 8.065 -30.487 104.043 1.00 50.52 192 ALA D O 1
ATOM 13820 N N . TYR D 1 193 ? 6.324 -31.590 103.150 1.00 51.71 193 TYR D N 1
ATOM 13821 C CA . TYR D 1 193 ? 6.002 -30.519 102.192 1.00 51.08 193 TYR D CA 1
ATOM 13822 C C . TYR D 1 193 ? 4.495 -30.337 102.050 1.00 48.31 193 TYR D C 1
ATOM 13823 O O . TYR D 1 193 ? 3.741 -31.291 102.185 1.00 45.72 193 TYR D O 1
ATOM 13832 N N . GLU D 1 194 ? 4.067 -29.108 101.767 1.00 47.05 194 GLU D N 1
ATOM 13833 C CA . GLU D 1 194 ? 2.658 -28.808 101.468 1.00 46.91 194 GLU D CA 1
ATOM 13834 C C . GLU D 1 194 ? 2.538 -27.985 100.179 1.00 47.39 194 GLU D C 1
ATOM 13835 O O . GLU D 1 194 ? 3.283 -27.018 99.978 1.00 48.03 194 GLU D O 1
ATOM 13841 N N . VAL D 1 195 ? 1.569 -28.350 99.341 1.00 45.74 195 VAL D N 1
ATOM 13842 C CA . VAL D 1 195 ? 1.534 -27.909 97.950 1.00 48.72 195 VAL D CA 1
ATOM 13843 C C . VAL D 1 195 ? 0.403 -26.906 97.677 1.00 50.38 195 VAL D C 1
ATOM 13844 O O . VAL D 1 195 ? -0.792 -27.247 97.686 1.00 45.69 195 VAL D O 1
ATOM 13848 N N . TYR D 1 196 ? 0.825 -25.667 97.426 1.00 54.29 196 TYR D N 1
ATOM 13849 C CA . TYR D 1 196 ? -0.035 -24.591 96.940 1.00 55.65 196 TYR D CA 1
ATOM 13850 C C . TYR D 1 196 ? 0.231 -24.460 95.436 1.00 52.23 196 TYR D C 1
ATOM 13851 O O . TYR D 1 196 ? 1.385 -24.526 95.000 1.00 49.68 196 TYR D O 1
ATOM 13860 N N . CYS D 1 197 ? -0.828 -24.290 94.648 1.00 49.34 197 CYS D N 1
ATOM 13861 C CA . CYS D 1 197 ? -0.700 -23.951 93.223 1.00 49.44 197 CYS D CA 1
ATOM 13862 C C . CYS D 1 197 ? -1.330 -22.596 92.962 1.00 46.69 197 CYS D C 1
ATOM 13863 O O . CYS D 1 197 ? -2.356 -22.299 93.514 1.00 44.73 197 CYS D O 1
ATOM 13866 N N . TYR D 1 198 ? -0.700 -21.767 92.144 1.00 45.58 198 TYR D N 1
ATOM 13867 C CA . TYR D 1 198 ? -1.261 -20.478 91.777 1.00 44.63 198 TYR D CA 1
ATOM 13868 C C . TYR D 1 198 ? -1.416 -20.463 90.258 1.00 42.10 198 TYR D C 1
ATOM 13869 O O . TYR D 1 198 ? -0.426 -20.328 89.525 1.00 38.27 198 TYR D O 1
ATOM 13878 N N . SER D 1 199 ? -2.658 -20.644 89.802 1.00 42.17 199 SER D N 1
ATOM 13879 C CA . SER D 1 199 ? -2.991 -20.723 88.365 1.00 41.51 199 SER D CA 1
ATOM 13880 C C . SER D 1 199 ? -3.199 -19.322 87.794 1.00 41.30 199 SER D C 1
ATOM 13881 O O . SER D 1 199 ? -4.141 -18.613 88.182 1.00 40.14 199 SER D O 1
ATOM 13884 N N . ASN D 1 200 ? -2.329 -18.943 86.861 1.00 41.64 200 ASN D N 1
ATOM 13885 C CA . ASN D 1 200 ? -2.326 -17.604 86.260 1.00 42.15 200 ASN D CA 1
ATOM 13886 C C . ASN D 1 200 ? -2.973 -17.509 84.862 1.00 44.44 200 ASN D C 1
ATOM 13887 O O . ASN D 1 200 ? -2.619 -16.641 84.061 1.00 45.10 200 ASN D O 1
ATOM 13892 N N . ASP D 1 201 ? -3.936 -18.388 84.589 1.00 46.51 201 ASP D N 1
ATOM 13893 C CA . ASP D 1 201 ? -4.685 -18.373 83.335 1.00 47.99 201 ASP D CA 1
ATOM 13894 C C . ASP D 1 201 ? -6.035 -19.053 83.593 1.00 47.12 201 ASP D C 1
ATOM 13895 O O . ASP D 1 201 ? -6.082 -20.030 84.333 1.00 48.01 201 ASP D O 1
ATOM 13900 N N . PRO D 1 202 ? -7.132 -18.515 83.029 1.00 46.25 202 PRO D N 1
ATOM 13901 C CA . PRO D 1 202 ? -8.459 -19.073 83.298 1.00 46.90 202 PRO D CA 1
ATOM 13902 C C . PRO D 1 202 ? -8.763 -20.429 82.674 1.00 47.58 202 PRO D C 1
ATOM 13903 O O . PRO D 1 202 ? -9.642 -21.123 83.165 1.00 52.77 202 PRO D O 1
ATOM 13907 N N . ARG D 1 203 ? -8.078 -20.807 81.605 1.00 48.78 203 ARG D N 1
ATOM 13908 C CA . ARG D 1 203 ? -8.339 -22.099 80.976 1.00 50.06 203 ARG D CA 1
ATOM 13909 C C . ARG D 1 203 ? -8.203 -23.224 81.992 1.00 50.75 203 ARG D C 1
ATOM 13910 O O . ARG D 1 203 ? -7.157 -23.367 82.633 1.00 49.53 203 ARG D O 1
ATOM 13918 N N . SER D 1 204 ? -9.283 -23.991 82.140 1.00 52.29 204 SER D N 1
ATOM 13919 C CA . SER D 1 204 ? -9.364 -25.087 83.098 1.00 54.20 204 SER D CA 1
ATOM 13920 C C . SER D 1 204 ? -9.935 -26.332 82.407 1.00 55.92 204 SER D C 1
ATOM 13921 O O . SER D 1 204 ? -11.155 -26.463 82.232 1.00 60.50 204 SER D O 1
ATOM 13924 N N . ASP D 1 205 ? -9.033 -27.218 81.988 1.00 55.06 205 ASP D N 1
ATOM 13925 C CA . ASP D 1 205 ? -9.380 -28.486 81.329 1.00 54.83 205 ASP D CA 1
ATOM 13926 C C . ASP D 1 205 ? -9.232 -29.659 82.304 1.00 56.69 205 ASP D C 1
ATOM 13927 O O . ASP D 1 205 ? -8.965 -29.442 83.486 1.00 60.08 205 ASP D O 1
ATOM 13932 N N . ALA D 1 206 ? -9.420 -30.887 81.814 1.00 55.73 206 ALA D N 1
ATOM 13933 C CA . ALA D 1 206 ? -9.290 -32.106 82.632 1.00 54.78 206 ALA D CA 1
ATOM 13934 C C . ALA D 1 206 ? -8.023 -32.181 83.491 1.00 54.83 206 ALA D C 1
ATOM 13935 O O . ALA D 1 206 ? -8.083 -32.664 84.622 1.00 54.87 206 ALA D O 1
ATOM 13937 N N . LEU D 1 207 ? -6.889 -31.716 82.959 1.00 55.46 207 LEU D N 1
ATOM 13938 C CA . LEU D 1 207 ? -5.617 -31.762 83.696 1.00 53.90 207 LEU D CA 1
ATOM 13939 C C . LEU D 1 207 ? -5.565 -30.755 84.850 1.00 56.37 207 LEU D C 1
ATOM 13940 O O . LEU D 1 207 ? -5.006 -31.059 85.900 1.00 54.39 207 LEU D O 1
ATOM 13945 N N . THR D 1 208 ? -6.160 -29.575 84.673 1.00 58.09 208 THR D N 1
ATOM 13946 C CA . THR D 1 208 ? -6.218 -28.583 85.767 1.00 61.69 208 THR D CA 1
ATOM 13947 C C . THR D 1 208 ? -7.089 -29.120 86.917 1.00 60.74 208 THR D C 1
ATOM 13948 O O . THR D 1 208 ? -6.741 -28.953 88.088 1.00 61.33 208 THR D O 1
ATOM 13952 N N . ASP D 1 209 ? -8.206 -29.767 86.567 1.00 60.38 209 ASP D N 1
ATOM 13953 C CA . ASP D 1 209 ? -9.063 -30.464 87.544 1.00 59.65 209 ASP D CA 1
ATOM 13954 C C . ASP D 1 209 ? -8.264 -31.492 88.354 1.00 58.58 209 ASP D C 1
ATOM 13955 O O . ASP D 1 209 ? -8.410 -31.561 89.579 1.00 61.79 209 ASP D O 1
ATOM 13960 N N . ARG D 1 210 ? -7.406 -32.251 87.672 1.00 54.68 210 ARG D N 1
ATOM 13961 C CA . ARG D 1 210 ? -6.496 -33.185 88.337 1.00 54.92 210 ARG D CA 1
ATOM 13962 C C . ARG D 1 210 ? -5.447 -32.485 89.211 1.00 53.20 210 ARG D C 1
ATOM 13963 O O . ARG D 1 210 ? -5.218 -32.901 90.344 1.00 56.79 210 ARG D O 1
ATOM 13971 N N . LEU D 1 211 ? -4.819 -31.436 88.688 1.00 51.34 211 LEU D N 1
ATOM 13972 C CA . LEU D 1 211 ? -3.859 -30.634 89.464 1.00 49.52 211 LEU D CA 1
ATOM 13973 C C . LEU D 1 211 ? -4.505 -29.993 90.703 1.00 52.39 211 LEU D C 1
ATOM 13974 O O . LEU D 1 211 ? -3.891 -29.964 91.776 1.00 54.55 211 LEU D O 1
ATOM 13979 N N . ARG D 1 212 ? -5.730 -29.490 90.553 1.00 50.49 212 ARG D N 1
ATOM 13980 C CA . ARG D 1 212 ? -6.481 -28.908 91.669 1.00 50.79 212 ARG D CA 1
ATOM 13981 C C . ARG D 1 212 ? -6.781 -29.946 92.751 1.00 50.49 212 ARG D C 1
ATOM 13982 O O . ARG D 1 212 ? -6.618 -29.672 93.942 1.00 52.09 212 ARG D O 1
ATOM 13990 N N . ALA D 1 213 ? -7.223 -31.127 92.329 1.00 51.45 213 ALA D N 1
ATOM 13991 C CA . ALA D 1 213 ? -7.510 -32.247 93.247 1.00 50.34 213 ALA D CA 1
ATOM 13992 C C . ALA D 1 213 ? -6.261 -32.754 93.973 1.00 48.43 213 ALA D C 1
ATOM 13993 O O . ALA D 1 213 ? -6.312 -33.014 95.163 1.00 46.88 213 ALA D O 1
ATOM 13995 N N . LEU D 1 214 ? -5.152 -32.891 93.251 1.00 50.04 214 LEU D N 1
ATOM 13996 C CA . LEU D 1 214 ? -3.880 -33.328 93.848 1.00 51.46 214 LEU D CA 1
ATOM 13997 C C . LEU D 1 214 ? -3.220 -32.271 94.765 1.00 51.94 214 LEU D C 1
ATOM 13998 O O . LEU D 1 214 ? -2.456 -32.628 95.676 1.00 48.00 214 LEU D O 1
ATOM 14003 N N . SER D 1 215 ? -3.492 -30.988 94.506 1.00 52.49 215 SER D N 1
ATOM 14004 C CA . SER D 1 215 ? -2.992 -29.890 95.354 1.00 52.58 215 SER D CA 1
ATOM 14005 C C . SER D 1 215 ? -3.654 -29.893 96.720 1.00 49.78 215 SER D C 1
ATOM 14006 O O . SER D 1 215 ? -4.824 -30.262 96.851 1.00 50.05 215 SER D O 1
ATOM 14009 N N . ASP D 1 216 ? -2.904 -29.448 97.724 1.00 48.84 216 ASP D N 1
ATOM 14010 C CA . ASP D 1 216 ? -3.462 -29.207 99.056 1.00 49.56 216 ASP D CA 1
ATOM 14011 C C . ASP D 1 216 ? -4.321 -27.938 99.059 1.00 52.29 216 ASP D C 1
ATOM 14012 O O . ASP D 1 216 ? -5.407 -27.945 99.623 1.00 52.62 216 ASP D O 1
ATOM 14017 N N . ARG D 1 217 ? -3.822 -26.866 98.437 1.00 55.12 217 ARG D N 1
ATOM 14018 C CA . ARG D 1 217 ? -4.568 -25.607 98.272 1.00 59.33 217 ARG D CA 1
ATOM 14019 C C . ARG D 1 217 ? -4.438 -25.129 96.831 1.00 55.36 217 ARG D C 1
ATOM 14020 O O . ARG D 1 217 ? -3.418 -25.402 96.202 1.00 52.69 217 ARG D O 1
ATOM 14028 N N . TRP D 1 218 ? -5.442 -24.392 96.330 1.00 54.21 218 TRP D N 1
ATOM 14029 C CA . TRP D 1 218 ? -5.492 -24.000 94.902 1.00 51.91 218 TRP D CA 1
ATOM 14030 C C . TRP D 1 218 ? -5.241 -22.531 94.495 1.00 53.85 218 TRP D C 1
ATOM 14031 O O . TRP D 1 218 ? -4.283 -22.284 93.795 1.00 59.01 218 TRP D O 1
ATOM 14042 N N . ARG D 1 219 ? -6.105 -21.577 94.824 1.00 51.44 219 ARG D N 1
ATOM 14043 C CA . ARG D 1 219 ? -5.891 -20.151 94.398 1.00 50.72 219 ARG D CA 1
ATOM 14044 C C . ARG D 1 219 ? -5.828 -19.837 92.874 1.00 48.75 219 ARG D C 1
ATOM 14045 O O . ARG D 1 219 ? -4.803 -20.085 92.215 1.00 44.54 219 ARG D O 1
ATOM 14053 N N . ASP D 1 220 ? -6.931 -19.280 92.346 1.00 46.99 220 ASP D N 1
ATOM 14054 C CA . ASP D 1 220 ? -6.982 -18.684 90.996 1.00 42.16 220 ASP D CA 1
ATOM 14055 C C . ASP D 1 220 ? -6.522 -17.236 91.024 1.00 42.06 220 ASP D C 1
ATOM 14056 O O . ASP D 1 220 ? -7.175 -16.378 91.625 1.00 39.99 220 ASP D O 1
ATOM 14061 N N . VAL D 1 221 ? -5.432 -16.969 90.310 1.00 45.02 221 VAL D N 1
ATOM 14062 C CA . VAL D 1 221 ? -4.624 -15.753 90.482 1.00 46.91 221 VAL D CA 1
ATOM 14063 C C . VAL D 1 221 ? -4.715 -14.711 89.337 1.00 47.83 221 VAL D C 1
ATOM 14064 O O . VAL D 1 221 ? -4.398 -13.526 89.554 1.00 47.34 221 VAL D O 1
ATOM 14068 N N . TRP D 1 222 ? -5.161 -15.122 88.146 1.00 47.64 222 TRP D N 1
ATOM 14069 C CA . TRP D 1 222 ? -5.188 -14.223 86.977 1.00 48.13 222 TRP D CA 1
ATOM 14070 C C . TRP D 1 222 ? -5.850 -12.855 87.229 1.00 47.76 222 TRP D C 1
ATOM 14071 O O . TRP D 1 222 ? -5.290 -11.848 86.817 1.00 46.91 222 TRP D O 1
ATOM 14082 N N . PRO D 1 223 ? -6.974 -12.797 87.982 1.00 50.02 223 PRO D N 1
ATOM 14083 C CA . PRO D 1 223 ? -7.593 -11.477 88.198 1.00 50.85 223 PRO D CA 1
ATOM 14084 C C . PRO D 1 223 ? -6.878 -10.537 89.185 1.00 52.68 223 PRO D C 1
ATOM 14085 O O . PRO D 1 223 ? -7.262 -9.367 89.282 1.00 53.75 223 PRO D O 1
ATOM 14089 N N . LEU D 1 224 ? -5.872 -11.029 89.908 1.00 52.03 224 LEU D N 1
ATOM 14090 C CA . LEU D 1 224 ? -5.234 -10.253 90.966 1.00 53.11 224 LEU D CA 1
ATOM 14091 C C . LEU D 1 224 ? -4.068 -9.439 90.425 1.00 53.47 224 LEU D C 1
ATOM 14092 O O . LEU D 1 224 ? -3.426 -9.857 89.465 1.00 53.41 224 LEU D O 1
ATOM 14097 N N . THR D 1 225 ? -3.778 -8.300 91.059 1.00 52.17 225 THR D N 1
ATOM 14098 C CA . THR D 1 225 ? -2.584 -7.513 90.727 1.00 51.60 225 THR D CA 1
ATOM 14099 C C . THR D 1 225 ? -1.367 -8.193 91.351 1.00 52.19 225 THR D C 1
ATOM 14100 O O . THR D 1 225 ? -1.513 -9.064 92.217 1.00 54.02 225 THR D O 1
ATOM 14104 N N . ASP D 1 226 ? -0.172 -7.804 90.919 1.00 50.44 226 ASP D N 1
ATOM 14105 C CA . ASP D 1 226 ? 1.049 -8.378 91.478 1.00 50.28 226 ASP D CA 1
ATOM 14106 C C . ASP D 1 226 ? 1.200 -8.059 92.967 1.00 52.37 226 ASP D C 1
ATOM 14107 O O . ASP D 1 226 ? 1.705 -8.886 93.722 1.00 55.37 226 ASP D O 1
ATOM 14112 N N . ALA D 1 227 ? 0.754 -6.877 93.395 1.00 52.25 227 ALA D N 1
ATOM 14113 C CA . ALA D 1 227 ? 0.736 -6.531 94.831 1.00 49.06 227 ALA D CA 1
ATOM 14114 C C . ALA D 1 227 ? -0.239 -7.417 95.614 1.00 49.28 227 ALA D C 1
ATOM 14115 O O . ALA D 1 227 ? 0.112 -7.918 96.686 1.00 51.16 227 ALA D O 1
ATOM 14117 N N . GLU D 1 228 ? -1.451 -7.598 95.078 1.00 48.95 228 GLU D N 1
ATOM 14118 C CA . GLU D 1 228 ? -2.463 -8.520 95.654 1.00 50.45 228 GLU D CA 1
ATOM 14119 C C . GLU D 1 228 ? -1.980 -9.977 95.763 1.00 52.85 228 GLU D C 1
ATOM 14120 O O . GLU D 1 228 ? -2.273 -10.657 96.751 1.00 52.81 228 GLU D O 1
ATOM 14126 N N . LEU D 1 229 ? -1.264 -10.454 94.742 1.00 52.44 229 LEU D N 1
ATOM 14127 C CA . LEU D 1 229 ? -0.698 -11.793 94.777 1.00 50.16 229 LEU D CA 1
ATOM 14128 C C . LEU D 1 229 ? 0.377 -11.904 95.857 1.00 51.65 229 LEU D C 1
ATOM 14129 O O . LEU D 1 229 ? 0.449 -12.920 96.541 1.00 53.76 229 LEU D O 1
ATOM 14134 N N . CYS D 1 230 ? 1.216 -10.879 95.990 1.00 51.98 230 CYS D N 1
ATOM 14135 C CA . CYS D 1 230 ? 2.265 -10.874 97.014 1.00 55.13 230 CYS D CA 1
ATOM 14136 C C . CYS D 1 230 ? 1.728 -10.970 98.435 1.00 54.86 230 CYS D C 1
ATOM 14137 O O . CYS D 1 230 ? 2.257 -11.724 99.240 1.00 57.46 230 CYS D O 1
ATOM 14140 N N . GLU D 1 231 ? 0.688 -10.203 98.742 1.00 56.59 231 GLU D N 1
ATOM 14141 C CA . GLU D 1 231 ? 0.083 -10.266 100.067 1.00 57.66 231 GLU D CA 1
ATOM 14142 C C . GLU D 1 231 ? -0.646 -11.608 100.268 1.00 51.70 231 GLU D C 1
ATOM 14143 O O . GLU D 1 231 ? -0.704 -12.097 101.390 1.00 50.56 231 GLU D O 1
ATOM 14149 N N . LEU D 1 232 ? -1.152 -12.214 99.186 1.00 47.53 232 LEU D N 1
ATOM 14150 C CA . LEU D 1 232 ? -1.701 -13.590 99.226 1.00 44.87 232 LEU D CA 1
ATOM 14151 C C . LEU D 1 232 ? -0.641 -14.667 99.519 1.00 43.71 232 LEU D C 1
ATOM 14152 O O . LEU D 1 232 ? -0.870 -15.554 100.335 1.00 42.67 232 LEU D O 1
ATOM 14157 N N . VAL D 1 233 ? 0.500 -14.592 98.846 1.00 42.59 233 VAL D N 1
ATOM 14158 C CA . VAL D 1 233 ? 1.601 -15.540 99.059 1.00 43.95 233 VAL D CA 1
ATOM 14159 C C . VAL D 1 233 ? 2.162 -15.398 100.480 1.00 45.25 233 VAL D C 1
ATOM 14160 O O . VAL D 1 233 ? 2.461 -16.404 101.140 1.00 42.80 233 VAL D O 1
ATOM 14164 N N . ARG D 1 234 ? 2.342 -14.154 100.924 1.00 47.84 234 ARG D N 1
ATOM 14165 C CA . ARG D 1 234 ? 2.784 -13.873 102.301 1.00 52.32 234 ARG D CA 1
ATOM 14166 C C . ARG D 1 234 ? 1.813 -14.410 103.361 1.00 49.23 234 ARG D C 1
ATOM 14167 O O . ARG D 1 234 ? 2.245 -14.956 104.360 1.00 45.82 234 ARG D O 1
ATOM 14175 N N . ARG D 1 235 ? 0.513 -14.276 103.120 1.00 49.93 235 ARG D N 1
ATOM 14176 C CA . ARG D 1 235 ? -0.494 -14.735 104.075 1.00 55.56 235 ARG D CA 1
ATOM 14177 C C . ARG D 1 235 ? -0.595 -16.261 104.115 1.00 54.39 235 ARG D C 1
ATOM 14178 O O . ARG D 1 235 ? -0.791 -16.832 105.185 1.00 53.66 235 ARG D O 1
ATOM 14186 N N . ASP D 1 236 ? -0.472 -16.904 102.951 1.00 50.93 236 ASP D N 1
ATOM 14187 C CA . ASP D 1 236 ? -0.337 -18.364 102.857 1.00 46.20 236 ASP D CA 1
ATOM 14188 C C . ASP D 1 236 ? 0.945 -18.874 103.520 1.00 45.66 236 ASP D C 1
ATOM 14189 O O . ASP D 1 236 ? 1.010 -20.022 103.940 1.00 46.87 236 ASP D O 1
ATOM 14194 N N . GLY D 1 237 ? 1.963 -18.029 103.602 1.00 45.59 237 GLY D N 1
ATOM 14195 C CA . GLY D 1 237 ? 3.186 -18.354 104.315 1.00 44.95 237 GLY D CA 1
ATOM 14196 C C . GLY D 1 237 ? 4.117 -19.231 103.514 1.00 45.27 237 GLY D C 1
ATOM 14197 O O . GLY D 1 237 ? 4.763 -20.107 104.075 1.00 51.90 237 GLY D O 1
ATOM 14198 N N . ILE D 1 238 ? 4.221 -18.970 102.215 1.00 44.68 238 ILE D N 1
ATOM 14199 C CA . ILE D 1 238 ? 4.976 -19.831 101.310 1.00 42.93 238 ILE D CA 1
ATOM 14200 C C . ILE D 1 238 ? 6.469 -19.671 101.583 1.00 43.17 238 ILE D C 1
ATOM 14201 O O . ILE D 1 238 ? 6.989 -18.562 101.556 1.00 41.37 238 ILE D O 1
ATOM 14206 N N . ASP D 1 239 ? 7.145 -20.795 101.826 1.00 45.02 239 ASP D N 1
ATOM 14207 C CA . ASP D 1 239 ? 8.591 -20.815 102.087 1.00 45.97 239 ASP D CA 1
ATOM 14208 C C . ASP D 1 239 ? 9.394 -20.868 100.786 1.00 48.71 239 ASP D C 1
ATOM 14209 O O . ASP D 1 239 ? 10.428 -20.205 100.659 1.00 50.64 239 ASP D O 1
ATOM 14214 N N . ILE D 1 240 ? 8.911 -21.671 99.838 1.00 48.90 240 ILE D N 1
ATOM 14215 C CA . ILE D 1 240 ? 9.552 -21.852 98.545 1.00 50.68 240 ILE D CA 1
ATOM 14216 C C . ILE D 1 240 ? 8.507 -21.562 97.463 1.00 48.51 240 ILE D C 1
ATOM 14217 O O . ILE D 1 240 ? 7.488 -22.256 97.377 1.00 45.04 240 ILE D O 1
ATOM 14222 N N . LEU D 1 241 ? 8.749 -20.515 96.669 1.00 47.19 241 LEU D N 1
ATOM 14223 C CA . LEU D 1 241 ? 7.859 -20.152 95.566 1.00 45.95 241 LEU D CA 1
ATOM 14224 C C . LEU D 1 241 ? 8.554 -20.499 94.268 1.00 44.86 241 LEU D C 1
ATOM 14225 O O . LEU D 1 241 ? 9.716 -20.124 94.071 1.00 44.48 241 LEU D O 1
ATOM 14230 N N . VAL D 1 242 ? 7.852 -21.221 93.393 1.00 42.66 242 VAL D N 1
ATOM 14231 C CA . VAL D 1 242 ? 8.449 -21.759 92.172 1.00 41.84 242 VAL D CA 1
ATOM 14232 C C . VAL D 1 242 ? 7.771 -21.171 90.945 1.00 40.62 242 VAL D C 1
ATOM 1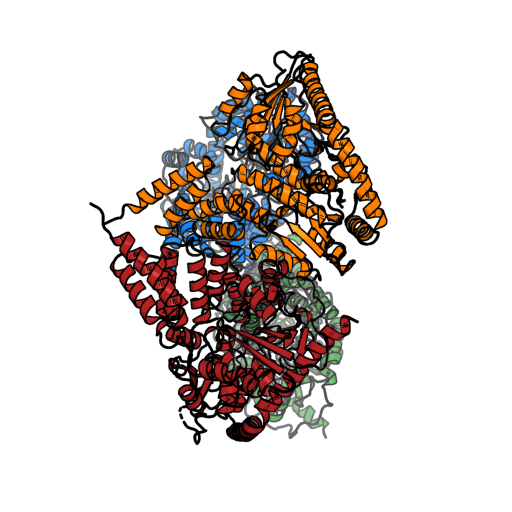4233 O O . VAL D 1 242 ? 6.547 -21.245 90.803 1.00 38.74 242 VAL D O 1
ATOM 14237 N N . ASP D 1 243 ? 8.592 -20.556 90.091 1.00 39.85 243 ASP D N 1
ATOM 14238 C CA . ASP D 1 243 ? 8.179 -20.048 88.797 1.00 37.07 243 ASP D CA 1
ATOM 14239 C C . ASP D 1 243 ? 8.252 -21.180 87.800 1.00 36.43 243 ASP D C 1
ATOM 14240 O O . ASP D 1 243 ? 9.335 -21.596 87.396 1.00 37.70 243 ASP D O 1
ATOM 14245 N N . LEU D 1 244 ? 7.092 -21.653 87.389 1.00 36.18 244 LEU D N 1
ATOM 14246 C CA . LEU D 1 244 ? 6.996 -22.700 86.391 1.00 37.76 244 LEU D CA 1
ATOM 14247 C C . LEU D 1 244 ? 6.917 -22.155 84.979 1.00 39.06 244 LEU D C 1
ATOM 14248 O O . LEU D 1 244 ? 7.234 -22.885 84.052 1.00 41.39 244 LEU D O 1
ATOM 14253 N N . SER D 1 245 ? 6.491 -20.898 84.803 1.00 39.34 245 SER D N 1
ATOM 14254 C CA . SER D 1 245 ? 6.241 -20.355 83.449 1.00 37.99 245 SER D CA 1
ATOM 14255 C C . SER D 1 245 ? 7.451 -19.765 82.740 1.00 36.66 245 SER D C 1
ATOM 14256 O O . SER D 1 245 ? 7.602 -19.982 81.545 1.00 38.78 245 SER D O 1
ATOM 14259 N N . TRP D 1 246 ? 8.270 -18.995 83.462 1.00 36.79 246 TRP D N 1
ATOM 14260 C CA . TRP D 1 246 ? 9.443 -18.273 82.912 1.00 34.74 246 TRP D CA 1
ATOM 14261 C C . TRP D 1 246 ? 8.954 -17.282 81.832 1.00 37.43 246 TRP D C 1
ATOM 14262 O O . TRP D 1 246 ? 7.741 -17.061 81.648 1.00 37.90 246 TRP D O 1
ATOM 14273 N N . HIS D 1 247 ? 9.892 -16.619 81.180 1.00 37.75 247 HIS D N 1
ATOM 14274 C CA . HIS D 1 247 ? 9.596 -15.756 80.050 1.00 39.45 247 HIS D CA 1
ATOM 14275 C C . HIS D 1 247 ? 8.748 -16.342 78.904 1.00 40.32 247 HIS D C 1
ATOM 14276 O O . HIS D 1 247 ? 8.165 -15.563 78.155 1.00 38.36 247 HIS D O 1
ATOM 14283 N N . LEU D 1 248 ? 8.644 -17.676 78.804 1.00 39.68 248 LEU D N 1
ATOM 14284 C CA . LEU D 1 248 ? 7.933 -18.346 77.714 1.00 39.11 248 LEU D CA 1
ATOM 14285 C C . LEU D 1 248 ? 6.438 -18.374 77.936 1.00 39.10 248 LEU D C 1
ATOM 14286 O O . LEU D 1 248 ? 5.702 -18.635 76.996 1.00 43.37 248 LEU D O 1
ATOM 14291 N N . GLY D 1 249 ? 5.978 -18.143 79.163 1.00 38.04 249 GLY D N 1
ATOM 14292 C CA . GLY D 1 249 ? 4.581 -18.349 79.504 1.00 37.94 249 GLY D CA 1
ATOM 14293 C C . GLY D 1 249 ? 3.986 -17.158 80.200 1.00 39.20 249 GLY D C 1
ATOM 14294 O O . GLY D 1 249 ? 4.647 -16.126 80.361 1.00 38.82 249 GLY D O 1
ATOM 14295 N N . MET D 1 250 ? 2.734 -17.313 80.618 1.00 41.56 250 MET D N 1
ATOM 14296 C CA . MET D 1 250 ? 2.038 -16.287 81.371 1.00 44.22 250 MET D CA 1
ATOM 14297 C C . MET D 1 250 ? 2.541 -16.287 82.817 1.00 41.96 250 MET D C 1
ATOM 14298 O O . MET D 1 250 ? 1.852 -16.716 83.738 1.00 38.06 250 MET D O 1
ATOM 14303 N N . HIS D 1 251 ? 3.761 -15.779 82.982 1.00 42.14 251 HIS D N 1
ATOM 14304 C CA . HIS D 1 251 ? 4.481 -15.774 84.257 1.00 41.53 251 HIS D CA 1
ATOM 14305 C C . HIS D 1 251 ? 3.936 -14.726 85.202 1.00 41.81 251 HIS D C 1
ATOM 14306 O O . HIS D 1 251 ? 3.031 -13.965 84.842 1.00 42.64 251 HIS D O 1
ATOM 14313 N N . ARG D 1 252 ? 4.524 -14.669 86.395 1.00 41.72 252 ARG D N 1
ATOM 14314 C CA . ARG D 1 252 ? 4.144 -13.695 87.408 1.00 44.43 252 ARG D CA 1
ATOM 14315 C C . ARG D 1 252 ? 5.385 -13.209 88.158 1.00 44.09 252 ARG D C 1
ATOM 14316 O O . ARG D 1 252 ? 5.415 -13.155 89.384 1.00 46.69 252 ARG D O 1
ATOM 14324 N N . LEU D 1 253 ? 6.375 -12.782 87.380 1.00 43.47 253 LEU D N 1
ATOM 14325 C CA . LEU D 1 253 ? 7.727 -12.524 87.855 1.00 45.36 253 LEU D CA 1
ATOM 14326 C C . LEU D 1 253 ? 7.855 -11.203 88.585 1.00 47.32 253 LEU D C 1
ATOM 14327 O O . LEU D 1 253 ? 8.828 -10.999 89.305 1.00 49.16 253 LEU D O 1
ATOM 14332 N N . PHE D 1 254 ? 6.900 -10.298 88.393 1.00 46.84 254 PHE D N 1
ATOM 14333 C CA . PHE D 1 254 ? 6.892 -9.046 89.158 1.00 46.63 254 PHE D CA 1
ATOM 14334 C C . PHE D 1 254 ? 6.365 -9.263 90.568 1.00 44.89 254 PHE D C 1
ATOM 14335 O O . PHE D 1 254 ? 6.702 -8.506 91.465 1.00 44.82 254 PHE D O 1
ATOM 14343 N N . ALA D 1 255 ? 5.545 -10.295 90.765 1.00 46.12 255 ALA D N 1
ATOM 14344 C CA . ALA D 1 255 ? 5.236 -10.775 92.112 1.00 45.93 255 ALA D CA 1
ATOM 14345 C C . ALA D 1 255 ? 6.492 -11.385 92.751 1.00 45.88 255 ALA D C 1
ATOM 14346 O O . ALA D 1 255 ? 6.807 -11.078 93.895 1.00 44.94 255 ALA D O 1
ATOM 14348 N N . PHE D 1 256 ? 7.218 -12.217 91.999 1.00 45.51 256 PHE D N 1
ATOM 14349 C CA . PHE D 1 256 ? 8.530 -12.744 92.450 1.00 45.45 256 PHE D CA 1
ATOM 14350 C C . PHE D 1 256 ? 9.547 -11.645 92.719 1.00 45.32 256 PHE D C 1
ATOM 14351 O O . PHE D 1 256 ? 10.393 -11.783 93.591 1.00 48.75 256 PHE D O 1
ATOM 14359 N N . ALA D 1 257 ? 9.478 -10.573 91.938 1.00 46.53 257 ALA D N 1
ATOM 14360 C CA . ALA D 1 257 ? 10.394 -9.445 92.059 1.00 44.69 257 ALA D CA 1
ATOM 14361 C C . ALA D 1 257 ? 10.382 -8.818 93.446 1.00 45.21 257 ALA D C 1
ATOM 14362 O O . ALA D 1 257 ? 11.403 -8.303 93.889 1.00 43.58 257 ALA D O 1
ATOM 14364 N N . ARG D 1 258 ? 9.239 -8.876 94.130 1.00 45.90 258 ARG D N 1
ATOM 14365 C CA . ARG D 1 258 ? 9.109 -8.317 95.488 1.00 48.40 258 ARG D CA 1
ATOM 14366 C C . ARG D 1 258 ? 9.613 -9.206 96.651 1.00 46.13 258 ARG D C 1
ATOM 14367 O O . ARG D 1 258 ? 9.578 -8.779 97.804 1.00 48.46 258 ARG D O 1
ATOM 14375 N N . ARG D 1 259 ? 10.105 -10.408 96.345 1.00 43.67 259 ARG D N 1
ATOM 14376 C CA . ARG D 1 259 ? 10.491 -11.413 97.343 1.00 41.78 259 ARG D CA 1
ATOM 14377 C C . ARG D 1 259 ? 9.413 -11.743 98.377 1.00 40.00 259 ARG D C 1
ATOM 14378 O O . ARG D 1 259 ? 9.673 -11.633 99.554 1.00 39.38 259 ARG D O 1
ATOM 14386 N N . PRO D 1 260 ? 8.209 -12.174 97.943 1.00 40.71 260 PRO D N 1
ATOM 14387 C CA . PRO D 1 260 ? 7.174 -12.588 98.907 1.00 41.50 260 PRO D CA 1
ATOM 14388 C C . PRO D 1 260 ? 7.516 -13.862 99.675 1.00 42.81 260 PRO D C 1
ATOM 14389 O O . PRO D 1 260 ? 6.900 -14.121 100.712 1.00 44.19 260 PRO D O 1
ATOM 14393 N N . ALA D 1 261 ? 8.463 -14.649 99.150 1.00 42.50 261 ALA D N 1
ATOM 14394 C CA . ALA D 1 261 ? 8.981 -15.829 99.812 1.00 42.41 261 ALA D CA 1
ATOM 14395 C C . ALA D 1 261 ? 10.497 -15.741 99.927 1.00 41.17 261 ALA D C 1
ATOM 14396 O O . ALA D 1 261 ? 11.147 -15.164 99.064 1.00 42.31 261 ALA D O 1
ATOM 14398 N N . PRO D 1 262 ? 11.071 -16.332 100.985 1.00 41.06 262 PRO D N 1
ATOM 14399 C CA . PRO D 1 262 ? 12.528 -16.314 101.195 1.00 40.95 262 PRO D CA 1
ATOM 14400 C C . PRO D 1 262 ? 13.353 -17.218 100.264 1.00 40.84 262 PRO D C 1
ATOM 14401 O O . PRO D 1 262 ? 14.564 -17.018 100.129 1.00 40.20 262 PRO D O 1
ATOM 14405 N N . VAL D 1 263 ? 12.718 -18.229 99.680 1.00 40.64 263 VAL D N 1
ATOM 14406 C CA . VAL D 1 263 ? 13.355 -19.067 98.669 1.00 42.57 263 VAL D CA 1
ATOM 14407 C C . VAL D 1 263 ? 12.517 -18.992 97.397 1.00 42.00 263 VAL D C 1
ATOM 14408 O O . VAL D 1 263 ? 11.334 -19.344 97.401 1.00 41.87 263 VAL D O 1
ATOM 14412 N N . GLN D 1 264 ? 13.131 -18.514 96.317 1.00 41.80 264 GLN D N 1
ATOM 14413 C CA . GLN D 1 264 ? 12.434 -18.346 95.052 1.00 42.20 264 GLN D CA 1
ATOM 14414 C C . GLN D 1 264 ? 13.217 -19.020 93.942 1.00 41.52 264 GLN D C 1
ATOM 14415 O O . GLN D 1 264 ? 14.420 -18.765 93.779 1.00 39.04 264 GLN D O 1
ATOM 14421 N N . VAL D 1 265 ? 12.503 -19.871 93.195 1.00 41.90 265 VAL D N 1
ATOM 14422 C CA . VAL D 1 265 ? 13.076 -20.845 92.267 1.00 41.46 265 VAL D CA 1
ATOM 14423 C C . VAL D 1 265 ? 12.392 -20.791 90.900 1.00 40.54 265 VAL D C 1
ATOM 14424 O O . VAL D 1 265 ? 11.161 -20.754 90.831 1.00 36.31 265 VAL D O 1
ATOM 14428 N N . THR D 1 266 ? 13.182 -20.835 89.822 1.00 40.42 266 THR D N 1
ATOM 14429 C CA . THR D 1 266 ? 12.634 -21.015 88.458 1.00 40.18 266 THR D CA 1
ATOM 14430 C C . THR D 1 266 ? 13.009 -22.430 87.945 1.00 40.29 266 THR D C 1
ATOM 14431 O O . THR D 1 266 ? 14.165 -22.851 88.035 1.00 40.18 266 THR D O 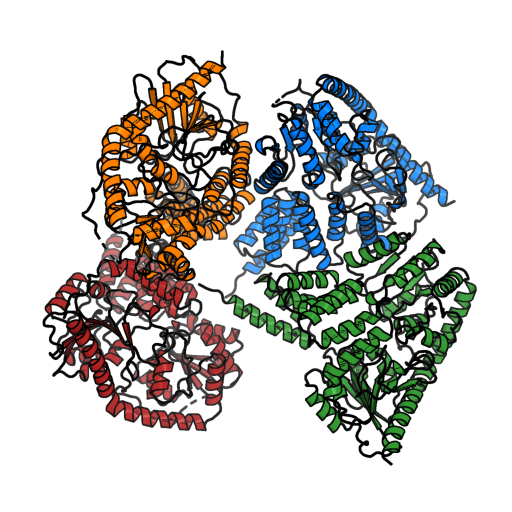1
ATOM 14435 N N . TRP D 1 267 ? 12.016 -23.159 87.441 1.00 40.10 267 TRP D N 1
ATOM 14436 C CA . TRP D 1 267 ? 12.180 -24.567 87.070 1.00 43.37 267 TRP D CA 1
ATOM 14437 C C . TRP D 1 267 ? 11.143 -24.963 86.000 1.00 45.80 267 TRP D C 1
ATOM 14438 O O . TRP D 1 267 ? 10.027 -24.421 85.981 1.00 43.60 267 TRP D O 1
ATOM 14449 N N . LEU D 1 268 ? 11.541 -25.888 85.115 1.00 47.73 268 LEU D N 1
ATOM 14450 C CA . LEU D 1 268 ? 10.659 -26.596 84.161 1.00 49.51 268 LEU D CA 1
ATOM 14451 C C . LEU D 1 268 ? 10.591 -25.945 82.782 1.00 49.55 268 LEU D C 1
ATOM 14452 O O . LEU D 1 268 ? 10.844 -26.603 81.775 1.00 53.84 268 LEU D O 1
ATOM 14457 N N . ALA D 1 269 ? 10.238 -24.666 82.742 1.00 46.72 269 ALA D N 1
ATOM 14458 C CA . ALA D 1 269 ? 10.109 -23.926 81.493 1.00 44.96 269 ALA D CA 1
ATOM 14459 C C . ALA D 1 269 ? 11.374 -23.146 81.164 1.00 43.82 269 ALA D C 1
ATOM 14460 O O . ALA D 1 269 ? 11.626 -22.837 80.004 1.00 43.30 269 ALA D O 1
ATOM 14462 N N . ALA D 1 270 ? 12.164 -22.827 82.185 1.00 44.34 270 ALA D N 1
ATOM 14463 C CA . ALA D 1 270 ? 13.366 -22.038 82.012 1.00 44.23 270 ALA D CA 1
ATOM 14464 C C . ALA D 1 270 ? 14.329 -22.732 81.062 1.00 44.98 270 ALA D C 1
ATOM 14465 O O . ALA D 1 270 ? 14.640 -23.914 81.240 1.00 50.90 270 ALA D O 1
ATOM 14467 N N . ILE D 1 271 ? 14.736 -21.996 80.033 1.00 42.94 271 ILE D N 1
ATOM 14468 C CA . ILE D 1 271 ? 15.835 -22.371 79.142 1.00 43.40 271 ILE D CA 1
ATOM 14469 C C . ILE D 1 271 ? 17.040 -21.453 79.314 1.00 42.17 271 ILE D C 1
ATOM 14470 O O . ILE D 1 271 ? 18.085 -21.697 78.715 1.00 41.31 271 ILE D O 1
ATOM 14475 N N . ASN D 1 272 ? 16.891 -20.399 80.115 1.00 42.44 272 ASN D N 1
ATOM 14476 C CA . ASN D 1 272 ? 17.983 -19.465 80.405 1.00 42.33 272 ASN D CA 1
ATOM 14477 C C . ASN D 1 272 ? 17.571 -18.652 81.642 1.00 42.68 272 ASN D C 1
ATOM 14478 O O . ASN D 1 272 ? 16.447 -18.823 82.158 1.00 39.11 272 ASN D O 1
ATOM 14483 N N . THR D 1 273 ? 18.465 -17.778 82.113 1.00 43.93 273 THR D N 1
ATOM 14484 C CA . THR D 1 273 ? 18.213 -16.937 83.281 1.00 43.36 273 THR D CA 1
ATOM 14485 C C . THR D 1 273 ? 16.985 -16.063 83.105 1.00 42.11 273 THR D C 1
ATOM 14486 O O . THR D 1 273 ? 16.647 -15.658 81.984 1.00 45.01 273 THR D O 1
ATOM 14490 N N . THR D 1 274 ? 16.314 -15.786 84.218 1.00 40.24 274 THR D N 1
ATOM 14491 C CA . THR D 1 274 ? 15.300 -14.737 84.263 1.00 39.13 274 THR D CA 1
ATOM 14492 C C . THR D 1 274 ? 15.932 -13.348 84.181 1.00 39.13 274 THR D C 1
ATOM 14493 O O . THR D 1 274 ? 15.269 -12.393 83.821 1.00 38.47 274 THR D O 1
ATOM 14497 N N . GLY D 1 275 ? 17.206 -13.250 84.568 1.00 40.16 275 GLY D N 1
ATOM 14498 C CA . GLY D 1 275 ? 17.928 -11.996 84.644 1.00 40.51 275 GLY D CA 1
ATOM 14499 C C . GLY D 1 275 ? 17.803 -11.299 85.996 1.00 40.36 275 GLY D C 1
ATOM 14500 O O . GLY D 1 275 ? 18.484 -10.298 86.241 1.00 39.46 275 GLY D O 1
ATOM 14501 N N . MET D 1 276 ? 16.956 -11.835 86.877 1.00 39.32 276 MET D N 1
ATOM 14502 C CA . MET D 1 276 ? 16.507 -11.132 88.081 1.00 40.09 276 MET D CA 1
ATOM 14503 C C . MET D 1 276 ? 17.397 -11.406 89.284 1.00 42.23 276 MET D C 1
ATOM 14504 O O . MET D 1 276 ? 17.881 -12.523 89.445 1.00 44.00 276 MET D O 1
ATOM 14509 N N . ARG D 1 277 ? 17.593 -10.391 90.131 1.00 45.54 277 ARG D N 1
ATOM 14510 C CA . ARG D 1 277 ? 18.208 -10.571 91.466 1.00 48.41 277 ARG D CA 1
ATOM 14511 C C . ARG D 1 277 ? 17.288 -11.369 92.385 1.00 45.27 277 ARG D C 1
ATOM 14512 O O . ARG D 1 277 ? 17.755 -12.205 93.143 1.00 43.70 277 ARG D O 1
ATOM 14520 N N . ALA D 1 278 ? 15.987 -11.082 92.307 1.00 44.33 278 ALA D N 1
ATOM 14521 C CA . ALA D 1 278 ? 14.963 -11.709 93.143 1.00 45.15 278 ALA D CA 1
ATOM 14522 C C . ALA D 1 278 ? 14.839 -13.221 93.016 1.00 45.27 278 ALA D C 1
ATOM 14523 O O . ALA D 1 278 ? 14.307 -13.849 93.928 1.00 43.08 278 ALA D O 1
ATOM 14525 N N . MET D 1 279 ? 15.275 -13.796 91.891 1.00 48.22 279 MET D N 1
ATOM 14526 C CA . MET D 1 279 ? 15.245 -15.255 91.703 1.00 49.66 279 MET D CA 1
ATOM 14527 C C . MET D 1 279 ? 16.537 -15.846 92.256 1.00 47.92 279 MET D C 1
ATOM 14528 O O . MET D 1 279 ? 17.628 -15.519 91.788 1.00 47.37 279 MET D O 1
ATOM 14533 N N . ASP D 1 280 ? 16.394 -16.711 93.260 1.00 48.34 280 ASP D N 1
ATOM 14534 C CA . ASP D 1 280 ? 17.527 -17.220 94.026 1.00 46.94 280 ASP D CA 1
ATOM 14535 C C . ASP D 1 280 ? 18.124 -18.406 93.307 1.00 46.31 280 ASP D C 1
ATOM 14536 O O . ASP D 1 280 ? 19.345 -18.465 93.145 1.00 42.97 280 ASP D O 1
ATOM 14541 N N . TYR D 1 281 ? 17.256 -19.345 92.895 1.00 48.07 281 TYR D N 1
ATOM 14542 C CA . TYR D 1 281 ? 17.672 -20.625 92.286 1.00 47.08 281 TYR D CA 1
ATOM 14543 C C . TYR D 1 281 ? 17.040 -20.913 90.920 1.00 46.89 281 TYR D C 1
ATOM 14544 O O . TYR D 1 281 ? 15.905 -20.532 90.637 1.00 47.45 281 TYR D O 1
ATOM 14553 N N . LEU D 1 282 ? 17.816 -21.576 90.071 1.00 46.78 282 LEU D N 1
ATOM 14554 C CA . LEU D 1 282 ? 17.318 -22.188 88.853 1.00 47.63 282 LEU D CA 1
ATOM 14555 C C . LEU D 1 282 ? 17.654 -23.688 88.932 1.00 47.70 282 LEU D C 1
ATOM 14556 O O . LEU D 1 282 ? 18.825 -24.050 89.052 1.00 50.47 282 LEU D O 1
ATOM 14561 N N . VAL D 1 283 ? 16.637 -24.547 88.876 1.00 46.02 283 VAL D N 1
ATOM 14562 C CA . VAL D 1 283 ? 16.823 -26.002 89.003 1.00 47.10 283 VAL D CA 1
ATOM 14563 C C . VAL D 1 283 ? 17.035 -26.689 87.643 1.00 45.65 283 VAL D C 1
ATOM 14564 O O . VAL D 1 283 ? 16.081 -26.866 86.868 1.00 41.95 283 VAL D O 1
ATOM 14568 N N . GLY D 1 284 ? 18.285 -27.080 87.374 1.00 44.06 284 GLY D N 1
ATOM 14569 C CA . GLY D 1 284 ? 18.660 -27.797 86.150 1.00 42.30 284 GLY D CA 1
ATOM 14570 C C . GLY D 1 284 ? 19.213 -29.173 86.467 1.00 41.67 284 GLY D C 1
ATOM 14571 O O . GLY D 1 284 ? 18.703 -29.867 87.347 1.00 42.13 284 GLY D O 1
ATOM 14572 N N . ASP D 1 285 ? 20.248 -29.575 85.737 1.00 41.70 285 ASP D N 1
ATOM 14573 C CA . ASP D 1 285 ? 20.981 -30.816 86.023 1.00 40.67 285 ASP D CA 1
ATOM 14574 C C . ASP D 1 285 ? 22.404 -30.770 85.458 1.00 39.88 285 ASP D C 1
ATOM 14575 O O . ASP D 1 285 ? 22.790 -29.795 84.822 1.00 41.79 285 ASP D O 1
ATOM 14580 N N . GLN D 1 286 ? 23.175 -31.820 85.691 1.00 40.43 286 GLN D N 1
ATOM 14581 C CA . GLN D 1 286 ? 24.618 -31.786 85.440 1.00 43.26 286 GLN D CA 1
ATOM 14582 C C . GLN D 1 286 ? 25.023 -31.823 83.970 1.00 42.18 286 GLN D C 1
ATOM 14583 O O . GLN D 1 286 ? 26.079 -31.301 83.610 1.00 41.46 286 GLN D O 1
ATOM 14589 N N . HIS D 1 287 ? 24.202 -32.467 83.143 1.00 42.73 287 HIS D N 1
ATOM 14590 C CA . HIS D 1 287 ? 24.390 -32.466 81.690 1.00 43.45 287 HIS D CA 1
ATOM 14591 C C . HIS D 1 287 ? 23.777 -31.238 81.039 1.00 42.86 287 HIS D C 1
ATOM 14592 O O . HIS D 1 287 ? 24.344 -30.689 80.083 1.00 42.36 287 HIS D O 1
ATOM 14599 N N . LEU D 1 288 ? 22.624 -30.820 81.560 1.00 42.67 288 LEU D N 1
ATOM 14600 C CA . LEU D 1 288 ? 21.878 -29.661 81.041 1.00 41.76 288 LEU D CA 1
ATOM 14601 C C . LEU D 1 288 ? 22.598 -28.313 81.198 1.00 40.90 288 LEU D C 1
ATOM 14602 O O . LEU D 1 288 ? 22.480 -27.472 80.319 1.00 38.69 288 LEU D O 1
ATOM 14607 N N . CYS D 1 289 ? 23.317 -28.122 82.311 1.00 40.99 289 CYS D N 1
ATOM 14608 C CA . CYS D 1 289 ? 23.978 -26.860 82.654 1.00 40.60 289 CYS D CA 1
ATOM 14609 C C . CYS D 1 289 ? 25.490 -27.102 82.681 1.00 42.66 289 CYS D C 1
ATOM 14610 O O . CYS D 1 289 ? 25.987 -27.692 83.642 1.00 44.45 289 CYS D O 1
ATOM 14613 N N . PRO D 1 290 ? 26.232 -26.671 81.636 1.00 43.74 290 PRO D N 1
ATOM 14614 C CA . PRO D 1 290 ? 27.654 -27.064 81.528 1.00 45.77 290 PRO D CA 1
ATOM 14615 C C . PRO D 1 290 ? 28.573 -26.381 82.528 1.00 48.29 290 PRO D C 1
ATOM 14616 O O . PRO D 1 290 ? 28.192 -25.374 83.070 1.00 48.74 290 PRO D O 1
ATOM 14620 N N . PRO D 1 291 ? 29.779 -26.935 82.768 1.00 57.41 291 PRO D N 1
ATOM 14621 C CA . PRO D 1 291 ? 30.701 -26.476 83.824 1.00 61.03 291 PRO D CA 1
ATOM 14622 C C . PRO D 1 291 ? 30.931 -24.969 84.022 1.00 65.70 291 PRO D C 1
ATOM 14623 O O . PRO D 1 291 ? 30.822 -24.492 85.163 1.00 74.64 291 PRO D O 1
ATOM 14627 N N . GLY D 1 292 ? 31.230 -24.223 82.957 1.00 62.98 292 GLY D N 1
ATOM 14628 C CA . GLY D 1 292 ? 31.553 -22.782 83.095 1.00 62.81 292 GLY D CA 1
ATOM 14629 C C . GLY D 1 292 ? 30.395 -21.812 82.879 1.00 60.35 292 GLY D C 1
ATOM 14630 O O . GLY D 1 292 ? 30.606 -20.664 82.475 1.00 62.76 292 GLY D O 1
ATOM 14631 N N . SER D 1 293 ? 29.183 -22.257 83.199 1.00 55.80 293 SER D N 1
ATOM 14632 C CA . SER D 1 293 ? 27.937 -21.626 82.741 1.00 55.78 293 SER D CA 1
ATOM 14633 C C . SER D 1 293 ? 27.371 -20.567 83.690 1.00 53.28 293 SER D C 1
ATOM 14634 O O . SER D 1 293 ? 26.507 -19.781 83.294 1.00 50.24 293 SER D O 1
ATOM 14637 N N . ASP D 1 294 ? 27.870 -20.550 84.923 1.00 50.84 294 ASP D N 1
ATOM 14638 C CA . ASP D 1 294 ? 27.198 -19.888 86.042 1.00 49.54 294 ASP D CA 1
ATOM 14639 C C . ASP D 1 294 ? 27.151 -18.368 85.943 1.00 48.33 294 ASP D C 1
ATOM 14640 O O . ASP D 1 294 ? 26.159 -17.756 86.316 1.00 46.43 294 ASP D O 1
ATOM 14645 N N . GLU D 1 295 ? 28.236 -17.773 85.458 1.00 49.74 295 GLU D N 1
ATOM 14646 C CA . GLU D 1 295 ? 28.306 -16.327 85.197 1.00 51.56 295 GLU D CA 1
ATOM 14647 C C . GLU D 1 295 ? 27.158 -15.798 84.311 1.00 49.95 295 GLU D C 1
ATOM 14648 O O . GLU D 1 295 ? 26.778 -14.633 84.426 1.00 51.88 295 GLU D O 1
ATOM 14654 N N . LEU D 1 296 ? 26.598 -16.653 83.452 1.00 46.38 296 LEU D N 1
ATOM 14655 C CA . LEU D 1 296 ? 25.432 -16.295 82.631 1.00 44.21 296 LEU D CA 1
ATOM 14656 C C . LEU D 1 296 ? 24.097 -16.221 83.385 1.00 41.51 296 LEU D C 1
ATOM 14657 O O . LEU D 1 296 ? 23.086 -15.848 82.780 1.00 42.90 296 LEU D O 1
ATOM 14662 N N . TYR D 1 297 ? 24.080 -16.566 84.676 1.00 38.23 297 TYR D N 1
ATOM 14663 C CA . TYR D 1 297 ? 22.842 -16.654 85.458 1.00 37.22 297 TYR D CA 1
ATOM 14664 C C . TYR D 1 297 ? 22.917 -15.830 86.746 1.00 35.78 297 TYR D C 1
ATOM 14665 O O . TYR D 1 297 ? 23.856 -15.980 87.530 1.00 33.03 297 TYR D O 1
ATOM 14674 N N . THR D 1 298 ? 21.921 -14.973 86.959 1.00 34.72 298 THR D N 1
ATOM 14675 C CA . THR D 1 298 ? 21.742 -14.306 88.244 1.00 35.45 298 THR D CA 1
ATOM 14676 C C . THR D 1 298 ? 21.391 -15.330 89.329 1.00 37.49 298 THR D C 1
ATOM 14677 O O . THR D 1 298 ? 21.878 -15.237 90.460 1.00 37.03 298 THR D O 1
ATOM 14681 N N . GLU D 1 299 ? 20.561 -16.309 88.974 1.00 39.04 299 GLU D N 1
ATOM 14682 C CA . GLU D 1 299 ? 20.198 -17.395 89.892 1.00 40.92 299 GLU D CA 1
ATOM 14683 C C . GLU D 1 299 ? 21.430 -18.276 90.170 1.00 45.28 299 GLU D C 1
ATOM 14684 O O . GLU D 1 299 ? 22.368 -18.319 89.365 1.00 47.60 299 GLU D O 1
ATOM 14690 N N . ARG D 1 300 ? 21.426 -18.964 91.308 1.00 48.22 300 ARG D N 1
ATOM 14691 C CA . ARG D 1 300 ? 22.375 -20.048 91.547 1.00 51.62 300 ARG D CA 1
ATOM 14692 C C . ARG D 1 300 ? 21.838 -21.312 90.897 1.00 47.87 300 ARG D C 1
ATOM 14693 O O . ARG D 1 300 ? 20.708 -21.730 91.180 1.00 43.03 300 ARG D O 1
ATOM 14701 N N . LEU D 1 301 ? 22.658 -21.923 90.049 1.00 44.16 301 LEU D N 1
ATOM 14702 C CA . LEU D 1 301 ? 22.268 -23.133 89.352 1.00 43.65 301 LEU D CA 1
ATOM 14703 C C . LEU D 1 301 ? 22.275 -24.300 90.330 1.00 43.44 301 LEU D C 1
ATOM 14704 O O . LEU D 1 301 ? 23.206 -24.444 91.108 1.00 42.49 301 LEU D O 1
ATOM 14709 N N . VAL D 1 302 ? 21.211 -25.101 90.300 1.00 43.37 302 VAL D N 1
ATOM 14710 C CA . VAL D 1 302 ? 21.088 -26.301 91.113 1.00 43.03 302 VAL D CA 1
ATOM 14711 C C . VAL D 1 302 ? 21.135 -27.475 90.140 1.00 43.58 302 VAL D C 1
ATOM 14712 O O . VAL D 1 302 ? 20.123 -27.808 89.525 1.00 42.68 302 VAL D O 1
ATOM 14716 N N . ARG D 1 303 ? 22.316 -28.082 89.996 1.00 44.94 303 ARG D N 1
ATOM 14717 C CA . ARG D 1 303 ? 22.531 -29.181 89.049 1.00 45.57 303 ARG D CA 1
ATOM 14718 C C . ARG D 1 303 ? 22.191 -30.537 89.687 1.00 47.31 303 ARG D C 1
ATOM 14719 O O . ARG D 1 303 ? 23.055 -31.206 90.265 1.00 47.32 303 ARG D O 1
ATOM 14727 N N . LEU D 1 304 ? 20.929 -30.941 89.583 1.00 46.31 304 LEU D N 1
ATOM 14728 C CA . LEU D 1 304 ? 20.509 -32.257 90.058 1.00 47.39 304 LEU D CA 1
ATOM 14729 C C . LEU D 1 304 ? 21.354 -33.357 89.406 1.00 49.47 304 LEU D C 1
ATOM 14730 O O . LEU D 1 304 ? 21.734 -33.231 88.235 1.00 49.30 304 LEU D O 1
ATOM 14735 N N . SER D 1 305 ? 21.601 -34.441 90.155 1.00 48.84 305 SER D N 1
ATOM 14736 C CA . SER D 1 305 ? 22.386 -35.597 89.681 1.00 47.22 305 SER D CA 1
ATOM 14737 C C . SER D 1 305 ? 21.550 -36.660 88.930 1.00 46.17 305 SER D C 1
ATOM 14738 O O . SER D 1 305 ? 21.946 -37.817 88.840 1.00 47.37 305 SER D O 1
ATOM 14741 N N . ARG D 1 306 ? 20.389 -36.254 88.424 1.00 44.50 306 ARG D N 1
ATOM 14742 C CA . ARG D 1 306 ? 19.584 -37.014 87.476 1.00 43.81 306 ARG D CA 1
ATOM 14743 C C . ARG D 1 306 ? 19.092 -36.008 86.421 1.00 43.92 306 ARG D C 1
ATOM 14744 O O . ARG D 1 306 ? 19.479 -34.846 86.468 1.00 44.37 306 ARG D O 1
ATOM 14752 N N . PHE D 1 307 ? 18.225 -36.441 85.507 1.00 43.43 307 PHE D N 1
ATOM 14753 C CA . PHE D 1 307 ? 17.583 -35.544 84.527 1.00 43.44 307 PHE D CA 1
ATOM 14754 C C . PHE D 1 307 ? 16.674 -34.544 85.235 1.00 45.49 307 PHE D C 1
ATOM 14755 O O . PHE D 1 307 ? 15.999 -34.895 86.197 1.00 44.89 307 PHE D O 1
ATOM 14763 N N . TYR D 1 308 ? 16.636 -33.306 84.748 1.00 45.50 308 TYR D N 1
ATOM 14764 C CA . TYR D 1 308 ? 15.923 -32.222 85.461 1.00 46.43 308 TYR D CA 1
ATOM 14765 C C . TYR D 1 308 ? 14.387 -32.287 85.469 1.00 45.06 308 TYR D C 1
ATOM 14766 O O . TYR D 1 308 ? 13.749 -31.386 86.004 1.00 42.88 308 TYR D O 1
ATOM 14775 N N . LEU D 1 309 ? 13.806 -33.340 84.892 1.00 46.66 309 LEU D N 1
ATOM 14776 C CA . LEU D 1 309 ? 12.358 -33.522 84.821 1.00 47.01 309 LEU D CA 1
ATOM 14777 C C . LEU D 1 309 ? 11.971 -34.981 85.114 1.00 48.73 309 LEU D C 1
ATOM 14778 O O . LEU D 1 309 ? 12.810 -35.883 84.968 1.00 48.08 309 LEU D O 1
ATOM 14783 N N . PRO D 1 310 ? 10.697 -35.221 85.502 1.00 48.60 310 PRO D N 1
ATOM 14784 C CA . PRO D 1 310 ? 10.210 -36.594 85.646 1.00 51.12 310 PRO D CA 1
ATOM 14785 C C . PRO D 1 310 ? 9.818 -37.226 84.296 1.00 52.64 310 PRO D C 1
ATOM 14786 O O . PRO D 1 310 ? 8.983 -36.672 83.569 1.00 50.84 310 PRO D O 1
ATOM 14790 N N . CYS D 1 311 ? 10.416 -38.380 83.993 1.00 53.11 311 CYS D N 1
ATOM 14791 C CA . CYS D 1 311 ? 10.243 -39.091 82.714 1.00 52.04 311 CYS D CA 1
ATOM 14792 C C . CYS D 1 311 ? 9.174 -40.209 82.679 1.00 52.18 311 CYS D C 1
ATOM 14793 O O . CYS D 1 311 ? 9.035 -40.890 81.656 1.00 51.48 311 CYS D O 1
ATOM 14796 N N . ASN D 1 312 ? 8.421 -40.405 83.762 1.00 51.64 312 ASN D N 1
ATOM 14797 C CA . ASN D 1 312 ? 7.365 -41.431 83.769 1.00 51.69 312 ASN D CA 1
ATOM 14798 C C . ASN D 1 312 ? 6.223 -41.061 82.818 1.00 52.99 312 ASN D C 1
ATOM 14799 O O . ASN D 1 312 ? 5.792 -39.909 82.805 1.00 59.36 312 ASN D O 1
ATOM 14804 N N . PRO D 1 313 ? 5.734 -42.023 82.009 1.00 55.08 313 PRO D N 1
ATOM 14805 C CA . PRO D 1 313 ? 4.752 -41.694 80.975 1.00 55.37 313 PRO D CA 1
ATOM 14806 C C . PRO D 1 313 ? 3.335 -41.668 81.518 1.00 54.87 313 PRO D C 1
ATOM 14807 O O . PRO D 1 313 ? 3.091 -42.240 82.571 1.00 57.10 313 PRO D O 1
ATOM 14811 N N . PRO D 1 314 ? 2.393 -41.046 80.788 1.00 58.08 314 PRO D N 1
ATOM 14812 C CA . PRO D 1 314 ? 0.997 -41.078 81.234 1.00 61.21 314 PRO D CA 1
ATOM 14813 C C . PRO D 1 314 ? 0.389 -42.493 81.163 1.00 68.48 314 PRO D C 1
ATOM 14814 O O . PRO D 1 314 ? 0.961 -43.382 80.513 1.00 72.31 314 PRO D O 1
ATOM 14818 N N . PRO D 1 315 ? -0.756 -42.708 81.835 1.00 73.10 315 PRO D N 1
ATOM 14819 C CA . PRO D 1 315 ? -1.364 -44.041 81.821 1.00 74.42 315 PRO D CA 1
ATOM 14820 C C . PRO D 1 315 ? -1.935 -44.434 80.450 1.00 76.56 315 PRO D C 1
ATOM 14821 O O . PRO D 1 315 ? -1.824 -45.596 80.066 1.00 76.42 315 PRO D O 1
ATOM 14825 N N . ASP D 1 316 ? -2.499 -43.471 79.715 1.00 80.18 316 ASP D N 1
ATOM 14826 C CA . ASP D 1 316 ? -3.163 -43.722 78.416 1.00 80.56 316 ASP D CA 1
ATOM 14827 C C . ASP D 1 316 ? -2.193 -43.783 77.206 1.00 80.87 316 ASP D C 1
ATOM 14828 O O . ASP D 1 316 ? -2.509 -43.281 76.119 1.00 82.49 316 ASP D O 1
ATOM 14833 N N . LEU D 1 317 ? -1.040 -44.437 77.379 1.00 81.16 317 LEU D N 1
ATOM 14834 C CA . LEU D 1 317 ? 0.016 -44.448 76.356 1.00 80.73 317 LEU D CA 1
ATOM 14835 C C . LEU D 1 317 ? -0.354 -45.423 75.235 1.00 81.12 317 LEU D C 1
ATOM 14836 O O . LEU D 1 317 ? -0.639 -46.586 75.529 1.00 80.25 317 LEU D O 1
ATOM 14841 N N . PRO D 1 318 ? -0.343 -44.968 73.954 1.00 80.87 318 PRO D N 1
ATOM 14842 C CA . PRO D 1 318 ? -0.821 -45.795 72.827 1.00 79.42 318 PRO D CA 1
ATOM 14843 C C . PRO D 1 318 ? -0.276 -47.218 72.724 1.00 79.93 318 PRO D C 1
ATOM 14844 O O . PRO D 1 318 ? -0.992 -48.108 72.259 1.00 85.46 318 PRO D O 1
ATOM 14848 N N . GLY D 1 319 ? 0.969 -47.437 73.137 1.00 75.20 319 GLY D N 1
ATOM 14849 C CA . GLY D 1 319 ? 1.547 -48.775 73.091 1.00 71.48 319 GLY D CA 1
ATOM 14850 C C . GLY D 1 319 ? 2.065 -49.080 71.701 1.00 66.11 319 GLY D C 1
ATOM 14851 O O . GLY D 1 319 ? 1.453 -48.724 70.693 1.00 62.84 319 GLY D O 1
ATOM 14852 N N . TRP D 1 320 ? 3.194 -49.768 71.660 1.00 62.83 320 TRP D N 1
ATOM 14853 C CA . TRP D 1 320 ? 4.015 -49.837 70.462 1.00 61.72 320 TRP D CA 1
ATOM 14854 C C . TRP D 1 320 ? 3.374 -50.756 69.435 1.00 64.78 320 TRP D C 1
ATOM 14855 O O . TRP D 1 320 ? 2.678 -51.705 69.793 1.00 60.70 320 TRP D O 1
ATOM 14866 N N . ALA D 1 321 ? 3.606 -50.452 68.163 1.00 73.39 321 ALA D N 1
ATOM 14867 C CA . ALA D 1 321 ? 3.143 -51.274 67.043 1.00 82.01 321 ALA D CA 1
ATOM 14868 C C . ALA D 1 321 ? 4.295 -52.184 66.616 1.00 97.02 321 ALA D C 1
ATOM 14869 O O . ALA D 1 321 ? 5.439 -51.960 67.031 1.00 99.39 321 ALA D O 1
ATOM 14871 N N . PRO D 1 322 ? 4.018 -53.208 65.775 1.00 111.60 322 PRO D N 1
ATOM 14872 C CA . PRO D 1 322 ? 5.127 -54.064 65.299 1.00 116.47 322 PRO D CA 1
ATOM 14873 C C . PRO D 1 322 ? 6.047 -53.426 64.214 1.00 120.49 322 PRO D C 1
ATOM 14874 O O . PRO D 1 322 ? 6.696 -54.165 63.472 1.00 120.19 322 PRO D O 1
ATOM 14878 N N . ALA D 1 323 ? 6.140 -52.086 64.180 1.00 127.41 323 ALA D N 1
ATOM 14879 C CA . ALA D 1 323 ? 6.785 -51.294 63.109 1.00 132.43 323 ALA D CA 1
ATOM 14880 C C . ALA D 1 323 ? 5.879 -51.202 61.873 1.00 136.72 323 ALA D C 1
ATOM 14881 O O . ALA D 1 323 ? 5.518 -52.231 61.313 1.00 159.14 323 ALA D O 1
ATOM 14883 N N . ASP D 1 324 ? 5.507 -49.976 61.476 1.00 128.91 324 ASP D N 1
ATOM 14884 C CA . ASP D 1 324 ? 4.671 -49.692 60.279 1.00 124.95 324 ASP D CA 1
ATOM 14885 C C . ASP D 1 324 ? 3.191 -49.997 60.531 1.00 119.00 324 ASP D C 1
ATOM 14886 O O . ASP D 1 324 ? 2.798 -51.144 60.719 1.00 118.05 324 ASP D O 1
ATOM 14891 N N . GLY D 1 329 ? 8.823 -45.053 51.843 1.00 75.19 329 GLY D N 1
ATOM 14892 C CA . GLY D 1 329 ? 10.237 -45.421 51.804 1.00 78.54 329 GLY D CA 1
ATOM 14893 C C . GLY D 1 329 ? 10.905 -45.425 53.176 1.00 79.92 329 GLY D C 1
ATOM 14894 O O . GLY D 1 329 ? 10.587 -44.592 54.028 1.00 84.73 329 GLY D O 1
ATOM 14895 N N . PHE D 1 330 ? 11.826 -46.370 53.381 1.00 74.07 330 PHE D N 1
ATOM 14896 C CA . PHE D 1 330 ? 12.625 -46.476 54.606 1.00 67.09 330 PHE D CA 1
ATOM 14897 C C . PHE D 1 330 ? 13.907 -45.662 54.392 1.00 59.11 330 PHE D C 1
ATOM 14898 O O . PHE D 1 330 ? 14.450 -45.698 53.287 1.00 56.80 330 PHE D O 1
ATOM 14906 N N . PRO D 1 331 ? 14.411 -44.926 55.390 1.00 50.86 331 PRO D N 1
ATOM 14907 C CA . PRO D 1 331 ? 13.792 -44.701 56.701 1.00 50.29 331 PRO D CA 1
ATOM 14908 C C . PRO D 1 331 ? 12.930 -43.459 56.704 1.00 50.84 331 PRO D C 1
ATOM 14909 O O . PRO D 1 331 ? 13.214 -42.527 55.954 1.00 53.46 331 PRO D O 1
ATOM 14913 N N . VAL D 1 332 ? 11.902 -43.444 57.549 1.00 51.15 332 VAL D N 1
ATOM 14914 C CA . VAL D 1 332 ? 11.108 -42.236 57.806 1.00 51.59 332 VAL D CA 1
ATOM 14915 C C . VAL D 1 332 ? 11.716 -41.515 59.006 1.00 51.56 332 VAL D C 1
ATOM 14916 O O . VAL D 1 332 ? 11.641 -42.008 60.137 1.00 53.39 332 VAL D O 1
ATOM 14920 N N . PHE D 1 333 ? 12.328 -40.360 58.748 1.00 52.40 333 PHE D N 1
ATOM 14921 C CA . PHE D 1 333 ? 12.768 -39.448 59.808 1.00 50.81 333 PHE D CA 1
ATOM 14922 C C . PHE D 1 333 ? 11.600 -38.597 60.288 1.00 51.79 333 PHE D C 1
ATOM 14923 O O . PHE D 1 333 ? 10.678 -38.319 59.514 1.00 54.56 333 PHE D O 1
ATOM 14931 N N . GLY D 1 334 ? 11.645 -38.183 61.557 1.00 50.18 334 GLY D N 1
ATOM 14932 C CA . GLY D 1 334 ? 10.549 -37.424 62.181 1.00 47.77 334 GLY D CA 1
ATOM 14933 C C . GLY D 1 334 ? 11.038 -36.306 63.074 1.00 45.83 334 GLY D C 1
ATOM 14934 O O . GLY D 1 334 ? 12.077 -36.438 63.709 1.00 42.09 334 GLY D O 1
ATOM 14935 N N . CYS D 1 335 ? 10.297 -35.194 63.096 1.00 48.20 335 CYS D N 1
ATOM 14936 C CA . CYS D 1 335 ? 10.538 -34.080 64.036 1.00 48.83 335 CYS D CA 1
ATOM 14937 C C . CYS D 1 335 ? 9.239 -33.339 64.342 1.00 49.59 335 CYS D C 1
ATOM 14938 O O . CYS D 1 335 ? 8.760 -32.541 63.522 1.00 51.13 335 CYS D O 1
ATOM 14941 N N . PHE D 1 336 ? 8.681 -33.584 65.527 1.00 50.34 336 PHE D N 1
ATOM 14942 C CA . PHE D 1 336 ? 7.365 -33.045 65.886 1.00 52.74 336 PHE D CA 1
ATOM 14943 C C . PHE D 1 336 ? 7.449 -31.783 66.759 1.00 50.36 336 PHE D C 1
ATOM 14944 O O . PHE D 1 336 ? 6.623 -31.566 67.645 1.00 55.01 336 PHE D O 1
ATOM 14952 N N . ASN D 1 337 ? 8.424 -30.934 66.453 1.00 50.29 337 ASN D N 1
ATOM 14953 C CA . ASN D 1 337 ? 8.690 -29.703 67.190 1.00 49.38 337 ASN D CA 1
ATOM 14954 C C . ASN D 1 337 ? 8.055 -28.457 66.562 1.00 46.64 337 ASN D C 1
ATOM 14955 O O . ASN D 1 337 ? 7.839 -28.397 65.353 1.00 46.48 337 ASN D O 1
ATOM 14960 N N . ARG D 1 338 ? 7.775 -27.470 67.416 1.00 46.68 338 ARG D N 1
ATOM 14961 C CA . ARG D 1 338 ? 7.298 -26.139 67.019 1.00 44.39 338 ARG D CA 1
ATOM 14962 C C . ARG D 1 338 ? 8.119 -25.561 65.874 1.00 41.87 338 ARG D C 1
ATOM 14963 O O . ARG D 1 338 ? 9.347 -25.739 65.835 1.00 40.64 338 ARG D O 1
ATOM 14971 N N . LEU D 1 339 ? 7.453 -24.824 64.986 1.00 38.63 339 LEU D N 1
ATOM 14972 C CA . LEU D 1 339 ? 8.102 -24.296 63.776 1.00 38.44 339 LEU D CA 1
ATOM 14973 C C . LEU D 1 339 ? 9.177 -23.238 64.058 1.00 39.51 339 LEU D C 1
ATOM 14974 O O . LEU D 1 339 ? 10.098 -23.055 63.256 1.00 38.32 339 LEU D O 1
ATOM 14979 N N . SER D 1 340 ? 9.075 -22.570 65.206 1.00 40.48 340 SER D N 1
ATOM 14980 C CA . SER D 1 340 ? 10.110 -21.638 65.659 1.00 42.86 340 SER D CA 1
ATOM 14981 C C . SER D 1 340 ? 11.478 -22.290 65.809 1.00 43.20 340 SER D C 1
ATOM 14982 O O . SER D 1 340 ? 12.504 -21.637 65.631 1.00 44.48 340 SER D O 1
ATOM 14985 N N . MET D 1 341 ? 11.482 -23.580 66.127 1.00 45.99 341 MET D N 1
ATOM 14986 C CA . MET D 1 341 ? 12.716 -24.342 66.372 1.00 44.55 341 MET D CA 1
ATOM 14987 C C . MET D 1 341 ? 13.363 -24.863 65.081 1.00 42.26 341 MET D C 1
ATOM 14988 O O . MET D 1 341 ? 14.537 -25.230 65.080 1.00 40.03 341 MET D O 1
ATOM 14993 N N . ILE D 1 342 ? 12.595 -24.878 63.989 1.00 42.61 342 ILE D N 1
ATOM 14994 C CA . ILE D 1 342 ? 13.053 -25.360 62.677 1.00 41.97 342 ILE D CA 1
ATOM 14995 C C . ILE D 1 342 ? 13.448 -24.178 61.797 1.00 42.19 342 ILE D C 1
ATOM 14996 O O . ILE D 1 342 ? 12.635 -23.686 61.024 1.00 42.77 342 ILE D O 1
ATOM 15001 N N . GLY D 1 343 ? 14.690 -23.719 61.949 1.00 44.19 343 GLY D N 1
ATOM 15002 C CA . GLY D 1 343 ? 15.255 -22.639 61.143 1.00 45.87 343 GLY D CA 1
ATOM 15003 C C . GLY D 1 343 ? 16.383 -23.074 60.214 1.00 52.25 343 GLY D C 1
ATOM 15004 O O . GLY D 1 343 ? 16.634 -24.268 60.056 1.00 57.61 343 GLY D O 1
ATOM 15005 N N . PRO D 1 344 ? 17.078 -22.098 59.591 1.00 56.22 344 PRO D N 1
ATOM 15006 C CA . PRO D 1 344 ? 18.103 -22.347 58.575 1.00 56.15 344 PRO D CA 1
ATOM 15007 C C . PRO D 1 344 ? 19.208 -23.312 58.976 1.00 57.28 344 PRO D C 1
ATOM 15008 O O . PRO D 1 344 ? 19.664 -24.096 58.133 1.00 54.22 344 PRO D O 1
ATOM 15012 N N . GLU D 1 345 ? 19.645 -23.240 60.233 1.00 58.41 345 GLU D N 1
ATOM 15013 C CA . GLU D 1 345 ? 20.718 -24.111 60.725 1.00 61.55 345 GLU D CA 1
ATOM 15014 C C . GLU D 1 345 ? 20.303 -25.602 60.669 1.00 61.73 345 GLU D C 1
ATOM 15015 O O . GLU D 1 345 ? 21.088 -26.446 60.219 1.00 62.33 345 GLU D O 1
ATOM 15021 N N . VAL D 1 346 ? 19.067 -25.909 61.078 1.00 56.73 346 VAL D N 1
ATOM 15022 C CA . VAL D 1 346 ? 18.584 -27.306 61.093 1.00 54.65 346 VAL D CA 1
ATOM 15023 C C . VAL D 1 346 ? 18.318 -27.795 59.674 1.00 54.26 346 VAL D C 1
ATOM 15024 O O . VAL D 1 346 ? 18.741 -28.892 59.306 1.00 56.32 346 VAL D O 1
ATOM 15028 N N . LEU D 1 347 ? 17.570 -26.999 58.909 1.00 49.79 347 LEU D N 1
ATOM 15029 C CA . LEU D 1 347 ? 17.247 -27.323 57.514 1.00 47.62 347 LEU D CA 1
ATOM 15030 C C . LEU D 1 347 ? 18.476 -27.654 56.641 1.00 45.66 347 LEU D C 1
ATOM 15031 O O . LEU D 1 347 ? 18.404 -28.531 55.797 1.00 46.81 347 LEU D O 1
ATOM 15036 N N . ASP D 1 348 ? 19.593 -26.970 56.852 1.00 44.23 348 ASP D N 1
ATOM 15037 C CA . ASP D 1 348 ? 20.831 -27.294 56.144 1.00 42.76 348 ASP D CA 1
ATOM 15038 C C . ASP D 1 348 ? 21.264 -28.735 56.433 1.00 45.55 348 ASP D C 1
ATOM 15039 O O . ASP D 1 348 ? 21.622 -29.463 55.513 1.00 50.79 348 ASP D O 1
ATOM 15044 N N . LEU D 1 349 ? 21.214 -29.143 57.703 1.00 46.76 349 LEU D N 1
ATOM 15045 C CA . LEU D 1 349 ? 21.603 -30.498 58.122 1.00 44.80 349 LEU D CA 1
ATOM 15046 C C . LEU D 1 349 ? 20.620 -31.568 57.671 1.00 45.01 349 LEU D C 1
ATOM 15047 O O . LEU D 1 349 ? 21.028 -32.617 57.187 1.00 48.00 349 LEU D O 1
ATOM 15052 N N . TRP D 1 350 ? 19.329 -31.316 57.858 1.00 45.74 350 TRP D N 1
ATOM 15053 C CA . TRP D 1 350 ? 18.297 -32.261 57.435 1.00 48.09 350 TRP D CA 1
ATOM 15054 C C . TRP D 1 350 ? 18.327 -32.521 55.930 1.00 52.39 350 TRP D C 1
ATOM 15055 O O . TRP D 1 350 ? 18.024 -33.631 55.494 1.00 51.61 350 TRP D O 1
ATOM 15066 N N . ALA D 1 351 ? 18.684 -31.499 55.149 1.00 55.57 351 ALA D N 1
ATOM 15067 C CA . ALA D 1 351 ? 18.854 -31.646 53.706 1.00 57.21 351 ALA D CA 1
ATOM 15068 C C . ALA D 1 351 ? 20.014 -32.591 53.382 1.00 58.30 351 ALA D C 1
ATOM 15069 O O . ALA D 1 351 ? 19.850 -33.517 52.582 1.00 59.71 351 ALA D O 1
ATOM 15071 N N . LYS D 1 352 ? 21.163 -32.370 54.023 1.00 55.77 352 LYS D N 1
ATOM 15072 C CA . LYS D 1 352 ? 22.360 -33.203 53.804 1.00 56.18 352 LYS D CA 1
ATOM 15073 C C . LYS D 1 352 ? 22.142 -34.679 54.136 1.00 54.26 352 LYS D C 1
ATOM 15074 O O . LYS D 1 352 ? 22.635 -35.560 53.423 1.00 51.89 352 LYS D O 1
ATOM 15080 N N . ILE D 1 353 ? 21.395 -34.930 55.208 1.00 52.94 353 ILE D N 1
ATOM 15081 C CA . ILE D 1 353 ? 20.925 -36.280 55.557 1.00 50.97 353 ILE D CA 1
ATOM 15082 C C . ILE D 1 353 ? 20.051 -36.879 54.443 1.00 49.59 353 ILE D C 1
ATOM 15083 O O . ILE D 1 353 ? 20.218 -38.042 54.089 1.00 46.91 353 ILE D O 1
ATOM 15088 N N . LEU D 1 354 ? 19.120 -36.087 53.913 1.00 49.87 354 LEU D N 1
ATOM 15089 C CA . LEU D 1 354 ? 18.187 -36.559 52.885 1.00 49.47 354 LEU D CA 1
ATOM 15090 C C . LEU D 1 354 ? 18.832 -36.731 51.496 1.00 52.58 354 LEU D C 1
ATOM 15091 O O . LEU D 1 354 ? 18.322 -37.501 50.672 1.00 55.88 354 LEU D O 1
ATOM 15096 N N . LEU D 1 355 ? 19.928 -36.027 51.219 1.00 52.30 355 LEU D N 1
ATOM 15097 C CA . LEU D 1 355 ? 20.689 -36.270 49.987 1.00 52.03 355 LEU D CA 1
ATOM 15098 C C . LEU D 1 355 ? 21.440 -37.594 50.082 1.00 55.67 355 LEU D C 1
ATOM 15099 O O . LEU D 1 355 ? 21.430 -38.387 49.140 1.00 58.11 355 LEU D O 1
ATOM 15104 N N . ALA D 1 356 ? 22.089 -37.815 51.227 1.00 58.48 356 ALA D N 1
ATOM 15105 C CA . ALA D 1 356 ? 22.871 -39.031 51.493 1.00 55.91 356 ALA D CA 1
ATOM 15106 C C . ALA D 1 356 ? 22.030 -40.313 51.696 1.00 55.23 356 ALA D C 1
ATOM 15107 O O . ALA D 1 356 ? 22.560 -41.412 51.592 1.00 54.16 356 ALA D O 1
ATOM 15109 N N . LEU D 1 357 ? 20.740 -40.171 51.998 1.00 56.02 357 LEU D N 1
ATOM 15110 C CA . LEU D 1 357 ? 19.807 -41.300 52.081 1.00 56.16 357 LEU D CA 1
ATOM 15111 C C . LEU D 1 357 ? 18.636 -41.000 51.143 1.00 57.34 357 LEU D C 1
ATOM 15112 O O . LEU D 1 357 ? 17.530 -40.667 51.591 1.00 55.26 357 LEU D O 1
ATOM 15117 N N . PRO D 1 358 ? 18.873 -41.133 49.825 1.00 59.64 358 PRO D N 1
ATOM 15118 C CA . PRO D 1 358 ? 17.996 -40.537 48.808 1.00 59.59 358 PRO D CA 1
ATOM 15119 C C . PRO D 1 358 ? 16.562 -41.055 48.752 1.00 60.87 358 PRO D C 1
ATOM 15120 O O . PRO D 1 358 ? 15.742 -40.440 48.066 1.00 60.58 358 PRO D O 1
ATOM 15124 N N . ARG D 1 359 ? 16.266 -42.154 49.451 1.00 63.48 359 ARG D N 1
ATOM 15125 C CA . ARG D 1 359 ? 14.900 -42.681 49.561 1.00 70.08 359 ARG D CA 1
ATOM 15126 C C . ARG D 1 359 ? 14.181 -42.276 50.860 1.00 70.26 359 ARG D C 1
ATOM 15127 O O . ARG D 1 359 ? 12.962 -42.454 50.977 1.00 70.72 359 ARG D O 1
ATOM 15135 N N . ALA D 1 360 ? 14.925 -41.733 51.828 1.00 69.92 360 ALA D N 1
ATOM 15136 C CA . ALA D 1 360 ? 14.362 -41.366 53.137 1.00 65.62 360 ALA D CA 1
ATOM 15137 C C . ALA D 1 360 ? 13.367 -40.220 53.032 1.00 60.60 360 ALA D C 1
ATOM 15138 O O . ALA D 1 360 ? 13.510 -39.352 52.181 1.00 60.70 360 ALA D O 1
ATOM 15140 N N . ARG D 1 361 ? 12.370 -40.236 53.909 1.00 57.04 361 ARG D N 1
ATOM 15141 C CA . ARG D 1 361 ? 11.340 -39.210 53.971 1.00 58.87 361 ARG D CA 1
ATOM 15142 C C . ARG D 1 361 ? 11.414 -38.542 55.337 1.00 56.82 361 ARG D C 1
ATOM 15143 O O . ARG D 1 361 ? 11.788 -39.199 56.306 1.00 54.46 361 ARG D O 1
ATOM 15151 N N . LEU D 1 362 ? 11.079 -37.244 55.403 1.00 55.72 362 LEU D N 1
ATOM 15152 C CA . LEU D 1 362 ? 11.026 -36.482 56.672 1.00 53.27 362 LEU D CA 1
ATOM 15153 C C . LEU D 1 362 ? 9.590 -36.082 57.012 1.00 53.10 362 LEU D C 1
ATOM 15154 O O . LEU D 1 362 ? 8.862 -35.567 56.163 1.00 51.80 362 LEU D O 1
ATOM 15159 N N . ARG D 1 363 ? 9.203 -36.311 58.261 1.00 53.98 363 ARG D N 1
ATOM 15160 C CA . ARG D 1 363 ? 7.830 -36.129 58.715 1.00 59.32 363 ARG D CA 1
ATOM 15161 C C . ARG D 1 363 ? 7.773 -35.049 59.802 1.00 56.83 363 ARG D C 1
ATOM 15162 O O . ARG D 1 363 ? 8.222 -35.276 60.928 1.00 59.69 363 ARG D O 1
ATOM 15170 N N . LEU D 1 364 ? 7.215 -33.884 59.474 1.00 53.97 364 LEU D N 1
ATOM 15171 C CA . LEU D 1 364 ? 7.029 -32.807 60.461 1.00 50.37 364 LEU D CA 1
ATOM 15172 C C . LEU D 1 364 ? 5.563 -32.702 60.857 1.00 48.11 364 LEU D C 1
ATOM 15173 O O . LEU D 1 364 ? 4.680 -32.826 60.012 1.00 44.28 364 LEU D O 1
ATOM 15178 N N . ILE D 1 365 ? 5.322 -32.509 62.150 1.00 49.59 365 ILE D N 1
ATOM 15179 C CA . ILE D 1 365 ? 3.981 -32.284 62.676 1.00 52.35 365 ILE D CA 1
ATOM 15180 C C . ILE D 1 365 ? 4.069 -31.142 63.677 1.00 52.94 365 ILE D C 1
ATOM 15181 O O . ILE D 1 365 ? 4.781 -31.242 64.678 1.00 54.36 365 ILE D O 1
ATOM 15186 N N . ALA D 1 366 ? 3.318 -30.080 63.409 1.00 53.43 366 ALA D N 1
ATOM 15187 C CA . ALA D 1 366 ? 3.368 -28.842 64.194 1.00 51.56 366 ALA D CA 1
ATOM 15188 C C . ALA D 1 366 ? 2.207 -27.906 63.842 1.00 52.31 366 ALA D C 1
ATOM 15189 O O . ALA D 1 366 ? 1.531 -28.061 62.812 1.00 52.07 366 ALA D O 1
ATOM 15191 N N . THR D 1 367 ? 2.007 -26.909 64.691 1.00 54.36 367 THR D N 1
ATOM 15192 C CA . THR D 1 367 ? 0.936 -25.937 64.506 1.00 52.75 367 THR D CA 1
ATOM 15193 C C . THR D 1 367 ? 1.401 -24.986 63.423 1.00 47.73 367 THR D C 1
ATOM 15194 O O . THR D 1 367 ? 2.570 -24.582 63.428 1.00 42.41 367 THR D O 1
ATOM 15198 N N . GLY D 1 368 ? 0.499 -24.652 62.503 1.00 46.32 368 GLY D N 1
ATOM 15199 C CA . GLY D 1 368 ? 0.844 -23.823 61.356 1.00 49.45 368 GLY D CA 1
ATOM 15200 C C . GLY D 1 368 ? 0.936 -24.583 60.050 1.00 49.27 368 GLY D C 1
ATOM 15201 O O . GLY D 1 368 ? 0.754 -24.003 58.988 1.00 57.56 368 GLY D O 1
ATOM 15202 N N . LEU D 1 369 ? 1.162 -25.887 60.117 1.00 48.76 369 LEU D N 1
ATOM 15203 C CA . LEU D 1 369 ? 1.212 -26.716 58.911 1.00 48.84 369 LEU D CA 1
ATOM 15204 C C . LEU D 1 369 ? -0.146 -26.976 58.245 1.00 50.23 369 LEU D C 1
ATOM 15205 O O . LEU D 1 369 ? -0.174 -27.469 57.119 1.00 53.50 369 LEU D O 1
ATOM 15210 N N . GLN D 1 370 ? -1.253 -26.647 58.911 1.00 48.63 370 GLN D N 1
ATOM 15211 C CA . GLN D 1 370 ? -2.566 -26.599 58.244 1.00 51.25 370 GLN D CA 1
ATOM 15212 C C . GLN D 1 370 ? -2.682 -25.536 57.145 1.00 53.54 370 GLN D C 1
ATOM 15213 O O . GLN D 1 370 ? -3.520 -25.695 56.252 1.00 58.89 370 GLN D O 1
ATOM 15219 N N . ASP D 1 371 ? -1.865 -24.472 57.214 1.00 52.76 371 ASP D N 1
ATOM 15220 C CA . ASP D 1 371 ? -1.860 -23.395 56.197 1.00 51.65 371 ASP D CA 1
ATOM 15221 C C . ASP D 1 371 ? -0.939 -23.749 55.027 1.00 48.62 371 ASP D C 1
ATOM 15222 O O . ASP D 1 371 ? 0.251 -24.011 55.243 1.00 46.11 371 ASP D O 1
ATOM 15227 N N . PRO D 1 372 ? -1.475 -23.746 53.787 1.00 48.01 372 PRO D N 1
ATOM 15228 C CA . PRO D 1 372 ? -0.647 -23.926 52.587 1.00 48.01 372 PRO D CA 1
ATOM 15229 C C . PRO D 1 372 ? 0.537 -22.970 52.424 1.00 48.06 372 PRO D C 1
ATOM 15230 O O . PRO D 1 372 ? 1.547 -23.366 51.844 1.00 44.81 372 PRO D O 1
ATOM 15234 N N . VAL D 1 373 ? 0.430 -21.747 52.941 1.00 51.19 373 VAL D N 1
ATOM 15235 C CA . VAL D 1 373 ? 1.504 -20.751 52.780 1.00 55.14 373 VAL D CA 1
ATOM 15236 C C . VAL D 1 373 ? 2.764 -21.177 53.530 1.00 54.32 373 VAL D C 1
ATOM 15237 O O . VAL D 1 373 ? 3.876 -21.079 52.993 1.00 52.59 373 VAL D O 1
ATOM 15241 N N . THR D 1 374 ? 2.576 -21.630 54.771 1.00 52.82 374 THR D N 1
ATOM 15242 C CA . THR D 1 374 ? 3.693 -21.979 55.652 1.00 53.42 374 THR D CA 1
ATOM 15243 C C . THR D 1 374 ? 4.287 -23.346 55.319 1.00 50.63 374 THR D C 1
ATOM 15244 O O . THR D 1 374 ? 5.503 -23.507 55.425 1.00 47.85 374 THR D O 1
ATOM 15248 N N . SER D 1 375 ? 3.452 -24.310 54.903 1.00 50.43 375 SER D N 1
ATOM 15249 C CA . SER D 1 375 ? 3.954 -25.605 54.380 1.00 48.59 375 SER D CA 1
ATOM 15250 C C . SER D 1 375 ? 4.677 -25.441 53.028 1.00 48.50 375 SER D C 1
ATOM 15251 O O . SER D 1 375 ? 5.752 -26.009 52.832 1.00 46.22 375 SER D O 1
ATOM 15254 N N . SER D 1 376 ? 4.114 -24.639 52.122 1.00 51.86 376 SER D N 1
ATOM 15255 C CA . SER D 1 376 ? 4.785 -24.321 50.849 1.00 55.68 376 SER D CA 1
ATOM 15256 C C . SER D 1 376 ? 6.157 -23.691 51.055 1.00 58.02 376 SER D C 1
ATOM 15257 O O . SER D 1 376 ? 7.123 -24.113 50.415 1.00 61.23 376 SER D O 1
ATOM 15260 N N . ARG D 1 377 ? 6.240 -22.700 51.947 1.00 59.36 377 ARG D N 1
ATOM 15261 C CA . ARG D 1 377 ? 7.521 -22.044 52.256 1.00 63.56 377 ARG D CA 1
ATOM 15262 C C . ARG D 1 377 ? 8.567 -23.049 52.756 1.00 63.53 377 ARG D C 1
ATOM 15263 O O . ARG D 1 377 ? 9.746 -22.948 52.393 1.00 66.13 377 ARG D O 1
ATOM 15271 N N . LEU D 1 378 ? 8.121 -24.023 53.557 1.00 62.08 378 LEU D N 1
ATOM 15272 C CA . LEU D 1 378 ? 9.004 -25.063 54.126 1.00 57.55 378 LEU D CA 1
ATOM 15273 C C . LEU D 1 378 ? 9.455 -26.055 53.045 1.00 54.08 378 LEU D C 1
ATOM 15274 O O . LEU D 1 378 ? 10.636 -26.401 52.979 1.00 51.40 378 LEU D O 1
ATOM 15279 N N . MET D 1 379 ? 8.513 -26.489 52.201 1.00 51.22 379 MET D N 1
ATOM 15280 C CA . MET D 1 379 ? 8.825 -27.302 51.013 1.00 50.15 379 MET D CA 1
ATOM 15281 C C . MET D 1 379 ? 9.831 -26.616 50.093 1.00 48.97 379 MET D C 1
ATOM 15282 O O . MET D 1 379 ? 10.788 -27.255 49.651 1.00 45.84 379 MET D O 1
ATOM 15287 N N . ARG D 1 380 ? 9.606 -25.328 49.809 1.00 48.05 380 ARG D N 1
ATOM 15288 C CA . ARG D 1 380 ? 10.524 -24.554 48.968 1.00 52.18 380 ARG D CA 1
ATOM 15289 C C . ARG D 1 380 ? 11.886 -24.400 49.623 1.00 49.13 380 ARG D C 1
ATOM 15290 O O . ARG D 1 380 ? 12.912 -24.479 48.944 1.00 50.48 380 ARG D O 1
ATOM 15298 N N . ALA D 1 381 ? 11.901 -24.182 50.934 1.00 46.96 381 ALA D N 1
ATOM 15299 C CA . ALA D 1 381 ? 13.155 -24.068 51.667 1.00 47.03 381 ALA D CA 1
ATOM 15300 C C . ALA D 1 381 ? 14.032 -25.313 51.485 1.00 49.51 381 ALA D C 1
ATOM 15301 O O . ALA D 1 381 ? 15.254 -25.201 51.327 1.00 46.99 381 ALA D O 1
ATOM 15303 N N . LEU D 1 382 ? 13.404 -26.492 51.485 1.00 52.80 382 LEU D N 1
ATOM 15304 C CA . LEU D 1 382 ? 14.133 -27.732 51.225 1.00 55.53 382 LEU D CA 1
ATOM 15305 C C . LEU D 1 382 ? 14.588 -27.911 49.770 1.00 53.53 382 LEU D C 1
ATOM 15306 O O . LEU D 1 382 ? 15.746 -28.302 49.546 1.00 50.23 382 LEU D O 1
ATOM 15311 N N . GLU D 1 383 ? 13.715 -27.609 48.797 1.00 51.71 383 GLU D N 1
ATOM 15312 C CA . GLU D 1 383 ? 14.091 -27.675 47.363 1.00 49.09 383 GLU D CA 1
ATOM 15313 C C . GLU D 1 383 ? 15.294 -26.785 47.039 1.00 49.19 383 GLU D C 1
ATOM 15314 O O . GLU D 1 383 ? 16.168 -27.185 46.268 1.00 48.80 383 GLU D O 1
ATOM 15320 N N . GLY D 1 384 ? 15.352 -25.600 47.648 1.00 49.08 384 GLY D N 1
ATOM 15321 C CA . GLY D 1 384 ? 16.520 -24.719 47.552 1.00 50.96 384 GLY D CA 1
ATOM 15322 C C . GLY D 1 384 ? 17.828 -25.329 48.044 1.00 52.50 384 GLY D C 1
ATOM 15323 O O . GLY D 1 384 ? 18.898 -24.901 47.627 1.00 55.67 384 GLY D O 1
ATOM 15324 N N . ARG D 1 385 ? 17.744 -26.316 48.940 1.00 54.29 385 ARG D N 1
ATOM 15325 C CA . ARG D 1 385 ? 18.906 -27.114 49.381 1.00 53.34 385 ARG D CA 1
ATOM 15326 C C . ARG D 1 385 ? 19.071 -28.457 48.617 1.00 52.61 385 ARG D C 1
ATOM 15327 O O . ARG D 1 385 ? 19.796 -29.346 49.077 1.00 49.82 385 ARG D O 1
ATOM 15335 N N . GLY D 1 386 ? 18.416 -28.589 47.459 1.00 50.28 386 GLY D N 1
ATOM 15336 C CA . GLY D 1 386 ? 18.586 -29.736 46.571 1.00 51.50 386 GLY D CA 1
ATOM 15337 C C . GLY D 1 386 ? 17.781 -30.985 46.894 1.00 52.29 386 GLY D C 1
ATOM 15338 O O . GLY D 1 386 ? 18.105 -32.065 46.396 1.00 52.83 386 GLY D O 1
ATOM 15339 N N . VAL D 1 387 ? 16.722 -30.841 47.693 1.00 50.89 387 VAL D N 1
ATOM 15340 C CA . VAL D 1 387 ? 15.936 -31.973 48.178 1.00 49.32 387 VAL D CA 1
ATOM 15341 C C . VAL D 1 387 ? 14.522 -31.822 47.651 1.00 50.06 387 VAL D C 1
ATOM 15342 O O . VAL D 1 387 ? 13.897 -30.798 47.885 1.00 50.49 387 VAL D O 1
ATOM 15346 N N . ALA D 1 388 ? 14.010 -32.853 46.977 1.00 51.12 388 ALA D N 1
ATOM 15347 C CA . ALA D 1 388 ? 12.672 -32.815 46.379 1.00 50.17 388 ALA D CA 1
ATOM 15348 C C . ALA D 1 388 ? 11.612 -32.627 47.458 1.00 52.64 388 ALA D C 1
ATOM 15349 O O . ALA D 1 388 ? 11.632 -33.317 48.475 1.00 51.64 388 ALA D O 1
ATOM 15351 N N . GLY D 1 389 ? 10.704 -31.680 47.231 1.00 56.92 389 GLY D N 1
ATOM 15352 C CA . GLY D 1 389 ? 9.714 -31.281 48.227 1.00 60.92 389 GLY D CA 1
ATOM 15353 C C . GLY D 1 389 ? 8.689 -32.347 48.569 1.00 65.28 389 GLY D C 1
ATOM 15354 O O . GLY D 1 389 ? 8.141 -32.349 49.672 1.00 69.26 389 GLY D O 1
ATOM 15355 N N . GLU D 1 390 ? 8.424 -33.251 47.626 1.00 68.66 390 GLU D N 1
ATOM 15356 C CA . GLU D 1 390 ? 7.503 -34.382 47.857 1.00 70.31 390 GLU D CA 1
ATOM 15357 C C . GLU D 1 390 ? 8.006 -35.404 48.903 1.00 70.88 390 GLU D C 1
ATOM 15358 O O . GLU D 1 390 ? 7.196 -36.129 49.487 1.00 70.89 390 GLU D O 1
ATOM 15364 N N . ARG D 1 391 ? 9.323 -35.454 49.140 1.00 68.17 391 ARG D N 1
ATOM 15365 C CA . ARG D 1 391 ? 9.900 -36.334 50.178 1.00 66.19 391 ARG D CA 1
ATOM 15366 C C . ARG D 1 391 ? 9.587 -35.802 51.589 1.00 64.17 391 ARG D C 1
ATOM 15367 O O . ARG D 1 391 ? 9.655 -36.545 52.560 1.00 62.21 391 ARG D O 1
ATOM 15375 N N . LEU D 1 392 ? 9.273 -34.511 51.684 1.00 63.75 392 LEU D N 1
ATOM 15376 C CA . LEU D 1 392 ? 8.896 -33.855 52.928 1.00 60.90 392 LEU D CA 1
ATOM 15377 C C . LEU D 1 392 ? 7.381 -33.940 53.138 1.00 59.80 392 LEU D C 1
ATOM 15378 O O . LEU D 1 392 ? 6.628 -33.356 52.356 1.00 56.95 392 LEU D O 1
ATOM 15383 N N . GLU D 1 393 ? 6.934 -34.645 54.183 1.00 59.14 393 GLU D N 1
ATOM 15384 C CA . GLU D 1 393 ? 5.495 -34.730 54.497 1.00 64.71 393 GLU D CA 1
ATOM 15385 C C . GLU D 1 393 ? 5.070 -33.990 55.807 1.00 65.91 393 GLU D C 1
ATOM 15386 O O . GLU D 1 393 ? 5.424 -34.378 56.925 1.00 61.63 393 GLU D O 1
ATOM 15392 N N . LEU D 1 394 ? 4.290 -32.920 55.622 1.00 67.37 394 LEU D N 1
ATOM 15393 C CA . LEU D 1 394 ? 3.885 -31.990 56.675 1.00 63.59 394 LEU D CA 1
ATOM 15394 C C . LEU D 1 394 ? 2.446 -32.274 57.071 1.00 63.51 394 LEU D C 1
ATOM 15395 O O . LEU D 1 394 ? 1.588 -32.434 56.203 1.00 62.49 394 LEU D O 1
ATOM 15400 N N . LEU D 1 395 ? 2.181 -32.298 58.375 1.00 64.50 395 LEU D N 1
ATOM 15401 C CA . LEU D 1 395 ? 0.860 -32.641 58.910 1.00 67.64 395 LEU D CA 1
ATOM 15402 C C . LEU D 1 395 ? 0.335 -31.612 59.915 1.00 64.28 395 LEU D C 1
ATOM 15403 O O . LEU D 1 395 ? 1.092 -31.062 60.717 1.00 64.17 395 LEU D O 1
ATOM 15408 N N . SER D 1 396 ? -0.975 -31.386 59.873 1.00 62.16 396 SER D N 1
ATOM 15409 C CA . SER D 1 396 ? -1.648 -30.494 60.812 1.00 64.89 396 SER D CA 1
ATOM 15410 C C . SER D 1 396 ? -1.606 -31.115 62.208 1.00 67.22 396 SER D C 1
ATOM 15411 O O . SER D 1 396 ? -1.524 -32.335 62.332 1.00 71.78 396 SER D O 1
ATOM 15414 N N . PRO D 1 397 ? -1.668 -30.285 63.263 1.00 70.81 397 PRO D N 1
ATOM 15415 C CA . PRO D 1 397 ? -1.500 -30.822 64.618 1.00 70.41 397 PRO D CA 1
ATOM 15416 C C . PRO D 1 397 ? -2.659 -31.708 65.081 1.00 71.33 397 PRO D C 1
ATOM 15417 O O . PRO D 1 397 ? -3.771 -31.587 64.555 1.00 68.43 397 PRO D O 1
ATOM 15421 N N . MET D 1 398 ? -2.369 -32.582 66.053 1.00 74.97 398 MET D N 1
ATOM 15422 C CA . MET D 1 398 ? -3.296 -33.616 66.557 1.00 75.06 398 MET D CA 1
ATOM 15423 C C . MET D 1 398 ? -3.422 -33.629 68.080 1.00 73.79 398 MET D C 1
ATOM 15424 O O . MET D 1 398 ? -2.556 -33.095 68.777 1.00 73.22 398 MET D O 1
ATOM 15429 N N . PRO D 1 399 ? -4.477 -34.291 68.607 1.00 74.74 399 PRO D N 1
ATOM 15430 C CA . PRO D 1 399 ? -4.515 -34.631 70.035 1.00 74.68 399 PRO D CA 1
ATOM 15431 C C . PRO D 1 399 ? -3.258 -35.394 70.499 1.00 76.36 399 PRO D C 1
ATOM 15432 O O . PRO D 1 399 ? -2.542 -35.982 69.678 1.00 82.43 399 PRO D O 1
ATOM 15436 N N . ARG D 1 400 ? -3.011 -35.378 71.806 1.00 72.38 400 ARG D N 1
ATOM 15437 C CA . ARG D 1 400 ? -1.786 -35.937 72.402 1.00 69.89 400 ARG D CA 1
ATOM 15438 C C . ARG D 1 400 ? -1.550 -37.423 72.056 1.00 70.21 400 ARG D C 1
ATOM 15439 O O . ARG D 1 400 ? -0.488 -37.762 71.528 1.00 72.47 400 ARG D O 1
ATOM 15447 N N . THR D 1 401 ? -2.517 -38.295 72.356 1.00 67.67 401 THR D N 1
ATOM 15448 C CA . THR D 1 401 ? -2.359 -39.737 72.105 1.00 66.13 401 THR D CA 1
ATOM 15449 C C . THR D 1 401 ? -2.316 -40.074 70.614 1.00 67.35 401 THR D C 1
ATOM 15450 O O . THR D 1 401 ? -1.630 -41.014 70.213 1.00 72.63 401 THR D O 1
ATOM 15454 N N . ASP D 1 402 ? -3.048 -39.316 69.800 1.00 64.76 402 ASP D N 1
ATOM 15455 C CA . ASP D 1 402 ? -2.976 -39.469 68.344 1.00 63.83 402 ASP D CA 1
ATOM 15456 C C . ASP D 1 402 ? -1.566 -39.179 67.840 1.00 64.34 402 ASP D C 1
ATOM 15457 O O . ASP D 1 402 ? -1.085 -39.875 66.949 1.00 62.49 402 ASP D O 1
ATOM 15462 N N . LEU D 1 403 ? -0.910 -38.163 68.412 1.00 66.90 403 LEU D N 1
ATOM 15463 C CA . LEU D 1 403 ? 0.460 -37.792 68.019 1.00 64.00 403 LEU D CA 1
ATOM 15464 C C . LEU D 1 403 ? 1.470 -38.828 68.486 1.00 62.00 403 LEU D C 1
ATOM 15465 O O . LEU D 1 403 ? 2.360 -39.217 67.723 1.00 63.52 403 LEU D O 1
ATOM 15470 N N . LEU D 1 404 ? 1.354 -39.246 69.743 1.00 57.86 404 LEU D N 1
ATOM 15471 C CA . LEU D 1 404 ? 2.148 -40.362 70.256 1.00 55.81 404 LEU D CA 1
ATOM 15472 C C . LEU D 1 404 ? 2.062 -41.582 69.315 1.00 55.78 404 LEU D C 1
ATOM 15473 O O . LEU D 1 404 ? 3.082 -42.172 68.956 1.00 53.50 404 LEU D O 1
ATOM 15478 N N . ALA D 1 405 ? 0.845 -41.918 68.889 1.00 56.27 405 ALA D N 1
ATOM 15479 C CA . ALA D 1 405 ? 0.609 -43.075 68.013 1.00 56.49 405 ALA D CA 1
ATOM 15480 C C . ALA D 1 405 ? 1.336 -42.989 66.658 1.00 57.91 405 ALA D C 1
ATOM 15481 O O . ALA D 1 405 ? 1.734 -44.026 66.118 1.00 59.26 405 ALA D O 1
ATOM 15483 N N . THR D 1 406 ? 1.515 -41.778 66.115 1.00 57.62 406 THR D N 1
ATOM 15484 C CA . THR D 1 406 ? 2.231 -41.608 64.827 1.00 55.56 406 THR D CA 1
ATOM 15485 C C . THR D 1 406 ? 3.752 -41.796 64.926 1.00 53.62 406 THR D C 1
ATOM 15486 O O . THR D 1 406 ? 4.416 -41.806 63.896 1.00 56.77 406 THR D O 1
ATOM 15490 N N . TYR D 1 407 ? 4.305 -41.910 66.137 1.00 50.50 407 TYR D N 1
ATOM 15491 C CA . TYR D 1 407 ? 5.702 -42.343 66.290 1.00 49.69 407 TYR D CA 1
ATOM 15492 C C . TYR D 1 407 ? 5.941 -43.798 65.852 1.00 47.95 407 TYR D C 1
ATOM 15493 O O . TYR D 1 407 ? 7.079 -44.155 65.511 1.00 43.98 407 TYR D O 1
ATOM 15502 N N . ASN D 1 408 ? 4.888 -44.625 65.875 1.00 45.59 408 ASN D N 1
ATOM 15503 C CA . ASN D 1 408 ? 4.947 -45.994 65.341 1.00 45.76 408 ASN D CA 1
ATOM 15504 C C . ASN D 1 408 ? 5.348 -46.057 63.867 1.00 46.74 408 ASN D C 1
ATOM 15505 O O . ASN D 1 408 ? 5.971 -47.036 63.438 1.00 42.84 408 ASN D O 1
ATOM 15510 N N . ASP D 1 409 ? 4.991 -45.011 63.114 1.00 48.24 409 ASP D N 1
ATOM 15511 C CA . ASP D 1 409 ? 5.393 -44.861 61.711 1.00 49.84 409 ASP D CA 1
ATOM 15512 C C . ASP D 1 409 ? 6.729 -44.122 61.489 1.00 47.06 409 ASP D C 1
ATOM 15513 O O . ASP D 1 409 ? 7.067 -43.816 60.347 1.00 46.84 409 ASP D O 1
ATOM 15518 N N . ILE D 1 410 ? 7.488 -43.860 62.557 1.00 45.57 410 ILE D N 1
ATOM 15519 C CA . ILE D 1 410 ? 8.767 -43.139 62.480 1.00 47.18 410 ILE D CA 1
ATOM 15520 C C . ILE D 1 410 ? 9.863 -44.072 62.942 1.00 47.05 410 ILE D C 1
ATOM 15521 O O . ILE D 1 410 ? 9.733 -44.722 63.973 1.00 44.88 410 ILE D O 1
ATOM 15526 N N . ASP D 1 411 ? 10.960 -44.097 62.199 1.00 48.87 411 ASP D N 1
ATOM 15527 C CA . ASP D 1 411 ? 12.111 -44.942 62.532 1.00 50.88 411 ASP D CA 1
ATOM 15528 C C . ASP D 1 411 ? 13.093 -44.222 63.440 1.00 49.74 411 ASP D C 1
ATOM 15529 O O . ASP D 1 411 ? 13.622 -44.820 64.382 1.00 51.10 411 ASP D O 1
ATOM 15534 N N . VAL D 1 412 ? 13.352 -42.953 63.124 1.00 48.57 412 VAL D N 1
ATOM 15535 C CA . VAL D 1 412 ? 14.316 -42.120 63.849 1.00 48.89 412 VAL D CA 1
ATOM 15536 C C . VAL D 1 412 ? 13.744 -40.719 64.012 1.00 47.60 412 VAL D C 1
ATOM 15537 O O . VAL D 1 412 ? 13.195 -40.170 63.059 1.00 49.24 412 VAL D O 1
ATOM 15541 N N . ALA D 1 413 ? 13.897 -40.142 65.205 1.00 47.12 413 ALA D N 1
ATOM 15542 C CA . ALA D 1 413 ? 13.499 -38.750 65.467 1.00 45.15 413 ALA D CA 1
ATOM 15543 C C . ALA D 1 413 ? 14.708 -37.826 65.393 1.00 43.44 413 ALA D C 1
ATOM 15544 O O . ALA D 1 413 ? 15.801 -38.195 65.820 1.00 46.50 413 ALA D O 1
ATOM 15546 N N . LEU D 1 414 ? 14.510 -36.634 64.836 1.00 41.48 414 LEU D N 1
ATOM 15547 C CA . LEU D 1 414 ? 15.561 -35.625 64.744 1.00 40.88 414 LEU D CA 1
ATOM 15548 C C . LEU D 1 414 ? 15.186 -34.443 65.619 1.00 43.67 414 LEU D C 1
ATOM 15549 O O . LEU D 1 414 ? 14.052 -33.953 65.569 1.00 43.72 414 LEU D O 1
ATOM 15554 N N . ASP D 1 415 ? 16.143 -33.995 66.425 1.00 45.60 415 ASP D N 1
ATOM 15555 C CA . ASP D 1 415 ? 15.942 -32.879 67.351 1.00 45.05 415 ASP D CA 1
ATOM 15556 C C . ASP D 1 415 ? 16.443 -31.596 66.713 1.00 43.87 415 ASP D C 1
ATOM 15557 O O . ASP D 1 415 ? 17.356 -31.620 65.884 1.00 43.05 415 ASP D O 1
ATOM 15562 N N . THR D 1 416 ? 15.850 -30.478 67.120 1.00 44.27 416 THR D N 1
ATOM 15563 C CA . THR D 1 416 ? 16.183 -29.163 66.567 1.00 41.22 416 THR D CA 1
ATOM 15564 C C . THR D 1 416 ? 17.417 -28.524 67.217 1.00 40.91 416 THR D C 1
ATOM 15565 O O . THR D 1 416 ? 17.866 -28.930 68.292 1.00 39.49 416 THR D O 1
ATOM 15569 N N . LEU D 1 417 ? 17.973 -27.549 66.510 1.00 41.02 417 LEU D N 1
ATOM 15570 C CA . LEU D 1 417 ? 19.019 -26.670 67.023 1.00 41.52 417 LEU D CA 1
ATOM 15571 C C . LEU D 1 417 ? 18.760 -25.236 66.478 1.00 42.49 417 LEU D C 1
ATOM 15572 O O . LEU D 1 417 ? 18.064 -25.085 65.467 1.00 37.56 417 LEU D O 1
ATOM 15577 N N . PRO D 1 418 ? 19.268 -24.184 67.135 1.00 44.16 418 PRO D N 1
ATOM 15578 C CA . PRO D 1 418 ? 19.975 -24.237 68.429 1.00 43.28 418 PRO D CA 1
ATOM 15579 C C . PRO D 1 418 ? 19.075 -24.412 69.664 1.00 41.40 418 PRO D C 1
ATOM 15580 O O . PRO D 1 418 ? 19.592 -24.603 70.760 1.00 41.49 418 PRO D O 1
ATOM 15584 N N . TYR D 1 419 ? 17.759 -24.330 69.487 1.00 40.32 419 TYR D N 1
ATOM 15585 C CA . TYR D 1 419 ? 16.801 -24.549 70.562 1.00 42.75 419 TYR D CA 1
ATOM 15586 C C . TYR D 1 419 ? 16.407 -26.042 70.510 1.00 45.75 419 TYR D C 1
ATOM 15587 O O . TYR D 1 419 ? 15.613 -26.476 69.647 1.00 42.80 419 TYR D O 1
ATOM 15596 N N . SER D 1 420 ? 16.955 -26.809 71.456 1.00 45.85 420 SER D N 1
ATOM 15597 C CA . SER D 1 420 ? 16.674 -28.233 71.555 1.00 45.93 420 SER D CA 1
ATOM 15598 C C . SER D 1 420 ? 15.291 -28.468 72.119 1.00 46.12 420 SER D C 1
ATOM 15599 O O . SER D 1 420 ? 14.870 -27.784 73.038 1.00 48.89 420 SER D O 1
ATOM 15602 N N . GLY D 1 421 ? 14.600 -29.458 71.568 1.00 47.57 421 GLY D N 1
ATOM 15603 C CA . GLY D 1 421 ? 13.303 -29.870 72.067 1.00 49.26 421 GLY D CA 1
ATOM 15604 C C . GLY D 1 421 ? 13.455 -30.562 73.410 1.00 51.32 421 GLY D C 1
ATOM 15605 O O . GLY D 1 421 ? 14.561 -30.761 73.894 1.00 55.90 421 GLY D O 1
ATOM 15606 N N . CYS D 1 422 ? 12.340 -30.924 74.022 1.00 49.43 422 CYS D N 1
ATOM 15607 C CA . CYS D 1 422 ? 12.373 -31.528 75.339 1.00 48.91 422 CYS D CA 1
ATOM 15608 C C . CYS D 1 422 ? 11.269 -32.553 75.457 1.00 48.39 422 CYS D C 1
ATOM 15609 O O . CYS D 1 422 ? 11.537 -33.750 75.490 1.00 47.88 422 CYS D O 1
ATOM 15612 N N . THR D 1 423 ? 10.024 -32.095 75.465 1.00 46.43 423 THR D N 1
ATOM 15613 C CA . THR D 1 423 ? 8.925 -33.019 75.688 1.00 44.02 423 THR D CA 1
ATOM 15614 C C . THR D 1 423 ? 8.656 -33.855 74.428 1.00 44.40 423 THR D C 1
ATOM 15615 O O . THR D 1 423 ? 8.258 -35.007 74.561 1.00 46.42 423 THR D O 1
ATOM 15619 N N . THR D 1 424 ? 8.918 -33.324 73.230 1.00 46.24 424 THR D N 1
ATOM 15620 C CA . THR D 1 424 ? 8.771 -34.141 72.004 1.00 48.32 424 THR D CA 1
ATOM 15621 C C . THR D 1 424 ? 9.825 -35.254 71.977 1.00 46.11 424 THR D C 1
ATOM 15622 O O . THR D 1 424 ? 9.540 -36.386 71.572 1.00 43.92 424 THR D O 1
ATOM 15626 N N . SER D 1 425 ? 11.033 -34.933 72.422 1.00 42.87 425 SER D N 1
ATOM 15627 C CA . SER D 1 425 ? 12.083 -35.936 72.510 1.00 42.08 425 SER D CA 1
ATOM 15628 C C . SER D 1 425 ? 11.720 -37.024 73.504 1.00 43.23 425 SER D C 1
ATOM 15629 O O . SER D 1 425 ? 11.885 -38.199 73.212 1.00 46.87 425 SER D O 1
ATOM 15632 N N . LEU D 1 426 ? 11.219 -36.633 74.669 1.00 44.97 426 LEU D N 1
ATOM 15633 C CA . LEU D 1 426 ? 10.801 -37.599 75.669 1.00 48.39 426 LEU D CA 1
ATOM 15634 C C . LEU D 1 426 ? 9.648 -38.451 75.140 1.00 49.75 426 LEU D C 1
ATOM 15635 O O . LEU D 1 426 ? 9.626 -39.661 75.362 1.00 49.37 426 LEU D O 1
ATOM 15640 N N . GLU D 1 427 ? 8.704 -37.817 74.448 1.00 51.07 427 GLU D N 1
ATOM 15641 C CA . GLU D 1 427 ? 7.574 -38.528 73.842 1.00 54.98 427 GLU D CA 1
ATOM 15642 C C . GLU D 1 427 ? 8.023 -39.577 72.830 1.00 55.60 427 GLU D C 1
ATOM 15643 O O . GLU D 1 427 ? 7.440 -40.662 72.770 1.00 60.22 427 GLU D O 1
ATOM 15649 N N . ALA D 1 428 ? 9.054 -39.249 72.050 1.00 53.65 428 ALA D N 1
ATOM 15650 C CA . ALA D 1 428 ? 9.643 -40.186 71.090 1.00 51.87 428 ALA D CA 1
ATOM 15651 C C . ALA D 1 428 ? 10.179 -41.425 71.797 1.00 51.89 428 ALA D C 1
ATOM 15652 O O . ALA D 1 428 ? 9.785 -42.550 71.471 1.00 54.23 428 ALA D O 1
ATOM 15654 N N . LEU D 1 429 ? 11.043 -41.211 72.786 1.00 50.38 429 LEU D N 1
ATOM 15655 C CA . LEU D 1 429 ? 11.595 -42.312 73.580 1.00 50.80 429 LEU D CA 1
ATOM 15656 C C . LEU D 1 429 ? 10.488 -43.204 74.192 1.00 50.33 429 LEU D C 1
ATOM 15657 O O . LEU D 1 429 ? 10.565 -44.433 74.110 1.00 49.11 429 LEU D O 1
ATOM 15662 N N . TRP D 1 430 ? 9.448 -42.591 74.756 1.00 50.92 430 TRP D N 1
ATOM 15663 C CA . TRP D 1 430 ? 8.292 -43.339 75.282 1.00 51.87 430 TRP D CA 1
ATOM 15664 C C . TRP D 1 430 ? 7.691 -44.325 74.264 1.00 53.32 430 TRP D C 1
ATOM 15665 O O . TRP D 1 430 ? 7.175 -45.378 74.656 1.00 50.51 430 TRP D O 1
ATOM 15676 N N . MET D 1 431 ? 7.755 -43.964 72.977 1.00 54.91 431 MET D N 1
ATOM 15677 C CA . MET D 1 431 ? 7.303 -44.817 71.868 1.00 56.00 431 MET D CA 1
ATOM 15678 C C . MET D 1 431 ? 8.423 -45.627 71.183 1.00 57.30 431 MET D C 1
ATOM 15679 O O . MET D 1 431 ? 8.260 -46.082 70.050 1.00 57.25 431 MET D O 1
ATOM 15684 N N . GLY D 1 432 ? 9.547 -45.827 71.867 1.00 57.62 432 GLY D N 1
ATOM 15685 C CA . GLY D 1 432 ? 10.641 -46.631 71.331 1.00 57.68 432 GLY D CA 1
ATOM 15686 C C . GLY D 1 432 ? 11.290 -46.118 70.053 1.00 54.27 432 GLY D C 1
ATOM 15687 O O . GLY D 1 432 ? 11.801 -46.907 69.264 1.00 54.71 432 GLY D O 1
ATOM 15688 N N . VAL D 1 433 ? 11.275 -44.801 69.858 1.00 51.25 433 VAL D N 1
ATOM 15689 C CA . VAL D 1 433 ? 11.934 -44.165 68.730 1.00 48.37 433 VAL D CA 1
ATOM 15690 C C . VAL D 1 433 ? 13.180 -43.449 69.265 1.00 48.69 433 VAL D C 1
ATOM 15691 O O . VAL D 1 433 ? 13.076 -42.651 70.200 1.00 50.99 433 VAL D O 1
ATOM 15695 N N . PRO D 1 434 ? 14.360 -43.729 68.688 1.00 44.68 434 PRO D N 1
ATOM 15696 C CA . PRO D 1 434 ? 15.549 -42.974 69.079 1.00 43.57 434 PRO D CA 1
ATOM 15697 C C . PRO D 1 434 ? 15.531 -41.534 68.549 1.00 44.00 434 PRO D C 1
ATOM 15698 O O . PRO D 1 434 ? 14.851 -41.247 67.557 1.00 44.12 434 PRO D O 1
ATOM 15702 N N . VAL D 1 435 ? 16.283 -40.658 69.220 1.00 40.53 435 VAL D N 1
ATOM 15703 C CA . VAL D 1 435 ? 16.329 -39.240 68.921 1.00 36.55 435 VAL D CA 1
ATOM 15704 C C . VAL D 1 435 ? 17.787 -38.849 68.736 1.00 37.49 435 VAL D C 1
ATOM 15705 O O . VAL D 1 435 ? 18.590 -39.101 69.631 1.00 36.79 435 VAL D O 1
ATOM 15709 N N . VAL D 1 436 ? 18.116 -38.234 67.594 1.00 36.25 436 VAL D N 1
ATOM 15710 C CA . VAL D 1 436 ? 19.445 -37.681 67.343 1.00 37.08 436 VAL D CA 1
ATOM 15711 C C . VAL D 1 436 ? 19.418 -36.185 67.679 1.00 40.41 436 VAL D C 1
ATOM 15712 O O . VAL D 1 436 ? 18.457 -35.492 67.333 1.00 41.25 436 VAL D O 1
ATOM 15716 N N . THR D 1 437 ? 20.464 -35.698 68.355 1.00 43.07 437 THR D N 1
ATOM 15717 C CA . THR D 1 437 ? 20.555 -34.298 68.816 1.00 48.00 437 THR D CA 1
ATOM 15718 C C . THR D 1 437 ? 21.961 -33.753 68.679 1.00 48.09 437 THR D C 1
ATOM 15719 O O . THR D 1 437 ? 22.922 -34.522 68.589 1.00 45.41 437 THR D O 1
ATOM 15723 N N . LEU D 1 438 ? 22.062 -32.424 68.669 1.00 50.30 438 LEU D N 1
ATOM 15724 C CA . LEU D 1 438 ? 23.328 -31.725 68.895 1.00 52.98 438 LEU D CA 1
ATOM 15725 C C . LEU D 1 438 ? 23.352 -31.249 70.353 1.00 53.37 438 LEU D C 1
ATOM 15726 O O . LEU D 1 438 ? 22.386 -30.669 70.847 1.00 49.61 438 LEU D O 1
ATOM 15731 N N . GLU D 1 439 ? 24.459 -31.519 71.036 1.00 55.67 439 GLU D N 1
ATOM 15732 C CA . GLU D 1 439 ? 24.706 -30.979 72.363 1.00 55.30 439 GLU D CA 1
ATOM 15733 C C . GLU D 1 439 ? 25.307 -29.591 72.153 1.00 54.46 439 GLU D C 1
ATOM 15734 O O . GLU D 1 439 ? 26.474 -29.484 71.776 1.00 54.64 439 GLU D O 1
ATOM 15740 N N . GLY D 1 440 ? 24.483 -28.550 72.341 1.00 53.82 440 GLY D N 1
ATOM 15741 C CA . GLY D 1 440 ? 24.929 -27.150 72.289 1.00 52.10 440 GLY D CA 1
ATOM 15742 C C . GLY D 1 440 ? 25.706 -26.769 73.541 1.00 51.96 440 GLY D C 1
ATOM 15743 O O . GLY D 1 440 ? 25.598 -27.439 74.566 1.00 50.32 440 GLY D O 1
ATOM 15744 N N . ALA D 1 441 ? 26.499 -25.703 73.456 1.00 52.49 441 ALA D N 1
ATOM 15745 C CA . ALA D 1 441 ? 27.329 -25.236 74.579 1.00 56.65 441 ALA D CA 1
ATOM 15746 C C . ALA D 1 441 ? 26.546 -24.195 75.347 1.00 56.61 441 ALA D C 1
ATOM 15747 O O . ALA D 1 441 ? 26.970 -23.057 75.483 1.00 70.66 441 ALA D O 1
ATOM 15749 N N . ASP D 1 442 ? 25.392 -24.600 75.853 1.00 54.15 442 ASP D N 1
ATOM 15750 C CA . ASP D 1 442 ? 24.262 -23.692 76.039 1.00 53.13 442 ASP D CA 1
ATOM 15751 C C . ASP D 1 442 ? 23.091 -24.485 76.588 1.00 50.26 442 ASP D C 1
ATOM 15752 O O . ASP D 1 442 ? 22.725 -25.504 76.017 1.00 52.93 442 ASP D O 1
ATOM 15757 N N . MET D 1 443 ? 22.483 -24.018 77.668 1.00 46.19 443 MET D N 1
ATOM 15758 C CA . MET D 1 443 ? 21.365 -24.737 78.283 1.00 45.01 443 MET D CA 1
ATOM 15759 C C . MET D 1 443 ? 20.183 -24.944 77.308 1.00 44.94 443 MET D C 1
ATOM 15760 O O . MET D 1 443 ? 19.600 -26.029 77.258 1.00 43.24 443 MET D O 1
ATOM 15765 N N . ALA D 1 444 ? 19.834 -23.914 76.536 1.00 43.64 444 ALA D N 1
ATOM 15766 C CA . ALA D 1 444 ? 18.687 -23.985 75.623 1.00 43.71 444 ALA D CA 1
ATOM 15767 C C . ALA D 1 444 ? 18.844 -25.063 74.539 1.00 44.81 444 ALA D C 1
ATOM 15768 O O . ALA D 1 444 ? 17.838 -25.611 74.046 1.00 44.82 444 ALA D O 1
ATOM 15770 N N . GLY D 1 445 ? 20.099 -25.360 74.181 1.00 44.20 445 GLY D N 1
ATOM 15771 C CA . GLY D 1 445 ? 20.434 -26.446 73.251 1.00 44.37 445 GLY D CA 1
ATOM 15772 C C . GLY D 1 445 ? 20.901 -27.746 73.901 1.00 44.62 445 GLY D C 1
ATOM 15773 O O . GLY D 1 445 ? 21.759 -28.434 73.334 1.00 44.18 445 GLY D O 1
ATOM 15774 N N . ARG D 1 446 ? 20.361 -28.073 75.087 1.00 42.76 446 ARG D N 1
ATOM 15775 C CA . ARG D 1 446 ? 20.777 -29.255 75.858 1.00 39.78 446 ARG D CA 1
ATOM 15776 C C . ARG D 1 446 ? 19.661 -30.042 76.556 1.00 40.66 446 ARG D C 1
ATOM 15777 O O . ARG D 1 446 ? 19.946 -30.987 77.288 1.00 44.09 446 ARG D O 1
ATOM 15785 N N . ALA D 1 447 ? 18.400 -29.709 76.323 1.00 41.43 447 ALA D N 1
ATOM 15786 C CA . ALA D 1 447 ? 17.315 -30.453 76.962 1.00 44.70 447 ALA D CA 1
ATOM 15787 C C . ALA D 1 447 ? 17.329 -31.930 76.562 1.00 48.46 447 ALA D C 1
ATOM 15788 O O . ALA D 1 447 ? 17.104 -32.801 77.402 1.00 45.84 447 ALA D O 1
ATOM 15790 N N . THR D 1 448 ? 17.605 -32.200 75.284 1.00 53.14 448 THR D N 1
ATOM 15791 C CA . THR D 1 448 ? 17.658 -33.574 74.769 1.00 56.31 448 THR D CA 1
ATOM 15792 C C . THR D 1 448 ? 19.015 -34.232 74.971 1.00 56.27 448 THR D C 1
ATOM 15793 O O . THR D 1 448 ? 19.071 -35.421 75.286 1.00 61.21 448 THR D O 1
ATOM 15797 N N . SER D 1 449 ? 20.101 -33.483 74.784 1.00 53.58 449 SER D N 1
ATOM 15798 C CA . SER D 1 449 ? 21.429 -34.017 75.079 1.00 54.19 449 SER D CA 1
ATOM 15799 C C . SER D 1 449 ? 21.438 -34.614 76.497 1.00 53.46 449 SER D C 1
ATOM 15800 O O . SER D 1 449 ? 21.862 -35.744 76.677 1.00 56.62 449 SER D O 1
ATOM 15803 N N . SER D 1 450 ? 20.904 -33.880 77.473 1.00 53.09 450 SER D N 1
ATOM 15804 C CA . SER D 1 450 ? 20.828 -34.345 78.869 1.00 52.82 450 SER D CA 1
ATOM 15805 C C . SER D 1 450 ? 19.966 -35.593 79.011 1.00 49.73 450 SER D C 1
ATOM 15806 O O . SER D 1 450 ? 20.434 -36.605 79.512 1.00 53.60 450 SER D O 1
ATOM 15809 N N . LEU D 1 451 ? 18.715 -35.506 78.559 1.00 47.20 451 LEU D N 1
ATOM 15810 C CA . LEU D 1 451 ? 17.764 -36.635 78.573 1.00 46.51 451 LEU D CA 1
ATOM 15811 C C . LEU D 1 451 ? 18.422 -37.914 78.084 1.00 48.02 451 LEU D C 1
ATOM 15812 O O . LEU D 1 451 ? 18.418 -38.914 78.789 1.00 52.92 451 LEU D O 1
ATOM 15817 N N . LEU D 1 452 ? 19.000 -37.854 76.887 1.00 48.50 452 LEU D N 1
ATOM 15818 C CA . LEU D 1 452 ? 19.649 -39.006 76.259 1.00 49.09 452 LEU D CA 1
ATOM 15819 C C . LEU D 1 452 ? 20.836 -39.552 77.070 1.00 50.82 452 LEU D C 1
ATOM 15820 O O . LEU D 1 452 ? 20.971 -40.769 77.218 1.00 52.26 452 LEU D O 1
ATOM 15825 N N . ARG D 1 453 ? 21.687 -38.664 77.588 1.00 50.34 453 ARG D N 1
ATOM 15826 C CA . ARG D 1 453 ? 22.804 -39.084 78.436 1.00 50.93 453 ARG D CA 1
ATOM 15827 C C . ARG D 1 453 ? 22.305 -39.842 79.686 1.00 54.36 453 ARG D C 1
ATOM 15828 O O . ARG D 1 453 ? 22.781 -40.941 79.984 1.00 53.17 453 ARG D O 1
ATOM 15836 N N . TRP D 1 454 ? 21.320 -39.268 80.377 1.00 57.00 454 TRP D N 1
ATOM 15837 C CA . TRP D 1 454 ? 20.738 -39.888 81.580 1.00 57.19 454 TRP D CA 1
ATOM 15838 C C . TRP D 1 454 ? 20.001 -41.206 81.302 1.00 57.14 454 TRP D C 1
ATOM 15839 O O . TRP D 1 454 ? 19.834 -42.010 82.213 1.00 61.17 454 TRP D O 1
ATOM 15850 N N . ALA D 1 455 ? 19.545 -41.419 80.069 1.00 55.10 455 ALA D N 1
ATOM 15851 C CA . ALA D 1 455 ? 18.842 -42.657 79.700 1.00 56.51 455 ALA D CA 1
ATOM 15852 C C . ALA D 1 455 ? 19.757 -43.717 79.034 1.00 57.42 455 ALA D C 1
ATOM 15853 O O . ALA D 1 455 ? 19.265 -44.705 78.471 1.00 52.71 455 ALA D O 1
ATOM 15855 N N . GLY D 1 456 ? 21.077 -43.514 79.098 1.00 56.58 456 GLY D N 1
ATOM 15856 C CA . GLY D 1 456 ? 22.036 -44.463 78.537 1.00 56.62 456 GLY D CA 1
ATOM 15857 C C . GLY D 1 456 ? 22.372 -44.276 77.068 1.00 58.83 456 GLY D C 1
ATOM 15858 O O . GLY D 1 456 ? 23.313 -44.906 76.571 1.00 64.05 456 GLY D O 1
ATOM 15859 N N . LEU D 1 457 ? 21.656 -43.383 76.381 1.00 55.51 457 LEU D N 1
ATOM 15860 C CA . LEU D 1 457 ? 21.771 -43.223 74.935 1.00 51.24 457 LEU D CA 1
ATOM 15861 C C . LEU D 1 457 ? 22.727 -42.088 74.532 1.00 48.74 457 LEU D C 1
ATOM 15862 O O . LEU D 1 457 ? 22.389 -41.261 73.705 1.00 48.31 457 LEU D O 1
ATOM 15867 N N . GLN D 1 458 ? 23.934 -42.078 75.088 1.00 51.36 458 GLN D N 1
ATOM 15868 C CA . GLN D 1 458 ? 24.958 -41.066 74.726 1.00 55.92 458 GLN D CA 1
ATOM 15869 C C . GLN D 1 458 ? 25.487 -41.194 73.291 1.00 55.79 458 GLN D C 1
ATOM 15870 O O . GLN D 1 458 ? 26.064 -40.242 72.753 1.00 55.78 458 GLN D O 1
ATOM 15876 N N . GLU D 1 459 ? 25.296 -42.364 72.682 1.00 57.59 459 GLU D N 1
ATOM 15877 C CA . GLU D 1 459 ? 25.684 -42.596 71.282 1.00 58.55 459 GLU D CA 1
ATOM 15878 C C . GLU D 1 459 ? 24.814 -41.814 70.273 1.00 56.39 459 GLU D C 1
ATOM 15879 O O . GLU D 1 459 ? 25.205 -41.666 69.109 1.00 57.95 459 GLU D O 1
ATOM 15885 N N . LEU D 1 460 ? 23.647 -41.331 70.717 1.00 51.23 460 LEU D N 1
ATOM 15886 C CA . LEU D 1 460 ? 22.790 -40.454 69.915 1.00 48.56 460 LEU D CA 1
ATOM 15887 C C . LEU D 1 460 ? 23.027 -38.950 70.160 1.00 47.89 460 LEU D C 1
ATOM 15888 O O . LEU D 1 460 ? 22.182 -38.135 69.792 1.00 48.45 460 LEU D O 1
ATOM 15893 N N . VAL D 1 461 ? 24.172 -38.582 70.741 1.00 44.59 461 VAL D N 1
ATOM 15894 C CA . VAL D 1 461 ? 24.444 -37.204 71.130 1.00 44.64 461 VAL D CA 1
ATOM 15895 C C . VAL D 1 461 ? 25.685 -36.712 70.400 1.00 46.49 461 VAL D C 1
ATOM 15896 O O . VAL D 1 461 ? 26.801 -37.084 70.750 1.00 46.18 461 VAL D O 1
ATOM 15900 N N . SER D 1 462 ? 25.489 -35.869 69.392 1.00 49.59 462 SER D N 1
ATOM 15901 C CA . SER D 1 462 ? 26.612 -35.288 68.652 1.00 52.76 462 SER D CA 1
ATOM 15902 C C . SER D 1 462 ? 27.143 -34.053 69.373 1.00 54.31 462 SER D C 1
ATOM 15903 O O . SER D 1 462 ? 26.396 -33.382 70.081 1.00 54.70 462 SER D O 1
ATOM 15906 N N . ARG D 1 463 ? 28.440 -33.789 69.216 1.00 57.39 463 ARG D N 1
ATOM 15907 C CA . ARG D 1 463 ? 29.070 -32.545 69.680 1.00 59.82 463 ARG D CA 1
ATOM 15908 C C . ARG D 1 463 ? 29.368 -31.594 68.511 1.00 56.73 463 ARG D C 1
ATOM 15909 O O . ARG D 1 463 ? 29.770 -30.456 68.738 1.00 54.41 463 ARG D O 1
ATOM 15917 N N . THR D 1 464 ? 29.197 -32.064 67.273 1.00 54.37 464 THR D N 1
ATOM 15918 C CA . THR D 1 464 ? 29.317 -31.226 66.072 1.00 54.39 464 THR D CA 1
ATOM 15919 C C . THR D 1 464 ? 28.201 -31.510 65.062 1.00 55.71 464 THR D C 1
ATOM 15920 O O . THR D 1 464 ? 27.545 -32.554 65.097 1.00 52.94 464 THR D O 1
ATOM 15924 N N . GLN D 1 465 ? 28.000 -30.563 64.156 1.00 58.28 465 GLN D N 1
ATOM 15925 C CA . GLN D 1 465 ? 26.932 -30.662 63.173 1.00 62.47 465 GLN D CA 1
ATOM 15926 C C . GLN D 1 465 ? 27.185 -31.775 62.164 1.00 64.33 465 GLN D C 1
ATOM 15927 O O . GLN D 1 465 ? 26.241 -32.413 61.707 1.00 68.37 465 GLN D O 1
ATOM 15933 N N . GLU D 1 466 ? 28.443 -32.020 61.815 1.00 67.16 466 GLU D N 1
ATOM 15934 C CA . GLU D 1 466 ? 28.745 -33.110 60.884 1.00 71.80 466 GLU D CA 1
ATOM 15935 C C . GLU D 1 466 ? 28.658 -34.476 61.592 1.00 67.45 466 GLU D C 1
ATOM 15936 O O . GLU D 1 466 ? 28.366 -35.487 60.950 1.00 69.08 466 GLU D O 1
ATOM 15942 N N . GLU D 1 467 ? 28.891 -34.497 62.907 1.00 64.45 467 GLU D N 1
ATOM 15943 C CA . GLU D 1 467 ? 28.656 -35.697 63.727 1.00 60.69 467 GLU D CA 1
ATOM 15944 C C . GLU D 1 467 ? 27.160 -35.986 63.893 1.00 57.88 467 GLU D C 1
ATOM 15945 O O . GLU D 1 467 ? 26.765 -37.149 63.988 1.00 55.56 467 GLU D O 1
ATOM 15951 N N . TYR D 1 468 ? 26.345 -34.928 63.951 1.00 56.60 468 TYR D N 1
ATOM 15952 C CA . TYR D 1 468 ? 24.874 -35.040 63.950 1.00 55.01 468 TYR D CA 1
ATOM 15953 C C . TYR D 1 468 ? 24.414 -35.832 62.727 1.00 54.29 468 TYR D C 1
ATOM 15954 O O . TYR D 1 468 ? 23.650 -36.791 62.857 1.00 57.94 468 TYR D O 1
ATOM 15963 N N . ILE D 1 469 ? 24.910 -35.431 61.554 1.00 51.71 469 ILE D N 1
ATOM 15964 C CA . ILE D 1 469 ? 24.582 -36.080 60.277 1.00 50.90 469 ILE D CA 1
ATOM 15965 C C . ILE D 1 469 ? 24.979 -37.559 60.320 1.00 51.86 469 ILE D C 1
ATOM 15966 O O . ILE D 1 469 ? 24.151 -38.431 60.039 1.00 47.86 469 ILE D O 1
ATOM 15971 N N . ASP D 1 470 ? 26.239 -37.822 60.685 1.00 56.03 470 ASP D N 1
ATOM 15972 C CA . ASP D 1 470 ? 26.802 -39.193 60.727 1.00 58.93 470 ASP D CA 1
ATOM 15973 C C . ASP D 1 470 ? 26.006 -40.156 61.590 1.00 57.43 470 ASP D C 1
ATOM 15974 O O . ASP D 1 470 ? 25.811 -41.311 61.204 1.00 58.93 470 ASP D O 1
ATOM 15979 N N . ILE D 1 471 ? 25.551 -39.682 62.749 1.00 56.43 471 ILE D N 1
ATOM 15980 C CA . ILE D 1 471 ? 24.737 -40.502 63.649 1.00 54.94 471 ILE D CA 1
ATOM 15981 C C . ILE D 1 471 ? 23.386 -40.824 63.017 1.00 54.54 471 ILE D C 1
ATOM 15982 O O . ILE D 1 471 ? 22.920 -41.956 63.120 1.00 56.71 471 ILE D O 1
ATOM 15987 N N . ALA D 1 472 ? 22.774 -39.842 62.361 1.00 54.43 472 ALA D N 1
ATOM 15988 C CA . ALA D 1 472 ? 21.493 -40.052 61.663 1.00 56.10 472 ALA D CA 1
ATOM 15989 C C . ALA D 1 472 ? 21.621 -40.992 60.449 1.00 55.39 472 ALA D C 1
ATOM 15990 O O . ALA D 1 472 ? 20.718 -41.796 60.180 1.00 55.00 472 ALA D O 1
ATOM 15992 N N . LEU D 1 473 ? 22.730 -40.861 59.716 1.00 53.42 473 LEU D N 1
ATOM 15993 C CA . LEU D 1 473 ? 23.067 -41.762 58.608 1.00 51.34 473 LEU D CA 1
ATOM 15994 C C . LEU D 1 473 ? 23.251 -43.198 59.094 1.00 53.07 473 LEU D C 1
ATOM 15995 O O . LEU D 1 473 ? 22.619 -44.121 58.568 1.00 53.26 473 LEU D O 1
ATOM 16000 N N . GLY D 1 474 ? 24.101 -43.371 60.109 1.00 55.13 474 GLY D N 1
ATOM 16001 C CA . GLY D 1 474 ? 24.335 -44.671 60.741 1.00 56.34 474 GLY D CA 1
ATOM 16002 C C . GLY D 1 474 ? 23.066 -45.409 61.165 1.00 59.90 474 GLY D C 1
ATOM 16003 O O . GLY D 1 474 ? 22.972 -46.629 60.998 1.00 68.95 474 GLY D O 1
ATOM 16004 N N . LEU D 1 475 ? 22.090 -44.676 61.701 1.00 56.14 475 LEU D N 1
ATOM 16005 C CA . LEU D 1 475 ? 20.809 -45.260 62.109 1.00 55.36 475 LEU D CA 1
ATOM 16006 C C . LEU D 1 475 ? 19.878 -45.576 60.936 1.00 57.04 475 LEU D C 1
ATOM 16007 O O . LEU D 1 475 ? 19.104 -46.533 60.995 1.00 58.37 475 LEU D O 1
ATOM 16012 N N . GLY D 1 476 ? 19.929 -44.764 59.887 1.00 59.67 476 GLY D N 1
ATOM 16013 C CA . GLY D 1 476 ? 19.109 -44.995 58.697 1.00 62.17 476 GLY D CA 1
ATOM 16014 C C . GLY D 1 476 ? 19.523 -46.217 57.889 1.00 65.74 476 GLY D C 1
ATOM 16015 O O . GLY D 1 476 ? 18.706 -46.795 57.156 1.00 64.11 476 GLY D O 1
ATOM 16016 N N . ARG D 1 477 ? 20.794 -46.598 58.013 1.00 67.10 477 ARG D N 1
ATOM 16017 C CA . ARG D 1 477 ? 21.336 -47.757 57.316 1.00 70.15 477 ARG D CA 1
ATOM 16018 C C . ARG D 1 477 ? 21.167 -49.046 58.126 1.00 71.30 477 ARG D C 1
ATOM 16019 O O . ARG D 1 477 ? 20.466 -49.954 57.678 1.00 72.53 477 ARG D O 1
ATOM 16027 N N . ASP D 1 478 ? 21.764 -49.110 59.320 1.00 73.22 478 ASP D N 1
ATOM 16028 C CA . ASP D 1 478 ? 21.787 -50.352 60.133 1.00 71.89 478 ASP D CA 1
ATOM 16029 C C . ASP D 1 478 ? 20.459 -50.672 60.865 1.00 67.32 478 ASP D C 1
ATOM 16030 O O . ASP D 1 478 ? 20.104 -50.019 61.848 1.00 66.27 478 ASP D O 1
ATOM 16035 N N . LEU D 1 479 ? 19.751 -51.698 60.388 1.00 62.66 479 LEU D N 1
ATOM 16036 C CA . LEU D 1 479 ? 18.549 -52.230 61.062 1.00 60.36 479 LEU D CA 1
ATOM 16037 C C . LEU D 1 479 ? 18.824 -52.792 62.467 1.00 59.46 479 LEU D C 1
ATOM 16038 O O . LEU D 1 479 ? 17.932 -52.770 63.326 1.00 57.90 479 LEU D O 1
ATOM 16043 N N . GLY D 1 480 ? 20.032 -53.326 62.677 1.00 55.96 480 GLY D N 1
ATOM 16044 C CA . GLY D 1 480 ? 20.409 -53.962 63.934 1.00 54.19 480 GLY D CA 1
ATOM 16045 C C . GLY D 1 480 ? 20.491 -52.999 65.100 1.00 54.94 480 GLY D C 1
ATOM 16046 O O . GLY D 1 480 ? 19.895 -53.250 66.159 1.00 51.46 480 GLY D O 1
ATOM 16047 N N . THR D 1 481 ? 21.217 -51.893 64.898 1.00 56.81 481 THR D N 1
ATOM 16048 C CA . THR D 1 481 ? 21.359 -50.846 65.926 1.00 58.51 481 THR D CA 1
ATOM 16049 C C . THR D 1 481 ? 20.002 -50.203 66.249 1.00 58.29 481 THR D C 1
ATOM 16050 O O . THR D 1 481 ? 19.766 -49.814 67.392 1.00 66.05 481 THR D O 1
ATOM 16054 N N . LEU D 1 482 ? 19.116 -50.114 65.254 1.00 56.12 482 LEU D N 1
ATOM 16055 C CA . LEU D 1 482 ? 17.701 -49.737 65.484 1.00 56.66 482 LEU D CA 1
ATOM 16056 C C . LEU D 1 482 ? 16.952 -50.675 66.437 1.00 58.52 482 LEU D C 1
ATOM 16057 O O . LEU D 1 482 ? 16.245 -50.209 67.343 1.00 59.29 482 LEU D O 1
ATOM 16062 N N . ALA D 1 483 ? 17.096 -51.985 66.214 1.00 59.91 483 ALA D N 1
ATOM 16063 C CA . ALA D 1 483 ? 16.455 -53.007 67.053 1.00 55.72 483 ALA D CA 1
ATOM 16064 C C . ALA D 1 483 ? 17.113 -53.116 68.430 1.00 55.43 483 ALA D C 1
ATOM 16065 O O . ALA D 1 483 ? 16.436 -53.438 69.414 1.00 57.24 483 ALA D O 1
ATOM 16067 N N . ARG D 1 484 ? 18.420 -52.852 68.503 1.00 53.01 484 ARG D N 1
ATOM 16068 C CA . ARG D 1 484 ? 19.110 -52.740 69.795 1.00 51.43 484 ARG D CA 1
ATOM 16069 C C . ARG D 1 484 ? 18.564 -51.562 70.611 1.00 50.42 484 ARG D C 1
ATOM 16070 O O . ARG D 1 484 ? 18.203 -51.725 71.782 1.00 48.75 484 ARG D O 1
ATOM 16078 N N . LEU D 1 485 ? 18.502 -50.392 69.970 1.00 49.96 485 LEU D N 1
ATOM 16079 C CA . LEU D 1 485 ? 17.964 -49.179 70.585 1.00 47.40 485 LEU D CA 1
ATOM 16080 C C . LEU D 1 485 ? 16.472 -49.281 70.920 1.00 45.99 485 LEU D C 1
ATOM 16081 O O . LEU D 1 485 ? 16.068 -48.826 71.985 1.00 45.07 485 LEU D O 1
ATOM 16086 N N . ARG D 1 486 ? 15.663 -49.891 70.054 1.00 46.34 486 ARG D N 1
ATOM 16087 C CA . ARG D 1 486 ? 14.234 -50.110 70.376 1.00 49.36 486 ARG D CA 1
ATOM 16088 C C . ARG D 1 486 ? 14.026 -50.951 71.653 1.00 49.95 486 ARG D C 1
ATOM 16089 O O . ARG D 1 486 ? 13.066 -50.740 72.392 1.00 50.13 486 ARG D O 1
ATOM 16097 N N . GLU D 1 487 ? 14.939 -51.888 71.910 1.00 50.81 487 GLU D N 1
ATOM 16098 C CA . GLU D 1 487 ? 14.905 -52.698 73.129 1.00 52.66 487 GLU D CA 1
ATOM 16099 C C . GLU D 1 487 ? 15.430 -51.955 74.344 1.00 56.88 487 GLU D C 1
ATOM 16100 O O . GLU D 1 487 ? 14.871 -52.075 75.440 1.00 61.99 487 GLU D O 1
ATOM 16106 N N . HIS D 1 488 ? 16.510 -51.202 74.157 1.00 58.35 488 HIS D N 1
ATOM 16107 C CA . HIS D 1 488 ? 17.024 -50.326 75.215 1.00 58.84 488 HIS D CA 1
ATOM 16108 C C . HIS D 1 488 ? 15.902 -49.438 75.750 1.00 56.47 488 HIS D C 1
ATOM 16109 O O . HIS D 1 488 ? 15.735 -49.323 76.967 1.00 52.19 488 HIS D O 1
ATOM 16116 N N . LEU D 1 489 ? 15.139 -48.839 74.825 1.00 55.06 489 LEU D N 1
ATOM 16117 C CA . LEU D 1 489 ? 13.988 -47.999 75.160 1.00 54.65 489 LEU D CA 1
ATOM 16118 C C . LEU D 1 489 ? 12.830 -48.757 75.800 1.00 54.71 489 LEU D C 1
ATOM 16119 O O . LEU D 1 489 ? 12.126 -48.186 76.634 1.00 51.86 489 LEU D O 1
ATOM 16124 N N . ARG D 1 490 ? 12.612 -50.009 75.396 1.00 56.62 490 ARG D N 1
ATOM 16125 C CA . ARG D 1 490 ? 11.559 -50.853 75.999 1.00 57.08 490 ARG D CA 1
ATOM 16126 C C . ARG D 1 490 ? 11.857 -51.113 77.477 1.00 53.14 490 ARG D C 1
ATOM 16127 O O . ARG D 1 490 ? 10.960 -51.061 78.311 1.00 49.24 490 ARG D O 1
ATOM 16135 N N . ARG D 1 491 ? 13.122 -51.383 77.782 1.00 54.30 491 ARG D N 1
ATOM 16136 C CA . ARG D 1 491 ? 13.570 -51.594 79.166 1.00 58.19 491 ARG D CA 1
ATOM 16137 C C . ARG D 1 491 ? 13.575 -50.308 79.973 1.00 55.34 491 ARG D C 1
ATOM 16138 O O . ARG D 1 491 ? 13.115 -50.290 81.115 1.00 53.35 491 ARG D O 1
ATOM 16146 N N . TRP D 1 492 ? 14.122 -49.250 79.376 1.00 55.24 492 TRP D N 1
ATOM 16147 C CA . TRP D 1 492 ? 14.090 -47.908 79.963 1.00 52.77 492 TRP D CA 1
ATOM 16148 C C . TRP D 1 492 ? 12.639 -47.478 80.273 1.00 50.52 492 TRP D C 1
ATOM 16149 O O . TRP D 1 492 ? 12.353 -47.095 81.407 1.00 48.60 492 TRP D O 1
ATOM 16160 N N . LEU D 1 493 ? 11.734 -47.587 79.293 1.00 48.18 493 LEU D N 1
ATOM 16161 C CA . LEU D 1 493 ? 10.308 -47.225 79.480 1.00 51.45 493 LEU D CA 1
ATOM 16162 C C . LEU D 1 493 ? 9.721 -47.839 80.751 1.00 54.31 493 LEU D C 1
ATOM 16163 O O . LEU D 1 493 ? 9.120 -47.136 81.561 1.00 56.25 493 LEU D O 1
ATOM 16168 N N . ARG D 1 494 ? 9.927 -49.146 80.916 1.00 58.69 494 ARG D N 1
ATOM 16169 C CA . ARG D 1 494 ? 9.393 -49.912 82.052 1.00 60.76 494 ARG D CA 1
ATOM 16170 C C . ARG D 1 494 ? 10.009 -49.466 83.389 1.00 57.91 494 ARG D C 1
ATOM 16171 O O . ARG D 1 494 ? 9.292 -49.274 84.375 1.00 56.04 494 ARG D O 1
ATOM 16179 N N . SER D 1 495 ? 11.337 -49.337 83.404 1.00 54.74 495 SER D N 1
ATOM 16180 C CA . SER D 1 495 ? 12.102 -48.852 84.569 1.00 55.99 495 SER D CA 1
ATOM 16181 C C . SER D 1 495 ? 11.619 -47.482 85.049 1.00 58.58 495 SER D C 1
ATOM 16182 O O . SER D 1 495 ? 11.405 -47.254 86.241 1.00 58.80 495 SER D O 1
ATOM 16185 N N . VAL D 1 496 ? 11.445 -46.590 84.084 1.00 60.15 496 VAL D N 1
ATOM 16186 C CA . VAL D 1 496 ? 10.988 -45.224 84.312 1.00 56.17 496 VAL D CA 1
ATOM 16187 C C . VAL D 1 496 ? 9.498 -45.161 84.697 1.00 56.41 496 VAL D C 1
ATOM 16188 O O . VAL D 1 496 ? 9.107 -44.315 85.499 1.00 57.92 496 VAL D O 1
ATOM 16192 N N . SER D 1 497 ? 8.674 -46.039 84.123 1.00 56.88 497 SER D N 1
ATOM 16193 C CA . SER D 1 497 ? 7.254 -46.159 84.512 1.00 57.87 497 SER D CA 1
ATOM 16194 C C . SER D 1 497 ? 7.069 -46.542 85.982 1.00 61.07 497 SER D C 1
ATOM 16195 O O . SER D 1 497 ? 6.074 -46.182 86.601 1.00 67.88 497 SER D O 1
ATOM 16198 N N . MET D 1 498 ? 8.024 -47.285 86.524 1.00 61.43 498 MET D N 1
ATOM 16199 C CA . MET D 1 498 ? 7.909 -47.854 87.848 1.00 66.72 498 MET D CA 1
ATOM 16200 C C . MET D 1 498 ? 8.453 -46.899 88.914 1.00 64.80 498 MET D C 1
ATOM 16201 O O . MET D 1 498 ? 7.743 -46.578 89.861 1.00 62.44 498 MET D O 1
ATOM 16206 N N . SER D 1 499 ? 9.693 -46.439 88.745 1.00 63.07 499 SER D N 1
ATOM 16207 C CA . SER D 1 499 ? 10.413 -45.709 89.796 1.00 62.99 499 SER D CA 1
ATOM 16208 C C . SER D 1 499 ? 10.488 -44.179 89.623 1.00 60.28 499 SER D C 1
ATOM 16209 O O . SER D 1 499 ? 10.592 -43.463 90.620 1.00 61.70 499 SER D O 1
ATOM 16212 N N . ASP D 1 500 ? 10.427 -43.677 88.387 1.00 54.26 500 ASP D N 1
ATOM 16213 C CA . ASP D 1 500 ? 10.923 -42.316 88.079 1.00 50.13 500 ASP D CA 1
ATOM 16214 C C . ASP D 1 500 ? 10.135 -41.142 88.684 1.00 47.04 500 ASP D C 1
ATOM 16215 O O . ASP D 1 500 ? 10.737 -40.132 89.069 1.00 40.73 500 ASP D O 1
ATOM 16220 N N . GLN D 1 501 ? 8.810 -41.274 88.752 1.00 46.07 501 GLN D N 1
ATOM 16221 C CA . GLN D 1 501 ? 7.964 -40.305 89.443 1.00 47.36 501 GLN D CA 1
ATOM 16222 C C . GLN D 1 501 ? 8.507 -40.013 90.846 1.00 49.34 501 GLN D C 1
ATOM 16223 O O . GLN D 1 501 ? 8.943 -38.896 91.120 1.00 50.36 501 GLN D O 1
ATOM 16229 N N . GLY D 1 502 ? 8.506 -41.028 91.709 1.00 48.62 502 GLY D N 1
ATOM 16230 C CA . GLY D 1 502 ? 8.983 -40.885 93.088 1.00 48.41 502 GLY D CA 1
ATOM 16231 C C . GLY D 1 502 ? 10.475 -40.625 93.204 1.00 47.64 502 GLY D C 1
ATOM 16232 O O . GLY D 1 502 ? 10.923 -39.906 94.100 1.00 52.16 502 GLY D O 1
ATOM 16233 N N . SER D 1 503 ? 11.247 -41.215 92.300 1.00 46.72 503 SER D N 1
ATOM 16234 C CA . SER D 1 503 ? 12.693 -41.047 92.297 1.00 44.50 503 SER D CA 1
ATOM 16235 C C . SER D 1 503 ? 13.067 -39.590 91.986 1.00 43.39 503 SER D C 1
ATOM 16236 O O . SER D 1 503 ? 13.953 -39.033 92.640 1.00 40.04 503 SER D O 1
ATOM 16239 N N . PHE D 1 504 ? 12.386 -38.981 91.007 1.00 43.18 504 PHE D N 1
ATOM 16240 C CA . PHE D 1 504 ? 12.624 -37.567 90.670 1.00 43.50 504 PHE D CA 1
ATOM 16241 C C . PHE D 1 504 ? 12.233 -36.628 91.806 1.00 42.97 504 PHE D C 1
ATOM 16242 O O . PHE D 1 504 ? 13.049 -35.791 92.222 1.00 41.18 504 PHE D O 1
ATOM 16250 N N . THR D 1 505 ? 10.998 -36.753 92.300 1.00 42.40 505 THR D N 1
ATOM 16251 C CA . THR D 1 505 ? 10.488 -35.728 93.226 1.00 44.57 505 THR D CA 1
ATOM 16252 C C . THR D 1 505 ? 11.227 -35.781 94.562 1.00 46.39 505 THR D C 1
ATOM 16253 O O . THR D 1 505 ? 11.337 -34.764 95.242 1.00 50.71 505 THR D O 1
ATOM 16257 N N . ALA D 1 506 ? 11.747 -36.950 94.922 1.00 46.34 506 ALA D N 1
ATOM 16258 C CA . ALA D 1 506 ? 12.624 -37.063 96.089 1.00 47.98 506 ALA D CA 1
ATOM 16259 C C . ALA D 1 506 ? 13.933 -36.289 95.887 1.00 47.89 506 ALA D C 1
ATOM 16260 O O . ALA D 1 506 ? 14.400 -35.628 96.815 1.00 48.74 506 ALA D O 1
ATOM 16262 N N . GLU D 1 507 ? 14.511 -36.373 94.688 1.00 47.85 507 GLU D N 1
ATOM 16263 C CA . GLU D 1 507 ? 15.718 -35.599 94.347 1.00 51.20 507 GLU D CA 1
ATOM 16264 C C . GLU D 1 507 ? 15.488 -34.060 94.315 1.00 52.57 507 GLU D C 1
ATOM 16265 O O . GLU D 1 507 ? 16.380 -33.278 94.684 1.00 53.73 507 GLU D O 1
ATOM 16271 N N . LEU D 1 508 ? 14.301 -33.644 93.878 1.00 50.62 508 LEU D N 1
ATOM 16272 C CA . LEU D 1 508 ? 13.903 -32.231 93.876 1.00 50.60 508 LEU D CA 1
ATOM 16273 C C . LEU D 1 508 ? 13.651 -31.713 95.306 1.00 51.15 508 LEU D C 1
ATOM 16274 O O . LEU D 1 508 ? 14.140 -30.648 95.700 1.00 49.48 508 LEU D O 1
ATOM 16279 N N . GLU D 1 509 ? 12.870 -32.475 96.067 1.00 52.11 509 GLU D N 1
ATOM 16280 C CA . GLU D 1 509 ? 12.690 -32.248 97.510 1.00 51.44 509 GLU D CA 1
ATOM 16281 C C . GLU D 1 509 ? 14.008 -32.163 98.276 1.00 52.81 509 GLU D C 1
ATOM 16282 O O . GLU D 1 509 ? 14.144 -31.349 99.182 1.00 60.67 509 GLU D O 1
ATOM 16288 N N . ASP D 1 510 ? 14.974 -32.996 97.908 1.00 55.62 510 ASP D N 1
ATOM 16289 C CA . ASP D 1 510 ? 16.330 -32.897 98.461 1.00 56.39 510 ASP D CA 1
ATOM 16290 C C . ASP D 1 510 ? 16.968 -31.547 98.144 1.00 51.94 510 ASP D C 1
ATOM 16291 O O . ASP D 1 510 ? 17.641 -30.978 98.995 1.00 51.99 510 ASP D O 1
ATOM 16296 N N . ALA D 1 511 ? 16.743 -31.041 96.929 1.00 50.65 511 ALA D N 1
ATOM 16297 C CA . ALA D 1 511 ? 17.203 -29.699 96.526 1.00 47.30 511 ALA D CA 1
ATOM 16298 C C . ALA D 1 511 ? 16.467 -28.558 97.248 1.00 45.30 511 ALA D C 1
ATOM 16299 O O . ALA D 1 511 ? 17.109 -27.634 97.756 1.00 42.60 511 ALA D O 1
ATOM 16301 N N . TYR D 1 512 ? 15.133 -28.624 97.299 1.00 44.26 512 TYR D N 1
ATOM 16302 C CA . TYR D 1 512 ? 14.327 -27.662 98.083 1.00 43.12 512 TYR D CA 1
ATOM 16303 C C . TYR D 1 512 ? 14.782 -27.577 99.543 1.00 45.87 512 TYR D C 1
ATOM 16304 O O . TYR D 1 512 ? 14.854 -26.495 100.118 1.00 51.21 512 TYR D O 1
ATOM 16313 N N . ARG D 1 513 ? 15.071 -28.725 100.140 1.00 48.07 513 ARG D N 1
ATOM 16314 C CA . ARG D 1 513 ? 15.506 -28.784 101.534 1.00 51.67 513 ARG D CA 1
ATOM 16315 C C . ARG D 1 513 ? 16.844 -28.093 101.747 1.00 52.83 513 ARG D C 1
ATOM 16316 O O . ARG D 1 513 ? 17.038 -27.427 102.759 1.00 51.82 513 ARG D O 1
ATOM 16324 N N . ARG D 1 514 ? 17.759 -28.264 100.798 1.00 58.51 514 ARG D N 1
ATOM 16325 C CA . ARG D 1 514 ? 19.097 -27.673 100.901 1.00 63.57 514 ARG D CA 1
ATOM 16326 C C . ARG D 1 514 ? 19.080 -26.176 100.606 1.00 59.05 514 ARG D C 1
ATOM 16327 O O . ARG D 1 514 ? 19.894 -25.439 101.161 1.00 54.53 514 ARG D O 1
ATOM 16335 N N . MET D 1 515 ? 18.142 -25.736 99.760 1.00 57.62 515 MET D N 1
ATOM 16336 C CA . MET D 1 515 ? 17.847 -24.306 99.583 1.00 56.88 515 MET D CA 1
ATOM 16337 C C . MET D 1 515 ? 17.350 -23.697 100.894 1.00 55.82 515 MET D C 1
ATOM 16338 O O . MET D 1 515 ? 17.757 -22.591 101.271 1.00 51.91 515 MET D O 1
ATOM 16343 N N . TRP D 1 516 ? 16.443 -24.421 101.553 1.00 56.16 516 TRP D N 1
ATOM 16344 C CA . TRP D 1 516 ? 15.843 -23.980 102.810 1.00 57.77 516 TRP D CA 1
ATOM 16345 C C . TRP D 1 516 ? 16.849 -23.977 103.961 1.00 58.78 516 TRP D C 1
ATOM 16346 O O . TRP D 1 516 ? 16.938 -22.985 104.680 1.00 63.69 516 TRP D O 1
ATOM 16357 N N . ARG D 1 517 ? 17.607 -25.060 104.129 1.00 60.12 517 ARG D N 1
ATOM 16358 C CA . ARG D 1 517 ? 18.666 -25.089 105.140 1.00 64.82 517 ARG D CA 1
ATOM 16359 C C . ARG D 1 517 ? 19.571 -23.863 104.988 1.00 62.24 517 ARG D C 1
ATOM 16360 O O . ARG D 1 517 ? 19.775 -23.139 105.953 1.00 63.90 517 ARG D O 1
ATOM 16368 N N . ASP D 1 518 ? 20.077 -23.635 103.775 1.00 59.98 518 ASP D N 1
ATOM 16369 C CA . ASP D 1 518 ? 20.968 -22.503 103.478 1.00 58.46 518 ASP D CA 1
ATOM 16370 C C . ASP D 1 518 ? 20.354 -21.120 103.752 1.00 59.23 518 ASP D C 1
ATOM 16371 O O . ASP D 1 518 ? 21.080 -20.188 104.089 1.00 63.41 518 ASP D O 1
ATOM 16376 N N . ALA D 1 519 ? 19.037 -20.984 103.603 1.00 58.52 519 ALA D N 1
ATOM 16377 C CA . ALA D 1 519 ? 18.350 -19.731 103.920 1.00 59.11 519 ALA D CA 1
ATOM 16378 C C . ALA D 1 519 ? 18.329 -19.480 105.431 1.00 61.98 519 ALA D C 1
ATOM 16379 O O . ALA D 1 519 ? 18.580 -18.355 105.877 1.00 61.96 519 ALA D O 1
ATOM 16381 N N . CYS D 1 520 ? 18.034 -20.529 106.205 1.00 62.54 520 CYS D N 1
ATOM 16382 C CA . CYS D 1 520 ? 18.069 -20.465 107.675 1.00 66.26 520 CYS D CA 1
ATOM 16383 C C . CYS D 1 520 ? 19.501 -20.330 108.211 1.00 72.90 520 CYS D C 1
ATOM 16384 O O . CYS D 1 520 ? 19.795 -19.410 108.966 1.00 71.63 520 CYS D O 1
ATOM 16387 N N . GLN D 1 521 ? 20.369 -21.255 107.799 1.00 83.22 521 GLN D N 1
ATOM 16388 C CA . GLN D 1 521 ? 21.814 -21.273 108.130 1.00 93.59 521 GLN D CA 1
ATOM 16389 C C . GLN D 1 521 ? 22.482 -19.887 108.195 1.00 102.71 521 GLN D C 1
ATOM 16390 O O . GLN D 1 521 ? 22.969 -19.491 109.260 1.00 102.92 521 GLN D O 1
ATOM 16396 N N . THR D 1 522 ? 22.489 -19.159 107.074 1.00 117.87 522 THR D N 1
ATOM 16397 C CA . THR D 1 522 ? 23.240 -17.886 106.961 1.00 124.75 522 THR D CA 1
ATOM 16398 C C . THR D 1 522 ? 22.644 -16.695 107.755 1.00 135.28 522 THR D C 1
ATOM 16399 O O . THR D 1 522 ? 23.247 -15.614 107.784 1.00 140.27 522 THR D O 1
ATOM 16403 N N . ALA D 1 523 ? 21.478 -16.887 108.382 1.00 139.38 523 ALA D N 1
ATOM 16404 C CA . ALA D 1 523 ? 20.969 -15.960 109.407 1.00 137.13 523 ALA D CA 1
ATOM 16405 C C . ALA D 1 523 ? 21.749 -16.028 110.739 1.00 136.16 523 ALA D C 1
ATOM 16406 O O . ALA D 1 523 ? 21.745 -15.056 111.498 1.00 134.74 523 ALA D O 1
ATOM 16408 N N . ALA D 1 524 ? 22.402 -17.161 111.020 1.00 134.57 524 ALA D N 1
ATOM 16409 C CA . ALA D 1 524 ? 23.159 -17.354 112.272 1.00 129.00 524 ALA D CA 1
ATOM 16410 C C . ALA D 1 524 ? 24.423 -16.492 112.341 1.00 124.62 524 ALA D C 1
ATOM 16411 O O . ALA D 1 524 ? 25.212 -16.442 111.398 1.00 118.95 524 ALA D O 1
#